Protein 2IHU (pdb70)

Solvent-accessible surface area: 65488 Å² total; per-residue (Å²): 221,56,32,0,0,47,10,0,2,25,1,0,94,63,7,42,0,22,68,1,0,0,6,2,6,54,0,0,29,15,0,1,5,54,49,20,167,45,6,74,10,8,2,2,3,19,3,9,0,0,1,0,0,0,0,0,14,1,20,35,37,37,126,1,8,0,1,0,0,17,1,0,6,2,0,0,11,0,0,1,1,2,0,0,0,5,2,12,14,0,7,2,0,0,0,0,0,3,0,44,14,93,20,34,31,53,29,27,7,34,19,0,0,52,2,42,35,0,0,50,31,0,18,66,53,26,35,42,0,67,54,5,87,4,0,20,11,9,0,8,16,0,2,37,23,0,0,22,13,48,1,0,0,0,0,0,0,0,0,10,49,22,0,34,25,45,126,61,33,79,72,118,98,112,60,49,99,24,124,43,32,92,31,16,6,5,15,27,19,85,36,31,81,145,14,0,69,96,0,5,59,37,0,51,146,10,159,38,0,0,3,3,0,2,4,7,0,23,45,8,45,0,20,100,23,5,92,52,3,0,78,85,0,35,0,0,2,0,6,5,7,7,0,21,9,7,3,40,70,74,33,103,4,42,8,28,6,1,1,3,20,1,33,13,12,0,97,46,80,0,0,79,26,2,0,23,52,0,33,2,0,0,0,3,0,16,23,12,0,13,19,3,48,6,55,4,3,113,45,51,94,165,34,107,12,0,4,0,2,8,21,36,12,54,1,8,61,50,6,92,22,84,12,50,0,13,1,30,0,42,34,3,1,104,48,1,50,111,35,0,70,112,50,58,69,29,143,72,8,89,2,91,62,1,64,64,56,35,56,103,36,36,68,19,125,102,115,58,182,73,16,7,32,2,15,4,0,2,32,2,1,23,50,2,3,107,99,42,13,115,120,30,62,4,0,3,0,0,1,24,15,6,4,7,6,18,0,0,17,8,6,41,7,25,26,40,12,2,0,1,4,0,4,1,0,6,2,36,2,1,0,3,0,0,0,1,0,0,2,45,24,22,94,142,35,27,1,1,0,1,0,8,5,4,4,3,1,11,15,3,9,0,3,2,0,3,28,70,60,82,22,51,1,1,3,0,0,2,14,29,59,3,13,8,22,22,26,0,22,0,25,54,37,48,160,128,42,35,76,64,0,0,70,18,30,55,9,71,1,25,29,2,0,92,4,2,56,3,59,13,43,130,0,55,55,56,143,77,0,43,64,6,0,93,115,1,37,154,41,54,111,7,2,0,0,10,0,24,4,50,28,138,48,114,54,78,33,8,54,26,38,139,219,49,32,0,0,47,15,0,1,16,1,0,101,57,8,50,2,26,67,1,0,0,7,3,6,59,0,0,29,13,1,1,5,56,48,7,154,50,8,71,12,8,2,2,3,18,4,8,0,0,0,0,0,0,0,0,14,1,20,34,35,37,125,1,8,0,0,0,0,18,1,0,4,3,0,0,11,0,1,0,1,1,0,0,0,6,1,16,13,0,6,1,0,0,0,0,0,3,0,41,14,91,20,37,29,53,30,28,9,33,21,0,0,52,2,41,36,1,0,50,31,0,18,65,52,25,36,42,1,70,57,9,92,4,0,20,12,8,0,6,15,0,1,35,24,0,1,24,12,47,1,0,0,0,0,0,0,0,0,11,48,24,0,34,26,42,126,57,34,84,77,118,99,114,62,50,101,25,115,45,30,89,29,14,5,4,15,25,20,82,37,33,80,148,14,0,68,92,0,6,58,38,1,54,152,10,144,22,2,0,4,4,0,2,5,5,0,22,45,6,44,0,22,99,23,5,92,53,3,0,81,86,2,25,0,1,1,0,5,6,8,9,0,21,9,8,4,40,71,73,30,102,2,43,10,28,5,2,1,42,54,1,48,66,19,0,128,39,77,0,10,79,25,2,0,24,49,0,35,2,0,1,0,3,0,16,21,11,1,13,15,4,91,5,64,10,1,118,50,54,92,165,34,97,12,0,3,0,3,6,22,34,12,53,1,9,60,51,7,88,17,80,14,49,0,11,1,27,0,41,34,3,2,102,49,1,46,110,37,0,69,110,52,55,65,31,143,87,9,102,4,92,74,1,68,63,60,38,58,104,29,35,69,21,122,101,109,52,183,78,10,7,17,2,17,4,0,2,32,1,1,22,50,2,3,109,99,43,12,115,120,29,58,3,0,3,0,0,1,25,14,27,3,8,7,19,0,0,19,8,7,41,8,22,27,40,11,2,0,2,6,0,4,1,0,6,2,38,1,1,0,2,0,0,0,0,0,0,4,46,26,22,94,138,34,27,1,1,0,1,0,8,4,5,5,3,1,13,13,3,9,0,2,2,0,2,27,69,61,80,20,50,1,1,3,0,0,0,16,35,56,3,14,16,23,22,40,61,39,0,54,102,40,46,162,126,42,35,74,65,0,0,68,18,31,52,9,68,1,27,31,3,0,93,4,2,56,4,55,12,44,136,0,50,46,58,140,78,0,42,60,7,0,94,114,1,35,155,44,51,107,6,2,0,0,12,0,26,8,45,47,158,219,57,31,0,0,47,11,0,2,27,1,0,94,62,7,34,0,18,70,1,0,0,7,2,8,60,0,0,34,17,0,1,6,55,50,22,169,41,8,72,11,9,2,2,3,20,4,9,0,0,1,0,0,0,0,0,14,1,20,31,38,35,124,1,7,0,0,0,0,18,1,0,5,2,0,1,11,0,1,1,1,0,0,0,0,4,1,19,12,0,6,1,0,0,0,0,0,2,0,42,15,91,22,35,30,54,31,28,7,36,19,0,0,52,2,43,35,0,0,50,32,0,18,66,55,26,35,37,0,67,56,5,91,3,0,21,11,9,0,8,15,0,2,38,22,0,1,25,18,47,1,0,0,0,0,0,0,0,0,9,50,23,0,35,23,42,126,62,33,84,68,117,100,114,63,48,101,25,123,43,31,97,28,17,6,8,17,31,19,83,37,31,82,146,14,0,70,96,0,5,57,35,0,54,149,10,144,19,2,0,1,3,0,2,5,8,0,22,45,7,45,0,19,102,23,5,91,52,2,0,76,83,0,31,0,3,0,0,2,6,20,15,0,17,7,8,2,41,70,75,31,95,0,38,16,21,3,3,1,56,50,5,47,58,15,0,135,44,82,0,9,78,29,2,0,28,51,0,35,2,0,0,0,2,0,14,22,11,1,14,20,6,101,5,63,20,3,116,43,54,96,165,31,104,12,0,4,0,3,9,24,35,12,54,2,8,62,48,6,88,22,77,12,54,0,11,1,34,0,45,35,2,1,104,47,0,46,108,36,0,70,111,51,57,64,27,138,78,14,100,7,96,70,2,68,66,61,36,62,115,20,25,65,23,118,102,101,58,182,86,10,5,49,2,12,4,0,1,34,1,0,24,50,2,4,98,90,40,12,114,122,28,60,4,0,1,0,0,1,21,14,31,4,16,20,21,0,0,18,14,5,45,8,25,26,42,12,1,0,4,5,0,2,1,0,6,2,39,2,1,0,2,0,0,0,1,0,0,3,45,25,21,94,141,34,27,0,1,0,0,0,8,5,5,5,3,1,12,14,3,10,1,1,1,0,2,27,68,60,81,22,50,1,1,2,0,0,1,16,33,57,4,14,14,30,22,40,60,47,0,58,95,36,49,165,124,44,34,73,62,0,0,69,18,30,53,9,69,1,28,31,2,0,94,4,2,55,3,59,15,45,128,0,48,40,50,143,75,0,42,60,6,0,97,119,1,33,156,39,52,109,6,3,0,0,11,0,24,7,63,104,216,56,31,0,0,45,10,0,3,15,1,0,104,54,7,50,3,27,66,2,0,0,8,2,7,60,0,0,34,18,1,1,7,55,48,9,157,50,9,73,11,7,2,1,2,18,4,10,0,0,0,0,0,0,0,0,14,1,24,33,34,35,126,1,8,0,0,0,0,17,0,0,4,2,0,0,12,0,0,0,1,1,0,0,0,6,2,14,14,0,7,2,0,0,0,0,0,3,0,43,15,90,20,36,32,51,30,26,7,35,20,0,0,54,1,40,36,0,0,48,33,0,18,66,53,28,37,42,1,63,54,6,88,4,0,20,12,10,0,8,17,0,1,36,24,0,1,23,18,46,1,0,0,0,0,0,0,0,0,9,50,24,0,33,24,42,130,60,32,88,68,121,99,113,62,47,99,25,115,44,30,92,28,16,6,6,16,28,21,76,34,30,80,150,16,0,69,103,0,5,55,32,0,54,148,10,144,18,2,0,2,3,0,2,2,8,0,23,45,7,45,0,19,99,24,4,90,50,3,0,80,89,1,38,0,1,1,0,2,5,11,8,0,19,8,8,3,39,68,72,35,120,7,41,14,23,5,2,1,47,50,1,50,65,14,0,120,42,83,0,8,78,27,2,0,22,51,0,34,1,0,0,0,2,0,16,22,12,1,13,18,5,92,6,62,10,2,117,49,56,94,169,33,99,14,0,3,0,4,8,23,34,12,54,2,7,62,50,7,88,20,80,14,46,0,11,1,33,0,44,35,1,1,104,50,1,48,110,37,0,70,111,52,55,70,26,140,76,13,98,4,92,72,2,68,61,61,42,60,114,36,30,66,22,122,105,110,62,178,92,13,6,48,2,15,5,0,2,30,1,1,23,50,2,3,106,98,44,12,115,117,29,56,4,1,3,0,0,1,24,13,32,5,9,7,22,0,0,20,11,5,41,8,26,26,39,12,1,0,3,6,0,4,1,0,6,2,38,1,1,0,3,0,0,0,0,0,0,3,46,25,22,94,140,31,27,1,2,0,1,0,8,5,5,4,3,1,13,12,3,10,0,2,2,0,3,27,70,60,78,20,51,1,2,3,0,0,2,18,33,57,4,14,16,23,22,40,61,42,0,56,104,36,49,164,126,42,34,74,65,0,0,69,18,30,53,9,72,0,29,31,3,0,94,3,2,56,3,54,15,44,139,0,50,58,58,142,79,0,41,60,5,0,96,118,2,34,158,42,53,109,6,2,0,0,14,0,24,4,56,102

Structure (mmCIF, N/CA/C/O backbone):
data_2IHU
#
_entry.id   2IHU
#
_cell.length_a   119.691
_cell.length_b   127.863
_cell.length_c   197.150
_cell.angle_alpha   90.00
_cell.angle_beta   90.00
_cell.angle_gamma   90.00
#
_symmetry.space_group_name_H-M   'P 21 21 21'
#
loop_
_entity.id
_entity.type
_entity.pdbx_description
1 polymer 'Carboxyethylarginine synthase'
2 non-polymer 'MAGNESIUM ION'
3 non-polymer 'POTASSIUM ION'
4 non-polymer '(3Z)-4-{[(4-AMINO-2-METHYLPYRIMIDIN-5-YL)METHYL]AMINO}-3-MERCAPTOPENT-3-EN-1-YL TRIHYDROGEN DIPHOSPHATE'
5 non-polymer 'D(-)-TARTARIC ACID'
6 non-polymer GLYCEROL
7 non-polymer '5-(2-{[HYDROXY(PHOSPHONOOXY)PHOSPHORYL]OXY}ETHYL)-2-[(1Z)-1-HYDROXY-3-(PHOSPHONOOXY)PROP-1-EN-1-YL]-3-{[(4Z)-4-IMINO-2- METHYL-4,5-DIHYDROPYRIMIDIN-5-YL]METHYL}-4-METHYL-1,3-THIAZOL-3-IUM'
8 water water
#
loop_
_atom_site.group_PDB
_atom_site.id
_atom_site.type_symbol
_atom_site.label_atom_id
_atom_site.label_alt_id
_atom_site.label_comp_id
_atom_site.label_asym_id
_atom_site.label_entity_id
_atom_site.label_seq_id
_atom_site.pdbx_PDB_ins_code
_atom_site.Cartn_x
_atom_site.Cartn_y
_atom_site.Cartn_z
_atom_site.occupancy
_atom_site.B_iso_or_equiv
_atom_site.auth_seq_id
_atom_site.auth_comp_id
_atom_site.auth_asym_id
_atom_site.auth_atom_id
_atom_site.pdbx_PDB_model_num
ATOM 1 N N . LYS A 1 11 ? -7.421 75.077 42.664 1.00 29.68 11 LYS A N 1
ATOM 2 C CA . LYS A 1 11 ? -7.176 76.278 41.804 1.00 29.24 11 LYS A CA 1
ATOM 3 C C . LYS A 1 11 ? -6.000 76.026 40.852 1.00 28.62 11 LYS A C 1
ATOM 4 O O . LYS A 1 11 ? -5.015 75.393 41.246 1.00 29.02 11 LYS A O 1
ATOM 10 N N . PRO A 1 12 ? -6.108 76.501 39.590 1.00 27.84 12 PRO A N 1
ATOM 11 C CA . PRO A 1 12 ? -5.045 76.344 38.576 1.00 26.60 12 PRO A CA 1
ATOM 12 C C . PRO A 1 12 ? -3.704 76.932 39.017 1.00 25.41 12 PRO A C 1
ATOM 13 O O . PRO A 1 12 ? -3.655 78.044 39.550 1.00 25.58 12 PRO A O 1
ATOM 17 N N . THR A 1 13 ? -2.630 76.187 38.782 1.00 23.84 13 THR A N 1
ATOM 18 C CA . THR A 1 13 ? -1.294 76.586 39.208 1.00 22.14 13 THR A CA 1
ATOM 19 C C . THR A 1 13 ? -0.462 77.105 38.023 1.00 21.29 13 THR A C 1
ATOM 20 O O . THR A 1 13 ? -0.954 77.167 36.894 1.00 20.96 13 THR A O 1
ATOM 24 N N . ALA A 1 14 ? 0.794 77.464 38.278 1.00 19.99 14 ALA A N 1
ATOM 25 C CA . ALA A 1 14 ? 1.709 77.861 37.201 1.00 19.22 14 ALA A CA 1
ATOM 26 C C . ALA A 1 14 ? 1.892 76.753 36.152 1.00 18.59 14 ALA A C 1
ATOM 27 O O . ALA A 1 14 ? 2.115 77.045 34.980 1.00 18.55 14 ALA A O 1
ATOM 29 N N . ALA A 1 15 ? 1.788 75.493 36.577 1.00 18.09 15 ALA A N 1
ATOM 30 C CA . ALA A 1 15 ? 1.832 74.347 35.662 1.00 18.15 15 ALA A CA 1
ATOM 31 C C . ALA A 1 15 ? 0.706 74.425 34.633 1.00 18.44 15 ALA A C 1
ATOM 32 O O . ALA A 1 15 ? 0.928 74.163 33.450 1.00 18.19 15 ALA A O 1
ATOM 34 N N . HIS A 1 16 ? -0.494 74.797 35.089 1.00 18.43 16 HIS A N 1
ATOM 35 C CA . HIS A 1 16 ? -1.617 75.010 34.186 1.00 18.85 16 HIS A CA 1
ATOM 36 C C . HIS A 1 16 ? -1.347 76.196 33.255 1.00 18.14 16 HIS A C 1
ATOM 37 O O . HIS A 1 16 ? -1.596 76.112 32.056 1.00 18.13 16 HIS A O 1
ATOM 44 N N . ALA A 1 17 ? -0.854 77.296 33.821 1.00 17.39 17 ALA A N 1
ATOM 45 C CA . ALA A 1 17 ? -0.592 78.520 33.059 1.00 17.07 17 ALA A CA 1
ATOM 46 C C . ALA A 1 17 ? 0.491 78.325 32.000 1.00 16.86 17 ALA A C 1
ATOM 47 O O . ALA A 1 17 ? 0.459 78.968 30.952 1.00 17.02 17 ALA A O 1
ATOM 49 N N . LEU A 1 18 ? 1.460 77.457 32.296 1.00 16.37 18 LEU A N 1
ATOM 50 C CA . LEU A 1 18 ? 2.558 77.159 31.380 1.00 16.41 18 LEU A CA 1
ATOM 51 C C . LEU A 1 18 ? 2.053 76.353 30.178 1.00 16.17 18 LEU A C 1
ATOM 52 O O . LEU A 1 18 ? 2.311 76.713 29.038 1.00 16.30 18 LEU A O 1
ATOM 57 N N . LEU A 1 19 ? 1.336 75.266 30.443 1.00 16.14 19 LEU A N 1
ATOM 58 C CA . LEU A 1 19 ? 0.810 74.416 29.383 1.00 16.34 19 LEU A CA 1
ATOM 59 C C . LEU A 1 19 ? -0.212 75.178 28.543 1.00 16.54 19 LEU A C 1
ATOM 60 O O . LEU A 1 19 ? -0.247 75.053 27.322 1.00 16.63 19 LEU A O 1
ATOM 65 N N . SER A 1 20 ? -1.017 75.993 29.209 1.00 17.04 20 SER A N 1
ATOM 66 C CA . SER A 1 20 ? -2.008 76.820 28.540 1.00 17.93 20 SER A CA 1
ATOM 67 C C . SER A 1 20 ? -1.347 77.850 27.599 1.00 17.64 20 SER A C 1
ATOM 68 O O . SER A 1 20 ? -1.819 78.057 26.481 1.00 17.53 20 SER A O 1
ATOM 71 N N . ARG A 1 21 ? -0.244 78.464 28.031 1.00 17.41 21 ARG A N 1
ATOM 72 C CA . ARG A 1 21 ? 0.478 79.410 27.161 1.00 17.16 21 ARG A CA 1
ATOM 73 C C . ARG A 1 21 ? 1.196 78.723 25.990 1.00 17.19 21 ARG A C 1
ATOM 74 O O . ARG A 1 21 ? 1.206 79.247 24.873 1.00 17.04 21 ARG A O 1
ATOM 82 N N . LEU A 1 22 ? 1.776 77.549 26.233 1.00 17.35 22 LEU A N 1
ATOM 83 C CA . LEU A 1 22 ? 2.313 76.739 25.133 1.00 17.64 22 LEU A CA 1
ATOM 84 C C . LEU A 1 22 ? 1.238 76.436 24.076 1.00 18.27 22 LEU A C 1
ATOM 85 O O . LEU A 1 22 ? 1.485 76.582 22.867 1.00 17.97 22 LEU A O 1
ATOM 90 N N . ARG A 1 23 ? 0.054 76.033 24.537 1.00 18.74 23 ARG A N 1
ATOM 91 C CA . ARG A 1 23 ? -1.095 75.800 23.662 1.00 19.74 23 ARG A CA 1
ATOM 92 C C . ARG A 1 23 ? -1.478 77.057 22.866 1.00 19.32 23 ARG A C 1
ATOM 93 O O . ARG A 1 23 ? -1.777 76.962 21.677 1.00 19.94 23 ARG A O 1
ATOM 101 N N . ASP A 1 24 ? -1.465 78.224 23.511 1.00 18.75 24 ASP A N 1
ATOM 102 C CA . ASP A 1 24 ? -1.705 79.499 22.816 1.00 18.67 24 ASP A CA 1
ATOM 103 C C . ASP A 1 24 ? -0.753 79.704 21.633 1.00 18.36 24 ASP A C 1
ATOM 104 O O . ASP A 1 24 ? -1.120 80.341 20.638 1.00 18.46 24 ASP A O 1
ATOM 109 N N . HIS A 1 25 ? 0.470 79.179 21.770 1.00 17.75 25 HIS A N 1
ATOM 110 C CA . HIS A 1 25 ? 1.508 79.281 20.738 1.00 17.52 25 HIS A CA 1
ATOM 111 C C . HIS A 1 25 ? 1.506 78.125 19.733 1.00 17.49 25 HIS A C 1
ATOM 112 O O . HIS A 1 25 ? 2.451 77.977 18.947 1.00 17.68 25 HIS A O 1
ATOM 119 N N . GLY A 1 26 ? 0.450 77.313 19.766 1.00 17.51 26 GLY A N 1
ATOM 120 C CA . GLY A 1 26 ? 0.251 76.232 18.796 1.00 17.77 26 GLY A CA 1
ATOM 121 C C . GLY A 1 26 ? 0.804 74.877 19.188 1.00 17.78 26 GLY A C 1
ATOM 122 O O . GLY A 1 26 ? 0.682 73.920 18.434 1.00 17.74 26 GLY A O 1
ATOM 123 N N . VAL A 1 27 ? 1.421 74.794 20.365 1.00 17.70 27 VAL A N 1
ATOM 124 C CA . VAL A 1 27 ? 2.071 73.561 20.817 1.00 17.27 27 VAL A CA 1
ATOM 125 C C . VAL A 1 27 ? 1.029 72.506 21.196 1.00 17.67 27 VAL A C 1
ATOM 126 O O . VAL A 1 27 ? 0.105 72.779 21.960 1.00 17.67 27 VAL A O 1
ATOM 130 N N . GLY A 1 28 ? 1.180 71.301 20.658 1.00 17.61 28 GLY A N 1
ATOM 131 C CA . GLY A 1 28 ? 0.236 70.221 20.924 1.00 17.87 28 GLY A CA 1
ATOM 132 C C . GLY A 1 28 ? 0.870 69.021 21.598 1.00 17.81 28 GLY A C 1
ATOM 133 O O . GLY A 1 28 ? 0.161 68.111 22.028 1.00 17.82 28 GLY A O 1
ATOM 134 N N . LYS A 1 29 ? 2.203 69.025 21.681 1.00 17.66 29 LYS A N 1
ATOM 135 C CA . LYS A 1 29 ? 2.983 67.932 22.263 1.00 17.66 29 LYS A CA 1
ATOM 136 C C . LYS A 1 29 ? 4.108 68.507 23.114 1.00 17.30 29 LYS A C 1
ATOM 137 O O . LYS A 1 29 ? 4.708 69.513 22.746 1.00 17.26 29 LYS A O 1
ATOM 143 N N . VAL A 1 30 ? 4.398 67.856 24.237 1.00 16.57 30 VAL A N 1
ATOM 144 C CA . VAL A 1 30 ? 5.593 68.153 25.022 1.00 16.09 30 VAL A CA 1
ATOM 145 C C . VAL A 1 30 ? 6.371 66.851 25.125 1.00 15.89 30 VAL A C 1
ATOM 146 O O . VAL A 1 30 ? 5.875 65.878 25.705 1.00 16.42 30 VAL A O 1
ATOM 150 N N . PHE A 1 31 ? 7.574 66.824 24.563 1.00 15.10 31 PHE A N 1
ATOM 151 C CA . PHE A 1 31 ? 8.410 65.628 24.608 1.00 14.95 31 PHE A CA 1
ATOM 152 C C . PHE A 1 31 ? 9.271 65.676 25.857 1.00 14.96 31 PHE A C 1
ATOM 153 O O . PHE A 1 31 ? 9.787 66.734 26.190 1.00 14.73 31 PHE A O 1
ATOM 161 N N . GLY A 1 32 ? 9.452 64.552 26.544 1.00 15.12 32 GLY A N 1
ATOM 162 C CA . GLY A 1 32 ? 10.440 64.530 27.631 1.00 15.50 32 GLY A CA 1
ATOM 163 C C . GLY A 1 32 ? 10.451 63.357 28.583 1.00 15.76 32 GLY A C 1
ATOM 164 O O . GLY A 1 32 ? 9.878 62.306 28.300 1.00 15.18 32 GLY A O 1
ATOM 165 N N . VAL A 1 33 ? 11.139 63.553 29.711 1.00 16.01 33 VAL A N 1
ATOM 166 C CA . VAL A 1 33 ? 11.139 62.614 30.838 1.00 15.87 33 VAL A CA 1
ATOM 167 C C . VAL A 1 33 ? 10.813 63.417 32.105 1.00 16.42 33 VAL A C 1
ATOM 168 O O . VAL A 1 33 ? 11.495 64.407 32.405 1.00 16.66 33 VAL A O 1
ATOM 172 N N . VAL A 1 34 ? 9.786 62.992 32.844 1.00 16.53 34 VAL A N 1
ATOM 173 C CA . VAL A 1 34 ? 9.355 63.707 34.059 1.00 16.94 34 VAL A CA 1
ATOM 174 C C . VAL A 1 34 ? 10.006 63.112 35.307 1.00 17.11 34 VAL A C 1
ATOM 175 O O . VAL A 1 34 ? 10.108 61.884 35.443 1.00 17.55 34 VAL A O 1
ATOM 179 N N . GLY A 1 35 ? 10.448 63.984 36.211 1.00 17.20 35 GLY A N 1
ATOM 180 C CA . GLY A 1 35 ? 10.985 63.561 37.512 1.00 17.23 35 GLY A CA 1
ATOM 181 C C . GLY A 1 35 ? 10.053 63.911 38.660 1.00 17.43 35 GLY A C 1
ATOM 182 O O . GLY A 1 35 ? 8.833 63.908 38.503 1.00 17.31 35 GLY A O 1
ATOM 183 N N . ARG A 1 36 ? 10.622 64.238 39.815 1.00 17.54 36 ARG A N 1
ATOM 184 C CA . ARG A 1 36 ? 9.813 64.442 41.022 1.00 17.93 36 ARG A CA 1
ATOM 185 C C . ARG A 1 36 ? 8.894 65.663 40.951 1.00 18.07 36 ARG A C 1
ATOM 186 O O . ARG A 1 36 ? 7.969 65.790 41.766 1.00 17.93 36 ARG A O 1
ATOM 194 N N . GLU A 1 37 ? 9.139 66.539 39.969 1.00 18.08 37 GLU A N 1
ATOM 195 C CA . GLU A 1 37 ? 8.240 67.667 39.666 1.00 18.13 37 GLU A CA 1
ATOM 196 C C . GLU A 1 37 ? 6.856 67.208 39.219 1.00 18.29 37 GLU A C 1
ATOM 197 O O . GLU A 1 37 ? 5.957 68.027 39.062 1.00 18.84 37 GLU A O 1
ATOM 203 N N . ALA A 1 38 ? 6.707 65.905 38.980 1.00 18.82 38 ALA A N 1
ATOM 204 C CA . ALA A 1 38 ? 5.410 65.281 38.729 1.00 18.95 38 ALA A CA 1
ATOM 205 C C . ALA A 1 38 ? 4.420 65.571 39.855 1.00 19.64 38 ALA A C 1
ATOM 206 O O . ALA A 1 38 ? 3.196 65.514 39.647 1.00 19.71 38 ALA A O 1
ATOM 208 N N . ALA A 1 39 ? 4.956 65.871 41.044 1.00 19.67 39 ALA A N 1
ATOM 209 C CA . ALA A 1 39 ? 4.148 66.290 42.184 1.00 20.01 39 ALA A CA 1
ATOM 210 C C . ALA A 1 39 ? 3.486 67.637 41.923 1.00 20.15 39 ALA A C 1
ATOM 211 O O . ALA A 1 39 ? 2.426 67.918 42.489 1.00 20.55 39 ALA A O 1
ATOM 213 N N . SER A 1 40 ? 4.112 68.456 41.070 1.00 20.25 40 SER A N 1
ATOM 214 C CA . SER A 1 40 ? 3.600 69.794 40.708 1.00 20.34 40 SER A CA 1
ATOM 215 C C . SER A 1 40 ? 2.955 69.902 39.317 1.00 20.39 40 SER A C 1
ATOM 216 O O . SER A 1 40 ? 2.229 70.875 39.042 1.00 20.67 40 SER A O 1
ATOM 219 N N . ILE A 1 41 ? 3.244 68.939 38.439 1.00 20.10 41 ILE A N 1
ATOM 220 C CA . ILE A 1 41 ? 2.712 68.941 37.068 1.00 20.08 41 ILE A CA 1
ATOM 221 C C . ILE A 1 41 ? 2.345 67.522 36.613 1.00 20.40 41 ILE A C 1
ATOM 222 O O . ILE A 1 41 ? 3.174 66.612 36.674 1.00 20.83 41 ILE A O 1
ATOM 227 N N . LEU A 1 42 ? 1.088 67.332 36.208 1.00 20.84 42 LEU A N 1
ATOM 228 C CA . LEU A 1 42 ? 0.595 66.020 35.769 1.00 21.47 42 LEU A CA 1
ATOM 229 C C . LEU A 1 42 ? 0.720 65.828 34.265 1.00 21.53 42 LEU A C 1
ATOM 230 O O . LEU A 1 42 ? 1.053 64.729 33.803 1.00 21.70 42 LEU A O 1
ATOM 235 N N . PHE A 1 43 ? 0.433 66.904 33.528 1.00 22.02 43 PHE A N 1
ATOM 236 C CA . PHE A 1 43 ? 0.434 66.969 32.051 1.00 22.11 43 PHE A CA 1
ATOM 237 C C . PHE A 1 43 ? -0.921 66.684 31.404 1.00 22.95 43 PHE A C 1
ATOM 238 O O . PHE A 1 43 ? -1.022 66.545 30.183 1.00 23.10 43 PHE A O 1
ATOM 246 N N . ASP A 1 44 ? -1.956 66.612 32.240 1.00 23.57 44 ASP A N 1
ATOM 247 C CA . ASP A 1 44 ? -3.336 66.532 31.777 1.00 24.47 44 ASP A CA 1
ATOM 248 C C . ASP A 1 44 ? -4.092 67.839 32.051 1.00 24.70 44 ASP A C 1
ATOM 249 O O . ASP A 1 44 ? -5.305 67.915 31.842 1.00 24.83 44 ASP A O 1
ATOM 254 N N . GLU A 1 45 ? -3.378 68.862 32.527 1.00 24.48 45 GLU A N 1
ATOM 255 C CA . GLU A 1 45 ? -4.010 70.115 32.948 1.00 24.32 45 GLU A CA 1
ATOM 256 C C . GLU A 1 45 ? -4.773 70.812 31.827 1.00 24.48 45 GLU A C 1
ATOM 257 O O . GLU A 1 45 ? -5.798 71.446 32.072 1.00 24.15 45 GLU A O 1
ATOM 263 N N . VAL A 1 46 ? -4.249 70.707 30.605 1.00 24.71 46 VAL A N 1
ATOM 264 C CA . VAL A 1 46 ? -4.752 71.480 29.472 1.00 24.63 46 VAL A CA 1
ATOM 265 C C . VAL A 1 46 ? -5.097 70.560 28.295 1.00 24.96 46 VAL A C 1
ATOM 266 O O . VAL A 1 46 ? -4.276 69.751 27.861 1.00 24.91 46 VAL A O 1
ATOM 270 N N . GLU A 1 47 ? -6.325 70.690 27.797 1.00 25.00 47 GLU A N 1
ATOM 271 C CA . GLU A 1 47 ? -6.784 69.903 26.653 1.00 25.36 47 GLU A CA 1
ATOM 272 C C . GLU A 1 47 ? -6.098 70.366 25.373 1.00 25.36 47 GLU A C 1
ATOM 273 O O . GLU A 1 47 ? -6.002 71.568 25.110 1.00 25.74 47 GLU A O 1
ATOM 279 N N . GLY A 1 48 ? -5.622 69.408 24.584 1.00 25.45 48 GLY A N 1
ATOM 280 C CA . GLY A 1 48 ? -4.990 69.715 23.304 1.00 25.55 48 GLY A CA 1
ATOM 281 C C . GLY A 1 48 ? -3.476 69.677 23.360 1.00 25.42 48 GLY A C 1
ATOM 282 O O . GLY A 1 48 ? -2.808 69.931 22.359 1.00 25.81 48 GLY A O 1
ATOM 283 N N . ILE A 1 49 ? -2.929 69.363 24.529 1.00 25.01 49 ILE A N 1
ATOM 284 C CA . ILE A 1 49 ? -1.484 69.249 24.684 1.00 25.03 49 ILE A CA 1
ATOM 285 C C . ILE A 1 49 ? -1.126 67.944 25.421 1.00 24.80 49 ILE A C 1
ATOM 286 O O . ILE A 1 49 ? -1.554 67.726 26.551 1.00 25.07 49 ILE A O 1
ATOM 291 N N . ASP A 1 50 ? -0.391 67.059 24.739 1.00 24.05 50 ASP A N 1
ATOM 292 C CA . ASP A 1 50 ? -0.082 65.719 25.253 1.00 23.60 50 ASP A CA 1
ATOM 293 C C . ASP A 1 50 ? 1.406 65.562 25.553 1.00 22.66 50 ASP A C 1
ATOM 294 O O . ASP A 1 50 ? 2.249 66.097 24.838 1.00 22.22 50 ASP A O 1
ATOM 299 N N . PHE A 1 51 ? 1.718 64.801 26.595 1.00 21.42 51 PHE A N 1
ATOM 300 C CA . PHE A 1 51 ? 3.097 64.482 26.911 1.00 20.28 51 PHE A CA 1
ATOM 301 C C . PHE A 1 51 ? 3.547 63.257 26.122 1.00 20.02 51 PHE A C 1
ATOM 302 O O . PHE A 1 51 ? 2.804 62.270 25.991 1.00 19.71 51 PHE A O 1
ATOM 310 N N . VAL A 1 52 ? 4.764 63.345 25.586 1.00 19.01 52 VAL A N 1
ATOM 311 C CA . VAL A 1 52 ? 5.373 62.260 24.841 1.00 18.32 52 VAL A CA 1
ATOM 312 C C . VAL A 1 52 ? 6.630 61.805 25.587 1.00 17.93 52 VAL A C 1
ATOM 313 O O . VAL A 1 52 ? 7.664 62.475 25.550 1.00 17.52 52 VAL A O 1
ATOM 317 N N . LEU A 1 53 ? 6.518 60.662 26.260 1.00 17.47 53 LEU A N 1
ATOM 318 C CA . LEU A 1 53 ? 7.581 60.124 27.110 1.00 16.93 53 LEU A CA 1
ATOM 319 C C . LEU A 1 53 ? 8.627 59.382 26.302 1.00 16.65 53 LEU A C 1
ATOM 320 O O . LEU A 1 53 ? 8.296 58.473 25.541 1.00 16.87 53 LEU A O 1
ATOM 325 N N . THR A 1 54 ? 9.890 59.743 26.519 1.00 16.45 54 THR A N 1
ATOM 326 C CA . THR A 1 54 ? 11.034 59.130 25.845 1.00 15.87 54 THR A CA 1
ATOM 327 C C . THR A 1 54 ? 11.851 58.339 26.873 1.00 15.95 54 THR A C 1
ATOM 328 O O . THR A 1 54 ? 11.577 58.419 28.068 1.00 16.07 54 THR A O 1
ATOM 332 N N . ARG A 1 55 ? 12.823 57.549 26.426 1.00 15.47 55 ARG A N 1
ATOM 333 C CA . ARG A 1 55 ? 13.678 56.805 27.366 1.00 15.58 55 ARG A CA 1
ATOM 334 C C . ARG A 1 55 ? 14.856 57.646 27.872 1.00 15.40 55 ARG A C 1
ATOM 335 O O . ARG A 1 55 ? 15.499 57.307 28.873 1.00 15.78 55 ARG A O 1
ATOM 343 N N . HIS A 1 56 ? 15.136 58.739 27.162 1.00 15.08 56 HIS A N 1
ATOM 344 C CA . HIS A 1 56 ? 16.243 59.624 27.472 1.00 14.68 56 HIS A CA 1
ATOM 345 C C . HIS A 1 56 ? 15.852 61.027 27.029 1.00 14.52 56 HIS A C 1
ATOM 346 O O . HIS A 1 56 ? 15.105 61.194 26.057 1.00 14.51 56 HIS A O 1
ATOM 353 N N . GLU A 1 57 ? 16.338 62.035 27.751 1.00 13.94 57 GLU A N 1
ATOM 354 C CA . GLU A 1 57 ? 15.989 63.431 27.467 1.00 13.42 57 GLU A CA 1
ATOM 355 C C . GLU A 1 57 ? 16.543 63.946 26.137 1.00 13.39 57 GLU A C 1
ATOM 356 O O . GLU A 1 57 ? 15.911 64.782 25.487 1.00 13.11 57 GLU A O 1
ATOM 362 N N . PHE A 1 58 ? 17.721 63.462 25.737 1.00 13.57 58 PHE A N 1
ATOM 363 C CA . PHE A 1 58 ? 18.289 63.808 24.416 1.00 13.75 58 PHE A CA 1
ATOM 364 C C . PHE A 1 58 ? 17.272 63.590 23.298 1.00 13.77 58 PHE A C 1
ATOM 365 O O . PHE A 1 58 ? 17.060 64.460 22.466 1.00 13.65 58 PHE A O 1
ATOM 373 N N . THR A 1 59 ? 16.644 62.421 23.310 1.00 13.98 59 THR A N 1
ATOM 374 C CA . THR A 1 59 ? 15.624 62.061 22.336 1.00 13.84 59 THR A CA 1
ATOM 375 C C . THR A 1 59 ? 14.464 63.056 22.318 1.00 13.91 59 THR A C 1
ATOM 376 O O . THR A 1 59 ? 13.963 63.415 21.245 1.00 13.16 59 THR A O 1
ATOM 380 N N . ALA A 1 60 ? 14.047 63.501 23.509 1.00 13.70 60 ALA A N 1
ATOM 381 C CA . ALA A 1 60 ? 12.973 64.483 23.626 1.00 13.22 60 ALA A CA 1
ATOM 382 C C . ALA A 1 60 ? 13.343 65.828 22.989 1.00 13.09 60 ALA A C 1
ATOM 383 O O . ALA A 1 60 ? 12.529 66.423 22.269 1.00 12.89 60 ALA A O 1
ATOM 385 N N . GLY A 1 61 ? 14.555 66.312 23.270 1.00 12.76 61 GLY A N 1
ATOM 386 C CA . GLY A 1 61 ? 15.025 67.595 22.725 1.00 12.71 61 GLY A CA 1
ATOM 387 C C . GLY A 1 61 ? 15.170 67.596 21.208 1.00 12.77 61 GLY A C 1
ATOM 388 O O . GLY A 1 61 ? 14.845 68.585 20.539 1.00 12.51 61 GLY A O 1
ATOM 389 N N . VAL A 1 62 ? 15.672 66.488 20.665 1.00 13.18 62 VAL A N 1
ATOM 390 C CA . VAL A 1 62 ? 15.872 66.358 19.217 1.00 13.34 62 VAL A CA 1
ATOM 391 C C . VAL A 1 62 ? 14.538 66.203 18.492 1.00 14.14 62 VAL A C 1
ATOM 392 O O . VAL A 1 62 ? 14.351 66.782 17.414 1.00 15.11 62 VAL A O 1
ATOM 396 N N . ALA A 1 63 ? 13.603 65.451 19.082 1.00 14.10 63 ALA A N 1
ATOM 397 C CA . ALA A 1 63 ? 12.282 65.264 18.460 1.00 14.69 63 ALA A CA 1
ATOM 398 C C . ALA A 1 63 ? 11.551 66.593 18.319 1.00 14.80 63 ALA A C 1
ATOM 399 O O . ALA A 1 63 ? 10.913 66.847 17.287 1.00 14.98 63 ALA A O 1
ATOM 401 N N . ALA A 1 64 ? 11.663 67.440 19.347 1.00 14.66 64 ALA A N 1
ATOM 402 C CA . ALA A 1 64 ? 11.090 68.795 19.307 1.00 14.85 64 ALA A CA 1
ATOM 403 C C . ALA A 1 64 ? 11.779 69.676 18.256 1.00 14.57 64 ALA A C 1
ATOM 404 O O . ALA A 1 64 ? 11.112 70.416 17.539 1.00 15.02 64 ALA A O 1
ATOM 406 N N . ASP A 1 65 ? 13.106 69.588 18.182 1.00 14.43 65 ASP A N 1
ATOM 407 C CA . ASP A 1 65 ? 13.921 70.291 17.178 1.00 14.71 65 ASP A CA 1
ATOM 408 C C . ASP A 1 65 ? 13.447 69.961 15.751 1.00 14.54 65 ASP A C 1
ATOM 409 O O . ASP A 1 65 ? 13.132 70.861 14.962 1.00 14.63 65 ASP A O 1
ATOM 414 N N . VAL A 1 66 ? 13.361 68.673 15.445 1.00 14.70 66 VAL A N 1
ATOM 415 C CA . VAL A 1 66 ? 12.967 68.231 14.104 1.00 14.65 66 VAL A CA 1
ATOM 416 C C . VAL A 1 66 ? 11.514 68.591 13.787 1.00 14.64 66 VAL A C 1
ATOM 417 O O . VAL A 1 66 ? 11.225 69.104 12.701 1.00 14.36 66 VAL A O 1
ATOM 421 N N . LEU A 1 67 ? 10.610 68.353 14.741 1.00 14.64 67 LEU A N 1
ATOM 422 C CA . LEU A 1 67 ? 9.207 68.763 14.585 1.00 14.41 67 LEU A CA 1
ATOM 423 C C . LEU A 1 67 ? 9.103 70.268 14.321 1.00 14.84 67 LEU A C 1
ATOM 424 O O . LEU A 1 67 ? 8.313 70.706 13.475 1.00 14.50 67 LEU A O 1
ATOM 429 N N . ALA A 1 68 ? 9.908 71.052 15.041 1.00 14.76 68 ALA A N 1
ATOM 430 C CA . ALA A 1 68 ? 9.946 72.505 14.869 1.00 15.01 68 ALA A CA 1
ATOM 431 C C . ALA A 1 68 ? 10.468 72.901 13.494 1.00 15.20 68 ALA A C 1
ATOM 432 O O . ALA A 1 68 ? 9.947 73.840 12.882 1.00 15.46 68 ALA A O 1
ATOM 434 N N . ARG A 1 69 ? 11.483 72.185 13.010 1.00 15.61 69 ARG A N 1
ATOM 435 C CA . ARG A 1 69 ? 12.054 72.453 11.680 1.00 16.18 69 ARG A CA 1
ATOM 436 C C . ARG A 1 69 ? 11.017 72.219 10.575 1.00 16.41 69 ARG A C 1
ATOM 437 O O . ARG A 1 69 ? 10.800 73.086 9.725 1.00 16.06 69 ARG A O 1
ATOM 445 N N . ILE A 1 70 ? 10.357 71.060 10.612 1.00 16.50 70 ILE A N 1
ATOM 446 C CA . ILE A 1 70 ? 9.411 70.690 9.555 1.00 16.67 70 ILE A CA 1
ATOM 447 C C . ILE A 1 70 ? 8.124 71.518 9.599 1.00 16.80 70 ILE A C 1
ATOM 448 O O . ILE A 1 70 ? 7.662 71.984 8.562 1.00 16.41 70 ILE A O 1
ATOM 453 N N . THR A 1 71 ? 7.570 71.733 10.792 1.00 16.99 71 THR A N 1
ATOM 454 C CA . THR A 1 71 ? 6.352 72.541 10.929 1.00 17.04 71 THR A CA 1
ATOM 455 C C . THR A 1 71 ? 6.593 74.048 10.786 1.00 17.36 71 THR A C 1
ATOM 456 O O . THR A 1 71 ? 5.683 74.791 10.406 1.00 17.31 71 THR A O 1
ATOM 460 N N . GLY A 1 72 ? 7.806 74.500 11.104 1.00 17.26 72 GLY A N 1
ATOM 461 C CA . GLY A 1 72 ? 8.087 75.933 11.218 1.00 17.94 72 GLY A CA 1
ATOM 462 C C . GLY A 1 72 ? 7.460 76.606 12.440 1.00 18.27 72 GLY A C 1
ATOM 463 O O . GLY A 1 72 ? 7.367 77.839 12.509 1.00 18.55 72 GLY A O 1
ATOM 464 N N . ARG A 1 73 ? 7.028 75.801 13.406 1.00 18.20 73 ARG A N 1
ATOM 465 C CA . ARG A 1 73 ? 6.361 76.308 14.607 1.00 18.22 73 ARG A CA 1
ATOM 466 C C . ARG A 1 73 ? 7.148 75.908 15.856 1.00 17.61 73 ARG A C 1
ATOM 467 O O . ARG A 1 73 ? 7.710 74.819 15.897 1.00 17.39 73 ARG A O 1
ATOM 475 N N . PRO A 1 74 ? 7.170 76.781 16.889 1.00 17.35 74 PRO A N 1
ATOM 476 C CA . PRO A 1 74 ? 7.847 76.435 18.144 1.00 16.55 74 PRO A CA 1
ATOM 477 C C . PRO A 1 74 ? 7.320 75.119 18.718 1.00 16.11 74 PRO A C 1
ATOM 478 O O . PRO A 1 74 ? 6.112 74.848 18.643 1.00 15.77 74 PRO A O 1
ATOM 482 N N . GLN A 1 75 ? 8.225 74.308 19.262 1.00 15.38 75 GLN A N 1
ATOM 483 C CA . GLN A 1 75 ? 7.859 73.052 19.890 1.00 15.18 75 GLN A CA 1
ATOM 484 C C . GLN A 1 75 ? 8.461 73.014 21.295 1.00 15.37 75 GLN A C 1
ATOM 485 O O . GLN A 1 75 ? 9.144 73.956 21.693 1.00 15.74 75 GLN A O 1
ATOM 491 N N . ALA A 1 76 ? 8.201 71.952 22.053 1.00 15.10 76 ALA A N 1
ATOM 492 C CA . ALA A 1 76 ? 8.554 71.941 23.472 1.00 14.71 76 ALA A CA 1
ATOM 493 C C . ALA A 1 76 ? 9.059 70.606 23.978 1.00 14.45 76 ALA A C 1
ATOM 494 O O . ALA A 1 76 ? 8.570 69.541 23.574 1.00 13.50 76 ALA A O 1
ATOM 496 N N . CYS A 1 77 ? 10.050 70.679 24.866 1.00 14.20 77 CYS A N 1
ATOM 497 C CA . CYS A 1 77 ? 10.564 69.502 25.557 1.00 14.09 77 CYS A CA 1
ATOM 498 C C . CYS A 1 77 ? 10.689 69.772 27.052 1.00 14.07 77 CYS A C 1
ATOM 499 O O . CYS A 1 77 ? 10.646 70.932 27.485 1.00 14.16 77 CYS A O 1
ATOM 502 N N . TRP A 1 78 ? 10.858 68.698 27.823 1.00 13.87 78 TRP A N 1
ATOM 503 C CA . TRP A 1 78 ? 10.757 68.735 29.273 1.00 14.17 78 TRP A CA 1
ATOM 504 C C . TRP A 1 78 ? 11.772 67.814 29.955 1.00 13.95 78 TRP A C 1
ATOM 505 O O . TRP A 1 78 ? 11.912 66.655 29.589 1.00 13.89 78 TRP A O 1
ATOM 516 N N . ALA A 1 79 ? 12.464 68.324 30.966 1.00 13.86 79 ALA A N 1
ATOM 517 C CA . ALA A 1 79 ? 13.316 67.462 31.793 1.00 13.89 79 ALA A CA 1
ATOM 518 C C . ALA A 1 79 ? 13.200 67.810 33.274 1.00 14.02 79 ALA A C 1
ATOM 519 O O . ALA A 1 79 ? 12.675 68.866 33.635 1.00 13.69 79 ALA A O 1
ATOM 521 N N . THR A 1 80 ? 13.680 66.908 34.127 1.00 14.20 80 THR A N 1
ATOM 522 C CA . THR A 1 80 ? 13.711 67.157 35.563 1.00 14.37 80 THR A CA 1
ATOM 523 C C . THR A 1 80 ? 14.946 67.983 35.929 1.00 14.49 80 THR A C 1
ATOM 524 O O . THR A 1 80 ? 15.706 68.401 35.057 1.00 14.54 80 THR A O 1
ATOM 528 N N . LEU A 1 81 ? 15.143 68.222 37.222 1.00 14.65 81 LEU A N 1
ATOM 529 C CA . LEU A 1 81 ? 16.268 69.028 37.691 1.00 14.72 81 LEU A CA 1
ATOM 530 C C . LEU A 1 81 ? 17.590 68.282 37.543 1.00 14.30 81 LEU A C 1
ATOM 531 O O . LEU A 1 81 ? 17.599 67.079 37.258 1.00 14.80 81 LEU A O 1
ATOM 536 N N . GLY A 1 82 ? 18.700 68.996 37.720 1.00 13.64 82 GLY A N 1
ATOM 537 C CA . GLY A 1 82 ? 20.017 68.367 37.726 1.00 13.19 82 GLY A CA 1
ATOM 538 C C . GLY A 1 82 ? 20.294 67.571 36.455 1.00 13.18 82 GLY A C 1
ATOM 539 O O . GLY A 1 82 ? 20.314 68.147 35.372 1.00 13.01 82 GLY A O 1
ATOM 540 N N . PRO A 1 83 ? 20.470 66.236 36.578 1.00 13.35 83 PRO A N 1
ATOM 541 C CA . PRO A 1 83 ? 20.833 65.397 35.423 1.00 13.38 83 PRO A CA 1
ATOM 542 C C . PRO A 1 83 ? 19.766 65.304 34.334 1.00 13.20 83 PRO A C 1
ATOM 543 O O . PRO A 1 83 ? 20.092 64.954 33.205 1.00 13.39 83 PRO A O 1
ATOM 547 N N . GLY A 1 84 ? 18.506 65.588 34.659 1.00 12.71 84 GLY A N 1
ATOM 548 C CA . GLY A 1 84 ? 17.487 65.696 33.626 1.00 12.52 84 GLY A CA 1
ATOM 549 C C . GLY A 1 84 ? 17.871 66.815 32.666 1.00 12.70 84 GLY A C 1
ATOM 550 O O . GLY A 1 84 ? 17.948 66.621 31.449 1.00 12.28 84 GLY A O 1
ATOM 551 N N . MET A 1 85 ? 18.144 67.979 33.250 1.00 12.65 85 MET A N 1
ATOM 552 C CA . MET A 1 85 ? 18.488 69.185 32.536 1.00 12.40 85 MET A CA 1
ATOM 553 C C . MET A 1 85 ? 19.798 69.021 31.741 1.00 12.36 85 MET A C 1
ATOM 554 O O . MET A 1 85 ? 19.848 69.436 30.575 1.00 12.50 85 MET A O 1
ATOM 559 N N . THR A 1 86 ? 20.829 68.410 32.335 1.00 11.81 86 THR A N 1
ATOM 560 C CA . THR A 1 86 ? 22.090 68.170 31.598 1.00 11.94 86 THR A CA 1
ATOM 561 C C . THR A 1 86 ? 21.915 67.197 30.434 1.00 11.94 86 THR A C 1
ATOM 562 O O . THR A 1 86 ? 22.496 67.415 29.374 1.00 11.93 86 THR A O 1
ATOM 566 N N . ASN A 1 87 ? 21.106 66.148 30.619 1.00 11.73 87 ASN A N 1
ATOM 567 C CA . ASN A 1 87 ? 20.756 65.246 29.504 1.00 12.11 87 ASN A CA 1
ATOM 568 C C . ASN A 1 87 ? 19.992 65.972 28.393 1.00 12.08 87 ASN A C 1
ATOM 569 O O . ASN A 1 87 ? 20.294 65.794 27.205 1.00 12.43 87 ASN A O 1
ATOM 574 N N . LEU A 1 88 ? 19.015 66.793 28.781 1.00 11.71 88 LEU A N 1
ATOM 575 C CA . LEU A 1 88 ? 18.280 67.614 27.826 1.00 11.81 88 LEU A CA 1
ATOM 576 C C . LEU A 1 88 ? 19.206 68.566 27.070 1.00 12.20 88 LEU A C 1
ATOM 577 O O . LEU A 1 88 ? 18.975 68.850 25.892 1.00 12.53 88 LEU A O 1
ATOM 582 N N . SER A 1 89 ? 20.271 69.018 27.728 1.00 11.64 89 SER A N 1
ATOM 583 C CA . SER A 1 89 ? 21.154 70.027 27.147 1.00 11.64 89 SER A CA 1
ATOM 584 C C . SER A 1 89 ? 21.780 69.620 25.801 1.00 11.52 89 SER A C 1
ATOM 585 O O . SER A 1 89 ? 22.068 70.483 24.987 1.00 11.39 89 SER A O 1
ATOM 588 N N . THR A 1 90 ? 21.973 68.322 25.559 1.00 11.75 90 THR A N 1
ATOM 589 C CA . THR A 1 90 ? 22.477 67.870 24.243 1.00 11.60 90 THR A CA 1
ATOM 590 C C . THR A 1 90 ? 21.434 68.107 23.141 1.00 11.89 90 THR A C 1
ATOM 591 O O . THR A 1 90 ? 21.781 68.417 21.995 1.00 11.89 90 THR A O 1
ATOM 595 N N . GLY A 1 91 ? 20.161 67.971 23.505 1.00 11.78 91 GLY A N 1
ATOM 596 C CA . GLY A 1 91 ? 19.056 68.341 22.637 1.00 11.72 91 GLY A CA 1
ATOM 597 C C . GLY A 1 91 ? 18.993 69.846 22.426 1.00 11.69 91 GLY A C 1
ATOM 598 O O . GLY A 1 91 ? 18.724 70.297 21.321 1.00 11.73 91 GLY A O 1
ATOM 599 N N . ILE A 1 92 ? 19.231 70.618 23.488 1.00 11.47 92 ILE A N 1
ATOM 600 C CA . ILE A 1 92 ? 19.330 72.085 23.394 1.00 11.55 92 ILE A CA 1
ATOM 601 C C . ILE A 1 92 ? 20.509 72.524 22.498 1.00 11.78 92 ILE A C 1
ATOM 602 O O . ILE A 1 92 ? 20.363 73.416 21.666 1.00 12.31 92 ILE A O 1
ATOM 607 N N . ALA A 1 93 ? 21.677 71.916 22.678 1.00 11.58 93 ALA A N 1
ATOM 608 C CA . ALA A 1 93 ? 22.808 72.167 21.771 1.00 12.22 93 ALA A CA 1
ATOM 609 C C . ALA A 1 93 ? 22.444 71.822 20.315 1.00 12.18 93 ALA A C 1
ATOM 610 O O . ALA A 1 93 ? 22.836 72.520 19.383 1.00 11.99 93 ALA A O 1
ATOM 612 N N . THR A 1 94 ? 21.693 70.739 20.127 1.00 12.25 94 THR A N 1
ATOM 613 C CA . THR A 1 94 ? 21.204 70.381 18.796 1.00 12.27 94 THR A CA 1
ATOM 614 C C . THR A 1 94 ? 20.413 71.552 18.190 1.00 12.85 94 THR A C 1
ATOM 615 O O . THR A 1 94 ? 20.701 71.989 17.076 1.00 13.07 94 THR A O 1
ATOM 619 N N . SER A 1 95 ? 19.467 72.087 18.956 1.00 12.82 95 SER A N 1
ATOM 620 C CA . SER A 1 95 ? 18.620 73.188 18.508 1.00 12.91 95 SER A CA 1
ATOM 621 C C . SER A 1 95 ? 19.385 74.484 18.237 1.00 12.79 95 SER A C 1
ATOM 622 O O . SER A 1 95 ? 19.068 75.197 17.279 1.00 12.63 95 SER A O 1
ATOM 625 N N . VAL A 1 96 ? 20.390 74.793 19.057 1.00 12.60 96 VAL A N 1
ATOM 626 C CA . VAL A 1 96 ? 21.112 76.062 18.882 1.00 12.52 96 VAL A CA 1
ATOM 627 C C . VAL A 1 96 ? 22.040 76.024 17.664 1.00 12.88 96 VAL A C 1
ATOM 628 O O . VAL A 1 96 ? 22.139 77.009 16.945 1.00 13.48 96 VAL A O 1
ATOM 632 N N . LEU A 1 97 ? 22.687 74.886 17.423 1.00 13.29 97 LEU A N 1
ATOM 633 C CA . LEU A 1 97 ? 23.570 74.756 16.252 1.00 13.65 97 LEU A CA 1
ATOM 634 C C . LEU A 1 97 ? 22.838 74.462 14.939 1.00 14.07 97 LEU A C 1
ATOM 635 O O . LEU A 1 97 ? 23.266 74.930 13.887 1.00 14.05 97 LEU A O 1
ATOM 640 N N . ASP A 1 98 ? 21.751 73.690 15.018 1.00 14.38 98 ASP A N 1
ATOM 641 C CA . ASP A 1 98 ? 20.949 73.283 13.852 1.00 14.86 98 ASP A CA 1
ATOM 642 C C . ASP A 1 98 ? 19.832 74.284 13.520 1.00 15.36 98 ASP A C 1
ATOM 643 O O . ASP A 1 98 ? 19.202 74.186 12.461 1.00 15.83 98 ASP A O 1
ATOM 648 N N . ARG A 1 99 ? 19.580 75.225 14.433 1.00 15.03 99 ARG A N 1
ATOM 649 C CA . ARG A 1 99 ? 18.608 76.302 14.240 1.00 15.33 99 ARG A CA 1
ATOM 650 C C . ARG A 1 99 ? 17.174 75.773 14.210 1.00 15.74 99 ARG A C 1
ATOM 651 O O . ARG A 1 99 ? 16.627 75.500 13.134 1.00 16.40 99 ARG A O 1
ATOM 659 N N . SER A 1 100 ? 16.579 75.613 15.390 1.00 15.45 100 SER A N 1
ATOM 660 C CA . SER A 1 100 ? 15.147 75.305 15.509 1.00 15.71 100 SER A CA 1
ATOM 661 C C . SER A 1 100 ? 14.570 76.048 16.710 1.00 15.24 100 SER A C 1
ATOM 662 O O . SER A 1 100 ? 15.252 76.186 17.716 1.00 15.78 100 SER A O 1
ATOM 665 N N . PRO A 1 101 ? 13.315 76.527 16.610 1.00 15.25 101 PRO A N 1
ATOM 666 C CA . PRO A 1 101 ? 12.677 77.227 17.733 1.00 15.21 101 PRO A CA 1
ATOM 667 C C . PRO A 1 101 ? 12.071 76.274 18.783 1.00 15.23 101 PRO A C 1
ATOM 668 O O . PRO A 1 101 ? 10.877 75.935 18.738 1.00 15.82 101 PRO A O 1
ATOM 672 N N . VAL A 1 102 ? 12.903 75.840 19.717 1.00 14.90 102 VAL A N 1
ATOM 673 C CA . VAL A 1 102 ? 12.485 74.891 20.738 1.00 14.52 102 VAL A CA 1
ATOM 674 C C . VAL A 1 102 ? 12.348 75.620 22.072 1.00 14.43 102 VAL A C 1
ATOM 675 O O . VAL A 1 102 ? 13.192 76.446 22.419 1.00 14.63 102 VAL A O 1
ATOM 679 N N . ILE A 1 103 ? 11.268 75.330 22.796 1.00 13.90 103 ILE A N 1
ATOM 680 C CA . ILE A 1 103 ? 11.115 75.809 24.167 1.00 13.60 103 ILE A CA 1
ATOM 681 C C . ILE A 1 103 ? 11.476 74.634 25.075 1.00 13.42 103 ILE A C 1
ATOM 682 O O . ILE A 1 103 ? 10.732 73.659 25.154 1.00 12.90 103 ILE A O 1
ATOM 687 N N . ALA A 1 104 ? 12.645 74.722 25.715 1.00 12.74 104 ALA A N 1
ATOM 688 C CA . ALA A 1 104 ? 13.140 73.680 26.601 1.00 12.62 104 ALA A CA 1
ATOM 689 C C . ALA A 1 104 ? 12.817 74.078 28.040 1.00 12.81 104 ALA A C 1
ATOM 690 O O . ALA A 1 104 ? 13.142 75.186 28.479 1.00 12.42 104 ALA A O 1
ATOM 692 N N . LEU A 1 105 ? 12.185 73.163 28.766 1.00 12.73 105 LEU A N 1
ATOM 693 C CA . LEU A 1 105 ? 11.728 73.427 30.123 1.00 13.01 105 LEU A CA 1
ATOM 694 C C . LEU A 1 105 ? 12.331 72.379 31.048 1.00 12.99 105 LEU A C 1
ATOM 695 O O . LEU A 1 105 ? 12.403 71.203 30.689 1.00 12.94 105 LEU A O 1
ATOM 700 N N . ALA A 1 106 ? 12.798 72.807 32.223 1.00 12.73 106 ALA A N 1
ATOM 701 C CA . ALA A 1 106 ? 13.346 71.868 33.201 1.00 12.47 106 ALA A CA 1
ATOM 702 C C . ALA A 1 106 ? 12.984 72.258 34.619 1.00 12.22 106 ALA A C 1
ATOM 703 O O . ALA A 1 106 ? 13.014 73.437 34.981 1.00 12.45 106 ALA A O 1
ATOM 705 N N . ALA A 1 107 ? 12.645 71.260 35.422 1.00 11.86 107 ALA A N 1
ATOM 706 C CA . ALA A 1 107 ? 12.371 71.472 36.838 1.00 12.08 107 ALA A CA 1
ATOM 707 C C . ALA A 1 107 ? 13.644 71.951 37.561 1.00 12.27 107 ALA A C 1
ATOM 708 O O . ALA A 1 107 ? 14.759 71.780 37.054 1.00 11.87 107 ALA A O 1
ATOM 710 N N . GLN A 1 108 ? 13.458 72.560 38.729 1.00 12.32 108 GLN A N 1
ATOM 711 C CA . GLN A 1 108 ? 14.561 72.973 39.601 1.00 12.34 108 GLN A CA 1
ATOM 712 C C . GLN A 1 108 ? 14.163 72.702 41.060 1.00 12.63 108 GLN A C 1
ATOM 713 O O . GLN A 1 108 ? 12.980 72.574 41.370 1.00 12.23 108 GLN A O 1
ATOM 719 N N . SER A 1 109 ? 15.148 72.605 41.949 1.00 12.62 109 SER A N 1
ATOM 720 C CA . SER A 1 109 ? 14.887 72.565 43.393 1.00 12.83 109 SER A CA 1
ATOM 721 C C . SER A 1 109 ? 13.914 73.658 43.833 1.00 13.18 109 SER A C 1
ATOM 722 O O . SER A 1 109 ? 13.824 74.713 43.205 1.00 12.72 109 SER A O 1
ATOM 725 N N . GLU A 1 110 ? 13.209 73.403 44.933 1.00 13.71 110 GLU A N 1
ATOM 726 C CA . GLU A 1 110 ? 12.337 74.398 45.565 1.00 14.55 110 GLU A CA 1
ATOM 727 C C . GLU A 1 110 ? 13.085 75.717 45.699 1.00 14.21 110 GLU A C 1
ATOM 728 O O . GLU A 1 110 ? 14.251 75.726 46.071 1.00 13.96 110 GLU A O 1
ATOM 734 N N . SER A 1 111 ? 12.419 76.823 45.379 1.00 14.15 111 SER A N 1
ATOM 735 C CA . SER A 1 111 ? 13.090 78.130 45.281 1.00 14.16 111 SER A CA 1
ATOM 736 C C . SER A 1 111 ? 13.946 78.499 46.511 1.00 14.37 111 SER A C 1
ATOM 737 O O . SER A 1 111 ? 15.066 79.009 46.370 1.00 14.69 111 SER A O 1
ATOM 740 N N . HIS A 1 112 ? 13.428 78.230 47.709 1.00 13.99 112 HIS A N 1
ATOM 741 C CA . HIS A 1 112 ? 14.116 78.578 48.963 1.00 13.87 112 HIS A CA 1
ATOM 742 C C . HIS A 1 112 ? 15.289 77.639 49.266 1.00 13.61 112 HIS A C 1
ATOM 743 O O . HIS A 1 112 ? 16.041 77.868 50.218 1.00 13.39 112 HIS A O 1
ATOM 750 N N . ASP A 1 113 ? 15.430 76.586 48.464 1.00 13.03 113 ASP A N 1
ATOM 751 C CA . ASP A 1 113 ? 16.437 75.547 48.693 1.00 13.25 113 ASP A CA 1
ATOM 752 C C . ASP A 1 113 ? 17.427 75.420 47.513 1.00 13.33 113 ASP A C 1
ATOM 753 O O . ASP A 1 113 ? 18.094 74.388 47.363 1.00 13.04 113 ASP A O 1
ATOM 758 N N . ILE A 1 114 ? 17.517 76.465 46.682 1.00 13.07 114 ILE A N 1
ATOM 759 C CA . ILE A 1 114 ? 18.435 76.467 45.541 1.00 12.68 114 ILE A CA 1
ATOM 760 C C . ILE A 1 114 ? 19.830 76.853 46.011 1.00 12.72 114 ILE A C 1
ATOM 761 O O . ILE A 1 114 ? 20.126 78.032 46.255 1.00 13.13 114 ILE A O 1
ATOM 766 N N . PHE A 1 115 ? 20.666 75.829 46.167 1.00 12.08 115 PHE A N 1
ATOM 767 C CA . PHE A 1 115 ? 22.072 75.973 46.471 1.00 11.73 115 PHE A CA 1
ATOM 768 C C . PHE A 1 115 ? 22.800 75.053 45.489 1.00 11.78 115 PHE A C 1
ATOM 769 O O . PHE A 1 115 ? 22.984 73.851 45.776 1.00 11.28 115 PHE A O 1
ATOM 777 N N . PRO A 1 116 ? 23.182 75.594 44.309 1.00 11.44 116 PRO A N 1
ATOM 778 C CA . PRO A 1 116 ? 23.807 74.789 43.263 1.00 11.59 116 PRO A CA 1
ATOM 779 C C . PRO A 1 116 ? 25.028 74.029 43.757 1.00 11.65 116 PRO A C 1
ATOM 780 O O . PRO A 1 116 ? 25.897 74.608 44.421 1.00 11.12 116 PRO A O 1
ATOM 784 N N . ASN A 1 117 ? 25.078 72.739 43.437 1.00 11.65 117 ASN A N 1
ATOM 785 C CA . ASN A 1 117 ? 26.194 71.864 43.830 1.00 12.17 117 ASN A CA 1
ATOM 786 C C . ASN A 1 117 ? 26.252 71.546 45.337 1.00 12.72 117 ASN A C 1
ATOM 787 O O . ASN A 1 117 ? 27.242 70.984 45.809 1.00 12.94 117 ASN A O 1
ATOM 792 N N . ASP A 1 118 ? 25.188 71.892 46.070 1.00 13.13 118 ASP A N 1
ATOM 793 C CA . ASP A 1 118 ? 25.037 71.531 47.489 1.00 13.62 118 ASP A CA 1
ATOM 794 C C . ASP A 1 118 ? 23.704 70.862 47.794 1.00 14.00 118 ASP A C 1
ATOM 795 O O . ASP A 1 118 ? 23.667 69.821 48.430 1.00 14.90 118 ASP A O 1
ATOM 800 N N . THR A 1 119 ? 22.606 71.460 47.352 1.00 14.19 119 THR A N 1
ATOM 801 C CA . THR A 1 119 ? 21.305 70.807 47.454 1.00 13.91 119 THR A CA 1
ATOM 802 C C . THR A 1 119 ? 21.268 69.602 46.510 1.00 14.34 119 THR A C 1
ATOM 803 O O . THR A 1 119 ? 21.786 69.669 45.397 1.00 14.41 119 THR A O 1
ATOM 807 N N . HIS A 1 120 ? 20.687 68.503 46.994 1.00 14.51 120 HIS A N 1
ATOM 808 C CA . HIS A 1 120 ? 20.449 67.279 46.237 1.00 14.99 120 HIS A CA 1
ATOM 809 C C . HIS A 1 120 ? 19.865 67.594 44.851 1.00 14.90 120 HIS A C 1
ATOM 810 O O . HIS A 1 120 ? 18.826 68.259 44.736 1.00 14.76 120 HIS A O 1
ATOM 817 N N . GLN A 1 121 ? 20.569 67.140 43.813 1.00 14.99 121 GLN A N 1
ATOM 818 C CA . GLN A 1 121 ? 20.152 67.291 42.420 1.00 14.82 121 GLN A CA 1
ATOM 819 C C . GLN A 1 121 ? 20.108 68.736 41.926 1.00 14.28 121 GLN A C 1
ATOM 820 O O . GLN A 1 121 ? 19.527 68.996 40.870 1.00 14.52 121 GLN A O 1
ATOM 826 N N . CYS A 1 122 ? 20.707 69.664 42.673 1.00 13.21 122 CYS A N 1
ATOM 827 C CA . CYS A 1 122 ? 20.625 71.085 42.329 1.00 12.89 122 CYS A CA 1
ATOM 828 C C . CYS A 1 122 ? 21.854 71.566 41.563 1.00 12.35 122 CYS A C 1
ATOM 829 O O . CYS A 1 122 ? 22.973 71.540 42.075 1.00 11.90 122 CYS A O 1
ATOM 832 N N . LEU A 1 123 ? 21.623 71.992 40.324 1.00 12.04 123 LEU A N 1
ATOM 833 C CA . LEU A 1 123 ? 22.670 72.589 39.505 1.00 12.20 123 LEU A CA 1
ATOM 834 C C . LEU A 1 123 ? 22.229 73.977 39.069 1.00 11.80 123 LEU A C 1
ATOM 835 O O . LEU A 1 123 ? 21.040 74.300 39.069 1.00 11.65 123 LEU A O 1
ATOM 840 N N . ASP A 1 124 ? 23.195 74.798 38.686 1.00 11.80 124 ASP A N 1
ATOM 841 C CA . ASP A 1 124 ? 22.901 76.134 38.220 1.00 11.71 124 ASP A CA 1
ATOM 842 C C . ASP A 1 124 ? 22.478 76.068 36.753 1.00 11.71 124 ASP A C 1
ATOM 843 O O . ASP A 1 124 ? 23.270 76.370 35.858 1.00 12.14 124 ASP A O 1
ATOM 848 N N . SER A 1 125 ? 21.221 75.683 36.525 1.00 11.59 125 SER A N 1
ATOM 849 C CA . SER A 1 125 ? 20.693 75.385 35.193 1.00 11.79 125 SER A CA 1
ATOM 850 C C . SER A 1 125 ? 20.802 76.537 34.219 1.00 11.91 125 SER A C 1
ATOM 851 O O . SER A 1 125 ? 21.223 76.345 33.073 1.00 12.27 125 SER A O 1
ATOM 854 N N . VAL A 1 126 ? 20.384 77.724 34.658 1.00 11.68 126 VAL A N 1
ATOM 855 C CA . VAL A 1 126 ? 20.424 78.909 33.813 1.00 11.81 126 VAL A CA 1
ATOM 856 C C . VAL A 1 126 ? 21.864 79.202 33.364 1.00 11.77 126 VAL A C 1
ATOM 857 O O . VAL A 1 126 ? 22.081 79.494 32.193 1.00 11.89 126 VAL A O 1
ATOM 861 N N . ALA A 1 127 ? 22.833 79.099 34.278 1.00 11.22 127 ALA A N 1
ATOM 862 C CA . ALA A 1 127 ? 24.239 79.371 33.938 1.00 11.38 127 ALA A CA 1
ATOM 863 C C . ALA A 1 127 ? 24.829 78.329 32.981 1.00 11.33 127 ALA A C 1
ATOM 864 O O . ALA A 1 127 ? 25.682 78.646 32.143 1.00 11.40 127 ALA A O 1
ATOM 866 N N . ILE A 1 128 ? 24.373 77.087 33.113 1.00 11.45 128 ILE A N 1
ATOM 867 C CA . ILE A 1 128 ? 24.820 75.987 32.248 1.00 11.00 128 ILE A CA 1
ATOM 868 C C . ILE A 1 128 ? 24.201 76.086 30.839 1.00 11.32 128 ILE A C 1
ATOM 869 O O . ILE A 1 128 ? 24.857 75.789 29.830 1.00 11.19 128 ILE A O 1
ATOM 874 N N . VAL A 1 129 ? 22.946 76.519 30.770 1.00 11.21 129 VAL A N 1
ATOM 875 C CA . VAL A 1 129 ? 22.232 76.556 29.494 1.00 11.48 129 VAL A CA 1
ATOM 876 C C . VAL A 1 129 ? 22.400 77.878 28.720 1.00 11.14 129 VAL A C 1
ATOM 877 O O . VAL A 1 129 ? 22.374 77.876 27.483 1.00 11.31 129 VAL A O 1
ATOM 881 N N . ALA A 1 130 ? 22.590 78.987 29.436 1.00 11.07 130 ALA A N 1
ATOM 882 C CA . ALA A 1 130 ? 22.676 80.318 28.812 1.00 11.59 130 ALA A CA 1
ATOM 883 C C . ALA A 1 130 ? 23.618 80.384 27.597 1.00 12.12 130 ALA A C 1
ATOM 884 O O . ALA A 1 130 ? 23.250 80.981 26.583 1.00 11.91 130 ALA A O 1
ATOM 886 N N . PRO A 1 131 ? 24.828 79.782 27.696 1.00 11.90 131 PRO A N 1
ATOM 887 C CA . PRO A 1 131 ? 25.749 79.827 26.555 1.00 12.31 131 PRO A CA 1
ATOM 888 C C . PRO A 1 131 ? 25.290 79.064 25.312 1.00 12.56 131 PRO A C 1
ATOM 889 O O . PRO A 1 131 ? 25.878 79.263 24.249 1.00 13.37 131 PRO A O 1
ATOM 893 N N . MET A 1 132 ? 24.278 78.202 25.439 1.00 12.28 132 MET A N 1
ATOM 894 C CA . MET A 1 132 ? 23.810 77.365 24.317 1.00 12.61 132 MET A CA 1
ATOM 895 C C . MET A 1 132 ? 22.359 77.637 23.960 1.00 12.46 132 MET A C 1
ATOM 896 O O . MET A 1 132 ? 21.674 76.769 23.408 1.00 13.00 132 MET A O 1
ATOM 901 N N . SER A 1 133 ? 21.876 78.834 24.277 1.00 12.22 133 SER A N 1
ATOM 902 C CA . SER A 1 133 ? 20.486 79.145 24.013 1.00 12.06 133 SER A CA 1
ATOM 903 C C . SER A 1 133 ? 20.289 80.602 23.614 1.00 12.01 133 SER A C 1
ATOM 904 O O . SER A 1 133 ? 21.182 81.434 23.780 1.00 11.66 133 SER A O 1
ATOM 907 N N . LYS A 1 134 ? 19.097 80.897 23.101 1.00 11.76 134 LYS A N 1
ATOM 908 C CA . LYS A 1 134 ? 18.727 82.249 22.713 1.00 11.76 134 LYS A CA 1
ATOM 909 C C . LYS A 1 134 ? 18.285 83.069 23.933 1.00 12.09 134 LYS A C 1
ATOM 910 O O . LYS A 1 134 ? 18.322 84.296 23.904 1.00 12.02 134 LYS A O 1
ATOM 916 N N . TYR A 1 135 ? 17.885 82.371 24.999 1.00 12.06 135 TYR A N 1
ATOM 917 C CA . TYR A 1 135 ? 17.188 82.953 26.141 1.00 12.07 135 TYR A CA 1
ATOM 918 C C . TYR A 1 135 ? 17.207 81.882 27.223 1.00 12.56 135 TYR A C 1
ATOM 919 O O . TYR A 1 135 ? 17.041 80.699 26.921 1.00 12.62 135 TYR A O 1
ATOM 928 N N . ALA A 1 136 ? 17.432 82.285 28.473 1.00 12.75 136 ALA A N 1
ATOM 929 C CA . ALA A 1 136 ? 17.445 81.351 29.596 1.00 12.98 136 ALA A CA 1
ATOM 930 C C . ALA A 1 136 ? 17.085 82.083 30.885 1.00 13.37 136 ALA A C 1
ATOM 931 O O . ALA A 1 136 ? 17.721 83.080 31.228 1.00 13.31 136 ALA A O 1
ATOM 933 N N . VAL A 1 137 ? 16.077 81.577 31.600 1.00 12.96 137 VAL A N 1
ATOM 934 C CA . VAL A 1 137 ? 15.514 82.275 32.755 1.00 13.20 137 VAL A CA 1
ATOM 935 C C . VAL A 1 137 ? 15.024 81.276 33.824 1.00 13.73 137 VAL A C 1
ATOM 936 O O . VAL A 1 137 ? 14.685 80.134 33.510 1.00 13.45 137 VAL A O 1
ATOM 940 N N . GLU A 1 138 ? 15.006 81.709 35.083 1.00 14.03 138 GLU A N 1
ATOM 941 C CA . GLU A 1 138 ? 14.399 80.933 36.162 1.00 14.37 138 GLU A CA 1
ATOM 942 C C . GLU A 1 138 ? 13.132 81.621 36.665 1.00 14.48 138 GLU A C 1
ATOM 943 O O . GLU A 1 138 ? 13.135 82.833 36.935 1.00 14.55 138 GLU A O 1
ATOM 949 N N . LEU A 1 139 ? 12.052 80.843 36.775 1.00 14.62 139 LEU A N 1
ATOM 950 C CA . LEU A 1 139 ? 10.774 81.327 37.306 1.00 14.53 139 LEU A CA 1
ATOM 951 C C . LEU A 1 139 ? 10.931 81.741 38.765 1.00 14.60 139 LEU A C 1
ATOM 952 O O . LEU A 1 139 ? 11.533 81.021 39.557 1.00 14.31 139 LEU A O 1
ATOM 957 N N . GLN A 1 140 ? 10.395 82.908 39.103 1.00 14.74 140 GLN A N 1
ATOM 958 C CA . GLN A 1 140 ? 10.507 83.449 40.452 1.00 15.64 140 GLN A CA 1
ATOM 959 C C . GLN A 1 140 ? 9.157 83.797 41.067 1.00 15.33 140 GLN A C 1
ATOM 960 O O . GLN A 1 140 ? 8.979 83.673 42.272 1.00 15.30 140 GLN A O 1
ATOM 966 N N . ARG A 1 141 ? 8.224 84.239 40.230 1.00 15.04 141 ARG A N 1
ATOM 967 C CA . ARG A 1 141 ? 6.880 84.599 40.668 1.00 15.31 141 ARG A CA 1
ATOM 968 C C . ARG A 1 141 ? 5.919 83.856 39.733 1.00 15.28 141 ARG A C 1
ATOM 969 O O . ARG A 1 141 ? 5.916 84.121 38.537 1.00 15.49 141 ARG A O 1
ATOM 977 N N . PRO A 1 142 ? 5.146 82.881 40.268 1.00 15.51 142 PRO A N 1
ATOM 978 C CA . PRO A 1 142 ? 4.319 81.947 39.477 1.00 15.52 142 PRO A CA 1
ATOM 979 C C . PRO A 1 142 ? 3.520 82.530 38.303 1.00 15.82 142 PRO A C 1
ATOM 980 O O . PRO A 1 142 ? 3.516 81.941 37.214 1.00 16.01 142 PRO A O 1
ATOM 984 N N . HIS A 1 143 ? 2.856 83.666 38.508 1.00 16.10 143 HIS A N 1
ATOM 985 C CA . HIS A 1 143 ? 1.988 84.245 37.470 1.00 16.20 143 HIS A CA 1
ATOM 986 C C . HIS A 1 143 ? 2.757 84.741 36.238 1.00 16.11 143 HIS A C 1
ATOM 987 O O . HIS A 1 143 ? 2.178 84.886 35.162 1.00 16.00 143 HIS A O 1
ATOM 994 N N . GLU A 1 144 ? 4.057 84.992 36.407 1.00 15.63 144 GLU A N 1
ATOM 995 C CA . GLU A 1 144 ? 4.911 85.495 35.326 1.00 15.24 144 GLU A CA 1
ATOM 996 C C . GLU A 1 144 ? 5.311 84.439 34.293 1.00 14.95 144 GLU A C 1
ATOM 997 O O . GLU A 1 144 ? 5.954 84.765 33.297 1.00 15.10 144 GLU A O 1
ATOM 1003 N N . ILE A 1 145 ? 4.948 83.179 34.528 1.00 14.36 145 ILE A N 1
ATOM 1004 C CA . ILE A 1 145 ? 5.274 82.101 33.582 1.00 14.28 145 ILE A CA 1
ATOM 1005 C C . ILE A 1 145 ? 4.692 82.378 32.184 1.00 14.36 145 ILE A C 1
ATOM 1006 O O . ILE A 1 145 ? 5.270 81.982 31.170 1.00 14.51 145 ILE A O 1
ATOM 1011 N N . THR A 1 146 ? 3.558 83.074 32.137 1.00 14.03 146 THR A N 1
ATOM 1012 C CA . THR A 1 146 ? 2.950 83.444 30.866 1.00 14.31 146 THR A CA 1
ATOM 1013 C C . THR A 1 146 ? 3.870 84.358 30.056 1.00 14.07 146 THR A C 1
ATOM 1014 O O . THR A 1 146 ? 4.106 84.087 28.873 1.00 14.12 146 THR A O 1
ATOM 1018 N N . ASP A 1 147 ? 4.395 85.415 30.682 1.00 13.60 147 ASP A N 1
ATOM 1019 C CA . ASP A 1 147 ? 5.316 86.317 29.979 1.00 13.43 147 ASP A CA 1
ATOM 1020 C C . ASP A 1 147 ? 6.699 85.693 29.724 1.00 13.06 147 ASP A C 1
ATOM 1021 O O . ASP A 1 147 ? 7.369 86.064 28.765 1.00 13.18 147 ASP A O 1
ATOM 1026 N N . LEU A 1 148 ? 7.119 84.750 30.569 1.00 12.79 148 LEU A N 1
ATOM 1027 C CA . LEU A 1 148 ? 8.393 84.046 30.351 1.00 12.16 148 LEU A CA 1
ATOM 1028 C C . LEU A 1 148 ? 8.310 83.155 29.115 1.00 12.28 148 LEU A C 1
ATOM 1029 O O . LEU A 1 148 ? 9.256 83.089 28.321 1.00 12.24 148 LEU A O 1
ATOM 1034 N N . VAL A 1 149 ? 7.169 82.487 28.936 1.00 12.40 149 VAL A N 1
ATOM 1035 C CA . VAL A 1 149 ? 6.921 81.714 27.706 1.00 12.61 149 VAL A CA 1
ATOM 1036 C C . VAL A 1 149 ? 6.944 82.618 26.464 1.00 12.91 149 VAL A C 1
ATOM 1037 O O . VAL A 1 149 ? 7.573 82.288 25.457 1.00 12.50 149 VAL A O 1
ATOM 1041 N N . ASP A 1 150 ? 6.278 83.767 26.558 1.00 13.10 150 ASP A N 1
ATOM 1042 C CA . ASP A 1 150 ? 6.240 84.733 25.464 1.00 13.36 150 ASP A CA 1
ATOM 1043 C C . ASP A 1 150 ? 7.629 85.223 25.074 1.00 13.47 150 ASP A C 1
ATOM 1044 O O . ASP A 1 150 ? 7.941 85.310 23.891 1.00 13.45 150 ASP A O 1
ATOM 1049 N N . SER A 1 151 ? 8.449 85.529 26.073 1.00 13.41 151 SER A N 1
ATOM 1050 C CA . SER A 1 151 ? 9.818 85.970 25.852 1.00 13.40 151 SER A CA 1
ATOM 1051 C C . SER A 1 151 ? 10.700 84.850 25.308 1.00 13.56 151 SER A C 1
ATOM 1052 O O . SER A 1 151 ? 11.606 85.104 24.509 1.00 13.63 151 SER A O 1
ATOM 1055 N N . ALA A 1 152 ? 10.437 83.621 25.755 1.00 13.46 152 ALA A N 1
ATOM 1056 C CA . ALA A 1 152 ? 11.109 82.439 25.244 1.00 13.42 152 ALA A CA 1
ATOM 1057 C C . ALA A 1 152 ? 10.836 82.255 23.747 1.00 13.72 152 ALA A C 1
ATOM 1058 O O . ALA A 1 152 ? 11.778 82.096 22.955 1.00 13.51 152 ALA A O 1
ATOM 1060 N N . VAL A 1 153 ? 9.557 82.284 23.369 1.00 13.67 153 VAL A N 1
ATOM 1061 C CA . VAL A 1 153 ? 9.139 82.199 21.960 1.00 13.98 153 VAL A CA 1
ATOM 1062 C C . VAL A 1 153 ? 9.686 83.356 21.114 1.00 14.22 153 VAL A C 1
ATOM 1063 O O . VAL A 1 153 ? 10.197 83.132 20.019 1.00 14.48 153 VAL A O 1
ATOM 1067 N N . ASN A 1 154 ? 9.584 84.580 21.632 1.00 14.61 154 ASN A N 1
ATOM 1068 C CA . ASN A 1 154 ? 10.197 85.766 21.010 1.00 14.74 154 ASN A CA 1
ATOM 1069 C C . ASN A 1 154 ? 11.667 85.566 20.594 1.00 14.64 154 ASN A C 1
ATOM 1070 O O . ASN A 1 154 ? 12.033 85.806 19.436 1.00 14.74 154 ASN A O 1
ATOM 1075 N N . ALA A 1 155 ? 12.496 85.125 21.543 1.00 14.08 155 ALA A N 1
ATOM 1076 C CA . ALA A 1 155 ? 13.926 84.900 21.298 1.00 13.75 155 ALA A CA 1
ATOM 1077 C C . ALA A 1 155 ? 14.186 83.703 20.379 1.00 13.86 155 ALA A C 1
ATOM 1078 O O . ALA A 1 155 ? 15.090 83.744 19.533 1.00 13.84 155 ALA A O 1
ATOM 1080 N N . ALA A 1 156 ? 13.387 82.647 20.540 1.00 13.58 156 ALA A N 1
ATOM 1081 C CA . ALA A 1 156 ? 13.535 81.422 19.764 1.00 13.91 156 ALA A CA 1
ATOM 1082 C C . ALA A 1 156 ? 13.273 81.646 18.274 1.00 14.34 156 ALA A C 1
ATOM 1083 O O . ALA A 1 156 ? 13.909 81.023 17.421 1.00 14.33 156 ALA A O 1
ATOM 1085 N N . MET A 1 157 ? 12.326 82.535 17.980 1.00 14.64 157 MET A N 1
ATOM 1086 C CA . MET A 1 157 ? 11.852 82.784 16.616 1.00 15.13 157 MET A CA 1
ATOM 1087 C C . MET A 1 157 ? 12.508 84.006 15.977 1.00 15.30 157 MET A C 1
ATOM 1088 O O . MET A 1 157 ? 12.001 84.541 14.993 1.00 16.06 157 MET A O 1
ATOM 1093 N N . THR A 1 158 ? 13.623 84.462 16.537 1.00 15.20 158 THR A N 1
ATOM 1094 C CA . THR A 1 158 ? 14.426 85.485 15.885 1.00 15.40 158 THR A CA 1
ATOM 1095 C C . THR A 1 158 ? 15.655 84.794 15.308 1.00 15.40 158 THR A C 1
ATOM 1096 O O . THR A 1 158 ? 16.269 83.973 15.985 1.00 14.99 158 THR A O 1
ATOM 1100 N N . GLU A 1 159 ? 16.005 85.114 14.060 1.00 15.55 159 GLU A N 1
ATOM 1101 C CA . GLU A 1 159 ? 17.186 84.515 13.429 1.00 15.43 159 GLU A CA 1
ATOM 1102 C C . GLU A 1 159 ? 18.461 84.990 14.130 1.00 15.26 159 GLU A C 1
ATOM 1103 O O . GLU A 1 159 ? 18.566 86.167 14.493 1.00 15.12 159 GLU A O 1
ATOM 1109 N N . PRO A 1 160 ? 19.429 84.073 14.329 1.00 15.11 160 PRO A N 1
ATOM 1110 C CA . PRO A 1 160 ? 19.328 82.642 13.995 1.00 14.84 160 PRO A CA 1
ATOM 1111 C C . PRO A 1 160 ? 18.453 81.891 14.999 1.00 14.73 160 PRO A C 1
ATOM 1112 O O . PRO A 1 160 ? 18.668 82.002 16.204 1.00 15.06 160 PRO A O 1
ATOM 1116 N N . VAL A 1 161 ? 17.450 81.164 14.513 1.00 14.78 161 VAL A N 1
ATOM 1117 C CA . VAL A 1 161 ? 16.495 80.526 15.408 1.00 14.35 161 VAL A CA 1
ATOM 1118 C C . VAL A 1 161 ? 17.202 79.518 16.308 1.00 14.17 161 VAL A C 1
ATOM 1119 O O . VAL A 1 161 ? 18.241 78.966 15.943 1.00 13.62 161 VAL A O 1
ATOM 1123 N N . GLY A 1 162 ? 16.641 79.306 17.494 1.00 13.53 162 GLY A N 1
ATOM 1124 C CA . GLY A 1 162 ? 17.265 78.413 18.451 1.00 13.27 162 GLY A CA 1
ATOM 1125 C C . GLY A 1 162 ? 16.419 78.202 19.691 1.00 12.89 162 GLY A C 1
ATOM 1126 O O . GLY A 1 162 ? 15.279 78.670 19.756 1.00 13.14 162 GLY A O 1
ATOM 1127 N N . PRO A 1 163 ? 16.982 77.504 20.688 1.00 12.53 163 PRO A N 1
ATOM 1128 C CA . PRO A 1 163 ? 16.239 77.125 21.871 1.00 12.64 163 PRO A CA 1
ATOM 1129 C C . PRO A 1 163 ? 16.177 78.235 22.933 1.00 12.69 163 PRO A C 1
ATOM 1130 O O . PRO A 1 163 ? 17.115 79.044 23.080 1.00 12.74 163 PRO A O 1
ATOM 1134 N N . SER A 1 164 ? 15.060 78.272 23.651 1.00 12.73 164 SER A N 1
ATOM 1135 C CA . SER A 1 164 ? 14.909 79.144 24.809 1.00 12.56 164 SER A CA 1
ATOM 1136 C C . SER A 1 164 ? 14.578 78.278 26.015 1.00 12.69 164 SER A C 1
ATOM 1137 O O . SER A 1 164 ? 13.780 77.357 25.915 1.00 13.04 164 SER A O 1
ATOM 1140 N N . PHE A 1 165 ? 15.201 78.580 27.149 1.00 12.39 165 PHE A N 1
ATOM 1141 C CA . PHE A 1 165 ? 15.167 77.702 28.306 1.00 12.21 165 PHE A CA 1
ATOM 1142 C C . PHE A 1 165 ? 14.508 78.370 29.519 1.00 12.21 165 PHE A C 1
ATOM 1143 O O . PHE A 1 165 ? 14.828 79.510 29.853 1.00 11.96 165 PHE A O 1
ATOM 1151 N N . ILE A 1 166 ? 13.583 77.653 30.160 1.00 12.04 166 ILE A N 1
ATOM 1152 C CA . ILE A 1 166 ? 12.976 78.109 31.409 1.00 11.88 166 ILE A CA 1
ATOM 1153 C C . ILE A 1 166 ? 13.157 77.049 32.491 1.00 12.15 166 ILE A C 1
ATOM 1154 O O . ILE A 1 166 ? 12.740 75.898 32.324 1.00 12.15 166 ILE A O 1
ATOM 1159 N N . SER A 1 167 ? 13.790 77.458 33.589 1.00 11.99 167 SER A N 1
ATOM 1160 C CA . SER A 1 167 ? 13.999 76.634 34.781 1.00 12.09 167 SER A CA 1
ATOM 1161 C C . SER A 1 167 ? 12.867 76.859 35.792 1.00 12.10 167 SER A C 1
ATOM 1162 O O . SER A 1 167 ? 12.515 77.999 36.091 1.00 11.97 167 SER A O 1
ATOM 1165 N N . LEU A 1 168 ? 12.314 75.767 36.319 1.00 12.51 168 LEU A N 1
ATOM 1166 C CA . LEU A 1 168 ? 11.037 75.794 37.034 1.00 12.42 168 LEU A CA 1
ATOM 1167 C C . LEU A 1 168 ? 11.159 75.195 38.446 1.00 12.57 168 LEU A C 1
ATOM 1168 O O . LEU A 1 168 ? 11.015 73.975 38.614 1.00 11.94 168 LEU A O 1
ATOM 1173 N N . PRO A 1 169 ? 11.455 76.041 39.463 1.00 12.56 169 PRO A N 1
ATOM 1174 C CA . PRO A 1 169 ? 11.492 75.505 40.829 1.00 13.03 169 PRO A CA 1
ATOM 1175 C C . PRO A 1 169 ? 10.163 74.825 41.160 1.00 13.51 169 PRO A C 1
ATOM 1176 O O . PRO A 1 169 ? 9.112 75.400 40.925 1.00 13.74 169 PRO A O 1
ATOM 1180 N N . VAL A 1 170 ? 10.241 73.601 41.667 1.00 14.18 170 VAL A N 1
ATOM 1181 C CA . VAL A 1 170 ? 9.082 72.725 41.884 1.00 15.56 170 VAL A CA 1
ATOM 1182 C C . VAL A 1 170 ? 7.953 73.370 42.720 1.00 15.53 170 VAL A C 1
ATOM 1183 O O . VAL A 1 170 ? 6.773 73.170 42.422 1.00 16.14 170 VAL A O 1
ATOM 1187 N N . ASP A 1 171 ? 8.317 74.146 43.744 1.00 15.57 171 ASP A N 1
ATOM 1188 C CA . ASP A 1 171 ? 7.342 74.824 44.599 1.00 15.68 171 ASP A CA 1
ATOM 1189 C C . ASP A 1 171 ? 6.554 75.875 43.813 1.00 15.69 171 ASP A C 1
ATOM 1190 O O . ASP A 1 171 ? 5.333 75.984 43.961 1.00 15.64 171 ASP A O 1
ATOM 1195 N N . LEU A 1 172 ? 7.254 76.634 42.972 1.00 15.33 172 LEU A N 1
ATOM 1196 C CA . LEU A 1 172 ? 6.627 77.707 42.186 1.00 15.41 172 LEU A CA 1
ATOM 1197 C C . LEU A 1 172 ? 5.755 77.145 41.068 1.00 15.78 172 LEU A C 1
ATOM 1198 O O . LEU A 1 172 ? 4.669 77.657 40.807 1.00 15.38 172 LEU A O 1
ATOM 1203 N N . LEU A 1 173 ? 6.242 76.090 40.420 1.00 16.13 173 LEU A N 1
ATOM 1204 C CA . LEU A 1 173 ? 5.483 75.391 39.390 1.00 16.77 173 LEU A CA 1
ATOM 1205 C C . LEU A 1 173 ? 4.105 74.923 39.895 1.00 17.20 173 LEU A C 1
ATOM 1206 O O . LEU A 1 173 ? 3.113 75.004 39.174 1.00 16.94 173 LEU A O 1
ATOM 1211 N N . GLY A 1 174 ? 4.051 74.429 41.129 1.00 17.66 174 GLY A N 1
ATOM 1212 C CA . GLY A 1 174 ? 2.796 73.963 41.710 1.00 18.44 174 GLY A CA 1
ATOM 1213 C C . GLY A 1 174 ? 2.054 75.009 42.518 1.00 19.27 174 GLY A C 1
ATOM 1214 O O . GLY A 1 174 ? 1.188 74.667 43.315 1.00 19.42 174 GLY A O 1
ATOM 1215 N N . SER A 1 175 ? 2.374 76.283 42.307 1.00 19.71 175 SER A N 1
ATOM 1216 C CA . SER A 1 175 ? 1.743 77.373 43.052 1.00 20.65 175 SER A CA 1
ATOM 1217 C C . SER A 1 175 ? 0.675 78.090 42.230 1.00 21.48 175 SER A C 1
ATOM 1218 O O . SER A 1 175 ? 0.861 78.333 41.039 1.00 21.31 175 SER A O 1
ATOM 1221 N N . SER A 1 176 ? -0.429 78.448 42.885 1.00 22.53 176 SER A N 1
ATOM 1222 C CA . SER A 1 176 ? -1.489 79.245 42.254 1.00 23.83 176 SER A CA 1
ATOM 1223 C C . SER A 1 176 ? -1.377 80.734 42.575 1.00 24.52 176 SER A C 1
ATOM 1224 O O . SER A 1 176 ? -2.246 81.518 42.183 1.00 24.64 176 SER A O 1
ATOM 1227 N N . GLU A 1 177 ? -0.305 81.132 43.262 1.00 25.56 177 GLU A N 1
ATOM 1228 C CA . GLU A 1 177 ? -0.153 82.527 43.697 1.00 26.69 177 GLU A CA 1
ATOM 1229 C C . GLU A 1 177 ? -0.151 83.498 42.516 1.00 27.81 177 GLU A C 1
ATOM 1230 O O . GLU A 1 177 ? 0.704 83.413 41.626 1.00 27.66 177 GLU A O 1
ATOM 1236 N N . GLY A 1 178 ? -1.130 84.404 42.510 1.00 28.97 178 GLY A N 1
ATOM 1237 C CA . GLY A 1 178 ? -1.247 85.436 41.480 1.00 30.35 178 GLY A CA 1
ATOM 1238 C C . GLY A 1 178 ? -1.825 84.982 40.154 1.00 31.43 178 GLY A C 1
ATOM 1239 O O . GLY A 1 178 ? -1.937 85.779 39.227 1.00 31.52 178 GLY A O 1
ATOM 1240 N N . ILE A 1 179 ? -2.194 83.705 40.065 1.00 32.89 179 ILE A N 1
ATOM 1241 C CA . ILE A 1 179 ? -2.746 83.120 38.837 1.00 34.49 179 ILE A CA 1
ATOM 1242 C C . ILE A 1 179 ? -4.269 83.306 38.791 1.00 36.02 179 ILE A C 1
ATOM 1243 O O . ILE A 1 179 ? -4.967 82.952 39.742 1.00 36.17 179 ILE A O 1
ATOM 1248 N N . ASP A 1 180 ? -4.772 83.862 37.689 1.00 37.77 180 ASP A N 1
ATOM 1249 C CA . ASP A 1 180 ? -6.217 84.022 37.487 1.00 39.41 180 ASP A CA 1
ATOM 1250 C C . ASP A 1 180 ? -6.628 83.601 36.076 1.00 40.41 180 ASP A C 1
ATOM 1251 O O . ASP A 1 180 ? -6.475 84.368 35.122 1.00 40.52 180 ASP A O 1
ATOM 1256 N N . THR A 1 181 ? -7.158 82.385 35.953 1.00 41.73 181 THR A N 1
ATOM 1257 C CA . THR A 1 181 ? -7.581 81.854 34.650 1.00 43.08 181 THR A CA 1
ATOM 1258 C C . THR A 1 181 ? -9.004 82.278 34.233 1.00 43.66 181 THR A C 1
ATOM 1259 O O . THR A 1 181 ? -9.575 81.708 33.297 1.00 43.97 181 THR A O 1
ATOM 1263 N N . THR A 1 182 ? -9.575 83.263 34.929 1.00 44.23 182 THR A N 1
ATOM 1264 C CA . THR A 1 182 ? -10.863 83.842 34.523 1.00 44.68 182 THR A CA 1
ATOM 1265 C C . THR A 1 182 ? -10.637 85.046 33.606 1.00 44.78 182 THR A C 1
ATOM 1266 O O . THR A 1 182 ? -11.502 85.397 32.790 1.00 45.02 182 THR A O 1
ATOM 1270 N N . VAL A 1 183 ? -9.473 85.676 33.758 1.00 44.61 183 VAL A N 1
ATOM 1271 C CA . VAL A 1 183 ? -9.001 86.687 32.818 1.00 44.40 183 VAL A CA 1
ATOM 1272 C C . VAL A 1 183 ? -8.266 85.958 31.679 1.00 43.97 183 VAL A C 1
ATOM 1273 O O . VAL A 1 183 ? -7.290 85.234 31.934 1.00 44.21 183 VAL A O 1
ATOM 1277 N N . PRO A 1 184 ? -8.739 86.127 30.422 1.00 43.21 184 PRO A N 1
ATOM 1278 C CA . PRO A 1 184 ? -8.104 85.438 29.290 1.00 42.21 184 PRO A CA 1
ATOM 1279 C C . PRO A 1 184 ? -6.685 85.936 29.050 1.00 40.94 184 PRO A C 1
ATOM 1280 O O . PRO A 1 184 ? -6.361 87.085 29.377 1.00 40.74 184 PRO A O 1
ATOM 1284 N N . ASN A 1 185 ? -5.847 85.063 28.496 1.00 39.50 185 ASN A N 1
ATOM 1285 C CA . ASN A 1 185 ? -4.489 85.432 28.138 1.00 38.04 185 ASN A CA 1
ATOM 1286 C C . ASN A 1 185 ? -4.510 86.474 27.022 1.00 37.07 185 ASN A C 1
ATOM 1287 O O . ASN A 1 185 ? -5.361 86.413 26.130 1.00 36.90 185 ASN A O 1
ATOM 1292 N N . PRO A 1 186 ? -3.579 87.443 27.071 1.00 35.90 186 PRO A N 1
ATOM 1293 C CA . PRO A 1 186 ? -3.369 88.313 25.914 1.00 34.93 186 PRO A CA 1
ATOM 1294 C C . PRO A 1 186 ? -3.054 87.467 24.671 1.00 33.90 186 PRO A C 1
ATOM 1295 O O . PRO A 1 186 ? -2.664 86.304 24.810 1.00 33.79 186 PRO A O 1
ATOM 1299 N N . PRO A 1 187 ? -3.262 88.023 23.460 1.00 32.94 187 PRO A N 1
ATOM 1300 C CA . PRO A 1 187 ? -2.916 87.280 22.247 1.00 32.03 187 PRO A CA 1
ATOM 1301 C C . PRO A 1 187 ? -1.457 86.815 22.232 1.00 31.06 187 PRO A C 1
ATOM 1302 O O . PRO A 1 187 ? -0.564 87.555 22.647 1.00 30.81 187 PRO A O 1
ATOM 1306 N N . ALA A 1 188 ? -1.237 85.588 21.769 1.00 30.28 188 ALA A N 1
ATOM 1307 C CA . ALA A 1 188 ? 0.102 85.006 21.704 1.00 29.60 188 ALA A CA 1
ATOM 1308 C C . ALA A 1 188 ? 0.912 85.641 20.578 1.00 29.22 188 ALA A C 1
ATOM 1309 O O . ALA A 1 188 ? 2.082 85.980 20.765 1.00 29.40 188 ALA A O 1
ATOM 1311 N N . ASN A 1 189 ? 0.277 85.824 19.421 1.00 28.78 189 ASN A N 1
ATOM 1312 C CA . ASN A 1 189 ? 0.929 86.430 18.249 1.00 28.26 189 ASN A CA 1
ATOM 1313 C C . ASN A 1 189 ? 2.275 85.771 17.893 1.00 27.09 189 ASN A C 1
ATOM 1314 O O . ASN A 1 189 ? 3.291 86.451 17.710 1.00 27.31 189 ASN A O 1
ATOM 1319 N N . THR A 1 190 ? 2.265 84.444 17.814 1.00 25.43 190 THR A N 1
ATOM 1320 C CA . THR A 1 190 ? 3.418 83.665 17.383 1.00 24.10 190 THR A CA 1
ATOM 1321 C C . THR A 1 190 ? 3.820 84.058 15.956 1.00 23.47 190 THR A C 1
ATOM 1322 O O . THR A 1 190 ? 2.967 84.069 15.062 1.00 23.63 190 THR A O 1
ATOM 1326 N N . PRO A 1 191 ? 5.110 84.392 15.738 1.00 22.64 191 PRO A N 1
ATOM 1327 C CA . PRO A 1 191 ? 5.535 84.717 14.375 1.00 22.26 191 PRO A CA 1
ATOM 1328 C C . PRO A 1 191 ? 5.275 83.525 13.447 1.00 21.85 191 PRO A C 1
ATOM 1329 O O . PRO A 1 191 ? 5.552 82.389 13.835 1.00 21.57 191 PRO A O 1
ATOM 1333 N N . ALA A 1 192 ? 4.732 83.790 12.254 1.00 21.25 192 ALA A N 1
ATOM 1334 C CA . ALA A 1 192 ? 4.448 82.751 11.257 1.00 20.94 192 ALA A CA 1
ATOM 1335 C C . ALA A 1 192 ? 5.732 82.244 10.595 1.00 20.67 192 ALA A C 1
ATOM 1336 O O . ALA A 1 192 ? 5.797 81.106 10.119 1.00 20.43 192 ALA A O 1
ATOM 1338 N N . LYS A 1 193 ? 6.739 83.109 10.543 1.00 19.92 193 LYS A N 1
ATOM 1339 C CA . LYS A 1 193 ? 8.083 82.713 10.124 1.00 19.32 193 LYS A CA 1
ATOM 1340 C C . LYS A 1 193 ? 9.087 83.546 10.924 1.00 18.82 193 LYS A C 1
ATOM 1341 O O . LYS A 1 193 ? 8.714 84.597 11.460 1.00 18.72 193 LYS A O 1
ATOM 1347 N N . PRO A 1 194 ? 10.351 83.084 11.028 1.00 18.53 194 PRO A N 1
ATOM 1348 C CA . PRO A 1 194 ? 11.290 83.784 11.906 1.00 18.24 194 PRO A CA 1
ATOM 1349 C C . PRO A 1 194 ? 11.434 85.272 11.609 1.00 18.23 194 PRO A C 1
ATOM 1350 O O . PRO A 1 194 ? 11.473 85.682 10.440 1.00 18.19 194 PRO A O 1
ATOM 1354 N N . VAL A 1 195 ? 11.483 86.063 12.678 1.00 17.78 195 VAL A N 1
ATOM 1355 C CA . VAL A 1 195 ? 11.884 87.467 12.622 1.00 17.78 195 VAL A CA 1
ATOM 1356 C C . VAL A 1 195 ? 13.348 87.523 12.196 1.00 17.84 195 VAL A C 1
ATOM 1357 O O . VAL A 1 195 ? 14.155 86.744 12.671 1.00 17.99 195 VAL A O 1
ATOM 1361 N N . GLY A 1 196 ? 13.697 88.436 11.298 1.00 18.31 196 GLY A N 1
ATOM 1362 C CA . GLY A 1 196 ? 15.079 88.489 10.810 1.00 18.67 196 GLY A CA 1
ATOM 1363 C C . GLY A 1 196 ? 15.763 89.830 10.940 1.00 18.91 196 GLY A C 1
ATOM 1364 O O . GLY A 1 196 ? 15.112 90.856 11.108 1.00 19.34 196 GLY A O 1
ATOM 1365 N N . VAL A 1 197 ? 17.087 89.815 10.862 1.00 18.89 197 VAL A N 1
ATOM 1366 C CA . VAL A 1 197 ? 17.885 91.035 10.875 1.00 19.40 197 VAL A CA 1
ATOM 1367 C C . VAL A 1 197 ? 17.866 91.629 9.460 1.00 19.25 197 VAL A C 1
ATOM 1368 O O . VAL A 1 197 ? 17.989 90.889 8.485 1.00 19.32 197 VAL A O 1
ATOM 1372 N N . VAL A 1 198 ? 17.667 92.946 9.356 1.00 19.36 198 VAL A N 1
ATOM 1373 C CA . VAL A 1 198 ? 17.668 93.664 8.073 1.00 19.13 198 VAL A CA 1
ATOM 1374 C C . VAL A 1 198 ? 18.554 94.910 8.182 1.00 19.67 198 VAL A C 1
ATOM 1375 O O . VAL A 1 198 ? 18.366 95.751 9.076 1.00 19.42 198 VAL A O 1
ATOM 1379 N N . ALA A 1 199 ? 19.536 95.010 7.287 1.00 19.59 199 ALA A N 1
ATOM 1380 C CA . ALA A 1 199 ? 20.428 96.168 7.252 1.00 20.04 199 ALA A CA 1
ATOM 1381 C C . ALA A 1 199 ? 19.908 97.220 6.275 1.00 20.20 199 ALA A C 1
ATOM 1382 O O . ALA A 1 199 ? 19.435 96.887 5.185 1.00 19.98 199 ALA A O 1
ATOM 1384 N N . ASP A 1 200 ? 19.977 98.483 6.689 1.00 20.71 200 ASP A N 1
ATOM 1385 C CA . ASP A 1 200 ? 19.673 99.615 5.816 1.00 21.77 200 ASP A CA 1
ATOM 1386 C C . ASP A 1 200 ? 20.547 99.510 4.568 1.00 21.73 200 ASP A C 1
ATOM 1387 O O . ASP A 1 200 ? 21.736 99.186 4.664 1.00 21.87 200 ASP A O 1
ATOM 1392 N N . GLY A 1 201 ? 19.952 99.759 3.403 1.00 22.18 201 GLY A N 1
ATOM 1393 C CA . GLY A 1 201 ? 20.699 99.732 2.138 1.00 22.12 201 GLY A CA 1
ATOM 1394 C C . GLY A 1 201 ? 20.902 98.344 1.541 1.00 22.14 201 GLY A C 1
ATOM 1395 O O . GLY A 1 201 ? 21.679 98.179 0.594 1.00 22.50 201 GLY A O 1
ATOM 1396 N N . TRP A 1 202 ? 20.205 97.346 2.084 1.00 21.81 202 TRP A N 1
ATOM 1397 C CA . TRP A 1 202 ? 20.292 95.977 1.561 1.00 21.33 202 TRP A CA 1
ATOM 1398 C C . TRP A 1 202 ? 19.855 95.890 0.095 1.00 21.38 202 TRP A C 1
ATOM 1399 O O . TRP A 1 202 ? 20.407 95.093 -0.662 1.00 21.52 202 TRP A O 1
ATOM 1410 N N . GLN A 1 203 ? 18.873 96.711 -0.295 1.00 21.45 203 GLN A N 1
ATOM 1411 C CA . GLN A 1 203 ? 18.417 96.778 -1.686 1.00 21.37 203 GLN A CA 1
ATOM 1412 C C . GLN A 1 203 ? 19.560 97.163 -2.625 1.00 21.33 203 GLN A C 1
ATOM 1413 O O . GLN A 1 203 ? 19.697 96.576 -3.707 1.00 21.44 203 GLN A O 1
ATOM 1419 N N . LYS A 1 204 ? 20.366 98.140 -2.203 1.00 20.79 204 LYS A N 1
ATOM 1420 C CA . LYS A 1 204 ? 21.549 98.569 -2.954 1.00 20.78 204 LYS A CA 1
ATOM 1421 C C . LYS A 1 204 ? 22.607 97.461 -3.024 1.00 20.79 204 LYS A C 1
ATOM 1422 O O . LYS A 1 204 ? 23.236 97.265 -4.064 1.00 20.40 204 LYS A O 1
ATOM 1428 N N . ALA A 1 205 ? 22.795 96.742 -1.914 1.00 20.42 205 ALA A N 1
ATOM 1429 C CA . ALA A 1 205 ? 23.638 95.550 -1.900 1.00 20.15 205 ALA A CA 1
ATOM 1430 C C . ALA A 1 205 ? 23.114 94.491 -2.876 1.00 20.15 205 ALA A C 1
ATOM 1431 O O . ALA A 1 205 ? 23.886 93.933 -3.655 1.00 20.17 205 ALA A O 1
ATOM 1433 N N . ALA A 1 206 ? 21.806 94.233 -2.849 1.00 20.15 206 ALA A N 1
ATOM 1434 C CA . ALA A 1 206 ? 21.184 93.308 -3.801 1.00 20.42 206 ALA A CA 1
ATOM 1435 C C . ALA A 1 206 ? 21.353 93.780 -5.257 1.00 20.85 206 ALA A C 1
ATOM 1436 O O . ALA A 1 206 ? 21.502 92.950 -6.160 1.00 20.83 206 ALA A O 1
ATOM 1438 N N . ASP A 1 207 ? 21.337 95.102 -5.471 1.00 21.07 207 ASP A N 1
ATOM 1439 C CA . ASP A 1 207 ? 21.587 95.681 -6.795 1.00 21.49 207 ASP A CA 1
ATOM 1440 C C . ASP A 1 207 ? 23.023 95.422 -7.262 1.00 21.60 207 ASP A C 1
ATOM 1441 O O . ASP A 1 207 ? 23.241 95.062 -8.423 1.00 21.77 207 ASP A O 1
ATOM 1446 N N . GLN A 1 208 ? 23.992 95.590 -6.363 1.00 21.71 208 GLN A N 1
ATOM 1447 C CA . GLN A 1 208 ? 25.384 95.224 -6.651 1.00 22.48 208 GLN A CA 1
ATOM 1448 C C . GLN A 1 208 ? 25.548 93.733 -6.980 1.00 22.29 208 GLN A C 1
ATOM 1449 O O . GLN A 1 208 ? 26.323 93.375 -7.870 1.00 22.71 208 GLN A O 1
ATOM 1455 N N . ALA A 1 209 ? 24.827 92.872 -6.259 1.00 22.16 209 ALA A N 1
ATOM 1456 C CA . ALA A 1 209 ? 24.793 91.442 -6.565 1.00 22.11 209 ALA A CA 1
ATOM 1457 C C . ALA A 1 209 ? 24.245 91.158 -7.966 1.00 21.95 209 ALA A C 1
ATOM 1458 O O . ALA A 1 209 ? 24.755 90.278 -8.661 1.00 22.30 209 ALA A O 1
ATOM 1460 N N . ALA A 1 210 ? 23.204 91.885 -8.367 1.00 22.20 210 ALA A N 1
ATOM 1461 C CA . ALA A 1 210 ? 22.616 91.739 -9.700 1.00 22.51 210 ALA A CA 1
ATOM 1462 C C . ALA A 1 210 ? 23.636 92.082 -10.788 1.00 23.09 210 ALA A C 1
ATOM 1463 O O . ALA A 1 210 ? 23.729 91.381 -11.808 1.00 23.59 210 ALA A O 1
ATOM 1465 N N . ALA A 1 211 ? 24.405 93.147 -10.547 1.00 23.38 211 ALA A N 1
ATOM 1466 C CA . ALA A 1 211 ? 25.457 93.606 -11.448 1.00 23.80 211 ALA A CA 1
ATOM 1467 C C . ALA A 1 211 ? 26.541 92.548 -11.625 1.00 24.02 211 ALA A C 1
ATOM 1468 O O . ALA A 1 211 ? 27.017 92.327 -12.740 1.00 24.19 211 ALA A O 1
ATOM 1470 N N . LEU A 1 212 ? 26.920 91.896 -10.524 1.00 23.98 212 LEU A N 1
ATOM 1471 C CA . LEU A 1 212 ? 27.852 90.763 -10.572 1.00 23.75 212 LEU A CA 1
ATOM 1472 C C . LEU A 1 212 ? 27.288 89.583 -11.362 1.00 24.02 212 LEU A C 1
ATOM 1473 O O . LEU A 1 212 ? 28.030 88.918 -12.088 1.00 24.12 212 LEU A O 1
ATOM 1478 N N . LEU A 1 213 ? 25.988 89.317 -11.213 1.00 23.88 213 LEU A N 1
ATOM 1479 C CA . LEU A 1 213 ? 25.337 88.243 -11.958 1.00 24.23 213 LEU A CA 1
ATOM 1480 C C . LEU A 1 213 ? 25.321 88.528 -13.464 1.00 24.63 213 LEU A C 1
ATOM 1481 O O . LEU A 1 213 ? 25.623 87.642 -14.262 1.00 24.63 213 LEU A O 1
ATOM 1486 N N . ALA A 1 214 ? 24.973 89.761 -13.841 1.00 25.13 214 ALA A N 1
ATOM 1487 C CA . ALA A 1 214 ? 25.055 90.212 -15.238 1.00 25.38 214 ALA A CA 1
ATOM 1488 C C . ALA A 1 214 ? 26.403 89.851 -15.864 1.00 25.45 214 ALA A C 1
ATOM 1489 O O . ALA A 1 214 ? 26.446 89.335 -16.982 1.00 25.54 214 ALA A O 1
ATOM 1491 N N . GLU A 1 215 ? 27.480 90.101 -15.117 1.00 25.40 215 GLU A N 1
ATOM 1492 C CA . GLU A 1 215 ? 28.854 89.899 -15.577 1.00 25.49 215 GLU A CA 1
ATOM 1493 C C . GLU A 1 215 ? 29.371 88.451 -15.490 1.00 25.73 215 GLU A C 1
ATOM 1494 O O . GLU A 1 215 ? 30.310 88.090 -16.208 1.00 25.83 215 GLU A O 1
ATOM 1500 N N . ALA A 1 216 ? 28.786 87.631 -14.613 1.00 25.04 216 ALA A N 1
ATOM 1501 C CA . ALA A 1 216 ? 29.265 86.254 -14.417 1.00 24.78 216 ALA A CA 1
ATOM 1502 C C . ALA A 1 216 ? 28.996 85.353 -15.624 1.00 24.52 216 ALA A C 1
ATOM 1503 O O . ALA A 1 216 ? 27.940 85.441 -16.250 1.00 24.80 216 ALA A O 1
ATOM 1505 N N . LYS A 1 217 ? 29.961 84.493 -15.943 1.00 24.35 217 LYS A N 1
ATOM 1506 C CA . LYS A 1 217 ? 29.782 83.482 -16.982 1.00 24.06 217 LYS A CA 1
ATOM 1507 C C . LYS A 1 217 ? 29.133 82.214 -16.429 1.00 23.90 217 LYS A C 1
ATOM 1508 O O . LYS A 1 217 ? 28.201 81.672 -17.036 1.00 24.18 217 LYS A O 1
ATOM 1514 N N . HIS A 1 218 ? 29.620 81.744 -15.281 1.00 23.10 218 HIS A N 1
ATOM 1515 C CA . HIS A 1 218 ? 29.074 80.545 -14.644 1.00 22.64 218 HIS A CA 1
ATOM 1516 C C . HIS A 1 218 ? 28.714 80.776 -13.161 1.00 21.98 218 HIS A C 1
ATOM 1517 O O . HIS A 1 218 ? 29.496 80.439 -12.277 1.00 22.23 218 HIS A O 1
ATOM 1524 N N . PRO A 1 219 ? 27.537 81.365 -12.887 1.00 21.26 219 PRO A N 1
ATOM 1525 C CA . PRO A 1 219 ? 27.136 81.554 -11.491 1.00 20.79 219 PRO A CA 1
ATOM 1526 C C . PRO A 1 219 ? 26.477 80.304 -10.892 1.00 20.45 219 PRO A C 1
ATOM 1527 O O . PRO A 1 219 ? 25.915 79.472 -11.627 1.00 20.14 219 PRO A O 1
ATOM 1531 N N . VAL A 1 220 ? 26.562 80.164 -9.571 1.00 19.97 220 VAL A N 1
ATOM 1532 C CA . VAL A 1 220 ? 25.781 79.144 -8.857 1.00 19.55 220 VAL A CA 1
ATOM 1533 C C . VAL A 1 220 ? 25.037 79.740 -7.655 1.00 19.62 220 VAL A C 1
ATOM 1534 O O . VAL A 1 220 ? 25.488 80.725 -7.063 1.00 19.74 220 VAL A O 1
ATOM 1538 N N . LEU A 1 221 ? 23.892 79.144 -7.332 1.00 19.12 221 LEU A N 1
ATOM 1539 C CA . LEU A 1 221 ? 23.205 79.376 -6.067 1.00 18.88 221 LEU A CA 1
ATOM 1540 C C . LEU A 1 221 ? 23.568 78.241 -5.103 1.00 18.58 221 LEU A C 1
ATOM 1541 O O . LEU A 1 221 ? 23.335 77.066 -5.406 1.00 18.34 221 LEU A O 1
ATOM 1546 N N . VAL A 1 222 ? 24.181 78.597 -3.972 1.00 18.38 222 VAL A N 1
ATOM 1547 C CA . VAL A 1 222 ? 24.434 77.654 -2.879 1.00 17.91 222 VAL A CA 1
ATOM 1548 C C . VAL A 1 222 ? 23.393 77.930 -1.790 1.00 17.79 222 VAL A C 1
ATOM 1549 O O . VAL A 1 222 ? 23.453 78.962 -1.103 1.00 17.31 222 VAL A O 1
ATOM 1553 N N . VAL A 1 223 ? 22.433 77.019 -1.657 1.00 17.28 223 VAL A N 1
ATOM 1554 C CA . VAL A 1 223 ? 21.251 77.250 -0.816 1.00 16.88 223 VAL A CA 1
ATOM 1555 C C . VAL A 1 223 ? 21.362 76.543 0.542 1.00 16.87 223 VAL A C 1
ATOM 1556 O O . VAL A 1 223 ? 21.659 75.350 0.609 1.00 16.77 223 VAL A O 1
ATOM 1560 N N . GLY A 1 224 ? 21.131 77.297 1.619 1.00 17.03 224 GLY A N 1
ATOM 1561 C CA . GLY A 1 224 ? 21.106 76.744 2.974 1.00 16.79 224 GLY A CA 1
ATOM 1562 C C . GLY A 1 224 ? 19.701 76.678 3.556 1.00 17.06 224 GLY A C 1
ATOM 1563 O O . GLY A 1 224 ? 18.748 77.202 2.961 1.00 16.96 224 GLY A O 1
ATOM 1564 N N . ALA A 1 225 ? 19.575 76.047 4.729 1.00 16.89 225 ALA A N 1
ATOM 1565 C CA . ALA A 1 225 ? 18.272 75.857 5.396 1.00 16.94 225 ALA A CA 1
ATOM 1566 C C . ALA A 1 225 ? 17.496 77.130 5.723 1.00 16.62 225 ALA A C 1
ATOM 1567 O O . ALA A 1 225 ? 16.261 77.117 5.702 1.00 17.31 225 ALA A O 1
ATOM 1569 N N . ALA A 1 226 ? 18.204 78.221 6.019 1.00 16.72 226 ALA A N 1
ATOM 1570 C CA . ALA A 1 226 ? 17.570 79.524 6.273 1.00 16.90 226 ALA A CA 1
ATOM 1571 C C . ALA A 1 226 ? 16.667 80.006 5.126 1.00 17.09 226 ALA A C 1
ATOM 1572 O O . ALA A 1 226 ? 15.656 80.677 5.370 1.00 17.31 226 ALA A O 1
ATOM 1574 N N . ALA A 1 227 ? 17.031 79.671 3.887 1.00 16.94 227 ALA A N 1
ATOM 1575 C CA . ALA A 1 227 ? 16.187 79.976 2.727 1.00 17.01 227 ALA A CA 1
ATOM 1576 C C . ALA A 1 227 ? 14.846 79.244 2.790 1.00 17.00 227 ALA A C 1
ATOM 1577 O O . ALA A 1 227 ? 13.826 79.789 2.376 1.00 17.64 227 ALA A O 1
ATOM 1579 N N . ILE A 1 228 ? 14.856 78.013 3.301 1.00 17.28 228 ILE A N 1
ATOM 1580 C CA . ILE A 1 228 ? 13.628 77.219 3.466 1.00 17.52 228 ILE A CA 1
ATOM 1581 C C . ILE A 1 228 ? 12.715 77.826 4.538 1.00 17.93 228 ILE A C 1
ATOM 1582 O O . ILE A 1 228 ? 11.496 77.961 4.324 1.00 18.41 228 ILE A O 1
ATOM 1587 N N . ARG A 1 229 ? 13.304 78.222 5.671 1.00 17.99 229 ARG A N 1
ATOM 1588 C CA . ARG A 1 229 ? 12.573 78.864 6.782 1.00 17.95 229 ARG A CA 1
ATOM 1589 C C . ARG A 1 229 ? 11.869 80.149 6.384 1.00 18.22 229 ARG A C 1
ATOM 1590 O O . ARG A 1 229 ? 10.776 80.450 6.884 1.00 18.16 229 ARG A O 1
ATOM 1598 N N . SER A 1 230 ? 12.523 80.912 5.508 1.00 18.25 230 SER A N 1
ATOM 1599 C CA . SER A 1 230 ? 11.991 82.158 4.961 1.00 18.20 230 SER A CA 1
ATOM 1600 C C . SER A 1 230 ? 10.778 81.939 4.044 1.00 18.38 230 SER A C 1
ATOM 1601 O O . SER A 1 230 ? 10.063 82.893 3.706 1.00 18.70 230 SER A O 1
ATOM 1604 N N . GLY A 1 231 ? 10.547 80.688 3.655 1.00 18.28 231 GLY A N 1
ATOM 1605 C CA . GLY A 1 231 ? 9.509 80.347 2.688 1.00 18.36 231 GLY A CA 1
ATOM 1606 C C . GLY A 1 231 ? 9.899 80.703 1.261 1.00 18.53 231 GLY A C 1
ATOM 1607 O O . GLY A 1 231 ? 9.035 81.026 0.441 1.00 18.95 231 GLY A O 1
ATOM 1608 N N . ALA A 1 232 ? 11.192 80.613 0.962 1.00 18.03 232 ALA A N 1
ATOM 1609 C CA . ALA A 1 232 ? 11.756 81.083 -0.310 1.00 17.97 232 ALA A CA 1
ATOM 1610 C C . ALA A 1 232 ? 12.042 79.985 -1.351 1.00 18.04 232 ALA A C 1
ATOM 1611 O O . ALA A 1 232 ? 12.570 80.283 -2.410 1.00 18.27 232 ALA A O 1
ATOM 1613 N N . VAL A 1 233 ? 11.689 78.731 -1.070 1.00 18.24 233 VAL A N 1
ATOM 1614 C CA . VAL A 1 233 ? 11.941 77.643 -2.030 1.00 18.68 233 VAL A CA 1
ATOM 1615 C C . VAL A 1 233 ? 11.279 77.862 -3.423 1.00 19.10 233 VAL A C 1
ATOM 1616 O O . VAL A 1 233 ? 11.976 77.811 -4.435 1.00 19.41 233 VAL A O 1
ATOM 1620 N N . PRO A 1 234 ? 9.944 78.081 -3.489 1.00 19.60 234 PRO A N 1
ATOM 1621 C CA . PRO A 1 234 ? 9.348 78.363 -4.812 1.00 19.49 234 PRO A CA 1
ATOM 1622 C C . PRO A 1 234 ? 9.940 79.557 -5.561 1.00 19.59 234 PRO A C 1
ATOM 1623 O O . PRO A 1 234 ? 10.128 79.477 -6.781 1.00 19.75 234 PRO A O 1
ATOM 1627 N N . ALA A 1 235 ? 10.228 80.647 -4.846 1.00 19.57 235 ALA A N 1
ATOM 1628 C CA . ALA A 1 235 ? 10.807 81.850 -5.450 1.00 19.38 235 ALA A CA 1
ATOM 1629 C C . ALA A 1 235 ? 12.231 81.620 -5.970 1.00 19.47 235 ALA A C 1
ATOM 1630 O O . ALA A 1 235 ? 12.604 82.140 -7.027 1.00 19.60 235 ALA A O 1
ATOM 1632 N N . ILE A 1 236 ? 13.019 80.844 -5.227 1.00 19.31 236 ILE A N 1
ATOM 1633 C CA . ILE A 1 236 ? 14.386 80.493 -5.637 1.00 19.12 236 ILE A CA 1
ATOM 1634 C C . ILE A 1 236 ? 14.379 79.582 -6.875 1.00 19.48 236 ILE A C 1
ATOM 1635 O O . ILE A 1 236 ? 15.163 79.790 -7.807 1.00 19.77 236 ILE A O 1
ATOM 1640 N N . ARG A 1 237 ? 13.492 78.589 -6.878 1.00 19.68 237 ARG A N 1
ATOM 1641 C CA . ARG A 1 237 ? 13.340 77.681 -8.013 1.00 20.19 237 ARG A CA 1
ATOM 1642 C C . ARG A 1 237 ? 12.968 78.445 -9.292 1.00 20.43 237 ARG A C 1
ATOM 1643 O O . ARG A 1 237 ? 13.579 78.228 -10.338 1.00 20.55 237 ARG A O 1
ATOM 1651 N N . ALA A 1 238 ? 11.982 79.340 -9.193 1.00 20.55 238 ALA A N 1
ATOM 1652 C CA . ALA A 1 238 ? 11.556 80.164 -10.329 1.00 20.61 238 ALA A CA 1
ATOM 1653 C C . ALA A 1 238 ? 12.689 81.028 -10.871 1.00 20.56 238 ALA A C 1
ATOM 1654 O O . ALA A 1 238 ? 12.818 81.184 -12.095 1.00 20.71 238 ALA A O 1
ATOM 1656 N N . LEU A 1 239 ? 13.501 81.585 -9.968 1.00 20.09 239 LEU A N 1
ATOM 1657 C CA . LEU A 1 239 ? 14.643 82.415 -10.362 1.00 19.77 239 LEU A CA 1
ATOM 1658 C C . LEU A 1 239 ? 15.704 81.598 -11.085 1.00 19.83 239 LEU A C 1
ATOM 1659 O O . LEU A 1 239 ? 16.194 82.012 -12.139 1.00 19.86 239 LEU A O 1
ATOM 1664 N N . ALA A 1 240 ? 16.065 80.456 -10.499 1.00 19.67 240 ALA A N 1
ATOM 1665 C CA . ALA A 1 240 ? 17.074 79.563 -11.067 1.00 19.77 240 ALA A CA 1
ATOM 1666 C C . ALA A 1 240 ? 16.632 79.041 -12.436 1.00 20.13 240 ALA A C 1
ATOM 1667 O O . ALA A 1 240 ? 17.423 79.022 -13.371 1.00 20.08 240 ALA A O 1
ATOM 1669 N N . GLU A 1 241 ? 15.362 78.651 -12.553 1.00 20.46 241 GLU A N 1
ATOM 1670 C CA . GLU A 1 241 ? 14.818 78.154 -13.821 1.00 21.01 241 GLU A CA 1
ATOM 1671 C C . GLU A 1 241 ? 14.824 79.216 -14.927 1.00 21.56 241 GLU A C 1
ATOM 1672 O O . GLU A 1 241 ? 15.231 78.939 -16.060 1.00 22.01 241 GLU A O 1
ATOM 1678 N N . ARG A 1 242 ? 14.411 80.435 -14.592 1.00 21.80 242 ARG A N 1
ATOM 1679 C CA . ARG A 1 242 ? 14.428 81.543 -15.553 1.00 22.05 242 ARG A CA 1
ATOM 1680 C C . ARG A 1 242 ? 15.841 81.894 -16.054 1.00 22.13 242 ARG A C 1
ATOM 1681 O O . ARG A 1 242 ? 16.056 82.094 -17.261 1.00 21.99 242 ARG A O 1
ATOM 1689 N N . LEU A 1 243 ? 16.797 81.966 -15.131 1.00 21.64 243 LEU A N 1
ATOM 1690 C CA . LEU A 1 243 ? 18.153 82.385 -15.472 1.00 21.43 243 LEU A CA 1
ATOM 1691 C C . LEU A 1 243 ? 19.122 81.237 -15.729 1.00 21.32 243 LEU A C 1
ATOM 1692 O O . LEU A 1 243 ? 20.298 81.471 -16.021 1.00 21.24 243 LEU A O 1
ATOM 1697 N N . ASN A 1 244 ? 18.620 80.003 -15.635 1.00 21.27 244 ASN A N 1
ATOM 1698 C CA . ASN A 1 244 ? 19.420 78.793 -15.858 1.00 21.19 244 ASN A CA 1
ATOM 1699 C C . ASN A 1 244 ? 20.623 78.706 -14.904 1.00 21.11 244 ASN A C 1
ATOM 1700 O O . ASN A 1 244 ? 21.741 78.356 -15.313 1.00 21.44 244 ASN A O 1
ATOM 1705 N N . ILE A 1 245 ? 20.388 79.035 -13.630 1.00 20.63 245 ILE A N 1
ATOM 1706 C CA . ILE A 1 245 ? 21.450 79.018 -12.610 1.00 20.13 245 ILE A CA 1
ATOM 1707 C C . ILE A 1 245 ? 21.372 77.726 -11.793 1.00 20.14 245 ILE A C 1
ATOM 1708 O O . ILE A 1 245 ? 20.312 77.422 -11.216 1.00 20.29 245 ILE A O 1
ATOM 1713 N N . PRO A 1 246 ? 22.481 76.958 -11.750 1.00 19.60 246 PRO A N 1
ATOM 1714 C CA . PRO A 1 246 ? 22.526 75.727 -10.969 1.00 19.72 246 PRO A CA 1
ATOM 1715 C C . PRO A 1 246 ? 22.336 75.970 -9.473 1.00 19.82 246 PRO A C 1
ATOM 1716 O O . PRO A 1 246 ? 22.772 76.998 -8.938 1.00 20.15 246 PRO A O 1
ATOM 1720 N N . VAL A 1 247 ? 21.710 74.999 -8.818 1.00 19.35 247 VAL A N 1
ATOM 1721 C CA . VAL A 1 247 ? 21.447 75.042 -7.387 1.00 18.76 247 VAL A CA 1
ATOM 1722 C C . VAL A 1 247 ? 22.221 73.915 -6.714 1.00 18.33 247 VAL A C 1
ATOM 1723 O O . VAL A 1 247 ? 22.054 72.736 -7.042 1.00 18.43 247 VAL A O 1
ATOM 1727 N N . ILE A 1 248 ? 23.091 74.312 -5.796 1.00 17.89 248 ILE A N 1
ATOM 1728 C CA . ILE A 1 248 ? 23.900 73.417 -4.975 1.00 17.49 248 ILE A CA 1
ATOM 1729 C C . ILE A 1 248 ? 23.437 73.656 -3.534 1.00 17.52 248 ILE A C 1
ATOM 1730 O O . ILE A 1 248 ? 23.120 74.790 -3.167 1.00 16.97 248 ILE A O 1
ATOM 1735 N N . THR A 1 249 ? 23.367 72.599 -2.727 1.00 17.46 249 THR A N 1
ATOM 1736 C CA . THR A 1 249 ? 22.808 72.734 -1.374 1.00 17.69 249 THR A CA 1
ATOM 1737 C C . THR A 1 249 ? 23.757 72.280 -0.267 1.00 17.72 249 THR A C 1
ATOM 1738 O O . THR A 1 249 ? 24.705 71.536 -0.517 1.00 17.34 249 THR A O 1
ATOM 1742 N N . THR A 1 250 ? 23.487 72.744 0.956 1.00 18.12 250 THR A N 1
ATOM 1743 C CA . THR A 1 250 ? 24.065 72.169 2.182 1.00 18.07 250 THR A CA 1
ATOM 1744 C C . THR A 1 250 ? 23.390 70.808 2.408 1.00 18.73 250 THR A C 1
ATOM 1745 O O . THR A 1 250 ? 22.499 70.447 1.636 1.00 18.62 250 THR A O 1
ATOM 1749 N N . TYR A 1 251 ? 23.759 70.083 3.472 1.00 19.56 251 TYR A N 1
ATOM 1750 C CA . TYR A 1 251 ? 23.154 68.769 3.783 1.00 20.78 251 TYR A CA 1
ATOM 1751 C C . TYR A 1 251 ? 21.634 68.793 3.868 1.00 21.41 251 TYR A C 1
ATOM 1752 O O . TYR A 1 251 ? 20.957 67.945 3.283 1.00 21.97 251 TYR A O 1
ATOM 1761 N N . ILE A 1 252 ? 21.083 69.749 4.608 1.00 21.86 252 ILE A N 1
ATOM 1762 C CA . ILE A 1 252 ? 19.649 69.688 4.900 1.00 22.61 252 ILE A CA 1
ATOM 1763 C C . ILE A 1 252 ? 18.780 70.536 3.963 1.00 22.36 252 ILE A C 1
ATOM 1764 O O . ILE A 1 252 ? 17.546 70.520 4.057 1.00 22.88 252 ILE A O 1
ATOM 1769 N N . ALA A 1 253 ? 19.419 71.244 3.036 1.00 21.74 253 ALA A N 1
ATOM 1770 C CA . ALA A 1 253 ? 18.669 71.947 1.999 1.00 21.33 253 ALA A CA 1
ATOM 1771 C C . ALA A 1 253 ? 18.488 71.095 0.740 1.00 21.19 253 ALA A C 1
ATOM 1772 O O . ALA A 1 253 ? 17.978 71.580 -0.271 1.00 21.11 253 ALA A O 1
ATOM 1774 N N . LYS A 1 254 ? 18.887 69.823 0.807 1.00 20.67 254 LYS A N 1
ATOM 1775 C CA . LYS A 1 254 ? 18.589 68.879 -0.264 1.00 20.41 254 LYS A CA 1
ATOM 1776 C C . LYS A 1 254 ? 17.077 68.830 -0.478 1.00 20.69 254 LYS A C 1
ATOM 1777 O O . LYS A 1 254 ? 16.300 68.813 0.486 1.00 20.18 254 LYS A O 1
ATOM 1783 N N . GLY A 1 255 ? 16.663 68.839 -1.740 1.00 20.51 255 GLY A N 1
ATOM 1784 C CA . GLY A 1 255 ? 15.253 68.758 -2.068 1.00 20.57 255 GLY A CA 1
ATOM 1785 C C . GLY A 1 255 ? 14.583 70.086 -2.353 1.00 20.81 255 GLY A C 1
ATOM 1786 O O . GLY A 1 255 ? 13.380 70.123 -2.597 1.00 20.83 255 GLY A O 1
ATOM 1787 N N . VAL A 1 256 ? 15.347 71.178 -2.330 1.00 21.09 256 VAL A N 1
ATOM 1788 C CA . VAL A 1 256 ? 14.827 72.483 -2.764 1.00 21.55 256 VAL A CA 1
ATOM 1789 C C . VAL A 1 256 ? 14.412 72.478 -4.256 1.00 21.68 256 VAL A C 1
ATOM 1790 O O . VAL A 1 256 ? 13.579 73.280 -4.686 1.00 21.86 256 VAL A O 1
ATOM 1794 N N . LEU A 1 257 ? 15.018 71.577 -5.026 1.00 21.68 257 LEU A N 1
ATOM 1795 C CA . LEU A 1 257 ? 14.562 71.218 -6.362 1.00 21.60 257 LEU A CA 1
ATOM 1796 C C . LEU A 1 257 ? 14.316 69.711 -6.358 1.00 21.84 257 LEU A C 1
ATOM 1797 O O . LEU A 1 257 ? 15.032 68.980 -5.664 1.00 21.99 257 LEU A O 1
ATOM 1802 N N . PRO A 1 258 ? 13.323 69.234 -7.134 1.00 22.05 258 PRO A N 1
ATOM 1803 C CA . PRO A 1 258 ? 12.987 67.806 -7.150 1.00 22.40 258 PRO A CA 1
ATOM 1804 C C . PRO A 1 258 ? 14.149 66.933 -7.629 1.00 23.08 258 PRO A C 1
ATOM 1805 O O . PRO A 1 258 ? 15.075 67.434 -8.273 1.00 22.85 258 PRO A O 1
ATOM 1809 N N . VAL A 1 259 ? 14.106 65.641 -7.306 1.00 23.55 259 VAL A N 1
ATOM 1810 C CA . VAL A 1 259 ? 15.081 64.690 -7.843 1.00 24.04 259 VAL A CA 1
ATOM 1811 C C . VAL A 1 259 ? 14.935 64.695 -9.370 1.00 24.27 259 VAL A C 1
ATOM 1812 O O . VAL A 1 259 ? 13.814 64.639 -9.893 1.00 24.67 259 VAL A O 1
ATOM 1816 N N . GLY A 1 260 ? 16.048 64.797 -10.086 1.00 23.82 260 GLY A N 1
ATOM 1817 C CA . GLY A 1 260 ? 15.983 64.738 -11.543 1.00 23.82 260 GLY A CA 1
ATOM 1818 C C . GLY A 1 260 ? 15.939 66.086 -12.247 1.00 23.87 260 GLY A C 1
ATOM 1819 O O . GLY A 1 260 ? 16.131 66.143 -13.463 1.00 24.13 260 GLY A O 1
ATOM 1820 N N . HIS A 1 261 ? 15.687 67.166 -11.497 1.00 23.30 261 HIS A N 1
ATOM 1821 C CA . HIS A 1 261 ? 15.700 68.533 -12.046 1.00 22.76 261 HIS A CA 1
ATOM 1822 C C . HIS A 1 261 ? 17.101 68.836 -12.568 1.00 22.75 261 HIS A C 1
ATOM 1823 O O . HIS A 1 261 ? 18.086 68.552 -11.893 1.00 22.32 261 HIS A O 1
ATOM 1830 N N . GLU A 1 262 ? 17.185 69.406 -13.770 1.00 22.70 262 GLU A N 1
ATOM 1831 C CA . GLU A 1 262 ? 18.478 69.642 -14.422 1.00 22.81 262 GLU A CA 1
ATOM 1832 C C . GLU A 1 262 ? 19.388 70.633 -13.690 1.00 21.90 262 GLU A C 1
ATOM 1833 O O . GLU A 1 262 ? 20.611 70.554 -13.807 1.00 21.46 262 GLU A O 1
ATOM 1839 N N . LEU A 1 263 ? 18.789 71.547 -12.927 1.00 21.67 263 LEU A N 1
ATOM 1840 C CA . LEU A 1 263 ? 19.551 72.532 -12.133 1.00 21.52 263 LEU A CA 1
ATOM 1841 C C . LEU A 1 263 ? 19.924 72.032 -10.726 1.00 21.56 263 LEU A C 1
ATOM 1842 O O . LEU A 1 263 ? 20.597 72.731 -9.963 1.00 21.30 263 LEU A O 1
ATOM 1847 N N . ASN A 1 264 ? 19.488 70.815 -10.406 1.00 21.66 264 ASN A N 1
ATOM 1848 C CA . ASN A 1 264 ? 19.828 70.154 -9.149 1.00 21.99 264 ASN A CA 1
ATOM 1849 C C . ASN A 1 264 ? 21.251 69.598 -9.268 1.00 21.80 264 ASN A C 1
ATOM 1850 O O . ASN A 1 264 ? 21.465 68.475 -9.742 1.00 21.54 264 ASN A O 1
ATOM 1855 N N . TYR A 1 265 ? 22.225 70.402 -8.857 1.00 21.76 265 TYR A N 1
ATOM 1856 C CA . TYR A 1 265 ? 23.633 70.027 -8.993 1.00 21.65 265 TYR A CA 1
ATOM 1857 C C . TYR A 1 265 ? 24.152 69.270 -7.765 1.00 21.89 265 TYR A C 1
ATOM 1858 O O . TYR A 1 265 ? 25.340 68.952 -7.689 1.00 22.16 265 TYR A O 1
ATOM 1867 N N . GLY A 1 266 ? 23.254 68.978 -6.821 1.00 21.87 266 GLY A N 1
ATOM 1868 C CA . GLY A 1 266 ? 23.574 68.149 -5.653 1.00 21.69 266 GLY A CA 1
ATOM 1869 C C . GLY A 1 266 ? 24.028 68.891 -4.409 1.00 21.82 266 GLY A C 1
ATOM 1870 O O . GLY A 1 266 ? 24.036 70.126 -4.368 1.00 21.32 266 GLY A O 1
ATOM 1871 N N . ALA A 1 267 ? 24.412 68.119 -3.395 1.00 21.86 267 ALA A N 1
ATOM 1872 C CA . ALA A 1 267 ? 24.877 68.655 -2.123 1.00 22.24 267 ALA A CA 1
ATOM 1873 C C . ALA A 1 267 ? 26.385 68.535 -2.004 1.00 22.50 267 ALA A C 1
ATOM 1874 O O . ALA A 1 267 ? 27.006 67.687 -2.651 1.00 22.56 267 ALA A O 1
ATOM 1876 N N . VAL A 1 268 ? 26.960 69.405 -1.179 1.00 22.94 268 VAL A N 1
ATOM 1877 C CA . VAL A 1 268 ? 28.393 69.419 -0.896 1.00 23.39 268 VAL A CA 1
ATOM 1878 C C . VAL A 1 268 ? 28.668 68.805 0.469 1.00 23.77 268 VAL A C 1
ATOM 1879 O O . VAL A 1 268 ? 27.973 69.098 1.451 1.00 23.75 268 VAL A O 1
ATOM 1883 N N . THR A 1 269 ? 29.680 67.948 0.509 1.00 23.98 269 THR A N 1
ATOM 1884 C CA . THR A 1 269 ? 30.298 67.518 1.751 1.00 24.24 269 THR A CA 1
ATOM 1885 C C . THR A 1 269 ? 31.809 67.523 1.543 1.00 24.36 269 THR A C 1
ATOM 1886 O O . THR A 1 269 ? 32.287 67.161 0.468 1.00 24.27 269 THR A O 1
ATOM 1890 N N . GLY A 1 270 ? 32.559 67.954 2.557 1.00 24.69 270 GLY A N 1
ATOM 1891 C CA . GLY A 1 270 ? 34.029 67.957 2.491 1.00 25.05 270 GLY A CA 1
ATOM 1892 C C . GLY A 1 270 ? 34.642 66.588 2.223 1.00 25.47 270 GLY A C 1
ATOM 1893 O O . GLY A 1 270 ? 35.790 66.481 1.781 1.00 25.08 270 GLY A O 1
ATOM 1894 N N . TYR A 1 271 ? 33.856 65.545 2.488 1.00 25.91 271 TYR A N 1
ATOM 1895 C CA . TYR A 1 271 ? 34.274 64.155 2.327 1.00 26.49 271 TYR A CA 1
ATOM 1896 C C . TYR A 1 271 ? 34.067 63.599 0.909 1.00 26.40 271 TYR A C 1
ATOM 1897 O O . TYR A 1 271 ? 34.450 62.457 0.634 1.00 26.46 271 TYR A O 1
ATOM 1906 N N . MET A 1 272 ? 33.458 64.385 0.020 1.00 26.22 272 MET A N 1
ATOM 1907 C CA . MET A 1 272 ? 33.018 63.860 -1.284 1.00 26.11 272 MET A CA 1
ATOM 1908 C C . MET A 1 272 ? 34.135 63.348 -2.210 1.00 26.27 272 MET A C 1
ATOM 1909 O O . MET A 1 272 ? 33.965 62.325 -2.871 1.00 26.07 272 MET A O 1
ATOM 1914 N N . ASP A 1 273 ? 35.266 64.051 -2.246 1.00 26.36 273 ASP A N 1
ATOM 1915 C CA . ASP A 1 273 ? 36.390 63.632 -3.081 1.00 26.85 273 ASP A CA 1
ATOM 1916 C C . ASP A 1 273 ? 36.903 62.273 -2.629 1.00 27.04 273 ASP A C 1
ATOM 1917 O O . ASP A 1 273 ? 37.101 61.376 -3.448 1.00 26.64 273 ASP A O 1
ATOM 1922 N N . GLY A 1 274 ? 37.089 62.134 -1.315 1.00 27.22 274 GLY A N 1
ATOM 1923 C CA . GLY A 1 274 ? 37.586 60.901 -0.709 1.00 27.30 274 GLY A CA 1
ATOM 1924 C C . GLY A 1 274 ? 36.659 59.716 -0.883 1.00 27.30 274 GLY A C 1
ATOM 1925 O O . GLY A 1 274 ? 37.109 58.618 -1.191 1.00 27.38 274 GLY A O 1
ATOM 1926 N N . ILE A 1 275 ? 35.362 59.940 -0.690 1.00 27.25 275 ILE A N 1
ATOM 1927 C CA . ILE A 1 275 ? 34.362 58.882 -0.854 1.00 27.24 275 ILE A CA 1
ATOM 1928 C C . ILE A 1 275 ? 34.245 58.421 -2.319 1.00 27.43 275 ILE A C 1
ATOM 1929 O O . ILE A 1 275 ? 34.133 57.224 -2.595 1.00 27.33 275 ILE A O 1
ATOM 1934 N N . LEU A 1 276 ? 34.285 59.377 -3.245 1.00 27.59 276 LEU A N 1
ATOM 1935 C CA . LEU A 1 276 ? 34.073 59.086 -4.665 1.00 27.64 276 LEU A CA 1
ATOM 1936 C C . LEU A 1 276 ? 35.367 58.709 -5.378 1.00 27.85 276 LEU A C 1
ATOM 1937 O O . LEU A 1 276 ? 35.326 58.179 -6.489 1.00 27.83 276 LEU A O 1
ATOM 1942 N N . ASN A 1 277 ? 36.504 58.981 -4.732 1.00 28.00 277 ASN A N 1
ATOM 1943 C CA . ASN A 1 277 ? 37.823 58.807 -5.340 1.00 28.13 277 ASN A CA 1
ATOM 1944 C C . ASN A 1 277 ? 37.877 59.552 -6.684 1.00 27.64 277 ASN A C 1
ATOM 1945 O O . ASN A 1 277 ? 38.164 58.974 -7.735 1.00 27.54 277 ASN A O 1
ATOM 1950 N N . PHE A 1 278 ? 37.586 60.850 -6.619 1.00 26.80 278 PHE A N 1
ATOM 1951 C CA . PHE A 1 278 ? 37.286 61.660 -7.793 1.00 26.27 278 PHE A CA 1
ATOM 1952 C C . PHE A 1 278 ? 37.453 63.136 -7.421 1.00 25.77 278 PHE A C 1
ATOM 1953 O O . PHE A 1 278 ? 37.193 63.505 -6.272 1.00 25.60 278 PHE A O 1
ATOM 1961 N N . PRO A 1 279 ? 37.897 63.988 -8.377 1.00 25.26 279 PRO A N 1
ATOM 1962 C CA . PRO A 1 279 ? 37.949 65.433 -8.083 1.00 24.52 279 PRO A CA 1
ATOM 1963 C C . PRO A 1 279 ? 36.560 66.069 -8.119 1.00 24.13 279 PRO A C 1
ATOM 1964 O O . PRO A 1 279 ? 36.258 66.865 -9.016 1.00 23.70 279 PRO A O 1
ATOM 1968 N N . ALA A 1 280 ? 35.729 65.711 -7.139 1.00 23.39 280 ALA A N 1
ATOM 1969 C CA . ALA A 1 280 ? 34.321 66.114 -7.113 1.00 22.69 280 ALA A CA 1
ATOM 1970 C C . ALA A 1 280 ? 34.125 67.610 -6.861 1.00 22.30 280 ALA A C 1
ATOM 1971 O O . ALA A 1 280 ? 33.314 68.253 -7.531 1.00 22.28 280 ALA A O 1
ATOM 1973 N N . LEU A 1 281 ? 34.851 68.157 -5.891 1.00 21.99 281 LEU A N 1
ATOM 1974 C CA . LEU A 1 281 ? 34.754 69.581 -5.574 1.00 22.06 281 LEU A CA 1
ATOM 1975 C C . LEU A 1 281 ? 35.312 70.461 -6.715 1.00 22.03 281 LEU A C 1
ATOM 1976 O O . LEU A 1 281 ? 34.745 71.500 -7.047 1.00 21.80 281 LEU A O 1
ATOM 1981 N N . GLN A 1 282 ? 36.410 70.017 -7.320 1.00 22.01 282 GLN A N 1
ATOM 1982 C CA . GLN A 1 282 ? 36.984 70.686 -8.490 1.00 22.12 282 GLN A CA 1
ATOM 1983 C C . GLN A 1 282 ? 35.986 70.694 -9.663 1.00 21.67 282 GLN A C 1
ATOM 1984 O O . GLN A 1 282 ? 35.741 71.741 -10.256 1.00 21.52 282 GLN A O 1
ATOM 1990 N N . THR A 1 283 ? 35.386 69.540 -9.967 1.00 21.22 283 THR A N 1
ATOM 1991 C CA . THR A 1 283 ? 34.356 69.446 -11.012 1.00 20.90 283 THR A CA 1
ATOM 1992 C C . THR A 1 283 ? 33.192 70.399 -10.745 1.00 20.74 283 THR A C 1
ATOM 1993 O O . THR A 1 283 ? 32.752 71.140 -11.636 1.00 20.65 283 THR A O 1
ATOM 1997 N N . MET A 1 284 ? 32.713 70.386 -9.501 1.00 20.51 284 MET A N 1
ATOM 1998 C CA A MET A 1 284 ? 31.579 71.208 -9.092 0.50 19.91 284 MET A CA 1
ATOM 1999 C CA B MET A 1 284 ? 31.576 71.204 -9.103 0.50 20.11 284 MET A CA 1
ATOM 2000 C C . MET A 1 284 ? 31.863 72.709 -9.181 1.00 19.95 284 MET A C 1
ATOM 2001 O O . MET A 1 284 ? 31.019 73.478 -9.651 1.00 19.75 284 MET A O 1
ATOM 2010 N N . PHE A 1 285 ? 33.052 73.123 -8.734 1.00 19.56 285 PHE A N 1
ATOM 2011 C CA . PHE A 1 285 ? 33.331 74.550 -8.561 1.00 19.77 285 PHE A CA 1
ATOM 2012 C C . PHE A 1 285 ? 34.389 75.220 -9.440 1.00 19.96 285 PHE A C 1
ATOM 2013 O O . PHE A 1 285 ? 34.393 76.450 -9.525 1.00 20.28 285 PHE A O 1
ATOM 2021 N N . ALA A 1 286 ? 35.287 74.452 -10.064 1.00 19.68 286 ALA A N 1
ATOM 2022 C CA . ALA A 1 286 ? 36.426 75.058 -10.777 1.00 19.88 286 ALA A CA 1
ATOM 2023 C C . ALA A 1 286 ? 36.088 76.194 -11.768 1.00 19.63 286 ALA A C 1
ATOM 2024 O O . ALA A 1 286 ? 36.716 77.242 -11.711 1.00 19.83 286 ALA A O 1
ATOM 2026 N N . PRO A 1 287 ? 35.106 75.990 -12.678 1.00 19.90 287 PRO A N 1
ATOM 2027 C CA . PRO A 1 287 ? 34.795 77.055 -13.651 1.00 19.78 287 PRO A CA 1
ATOM 2028 C C . PRO A 1 287 ? 33.819 78.151 -13.172 1.00 19.65 287 PRO A C 1
ATOM 2029 O O . PRO A 1 287 ? 33.549 79.102 -13.906 1.00 19.56 287 PRO A O 1
ATOM 2033 N N . VAL A 1 288 ? 33.318 78.019 -11.948 1.00 19.02 288 VAL A N 1
ATOM 2034 C CA . VAL A 1 288 ? 32.370 78.973 -11.374 1.00 18.59 288 VAL A CA 1
ATOM 2035 C C . VAL A 1 288 ? 33.071 80.302 -11.081 1.00 18.55 288 VAL A C 1
ATOM 2036 O O . VAL A 1 288 ? 34.159 80.316 -10.501 1.00 18.30 288 VAL A O 1
ATOM 2040 N N . ASP A 1 289 ? 32.461 81.412 -11.498 1.00 18.36 289 ASP A N 1
ATOM 2041 C CA . ASP A 1 289 ? 33.054 82.729 -11.225 1.00 18.96 289 ASP A CA 1
ATOM 2042 C C . ASP A 1 289 ? 32.270 83.574 -10.200 1.00 18.69 289 ASP A C 1
ATOM 2043 O O . ASP A 1 289 ? 32.768 84.599 -9.725 1.00 18.67 289 ASP A O 1
ATOM 2048 N N . LEU A 1 290 ? 31.061 83.125 -9.862 1.00 18.57 290 LEU A N 1
ATOM 2049 C CA . LEU A 1 290 ? 30.190 83.803 -8.892 1.00 18.04 290 LEU A CA 1
ATOM 2050 C C . LEU A 1 290 ? 29.420 82.802 -8.024 1.00 17.87 290 LEU A C 1
ATOM 2051 O O . LEU A 1 290 ? 28.696 81.952 -8.546 1.00 18.09 290 LEU A O 1
ATOM 2056 N N . VAL A 1 291 ? 29.574 82.926 -6.703 1.00 17.68 291 VAL A N 1
ATOM 2057 C CA . VAL A 1 291 ? 28.885 82.069 -5.730 1.00 17.22 291 VAL A CA 1
ATOM 2058 C C . VAL A 1 291 ? 27.915 82.923 -4.909 1.00 17.16 291 VAL A C 1
ATOM 2059 O O . VAL A 1 291 ? 28.325 83.849 -4.210 1.00 16.93 291 VAL A O 1
ATOM 2063 N N . LEU A 1 292 ? 26.623 82.636 -5.027 1.00 16.86 292 LEU A N 1
ATOM 2064 C CA . LEU A 1 292 ? 25.625 83.313 -4.202 1.00 16.37 292 LEU A CA 1
ATOM 2065 C C . LEU A 1 292 ? 25.161 82.376 -3.097 1.00 16.18 292 LEU A C 1
ATOM 2066 O O . LEU A 1 292 ? 24.419 81.422 -3.341 1.00 15.94 292 LEU A O 1
ATOM 2071 N N . THR A 1 293 ? 25.622 82.645 -1.882 1.00 16.07 293 THR A N 1
ATOM 2072 C CA . THR A 1 293 ? 25.246 81.811 -0.739 1.00 16.03 293 THR A CA 1
ATOM 2073 C C . THR A 1 293 ? 23.927 82.320 -0.157 1.00 16.11 293 THR A C 1
ATOM 2074 O O . THR A 1 293 ? 23.896 83.271 0.624 1.00 16.62 293 THR A O 1
ATOM 2078 N N . VAL A 1 294 ? 22.844 81.675 -0.572 1.00 15.82 294 VAL A N 1
ATOM 2079 C CA . VAL A 1 294 ? 21.491 82.125 -0.283 1.00 16.08 294 VAL A CA 1
ATOM 2080 C C . VAL A 1 294 ? 21.052 81.514 1.044 1.00 16.07 294 VAL A C 1
ATOM 2081 O O . VAL A 1 294 ? 20.803 80.309 1.134 1.00 16.22 294 VAL A O 1
ATOM 2085 N N . GLY A 1 295 ? 20.975 82.354 2.073 1.00 16.09 295 GLY A N 1
ATOM 2086 C CA . GLY A 1 295 ? 20.650 81.894 3.425 1.00 16.13 295 GLY A CA 1
ATOM 2087 C C . GLY A 1 295 ? 21.838 81.214 4.068 1.00 15.99 295 GLY A C 1
ATOM 2088 O O . GLY A 1 295 ? 21.691 80.161 4.695 1.00 16.73 295 GLY A O 1
ATOM 2089 N N . TYR A 1 296 ? 23.018 81.817 3.915 1.00 15.32 296 TYR A N 1
ATOM 2090 C CA . TYR A 1 296 ? 24.264 81.216 4.394 1.00 14.73 296 TYR A CA 1
ATOM 2091 C C . TYR A 1 296 ? 24.349 81.071 5.915 1.00 14.58 296 TYR A C 1
ATOM 2092 O O . TYR A 1 296 ? 24.066 82.013 6.664 1.00 15.02 296 TYR A O 1
ATOM 2101 N N . ASP A 1 297 ? 24.780 79.894 6.354 1.00 14.32 297 ASP A N 1
ATOM 2102 C CA . ASP A 1 297 ? 25.039 79.642 7.761 1.00 14.33 297 ASP A CA 1
ATOM 2103 C C . ASP A 1 297 ? 26.253 78.723 7.861 1.00 14.30 297 ASP A C 1
ATOM 2104 O O . ASP A 1 297 ? 26.212 77.571 7.423 1.00 14.25 297 ASP A O 1
ATOM 2109 N N . TYR A 1 298 ? 27.326 79.248 8.442 1.00 14.07 298 TYR A N 1
ATOM 2110 C CA . TYR A 1 298 ? 28.567 78.508 8.653 1.00 14.18 298 TYR A CA 1
ATOM 2111 C C . TYR A 1 298 ? 28.346 77.211 9.423 1.00 14.70 298 TYR A C 1
ATOM 2112 O O . TYR A 1 298 ? 29.058 76.222 9.211 1.00 14.13 298 TYR A O 1
ATOM 2121 N N . ALA A 1 299 ? 27.355 77.222 10.317 1.00 15.25 299 ALA A N 1
ATOM 2122 C CA . ALA A 1 299 ? 27.033 76.053 11.135 1.00 15.91 299 ALA A CA 1
ATOM 2123 C C . ALA A 1 299 ? 26.686 74.828 10.303 1.00 16.53 299 ALA A C 1
ATOM 2124 O O . ALA A 1 299 ? 26.979 73.700 10.721 1.00 17.29 299 ALA A O 1
ATOM 2126 N N . GLU A 1 300 ? 26.092 75.040 9.123 1.00 16.98 300 GLU A N 1
ATOM 2127 C CA . GLU A 1 300 ? 25.737 73.937 8.214 1.00 17.31 300 GLU A CA 1
ATOM 2128 C C . GLU A 1 300 ? 26.964 73.224 7.653 1.00 17.49 300 GLU A C 1
ATOM 2129 O O . GLU A 1 300 ? 26.857 72.144 7.069 1.00 17.37 300 GLU A O 1
ATOM 2135 N N . ASP A 1 301 ? 28.125 73.843 7.829 1.00 17.78 301 ASP A N 1
ATOM 2136 C CA . ASP A 1 301 ? 29.413 73.235 7.503 1.00 18.49 301 ASP A CA 1
ATOM 2137 C C . ASP A 1 301 ? 29.757 73.147 6.005 1.00 18.66 301 ASP A C 1
ATOM 2138 O O . ASP A 1 301 ? 30.619 72.366 5.600 1.00 18.85 301 ASP A O 1
ATOM 2143 N N . LEU A 1 302 ? 29.097 73.952 5.183 1.00 18.54 302 LEU A N 1
ATOM 2144 C CA . LEU A 1 302 ? 29.604 74.185 3.844 1.00 18.49 302 LEU A CA 1
ATOM 2145 C C . LEU A 1 302 ? 30.442 75.456 3.968 1.00 18.65 302 LEU A C 1
ATOM 2146 O O . LEU A 1 302 ? 29.901 76.569 4.057 1.00 18.86 302 LEU A O 1
ATOM 2151 N N . ARG A 1 303 ? 31.759 75.267 4.013 1.00 18.16 303 ARG A N 1
ATOM 2152 C CA . ARG A 1 303 ? 32.716 76.335 4.300 1.00 18.47 303 ARG A CA 1
ATOM 2153 C C . ARG A 1 303 ? 33.222 76.949 3.004 1.00 18.60 303 ARG A C 1
ATOM 2154 O O . ARG A 1 303 ? 33.206 76.280 1.968 1.00 18.46 303 ARG A O 1
ATOM 2162 N N . PRO A 1 304 ? 33.660 78.227 3.047 1.00 18.99 304 PRO A N 1
ATOM 2163 C CA . PRO A 1 304 ? 34.268 78.875 1.870 1.00 18.97 304 PRO A CA 1
ATOM 2164 C C . PRO A 1 304 ? 35.366 78.059 1.177 1.00 19.42 304 PRO A C 1
ATOM 2165 O O . PRO A 1 304 ? 35.424 78.031 -0.054 1.00 19.23 304 PRO A O 1
ATOM 2169 N N . SER A 1 305 ? 36.214 77.390 1.954 1.00 19.95 305 SER A N 1
ATOM 2170 C CA . SER A 1 305 ? 37.335 76.639 1.394 1.00 20.25 305 SER A CA 1
ATOM 2171 C C . SER A 1 305 ? 36.854 75.531 0.443 1.00 20.65 305 SER A C 1
ATOM 2172 O O . SER A 1 305 ? 37.609 75.063 -0.414 1.00 21.00 305 SER A O 1
ATOM 2175 N N . MET A 1 306 ? 35.596 75.126 0.594 1.00 20.42 306 MET A N 1
ATOM 2176 C CA . MET A 1 306 ? 35.022 74.073 -0.233 1.00 20.56 306 MET A CA 1
ATOM 2177 C C . MET A 1 306 ? 34.630 74.533 -1.645 1.00 20.52 306 MET A C 1
ATOM 2178 O O . MET A 1 306 ? 34.711 73.745 -2.590 1.00 20.42 306 MET A O 1
ATOM 2183 N N . TRP A 1 307 ? 34.194 75.783 -1.788 1.00 19.85 307 TRP A N 1
ATOM 2184 C CA . TRP A 1 307 ? 33.907 76.314 -3.114 1.00 19.91 307 TRP A CA 1
ATOM 2185 C C . TRP A 1 307 ? 35.113 77.012 -3.743 1.00 20.18 307 TRP A C 1
ATOM 2186 O O . TRP A 1 307 ? 35.065 77.415 -4.900 1.00 19.87 307 TRP A O 1
ATOM 2197 N N . GLN A 1 308 ? 36.182 77.174 -2.973 1.00 20.58 308 GLN A N 1
ATOM 2198 C CA . GLN A 1 308 ? 37.357 77.879 -3.464 1.00 21.12 308 GLN A CA 1
ATOM 2199 C C . GLN A 1 308 ? 38.250 76.929 -4.263 1.00 21.69 308 GLN A C 1
ATOM 2200 O O . GLN A 1 308 ? 39.363 76.604 -3.852 1.00 21.55 308 GLN A O 1
ATOM 2206 N N . LYS A 1 309 ? 37.717 76.482 -5.406 1.00 21.97 309 LYS A N 1
ATOM 2207 C CA . LYS A 1 309 ? 38.416 75.583 -6.325 1.00 22.33 309 LYS A CA 1
ATOM 2208 C C . LYS A 1 309 ? 38.553 76.261 -7.682 1.00 22.33 309 LYS A C 1
ATOM 2209 O O . LYS A 1 309 ? 37.659 76.988 -8.103 1.00 22.40 309 LYS A O 1
ATOM 2215 N N . GLY A 1 310 ? 39.670 76.025 -8.362 1.00 22.65 310 GLY A N 1
ATOM 2216 C CA . GLY A 1 310 ? 39.896 76.577 -9.704 1.00 22.89 310 GLY A CA 1
ATOM 2217 C C . GLY A 1 310 ? 40.075 78.085 -9.734 1.00 23.12 310 GLY A C 1
ATOM 2218 O O . GLY A 1 310 ? 40.889 78.642 -8.994 1.00 23.65 310 GLY A O 1
ATOM 2219 N N . ILE A 1 311 ? 39.302 78.754 -10.584 1.00 23.32 311 ILE A N 1
ATOM 2220 C CA . ILE A 1 311 ? 39.426 80.201 -10.750 1.00 23.23 311 ILE A CA 1
ATOM 2221 C C . ILE A 1 311 ? 38.930 80.962 -9.513 1.00 23.58 311 ILE A C 1
ATOM 2222 O O . ILE A 1 311 ? 38.194 80.416 -8.681 1.00 23.28 311 ILE A O 1
ATOM 2227 N N . GLU A 1 312 ? 39.362 82.215 -9.392 1.00 23.51 312 GLU A N 1
ATOM 2228 C CA . GLU A 1 312 ? 38.907 83.088 -8.318 1.00 23.73 312 GLU A CA 1
ATOM 2229 C C . GLU A 1 312 ? 37.436 83.405 -8.530 1.00 23.40 312 GLU A C 1
ATOM 2230 O O . GLU A 1 312 ? 36.997 83.590 -9.665 1.00 23.34 312 GLU A O 1
ATOM 2236 N N . LYS A 1 313 ? 36.681 83.435 -7.434 1.00 23.06 313 LYS A N 1
ATOM 2237 C CA . LYS A 1 313 ? 35.249 83.720 -7.474 1.00 22.63 313 LYS A CA 1
ATOM 2238 C C . LYS A 1 313 ? 34.908 85.013 -6.733 1.00 22.47 313 LYS A C 1
ATOM 2239 O O . LYS A 1 313 ? 35.604 85.400 -5.790 1.00 22.67 313 LYS A O 1
ATOM 2245 N N . LYS A 1 314 ? 33.839 85.673 -7.170 1.00 21.72 314 LYS A N 1
ATOM 2246 C CA . LYS A 1 314 ? 33.171 86.684 -6.366 1.00 20.97 314 LYS A CA 1
ATOM 2247 C C . LYS A 1 314 ? 32.056 85.982 -5.586 1.00 20.43 314 LYS A C 1
ATOM 2248 O O . LYS A 1 314 ? 31.521 84.948 -6.030 1.00 19.76 314 LYS A O 1
ATOM 2254 N N . THR A 1 315 ? 31.710 86.542 -4.426 1.00 19.40 315 THR A N 1
ATOM 2255 C CA . THR A 1 315 ? 30.715 85.934 -3.544 1.00 18.24 315 THR A CA 1
ATOM 2256 C C . THR A 1 315 ? 29.671 86.949 -3.098 1.00 17.85 315 THR A C 1
ATOM 2257 O O . THR A 1 315 ? 29.987 88.115 -2.844 1.00 17.76 315 THR A O 1
ATOM 2261 N N . VAL A 1 316 ? 28.423 86.493 -3.027 1.00 16.95 316 VAL A N 1
ATOM 2262 C CA . VAL A 1 316 ? 27.345 87.266 -2.441 1.00 16.46 316 VAL A CA 1
ATOM 2263 C C . VAL A 1 316 ? 26.769 86.443 -1.290 1.00 16.30 316 VAL A C 1
ATOM 2264 O O . VAL A 1 316 ? 26.366 85.290 -1.483 1.00 15.98 316 VAL A O 1
ATOM 2268 N N . ARG A 1 317 ? 26.751 87.043 -0.102 1.00 15.60 317 ARG A N 1
ATOM 2269 C CA . ARG A 1 317 ? 26.115 86.447 1.071 1.00 15.00 317 ARG A CA 1
ATOM 2270 C C . ARG A 1 317 ? 24.734 87.066 1.263 1.00 15.03 317 ARG A C 1
ATOM 2271 O O . ARG A 1 317 ? 24.599 88.283 1.288 1.00 15.16 317 ARG A O 1
ATOM 2279 N N . ILE A 1 318 ? 23.713 86.220 1.352 1.00 15.02 318 ILE A N 1
ATOM 2280 C CA . ILE A 1 318 ? 22.375 86.656 1.716 1.00 15.20 318 ILE A CA 1
ATOM 2281 C C . ILE A 1 318 ? 22.003 85.891 2.977 1.00 15.42 318 ILE A C 1
ATOM 2282 O O . ILE A 1 318 ? 22.051 84.657 3.001 1.00 15.47 318 ILE A O 1
ATOM 2287 N N . SER A 1 319 ? 21.681 86.635 4.030 1.00 15.43 319 SER A N 1
ATOM 2288 C CA . SER A 1 319 ? 21.318 86.047 5.314 1.00 15.48 319 SER A CA 1
ATOM 2289 C C . SER A 1 319 ? 20.505 87.031 6.141 1.00 15.32 319 SER A C 1
ATOM 2290 O O . SER A 1 319 ? 20.758 88.240 6.086 1.00 15.00 319 SER A O 1
ATOM 2293 N N . PRO A 1 320 ? 19.530 86.520 6.918 1.00 15.33 320 PRO A N 1
ATOM 2294 C CA . PRO A 1 320 ? 18.795 87.392 7.837 1.00 15.30 320 PRO A CA 1
ATOM 2295 C C . PRO A 1 320 ? 19.555 87.610 9.143 1.00 15.35 320 PRO A C 1
ATOM 2296 O O . PRO A 1 320 ? 18.929 87.716 10.202 1.00 15.74 320 PRO A O 1
ATOM 2300 N N . THR A 1 321 ? 20.888 87.654 9.063 1.00 15.19 321 THR A N 1
ATOM 2301 C CA . THR A 1 321 ? 21.761 87.870 10.212 1.00 15.12 321 THR A CA 1
ATOM 2302 C C . THR A 1 321 ? 22.993 88.628 9.761 1.00 15.33 321 THR A C 1
ATOM 2303 O O . THR A 1 321 ? 23.443 88.488 8.612 1.00 15.51 321 THR A O 1
ATOM 2307 N N . VAL A 1 322 ? 23.562 89.398 10.679 1.00 14.98 322 VAL A N 1
ATOM 2308 C CA . VAL A 1 322 ? 24.846 90.048 10.453 1.00 14.77 322 VAL A CA 1
ATOM 2309 C C . VAL A 1 322 ? 25.908 88.947 10.433 1.00 14.51 322 VAL A C 1
ATOM 2310 O O . VAL A 1 322 ? 25.802 87.973 11.174 1.00 14.43 322 VAL A O 1
ATOM 2314 N N . ASN A 1 323 ? 26.891 89.080 9.546 1.00 14.10 323 ASN A N 1
ATOM 2315 C CA . ASN A 1 323 ? 27.964 88.088 9.391 1.00 13.77 323 ASN A CA 1
ATOM 2316 C C . ASN A 1 323 ? 28.724 87.868 10.696 1.00 13.22 323 ASN A C 1
ATOM 2317 O O . ASN A 1 323 ? 29.421 88.780 11.156 1.00 13.43 323 ASN A O 1
ATOM 2322 N N . PRO A 1 324 ? 28.596 86.662 11.301 1.00 13.01 324 PRO A N 1
ATOM 2323 C CA . PRO A 1 324 ? 29.308 86.400 12.563 1.00 12.80 324 PRO A CA 1
ATOM 2324 C C . PRO A 1 324 ? 30.772 85.985 12.416 1.00 13.01 324 PRO A C 1
ATOM 2325 O O . PRO A 1 324 ? 31.496 85.912 13.425 1.00 12.25 324 PRO A O 1
ATOM 2329 N N . ILE A 1 325 ? 31.191 85.673 11.186 1.00 13.20 325 ILE A N 1
ATOM 2330 C CA . ILE A 1 325 ? 32.510 85.072 10.943 1.00 13.41 325 ILE A CA 1
ATOM 2331 C C . ILE A 1 325 ? 33.351 85.789 9.863 1.00 13.92 325 ILE A C 1
ATOM 2332 O O . ILE A 1 325 ? 33.864 85.132 8.943 1.00 13.48 325 ILE A O 1
ATOM 2337 N N . PRO A 1 326 ? 33.550 87.120 10.000 1.00 14.10 326 PRO A N 1
ATOM 2338 C CA . PRO A 1 326 ? 34.315 87.799 8.958 1.00 14.18 326 PRO A CA 1
ATOM 2339 C C . PRO A 1 326 ? 35.785 87.337 8.887 1.00 14.53 326 PRO A C 1
ATOM 2340 O O . PRO A 1 326 ? 36.441 87.589 7.880 1.00 14.78 326 PRO A O 1
ATOM 2344 N N . ARG A 1 327 ? 36.287 86.646 9.917 1.00 14.55 327 ARG A N 1
ATOM 2345 C CA . ARG A 1 327 ? 37.623 86.009 9.850 1.00 14.73 327 ARG A CA 1
ATOM 2346 C C . ARG A 1 327 ? 37.693 84.950 8.738 1.00 15.45 327 ARG A C 1
ATOM 2347 O O . ARG A 1 327 ? 38.751 84.731 8.134 1.00 16.04 327 ARG A O 1
ATOM 2355 N N . VAL A 1 328 ? 36.560 84.303 8.475 1.00 15.51 328 VAL A N 1
ATOM 2356 C CA . VAL A 1 328 ? 36.500 83.143 7.584 1.00 15.74 328 VAL A CA 1
ATOM 2357 C C . VAL A 1 328 ? 35.836 83.493 6.253 1.00 15.96 328 VAL A C 1
ATOM 2358 O O . VAL A 1 328 ? 36.305 83.078 5.194 1.00 16.15 328 VAL A O 1
ATOM 2362 N N . TYR A 1 329 ? 34.750 84.258 6.315 1.00 16.22 329 TYR A N 1
ATOM 2363 C CA . TYR A 1 329 ? 33.955 84.585 5.131 1.00 16.47 329 TYR A CA 1
ATOM 2364 C C . TYR A 1 329 ? 33.804 86.100 5.029 1.00 17.13 329 TYR A C 1
ATOM 2365 O O . TYR A 1 329 ? 33.108 86.733 5.844 1.00 16.95 329 TYR A O 1
ATOM 2374 N N . ARG A 1 330 ? 34.497 86.664 4.035 1.00 17.47 330 ARG A N 1
ATOM 2375 C CA . ARG A 1 330 ? 34.432 88.075 3.680 1.00 18.05 330 ARG A CA 1
ATOM 2376 C C . ARG A 1 330 ? 33.763 88.201 2.317 1.00 17.98 330 ARG A C 1
ATOM 2377 O O . ARG A 1 330 ? 34.456 88.271 1.305 1.00 18.03 330 ARG A O 1
ATOM 2385 N N . PRO A 1 331 ? 32.419 88.208 2.268 1.00 18.09 331 PRO A N 1
ATOM 2386 C CA . PRO A 1 331 ? 31.816 88.205 0.934 1.00 17.95 331 PRO A CA 1
ATOM 2387 C C . PRO A 1 331 ? 32.035 89.527 0.197 1.00 17.99 331 PRO A C 1
ATOM 2388 O O . PRO A 1 331 ? 32.138 90.579 0.826 1.00 18.07 331 PRO A O 1
ATOM 2392 N N . ASP A 1 332 ? 32.097 89.476 -1.128 1.00 18.26 332 ASP A N 1
ATOM 2393 C CA . ASP A 1 332 ? 32.236 90.702 -1.917 1.00 18.40 332 ASP A CA 1
ATOM 2394 C C . ASP A 1 332 ? 31.017 91.595 -1.725 1.00 18.00 332 ASP A C 1
ATOM 2395 O O . ASP A 1 332 ? 31.143 92.811 -1.614 1.00 18.60 332 ASP A O 1
ATOM 2400 N N . VAL A 1 333 ? 29.841 90.977 -1.680 1.00 17.82 333 VAL A N 1
ATOM 2401 C CA . VAL A 1 333 ? 28.577 91.676 -1.420 1.00 17.12 333 VAL A CA 1
ATOM 2402 C C . VAL A 1 333 ? 27.856 90.974 -0.263 1.00 17.11 333 VAL A C 1
ATOM 2403 O O . VAL A 1 333 ? 27.637 89.755 -0.317 1.00 16.90 333 VAL A O 1
ATOM 2407 N N . ASP A 1 334 ? 27.498 91.739 0.773 1.00 16.61 334 ASP A N 1
ATOM 2408 C CA . ASP A 1 334 ? 26.756 91.208 1.933 1.00 16.41 334 ASP A CA 1
ATOM 2409 C C . ASP A 1 334 ? 25.344 91.800 1.963 1.00 16.35 334 ASP A C 1
ATOM 2410 O O . ASP A 1 334 ? 25.160 93.011 2.150 1.00 15.93 334 ASP A O 1
ATOM 2415 N N . VAL A 1 335 ? 24.352 90.940 1.744 1.00 15.96 335 VAL A N 1
ATOM 2416 C CA . VAL A 1 335 ? 22.954 91.354 1.751 1.00 15.99 335 VAL A CA 1
ATOM 2417 C C . VAL A 1 335 ? 22.302 90.816 3.028 1.00 16.03 335 VAL A C 1
ATOM 2418 O O . VAL A 1 335 ? 21.981 89.630 3.116 1.00 15.93 335 VAL A O 1
ATOM 2422 N N . VAL A 1 336 ? 22.142 91.693 4.016 1.00 16.09 336 VAL A N 1
ATOM 2423 C CA . VAL A 1 336 ? 21.575 91.310 5.306 1.00 15.79 336 VAL A CA 1
ATOM 2424 C C . VAL A 1 336 ? 20.089 91.636 5.267 1.00 16.25 336 VAL A C 1
ATOM 2425 O O . VAL A 1 336 ? 19.681 92.799 5.409 1.00 16.49 336 VAL A O 1
ATOM 2429 N N . THR A 1 337 ? 19.289 90.604 5.027 1.00 16.25 337 THR A N 1
ATOM 2430 C CA . THR A 1 337 ? 17.850 90.761 4.890 1.00 16.92 337 THR A CA 1
ATOM 2431 C C . THR A 1 337 ? 17.146 89.407 4.919 1.00 17.09 337 THR A C 1
ATOM 2432 O O . THR A 1 337 ? 17.797 88.380 5.005 1.00 17.35 337 THR A O 1
ATOM 2436 N N . ASP A 1 338 ? 15.814 89.417 4.859 1.00 17.36 338 ASP A N 1
ATOM 2437 C CA . ASP A 1 338 ? 15.021 88.198 4.737 1.00 17.55 338 ASP A CA 1
ATOM 2438 C C . ASP A 1 338 ? 15.284 87.562 3.369 1.00 17.40 338 ASP A C 1
ATOM 2439 O O . ASP A 1 338 ? 15.277 88.255 2.352 1.00 17.42 338 ASP A O 1
ATOM 2444 N N . VAL A 1 339 ? 15.511 86.251 3.342 1.00 17.02 339 VAL A N 1
ATOM 2445 C CA . VAL A 1 339 ? 15.856 85.568 2.095 1.00 17.24 339 VAL A CA 1
ATOM 2446 C C . VAL A 1 339 ? 14.775 85.771 1.020 1.00 17.51 339 VAL A C 1
ATOM 2447 O O . VAL A 1 339 ? 15.104 86.108 -0.114 1.00 17.53 339 VAL A O 1
ATOM 2451 N N . LEU A 1 340 ? 13.498 85.601 1.375 1.00 17.83 340 LEU A N 1
ATOM 2452 C CA . LEU A 1 340 ? 12.408 85.835 0.411 1.00 17.93 340 LEU A CA 1
ATOM 2453 C C . LEU A 1 340 ? 12.365 87.279 -0.094 1.00 18.37 340 LEU A C 1
ATOM 2454 O O . LEU A 1 340 ? 12.232 87.510 -1.303 1.00 18.72 340 LEU A O 1
ATOM 2459 N N . ALA A 1 341 ? 12.484 88.239 0.822 1.00 18.25 341 ALA A N 1
ATOM 2460 C CA . ALA A 1 341 ? 12.539 89.659 0.464 1.00 18.52 341 ALA A CA 1
ATOM 2461 C C . ALA A 1 341 ? 13.607 89.900 -0.602 1.00 18.61 341 ALA A C 1
ATOM 2462 O O . ALA A 1 341 ? 13.353 90.572 -1.611 1.00 18.37 341 ALA A O 1
ATOM 2464 N N . PHE A 1 342 ? 14.799 89.348 -0.367 1.00 18.64 342 PHE A N 1
ATOM 2465 C CA . PHE A 1 342 ? 15.899 89.428 -1.329 1.00 18.85 342 PHE A CA 1
ATOM 2466 C C . PHE A 1 342 ? 15.530 88.869 -2.720 1.00 19.11 342 PHE A C 1
ATOM 2467 O O . PHE A 1 342 ? 15.738 89.537 -3.730 1.00 19.18 342 PHE A O 1
ATOM 2475 N N . VAL A 1 343 ? 15.011 87.646 -2.767 1.00 19.28 343 VAL A N 1
ATOM 2476 C CA . VAL A 1 343 ? 14.717 86.993 -4.046 1.00 19.87 343 VAL A CA 1
ATOM 2477 C C . VAL A 1 343 ? 13.684 87.806 -4.834 1.00 20.36 343 VAL A C 1
ATOM 2478 O O . VAL A 1 343 ? 13.807 87.974 -6.051 1.00 20.20 343 VAL A O 1
ATOM 2482 N N . GLU A 1 344 ? 12.683 88.330 -4.130 1.00 20.91 344 GLU A N 1
ATOM 2483 C CA . GLU A 1 344 ? 11.653 89.140 -4.767 1.00 21.51 344 GLU A CA 1
ATOM 2484 C C . GLU A 1 344 ? 12.219 90.442 -5.333 1.00 21.75 344 GLU A C 1
ATOM 2485 O O . GLU A 1 344 ? 11.883 90.837 -6.454 1.00 21.56 344 GLU A O 1
ATOM 2491 N N . HIS A 1 345 ? 13.100 91.090 -4.572 1.00 21.72 345 HIS A N 1
ATOM 2492 C CA . HIS A 1 345 ? 13.807 92.257 -5.060 1.00 21.93 345 HIS A CA 1
ATOM 2493 C C . HIS A 1 345 ? 14.728 91.892 -6.223 1.00 22.23 345 HIS A C 1
ATOM 2494 O O . HIS A 1 345 ? 14.851 92.639 -7.192 1.00 22.32 345 HIS A O 1
ATOM 2501 N N . PHE A 1 346 ? 15.381 90.741 -6.103 1.00 22.57 346 PHE A N 1
ATOM 2502 C CA . PHE A 1 346 ? 16.365 90.275 -7.075 1.00 22.79 346 PHE A CA 1
ATOM 2503 C C . PHE A 1 346 ? 15.691 89.899 -8.402 1.00 23.18 346 PHE A C 1
ATOM 2504 O O . PHE A 1 346 ? 16.267 90.098 -9.466 1.00 23.16 346 PHE A O 1
ATOM 2512 N N . GLU A 1 347 ? 14.472 89.364 -8.330 1.00 23.69 347 GLU A N 1
ATOM 2513 C CA . GLU A 1 347 ? 13.668 89.116 -9.524 1.00 24.59 347 GLU A CA 1
ATOM 2514 C C . GLU A 1 347 ? 13.453 90.410 -10.332 1.00 25.23 347 GLU A C 1
ATOM 2515 O O . GLU A 1 347 ? 13.602 90.418 -11.560 1.00 25.47 347 GLU A O 1
ATOM 2521 N N . THR A 1 348 ? 13.136 91.501 -9.634 1.00 25.50 348 THR A N 1
ATOM 2522 C CA . THR A 1 348 ? 12.931 92.807 -10.264 1.00 26.10 348 THR A CA 1
ATOM 2523 C C . THR A 1 348 ? 14.220 93.370 -10.865 1.00 26.20 348 THR A C 1
ATOM 2524 O O . THR A 1 348 ? 14.208 93.896 -11.984 1.00 26.54 348 THR A O 1
ATOM 2528 N N . ALA A 1 349 ? 15.323 93.236 -10.129 1.00 26.03 349 ALA A N 1
ATOM 2529 C CA . ALA A 1 349 ? 16.630 93.742 -10.548 1.00 25.84 349 ALA A CA 1
ATOM 2530 C C . ALA A 1 349 ? 17.207 93.027 -11.776 1.00 25.80 349 ALA A C 1
ATOM 2531 O O . ALA A 1 349 ? 18.013 93.607 -12.513 1.00 26.04 349 ALA A O 1
ATOM 2533 N N . THR A 1 350 ? 16.802 91.773 -11.979 1.00 25.49 350 THR A N 1
ATOM 2534 C CA . THR A 1 350 ? 17.368 90.912 -13.014 1.00 25.37 350 THR A CA 1
ATOM 2535 C C . THR A 1 350 ? 16.324 90.498 -14.053 1.00 25.71 350 THR A C 1
ATOM 2536 O O . THR A 1 350 ? 16.549 89.562 -14.826 1.00 25.72 350 THR A O 1
ATOM 2540 N N . ALA A 1 351 ? 15.183 91.183 -14.067 1.00 25.99 351 ALA A N 1
ATOM 2541 C CA . ALA A 1 351 ? 14.038 90.790 -14.900 1.00 26.57 351 ALA A CA 1
ATOM 2542 C C . ALA A 1 351 ? 14.359 90.689 -16.396 1.00 26.98 351 ALA A C 1
ATOM 2543 O O . ALA A 1 351 ? 13.787 89.859 -17.108 1.00 27.12 351 ALA A O 1
ATOM 2545 N N . SER A 1 352 ? 15.289 91.524 -16.846 1.00 27.57 352 SER A N 1
ATOM 2546 C CA . SER A 1 352 ? 15.611 91.675 -18.265 1.00 28.15 352 SER A CA 1
ATOM 2547 C C . SER A 1 352 ? 16.904 90.954 -18.647 1.00 28.03 352 SER A C 1
ATOM 2548 O O . SER A 1 352 ? 17.357 91.044 -19.798 1.00 27.98 352 SER A O 1
ATOM 2551 N N . PHE A 1 353 ? 17.497 90.250 -17.679 1.00 27.50 353 PHE A N 1
ATOM 2552 C CA . PHE A 1 353 ? 18.711 89.460 -17.912 1.00 27.13 353 PHE A CA 1
ATOM 2553 C C . PHE A 1 353 ? 18.409 88.272 -18.806 1.00 26.85 353 PHE A C 1
ATOM 2554 O O . PHE A 1 353 ? 17.361 87.643 -18.680 1.00 26.94 353 PHE A O 1
ATOM 2562 N N . GLY A 1 354 ? 19.335 87.964 -19.705 1.00 27.02 354 GLY A N 1
ATOM 2563 C CA . GLY A 1 354 ? 19.249 86.738 -20.484 1.00 26.98 354 GLY A CA 1
ATOM 2564 C C . GLY A 1 354 ? 19.735 85.563 -19.649 1.00 26.90 354 GLY A C 1
ATOM 2565 O O . GLY A 1 354 ? 20.596 85.728 -18.780 1.00 27.13 354 GLY A O 1
ATOM 2566 N N . ALA A 1 355 ? 19.182 84.380 -19.909 1.00 26.72 355 ALA A N 1
ATOM 2567 C CA . ALA A 1 355 ? 19.580 83.166 -19.195 1.00 26.68 355 ALA A CA 1
ATOM 2568 C C . ALA A 1 355 ? 21.079 82.908 -19.336 1.00 26.72 355 ALA A C 1
ATOM 2569 O O . ALA A 1 355 ? 21.681 83.234 -20.366 1.00 26.45 355 ALA A O 1
ATOM 2571 N N . LYS A 1 356 ? 21.680 82.346 -18.290 1.00 26.69 356 LYS A N 1
ATOM 2572 C CA . LYS A 1 356 ? 23.117 82.077 -18.287 1.00 26.91 356 LYS A CA 1
ATOM 2573 C C . LYS A 1 356 ? 23.410 80.744 -18.958 1.00 26.98 356 LYS A C 1
ATOM 2574 O O . LYS A 1 356 ? 22.511 79.942 -19.203 1.00 26.93 356 LYS A O 1
ATOM 2580 N N . GLN A 1 357 ? 24.679 80.523 -19.265 1.00 27.25 357 GLN A N 1
ATOM 2581 C CA . GLN A 1 357 ? 25.133 79.242 -19.756 1.00 27.77 357 GLN A CA 1
ATOM 2582 C C . GLN A 1 357 ? 25.763 78.553 -18.559 1.00 27.63 357 GLN A C 1
ATOM 2583 O O . GLN A 1 357 ? 26.823 78.971 -18.087 1.00 28.16 357 GLN A O 1
ATOM 2589 N N . ARG A 1 358 ? 25.092 77.531 -18.041 1.00 27.41 358 ARG A N 1
ATOM 2590 C CA . ARG A 1 358 ? 25.597 76.810 -16.872 1.00 27.09 358 ARG A CA 1
ATOM 2591 C C . ARG A 1 358 ? 26.762 75.894 -17.224 1.00 27.06 358 ARG A C 1
ATOM 2592 O O . ARG A 1 358 ? 26.856 75.401 -18.356 1.00 26.74 358 ARG A O 1
ATOM 2600 N N . HIS A 1 359 ? 27.640 75.681 -16.244 1.00 26.47 359 HIS A N 1
ATOM 2601 C CA . HIS A 1 359 ? 28.815 74.849 -16.426 1.00 26.36 359 HIS A CA 1
ATOM 2602 C C . HIS A 1 359 ? 28.490 73.363 -16.288 1.00 26.10 359 HIS A C 1
ATOM 2603 O O . HIS A 1 359 ? 27.444 72.977 -15.753 1.00 25.72 359 HIS A O 1
ATOM 2610 N N . ASP A 1 360 ? 29.413 72.549 -16.787 1.00 25.80 360 ASP A N 1
ATOM 2611 C CA . ASP A 1 360 ? 29.299 71.107 -16.813 1.00 25.37 360 ASP A CA 1
ATOM 2612 C C . ASP A 1 360 ? 29.712 70.468 -15.485 1.00 25.26 360 ASP A C 1
ATOM 2613 O O . ASP A 1 360 ? 30.813 70.716 -14.986 1.00 25.07 360 ASP A O 1
ATOM 2618 N N . ILE A 1 361 ? 28.842 69.625 -14.930 1.00 24.87 361 ILE A N 1
ATOM 2619 C CA . ILE A 1 361 ? 29.254 68.713 -13.846 1.00 24.51 361 ILE A CA 1
ATOM 2620 C C . ILE A 1 361 ? 28.956 67.233 -14.157 1.00 24.47 361 ILE A C 1
ATOM 2621 O O . ILE A 1 361 ? 28.920 66.393 -13.252 1.00 24.40 361 ILE A O 1
ATOM 2626 N N . GLU A 1 362 ? 28.775 66.910 -15.437 1.00 24.14 362 GLU A N 1
ATOM 2627 C CA . GLU A 1 362 ? 28.416 65.543 -15.835 1.00 24.25 362 GLU A CA 1
ATOM 2628 C C . GLU A 1 362 ? 29.411 64.451 -15.429 1.00 23.86 362 GLU A C 1
ATOM 2629 O O . GLU A 1 362 ? 28.983 63.343 -15.132 1.00 23.95 362 GLU A O 1
ATOM 2635 N N . PRO A 1 363 ? 30.731 64.743 -15.418 1.00 23.67 363 PRO A N 1
ATOM 2636 C CA . PRO A 1 363 ? 31.644 63.699 -14.930 1.00 23.80 363 PRO A CA 1
ATOM 2637 C C . PRO A 1 363 ? 31.390 63.331 -13.465 1.00 23.84 363 PRO A C 1
ATOM 2638 O O . PRO A 1 363 ? 31.545 62.168 -13.087 1.00 23.53 363 PRO A O 1
ATOM 2642 N N . LEU A 1 364 ? 31.005 64.324 -12.659 1.00 23.76 364 LEU A N 1
ATOM 2643 C CA . LEU A 1 364 ? 30.637 64.101 -11.266 1.00 23.70 364 LEU A CA 1
ATOM 2644 C C . LEU A 1 364 ? 29.323 63.326 -11.171 1.00 23.91 364 LEU A C 1
ATOM 2645 O O . LEU A 1 364 ? 29.220 62.369 -10.409 1.00 23.83 364 LEU A O 1
ATOM 2650 N N . ARG A 1 365 ? 28.323 63.748 -11.942 1.00 24.31 365 ARG A N 1
ATOM 2651 C CA . ARG A 1 365 ? 27.034 63.060 -11.977 1.00 24.46 365 ARG A CA 1
ATOM 2652 C C . ARG A 1 365 ? 27.187 61.594 -12.380 1.00 24.81 365 ARG A C 1
ATOM 2653 O O . ARG A 1 365 ? 26.561 60.708 -11.778 1.00 24.21 365 ARG A O 1
ATOM 2661 N N . ALA A 1 366 ? 28.038 61.352 -13.382 1.00 25.02 366 ALA A N 1
ATOM 2662 C CA . ALA A 1 366 ? 28.325 60.003 -13.874 1.00 25.49 366 ALA A CA 1
ATOM 2663 C C . ALA A 1 366 ? 29.004 59.164 -12.794 1.00 25.62 366 ALA A C 1
ATOM 2664 O O . ALA A 1 366 ? 28.667 57.998 -12.609 1.00 25.62 366 ALA A O 1
ATOM 2666 N N . ARG A 1 367 ? 29.946 59.773 -12.076 1.00 25.80 367 ARG A N 1
ATOM 2667 C CA . ARG A 1 367 ? 30.634 59.101 -10.975 1.00 26.22 367 ARG A CA 1
ATOM 2668 C C . ARG A 1 367 ? 29.674 58.718 -9.822 1.00 26.18 367 ARG A C 1
ATOM 2669 O O . ARG A 1 367 ? 29.725 57.596 -9.299 1.00 26.06 367 ARG A O 1
ATOM 2677 N N . ILE A 1 368 ? 28.785 59.639 -9.457 1.00 26.02 368 ILE A N 1
ATOM 2678 C CA . ILE A 1 368 ? 27.766 59.373 -8.443 1.00 25.98 368 ILE A CA 1
ATOM 2679 C C . ILE A 1 368 ? 26.815 58.249 -8.890 1.00 26.29 368 ILE A C 1
ATOM 2680 O O . ILE A 1 368 ? 26.528 57.331 -8.108 1.00 26.07 368 ILE A O 1
ATOM 2685 N N . ALA A 1 369 ? 26.355 58.317 -10.146 1.00 26.20 369 ALA A N 1
ATOM 2686 C CA . ALA A 1 369 ? 25.476 57.293 -10.731 1.00 26.44 369 ALA A CA 1
ATOM 2687 C C . ALA A 1 369 ? 26.134 55.915 -10.738 1.00 26.73 369 ALA A C 1
ATOM 2688 O O . ALA A 1 369 ? 25.475 54.902 -10.485 1.00 26.38 369 ALA A O 1
ATOM 2690 N N . GLU A 1 370 ? 27.436 55.894 -11.019 1.00 27.14 370 GLU A N 1
ATOM 2691 C CA . GLU A 1 370 ? 28.223 54.668 -11.031 1.00 28.03 370 GLU A CA 1
ATOM 2692 C C . GLU A 1 370 ? 28.253 54.008 -9.651 1.00 28.06 370 GLU A C 1
ATOM 2693 O O . GLU A 1 370 ? 28.118 52.786 -9.534 1.00 27.94 370 GLU A O 1
ATOM 2699 N N . PHE A 1 371 ? 28.442 54.825 -8.615 1.00 28.03 371 PHE A N 1
ATOM 2700 C CA . PHE A 1 371 ? 28.437 54.355 -7.232 1.00 27.84 371 PHE A CA 1
ATOM 2701 C C . PHE A 1 371 ? 27.086 53.759 -6.854 1.00 27.84 371 PHE A C 1
ATOM 2702 O O . PHE A 1 371 ? 27.022 52.651 -6.333 1.00 27.63 371 PHE A O 1
ATOM 2710 N N . LEU A 1 372 ? 26.007 54.485 -7.139 1.00 27.87 372 LEU A N 1
ATOM 2711 C CA . LEU A 1 372 ? 24.657 54.011 -6.838 1.00 28.28 372 LEU A CA 1
ATOM 2712 C C . LEU A 1 372 ? 24.307 52.685 -7.525 1.00 28.86 372 LEU A C 1
ATOM 2713 O O . LEU A 1 372 ? 23.545 51.885 -6.983 1.00 28.98 372 LEU A O 1
ATOM 2718 N N . ALA A 1 373 ? 24.887 52.448 -8.699 1.00 29.18 373 ALA A N 1
ATOM 2719 C CA . ALA A 1 373 ? 24.555 51.271 -9.500 1.00 29.69 373 ALA A CA 1
ATOM 2720 C C . ALA A 1 373 ? 25.490 50.081 -9.277 1.00 30.13 373 ALA A C 1
ATOM 2721 O O . ALA A 1 373 ? 25.236 49.004 -9.813 1.00 29.92 373 ALA A O 1
ATOM 2723 N N . ASP A 1 374 ? 26.548 50.282 -8.485 1.00 30.66 374 ASP A N 1
ATOM 2724 C CA . ASP A 1 374 ? 27.523 49.236 -8.139 1.00 31.49 374 ASP A CA 1
ATOM 2725 C C . ASP A 1 374 ? 26.897 47.836 -7.999 1.00 32.19 374 ASP A C 1
ATOM 2726 O O . ASP A 1 374 ? 26.175 47.561 -7.030 1.00 31.96 374 ASP A O 1
ATOM 2731 N N . PRO A 1 375 ? 27.167 46.952 -8.982 1.00 33.07 375 PRO A N 1
ATOM 2732 C CA . PRO A 1 375 ? 26.566 45.619 -9.031 1.00 33.78 375 PRO A CA 1
ATOM 2733 C C . PRO A 1 375 ? 27.384 44.531 -8.331 1.00 34.50 375 PRO A C 1
ATOM 2734 O O . PRO A 1 375 ? 26.934 43.384 -8.259 1.00 34.61 375 PRO A O 1
ATOM 2738 N N . GLU A 1 376 ? 28.564 44.883 -7.825 1.00 35.19 376 GLU A N 1
ATOM 2739 C CA . GLU A 1 376 ? 29.446 43.907 -7.202 1.00 36.28 376 GLU A CA 1
ATOM 2740 C C . GLU A 1 376 ? 28.895 43.357 -5.884 1.00 36.74 376 GLU A C 1
ATOM 2741 O O . GLU A 1 376 ? 28.110 44.019 -5.188 1.00 36.55 376 GLU A O 1
ATOM 2747 N N . THR A 1 377 ? 29.304 42.126 -5.575 1.00 37.31 377 THR A N 1
ATOM 2748 C CA . THR A 1 377 ? 28.997 41.461 -4.313 1.00 37.93 377 THR A CA 1
ATOM 2749 C C . THR A 1 377 ? 30.298 41.320 -3.538 1.00 38.05 377 THR A C 1
ATOM 2750 O O . THR A 1 377 ? 31.248 40.670 -3.996 1.00 38.35 377 THR A O 1
ATOM 2754 N N . TYR A 1 378 ? 30.338 41.949 -2.369 1.00 37.96 378 TYR A N 1
ATOM 2755 C CA . TYR A 1 378 ? 31.543 41.993 -1.558 1.00 37.85 378 TYR A CA 1
ATOM 2756 C C . TYR A 1 378 ? 31.521 40.880 -0.513 1.00 38.26 378 TYR A C 1
ATOM 2757 O O . TYR A 1 378 ? 30.449 40.446 -0.081 1.00 38.47 378 TYR A O 1
ATOM 2766 N N . GLU A 1 379 ? 32.707 40.406 -0.134 1.00 38.54 379 GLU A N 1
ATOM 2767 C CA . GLU A 1 379 ? 32.831 39.282 0.793 1.00 38.76 379 GLU A CA 1
ATOM 2768 C C . GLU A 1 379 ? 32.541 39.731 2.218 1.00 38.78 379 GLU A C 1
ATOM 2769 O O . GLU A 1 379 ? 31.931 38.991 2.996 1.00 39.14 379 GLU A O 1
ATOM 2775 N N . ASP A 1 380 ? 32.974 40.952 2.536 1.00 38.29 380 ASP A N 1
ATOM 2776 C CA . ASP A 1 380 ? 32.825 41.536 3.866 1.00 37.79 380 ASP A CA 1
ATOM 2777 C C . ASP A 1 380 ? 31.736 42.615 3.891 1.00 37.03 380 ASP A C 1
ATOM 2778 O O . ASP A 1 380 ? 32.033 43.811 3.870 1.00 37.59 380 ASP A O 1
ATOM 2783 N N . GLY A 1 381 ? 30.476 42.181 3.906 1.00 35.62 381 GLY A N 1
ATOM 2784 C CA . GLY A 1 381 ? 29.326 43.085 3.946 1.00 33.91 381 GLY A CA 1
ATOM 2785 C C . GLY A 1 381 ? 29.065 43.928 2.702 1.00 32.50 381 GLY A C 1
ATOM 2786 O O . GLY A 1 381 ? 29.868 43.949 1.768 1.00 32.70 381 GLY A O 1
ATOM 2787 N N . MET A 1 382 ? 27.933 44.627 2.703 1.00 30.66 382 MET A N 1
ATOM 2788 C CA . MET A 1 382 ? 27.567 45.552 1.632 1.00 28.94 382 MET A CA 1
ATOM 2789 C C . MET A 1 382 ? 28.428 46.812 1.675 1.00 28.30 382 MET A C 1
ATOM 2790 O O . MET A 1 382 ? 29.226 47.003 2.596 1.00 27.95 382 MET A O 1
ATOM 2795 N N . ARG A 1 383 ? 28.276 47.663 0.665 1.00 27.24 383 ARG A N 1
ATOM 2796 C CA . ARG A 1 383 ? 28.873 48.991 0.698 1.00 26.32 383 ARG A CA 1
ATOM 2797 C C . ARG A 1 383 ? 27.754 50.006 0.861 1.00 25.24 383 ARG A C 1
ATOM 2798 O O . ARG A 1 383 ? 26.659 49.806 0.329 1.00 24.83 383 ARG A O 1
ATOM 2806 N N . VAL A 1 384 ? 28.021 51.085 1.602 1.00 24.17 384 VAL A N 1
ATOM 2807 C CA . VAL A 1 384 ? 26.969 52.036 1.987 1.00 22.94 384 VAL A CA 1
ATOM 2808 C C . VAL A 1 384 ? 26.222 52.648 0.791 1.00 22.36 384 VAL A C 1
ATOM 2809 O O . VAL A 1 384 ? 25.001 52.821 0.845 1.00 22.02 384 VAL A O 1
ATOM 2813 N N . HIS A 1 385 ? 26.940 52.947 -0.294 1.00 22.08 385 HIS A N 1
ATOM 2814 C CA . HIS A 1 385 ? 26.291 53.478 -1.507 1.00 21.70 385 HIS A CA 1
ATOM 2815 C C . HIS A 1 385 ? 25.248 52.520 -2.087 1.00 21.29 385 HIS A C 1
ATOM 2816 O O . HIS A 1 385 ? 24.230 52.964 -2.619 1.00 21.06 385 HIS A O 1
ATOM 2823 N N . GLN A 1 386 ? 25.495 51.214 -1.955 1.00 21.01 386 GLN A N 1
ATOM 2824 C CA . GLN A 1 386 ? 24.520 50.186 -2.356 1.00 20.80 386 GLN A CA 1
ATOM 2825 C C . GLN A 1 386 ? 23.319 50.173 -1.421 1.00 20.55 386 GLN A C 1
ATOM 2826 O O . GLN A 1 386 ? 22.185 49.920 -1.848 1.00 20.40 386 GLN A O 1
ATOM 2832 N N . VAL A 1 387 ? 23.572 50.445 -0.140 1.00 20.37 387 VAL A N 1
ATOM 2833 C CA . VAL A 1 387 ? 22.507 50.505 0.860 1.00 19.91 387 VAL A CA 1
ATOM 2834 C C . VAL A 1 387 ? 21.587 51.692 0.584 1.00 19.88 387 VAL A C 1
ATOM 2835 O O . VAL A 1 387 ? 20.364 51.551 0.580 1.00 19.71 387 VAL A O 1
ATOM 2839 N N . ILE A 1 388 ? 22.174 52.853 0.326 1.00 19.91 388 ILE A N 1
ATOM 2840 C CA . ILE A 1 388 ? 21.377 54.052 0.056 1.00 20.11 388 ILE A CA 1
ATOM 2841 C C . ILE A 1 388 ? 20.615 53.946 -1.271 1.00 20.02 388 ILE A C 1
ATOM 2842 O O . ILE A 1 388 ? 19.456 54.357 -1.361 1.00 19.71 388 ILE A O 1
ATOM 2847 N N . ASP A 1 389 ? 21.256 53.363 -2.282 1.00 20.46 389 ASP A N 1
ATOM 2848 C CA . ASP A 1 389 ? 20.585 53.096 -3.552 1.00 20.74 389 ASP A CA 1
ATOM 2849 C C . ASP A 1 389 ? 19.310 52.275 -3.343 1.00 20.65 389 ASP A C 1
ATOM 2850 O O . ASP A 1 389 ? 18.255 52.608 -3.887 1.00 21.07 389 ASP A O 1
ATOM 2855 N N . SER A 1 390 ? 19.413 51.215 -2.543 1.00 20.80 390 SER A N 1
ATOM 2856 C CA . SER A 1 390 ? 18.268 50.354 -2.226 1.00 20.75 390 SER A CA 1
ATOM 2857 C C . SER A 1 390 ? 17.185 51.120 -1.473 1.00 20.81 390 SER A C 1
ATOM 2858 O O . SER A 1 390 ? 15.992 50.963 -1.764 1.00 20.93 390 SER A O 1
ATOM 2861 N N . MET A 1 391 ? 17.603 51.964 -0.525 1.00 20.68 391 MET A N 1
ATOM 2862 C CA . MET A 1 391 ? 16.672 52.812 0.223 1.00 20.12 391 MET A CA 1
ATOM 2863 C C . MET A 1 391 ? 15.949 53.798 -0.689 1.00 20.14 391 MET A C 1
ATOM 2864 O O . MET A 1 391 ? 14.733 53.991 -0.558 1.00 19.62 391 MET A O 1
ATOM 2869 N N . ASN A 1 392 ? 16.703 54.411 -1.607 1.00 19.97 392 ASN A N 1
ATOM 2870 C CA . ASN A 1 392 ? 16.162 55.344 -2.606 1.00 20.24 392 ASN A CA 1
ATOM 2871 C C . ASN A 1 392 ? 15.059 54.709 -3.446 1.00 20.49 392 ASN A C 1
ATOM 2872 O O . ASN A 1 392 ? 14.011 55.314 -3.670 1.00 20.72 392 ASN A O 1
ATOM 2877 N N . THR A 1 393 ? 15.319 53.491 -3.914 1.00 20.68 393 THR A N 1
ATOM 2878 C CA . THR A 1 393 ? 14.391 52.738 -4.763 1.00 21.08 393 THR A CA 1
ATOM 2879 C C . THR A 1 393 ? 13.060 52.502 -4.063 1.00 21.01 393 THR A C 1
ATOM 2880 O O . THR A 1 393 ? 11.993 52.787 -4.618 1.00 21.06 393 THR A O 1
ATOM 2884 N N . VAL A 1 394 ? 13.124 51.987 -2.839 1.00 21.30 394 VAL A N 1
ATOM 2885 C CA . VAL A 1 394 ? 11.908 51.662 -2.102 1.00 21.63 394 VAL A CA 1
ATOM 2886 C C . VAL A 1 394 ? 11.187 52.930 -1.628 1.00 21.91 394 VAL A C 1
ATOM 2887 O O . VAL A 1 394 ? 9.946 52.971 -1.608 1.00 21.81 394 VAL A O 1
ATOM 2891 N N . MET A 1 395 ? 11.951 53.968 -1.275 1.00 22.21 395 MET A N 1
ATOM 2892 C CA . MET A 1 395 ? 11.348 55.253 -0.896 1.00 22.62 395 MET A CA 1
ATOM 2893 C C . MET A 1 395 ? 10.542 55.831 -2.057 1.00 23.04 395 MET A C 1
ATOM 2894 O O . MET A 1 395 ? 9.415 56.293 -1.866 1.00 22.97 395 MET A O 1
ATOM 2899 N N . GLU A 1 396 ? 11.128 55.809 -3.253 1.00 23.93 396 GLU A N 1
ATOM 2900 C CA . GLU A 1 396 ? 10.443 56.261 -4.468 1.00 24.87 396 GLU A CA 1
ATOM 2901 C C . GLU A 1 396 ? 9.156 55.471 -4.730 1.00 24.92 396 GLU A C 1
ATOM 2902 O O . GLU A 1 396 ? 8.145 56.040 -5.163 1.00 24.76 396 GLU A O 1
ATOM 2908 N N . GLU A 1 397 ? 9.207 54.162 -4.472 1.00 25.12 397 GLU A N 1
ATOM 2909 C CA . GLU A 1 397 ? 8.031 53.293 -4.549 1.00 25.37 397 GLU A CA 1
ATOM 2910 C C . GLU A 1 397 ? 6.994 53.622 -3.480 1.00 25.67 397 GLU A C 1
ATOM 2911 O O . GLU A 1 397 ? 5.804 53.734 -3.790 1.00 25.66 397 GLU A O 1
ATOM 2917 N N . ALA A 1 398 ? 7.445 53.793 -2.233 1.00 25.78 398 ALA A N 1
ATOM 2918 C CA . ALA A 1 398 ? 6.542 54.006 -1.093 1.00 25.70 398 ALA A CA 1
ATOM 2919 C C . ALA A 1 398 ? 5.898 55.393 -1.038 1.00 25.71 398 ALA A C 1
ATOM 2920 O O . ALA A 1 398 ? 4.730 55.520 -0.660 1.00 25.85 398 ALA A O 1
ATOM 2922 N N . ALA A 1 399 ? 6.655 56.424 -1.406 1.00 25.79 399 ALA A N 1
ATOM 2923 C CA . ALA A 1 399 ? 6.219 57.812 -1.233 1.00 25.97 399 ALA A CA 1
ATOM 2924 C C . ALA A 1 399 ? 5.461 58.349 -2.439 1.00 26.47 399 ALA A C 1
ATOM 2925 O O . ALA A 1 399 ? 5.733 57.950 -3.574 1.00 26.54 399 ALA A O 1
ATOM 2927 N N . GLU A 1 400 ? 4.511 59.248 -2.188 1.00 26.66 400 GLU A N 1
ATOM 2928 C CA . GLU A 1 400 ? 3.917 60.062 -3.241 1.00 27.16 400 GLU A CA 1
ATOM 2929 C C . GLU A 1 400 ? 4.989 61.000 -3.788 1.00 27.27 400 GLU A C 1
ATOM 2930 O O . GLU A 1 400 ? 5.964 61.296 -3.080 1.00 27.34 400 GLU A O 1
ATOM 2936 N N . PRO A 1 401 ? 4.829 61.468 -5.048 1.00 27.23 401 PRO A N 1
ATOM 2937 C CA . PRO A 1 401 ? 5.782 62.445 -5.583 1.00 26.91 401 PRO A CA 1
ATOM 2938 C C . PRO A 1 401 ? 5.881 63.662 -4.666 1.00 26.34 401 PRO A C 1
ATOM 2939 O O . PRO A 1 401 ? 4.861 64.173 -4.195 1.00 26.17 401 PRO A O 1
ATOM 2943 N N . GLY A 1 402 ? 7.104 64.102 -4.398 1.00 25.75 402 GLY A N 1
ATOM 2944 C CA . GLY A 1 402 ? 7.328 65.251 -3.524 1.00 25.10 402 GLY A CA 1
ATOM 2945 C C . GLY A 1 402 ? 7.122 64.963 -2.045 1.00 24.53 402 GLY A C 1
ATOM 2946 O O . GLY A 1 402 ? 6.975 65.892 -1.256 1.00 24.90 402 GLY A O 1
ATOM 2947 N N . GLU A 1 403 ? 7.104 63.686 -1.668 1.00 23.51 403 GLU A N 1
ATOM 2948 C CA . GLU A 1 403 ? 6.891 63.284 -0.266 1.00 23.21 403 GLU A CA 1
ATOM 2949 C C . GLU A 1 403 ? 7.931 62.249 0.185 1.00 22.57 403 GLU A C 1
ATOM 2950 O O . GLU A 1 403 ? 8.698 61.748 -0.631 1.00 22.37 403 GLU A O 1
ATOM 2956 N N . GLY A 1 404 ? 7.961 61.951 1.486 1.00 21.88 404 GLY A N 1
ATOM 2957 C CA . GLY A 1 404 ? 8.938 61.026 2.042 1.00 20.59 404 GLY A CA 1
ATOM 2958 C C . GLY A 1 404 ? 10.083 61.737 2.748 1.00 19.97 404 GLY A C 1
ATOM 2959 O O . GLY A 1 404 ? 10.437 62.870 2.399 1.00 19.81 404 GLY A O 1
ATOM 2960 N N . THR A 1 405 ? 10.645 61.068 3.753 1.00 19.08 405 THR A N 1
ATOM 2961 C CA . THR A 1 405 ? 11.818 61.563 4.484 1.00 18.61 405 THR A CA 1
ATOM 2962 C C . THR A 1 405 ? 12.821 60.449 4.704 1.00 17.86 405 THR A C 1
ATOM 2963 O O . THR A 1 405 ? 12.465 59.350 5.129 1.00 18.06 405 THR A O 1
ATOM 2967 N N . ILE A 1 406 ? 14.080 60.743 4.413 1.00 17.53 406 ILE A N 1
ATOM 2968 C CA . ILE A 1 406 ? 15.174 59.864 4.782 1.00 17.10 406 ILE A CA 1
ATOM 2969 C C . ILE A 1 406 ? 15.995 60.590 5.838 1.00 17.09 406 ILE A C 1
ATOM 2970 O O . ILE A 1 406 ? 16.485 61.694 5.615 1.00 16.93 406 ILE A O 1
ATOM 2975 N N . VAL A 1 407 ? 16.125 59.958 6.995 1.00 17.10 407 VAL A N 1
ATOM 2976 C CA . VAL A 1 407 ? 16.841 60.538 8.124 1.00 16.77 407 VAL A CA 1
ATOM 2977 C C . VAL A 1 407 ? 18.177 59.822 8.253 1.00 16.62 407 VAL A C 1
ATOM 2978 O O . VAL A 1 407 ? 18.255 58.626 8.037 1.00 16.89 407 VAL A O 1
ATOM 2982 N N . SER A 1 408 ? 19.229 60.563 8.572 1.00 16.42 408 SER A N 1
ATOM 2983 C CA . SER A 1 408 ? 20.532 59.962 8.791 1.00 16.10 408 SER A CA 1
ATOM 2984 C C . SER A 1 408 ? 21.083 60.365 10.152 1.00 16.46 408 SER A C 1
ATOM 2985 O O . SER A 1 408 ? 21.095 61.549 10.500 1.00 16.50 408 SER A O 1
ATOM 2988 N N . ASP A 1 409 ? 21.533 59.368 10.910 1.00 16.58 409 ASP A N 1
ATOM 2989 C CA . ASP A 1 409 ? 22.319 59.590 12.121 1.00 16.65 409 ASP A CA 1
ATOM 2990 C C . ASP A 1 409 ? 23.710 60.082 11.687 1.00 16.67 409 ASP A C 1
ATOM 2991 O O . ASP A 1 409 ? 23.897 60.494 10.536 1.00 16.60 409 ASP A O 1
ATOM 2996 N N . ILE A 1 410 ? 24.672 60.032 12.601 1.00 16.62 410 ILE A N 1
ATOM 2997 C CA . ILE A 1 410 ? 25.997 60.609 12.396 1.00 16.68 410 ILE A CA 1
ATOM 2998 C C . ILE A 1 410 ? 27.028 59.495 12.270 1.00 17.05 410 ILE A C 1
ATOM 2999 O O . ILE A 1 410 ? 26.964 58.493 12.987 1.00 16.90 410 ILE A O 1
ATOM 3004 N N . GLY A 1 411 ? 27.973 59.685 11.348 1.00 17.21 411 GLY A N 1
ATOM 3005 C CA . GLY A 1 411 ? 29.060 58.746 11.114 1.00 17.30 411 GLY A CA 1
ATOM 3006 C C . GLY A 1 411 ? 29.536 58.884 9.684 1.00 17.83 411 GLY A C 1
ATOM 3007 O O . GLY A 1 411 ? 29.091 59.780 8.957 1.00 17.53 411 GLY A O 1
ATOM 3008 N N . PHE A 1 412 ? 30.432 57.996 9.269 1.00 18.21 412 PHE A N 1
ATOM 3009 C CA . PHE A 1 412 ? 30.965 58.042 7.904 1.00 18.74 412 PHE A CA 1
ATOM 3010 C C . PHE A 1 412 ? 29.852 57.885 6.870 1.00 18.66 412 PHE A C 1
ATOM 3011 O O . PHE A 1 412 ? 29.834 58.590 5.856 1.00 19.02 412 PHE A O 1
ATOM 3019 N N . PHE A 1 413 ? 28.910 56.984 7.148 1.00 18.46 413 PHE A N 1
ATOM 3020 C CA . PHE A 1 413 ? 27.778 56.699 6.257 1.00 18.23 413 PHE A CA 1
ATOM 3021 C C . PHE A 1 413 ? 26.915 57.941 5.996 1.00 18.32 413 PHE A C 1
ATOM 3022 O O . PHE A 1 413 ? 26.235 58.021 4.970 1.00 17.88 413 PHE A O 1
ATOM 3030 N N . ARG A 1 414 ? 26.907 58.887 6.942 1.00 18.26 414 ARG A N 1
ATOM 3031 C CA . ARG A 1 414 ? 26.065 60.087 6.829 1.00 17.99 414 ARG A CA 1
ATOM 3032 C C . ARG A 1 414 ? 26.461 60.882 5.587 1.00 18.07 414 ARG A C 1
ATOM 3033 O O . ARG A 1 414 ? 25.615 61.455 4.915 1.00 17.86 414 ARG A O 1
ATOM 3041 N N . HIS A 1 415 ? 27.753 60.899 5.283 1.00 18.40 415 HIS A N 1
ATOM 3042 C CA . HIS A 1 415 ? 28.252 61.621 4.118 1.00 19.34 415 HIS A CA 1
ATOM 3043 C C . HIS A 1 415 ? 27.919 60.934 2.796 1.00 19.39 415 HIS A C 1
ATOM 3044 O O . HIS A 1 415 ? 27.741 61.602 1.778 1.00 19.30 415 HIS A O 1
ATOM 3051 N N . TYR A 1 416 ? 27.798 59.609 2.835 1.00 19.09 416 TYR A N 1
ATOM 3052 C CA . TYR A 1 416 ? 27.171 58.857 1.752 1.00 19.36 416 TYR A CA 1
ATOM 3053 C C . TYR A 1 416 ? 25.719 59.304 1.581 1.00 19.23 416 TYR A C 1
ATOM 3054 O O . TYR A 1 416 ? 25.260 59.501 0.460 1.00 19.21 416 TYR A O 1
ATOM 3063 N N . GLY A 1 417 ? 25.003 59.465 2.699 1.00 19.19 417 GLY A N 1
ATOM 3064 C CA . GLY A 1 417 ? 23.636 59.994 2.690 1.00 18.83 417 GLY A CA 1
ATOM 3065 C C . GLY A 1 417 ? 23.546 61.344 1.993 1.00 19.25 417 GLY A C 1
ATOM 3066 O O . GLY A 1 417 ? 22.677 61.560 1.140 1.00 19.60 417 GLY A O 1
ATOM 3067 N N . VAL A 1 418 ? 24.444 62.253 2.358 1.00 19.09 418 VAL A N 1
ATOM 3068 C CA . VAL A 1 418 ? 24.512 63.589 1.755 1.00 19.36 418 VAL A CA 1
ATOM 3069 C C . VAL A 1 418 ? 24.658 63.519 0.220 1.00 19.52 418 VAL A C 1
ATOM 3070 O O . VAL A 1 418 ? 23.922 64.183 -0.510 1.00 19.22 418 VAL A O 1
ATOM 3074 N N . LEU A 1 419 ? 25.591 62.693 -0.250 1.00 20.14 419 LEU A N 1
ATOM 3075 C CA . LEU A 1 419 ? 25.838 62.515 -1.684 1.00 20.57 419 LEU A CA 1
ATOM 3076 C C . LEU A 1 419 ? 24.733 61.762 -2.418 1.00 20.84 419 LEU A C 1
ATOM 3077 O O . LEU A 1 419 ? 24.373 62.125 -3.540 1.00 21.22 419 LEU A O 1
ATOM 3082 N N . PHE A 1 420 ? 24.181 60.732 -1.778 1.00 20.89 420 PHE A N 1
ATOM 3083 C CA . PHE A 1 420 ? 23.426 59.709 -2.494 1.00 20.79 420 PHE A CA 1
ATOM 3084 C C . PHE A 1 420 ? 21.941 59.629 -2.178 1.00 20.99 420 PHE A C 1
ATOM 3085 O O . PHE A 1 420 ? 21.179 59.094 -2.995 1.00 20.83 420 PHE A O 1
ATOM 3093 N N . ALA A 1 421 ? 21.530 60.121 -1.003 1.00 20.73 421 ALA A N 1
ATOM 3094 C CA . ALA A 1 421 ? 20.141 59.966 -0.565 1.00 20.97 421 ALA A CA 1
ATOM 3095 C C . ALA A 1 421 ? 19.146 60.817 -1.339 1.00 21.07 421 ALA A C 1
ATOM 3096 O O . ALA A 1 421 ? 19.381 61.988 -1.628 1.00 21.25 421 ALA A O 1
ATOM 3098 N N . ARG A 1 422 ? 18.031 60.183 -1.672 1.00 21.33 422 ARG A N 1
ATOM 3099 C CA . ARG A 1 422 ? 16.904 60.815 -2.329 1.00 21.61 422 ARG A CA 1
ATOM 3100 C C . ARG A 1 422 ? 16.280 61.891 -1.433 1.00 21.71 422 ARG A C 1
ATOM 3101 O O . ARG A 1 422 ? 16.015 61.651 -0.248 1.00 21.92 422 ARG A O 1
ATOM 3109 N N . ALA A 1 423 ? 16.048 63.069 -2.005 1.00 21.28 423 ALA A N 1
ATOM 3110 C CA . ALA A 1 423 ? 15.277 64.118 -1.345 1.00 21.27 423 ALA A CA 1
ATOM 3111 C C . ALA A 1 423 ? 14.414 64.819 -2.384 1.00 21.26 423 ALA A C 1
ATOM 3112 O O . ALA A 1 423 ? 14.920 65.583 -3.211 1.00 21.46 423 ALA A O 1
ATOM 3114 N N . ASP A 1 424 ? 13.113 64.551 -2.350 1.00 21.09 424 ASP A N 1
ATOM 3115 C CA . ASP A 1 424 ? 12.205 65.085 -3.356 1.00 21.24 424 ASP A CA 1
ATOM 3116 C C . ASP A 1 424 ? 11.339 66.235 -2.826 1.00 20.98 424 ASP A C 1
ATOM 3117 O O . ASP A 1 424 ? 10.318 66.579 -3.421 1.00 21.06 424 ASP A O 1
ATOM 3122 N N . GLN A 1 425 ? 11.759 66.820 -1.704 1.00 20.50 425 GLN A N 1
ATOM 3123 C CA . GLN A 1 425 ? 11.077 67.962 -1.085 1.00 19.97 425 GLN A CA 1
ATOM 3124 C C . GLN A 1 425 ? 12.041 68.585 -0.082 1.00 19.97 425 GLN A C 1
ATOM 3125 O O . GLN A 1 425 ? 12.967 67.910 0.367 1.00 19.88 425 GLN A O 1
ATOM 3131 N N . PRO A 1 426 ? 11.852 69.879 0.255 1.00 19.93 426 PRO A N 1
ATOM 3132 C CA . PRO A 1 426 ? 12.674 70.463 1.325 1.00 19.65 426 PRO A CA 1
ATOM 3133 C C . PRO A 1 426 ? 12.561 69.639 2.616 1.00 19.39 426 PRO A C 1
ATOM 3134 O O . PRO A 1 426 ? 11.462 69.190 2.975 1.00 19.23 426 PRO A O 1
ATOM 3138 N N . PHE A 1 427 ? 13.700 69.423 3.275 1.00 19.34 427 PHE A N 1
ATOM 3139 C CA . PHE A 1 427 ? 13.805 68.555 4.454 1.00 19.11 427 PHE A CA 1
ATOM 3140 C C . PHE A 1 427 ? 13.412 67.099 4.144 1.00 19.45 427 PHE A C 1
ATOM 3141 O O . PHE A 1 427 ? 12.983 66.352 5.037 1.00 19.63 427 PHE A O 1
ATOM 3149 N N . GLY A 1 428 ? 13.567 66.700 2.878 1.00 19.18 428 GLY A N 1
ATOM 3150 C CA . GLY A 1 428 ? 13.363 65.315 2.463 1.00 18.46 428 GLY A CA 1
ATOM 3151 C C . GLY A 1 428 ? 14.509 64.416 2.876 1.00 18.50 428 GLY A C 1
ATOM 3152 O O . GLY A 1 428 ? 14.350 63.198 2.955 1.00 18.65 428 GLY A O 1
ATOM 3153 N N . PHE A 1 429 ? 15.680 65.014 3.100 1.00 18.15 429 PHE A N 1
ATOM 3154 C CA . PHE A 1 429 ? 16.801 64.336 3.744 1.00 17.83 429 PHE A CA 1
ATOM 3155 C C . PHE A 1 429 ? 17.142 65.124 5.001 1.00 17.88 429 PHE A C 1
ATOM 3156 O O . PHE A 1 429 ? 17.451 66.320 4.928 1.00 17.26 429 PHE A O 1
ATOM 3164 N N . LEU A 1 430 ? 17.069 64.451 6.146 1.00 17.97 430 LEU A N 1
ATOM 3165 C CA . LEU A 1 430 ? 17.313 65.093 7.441 1.00 18.26 430 LEU A CA 1
ATOM 3166 C C . LEU A 1 430 ? 18.548 64.541 8.115 1.00 17.80 430 LEU A C 1
ATOM 3167 O O . LEU A 1 430 ? 18.697 63.331 8.276 1.00 17.75 430 LEU A O 1
ATOM 3172 N N . THR A 1 431 ? 19.434 65.441 8.512 1.00 17.21 431 THR A N 1
ATOM 3173 C CA . THR A 1 431 ? 20.549 65.072 9.372 1.00 16.84 431 THR A CA 1
ATOM 3174 C C . THR A 1 431 ? 20.899 66.295 10.208 1.00 16.66 431 THR A C 1
ATOM 3175 O O . THR A 1 431 ? 20.309 67.368 10.012 1.00 15.80 431 THR A O 1
ATOM 3179 N N . SER A 1 432 ? 21.840 66.124 11.135 1.00 16.63 432 SER A N 1
ATOM 3180 C CA . SER A 1 432 ? 22.259 67.193 12.036 1.00 16.78 432 SER A CA 1
ATOM 3181 C C . SER A 1 432 ? 23.570 67.799 11.554 1.00 16.98 432 SER A C 1
ATOM 3182 O O . SER A 1 432 ? 24.646 67.230 11.772 1.00 17.09 432 SER A O 1
ATOM 3185 N N . ALA A 1 433 ? 23.470 68.959 10.909 1.00 17.18 433 ALA A N 1
ATOM 3186 C CA . ALA A 1 433 ? 24.624 69.587 10.250 1.00 17.12 433 ALA A CA 1
ATOM 3187 C C . ALA A 1 433 ? 25.474 70.428 11.197 1.00 17.02 433 ALA A C 1
ATOM 3188 O O . ALA A 1 433 ? 26.704 70.478 11.054 1.00 17.69 433 ALA A O 1
ATOM 3190 N N . GLY A 1 434 ? 24.822 71.093 12.154 1.00 16.60 434 GLY A N 1
ATOM 3191 C CA . GLY A 1 434 ? 25.496 72.008 13.070 1.00 15.90 434 GLY A CA 1
ATOM 3192 C C . GLY A 1 434 ? 26.072 71.331 14.301 1.00 15.91 434 GLY A C 1
ATOM 3193 O O . GLY A 1 434 ? 27.256 71.498 14.612 1.00 16.10 434 GLY A O 1
ATOM 3194 N N . CYS A 1 435 ? 25.233 70.577 15.008 1.00 15.13 435 CYS A N 1
ATOM 3195 C CA . CYS A 1 435 ? 25.660 69.914 16.242 1.00 15.33 435 CYS A CA 1
ATOM 3196 C C . CYS A 1 435 ? 26.284 68.532 15.994 1.00 15.02 435 CYS A C 1
ATOM 3197 O O . CYS A 1 435 ? 27.328 68.203 16.566 1.00 14.78 435 CYS A O 1
ATOM 3200 N N . SER A 1 436 ? 25.645 67.739 15.132 1.00 15.05 436 SER A N 1
ATOM 3201 C CA . SER A 1 436 ? 26.117 66.389 14.784 1.00 15.16 436 SER A CA 1
ATOM 3202 C C . SER A 1 436 ? 26.367 65.455 15.982 1.00 14.84 436 SER A C 1
ATOM 3203 O O . SER A 1 436 ? 27.435 64.842 16.107 1.00 14.67 436 SER A O 1
ATOM 3206 N N . SER A 1 437 ? 25.373 65.352 16.863 1.00 14.66 437 SER A N 1
ATOM 3207 C CA . SER A 1 437 ? 25.421 64.362 17.931 1.00 14.77 437 SER A CA 1
ATOM 3208 C C . SER A 1 437 ? 25.062 63.004 17.377 1.00 14.72 437 SER A C 1
ATOM 3209 O O . SER A 1 437 ? 24.001 62.850 16.763 1.00 15.06 437 SER A O 1
ATOM 3212 N N . PHE A 1 438 ? 25.915 62.009 17.596 1.00 14.39 438 PHE A N 1
ATOM 3213 C CA . PHE A 1 438 ? 25.509 60.657 17.250 1.00 14.60 438 PHE A CA 1
ATOM 3214 C C . PHE A 1 438 ? 24.306 60.252 18.126 1.00 14.81 438 PHE A C 1
ATOM 3215 O O . PHE A 1 438 ? 24.096 60.838 19.199 1.00 14.53 438 PHE A O 1
ATOM 3223 N N . GLY A 1 439 ? 23.475 59.330 17.641 1.00 14.35 439 GLY A N 1
ATOM 3224 C CA . GLY A 1 439 ? 22.224 58.994 18.330 1.00 13.84 439 GLY A CA 1
ATOM 3225 C C . GLY A 1 439 ? 21.050 59.847 17.873 1.00 13.68 439 GLY A C 1
ATOM 3226 O O . GLY A 1 439 ? 19.914 59.616 18.267 1.00 13.62 439 GLY A O 1
ATOM 3227 N N . TYR A 1 440 ? 21.345 60.841 17.041 1.00 13.99 440 TYR A N 1
ATOM 3228 C CA . TYR A 1 440 ? 20.367 61.753 16.441 1.00 13.82 440 TYR A CA 1
ATOM 3229 C C . TYR A 1 440 ? 19.228 61.057 15.697 1.00 14.19 440 TYR A C 1
ATOM 3230 O O . TYR A 1 440 ? 18.104 61.566 15.669 1.00 14.46 440 TYR A O 1
ATOM 3239 N N . GLY A 1 441 ? 19.521 59.909 15.083 1.00 14.10 441 GLY A N 1
ATOM 3240 C CA . GLY A 1 441 ? 18.611 59.292 14.110 1.00 14.17 441 GLY A CA 1
ATOM 3241 C C . GLY A 1 441 ? 17.213 58.996 14.615 1.00 14.20 441 GLY A C 1
ATOM 3242 O O . GLY A 1 441 ? 16.230 59.464 14.046 1.00 14.45 441 GLY A O 1
ATOM 3243 N N . ILE A 1 442 ? 17.119 58.214 15.688 1.00 14.57 442 ILE A N 1
ATOM 3244 C CA . ILE A 1 442 ? 15.809 57.856 16.270 1.00 14.12 442 ILE A CA 1
ATOM 3245 C C . ILE A 1 442 ? 14.903 59.053 16.584 1.00 14.10 442 ILE A C 1
ATOM 3246 O O . ILE A 1 442 ? 13.761 59.092 16.104 1.00 14.05 442 ILE A O 1
ATOM 3251 N N . PRO A 1 443 ? 15.378 60.020 17.408 1.00 14.10 443 PRO A N 1
ATOM 3252 C CA . PRO A 1 443 ? 14.510 61.180 17.659 1.00 14.15 443 PRO A CA 1
ATOM 3253 C C . PRO A 1 443 ? 14.140 62.015 16.427 1.00 14.34 443 PRO A C 1
ATOM 3254 O O . PRO A 1 443 ? 13.024 62.549 16.365 1.00 14.37 443 PRO A O 1
ATOM 3258 N N . ALA A 1 444 ? 15.061 62.144 15.473 1.00 14.33 444 ALA A N 1
ATOM 3259 C CA . ALA A 1 444 ? 14.779 62.878 14.237 1.00 14.83 444 ALA A CA 1
ATOM 3260 C C . ALA A 1 444 ? 13.720 62.172 13.385 1.00 15.18 444 ALA A C 1
ATOM 3261 O O . ALA A 1 444 ? 12.834 62.819 12.806 1.00 15.87 444 ALA A O 1
ATOM 3263 N N . ALA A 1 445 ? 13.803 60.845 13.328 1.00 15.39 445 ALA A N 1
ATOM 3264 C CA . ALA A 1 445 ? 12.792 60.026 12.658 1.00 15.64 445 ALA A CA 1
ATOM 3265 C C . ALA A 1 445 ? 11.444 60.123 13.366 1.00 16.00 445 ALA A C 1
ATOM 3266 O O . ALA A 1 445 ? 10.400 60.196 12.707 1.00 16.22 445 ALA A O 1
ATOM 3268 N N . ILE A 1 446 ? 11.462 60.140 14.704 1.00 16.18 446 ILE A N 1
ATOM 3269 C CA . ILE A 1 446 ? 10.236 60.371 15.476 1.00 16.30 446 ILE A CA 1
ATOM 3270 C C . ILE A 1 446 ? 9.615 61.724 15.113 1.00 16.63 446 ILE A C 1
ATOM 3271 O O . ILE A 1 446 ? 8.431 61.795 14.796 1.00 17.31 446 ILE A O 1
ATOM 3276 N N . GLY A 1 447 ? 10.418 62.788 15.145 1.00 16.89 447 GLY A N 1
ATOM 3277 C CA . GLY A 1 447 ? 9.959 64.129 14.781 1.00 17.13 447 GLY A CA 1
ATOM 3278 C C . GLY A 1 447 ? 9.429 64.219 13.360 1.00 17.43 447 GLY A C 1
ATOM 3279 O O . GLY A 1 447 ? 8.369 64.818 13.119 1.00 17.29 447 GLY A O 1
ATOM 3280 N N . ALA A 1 448 ? 10.159 63.603 12.425 1.00 17.40 448 ALA A N 1
ATOM 3281 C CA . ALA A 1 448 ? 9.775 63.565 11.012 1.00 17.46 448 ALA A CA 1
ATOM 3282 C C . ALA A 1 448 ? 8.471 62.822 10.774 1.00 17.78 448 ALA A C 1
ATOM 3283 O O . ALA A 1 448 ? 7.589 63.325 10.073 1.00 17.61 448 ALA A O 1
ATOM 3285 N N . GLN A 1 449 ? 8.349 61.633 11.362 1.00 18.13 449 GLN A N 1
ATOM 3286 C CA . GLN A 1 449 ? 7.148 60.822 11.194 1.00 18.92 449 GLN A CA 1
ATOM 3287 C C . GLN A 1 449 ? 5.922 61.500 11.792 1.00 19.20 449 GLN A C 1
ATOM 3288 O O . GLN A 1 449 ? 4.834 61.398 11.232 1.00 19.45 449 GLN A O 1
ATOM 3294 N N . MET A 1 450 ? 6.104 62.196 12.913 1.00 19.47 450 MET A N 1
ATOM 3295 C CA . MET A 1 450 ? 5.014 62.947 13.526 1.00 19.70 450 MET A CA 1
ATOM 3296 C C . MET A 1 450 ? 4.664 64.196 12.728 1.00 19.86 450 MET A C 1
ATOM 3297 O O . MET A 1 450 ? 3.500 64.593 12.682 1.00 20.31 450 MET A O 1
ATOM 3302 N N . ALA A 1 451 ? 5.665 64.822 12.107 1.00 19.87 451 ALA A N 1
ATOM 3303 C CA . ALA A 1 451 ? 5.424 65.999 11.270 1.00 20.11 451 ALA A CA 1
ATOM 3304 C C . ALA A 1 451 ? 4.748 65.608 9.948 1.00 20.43 451 ALA A C 1
ATOM 3305 O O . ALA A 1 451 ? 4.021 66.406 9.352 1.00 20.29 451 ALA A O 1
ATOM 3307 N N . ARG A 1 452 ? 5.001 64.377 9.507 1.00 20.64 452 ARG A N 1
ATOM 3308 C CA . ARG A 1 452 ? 4.541 63.888 8.204 1.00 21.17 452 ARG A CA 1
ATOM 3309 C C . ARG A 1 452 ? 3.860 62.526 8.367 1.00 21.53 452 ARG A C 1
ATOM 3310 O O . ARG A 1 452 ? 4.358 61.520 7.862 1.00 21.47 452 ARG A O 1
ATOM 3318 N N . PRO A 1 453 ? 2.720 62.489 9.083 1.00 22.37 453 PRO A N 1
ATOM 3319 C CA . PRO A 1 453 ? 2.130 61.205 9.506 1.00 23.14 453 PRO A CA 1
ATOM 3320 C C . PRO A 1 453 ? 1.742 60.241 8.378 1.00 23.84 453 PRO A C 1
ATOM 3321 O O . PRO A 1 453 ? 1.732 59.020 8.589 1.00 24.54 453 PRO A O 1
ATOM 3325 N N . ASP A 1 454 ? 1.441 60.773 7.198 1.00 24.46 454 ASP A N 1
ATOM 3326 C CA . ASP A 1 454 ? 0.995 59.947 6.073 1.00 24.92 454 ASP A CA 1
ATOM 3327 C C . ASP A 1 454 ? 2.098 59.651 5.036 1.00 24.60 454 ASP A C 1
ATOM 3328 O O . ASP A 1 454 ? 1.812 59.112 3.963 1.00 25.12 454 ASP A O 1
ATOM 3333 N N . GLN A 1 455 ? 3.347 59.987 5.367 1.00 23.63 455 GLN A N 1
ATOM 3334 C CA . GLN A 1 455 ? 4.488 59.815 4.461 1.00 22.52 455 GLN A CA 1
ATOM 3335 C C . GLN A 1 455 ? 5.468 58.779 5.007 1.00 22.14 455 GLN A C 1
ATOM 3336 O O . GLN A 1 455 ? 5.567 58.618 6.222 1.00 22.41 455 GLN A O 1
ATOM 3342 N N . PRO A 1 456 ? 6.207 58.075 4.117 1.00 21.52 456 PRO A N 1
ATOM 3343 C CA . PRO A 1 456 ? 7.190 57.100 4.605 1.00 20.98 456 PRO A CA 1
ATOM 3344 C C . PRO A 1 456 ? 8.400 57.802 5.217 1.00 20.18 456 PRO A C 1
ATOM 3345 O O . PRO A 1 456 ? 8.795 58.867 4.748 1.00 20.17 456 PRO A O 1
ATOM 3349 N N . THR A 1 457 ? 8.963 57.199 6.260 1.00 19.57 457 THR A N 1
ATOM 3350 C CA . THR A 1 457 ? 10.111 57.740 6.982 1.00 18.75 457 THR A CA 1
ATOM 3351 C C . THR A 1 457 ? 11.107 56.615 7.156 1.00 18.60 457 THR A C 1
ATOM 3352 O O . THR A 1 457 ? 10.830 55.636 7.857 1.00 18.72 457 THR A O 1
ATOM 3356 N N . PHE A 1 458 ? 12.253 56.753 6.496 1.00 18.35 458 PHE A N 1
ATOM 3357 C CA . PHE A 1 458 ? 13.339 55.791 6.602 1.00 18.37 458 PHE A CA 1
ATOM 3358 C C . PHE A 1 458 ? 14.452 56.436 7.423 1.00 18.06 458 PHE A C 1
ATOM 3359 O O . PHE A 1 458 ? 14.696 57.637 7.323 1.00 17.74 458 PHE A O 1
ATOM 3367 N N . LEU A 1 459 ? 15.127 55.625 8.227 1.00 17.79 459 LEU A N 1
ATOM 3368 C CA . LEU A 1 459 ? 16.290 56.069 8.986 1.00 17.16 459 LEU A CA 1
ATOM 3369 C C . LEU A 1 459 ? 17.462 55.191 8.608 1.00 16.84 459 LEU A C 1
ATOM 3370 O O . LEU A 1 459 ? 17.313 53.981 8.521 1.00 16.41 459 LEU A O 1
ATOM 3375 N N . ILE A 1 460 ? 18.614 55.804 8.362 1.00 16.63 460 ILE A N 1
ATOM 3376 C CA . ILE A 1 460 ? 19.870 55.071 8.327 1.00 16.46 460 ILE A CA 1
ATOM 3377 C C . ILE A 1 460 ? 20.735 55.526 9.497 1.00 16.82 460 ILE A C 1
ATOM 3378 O O . ILE A 1 460 ? 20.851 56.724 9.774 1.00 16.62 460 ILE A O 1
ATOM 3383 N N . ALA A 1 461 ? 21.325 54.563 10.196 1.00 16.97 461 ALA A N 1
ATOM 3384 C CA . ALA A 1 461 ? 22.261 54.869 11.273 1.00 17.31 461 ALA A CA 1
ATOM 3385 C C . ALA A 1 461 ? 23.339 53.811 11.297 1.00 17.40 461 ALA A C 1
ATOM 3386 O O . ALA A 1 461 ? 23.115 52.697 10.813 1.00 17.90 461 ALA A O 1
ATOM 3388 N N . GLY A 1 462 ? 24.502 54.163 11.847 1.00 17.29 462 GLY A N 1
ATOM 3389 C CA . GLY A 1 462 ? 25.608 53.230 12.016 1.00 17.48 462 GLY A CA 1
ATOM 3390 C C . GLY A 1 462 ? 25.524 52.593 13.394 1.00 17.92 462 GLY A C 1
ATOM 3391 O O . GLY A 1 462 ? 24.785 53.078 14.253 1.00 18.47 462 GLY A O 1
ATOM 3392 N N . ASP A 1 463 ? 26.285 51.529 13.623 1.00 17.53 463 ASP A N 1
ATOM 3393 C CA . ASP A 1 463 ? 26.242 50.824 14.916 1.00 17.34 463 ASP A CA 1
ATOM 3394 C C . ASP A 1 463 ? 26.692 51.682 16.100 1.00 17.02 463 ASP A C 1
ATOM 3395 O O . ASP A 1 463 ? 26.158 51.551 17.191 1.00 17.01 463 ASP A O 1
ATOM 3400 N N . GLY A 1 464 ? 27.675 52.551 15.875 1.00 17.00 464 GLY A N 1
ATOM 3401 C CA . GLY A 1 464 ? 28.214 53.418 16.927 1.00 16.64 464 GLY A CA 1
ATOM 3402 C C . GLY A 1 464 ? 27.191 54.422 17.426 1.00 16.53 464 GLY A C 1
ATOM 3403 O O . GLY A 1 464 ? 26.854 54.444 18.613 1.00 16.56 464 GLY A O 1
ATOM 3404 N N . GLY A 1 465 ? 26.691 55.247 16.515 1.00 16.00 465 GLY A N 1
ATOM 3405 C CA . GLY A 1 465 ? 25.691 56.259 16.846 1.00 15.77 465 GLY A CA 1
ATOM 3406 C C . GLY A 1 465 ? 24.352 55.654 17.211 1.00 15.70 465 GLY A C 1
ATOM 3407 O O . GLY A 1 465 ? 23.701 56.094 18.166 1.00 15.83 465 GLY A O 1
ATOM 3408 N N . PHE A 1 466 ? 23.932 54.630 16.473 1.00 15.21 466 PHE A N 1
ATOM 3409 C CA . PHE A 1 466 ? 22.625 54.041 16.738 1.00 15.27 466 PHE A CA 1
ATOM 3410 C C . PHE A 1 466 ? 22.534 53.492 18.163 1.00 15.48 466 PHE A C 1
ATOM 3411 O O . PHE A 1 466 ? 21.554 53.753 18.872 1.00 15.45 466 PHE A O 1
ATOM 3419 N N . HIS A 1 467 ? 23.556 52.748 18.577 1.00 15.24 467 HIS A N 1
ATOM 3420 C CA . HIS A 1 467 ? 23.538 52.116 19.894 1.00 15.28 467 HIS A CA 1
ATOM 3421 C C . HIS A 1 467 ? 23.737 53.118 21.031 1.00 15.60 467 HIS A C 1
ATOM 3422 O O . HIS A 1 467 ? 23.342 52.850 22.163 1.00 15.57 467 HIS A O 1
ATOM 3429 N N . SER A 1 468 ? 24.313 54.286 20.732 1.00 15.76 468 SER A N 1
ATOM 3430 C CA . SER A 1 468 ? 24.447 55.337 21.746 1.00 15.51 468 SER A CA 1
ATOM 3431 C C . SER A 1 468 ? 23.078 55.761 22.284 1.00 15.73 468 SER A C 1
ATOM 3432 O O . SER A 1 468 ? 22.966 56.205 23.429 1.00 16.04 468 SER A O 1
ATOM 3435 N N . ASN A 1 469 ? 22.041 55.604 21.456 1.00 15.41 469 ASN A N 1
ATOM 3436 C CA . ASN A 1 469 ? 20.697 56.087 21.767 1.00 15.10 469 ASN A CA 1
ATOM 3437 C C . ASN A 1 469 ? 19.593 55.110 21.336 1.00 15.11 469 ASN A C 1
ATOM 3438 O O . ASN A 1 469 ? 18.482 55.535 21.002 1.00 15.50 469 ASN A O 1
ATOM 3443 N N . SER A 1 470 ? 19.892 53.810 21.358 1.00 15.20 470 SER A N 1
ATOM 3444 C CA . SER A 1 470 ? 18.984 52.769 20.828 1.00 15.64 470 SER A CA 1
ATOM 3445 C C . SER A 1 470 ? 17.789 52.415 21.717 1.00 15.69 470 SER A C 1
ATOM 3446 O O . SER A 1 470 ? 16.821 51.799 21.248 1.00 16.00 470 SER A O 1
ATOM 3449 N N . SER A 1 471 ? 17.841 52.798 22.989 1.00 15.41 471 SER A N 1
ATOM 3450 C CA . SER A 1 471 ? 16.764 52.466 23.932 1.00 15.17 471 SER A CA 1
ATOM 3451 C C . SER A 1 471 ? 15.440 53.090 23.546 1.00 15.11 471 SER A C 1
ATOM 3452 O O . SER A 1 471 ? 14.369 52.585 23.906 1.00 15.21 471 SER A O 1
ATOM 3455 N N . ASP A 1 472 ? 15.501 54.184 22.797 1.00 14.88 472 ASP A N 1
ATOM 3456 C CA . ASP A 1 472 ? 14.282 54.806 22.327 1.00 15.12 472 ASP A CA 1
ATOM 3457 C C . ASP A 1 472 ? 13.601 54.055 21.156 1.00 15.21 472 ASP A C 1
ATOM 3458 O O . ASP A 1 472 ? 12.629 54.545 20.588 1.00 15.16 472 ASP A O 1
ATOM 3463 N N . LEU A 1 473 ? 14.107 52.869 20.815 1.00 15.32 473 LEU A N 1
ATOM 3464 C CA . LEU A 1 473 ? 13.346 51.932 19.972 1.00 16.07 473 LEU A CA 1
ATOM 3465 C C . LEU A 1 473 ? 11.997 51.623 20.621 1.00 16.39 473 LEU A C 1
ATOM 3466 O O . LEU A 1 473 ? 10.981 51.544 19.939 1.00 16.86 473 LEU A O 1
ATOM 3471 N N . GLU A 1 474 ? 11.993 51.479 21.947 1.00 16.81 474 GLU A N 1
ATOM 3472 C CA . GLU A 1 474 ? 10.768 51.223 22.690 1.00 17.07 474 GLU A CA 1
ATOM 3473 C C . GLU A 1 474 ? 9.735 52.334 22.493 1.00 17.11 474 GLU A C 1
ATOM 3474 O O . GLU A 1 474 ? 8.546 52.051 22.400 1.00 16.96 474 GLU A O 1
ATOM 3480 N N . THR A 1 475 ? 10.191 53.589 22.445 1.00 17.13 475 THR A N 1
ATOM 3481 C CA . THR A 1 475 ? 9.307 54.730 22.183 1.00 17.26 475 THR A CA 1
ATOM 3482 C C . THR A 1 475 ? 8.640 54.631 20.797 1.00 17.56 475 THR A C 1
ATOM 3483 O O . THR A 1 475 ? 7.439 54.861 20.655 1.00 17.65 475 THR A O 1
ATOM 3487 N N . ILE A 1 476 ? 9.426 54.289 19.782 1.00 18.13 476 ILE A N 1
ATOM 3488 C CA . ILE A 1 476 ? 8.904 54.088 18.421 1.00 18.52 476 ILE A CA 1
ATOM 3489 C C . ILE A 1 476 ? 7.801 53.019 18.430 1.00 18.88 476 ILE A C 1
ATOM 3490 O O . ILE A 1 476 ? 6.722 53.228 17.869 1.00 19.15 476 ILE A O 1
ATOM 3495 N N . ALA A 1 477 ? 8.078 51.897 19.098 1.00 19.19 477 ALA A N 1
ATOM 3496 C CA . ALA A 1 477 ? 7.109 50.817 19.291 1.00 19.54 477 ALA A CA 1
ATOM 3497 C C . ALA A 1 477 ? 5.867 51.304 20.031 1.00 20.15 477 ALA A C 1
ATOM 3498 O O . ALA A 1 477 ? 4.753 51.076 19.575 1.00 20.40 477 ALA A O 1
ATOM 3500 N N . ARG A 1 478 ? 6.067 51.992 21.155 1.00 20.60 478 ARG A N 1
ATOM 3501 C CA . ARG A 1 478 ? 4.970 52.535 21.970 1.00 20.68 478 ARG A CA 1
ATOM 3502 C C . ARG A 1 478 ? 4.096 53.547 21.230 1.00 21.04 478 ARG A C 1
ATOM 3503 O O . ARG A 1 478 ? 2.865 53.560 21.393 1.00 20.86 478 ARG A O 1
ATOM 3511 N N . LEU A 1 479 ? 4.727 54.406 20.434 1.00 21.05 479 LEU A N 1
ATOM 3512 C CA . LEU A 1 479 ? 3.989 55.406 19.660 1.00 21.44 479 LEU A CA 1
ATOM 3513 C C . LEU A 1 479 ? 3.446 54.824 18.338 1.00 21.83 479 LEU A C 1
ATOM 3514 O O . LEU A 1 479 ? 2.682 55.489 17.625 1.00 22.10 479 LEU A O 1
ATOM 3519 N N . ASN A 1 480 ? 3.845 53.584 18.042 1.00 22.01 480 ASN A N 1
ATOM 3520 C CA . ASN A 1 480 ? 3.541 52.889 16.778 1.00 22.45 480 ASN A CA 1
ATOM 3521 C C . ASN A 1 480 ? 3.831 53.733 15.530 1.00 22.25 480 ASN A C 1
ATOM 3522 O O . ASN A 1 480 ? 3.001 53.851 14.620 1.00 22.45 480 ASN A O 1
ATOM 3527 N N . LEU A 1 481 ? 5.018 54.334 15.512 1.00 21.73 481 LEU A N 1
ATOM 3528 C CA . LEU A 1 481 ? 5.449 55.151 14.381 1.00 21.17 481 LEU A CA 1
ATOM 3529 C C . LEU A 1 481 ? 6.125 54.237 13.357 1.00 21.15 481 LEU A C 1
ATOM 3530 O O . LEU A 1 481 ? 7.140 53.604 13.673 1.00 20.94 481 LEU A O 1
ATOM 3535 N N . PRO A 1 482 ? 5.552 54.149 12.134 1.00 21.03 482 PRO A N 1
ATOM 3536 C CA . PRO A 1 482 ? 5.953 53.122 11.163 1.00 20.83 482 PRO A CA 1
ATOM 3537 C C . PRO A 1 482 ? 7.264 53.451 10.459 1.00 20.72 482 PRO A C 1
ATOM 3538 O O . PRO A 1 482 ? 7.365 53.327 9.236 1.00 21.17 482 PRO A O 1
ATOM 3542 N N . ILE A 1 483 ? 8.252 53.865 11.250 1.00 20.28 483 ILE A N 1
ATOM 3543 C CA . ILE A 1 483 ? 9.587 54.200 10.775 1.00 19.37 483 ILE A CA 1
ATOM 3544 C C . ILE A 1 483 ? 10.314 52.925 10.382 1.00 19.12 483 ILE A C 1
ATOM 3545 O O . ILE A 1 483 ? 10.306 51.954 11.143 1.00 18.74 483 ILE A O 1
ATOM 3550 N N . VAL A 1 484 ? 10.946 52.938 9.204 1.00 18.94 484 VAL A N 1
ATOM 3551 C CA . VAL A 1 484 ? 11.815 51.838 8.765 1.00 18.86 484 VAL A CA 1
ATOM 3552 C C . VAL A 1 484 ? 13.282 52.214 8.976 1.00 18.92 484 VAL A C 1
ATOM 3553 O O . VAL A 1 484 ? 13.795 53.151 8.352 1.00 18.94 484 VAL A O 1
ATOM 3557 N N . THR A 1 485 ? 13.948 51.475 9.858 1.00 18.86 485 THR A N 1
ATOM 3558 C CA . THR A 1 485 ? 15.327 51.762 10.243 1.00 18.48 485 THR A CA 1
ATOM 3559 C C . THR A 1 485 ? 16.308 50.781 9.614 1.00 18.92 485 THR A C 1
ATOM 3560 O O . THR A 1 485 ? 16.109 49.563 9.680 1.00 19.07 485 THR A O 1
ATOM 3564 N N . VAL A 1 486 ? 17.375 51.321 9.022 1.00 18.56 486 VAL A N 1
ATOM 3565 C CA . VAL A 1 486 ? 18.485 50.522 8.534 1.00 18.24 486 VAL A CA 1
ATOM 3566 C C . VAL A 1 486 ? 19.702 50.821 9.396 1.00 18.72 486 VAL A C 1
ATOM 3567 O O . VAL A 1 486 ? 20.177 51.962 9.429 1.00 18.69 486 VAL A O 1
ATOM 3571 N N . VAL A 1 487 ? 20.206 49.802 10.089 1.00 18.79 487 VAL A N 1
ATOM 3572 C CA . VAL A 1 487 ? 21.446 49.932 10.852 1.00 18.87 487 VAL A CA 1
ATOM 3573 C C . VAL A 1 487 ? 22.589 49.341 10.045 1.00 19.34 487 VAL A C 1
ATOM 3574 O O . VAL A 1 487 ? 22.604 48.140 9.773 1.00 19.48 487 VAL A O 1
ATOM 3578 N N . VAL A 1 488 ? 23.529 50.194 9.644 1.00 19.67 488 VAL A N 1
ATOM 3579 C CA . VAL A 1 488 ? 24.737 49.735 8.959 1.00 20.09 488 VAL A CA 1
ATOM 3580 C C . VAL A 1 488 ? 25.839 49.477 9.979 1.00 20.84 488 VAL A C 1
ATOM 3581 O O . VAL A 1 488 ? 26.321 50.396 10.657 1.00 20.75 488 VAL A O 1
ATOM 3585 N N . ASN A 1 489 ? 26.218 48.205 10.093 1.00 21.63 489 ASN A N 1
ATOM 3586 C CA . ASN A 1 489 ? 27.048 47.728 11.190 1.00 21.85 489 ASN A CA 1
ATOM 3587 C C . ASN A 1 489 ? 28.418 47.283 10.720 1.00 22.14 489 ASN A C 1
ATOM 3588 O O . ASN A 1 489 ? 28.531 46.425 9.841 1.00 22.44 489 ASN A O 1
ATOM 3593 N N . ASN A 1 490 ? 29.459 47.872 11.301 1.00 22.11 490 ASN A N 1
ATOM 3594 C CA . ASN A 1 490 ? 30.824 47.391 11.098 1.00 22.40 490 ASN A CA 1
ATOM 3595 C C . ASN A 1 490 ? 31.621 47.246 12.407 1.00 22.10 490 ASN A C 1
ATOM 3596 O O . ASN A 1 490 ? 32.854 47.189 12.390 1.00 21.62 490 ASN A O 1
ATOM 3601 N N . ASP A 1 491 ? 30.894 47.167 13.528 1.00 22.21 491 ASP A N 1
ATOM 3602 C CA . ASP A 1 491 ? 31.462 46.964 14.874 1.00 22.48 491 ASP A CA 1
ATOM 3603 C C . ASP A 1 491 ? 32.551 47.981 15.230 1.00 22.02 491 ASP A C 1
ATOM 3604 O O . ASP A 1 491 ? 33.523 47.664 15.929 1.00 21.52 491 ASP A O 1
ATOM 3609 N N . THR A 1 492 ? 32.366 49.208 14.750 1.00 21.51 492 THR A N 1
ATOM 3610 C CA . THR A 1 492 ? 33.377 50.253 14.840 1.00 21.41 492 THR A CA 1
ATOM 3611 C C . THR A 1 492 ? 32.722 51.630 14.776 1.00 21.10 492 THR A C 1
ATOM 3612 O O . THR A 1 492 ? 31.670 51.809 14.123 1.00 20.87 492 THR A O 1
ATOM 3616 N N . ASN A 1 493 ? 33.348 52.588 15.462 1.00 20.70 493 ASN A N 1
ATOM 3617 C CA . ASN A 1 493 ? 33.127 54.011 15.212 1.00 20.43 493 ASN A CA 1
ATOM 3618 C C . ASN A 1 493 ? 33.954 54.344 13.972 1.00 20.08 493 ASN A C 1
ATOM 3619 O O . ASN A 1 493 ? 35.083 54.828 14.069 1.00 19.79 493 ASN A O 1
ATOM 3624 N N . GLY A 1 494 ? 33.382 54.042 12.806 1.00 20.37 494 GLY A N 1
ATOM 3625 C CA . GLY A 1 494 ? 34.116 54.005 11.540 1.00 20.32 494 GLY A CA 1
ATOM 3626 C C . GLY A 1 494 ? 34.776 55.307 11.155 1.00 20.36 494 GLY A C 1
ATOM 3627 O O . GLY A 1 494 ? 35.975 55.333 10.860 1.00 20.46 494 GLY A O 1
ATOM 3628 N N . LEU A 1 495 ? 33.996 56.389 11.162 1.00 20.13 495 LEU A N 1
ATOM 3629 C CA . LEU A 1 495 ? 34.531 57.718 10.864 1.00 20.16 495 LEU A CA 1
ATOM 3630 C C . LEU A 1 495 ? 35.745 58.050 11.736 1.00 19.77 495 LEU A C 1
ATOM 3631 O O . LEU A 1 495 ? 36.712 58.636 11.262 1.00 20.00 495 LEU A O 1
ATOM 3636 N N . ILE A 1 496 ? 35.700 57.660 13.004 1.00 19.73 496 ILE A N 1
ATOM 3637 C CA . ILE A 1 496 ? 36.787 57.981 13.931 1.00 19.61 496 ILE A CA 1
ATOM 3638 C C . ILE A 1 496 ? 38.055 57.177 13.596 1.00 20.36 496 ILE A C 1
ATOM 3639 O O . ILE A 1 496 ? 39.186 57.686 13.733 1.00 20.47 496 ILE A O 1
ATOM 3644 N N . GLU A 1 497 ? 37.875 55.929 13.153 1.00 20.66 497 GLU A N 1
ATOM 3645 C CA . GLU A 1 497 ? 39.015 55.143 12.661 1.00 21.19 497 GLU A CA 1
ATOM 3646 C C . GLU A 1 497 ? 39.632 55.804 11.433 1.00 21.06 497 GLU A C 1
ATOM 3647 O O . GLU A 1 497 ? 40.847 55.819 11.285 1.00 20.86 497 GLU A O 1
ATOM 3653 N N . LEU A 1 498 ? 38.794 56.378 10.569 1.00 21.51 498 LEU A N 1
ATOM 3654 C CA . LEU A 1 498 ? 39.303 57.148 9.432 1.00 21.92 498 LEU A CA 1
ATOM 3655 C C . LEU A 1 498 ? 40.196 58.297 9.908 1.00 22.19 498 LEU A C 1
ATOM 3656 O O . LEU A 1 498 ? 41.304 58.462 9.403 1.00 22.26 498 LEU A O 1
ATOM 3661 N N . TYR A 1 499 ? 39.719 59.071 10.890 1.00 22.10 499 TYR A N 1
ATOM 3662 C CA . TYR A 1 499 ? 40.507 60.176 11.451 1.00 22.30 499 TYR A CA 1
ATOM 3663 C C . TYR A 1 499 ? 41.830 59.745 12.075 1.00 22.18 499 TYR A C 1
ATOM 3664 O O . TYR A 1 499 ? 42.831 60.445 11.936 1.00 22.08 499 TYR A O 1
ATOM 3673 N N . GLN A 1 500 ? 41.826 58.595 12.749 1.00 22.39 500 GLN A N 1
ATOM 3674 C CA . GLN A 1 500 ? 43.048 58.013 13.290 1.00 23.02 500 GLN A CA 1
ATOM 3675 C C . GLN A 1 500 ? 44.071 57.824 12.178 1.00 23.83 500 GLN A C 1
ATOM 3676 O O . GLN A 1 500 ? 45.229 58.200 12.330 1.00 23.76 500 GLN A O 1
ATOM 3682 N N . ASN A 1 501 ? 43.624 57.244 11.063 1.00 24.41 501 ASN A N 1
ATOM 3683 C CA . ASN A 1 501 ? 44.481 56.992 9.908 1.00 25.52 501 ASN A CA 1
ATOM 3684 C C . ASN A 1 501 ? 44.954 58.259 9.189 1.00 25.73 501 ASN A C 1
ATOM 3685 O O . ASN A 1 501 ? 46.108 58.338 8.785 1.00 26.20 501 ASN A O 1
ATOM 3690 N N . ILE A 1 502 ? 44.070 59.248 9.059 1.00 26.10 502 ILE A N 1
ATOM 3691 C CA . ILE A 1 502 ? 44.440 60.574 8.540 1.00 26.40 502 ILE A CA 1
ATOM 3692 C C . ILE A 1 502 ? 45.535 61.239 9.391 1.00 26.55 502 ILE A C 1
ATOM 3693 O O . ILE A 1 502 ? 46.513 61.764 8.858 1.00 26.69 502 ILE A O 1
ATOM 3698 N N . GLY A 1 503 ? 45.382 61.190 10.711 1.00 26.74 503 GLY A N 1
ATOM 3699 C CA . GLY A 1 503 ? 46.322 61.844 11.618 1.00 27.19 503 GLY A CA 1
ATOM 3700 C C . GLY A 1 503 ? 47.602 61.094 11.954 1.00 27.53 503 GLY A C 1
ATOM 3701 O O . GLY A 1 503 ? 48.639 61.714 12.188 1.00 27.17 503 GLY A O 1
ATOM 3702 N N . HIS A 1 504 ? 47.531 59.764 11.973 1.00 27.94 504 HIS A N 1
ATOM 3703 C CA . HIS A 1 504 ? 48.608 58.935 12.522 1.00 28.59 504 HIS A CA 1
ATOM 3704 C C . HIS A 1 504 ? 49.113 57.843 11.564 1.00 29.42 504 HIS A C 1
ATOM 3705 O O . HIS A 1 504 ? 50.121 57.186 11.847 1.00 29.43 504 HIS A O 1
ATOM 3712 N N . HIS A 1 505 ? 48.411 57.664 10.442 1.00 30.41 505 HIS A N 1
ATOM 3713 C CA . HIS A 1 505 ? 48.713 56.619 9.441 1.00 31.45 505 HIS A CA 1
ATOM 3714 C C . HIS A 1 505 ? 48.554 55.185 9.955 1.00 31.43 505 HIS A C 1
ATOM 3715 O O . HIS A 1 505 ? 49.132 54.243 9.392 1.00 31.58 505 HIS A O 1
ATOM 3722 N N . ARG A 1 506 ? 47.761 55.037 11.016 1.00 31.15 506 ARG A N 1
ATOM 3723 C CA . ARG A 1 506 ? 47.410 53.737 11.592 1.00 30.77 506 ARG A CA 1
ATOM 3724 C C . ARG A 1 506 ? 46.203 53.868 12.526 1.00 30.15 506 ARG A C 1
ATOM 3725 O O . ARG A 1 506 ? 45.843 54.975 12.936 1.00 30.09 506 ARG A O 1
ATOM 3733 N N . SER A 1 507 ? 45.587 52.732 12.842 1.00 29.40 507 SER A N 1
ATOM 3734 C CA . SER A 1 507 ? 44.448 52.671 13.746 1.00 28.70 507 SER A CA 1
ATOM 3735 C C . SER A 1 507 ? 44.918 52.398 15.171 1.00 28.15 507 SER A C 1
ATOM 3736 O O . SER A 1 507 ? 46.062 51.998 15.399 1.00 28.11 507 SER A O 1
ATOM 3739 N N . HIS A 1 508 ? 44.024 52.632 16.127 1.00 27.27 508 HIS A N 1
ATOM 3740 C CA . HIS A 1 508 ? 44.198 52.176 17.500 1.00 26.18 508 HIS A CA 1
ATOM 3741 C C . HIS A 1 508 ? 42.835 51.671 17.965 1.00 25.61 508 HIS A C 1
ATOM 3742 O O . HIS A 1 508 ? 41.944 52.457 18.310 1.00 24.55 508 HIS A O 1
ATOM 3749 N N . ASP A 1 509 ? 42.685 50.350 17.937 1.00 24.81 509 ASP A N 1
ATOM 3750 C CA . ASP A 1 509 ? 41.401 49.684 18.190 1.00 24.65 509 ASP A CA 1
ATOM 3751 C C . ASP A 1 509 ? 40.693 50.011 19.525 1.00 23.67 509 ASP A C 1
ATOM 3752 O O . ASP A 1 509 ? 39.466 50.139 19.542 1.00 23.44 509 ASP A O 1
ATOM 3757 N N . PRO A 1 510 ? 41.451 50.127 20.643 1.00 23.26 510 PRO A N 1
ATOM 3758 C CA . PRO A 1 510 ? 40.810 50.479 21.927 1.00 23.01 510 PRO A CA 1
ATOM 3759 C C . PRO A 1 510 ? 39.955 51.761 21.916 1.00 22.74 510 PRO A C 1
ATOM 3760 O O . PRO A 1 510 ? 39.056 51.896 22.746 1.00 22.84 510 PRO A O 1
ATOM 3764 N N . ALA A 1 511 ? 40.217 52.672 20.978 1.00 22.22 511 ALA A N 1
ATOM 3765 C CA . ALA A 1 511 ? 39.491 53.949 20.910 1.00 21.78 511 ALA A CA 1
ATOM 3766 C C . ALA A 1 511 ? 38.315 53.953 19.935 1.00 21.45 511 ALA A C 1
ATOM 3767 O O . ALA A 1 511 ? 37.544 54.920 19.922 1.00 21.21 511 ALA A O 1
ATOM 3769 N N . VAL A 1 512 ? 38.177 52.891 19.131 1.00 21.17 512 VAL A N 1
ATOM 3770 C CA . VAL A 1 512 ? 37.149 52.843 18.064 1.00 21.25 512 VAL A CA 1
ATOM 3771 C C . VAL A 1 512 ? 36.348 51.543 17.903 1.00 21.55 512 VAL A C 1
ATOM 3772 O O . VAL A 1 512 ? 35.251 51.563 17.325 1.00 21.64 512 VAL A O 1
ATOM 3776 N N . LYS A 1 513 ? 36.886 50.425 18.393 1.00 21.93 513 LYS A N 1
ATOM 3777 C CA . LYS A 1 513 ? 36.306 49.101 18.111 1.00 22.34 513 LYS A CA 1
ATOM 3778 C C . LYS A 1 513 ? 35.354 48.564 19.180 1.00 22.44 513 LYS A C 1
ATOM 3779 O O . LYS A 1 513 ? 35.662 48.572 20.376 1.00 22.08 513 LYS A O 1
ATOM 3785 N N . PHE A 1 514 ? 34.208 48.070 18.715 1.00 22.32 514 PHE A N 1
ATOM 3786 C CA . PHE A 1 514 ? 33.230 47.408 19.563 1.00 22.28 514 PHE A CA 1
ATOM 3787 C C . PHE A 1 514 ? 33.217 45.902 19.329 1.00 23.12 514 PHE A C 1
ATOM 3788 O O . PHE A 1 514 ? 33.793 45.400 18.348 1.00 23.33 514 PHE A O 1
ATOM 3796 N N . GLY A 1 515 ? 32.550 45.194 20.237 1.00 23.03 515 GLY A N 1
ATOM 3797 C CA . GLY A 1 515 ? 32.201 43.808 20.024 1.00 23.17 515 GLY A CA 1
ATOM 3798 C C . GLY A 1 515 ? 30.871 43.729 19.301 1.00 23.22 515 GLY A C 1
ATOM 3799 O O . GLY A 1 515 ? 30.310 44.747 18.854 1.00 23.32 515 GLY A O 1
ATOM 3800 N N . GLY A 1 516 ? 30.361 42.512 19.183 1.00 22.86 516 GLY A N 1
ATOM 3801 C CA . GLY A 1 516 ? 29.147 42.278 18.437 1.00 22.65 516 GLY A CA 1
ATOM 3802 C C . GLY A 1 516 ? 27.925 42.725 19.200 1.00 22.09 516 GLY A C 1
ATOM 3803 O O . GLY A 1 516 ? 27.804 42.467 20.392 1.00 22.08 516 GLY A O 1
ATOM 3804 N N . VAL A 1 517 ? 27.045 43.436 18.501 1.00 21.77 517 VAL A N 1
ATOM 3805 C CA . VAL A 1 517 ? 25.694 43.714 18.969 1.00 21.29 517 VAL A CA 1
ATOM 3806 C C . VAL A 1 517 ? 24.765 43.176 17.889 1.00 21.28 517 VAL A C 1
ATOM 3807 O O . VAL A 1 517 ? 24.944 43.482 16.699 1.00 21.62 517 VAL A O 1
ATOM 3811 N N . ASP A 1 518 ? 23.786 42.378 18.299 1.00 20.96 518 ASP A N 1
ATOM 3812 C CA . ASP A 1 518 ? 22.768 41.878 17.386 1.00 21.01 518 ASP A CA 1
ATOM 3813 C C . ASP A 1 518 ? 21.598 42.853 17.384 1.00 20.52 518 ASP A C 1
ATOM 3814 O O . ASP A 1 518 ? 20.749 42.832 18.277 1.00 20.68 518 ASP A O 1
ATOM 3819 N N . PHE A 1 519 ? 21.554 43.710 16.371 1.00 20.07 519 PHE A N 1
ATOM 3820 C CA . PHE A 1 519 ? 20.546 44.763 16.309 1.00 19.63 519 PHE A CA 1
ATOM 3821 C C . PHE A 1 519 ? 19.162 44.263 15.930 1.00 19.45 519 PHE A C 1
ATOM 3822 O O . PHE A 1 519 ? 18.167 44.897 16.266 1.00 19.56 519 PHE A O 1
ATOM 3830 N N . VAL A 1 520 ? 19.096 43.125 15.239 1.00 19.56 520 VAL A N 1
ATOM 3831 C CA . VAL A 1 520 ? 17.807 42.471 14.974 1.00 19.10 520 VAL A CA 1
ATOM 3832 C C . VAL A 1 520 ? 17.192 42.053 16.318 1.00 18.87 520 VAL A C 1
ATOM 3833 O O . VAL A 1 520 ? 16.040 42.397 16.624 1.00 18.61 520 VAL A O 1
ATOM 3837 N N . ALA A 1 521 ? 17.980 41.333 17.116 1.00 18.76 521 ALA A N 1
ATOM 3838 C CA . ALA A 1 521 ? 17.574 40.920 18.466 1.00 19.00 521 ALA A CA 1
ATOM 3839 C C . ALA A 1 521 ? 17.273 42.122 19.378 1.00 19.11 521 ALA A C 1
ATOM 3840 O O . ALA A 1 521 ? 16.304 42.097 20.141 1.00 19.35 521 ALA A O 1
ATOM 3842 N N . LEU A 1 522 ? 18.094 43.171 19.286 1.00 19.26 522 LEU A N 1
ATOM 3843 C CA . LEU A 1 522 ? 17.876 44.395 20.066 1.00 19.13 522 LEU A CA 1
ATOM 3844 C C . LEU A 1 522 ? 16.512 45.015 19.768 1.00 19.37 522 LEU A C 1
ATOM 3845 O O . LEU A 1 522 ? 15.755 45.344 20.680 1.00 19.47 522 LEU A O 1
ATOM 3850 N N . ALA A 1 523 ? 16.196 45.165 18.485 1.00 19.40 523 ALA A N 1
ATOM 3851 C CA . ALA A 1 523 ? 14.923 45.737 18.071 1.00 19.36 523 ALA A CA 1
ATOM 3852 C C . ALA A 1 523 ? 13.755 44.883 18.563 1.00 19.69 523 ALA A C 1
ATOM 3853 O O . ALA A 1 523 ? 12.742 45.404 19.040 1.00 19.25 523 ALA A O 1
ATOM 3855 N N . GLU A 1 524 ? 13.900 43.566 18.453 1.00 20.10 524 GLU A N 1
ATOM 3856 C CA . GLU A 1 524 ? 12.845 42.663 18.896 1.00 20.73 524 GLU A CA 1
ATOM 3857 C C . GLU A 1 524 ? 12.621 42.713 20.410 1.00 20.39 524 GLU A C 1
ATOM 3858 O O . GLU A 1 524 ? 11.476 42.704 20.858 1.00 20.03 524 GLU A O 1
ATOM 3864 N N . ALA A 1 525 ? 13.705 42.829 21.179 1.00 19.98 525 ALA A N 1
ATOM 3865 C CA . ALA A 1 525 ? 13.607 43.016 22.630 1.00 19.88 525 ALA A CA 1
ATOM 3866 C C . ALA A 1 525 ? 12.799 44.261 22.997 1.00 19.87 525 ALA A C 1
ATOM 3867 O O . ALA A 1 525 ? 12.187 44.305 24.060 1.00 19.98 525 ALA A O 1
ATOM 3869 N N . ASN A 1 526 ? 12.800 45.254 22.102 1.00 19.73 526 ASN A N 1
ATOM 3870 C CA . ASN A 1 526 ? 12.069 46.510 22.268 1.00 19.70 526 ASN A CA 1
ATOM 3871 C C . ASN A 1 526 ? 10.678 46.486 21.640 1.00 19.93 526 ASN A C 1
ATOM 3872 O O . ASN A 1 526 ? 9.953 47.490 21.688 1.00 19.66 526 ASN A O 1
ATOM 3877 N N . GLY A 1 527 ? 10.308 45.350 21.050 1.00 20.15 527 GLY A N 1
ATOM 3878 C CA . GLY A 1 527 ? 8.976 45.183 20.456 1.00 20.41 527 GLY A CA 1
ATOM 3879 C C . GLY A 1 527 ? 8.876 45.675 19.020 1.00 20.70 527 GLY A C 1
ATOM 3880 O O . GLY A 1 527 ? 7.785 45.976 18.535 1.00 20.61 527 GLY A O 1
ATOM 3881 N N . VAL A 1 528 ? 10.021 45.774 18.345 1.00 20.91 528 VAL A N 1
ATOM 3882 C CA . VAL A 1 528 ? 10.077 46.216 16.947 1.00 21.19 528 VAL A CA 1
ATOM 3883 C C . VAL A 1 528 ? 10.521 45.038 16.091 1.00 21.63 528 VAL A C 1
ATOM 3884 O O . VAL A 1 528 ? 11.598 44.487 16.315 1.00 21.63 528 VAL A O 1
ATOM 3888 N N . ASP A 1 529 ? 9.689 44.641 15.129 1.00 22.33 529 ASP A N 1
ATOM 3889 C CA . ASP A 1 529 ? 10.055 43.556 14.207 1.00 22.90 529 ASP A CA 1
ATOM 3890 C C . ASP A 1 529 ? 11.293 43.931 13.405 1.00 22.80 529 ASP A C 1
ATOM 3891 O O . ASP A 1 529 ? 11.488 45.095 13.047 1.00 22.72 529 ASP A O 1
ATOM 3896 N N . ALA A 1 530 ? 12.141 42.945 13.141 1.00 22.78 530 ALA A N 1
ATOM 3897 C CA . ALA A 1 530 ? 13.420 43.218 12.510 1.00 22.74 530 ALA A CA 1
ATOM 3898 C C . ALA A 1 530 ? 13.927 42.022 11.708 1.00 23.08 530 ALA A C 1
ATOM 3899 O O . ALA A 1 530 ? 13.512 40.876 11.936 1.00 22.84 530 ALA A O 1
ATOM 3901 N N . THR A 1 531 ? 14.817 42.304 10.765 1.00 22.92 531 THR A N 1
ATOM 3902 C CA . THR A 1 531 ? 15.473 41.267 9.985 1.00 23.48 531 THR A CA 1
ATOM 3903 C C . THR A 1 531 ? 16.883 41.710 9.606 1.00 23.74 531 THR A C 1
ATOM 3904 O O . THR A 1 531 ? 17.218 42.891 9.715 1.00 23.75 531 THR A O 1
ATOM 3908 N N . ARG A 1 532 ? 17.703 40.752 9.179 1.00 24.08 532 ARG A N 1
ATOM 3909 C CA . ARG A 1 532 ? 19.057 41.015 8.726 1.00 24.56 532 ARG A CA 1
ATOM 3910 C C . ARG A 1 532 ? 19.122 40.880 7.198 1.00 24.68 532 ARG A C 1
ATOM 3911 O O . ARG A 1 532 ? 18.577 39.925 6.632 1.00 24.67 532 ARG A O 1
ATOM 3919 N N . ALA A 1 533 ? 19.775 41.840 6.541 1.00 24.38 533 ALA A N 1
ATOM 3920 C CA . ALA A 1 533 ? 19.951 41.816 5.086 1.00 24.28 533 ALA A CA 1
ATOM 3921 C C . ALA A 1 533 ? 21.424 42.005 4.707 1.00 24.48 533 ALA A C 1
ATOM 3922 O O . ALA A 1 533 ? 22.085 42.924 5.193 1.00 24.21 533 ALA A O 1
ATOM 3924 N N . THR A 1 534 ? 21.926 41.121 3.840 1.00 24.61 534 THR A N 1
ATOM 3925 C CA . THR A 1 534 ? 23.356 41.055 3.507 1.00 24.67 534 THR A CA 1
ATOM 3926 C C . THR A 1 534 ? 23.704 41.379 2.045 1.00 24.32 534 THR A C 1
ATOM 3927 O O . THR A 1 534 ? 24.869 41.419 1.679 1.00 24.41 534 THR A O 1
ATOM 3931 N N . ASN A 1 535 ? 22.692 41.607 1.219 1.00 24.31 535 ASN A N 1
ATOM 3932 C CA . ASN A 1 535 ? 22.898 42.000 -0.173 1.00 24.21 535 ASN A CA 1
ATOM 3933 C C . ASN A 1 535 ? 21.719 42.832 -0.675 1.00 23.98 535 ASN A C 1
ATOM 3934 O O . ASN A 1 535 ? 20.723 42.993 0.038 1.00 23.73 535 ASN A O 1
ATOM 3939 N N . ARG A 1 536 ? 21.831 43.356 -1.894 1.00 23.74 536 ARG A N 1
ATOM 3940 C CA . ARG A 1 536 ? 20.796 44.216 -2.465 1.00 23.67 536 ARG A CA 1
ATOM 3941 C C . ARG A 1 536 ? 19.439 43.513 -2.502 1.00 23.89 536 ARG A C 1
ATOM 3942 O O . ARG A 1 536 ? 18.417 44.118 -2.181 1.00 23.55 536 ARG A O 1
ATOM 3950 N N . GLU A 1 537 ? 19.439 42.235 -2.896 1.00 24.20 537 GLU A N 1
ATOM 3951 C CA . GLU A 1 537 ? 18.201 41.463 -3.013 1.00 24.35 537 GLU A CA 1
ATOM 3952 C C . GLU A 1 537 ? 17.502 41.373 -1.651 1.00 24.07 537 GLU A C 1
ATOM 3953 O O . GLU A 1 537 ? 16.301 41.664 -1.534 1.00 23.79 537 GLU A O 1
ATOM 3959 N N . GLU A 1 538 ? 18.266 40.995 -0.626 1.00 23.84 538 GLU A N 1
ATOM 3960 C CA . GLU A 1 538 ? 17.746 40.891 0.742 1.00 24.19 538 GLU A CA 1
ATOM 3961 C C . GLU A 1 538 ? 17.315 42.250 1.300 1.00 23.91 538 GLU A C 1
ATOM 3962 O O . GLU A 1 538 ? 16.287 42.348 1.984 1.00 24.15 538 GLU A O 1
ATOM 3968 N N . LEU A 1 539 ? 18.082 43.294 0.987 1.00 23.57 539 LEU A N 1
ATOM 3969 C CA . LEU A 1 539 ? 17.777 44.646 1.470 1.00 22.83 539 LEU A CA 1
ATOM 3970 C C . LEU A 1 539 ? 16.496 45.223 0.862 1.00 22.75 539 LEU A C 1
ATOM 3971 O O . LEU A 1 539 ? 15.646 45.742 1.593 1.00 22.67 539 LEU A O 1
ATOM 3976 N N . LEU A 1 540 ? 16.350 45.132 -0.460 1.00 22.39 540 LEU A N 1
ATOM 3977 C CA . LEU A 1 540 ? 15.129 45.600 -1.122 1.00 22.32 540 LEU A CA 1
ATOM 3978 C C . LEU A 1 540 ? 13.884 44.887 -0.589 1.00 22.21 540 LEU A C 1
ATOM 3979 O O . LEU A 1 540 ? 12.850 45.516 -0.361 1.00 22.09 540 LEU A O 1
ATOM 3984 N N . ALA A 1 541 ? 13.991 43.573 -0.399 1.00 22.41 541 ALA A N 1
ATOM 3985 C CA . ALA A 1 541 ? 12.895 42.776 0.147 1.00 22.42 541 ALA A CA 1
ATOM 3986 C C . ALA A 1 541 ? 12.537 43.245 1.568 1.00 22.40 541 ALA A C 1
ATOM 3987 O O . ALA A 1 541 ? 11.354 43.427 1.887 1.00 22.43 541 ALA A O 1
ATOM 3989 N N . ALA A 1 542 ? 13.558 43.453 2.401 1.00 22.10 542 ALA A N 1
ATOM 3990 C CA . ALA A 1 542 ? 13.363 43.944 3.782 1.00 22.36 542 ALA A CA 1
ATOM 3991 C C . ALA A 1 542 ? 12.728 45.339 3.817 1.00 22.19 542 ALA A C 1
ATOM 3992 O O . ALA A 1 542 ? 11.809 45.599 4.602 1.00 22.30 542 ALA A O 1
ATOM 3994 N N . LEU A 1 543 ? 13.201 46.226 2.944 1.00 22.27 543 LEU A N 1
ATOM 3995 C CA . LEU A 1 543 ? 12.691 47.595 2.894 1.00 22.16 543 LEU A CA 1
ATOM 3996 C C . LEU A 1 543 ? 11.242 47.661 2.439 1.00 22.65 543 LEU A C 1
ATOM 3997 O O . LEU A 1 543 ? 10.449 48.425 2.994 1.00 22.24 543 LEU A O 1
ATOM 4002 N N . ARG A 1 544 ? 10.900 46.856 1.430 1.00 23.16 544 ARG A N 1
ATOM 4003 C CA . ARG A 1 544 ? 9.535 46.804 0.907 1.00 23.53 544 ARG A CA 1
ATOM 4004 C C . ARG A 1 544 ? 8.581 46.210 1.942 1.00 23.67 544 ARG A C 1
ATOM 4005 O O . ARG A 1 544 ? 7.449 46.669 2.082 1.00 23.74 544 ARG A O 1
ATOM 4013 N N . LYS A 1 545 ? 9.049 45.197 2.668 1.00 24.13 545 LYS A N 1
ATOM 4014 C CA . LYS A 1 545 ? 8.298 44.642 3.800 1.00 24.82 545 LYS A CA 1
ATOM 4015 C C . LYS A 1 545 ? 8.056 45.705 4.883 1.00 25.03 545 LYS A C 1
ATOM 4016 O O . LYS A 1 545 ? 6.933 45.871 5.365 1.00 25.07 545 LYS A O 1
ATOM 4022 N N . GLY A 1 546 ? 9.113 46.421 5.256 1.00 25.06 546 GLY A N 1
ATOM 4023 C CA . GLY A 1 546 ? 9.008 47.463 6.267 1.00 25.40 546 GLY A CA 1
ATOM 4024 C C . GLY A 1 546 ? 8.067 48.574 5.854 1.00 25.56 546 GLY A C 1
ATOM 4025 O O . GLY A 1 546 ? 7.243 49.016 6.649 1.00 25.63 546 GLY A O 1
ATOM 4026 N N . ALA A 1 547 ? 8.182 49.012 4.602 1.00 25.89 547 ALA A N 1
ATOM 4027 C CA . ALA A 1 547 ? 7.408 50.146 4.105 1.00 26.27 547 ALA A CA 1
ATOM 4028 C C . ALA A 1 547 ? 5.907 49.872 4.066 1.00 26.85 547 ALA A C 1
ATOM 4029 O O . ALA A 1 547 ? 5.110 50.805 4.161 1.00 27.00 547 ALA A O 1
ATOM 4031 N N . GLU A 1 548 ? 5.535 48.597 3.937 1.00 27.19 548 GLU A N 1
ATOM 4032 C CA . GLU A 1 548 ? 4.129 48.190 3.871 1.00 27.91 548 GLU A CA 1
ATOM 4033 C C . GLU A 1 548 ? 3.587 47.655 5.209 1.00 28.30 548 GLU A C 1
ATOM 4034 O O . GLU A 1 548 ? 2.401 47.307 5.313 1.00 28.57 548 GLU A O 1
ATOM 4040 N N . LEU A 1 549 ? 4.447 47.617 6.230 1.00 28.29 549 LEU A N 1
ATOM 4041 C CA . LEU A 1 549 ? 4.150 46.907 7.477 1.00 28.24 549 LEU A CA 1
ATOM 4042 C C . LEU A 1 549 ? 3.100 47.561 8.379 1.00 28.34 549 LEU A C 1
ATOM 4043 O O . LEU A 1 549 ? 2.384 46.860 9.105 1.00 28.66 549 LEU A O 1
ATOM 4048 N N . GLY A 1 550 ? 3.011 48.889 8.348 1.00 28.18 550 GLY A N 1
ATOM 4049 C CA . GLY A 1 550 ? 2.094 49.612 9.250 1.00 28.20 550 GLY A CA 1
ATOM 4050 C C . GLY A 1 550 ? 2.521 49.561 10.716 1.00 27.63 550 GLY A C 1
ATOM 4051 O O . GLY A 1 550 ? 1.726 49.810 11.619 1.00 27.75 550 GLY A O 1
ATOM 4052 N N . ARG A 1 551 ? 3.788 49.224 10.929 1.00 27.11 551 ARG A N 1
ATOM 4053 C CA . ARG A 1 551 ? 4.423 49.132 12.239 1.00 26.68 551 ARG A CA 1
ATOM 4054 C C . ARG A 1 551 ? 5.876 49.471 11.964 1.00 25.62 551 ARG A C 1
ATOM 4055 O O . ARG A 1 551 ? 6.330 49.290 10.837 1.00 25.14 551 ARG A O 1
ATOM 4063 N N . PRO A 1 552 ? 6.622 49.927 12.987 1.00 24.53 552 PRO A N 1
ATOM 4064 C CA . PRO A 1 552 ? 8.059 50.111 12.787 1.00 23.89 552 PRO A CA 1
ATOM 4065 C C . PRO A 1 552 ? 8.752 48.815 12.367 1.00 23.11 552 PRO A C 1
ATOM 4066 O O . PRO A 1 552 ? 8.248 47.721 12.639 1.00 22.57 552 PRO A O 1
ATOM 4070 N N . PHE A 1 553 ? 9.909 48.948 11.722 1.00 22.45 553 PHE A N 1
ATOM 4071 C CA . PHE A 1 553 ? 10.679 47.803 11.260 1.00 21.57 553 PHE A CA 1
ATOM 4072 C C . PHE A 1 553 ? 12.153 48.182 11.280 1.00 21.04 553 PHE A C 1
ATOM 4073 O O . PHE A 1 553 ? 12.515 49.313 10.952 1.00 21.09 553 PHE A O 1
ATOM 4081 N N . LEU A 1 554 ? 13.004 47.251 11.692 1.00 20.38 554 LEU A N 1
ATOM 4082 C CA . LEU A 1 554 ? 14.445 47.489 11.687 1.00 19.84 554 LEU A CA 1
ATOM 4083 C C . LEU A 1 554 ? 15.166 46.471 10.809 1.00 19.86 554 LEU A C 1
ATOM 4084 O O . LEU A 1 554 ? 14.823 45.290 10.802 1.00 19.69 554 LEU A O 1
ATOM 4089 N N . ILE A 1 555 ? 16.167 46.946 10.073 1.00 19.76 555 ILE A N 1
ATOM 4090 C CA . ILE A 1 555 ? 16.975 46.105 9.197 1.00 19.83 555 ILE A CA 1
ATOM 4091 C C . ILE A 1 555 ? 18.446 46.317 9.513 1.00 19.92 555 ILE A C 1
ATOM 4092 O O . ILE A 1 555 ? 18.942 47.436 9.408 1.00 20.33 555 ILE A O 1
ATOM 4097 N N . GLU A 1 556 ? 19.141 45.252 9.902 1.00 20.26 556 GLU A N 1
ATOM 4098 C CA . GLU A 1 556 ? 20.581 45.316 10.112 1.00 20.75 556 GLU A CA 1
ATOM 4099 C C . GLU A 1 556 ? 21.336 44.888 8.852 1.00 21.26 556 GLU A C 1
ATOM 4100 O O . GLU A 1 556 ? 21.052 43.836 8.273 1.00 21.10 556 GLU A O 1
ATOM 4106 N N . VAL A 1 557 ? 22.308 45.703 8.448 1.00 21.66 557 VAL A N 1
ATOM 4107 C CA . VAL A 1 557 ? 23.138 45.414 7.287 1.00 22.12 557 VAL A CA 1
ATOM 4108 C C . VAL A 1 557 ? 24.615 45.473 7.668 1.00 22.66 557 VAL A C 1
ATOM 4109 O O . VAL A 1 557 ? 25.093 46.512 8.119 1.00 22.35 557 VAL A O 1
ATOM 4113 N N . PRO A 1 558 ? 25.343 44.354 7.500 1.00 23.50 558 PRO A N 1
ATOM 4114 C CA . PRO A 1 558 ? 26.800 44.385 7.653 1.00 24.12 558 PRO A CA 1
ATOM 4115 C C . PRO A 1 558 ? 27.441 45.201 6.531 1.00 24.77 558 PRO A C 1
ATOM 4116 O O . PRO A 1 558 ? 27.074 45.046 5.364 1.00 24.86 558 PRO A O 1
ATOM 4120 N N . VAL A 1 559 ? 28.366 46.086 6.886 1.00 25.50 559 VAL A N 1
ATOM 4121 C CA . VAL A 1 559 ? 29.059 46.915 5.901 1.00 26.03 559 VAL A CA 1
ATOM 4122 C C . VAL A 1 559 ? 30.544 46.939 6.206 1.00 27.09 559 VAL A C 1
ATOM 4123 O O . VAL A 1 559 ? 30.964 46.529 7.281 1.00 26.99 559 VAL A O 1
ATOM 4127 N N . ASN A 1 560 ? 31.334 47.394 5.238 1.00 28.76 560 ASN A N 1
ATOM 4128 C CA . ASN A 1 560 ? 32.731 47.758 5.470 1.00 30.46 560 ASN A CA 1
ATOM 4129 C C . ASN A 1 560 ? 33.092 48.959 4.604 1.00 31.31 560 ASN A C 1
ATOM 4130 O O . ASN A 1 560 ? 32.392 49.261 3.634 1.00 31.00 560 ASN A O 1
ATOM 4135 N N . TYR A 1 561 ? 34.172 49.647 4.960 1.00 32.76 561 TYR A N 1
ATOM 4136 C CA . TYR A 1 561 ? 34.549 50.870 4.260 1.00 34.25 561 TYR A CA 1
ATOM 4137 C C . TYR A 1 561 ? 35.798 50.759 3.382 1.00 35.63 561 TYR A C 1
ATOM 4138 O O . TYR A 1 561 ? 35.744 51.123 2.204 1.00 35.89 561 TYR A O 1
ATOM 4147 N N . ASP A 1 562 ? 36.903 50.258 3.937 1.00 37.63 562 ASP A N 1
ATOM 4148 C CA . ASP A 1 562 ? 38.214 50.319 3.252 1.00 39.44 562 ASP A CA 1
ATOM 4149 C C . ASP A 1 562 ? 38.446 51.719 2.661 1.00 40.56 562 ASP A C 1
ATOM 4150 O O . ASP A 1 562 ? 38.223 51.960 1.464 1.00 40.77 562 ASP A O 1
ATOM 4155 N N . PHE A 1 563 ? 38.862 52.650 3.514 1.00 41.81 563 PHE A N 1
ATOM 4156 C CA . PHE A 1 563 ? 39.033 54.038 3.087 1.00 43.02 563 PHE A CA 1
ATOM 4157 C C . PHE A 1 563 ? 40.449 54.331 2.582 1.00 43.74 563 PHE A C 1
ATOM 4158 O O . PHE A 1 563 ? 41.395 53.601 2.897 1.00 44.30 563 PHE A O 1
ATOM 4166 N N . GLN A 1 564 ? 40.570 55.386 1.774 1.00 44.21 564 GLN A N 1
ATOM 4167 C CA . GLN A 1 564 ? 41.867 55.898 1.328 1.00 44.46 564 GLN A CA 1
ATOM 4168 C C . GLN A 1 564 ? 42.175 57.236 2.025 1.00 44.57 564 GLN A C 1
ATOM 4169 O O . GLN A 1 564 ? 41.786 58.299 1.522 1.00 44.79 564 GLN A O 1
ATOM 4175 N N . PRO A 1 565 ? 42.881 57.190 3.181 1.00 44.53 565 PRO A N 1
ATOM 4176 C CA . PRO A 1 565 ? 43.173 58.384 4.004 1.00 44.25 565 PRO A CA 1
ATOM 4177 C C . PRO A 1 565 ? 43.828 59.542 3.240 1.00 43.93 565 PRO A C 1
ATOM 4178 O O . PRO A 1 565 ? 43.675 60.707 3.634 1.00 44.06 565 PRO A O 1
ATOM 4182 N N . GLY A 1 566 ? 44.542 59.224 2.159 1.00 43.32 566 GLY A N 1
ATOM 4183 C CA . GLY A 1 566 ? 45.176 60.237 1.317 1.00 42.32 566 GLY A CA 1
ATOM 4184 C C . GLY A 1 566 ? 44.191 61.089 0.533 1.00 41.56 566 GLY A C 1
ATOM 4185 O O . GLY A 1 566 ? 44.536 62.186 0.081 1.00 41.63 566 GLY A O 1
ATOM 4186 N N . GLY A 1 567 ? 42.965 60.593 0.380 1.00 40.69 567 GLY A N 1
ATOM 4187 C CA . GLY A 1 567 ? 41.950 61.265 -0.429 1.00 39.82 567 GLY A CA 1
ATOM 4188 C C . GLY A 1 567 ? 41.114 62.318 0.278 1.00 39.23 567 GLY A C 1
ATOM 4189 O O . GLY A 1 567 ? 40.201 62.881 -0.321 1.00 39.03 567 GLY A O 1
ATOM 4190 N N . PHE A 1 568 ? 41.435 62.607 1.539 1.00 38.69 568 PHE A N 1
ATOM 4191 C CA . PHE A 1 568 ? 40.598 63.480 2.370 1.00 38.16 568 PHE A CA 1
ATOM 4192 C C . PHE A 1 568 ? 41.226 64.836 2.730 1.00 38.24 568 PHE A C 1
ATOM 4193 O O . PHE A 1 568 ? 40.869 65.451 3.742 1.00 37.92 568 PHE A O 1
ATOM 4201 N N . GLY A 1 569 ? 42.123 65.312 1.866 1.00 38.30 569 GLY A N 1
ATOM 4202 C CA . GLY A 1 569 ? 42.779 66.609 2.033 1.00 38.29 569 GLY A CA 1
ATOM 4203 C C . GLY A 1 569 ? 41.841 67.805 2.097 1.00 38.62 569 GLY A C 1
ATOM 4204 O O . GLY A 1 569 ? 42.187 68.829 2.688 1.00 38.57 569 GLY A O 1
ATOM 4205 N N . ALA A 1 570 ? 40.654 67.681 1.499 1.00 38.74 570 ALA A N 1
ATOM 4206 C CA . ALA A 1 570 ? 39.647 68.753 1.517 1.00 39.08 570 ALA A CA 1
ATOM 4207 C C . ALA A 1 570 ? 39.135 69.090 2.927 1.00 39.32 570 ALA A C 1
ATOM 4208 O O . ALA A 1 570 ? 38.506 70.133 3.137 1.00 39.35 570 ALA A O 1
ATOM 4210 N N . LEU A 1 571 ? 39.415 68.210 3.887 1.00 39.69 571 LEU A N 1
ATOM 4211 C CA . LEU A 1 571 ? 38.992 68.402 5.275 1.00 40.23 571 LEU A CA 1
ATOM 4212 C C . LEU A 1 571 ? 39.896 69.367 6.064 1.00 40.79 571 LEU A C 1
ATOM 4213 O O . LEU A 1 571 ? 39.515 69.831 7.142 1.00 40.98 571 LEU A O 1
ATOM 4218 N N . SER A 1 572 ? 41.077 69.671 5.518 1.00 41.40 572 SER A N 1
ATOM 4219 C CA . SER A 1 572 ? 42.013 70.638 6.111 1.00 41.98 572 SER A CA 1
ATOM 4220 C C . SER A 1 572 ? 41.408 72.035 6.247 1.00 42.21 572 SER A C 1
ATOM 4221 O O . SER A 1 572 ? 41.771 72.790 7.153 1.00 42.55 572 SER A O 1
ATOM 4224 N N . LYS B 1 11 ? 57.687 64.116 16.365 1.00 29.01 11 LYS B N 1
ATOM 4225 C CA . LYS B 1 11 ? 57.943 64.778 17.689 1.00 28.73 11 LYS B CA 1
ATOM 4226 C C . LYS B 1 11 ? 56.702 64.704 18.594 1.00 28.13 11 LYS B C 1
ATOM 4227 O O . LYS B 1 11 ? 55.581 64.854 18.105 1.00 28.68 11 LYS B O 1
ATOM 4233 N N . PRO B 1 12 ? 56.894 64.446 19.908 1.00 27.39 12 PRO B N 1
ATOM 4234 C CA . PRO B 1 12 ? 55.781 64.408 20.878 1.00 26.38 12 PRO B CA 1
ATOM 4235 C C . PRO B 1 12 ? 54.935 65.689 20.921 1.00 25.35 12 PRO B C 1
ATOM 4236 O O . PRO B 1 12 ? 55.475 66.795 20.983 1.00 25.40 12 PRO B O 1
ATOM 4240 N N . THR B 1 13 ? 53.617 65.524 20.891 1.00 23.74 13 THR B N 1
ATOM 4241 C CA . THR B 1 13 ? 52.696 66.656 20.883 1.00 22.36 13 THR B CA 1
ATOM 4242 C C . THR B 1 13 ? 52.052 66.896 22.262 1.00 21.62 13 THR B C 1
ATOM 4243 O O . THR B 1 13 ? 52.355 66.186 23.226 1.00 21.34 13 THR B O 1
ATOM 4247 N N . ALA B 1 14 ? 51.178 67.903 22.354 1.00 20.58 14 ALA B N 1
ATOM 4248 C CA . ALA B 1 14 ? 50.386 68.128 23.575 1.00 19.73 14 ALA B CA 1
ATOM 4249 C C . ALA B 1 14 ? 49.588 66.885 23.981 1.00 19.20 14 ALA B C 1
ATOM 4250 O O . ALA B 1 14 ? 49.342 66.665 25.169 1.00 18.81 14 ALA B O 1
ATOM 4252 N N . ALA B 1 15 ? 49.210 66.059 23.002 1.00 18.63 15 ALA B N 1
ATOM 4253 C CA . ALA B 1 15 ? 48.500 64.806 23.291 1.00 18.48 15 ALA B CA 1
ATOM 4254 C C . ALA B 1 15 ? 49.368 63.867 24.130 1.00 18.50 15 ALA B C 1
ATOM 4255 O O . ALA B 1 15 ? 48.909 63.306 25.132 1.00 18.07 15 ALA B O 1
ATOM 4257 N N . HIS B 1 16 ? 50.624 63.713 23.724 1.00 18.63 16 HIS B N 1
ATOM 4258 C CA . HIS B 1 16 ? 51.593 62.958 24.508 1.00 19.08 16 HIS B CA 1
ATOM 4259 C C . HIS B 1 16 ? 51.821 63.592 25.886 1.00 18.62 16 HIS B C 1
ATOM 4260 O O . HIS B 1 16 ? 51.855 62.890 26.895 1.00 18.33 16 HIS B O 1
ATOM 4267 N N . ALA B 1 17 ? 51.985 64.915 25.927 1.00 17.99 17 ALA B N 1
ATOM 4268 C CA . ALA B 1 17 ? 52.252 65.600 27.195 1.00 17.62 17 ALA B CA 1
ATOM 4269 C C . ALA B 1 17 ? 51.062 65.498 28.176 1.00 17.06 17 ALA B C 1
ATOM 4270 O O . ALA B 1 17 ? 51.256 65.377 29.385 1.00 16.66 17 ALA B O 1
ATOM 4272 N N . LEU B 1 18 ? 49.838 65.541 27.640 1.00 16.82 18 LEU B N 1
ATOM 4273 C CA . LEU B 1 18 ? 48.611 65.359 28.430 1.00 16.57 18 LEU B CA 1
ATOM 4274 C C . LEU B 1 18 ? 48.524 63.960 29.068 1.00 16.56 18 LEU B C 1
ATOM 4275 O O . LEU B 1 18 ? 48.363 63.828 30.291 1.00 16.40 18 LEU B O 1
ATOM 4280 N N . LEU B 1 19 ? 48.631 62.922 28.238 1.00 16.19 19 LEU B N 1
ATOM 4281 C CA . LEU B 1 19 ? 48.602 61.539 28.726 1.00 16.26 19 LEU B CA 1
ATOM 4282 C C . LEU B 1 19 ? 49.730 61.265 29.724 1.00 16.26 19 LEU B C 1
ATOM 4283 O O . LEU B 1 19 ? 49.538 60.572 30.727 1.00 16.18 19 LEU B O 1
ATOM 4288 N N . SER B 1 20 ? 50.900 61.837 29.460 1.00 16.62 20 SER B N 1
ATOM 4289 C CA . SER B 1 20 ? 52.040 61.619 30.324 1.00 16.82 20 SER B CA 1
ATOM 4290 C C . SER B 1 20 ? 51.847 62.266 31.698 1.00 16.72 20 SER B C 1
ATOM 4291 O O . SER B 1 20 ? 52.265 61.717 32.715 1.00 16.88 20 SER B O 1
ATOM 4294 N N . ARG B 1 21 ? 51.205 63.430 31.732 1.00 16.63 21 ARG B N 1
ATOM 4295 C CA . ARG B 1 21 ? 50.968 64.100 33.000 1.00 16.48 21 ARG B CA 1
ATOM 4296 C C . ARG B 1 21 ? 49.873 63.404 33.794 1.00 16.42 21 ARG B C 1
ATOM 4297 O O . ARG B 1 21 ? 49.964 63.308 35.017 1.00 16.40 21 ARG B O 1
ATOM 4305 N N . LEU B 1 22 ? 48.850 62.908 33.098 1.00 16.73 22 LEU B N 1
ATOM 4306 C CA . LEU B 1 22 ? 47.828 62.073 33.731 1.00 17.19 22 LEU B CA 1
ATOM 4307 C C . LEU B 1 22 ? 48.471 60.836 34.367 1.00 17.60 22 LEU B C 1
ATOM 4308 O O . LEU B 1 22 ? 48.170 60.506 35.516 1.00 17.47 22 LEU B O 1
ATOM 4313 N N . ARG B 1 23 ? 49.372 60.178 33.631 1.00 18.08 23 ARG B N 1
ATOM 4314 C CA . ARG B 1 23 ? 50.130 59.034 34.165 1.00 18.17 23 ARG B CA 1
ATOM 4315 C C . ARG B 1 23 ? 50.937 59.407 35.408 1.00 18.08 23 ARG B C 1
ATOM 4316 O O . ARG B 1 23 ? 50.963 58.649 36.374 1.00 18.30 23 ARG B O 1
ATOM 4324 N N . ASP B 1 24 ? 51.578 60.577 35.391 1.00 18.32 24 ASP B N 1
ATOM 4325 C CA . ASP B 1 24 ? 52.298 61.106 36.569 1.00 18.03 24 ASP B CA 1
ATOM 4326 C C . ASP B 1 24 ? 51.419 61.219 37.816 1.00 17.89 24 ASP B C 1
ATOM 4327 O O . ASP B 1 24 ? 51.894 61.021 38.946 1.00 17.61 24 ASP B O 1
ATOM 4332 N N . HIS B 1 25 ? 50.146 61.557 37.608 1.00 17.33 25 HIS B N 1
ATOM 4333 C CA . HIS B 1 25 ? 49.180 61.636 38.701 1.00 17.20 25 HIS B CA 1
ATOM 4334 C C . HIS B 1 25 ? 48.515 60.285 39.016 1.00 17.58 25 HIS B C 1
ATOM 4335 O O . HIS B 1 25 ? 47.529 60.229 39.761 1.00 17.70 25 HIS B O 1
ATOM 4342 N N . GLY B 1 26 ? 49.063 59.203 38.454 1.00 17.52 26 GLY B N 1
ATOM 4343 C CA . GLY B 1 26 ? 48.632 57.839 38.778 1.00 17.61 26 GLY B CA 1
ATOM 4344 C C . GLY B 1 26 ? 47.509 57.271 37.927 1.00 17.37 26 GLY B C 1
ATOM 4345 O O . GLY B 1 26 ? 47.028 56.175 38.192 1.00 17.61 26 GLY B O 1
ATOM 4346 N N . VAL B 1 27 ? 47.080 58.022 36.919 1.00 17.20 27 VAL B N 1
ATOM 4347 C CA . VAL B 1 27 ? 45.982 57.605 36.045 1.00 17.31 27 VAL B CA 1
ATOM 4348 C C . VAL B 1 27 ? 46.458 56.507 35.088 1.00 17.39 27 VAL B C 1
ATOM 4349 O O . VAL B 1 27 ? 47.487 56.651 34.423 1.00 17.28 27 VAL B O 1
ATOM 4353 N N . GLY B 1 28 ? 45.712 55.406 35.050 1.00 17.51 28 GLY B N 1
ATOM 4354 C CA . GLY B 1 28 ? 46.030 54.280 34.180 1.00 17.47 28 GLY B CA 1
ATOM 4355 C C . GLY B 1 28 ? 44.962 54.006 33.143 1.00 17.68 28 GLY B C 1
ATOM 4356 O O . GLY B 1 28 ? 45.188 53.209 32.220 1.00 18.23 28 GLY B O 1
ATOM 4357 N N . LYS B 1 29 ? 43.799 54.648 33.296 1.00 17.22 29 LYS B N 1
ATOM 4358 C CA . LYS B 1 29 ? 42.660 54.467 32.376 1.00 16.90 29 LYS B CA 1
ATOM 4359 C C . LYS B 1 29 ? 42.054 55.811 31.994 1.00 16.46 29 LYS B C 1
ATOM 4360 O O . LYS B 1 29 ? 41.953 56.705 32.835 1.00 16.49 29 LYS B O 1
ATOM 4366 N N . VAL B 1 30 ? 41.645 55.942 30.733 1.00 15.43 30 VAL B N 1
ATOM 4367 C CA . VAL B 1 30 ? 40.825 57.073 30.291 1.00 15.03 30 VAL B CA 1
ATOM 4368 C C . VAL B 1 30 ? 39.531 56.516 29.680 1.00 15.03 30 VAL B C 1
ATOM 4369 O O . VAL B 1 30 ? 39.556 55.829 28.654 1.00 14.35 30 VAL B O 1
ATOM 4373 N N . PHE B 1 31 ? 38.410 56.805 30.331 1.00 14.52 31 PHE B N 1
ATOM 4374 C CA . PHE B 1 31 ? 37.104 56.378 29.853 1.00 14.43 31 PHE B CA 1
ATOM 4375 C C . PHE B 1 31 ? 36.537 57.433 28.905 1.00 14.37 31 PHE B C 1
ATOM 4376 O O . PHE B 1 31 ? 36.576 58.625 29.205 1.00 14.26 31 PHE B O 1
ATOM 4384 N N . GLY B 1 32 ? 35.990 57.017 27.771 1.00 14.45 32 GLY B N 1
ATOM 4385 C CA . GLY B 1 32 ? 35.306 57.986 26.927 1.00 15.05 32 GLY B CA 1
ATOM 4386 C C . GLY B 1 32 ? 34.809 57.511 25.582 1.00 15.45 32 GLY B C 1
ATOM 4387 O O . GLY B 1 32 ? 34.721 56.311 25.321 1.00 15.73 32 GLY B O 1
ATOM 4388 N N . VAL B 1 33 ? 34.447 58.485 24.751 1.00 15.44 33 VAL B N 1
ATOM 4389 C CA . VAL B 1 33 ? 34.151 58.277 23.351 1.00 15.33 33 VAL B CA 1
ATOM 4390 C C . VAL B 1 33 ? 34.978 59.307 22.573 1.00 15.84 33 VAL B C 1
ATOM 4391 O O . VAL B 1 33 ? 34.910 60.510 22.855 1.00 15.41 33 VAL B O 1
ATOM 4395 N N . VAL B 1 34 ? 35.769 58.829 21.613 1.00 15.97 34 VAL B N 1
ATOM 4396 C CA . VAL B 1 34 ? 36.631 59.715 20.809 1.00 16.59 34 VAL B CA 1
ATOM 4397 C C . VAL B 1 34 ? 35.933 60.147 19.524 1.00 16.66 34 VAL B C 1
ATOM 4398 O O . VAL B 1 34 ? 35.239 59.349 18.882 1.00 16.75 34 VAL B O 1
ATOM 4402 N N . GLY B 1 35 ? 36.113 61.418 19.174 1.00 16.75 35 GLY B N 1
ATOM 4403 C CA . GLY B 1 35 ? 35.615 61.966 17.916 1.00 16.76 35 GLY B CA 1
ATOM 4404 C C . GLY B 1 35 ? 36.766 62.312 16.979 1.00 17.05 35 GLY B C 1
ATOM 4405 O O . GLY B 1 35 ? 37.850 61.723 17.064 1.00 16.72 35 GLY B O 1
ATOM 4406 N N . ARG B 1 36 ? 36.534 63.285 16.104 1.00 16.88 36 ARG B N 1
ATOM 4407 C CA . ARG B 1 36 ? 37.486 63.641 15.060 1.00 17.34 36 ARG B CA 1
ATOM 4408 C C . ARG B 1 36 ? 38.857 64.073 15.589 1.00 17.53 36 ARG B C 1
ATOM 4409 O O . ARG B 1 36 ? 39.830 64.117 14.829 1.00 17.92 36 ARG B O 1
ATOM 4417 N N . GLU B 1 37 ? 38.931 64.391 16.884 1.00 17.57 37 GLU B N 1
ATOM 4418 C CA . GLU B 1 37 ? 40.209 64.681 17.545 1.00 17.63 37 GLU B CA 1
ATOM 4419 C C . GLU B 1 37 ? 41.162 63.479 17.558 1.00 17.61 37 GLU B C 1
ATOM 4420 O O . GLU B 1 37 ? 42.322 63.618 17.936 1.00 17.76 37 GLU B O 1
ATOM 4426 N N . ALA B 1 38 ? 40.662 62.308 17.156 1.00 17.95 38 ALA B N 1
ATOM 4427 C CA . ALA B 1 38 ? 41.495 61.114 16.957 1.00 18.29 38 ALA B CA 1
ATOM 4428 C C . ALA B 1 38 ? 42.633 61.362 15.957 1.00 18.85 38 ALA B C 1
ATOM 4429 O O . ALA B 1 38 ? 43.666 60.690 16.010 1.00 18.91 38 ALA B O 1
ATOM 4431 N N . ALA B 1 39 ? 42.444 62.335 15.060 1.00 19.05 39 ALA B N 1
ATOM 4432 C CA . ALA B 1 39 ? 43.519 62.801 14.186 1.00 19.06 39 ALA B CA 1
ATOM 4433 C C . ALA B 1 39 ? 44.673 63.415 14.969 1.00 19.21 39 ALA B C 1
ATOM 4434 O O . ALA B 1 39 ? 45.797 63.472 14.464 1.00 19.15 39 ALA B O 1
ATOM 4436 N N . SER B 1 40 ? 44.388 63.894 16.183 1.00 19.35 40 SER B N 1
ATOM 4437 C CA . SER B 1 40 ? 45.399 64.538 17.040 1.00 19.33 40 SER B CA 1
ATOM 4438 C C . SER B 1 40 ? 45.905 63.678 18.202 1.00 19.42 40 SER B C 1
ATOM 4439 O O . SER B 1 40 ? 47.009 63.907 18.705 1.00 19.77 40 SER B O 1
ATOM 4442 N N . ILE B 1 41 ? 45.093 62.715 18.644 1.00 19.02 41 ILE B N 1
ATOM 4443 C CA . ILE B 1 41 ? 45.417 61.881 19.805 1.00 19.22 41 ILE B CA 1
ATOM 4444 C C . ILE B 1 41 ? 44.970 60.440 19.553 1.00 19.56 41 ILE B C 1
ATOM 4445 O O . ILE B 1 41 ? 43.790 60.176 19.298 1.00 19.11 41 ILE B O 1
ATOM 4450 N N . LEU B 1 42 ? 45.929 59.518 19.608 1.00 20.04 42 LEU B N 1
ATOM 4451 C CA . LEU B 1 42 ? 45.662 58.121 19.272 1.00 20.59 42 LEU B CA 1
ATOM 4452 C C . LEU B 1 42 ? 45.260 57.328 20.504 1.00 20.71 42 LEU B C 1
ATOM 4453 O O . LEU B 1 42 ? 44.364 56.484 20.438 1.00 20.99 42 LEU B O 1
ATOM 4458 N N . PHE B 1 43 ? 45.919 57.646 21.620 1.00 21.36 43 PHE B N 1
ATOM 4459 C CA . PHE B 1 43 ? 45.763 57.012 22.954 1.00 21.77 43 PHE B CA 1
ATOM 4460 C C . PHE B 1 43 ? 46.698 55.837 23.196 1.00 22.27 43 PHE B C 1
ATOM 4461 O O . PHE B 1 43 ? 46.527 55.094 24.162 1.00 22.40 43 PHE B O 1
ATOM 4469 N N . ASP B 1 44 ? 47.700 55.699 22.330 1.00 22.87 44 ASP B N 1
ATOM 4470 C CA . ASP B 1 44 ? 48.796 54.751 22.550 1.00 23.62 44 ASP B CA 1
ATOM 4471 C C . ASP B 1 44 ? 50.110 55.483 22.802 1.00 23.78 44 ASP B C 1
ATOM 4472 O O . ASP B 1 44 ? 51.168 54.853 22.865 1.00 23.62 44 ASP B O 1
ATOM 4477 N N . GLU B 1 45 ? 50.039 56.812 22.933 1.00 23.65 45 GLU B N 1
ATOM 4478 C CA . GLU B 1 45 ? 51.238 57.649 23.076 1.00 23.79 45 GLU B CA 1
ATOM 4479 C C . GLU B 1 45 ? 52.076 57.318 24.303 1.00 23.67 45 GLU B C 1
ATOM 4480 O O . GLU B 1 45 ? 53.302 57.436 24.273 1.00 23.71 45 GLU B O 1
ATOM 4486 N N . VAL B 1 46 ? 51.407 56.915 25.379 1.00 23.70 46 VAL B N 1
ATOM 4487 C CA . VAL B 1 46 ? 52.046 56.746 26.680 1.00 23.84 46 VAL B CA 1
ATOM 4488 C C . VAL B 1 46 ? 51.754 55.353 27.239 1.00 24.22 46 VAL B C 1
ATOM 4489 O O . VAL B 1 46 ? 50.597 54.947 27.375 1.00 23.86 46 VAL B O 1
ATOM 4493 N N . GLU B 1 47 ? 52.823 54.618 27.536 1.00 24.92 47 GLU B N 1
ATOM 4494 C CA . GLU B 1 47 ? 52.714 53.306 28.161 1.00 25.35 47 GLU B CA 1
ATOM 4495 C C . GLU B 1 47 ? 52.168 53.454 29.578 1.00 25.15 47 GLU B C 1
ATOM 4496 O O . GLU B 1 47 ? 52.614 54.315 30.335 1.00 25.30 47 GLU B O 1
ATOM 4502 N N . GLY B 1 48 ? 51.205 52.609 29.924 1.00 25.04 48 GLY B N 1
ATOM 4503 C CA . GLY B 1 48 ? 50.622 52.611 31.263 1.00 24.99 48 GLY B CA 1
ATOM 4504 C C . GLY B 1 48 ? 49.233 53.217 31.358 1.00 24.78 48 GLY B C 1
ATOM 4505 O O . GLY B 1 48 ? 48.569 53.085 32.380 1.00 24.69 48 GLY B O 1
ATOM 4506 N N . ILE B 1 49 ? 48.790 53.878 30.295 1.00 24.60 49 ILE B N 1
ATOM 4507 C CA . ILE B 1 49 ? 47.473 54.501 30.286 1.00 24.68 49 ILE B CA 1
ATOM 4508 C C . ILE B 1 49 ? 46.657 53.975 29.092 1.00 24.68 49 ILE B C 1
ATOM 4509 O O . ILE B 1 49 ? 47.105 54.055 27.945 1.00 24.79 49 ILE B O 1
ATOM 4514 N N . ASP B 1 50 ? 45.490 53.384 29.387 1.00 24.29 50 ASP B N 1
ATOM 4515 C CA . ASP B 1 50 ? 44.662 52.704 28.388 1.00 23.82 50 ASP B CA 1
ATOM 4516 C C . ASP B 1 50 ? 43.331 53.415 28.199 1.00 23.01 50 ASP B C 1
ATOM 4517 O O . ASP B 1 50 ? 42.706 53.843 29.168 1.00 22.60 50 ASP B O 1
ATOM 4522 N N . PHE B 1 51 ? 42.879 53.495 26.953 1.00 21.65 51 PHE B N 1
ATOM 4523 C CA . PHE B 1 51 ? 41.556 54.013 26.677 1.00 20.36 51 PHE B CA 1
ATOM 4524 C C . PHE B 1 51 ? 40.491 52.952 26.912 1.00 19.58 51 PHE B C 1
ATOM 4525 O O . PHE B 1 51 ? 40.660 51.788 26.518 1.00 19.38 51 PHE B O 1
ATOM 4533 N N . VAL B 1 52 ? 39.407 53.364 27.570 1.00 18.34 52 VAL B N 1
ATOM 4534 C CA . VAL B 1 52 ? 38.248 52.510 27.806 1.00 17.68 52 VAL B CA 1
ATOM 4535 C C . VAL B 1 52 ? 37.029 53.091 27.072 1.00 17.65 52 VAL B C 1
ATOM 4536 O O . VAL B 1 52 ? 36.412 54.063 27.532 1.00 17.05 52 VAL B O 1
ATOM 4540 N N . LEU B 1 53 ? 36.697 52.499 25.923 1.00 17.01 53 LEU B N 1
ATOM 4541 C CA . LEU B 1 53 ? 35.622 53.005 25.070 1.00 16.96 53 LEU B CA 1
ATOM 4542 C C . LEU B 1 53 ? 34.229 52.595 25.565 1.00 16.73 53 LEU B C 1
ATOM 4543 O O . LEU B 1 53 ? 33.942 51.405 25.744 1.00 16.87 53 LEU B O 1
ATOM 4548 N N . THR B 1 54 ? 33.370 53.591 25.761 1.00 16.14 54 THR B N 1
ATOM 4549 C CA . THR B 1 54 ? 31.984 53.366 26.176 1.00 15.70 54 THR B CA 1
ATOM 4550 C C . THR B 1 54 ? 31.046 53.645 24.995 1.00 15.67 54 THR B C 1
ATOM 4551 O O . THR B 1 54 ? 31.491 54.156 23.961 1.00 15.74 54 THR B O 1
ATOM 4555 N N . ARG B 1 55 ? 29.770 53.295 25.142 1.00 15.21 55 ARG B N 1
ATOM 4556 C CA . ARG B 1 55 ? 28.754 53.549 24.109 1.00 15.47 55 ARG B CA 1
ATOM 4557 C C . ARG B 1 55 ? 28.159 54.955 24.186 1.00 15.26 55 ARG B C 1
ATOM 4558 O O . ARG B 1 55 ? 27.567 55.445 23.216 1.00 15.29 55 ARG B O 1
ATOM 4566 N N . HIS B 1 56 ? 28.294 55.571 25.360 1.00 14.85 56 HIS B N 1
ATOM 4567 C CA . HIS B 1 56 ? 27.810 56.920 25.633 1.00 14.75 56 HIS B CA 1
ATOM 4568 C C . HIS B 1 56 ? 28.757 57.579 26.639 1.00 14.22 56 HIS B C 1
ATOM 4569 O O . HIS B 1 56 ? 29.323 56.905 27.496 1.00 14.64 56 HIS B O 1
ATOM 4576 N N . GLU B 1 57 ? 28.921 58.894 26.533 1.00 13.94 57 GLU B N 1
ATOM 4577 C CA . GLU B 1 57 ? 29.873 59.643 27.362 1.00 13.36 57 GLU B CA 1
ATOM 4578 C C . GLU B 1 57 ? 29.489 59.696 28.852 1.00 13.26 57 GLU B C 1
ATOM 4579 O O . GLU B 1 57 ? 30.362 59.780 29.716 1.00 12.45 57 GLU B O 1
ATOM 4585 N N . PHE B 1 58 ? 28.188 59.660 29.140 1.00 13.35 58 PHE B N 1
ATOM 4586 C CA . PHE B 1 58 ? 27.696 59.624 30.525 1.00 13.58 58 PHE B CA 1
ATOM 4587 C C . PHE B 1 58 ? 28.311 58.450 31.274 1.00 13.77 58 PHE B C 1
ATOM 4588 O O . PHE B 1 58 ? 28.808 58.600 32.402 1.00 14.77 58 PHE B O 1
ATOM 4596 N N . THR B 1 59 ? 28.290 57.283 30.635 1.00 13.58 59 THR B N 1
ATOM 4597 C CA . THR B 1 59 ? 28.899 56.072 31.190 1.00 13.34 59 THR B CA 1
ATOM 4598 C C . THR B 1 59 ? 30.380 56.272 31.512 1.00 13.37 59 THR B C 1
ATOM 4599 O O . THR B 1 59 ? 30.862 55.851 32.567 1.00 13.21 59 THR B O 1
ATOM 4603 N N . ALA B 1 60 ? 31.096 56.918 30.598 1.00 13.15 60 ALA B N 1
ATOM 4604 C CA . ALA B 1 60 ? 32.505 57.243 30.798 1.00 12.92 60 ALA B CA 1
ATOM 4605 C C . ALA B 1 60 ? 32.758 58.147 32.018 1.00 12.70 60 ALA B C 1
ATOM 4606 O O . ALA B 1 60 ? 33.679 57.895 32.802 1.00 12.53 60 ALA B O 1
ATOM 4608 N N . GLY B 1 61 ? 31.969 59.212 32.146 1.00 12.27 61 GLY B N 1
ATOM 4609 C CA . GLY B 1 61 ? 32.117 60.153 33.255 1.00 12.44 61 GLY B CA 1
ATOM 4610 C C . GLY B 1 61 ? 31.800 59.516 34.601 1.00 12.56 61 GLY B C 1
ATOM 4611 O O . GLY B 1 61 ? 32.527 59.714 35.577 1.00 12.63 61 GLY B O 1
ATOM 4612 N N . VAL B 1 62 ? 30.719 58.741 34.651 1.00 12.76 62 VAL B N 1
ATOM 4613 C CA . VAL B 1 62 ? 30.327 58.052 35.893 1.00 13.00 62 VAL B CA 1
ATOM 4614 C C . VAL B 1 62 ? 31.286 56.940 36.310 1.00 13.69 62 VAL B C 1
ATOM 4615 O O . VAL B 1 62 ? 31.556 56.779 37.501 1.00 13.83 62 VAL B O 1
ATOM 4619 N N . ALA B 1 63 ? 31.813 56.185 35.336 1.00 13.95 63 ALA B N 1
ATOM 4620 C CA . ALA B 1 63 ? 32.805 55.151 35.622 1.00 14.04 63 ALA B CA 1
ATOM 4621 C C . ALA B 1 63 ? 34.065 55.755 36.243 1.00 14.30 63 ALA B C 1
ATOM 4622 O O . ALA B 1 63 ? 34.616 55.211 37.215 1.00 14.56 63 ALA B O 1
ATOM 4624 N N . ALA B 1 64 ? 34.511 56.886 35.695 1.00 14.28 64 ALA B N 1
ATOM 4625 C CA . ALA B 1 64 ? 35.645 57.623 36.259 1.00 14.46 64 ALA B CA 1
ATOM 4626 C C . ALA B 1 64 ? 35.357 58.131 37.680 1.00 14.54 64 ALA B C 1
ATOM 4627 O O . ALA B 1 64 ? 36.210 58.034 38.545 1.00 14.85 64 ALA B O 1
ATOM 4629 N N . ASP B 1 65 ? 34.154 58.662 37.903 1.00 14.58 65 ASP B N 1
ATOM 4630 C CA . ASP B 1 65 ? 33.684 59.111 39.229 1.00 14.93 65 ASP B CA 1
ATOM 4631 C C . ASP B 1 65 ? 33.781 57.998 40.287 1.00 15.08 65 ASP B C 1
ATOM 4632 O O . ASP B 1 65 ? 34.383 58.182 41.351 1.00 15.21 65 ASP B O 1
ATOM 4637 N N . VAL B 1 66 ? 33.217 56.841 39.970 1.00 15.19 66 VAL B N 1
ATOM 4638 C CA . VAL B 1 66 ? 33.160 55.717 40.908 1.00 14.85 66 VAL B CA 1
ATOM 4639 C C . VAL B 1 66 ? 34.559 55.134 41.141 1.00 14.87 66 VAL B C 1
ATOM 4640 O O . VAL B 1 66 ? 34.919 54.770 42.267 1.00 15.03 66 VAL B O 1
ATOM 4644 N N . LEU B 1 67 ? 35.358 55.055 40.082 1.00 14.77 67 LEU B N 1
ATOM 4645 C CA . LEU B 1 67 ? 36.736 54.574 40.217 1.00 14.81 67 LEU B CA 1
ATOM 4646 C C . LEU B 1 67 ? 37.550 55.517 41.117 1.00 14.93 67 LEU B C 1
ATOM 4647 O O . LEU B 1 67 ? 38.338 55.057 41.952 1.00 14.99 67 LEU B O 1
ATOM 4652 N N . ALA B 1 68 ? 37.341 56.823 40.953 1.00 14.61 68 ALA B N 1
ATOM 4653 C CA . ALA B 1 68 ? 37.965 57.837 41.812 1.00 15.13 68 ALA B CA 1
ATOM 4654 C C . ALA B 1 68 ? 37.495 57.730 43.269 1.00 14.98 68 ALA B C 1
ATOM 4655 O O . ALA B 1 68 ? 38.287 57.866 44.200 1.00 14.72 68 ALA B O 1
ATOM 4657 N N . ARG B 1 69 ? 36.204 57.489 43.456 1.00 15.27 69 ARG B N 1
ATOM 4658 C CA . ARG B 1 69 ? 35.636 57.322 44.792 1.00 15.71 69 ARG B CA 1
ATOM 4659 C C . ARG B 1 69 ? 36.265 56.143 45.542 1.00 16.00 69 ARG B C 1
ATOM 4660 O O . ARG B 1 69 ? 36.623 56.270 46.705 1.00 15.89 69 ARG B O 1
ATOM 4668 N N . ILE B 1 70 ? 36.387 54.998 44.872 1.00 16.32 70 ILE B N 1
ATOM 4669 C CA . ILE B 1 70 ? 36.876 53.789 45.538 1.00 16.51 70 ILE B CA 1
ATOM 4670 C C . ILE B 1 70 ? 38.396 53.822 45.715 1.00 16.97 70 ILE B C 1
ATOM 4671 O O . ILE B 1 70 ? 38.894 53.470 46.782 1.00 17.22 70 ILE B O 1
ATOM 4676 N N . THR B 1 71 ? 39.126 54.283 44.697 1.00 16.91 71 THR B N 1
ATOM 4677 C CA . THR B 1 71 ? 40.582 54.378 44.791 1.00 17.15 71 THR B CA 1
ATOM 4678 C C . THR B 1 71 ? 41.073 55.551 45.649 1.00 17.17 71 THR B C 1
ATOM 4679 O O . THR B 1 71 ? 42.155 55.482 46.217 1.00 17.65 71 THR B O 1
ATOM 4683 N N . GLY B 1 72 ? 40.287 56.626 45.728 1.00 17.19 72 GLY B N 1
ATOM 4684 C CA . GLY B 1 72 ? 40.719 57.855 46.396 1.00 17.16 72 GLY B CA 1
ATOM 4685 C C . GLY B 1 72 ? 41.733 58.639 45.571 1.00 17.55 72 GLY B C 1
ATOM 4686 O O . GLY B 1 72 ? 42.428 59.500 46.099 1.00 18.00 72 GLY B O 1
ATOM 4687 N N . ARG B 1 73 ? 41.806 58.340 44.272 1.00 17.61 73 ARG B N 1
ATOM 4688 C CA A ARG B 1 73 ? 42.796 58.926 43.372 0.50 17.58 73 ARG B CA 1
ATOM 4689 C CA B ARG B 1 73 ? 42.793 58.952 43.389 0.50 17.61 73 ARG B CA 1
ATOM 4690 C C . ARG B 1 73 ? 42.100 59.601 42.201 1.00 17.39 73 ARG B C 1
ATOM 4691 O O . ARG B 1 73 ? 41.033 59.147 41.780 1.00 17.52 73 ARG B O 1
ATOM 4706 N N . PRO B 1 74 ? 42.701 60.679 41.654 1.00 17.09 74 PRO B N 1
ATOM 4707 C CA . PRO B 1 74 ? 42.084 61.285 40.471 1.00 16.72 74 PRO B CA 1
ATOM 4708 C C . PRO B 1 74 ? 41.959 60.283 39.318 1.00 16.34 74 PRO B C 1
ATOM 4709 O O . PRO B 1 74 ? 42.843 59.445 39.127 1.00 15.99 74 PRO B O 1
ATOM 4713 N N . GLN B 1 75 ? 40.855 60.372 38.583 1.00 15.63 75 GLN B N 1
ATOM 4714 C CA . GLN B 1 75 ? 40.608 59.527 37.413 1.00 15.48 75 GLN B CA 1
ATOM 4715 C C . GLN B 1 75 ? 40.229 60.431 36.236 1.00 15.30 75 GLN B C 1
ATOM 4716 O O . GLN B 1 75 ? 40.030 61.629 36.433 1.00 15.12 75 GLN B O 1
ATOM 4722 N N . ALA B 1 76 ? 40.143 59.876 35.024 1.00 15.10 76 ALA B N 1
ATOM 4723 C CA . ALA B 1 76 ? 39.956 60.697 33.817 1.00 14.59 76 ALA B CA 1
ATOM 4724 C C . ALA B 1 76 ? 38.908 60.173 32.841 1.00 14.62 76 ALA B C 1
ATOM 4725 O O . ALA B 1 76 ? 38.776 58.961 32.639 1.00 14.20 76 ALA B O 1
ATOM 4727 N N . CYS B 1 77 ? 38.176 61.100 32.225 1.00 14.42 77 CYS B N 1
ATOM 4728 C CA . CYS B 1 77 ? 37.196 60.772 31.188 1.00 14.10 77 CYS B CA 1
ATOM 4729 C C . CYS B 1 77 ? 37.342 61.707 29.980 1.00 14.04 77 CYS B C 1
ATOM 4730 O O . CYS B 1 77 ? 37.949 62.780 30.085 1.00 13.65 77 CYS B O 1
ATOM 4733 N N . TRP B 1 78 ? 36.781 61.302 28.840 1.00 13.90 78 TRP B N 1
ATOM 4734 C CA . TRP B 1 78 ? 37.069 61.953 27.560 1.00 13.80 78 TRP B CA 1
ATOM 4735 C C . TRP B 1 78 ? 35.845 62.045 26.655 1.00 14.06 78 TRP B C 1
ATOM 4736 O O . TRP B 1 78 ? 35.093 61.078 26.515 1.00 13.59 78 TRP B O 1
ATOM 4747 N N . ALA B 1 79 ? 35.645 63.211 26.036 1.00 13.74 79 ALA B N 1
ATOM 4748 C CA . ALA B 1 79 ? 34.614 63.346 25.015 1.00 13.71 79 ALA B CA 1
ATOM 4749 C C . ALA B 1 79 ? 35.088 64.228 23.871 1.00 13.71 79 ALA B C 1
ATOM 4750 O O . ALA B 1 79 ? 36.089 64.932 23.988 1.00 13.68 79 ALA B O 1
ATOM 4752 N N . THR B 1 80 ? 34.372 64.169 22.755 1.00 14.04 80 THR B N 1
ATOM 4753 C CA . THR B 1 80 ? 34.633 65.062 21.633 1.00 13.97 80 THR B CA 1
ATOM 4754 C C . THR B 1 80 ? 34.013 66.455 21.852 1.00 13.83 80 THR B C 1
ATOM 4755 O O . THR B 1 80 ? 33.434 66.742 22.904 1.00 13.58 80 THR B O 1
ATOM 4759 N N . LEU B 1 81 ? 34.152 67.321 20.856 1.00 13.67 81 LEU B N 1
ATOM 4760 C CA . LEU B 1 81 ? 33.642 68.675 20.946 1.00 13.89 81 LEU B CA 1
ATOM 4761 C C . LEU B 1 81 ? 32.116 68.689 20.924 1.00 13.58 81 LEU B C 1
ATOM 4762 O O . LEU B 1 81 ? 31.487 67.682 20.587 1.00 13.59 81 LEU B O 1
ATOM 4767 N N . GLY B 1 82 ? 31.527 69.810 21.317 1.00 13.02 82 GLY B N 1
ATOM 4768 C CA . GLY B 1 82 ? 30.086 70.005 21.152 1.00 13.19 82 GLY B CA 1
ATOM 4769 C C . GLY B 1 82 ? 29.277 68.988 21.945 1.00 13.17 82 GLY B C 1
ATOM 4770 O O . GLY B 1 82 ? 29.398 68.933 23.162 1.00 13.33 82 GLY B O 1
ATOM 4771 N N . PRO B 1 83 ? 28.472 68.158 21.251 1.00 13.26 83 PRO B N 1
ATOM 4772 C CA . PRO B 1 83 ? 27.567 67.199 21.907 1.00 13.16 83 PRO B CA 1
ATOM 4773 C C . PRO B 1 83 ? 28.294 66.094 22.678 1.00 12.87 83 PRO B C 1
ATOM 4774 O O . PRO B 1 83 ? 27.696 65.454 23.552 1.00 13.02 83 PRO B O 1
ATOM 4778 N N . GLY B 1 84 ? 29.559 65.845 22.346 1.00 12.70 84 GLY B N 1
ATOM 4779 C CA . GLY B 1 84 ? 30.376 64.953 23.165 1.00 12.35 84 GLY B CA 1
ATOM 4780 C C . GLY B 1 84 ? 30.479 65.536 24.569 1.00 12.31 84 GLY B C 1
ATOM 4781 O O . GLY B 1 84 ? 30.140 64.885 25.560 1.00 11.80 84 GLY B O 1
ATOM 4782 N N . MET B 1 85 ? 30.949 66.778 24.632 1.00 12.24 85 MET B N 1
ATOM 4783 C CA . MET B 1 85 ? 31.111 67.517 25.888 1.00 12.54 85 MET B CA 1
ATOM 4784 C C . MET B 1 85 ? 29.779 67.626 26.656 1.00 12.34 85 MET B C 1
ATOM 4785 O O . MET B 1 85 ? 29.742 67.396 27.866 1.00 12.32 85 MET B O 1
ATOM 4790 N N . THR B 1 86 ? 28.679 67.936 25.964 1.00 12.68 86 THR B N 1
ATOM 4791 C CA . THR B 1 86 ? 27.383 68.048 26.649 1.00 12.23 86 THR B CA 1
ATOM 4792 C C . THR B 1 86 ? 26.891 66.696 27.191 1.00 12.38 86 THR B C 1
ATOM 4793 O O . THR B 1 86 ? 26.342 66.623 28.295 1.00 12.08 86 THR B O 1
ATOM 4797 N N . ASN B 1 87 ? 27.119 65.623 26.441 1.00 11.97 87 ASN B N 1
ATOM 4798 C CA . ASN B 1 87 ? 26.849 64.270 26.949 1.00 12.01 87 ASN B CA 1
ATOM 4799 C C . ASN B 1 87 ? 27.680 63.928 28.185 1.00 11.86 87 ASN B C 1
ATOM 4800 O O . ASN B 1 87 ? 27.177 63.337 29.142 1.00 12.05 87 ASN B O 1
ATOM 4805 N N . LEU B 1 88 ? 28.950 64.312 28.151 1.00 11.69 88 LEU B N 1
ATOM 4806 C CA . LEU B 1 88 ? 29.863 64.086 29.267 1.00 12.00 88 LEU B CA 1
ATOM 4807 C C . LEU B 1 88 ? 29.474 64.892 30.508 1.00 12.00 88 LEU B C 1
ATOM 4808 O O . LEU B 1 88 ? 29.770 64.477 31.629 1.00 11.91 88 LEU B O 1
ATOM 4813 N N . SER B 1 89 ? 28.820 66.038 30.301 1.00 11.70 89 SER B N 1
ATOM 4814 C CA . SER B 1 89 ? 28.475 66.945 31.398 1.00 11.64 89 SER B CA 1
ATOM 4815 C C . SER B 1 89 ? 27.516 66.357 32.454 1.00 11.89 89 SER B C 1
ATOM 4816 O O . SER B 1 89 ? 27.532 66.789 33.603 1.00 12.08 89 SER B O 1
ATOM 4819 N N . THR B 1 90 ? 26.689 65.383 32.076 1.00 11.76 90 THR B N 1
ATOM 4820 C CA . THR B 1 90 ? 25.901 64.650 33.079 1.00 11.70 90 THR B CA 1
ATOM 4821 C C . THR B 1 90 ? 26.786 63.790 33.999 1.00 11.79 90 THR B C 1
ATOM 4822 O O . THR B 1 90 ? 26.480 63.625 35.191 1.00 11.90 90 THR B O 1
ATOM 4826 N N . GLY B 1 91 ? 27.884 63.271 33.452 1.00 11.71 91 GLY B N 1
ATOM 4827 C CA . GLY B 1 91 ? 28.915 62.592 34.252 1.00 11.48 91 GLY B CA 1
ATOM 4828 C C . GLY B 1 91 ? 29.698 63.574 35.106 1.00 12.02 91 GLY B C 1
ATOM 4829 O O . GLY B 1 91 ? 30.025 63.285 36.260 1.00 12.61 91 GLY B O 1
ATOM 4830 N N . ILE B 1 92 ? 30.017 64.740 34.542 1.00 11.69 92 ILE B N 1
ATOM 4831 C CA . ILE B 1 92 ? 30.630 65.841 35.302 1.00 10.99 92 ILE B CA 1
ATOM 4832 C C . ILE B 1 92 ? 29.719 66.299 36.468 1.00 10.85 92 ILE B C 1
ATOM 4833 O O . ILE B 1 92 ? 30.183 66.475 37.589 1.00 10.20 92 ILE B O 1
ATOM 4838 N N . ALA B 1 93 ? 28.430 66.477 36.187 1.00 10.90 93 ALA B N 1
ATOM 4839 C CA . ALA B 1 93 ? 27.432 66.793 37.213 1.00 11.32 93 ALA B CA 1
ATOM 4840 C C . ALA B 1 93 ? 27.373 65.738 38.329 1.00 11.92 93 ALA B C 1
ATOM 4841 O O . ALA B 1 93 ? 27.225 66.087 39.505 1.00 12.24 93 ALA B O 1
ATOM 4843 N N . THR B 1 94 ? 27.486 64.460 37.957 1.00 12.08 94 THR B N 1
ATOM 4844 C CA . THR B 1 94 ? 27.584 63.353 38.917 1.00 12.69 94 THR B CA 1
ATOM 4845 C C . THR B 1 94 ? 28.783 63.557 39.850 1.00 13.18 94 THR B C 1
ATOM 4846 O O . THR B 1 94 ? 28.638 63.484 41.074 1.00 13.68 94 THR B O 1
ATOM 4850 N N . SER B 1 95 ? 29.941 63.867 39.271 1.00 12.85 95 SER B N 1
ATOM 4851 C CA . SER B 1 95 ? 31.160 64.102 40.039 1.00 13.24 95 SER B CA 1
ATOM 4852 C C . SER B 1 95 ? 31.105 65.343 40.953 1.00 13.09 95 SER B C 1
ATOM 4853 O O . SER B 1 95 ? 31.645 65.308 42.058 1.00 13.33 95 SER B O 1
ATOM 4856 N N . VAL B 1 96 ? 30.457 66.425 40.510 1.00 12.49 96 VAL B N 1
ATOM 4857 C CA . VAL B 1 96 ? 30.417 67.662 41.314 1.00 12.50 96 VAL B CA 1
ATOM 4858 C C . VAL B 1 96 ? 29.480 67.523 42.527 1.00 12.53 96 VAL B C 1
ATOM 4859 O O . VAL B 1 96 ? 29.808 67.963 43.625 1.00 12.80 96 VAL B O 1
ATOM 4863 N N . LEU B 1 97 ? 28.347 66.864 42.320 1.00 12.29 97 LEU B N 1
ATOM 4864 C CA . LEU B 1 97 ? 27.350 66.665 43.367 1.00 12.52 97 LEU B CA 1
ATOM 4865 C C . LEU B 1 97 ? 27.639 65.472 44.268 1.00 13.15 97 LEU B C 1
ATOM 4866 O O . LEU B 1 97 ? 27.436 65.564 45.481 1.00 13.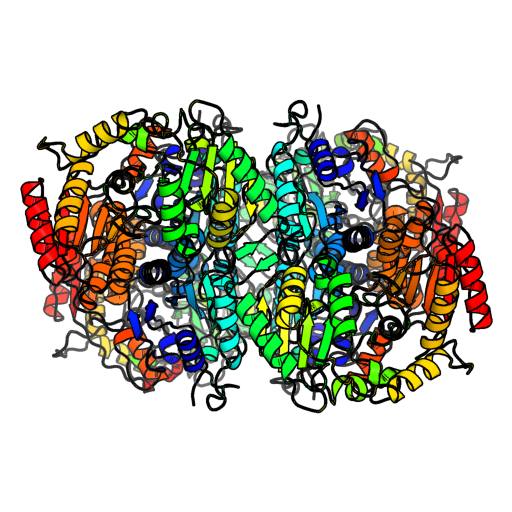05 97 LEU B O 1
ATOM 4871 N N . ASP B 1 98 ? 28.106 64.357 43.692 1.00 13.70 98 ASP B N 1
ATOM 4872 C CA . ASP B 1 98 ? 28.444 63.162 44.496 1.00 14.34 98 ASP B CA 1
ATOM 4873 C C . ASP B 1 98 ? 29.845 63.232 45.101 1.00 14.39 98 ASP B C 1
ATOM 4874 O O . ASP B 1 98 ? 30.183 62.436 45.972 1.00 14.89 98 ASP B O 1
ATOM 4879 N N . ARG B 1 99 ? 30.645 64.185 44.636 1.00 14.58 99 ARG B N 1
ATOM 4880 C CA . ARG B 1 99 ? 32.010 64.453 45.137 1.00 14.79 99 ARG B CA 1
ATOM 4881 C C . ARG B 1 99 ? 33.034 63.379 44.792 1.00 15.57 99 ARG B C 1
ATOM 4882 O O . ARG B 1 99 ? 33.201 62.401 45.532 1.00 15.89 99 ARG B O 1
ATOM 4890 N N . SER B 1 100 ? 33.741 63.586 43.681 1.00 15.57 100 SER B N 1
ATOM 4891 C CA . SER B 1 100 ? 34.851 62.724 43.287 1.00 15.56 100 SER B CA 1
ATOM 4892 C C . SER B 1 100 ? 35.813 63.529 42.431 1.00 15.26 100 SER B C 1
ATOM 4893 O O . SER B 1 100 ? 35.376 64.368 41.641 1.00 15.81 100 SER B O 1
ATOM 4896 N N . PRO B 1 101 ? 37.120 63.279 42.581 1.00 15.02 101 PRO B N 1
ATOM 4897 C CA . PRO B 1 101 ? 38.148 63.984 41.816 1.00 15.02 101 PRO B CA 1
ATOM 4898 C C . PRO B 1 101 ? 38.318 63.424 40.400 1.00 15.02 101 PRO B C 1
ATOM 4899 O O . PRO B 1 101 ? 39.103 62.507 40.181 1.00 15.92 101 PRO B O 1
ATOM 4903 N N . VAL B 1 102 ? 37.570 63.976 39.452 1.00 14.52 102 VAL B N 1
ATOM 4904 C CA . VAL B 1 102 ? 37.586 63.523 38.073 1.00 14.25 102 VAL B CA 1
ATOM 4905 C C . VAL B 1 102 ? 38.215 64.620 37.218 1.00 14.17 102 VAL B C 1
ATOM 4906 O O . VAL B 1 102 ? 37.886 65.800 37.364 1.00 13.91 102 VAL B O 1
ATOM 4910 N N . ILE B 1 103 ? 39.131 64.229 36.342 1.00 13.74 103 ILE B N 1
ATOM 4911 C CA . ILE B 1 103 ? 39.645 65.131 35.321 1.00 13.24 103 ILE B CA 1
ATOM 4912 C C . ILE B 1 103 ? 38.859 64.849 34.038 1.00 13.11 103 ILE B C 1
ATOM 4913 O O . ILE B 1 103 ? 39.012 63.794 33.424 1.00 13.07 103 ILE B O 1
ATOM 4918 N N . ALA B 1 104 ? 37.998 65.791 33.662 1.00 12.94 104 ALA B N 1
ATOM 4919 C CA . ALA B 1 104 ? 37.149 65.662 32.474 1.00 12.75 104 ALA B CA 1
ATOM 4920 C C . ALA B 1 104 ? 37.781 66.449 31.327 1.00 12.87 104 ALA B C 1
ATOM 4921 O O . ALA B 1 104 ? 38.121 67.626 31.477 1.00 12.27 104 ALA B O 1
ATOM 4923 N N . LEU B 1 105 ? 37.954 65.772 30.196 1.00 12.83 105 LEU B N 1
ATOM 4924 C CA . LEU B 1 105 ? 38.662 66.322 29.050 1.00 13.17 105 LEU B CA 1
ATOM 4925 C C . LEU B 1 105 ? 37.753 66.267 27.839 1.00 12.82 105 LEU B C 1
ATOM 4926 O O . LEU B 1 105 ? 37.160 65.241 27.565 1.00 12.22 105 LEU B O 1
ATOM 4931 N N . ALA B 1 106 ? 37.631 67.383 27.126 1.00 12.98 106 ALA B N 1
ATOM 4932 C CA . ALA B 1 106 ? 36.866 67.390 25.887 1.00 12.87 106 ALA B CA 1
ATOM 4933 C C . ALA B 1 106 ? 37.602 68.135 24.793 1.00 13.06 106 ALA B C 1
ATOM 4934 O O . ALA B 1 106 ? 38.265 69.145 25.045 1.00 13.18 106 ALA B O 1
ATOM 4936 N N . ALA B 1 107 ? 37.478 67.627 23.571 1.00 12.76 107 ALA B N 1
ATOM 4937 C CA . ALA B 1 107 ? 38.043 68.291 22.416 1.00 13.18 107 ALA B CA 1
ATOM 4938 C C . ALA B 1 107 ? 37.267 69.578 22.134 1.00 13.49 107 ALA B C 1
ATOM 4939 O O . ALA B 1 107 ? 36.140 69.766 22.636 1.00 13.39 107 ALA B O 1
ATOM 4941 N N . GLN B 1 108 ? 37.884 70.466 21.353 1.00 13.15 108 GLN B N 1
ATOM 4942 C CA . GLN B 1 108 ? 37.235 71.690 20.909 1.00 13.34 108 GLN B CA 1
ATOM 4943 C C . GLN B 1 108 ? 37.639 71.993 19.459 1.00 13.63 108 GLN B C 1
ATOM 4944 O O . GLN B 1 108 ? 38.659 71.485 18.965 1.00 13.87 108 GLN B O 1
ATOM 4950 N N . SER B 1 109 ? 36.821 72.794 18.777 1.00 13.86 109 SER B N 1
ATOM 4951 C CA . SER B 1 109 ? 37.171 73.356 17.473 1.00 14.07 109 SER B CA 1
ATOM 4952 C C . SER B 1 109 ? 38.586 73.902 17.472 1.00 14.11 109 SER B C 1
ATOM 4953 O O . SER B 1 109 ? 39.099 74.308 18.522 1.00 13.99 109 SER B O 1
ATOM 4956 N N . GLU B 1 110 ? 39.216 73.892 16.295 1.00 14.59 110 GLU B N 1
ATOM 4957 C CA . GLU B 1 110 ? 40.543 74.493 16.095 1.00 14.74 110 GLU B CA 1
ATOM 4958 C C . GLU B 1 110 ? 40.537 75.909 16.646 1.00 14.66 110 GLU B C 1
ATOM 4959 O O . GLU B 1 110 ? 39.557 76.633 16.463 1.00 14.87 110 GLU B O 1
ATOM 4965 N N . SER B 1 111 ? 41.622 76.289 17.316 1.00 14.19 111 SER B N 1
ATOM 4966 C CA . SER B 1 111 ? 41.665 77.511 18.122 1.00 14.64 111 SER B CA 1
ATOM 4967 C C . SER B 1 111 ? 41.267 78.782 17.372 1.00 14.79 111 SER B C 1
ATOM 4968 O O . SER B 1 111 ? 40.516 79.605 17.901 1.00 15.44 111 SER B O 1
ATOM 4971 N N . HIS B 1 112 ? 41.769 78.936 16.145 1.00 14.62 112 HIS B N 1
ATOM 4972 C CA . HIS B 1 112 ? 41.476 80.090 15.291 1.00 14.56 112 HIS B CA 1
ATOM 4973 C C . HIS B 1 112 ? 40.052 80.060 14.722 1.00 14.41 112 HIS B C 1
ATOM 4974 O O . HIS B 1 112 ? 39.628 81.008 14.056 1.00 14.79 112 HIS B O 1
ATOM 4981 N N . ASP B 1 113 ? 39.327 78.970 14.970 1.00 13.92 113 ASP B N 1
ATOM 4982 C CA . ASP B 1 113 ? 38.002 78.743 14.372 1.00 13.78 113 ASP B CA 1
ATOM 4983 C C . ASP B 1 113 ? 36.924 78.570 15.460 1.00 13.54 113 ASP B C 1
ATOM 4984 O O . ASP B 1 113 ? 35.817 78.051 15.204 1.00 13.73 113 ASP B O 1
ATOM 4989 N N . ILE B 1 114 ? 37.248 79.009 16.672 1.00 13.43 114 ILE B N 1
ATOM 4990 C CA . ILE B 1 114 ? 36.312 78.936 17.802 1.00 12.83 114 ILE B CA 1
ATOM 4991 C C . ILE B 1 114 ? 35.300 80.077 17.735 1.00 12.83 114 ILE B C 1
ATOM 4992 O O . ILE B 1 114 ? 35.593 81.225 18.088 1.00 13.27 114 ILE B O 1
ATOM 4997 N N . PHE B 1 115 ? 34.115 79.738 17.241 1.00 12.66 115 PHE B N 1
ATOM 4998 C CA . PHE B 1 115 ? 32.992 80.647 17.168 1.00 12.32 115 PHE B CA 1
ATOM 4999 C C . PHE B 1 115 ? 31.787 79.891 17.714 1.00 12.33 115 PHE B C 1
ATOM 5000 O O . PHE B 1 115 ? 31.044 79.275 16.948 1.00 12.33 115 PHE B O 1
ATOM 5008 N N . PRO B 1 116 ? 31.597 79.917 19.050 1.00 12.44 116 PRO B N 1
ATOM 5009 C CA . PRO B 1 116 ? 30.535 79.122 19.685 1.00 12.51 116 PRO B CA 1
ATOM 5010 C C . PRO B 1 116 ? 29.176 79.395 19.049 1.00 12.56 116 PRO B C 1
ATOM 5011 O O . PRO B 1 116 ? 28.837 80.551 18.804 1.00 12.88 116 PRO B O 1
ATOM 5015 N N . ASN B 1 117 ? 28.439 78.328 18.748 1.00 12.78 117 ASN B N 1
ATOM 5016 C CA . ASN B 1 117 ? 27.107 78.410 18.118 1.00 13.26 117 ASN B CA 1
ATOM 5017 C C . ASN B 1 117 ? 27.107 78.880 16.651 1.00 13.60 117 ASN B C 1
ATOM 5018 O O . ASN B 1 117 ? 26.037 79.193 16.092 1.00 14.01 117 ASN B O 1
ATOM 5023 N N . ASP B 1 118 ? 28.293 78.925 16.038 1.00 13.62 118 ASP B N 1
ATOM 5024 C CA . ASP B 1 118 ? 28.446 79.283 14.611 1.00 14.05 118 ASP B CA 1
ATOM 5025 C C . ASP B 1 118 ? 29.335 78.291 13.873 1.00 14.47 118 ASP B C 1
ATOM 5026 O O . ASP B 1 118 ? 28.972 77.795 12.807 1.00 15.04 118 ASP B O 1
ATOM 5031 N N . THR B 1 119 ? 30.506 78.000 14.425 1.00 14.45 119 THR B N 1
ATOM 5032 C CA . THR B 1 119 ? 31.305 76.924 13.871 1.00 14.48 119 THR B CA 1
ATOM 5033 C C . THR B 1 119 ? 30.610 75.580 14.110 1.00 15.05 119 THR B C 1
ATOM 5034 O O . THR B 1 119 ? 30.024 75.349 15.176 1.00 14.87 119 THR B O 1
ATOM 5038 N N . HIS B 1 120 ? 30.666 74.705 13.101 1.00 14.99 120 HIS B N 1
ATOM 5039 C CA . HIS B 1 120 ? 30.202 73.329 13.220 1.00 15.23 120 HIS B CA 1
ATOM 5040 C C . HIS B 1 120 ? 30.714 72.652 14.514 1.00 15.19 120 HIS B C 1
ATOM 5041 O O . HIS B 1 120 ? 31.928 72.606 14.788 1.00 15.16 120 HIS B O 1
ATOM 5048 N N . GLN B 1 121 ? 29.763 72.156 15.310 1.00 15.31 121 GLN B N 1
ATOM 5049 C CA . GLN B 1 121 ? 30.028 71.434 16.570 1.00 15.22 121 GLN B CA 1
ATOM 5050 C C . GLN B 1 121 ? 30.725 72.271 17.646 1.00 14.71 121 GLN B C 1
ATOM 5051 O O . GLN B 1 121 ? 31.267 71.728 18.610 1.00 14.80 121 GLN B O 1
ATOM 5057 N N . CYS B 1 122 ? 30.698 73.591 17.495 1.00 14.20 122 CYS B N 1
ATOM 5058 C CA . CYS B 1 122 ? 31.380 74.465 18.441 1.00 13.79 122 CYS B CA 1
ATOM 5059 C C . CYS B 1 122 ? 30.437 75.059 19.488 1.00 13.24 122 CYS B C 1
ATOM 5060 O O . CYS B 1 122 ? 29.571 75.879 19.173 1.00 13.46 122 CYS B O 1
ATOM 5063 N N . LEU B 1 123 ? 30.634 74.646 20.733 1.00 12.69 123 LEU B N 1
ATOM 5064 C CA . LEU B 1 123 ? 29.916 75.203 21.875 1.00 12.27 123 LEU B CA 1
ATOM 5065 C C . LEU B 1 123 ? 30.906 75.895 22.805 1.00 12.33 123 LEU B C 1
ATOM 5066 O O . LEU B 1 123 ? 32.101 75.585 22.777 1.00 12.12 123 LEU B O 1
ATOM 5071 N N . ASP B 1 124 ? 30.426 76.831 23.621 1.00 12.10 124 ASP B N 1
ATOM 5072 C CA . ASP B 1 124 ? 31.295 77.462 24.620 1.00 12.33 124 ASP B CA 1
ATOM 5073 C C . ASP B 1 124 ? 31.455 76.521 25.814 1.00 12.35 124 ASP B C 1
ATOM 5074 O O . ASP B 1 124 ? 30.774 76.673 26.832 1.00 12.17 124 ASP B O 1
ATOM 5079 N N . SER B 1 125 ? 32.358 75.547 25.665 1.00 11.94 125 SER B N 1
ATOM 5080 C CA . SER B 1 125 ? 32.543 74.478 26.641 1.00 12.09 125 SER B CA 1
ATOM 5081 C C . SER B 1 125 ? 32.878 74.953 28.057 1.00 11.93 125 SER B C 1
ATOM 5082 O O . SER B 1 125 ? 32.284 74.487 29.020 1.00 12.31 125 SER B O 1
ATOM 5085 N N . VAL B 1 126 ? 33.825 75.872 28.182 1.00 11.85 126 VAL B N 1
ATOM 5086 C CA . VAL B 1 126 ? 34.209 76.404 29.498 1.00 11.98 126 VAL B CA 1
ATOM 5087 C C . VAL B 1 126 ? 33.016 77.093 30.196 1.00 11.87 126 VAL B C 1
ATOM 5088 O O . VAL B 1 126 ? 32.778 76.862 31.375 1.00 12.02 126 VAL B O 1
ATOM 5092 N N . ALA B 1 127 ? 32.248 77.901 29.466 1.00 11.78 127 ALA B N 1
ATOM 5093 C CA . ALA B 1 127 ? 31.085 78.582 30.066 1.00 11.96 127 ALA B CA 1
ATOM 5094 C C . ALA B 1 127 ? 29.991 77.601 30.530 1.00 12.13 127 ALA B C 1
ATOM 5095 O O . ALA B 1 127 ? 29.352 77.804 31.571 1.00 12.66 127 ALA B O 1
ATOM 5097 N N . ILE B 1 128 ? 29.786 76.545 29.747 1.00 11.45 128 ILE B N 1
ATOM 5098 C CA . ILE B 1 128 ? 28.790 75.518 30.023 1.00 11.54 128 ILE B CA 1
ATOM 5099 C C . ILE B 1 128 ? 29.172 74.666 31.242 1.00 11.76 128 ILE B C 1
ATOM 5100 O O . ILE B 1 128 ? 28.319 74.336 32.057 1.00 12.35 128 ILE B O 1
ATOM 5105 N N . VAL B 1 129 ? 30.459 74.349 31.374 1.00 11.95 129 VAL B N 1
ATOM 5106 C CA . VAL B 1 129 ? 30.949 73.432 32.409 1.00 11.85 129 VAL B CA 1
ATOM 5107 C C . VAL B 1 129 ? 31.427 74.135 33.697 1.00 11.79 129 VAL B C 1
ATOM 5108 O O . VAL B 1 129 ? 31.394 73.541 34.770 1.00 11.33 129 VAL B O 1
ATOM 5112 N N . ALA B 1 130 ? 31.869 75.392 33.591 1.00 11.59 130 ALA B N 1
ATOM 5113 C CA . ALA B 1 130 ? 32.310 76.172 34.764 1.00 11.76 130 ALA B CA 1
ATOM 5114 C C . ALA B 1 130 ? 31.357 76.111 35.981 1.00 11.88 130 ALA B C 1
ATOM 5115 O O . ALA B 1 130 ? 31.825 75.917 37.104 1.00 11.57 130 ALA B O 1
ATOM 5117 N N . PRO B 1 131 ? 30.025 76.265 35.769 1.00 12.00 131 PRO B N 1
ATOM 5118 C CA . PRO B 1 131 ? 29.110 76.219 36.930 1.00 12.05 131 PRO B CA 1
ATOM 5119 C C . PRO B 1 131 ? 28.971 74.859 37.620 1.00 12.32 131 PRO B C 1
ATOM 5120 O O . PRO B 1 131 ? 28.418 74.798 38.720 1.00 12.76 131 PRO B O 1
ATOM 5124 N N . MET B 1 132 ? 29.433 73.783 36.986 1.00 12.07 132 MET B N 1
ATOM 5125 C CA . MET B 1 132 ? 29.318 72.441 37.561 1.00 12.20 132 MET B CA 1
ATOM 5126 C C . MET B 1 132 ? 30.682 71.784 37.786 1.00 12.14 132 MET B C 1
ATOM 5127 O O . MET B 1 132 ? 30.810 70.568 37.689 1.00 12.04 132 MET B O 1
ATOM 5132 N N . SER B 1 133 ? 31.700 72.583 38.086 1.00 11.86 133 SER B N 1
ATOM 5133 C CA . SER B 1 133 ? 33.056 72.047 38.213 1.00 11.96 133 SER B CA 1
ATOM 5134 C C . SER B 1 133 ? 33.914 72.856 39.167 1.00 11.71 133 SER B C 1
ATOM 5135 O O . SER B 1 133 ? 33.571 73.976 39.539 1.00 11.30 133 SER B O 1
ATOM 5138 N N . LYS B 1 134 ? 35.034 72.268 39.562 1.00 11.51 134 LYS B N 1
ATOM 5139 C CA . LYS B 1 134 ? 35.970 72.920 40.474 1.00 11.72 134 LYS B CA 1
ATOM 5140 C C . LYS B 1 134 ? 36.874 73.900 39.745 1.00 12.37 134 LYS B C 1
ATOM 5141 O O . LYS B 1 134 ? 37.446 74.815 40.357 1.00 12.16 134 LYS B O 1
ATOM 5147 N N . TYR B 1 135 ? 36.994 73.689 38.438 1.00 12.46 135 TYR B N 1
ATOM 5148 C CA . TYR B 1 135 ? 38.035 74.306 37.618 1.00 12.69 135 TYR B CA 1
ATOM 5149 C C . TYR B 1 135 ? 37.681 73.984 36.177 1.00 12.72 135 TYR B C 1
ATOM 5150 O O . TYR B 1 135 ? 37.325 72.848 35.862 1.00 12.88 135 TYR B O 1
ATOM 5159 N N . ALA B 1 136 ? 37.764 74.985 35.305 1.00 12.67 136 ALA B N 1
ATOM 5160 C CA . ALA B 1 136 ? 37.445 74.813 33.897 1.00 12.54 136 ALA B CA 1
ATOM 5161 C C . ALA B 1 136 ? 38.275 75.783 33.078 1.00 12.89 136 ALA B C 1
ATOM 5162 O O . ALA B 1 136 ? 38.326 76.979 33.374 1.00 12.68 136 ALA B O 1
ATOM 5164 N N . VAL B 1 137 ? 38.924 75.259 32.044 1.00 12.70 137 VAL B N 1
ATOM 5165 C CA . VAL B 1 137 ? 39.898 76.029 31.285 1.00 13.29 137 VAL B CA 1
ATOM 5166 C C . VAL B 1 137 ? 40.005 75.486 29.856 1.00 13.41 137 VAL B C 1
ATOM 5167 O O . VAL B 1 137 ? 39.741 74.307 29.613 1.00 13.48 137 VAL B O 1
ATOM 5171 N N . GLU B 1 138 ? 40.389 76.355 28.922 1.00 13.81 138 GLU B N 1
ATOM 5172 C CA . GLU B 1 138 ? 40.678 75.959 27.552 1.00 14.17 138 GLU B CA 1
ATOM 5173 C C . GLU B 1 138 ? 42.172 76.130 27.256 1.00 14.44 138 GLU B C 1
ATOM 5174 O O . GLU B 1 138 ? 42.744 77.192 27.498 1.00 14.53 138 GLU B O 1
ATOM 5180 N N . LEU B 1 139 ? 42.794 75.071 26.738 1.00 14.66 139 LEU B N 1
ATOM 5181 C CA . LEU B 1 139 ? 44.194 75.100 26.307 1.00 14.82 139 LEU B CA 1
ATOM 5182 C C . LEU B 1 139 ? 44.448 76.182 25.244 1.00 15.03 139 LEU B C 1
ATOM 5183 O O . LEU B 1 139 ? 43.709 76.288 24.264 1.00 15.23 139 LEU B O 1
ATOM 5188 N N . GLN B 1 140 ? 45.493 76.976 25.446 1.00 15.78 140 GLN B N 1
ATOM 5189 C CA . GLN B 1 140 ? 45.850 78.042 24.494 1.00 16.64 140 GLN B CA 1
ATOM 5190 C C . GLN B 1 140 ? 47.261 77.909 23.923 1.00 16.53 140 GLN B C 1
ATOM 5191 O O . GLN B 1 140 ? 47.473 78.222 22.750 1.00 16.90 140 GLN B O 1
ATOM 5197 N N . ARG B 1 141 ? 48.213 77.476 24.753 1.00 15.92 141 ARG B N 1
ATOM 5198 C CA . ARG B 1 141 ? 49.607 77.284 24.345 1.00 16.23 141 ARG B CA 1
ATOM 5199 C C . ARG B 1 141 ? 49.965 75.836 24.680 1.00 16.23 141 ARG B C 1
ATOM 5200 O O . ARG B 1 141 ? 49.946 75.460 25.849 1.00 16.21 141 ARG B O 1
ATOM 5208 N N . PRO B 1 142 ? 50.243 75.003 23.649 1.00 16.22 142 PRO B N 1
ATOM 5209 C CA . PRO B 1 142 ? 50.403 73.544 23.818 1.00 16.26 142 PRO B CA 1
ATOM 5210 C C . PRO B 1 142 ? 51.228 73.050 25.019 1.00 16.35 142 PRO B C 1
ATOM 5211 O O . PRO B 1 142 ? 50.806 72.101 25.688 1.00 16.41 142 PRO B O 1
ATOM 5215 N N . HIS B 1 143 ? 52.364 73.685 25.305 1.00 16.22 143 HIS B N 1
ATOM 5216 C CA . HIS B 1 143 ? 53.275 73.190 26.346 1.00 16.48 143 HIS B CA 1
ATOM 5217 C C . HIS B 1 143 ? 52.713 73.373 27.758 1.00 16.66 143 HIS B C 1
ATOM 5218 O O . HIS B 1 143 ? 53.176 72.742 28.708 1.00 16.58 143 HIS B O 1
ATOM 5225 N N . GLU B 1 144 ? 51.717 74.251 27.879 1.00 16.37 144 GLU B N 1
ATOM 5226 C CA . GLU B 1 144 ? 51.071 74.532 29.160 1.00 16.04 144 GLU B CA 1
ATOM 5227 C C . GLU B 1 144 ? 50.110 73.449 29.630 1.00 15.69 144 GLU B C 1
ATOM 5228 O O . GLU B 1 144 ? 49.632 73.515 30.756 1.00 16.13 144 GLU B O 1
ATOM 5234 N N . ILE B 1 145 ? 49.826 72.453 28.793 1.00 15.44 145 ILE B N 1
ATOM 5235 C CA . ILE B 1 1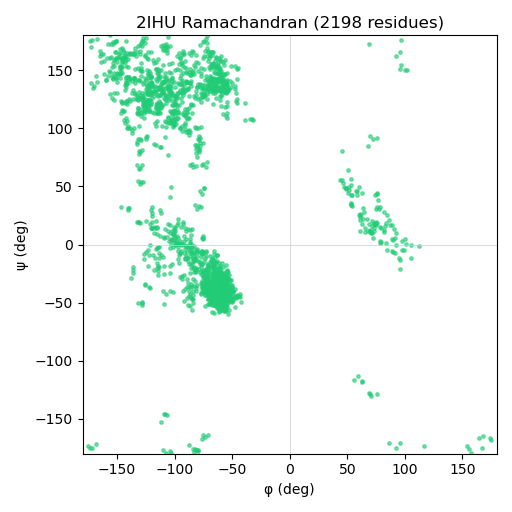45 ? 48.896 71.381 29.187 1.00 15.06 145 ILE B CA 1
ATOM 5236 C C . ILE B 1 145 ? 49.306 70.684 30.499 1.00 15.16 145 ILE B C 1
ATOM 5237 O O . ILE B 1 145 ? 48.448 70.278 31.307 1.00 14.90 145 ILE B O 1
ATOM 5242 N N . THR B 1 146 ? 50.613 70.567 30.712 1.00 14.38 146 THR B N 1
ATOM 5243 C CA . THR B 1 146 ? 51.152 70.001 31.941 1.00 14.36 146 THR B CA 1
ATOM 5244 C C . THR B 1 146 ? 50.723 70.800 33.189 1.00 14.05 146 THR B C 1
ATOM 5245 O O . THR B 1 146 ? 50.288 70.210 34.176 1.00 13.74 146 THR B O 1
ATOM 5249 N N . ASP B 1 147 ? 50.848 72.126 33.157 1.00 14.03 147 ASP B N 1
ATOM 5250 C CA . ASP B 1 147 ? 50.378 72.932 34.304 1.00 13.90 147 ASP B CA 1
ATOM 5251 C C . ASP B 1 147 ? 48.843 72.988 34.407 1.00 13.37 147 ASP B C 1
ATOM 5252 O O . ASP B 1 147 ? 48.297 73.151 35.496 1.00 13.39 147 ASP B O 1
ATOM 5257 N N . LEU B 1 148 ? 48.149 72.822 33.284 1.00 12.87 148 LEU B N 1
ATOM 5258 C CA . LEU B 1 148 ? 46.685 72.812 33.316 1.00 12.45 148 LEU B CA 1
ATOM 5259 C C . LEU B 1 148 ? 46.164 71.538 33.996 1.00 12.63 148 LEU B C 1
ATOM 5260 O O . LEU B 1 148 ? 45.246 71.609 34.824 1.00 12.16 148 LEU B O 1
ATOM 5265 N N . VAL B 1 149 ? 46.783 70.397 33.679 1.00 12.33 149 VAL B N 1
ATOM 5266 C CA . VAL B 1 149 ? 46.518 69.142 34.390 1.00 12.95 149 VAL B CA 1
ATOM 5267 C C . VAL B 1 149 ? 46.789 69.260 35.889 1.00 12.90 149 VAL B C 1
ATOM 5268 O O . VAL B 1 149 ? 45.980 68.798 36.703 1.00 13.10 149 VAL B O 1
ATOM 5272 N N . ASP B 1 150 ? 47.915 69.867 36.250 1.00 13.09 150 ASP B N 1
ATOM 5273 C CA . ASP B 1 150 ? 48.261 70.053 37.661 1.00 13.40 150 ASP B CA 1
ATOM 5274 C C . ASP B 1 150 ? 47.242 70.913 38.413 1.00 13.35 150 ASP B C 1
ATOM 5275 O O . ASP B 1 150 ? 46.836 70.574 39.514 1.00 13.67 150 ASP B O 1
ATOM 5280 N N . SER B 1 151 ? 46.840 72.025 37.814 1.00 13.55 151 SER B N 1
ATOM 5281 C CA . SER B 1 151 ? 45.868 72.915 38.431 1.00 13.66 151 SER B CA 1
ATOM 5282 C C . SER B 1 151 ? 44.498 72.249 38.519 1.00 13.26 151 SER B C 1
ATOM 5283 O O . SER B 1 151 ? 43.764 72.471 39.484 1.00 13.41 151 SER B O 1
ATOM 5286 N N . ALA B 1 152 ? 44.173 71.439 37.511 1.00 12.85 152 ALA B N 1
ATOM 5287 C CA . ALA B 1 152 ? 42.930 70.675 37.474 1.00 12.99 152 ALA B CA 1
ATOM 5288 C C . ALA B 1 152 ? 42.889 69.680 38.631 1.00 13.50 152 ALA B C 1
ATOM 5289 O O . ALA B 1 152 ? 41.866 69.554 39.316 1.00 13.16 152 ALA B O 1
ATOM 5291 N N . VAL B 1 153 ? 44.019 68.996 38.842 1.00 13.50 153 VAL B N 1
ATOM 5292 C CA . VAL B 1 153 ? 44.164 68.006 39.910 1.00 14.03 153 VAL B CA 1
ATOM 5293 C C . VAL B 1 153 ? 44.117 68.694 41.271 1.00 14.45 153 VAL B C 1
ATOM 5294 O O . VAL B 1 153 ? 43.437 68.221 42.181 1.00 15.26 153 VAL B O 1
ATOM 5298 N N . ASN B 1 154 ? 44.822 69.815 41.394 1.00 14.51 154 ASN B N 1
ATOM 5299 C CA . ASN B 1 154 ? 44.806 70.607 42.621 1.00 15.00 154 ASN B CA 1
ATOM 5300 C C . ASN B 1 154 ? 43.384 70.975 43.051 1.00 14.61 154 ASN B C 1
ATOM 5301 O O . ASN B 1 154 ? 43.035 70.848 44.221 1.00 14.99 154 ASN B O 1
ATOM 5306 N N . ALA B 1 155 ? 42.566 71.413 42.098 1.00 14.21 155 ALA B N 1
ATOM 5307 C CA . ALA B 1 155 ? 41.213 71.874 42.391 1.00 13.82 155 ALA B CA 1
ATOM 5308 C C . ALA B 1 155 ? 40.255 70.706 42.653 1.00 13.87 155 ALA B C 1
ATOM 5309 O O . ALA B 1 155 ? 39.392 70.787 43.535 1.00 13.75 155 ALA B O 1
ATOM 5311 N N . ALA B 1 156 ? 40.403 69.642 41.862 1.00 13.51 156 ALA B N 1
ATOM 5312 C CA . ALA B 1 156 ? 39.641 68.402 42.025 1.00 13.81 156 ALA B CA 1
ATOM 5313 C C . ALA B 1 156 ? 39.818 67.799 43.411 1.00 14.09 156 ALA B C 1
ATOM 5314 O O . ALA B 1 156 ? 38.859 67.308 43.993 1.00 14.20 156 ALA B O 1
ATOM 5316 N N . MET B 1 157 ? 41.045 67.857 43.933 1.00 13.99 157 MET B N 1
ATOM 5317 C CA . MET B 1 157 ? 41.395 67.206 45.198 1.00 14.59 157 MET B CA 1
ATOM 5318 C C . MET B 1 157 ? 41.363 68.143 46.410 1.00 14.82 157 MET B C 1
ATOM 5319 O O . MET B 1 157 ? 42.024 67.883 47.418 1.00 15.09 157 MET B O 1
ATOM 5324 N N . THR B 1 158 ? 40.618 69.243 46.298 1.00 14.49 158 THR B N 1
ATOM 5325 C CA . THR B 1 158 ? 40.345 70.105 47.442 1.00 14.44 158 THR B CA 1
ATOM 5326 C C . THR B 1 158 ? 38.866 69.951 47.791 1.00 14.17 158 THR B C 1
ATOM 5327 O O . THR B 1 158 ? 38.013 70.021 46.903 1.00 14.06 158 THR B O 1
ATOM 5331 N N . GLU B 1 159 ? 38.560 69.748 49.071 1.00 14.04 159 GLU B N 1
ATOM 5332 C CA . GLU B 1 159 ? 37.170 69.571 49.491 1.00 14.13 159 GLU B CA 1
ATOM 5333 C C . GLU B 1 159 ? 36.350 70.840 49.239 1.00 14.20 159 GLU B C 1
ATOM 5334 O O . GLU B 1 159 ? 36.847 71.939 49.456 1.00 14.43 159 GLU B O 1
ATOM 5340 N N . PRO B 1 160 ? 35.095 70.691 48.761 1.00 14.37 160 PRO B N 1
ATOM 5341 C CA . PRO B 1 160 ? 34.492 69.404 48.400 1.00 14.27 160 PRO B CA 1
ATOM 5342 C C . PRO B 1 160 ? 35.038 68.939 47.060 1.00 14.20 160 PRO B C 1
ATOM 5343 O O . PRO B 1 160 ? 35.074 69.718 46.102 1.00 14.30 160 PRO B O 1
ATOM 5347 N N . VAL B 1 161 ? 35.507 67.695 47.009 1.00 13.77 161 VAL B N 1
ATOM 5348 C CA . VAL B 1 161 ? 36.138 67.188 45.801 1.00 13.45 161 VAL B CA 1
ATOM 5349 C C . VAL B 1 161 ? 35.134 67.159 44.665 1.00 13.30 161 VAL B C 1
ATOM 5350 O O . VAL B 1 161 ? 33.920 67.054 44.889 1.00 13.02 161 VAL B O 1
ATOM 5354 N N . GLY B 1 162 ? 35.644 67.290 43.450 1.00 12.63 162 GLY B N 1
ATOM 5355 C CA . GLY B 1 162 ? 34.788 67.353 42.295 1.00 12.59 162 GLY B CA 1
ATOM 5356 C C . GLY B 1 162 ? 35.611 67.345 41.029 1.00 12.31 162 GLY B C 1
ATOM 5357 O O . GLY B 1 162 ? 36.828 67.193 41.089 1.00 12.48 162 GLY B O 1
ATOM 5358 N N . PRO B 1 163 ? 34.943 67.510 39.876 1.00 12.13 163 PRO B N 1
ATOM 5359 C CA . PRO B 1 163 ? 35.595 67.404 38.576 1.00 12.22 163 PRO B CA 1
ATOM 5360 C C . PRO B 1 163 ? 36.249 68.718 38.144 1.00 12.48 163 PRO B C 1
ATOM 5361 O O . PRO B 1 163 ? 35.764 69.809 38.485 1.00 12.81 163 PRO B O 1
ATOM 5365 N N . SER B 1 164 ? 37.361 68.600 37.421 1.00 12.27 164 SER B N 1
ATOM 5366 C CA . SER B 1 164 ? 37.994 69.734 36.770 1.00 12.59 164 SER B CA 1
ATOM 5367 C C . SER B 1 164 ? 38.013 69.476 35.268 1.00 12.60 164 SER B C 1
ATOM 5368 O O . SER B 1 164 ? 38.325 68.362 34.832 1.00 13.26 164 SER B O 1
ATOM 5371 N N . PHE B 1 165 ? 37.726 70.510 34.485 1.00 12.41 165 PHE B N 1
ATOM 5372 C CA . PHE B 1 165 ? 37.507 70.366 33.039 1.00 12.24 165 PHE B CA 1
ATOM 5373 C C . PHE B 1 165 ? 38.599 71.089 32.241 1.00 12.25 165 PHE B C 1
ATOM 5374 O O . PHE B 1 165 ? 38.972 72.217 32.573 1.00 11.55 165 PHE B O 1
ATOM 5382 N N . ILE B 1 166 ? 39.135 70.415 31.220 1.00 12.20 166 ILE B N 1
ATOM 5383 C CA . ILE B 1 166 ? 40.040 71.053 30.251 1.00 12.17 166 ILE B CA 1
ATOM 5384 C C . ILE B 1 166 ? 39.506 70.888 28.828 1.00 12.49 166 ILE B C 1
ATOM 5385 O O . ILE B 1 166 ? 39.265 69.764 28.370 1.00 12.36 166 ILE B O 1
ATOM 5390 N N . SER B 1 167 ? 39.304 72.020 28.155 1.00 12.29 167 SER B N 1
ATOM 5391 C CA . SER B 1 167 ? 38.878 72.054 26.763 1.00 12.91 167 SER B CA 1
ATOM 5392 C C . SER B 1 167 ? 40.110 72.111 25.860 1.00 12.87 167 SER B C 1
ATOM 5393 O O . SER B 1 167 ? 41.006 72.919 26.094 1.00 12.99 167 SER B O 1
ATOM 5396 N N . LEU B 1 168 ? 40.138 71.259 24.833 1.00 12.84 168 LEU B N 1
ATOM 5397 C CA . LEU B 1 168 ? 41.358 70.984 24.057 1.00 13.29 168 LEU B CA 1
ATOM 5398 C C . LEU B 1 168 ? 41.163 71.223 22.563 1.00 13.26 168 LEU B C 1
ATOM 5399 O O . LEU B 1 168 ? 40.708 70.319 21.850 1.00 13.99 168 LEU B O 1
ATOM 5404 N N . PRO B 1 169 ? 41.483 72.443 22.071 1.00 13.53 169 PRO B N 1
ATOM 5405 C CA . PRO B 1 169 ? 41.318 72.669 20.635 1.00 13.64 169 PRO B CA 1
ATOM 5406 C C . PRO B 1 169 ? 42.199 71.684 19.856 1.00 14.02 169 PRO B C 1
ATOM 5407 O O . PRO B 1 169 ? 43.370 71.486 20.206 1.00 13.77 169 PRO B O 1
ATOM 5411 N N . VAL B 1 170 ? 41.595 71.040 18.860 1.00 14.43 170 VAL B N 1
ATOM 5412 C CA . VAL B 1 170 ? 42.186 69.921 18.114 1.00 15.38 170 VAL B CA 1
ATOM 5413 C C . VAL B 1 170 ? 43.561 70.250 17.514 1.00 15.49 170 VAL B C 1
ATOM 5414 O O . VAL B 1 170 ? 44.466 69.410 17.531 1.00 15.75 170 VAL B O 1
ATOM 5418 N N . ASP B 1 171 ? 43.714 71.467 16.994 1.00 15.66 171 ASP B N 1
ATOM 5419 C CA . ASP B 1 171 ? 44.991 71.917 16.428 1.00 15.73 171 ASP B CA 1
ATOM 5420 C C . ASP B 1 171 ? 46.101 71.988 17.489 1.00 15.95 171 ASP B C 1
ATOM 5421 O O . ASP B 1 171 ? 47.227 71.581 17.234 1.00 15.77 171 ASP B O 1
ATOM 5426 N N . LEU B 1 172 ? 45.777 72.479 18.684 1.00 15.81 172 LEU B N 1
ATOM 5427 C CA . LEU B 1 172 ? 46.769 72.603 19.753 1.00 15.60 172 LEU B CA 1
ATOM 5428 C C . LEU B 1 172 ? 47.075 71.264 20.396 1.00 16.19 172 LEU B C 1
ATOM 5429 O O . LEU B 1 172 ? 48.210 71.014 20.802 1.00 16.10 172 LEU B O 1
ATOM 5434 N N . LEU B 1 173 ? 46.059 70.412 20.497 1.00 16.38 173 LEU B N 1
ATOM 5435 C CA . LEU B 1 173 ? 46.244 69.040 20.962 1.00 17.14 173 LEU B CA 1
ATOM 5436 C C . LEU B 1 173 ? 47.262 68.279 20.098 1.00 17.77 173 LEU B C 1
ATOM 5437 O O . LEU B 1 173 ? 48.051 67.494 20.612 1.00 17.91 173 LEU B O 1
ATOM 5442 N N . GLY B 1 174 ? 47.229 68.513 18.787 1.00 18.29 174 GLY B N 1
ATOM 5443 C CA . GLY B 1 174 ? 48.163 67.862 17.878 1.00 19.42 174 GLY B CA 1
ATOM 5444 C C . GLY B 1 174 ? 49.447 68.631 17.623 1.00 20.08 174 GLY B C 1
ATOM 5445 O O . GLY B 1 174 ? 50.179 68.316 16.685 1.00 20.25 174 GLY B O 1
ATOM 5446 N N . SER B 1 175 ? 49.728 69.639 18.445 1.00 20.71 175 SER B N 1
ATOM 5447 C CA . SER B 1 175 ? 50.896 70.487 18.233 1.00 21.42 175 SER B CA 1
ATOM 5448 C C . SER B 1 175 ? 52.049 70.140 19.159 1.00 22.19 175 SER B C 1
ATOM 5449 O O . SER B 1 175 ? 51.840 69.806 20.327 1.00 22.04 175 SER B O 1
ATOM 5452 N N . SER B 1 176 ? 53.267 70.241 18.629 1.00 22.96 176 SER B N 1
ATOM 5453 C CA . SER B 1 176 ? 54.479 70.044 19.421 1.00 24.20 176 SER B CA 1
ATOM 5454 C C . SER B 1 176 ? 55.172 71.357 19.785 1.00 25.07 176 SER B C 1
ATOM 5455 O O . SER B 1 176 ? 56.242 71.343 20.400 1.00 25.25 176 SER B O 1
ATOM 5458 N N . GLU B 1 177 ? 54.550 72.485 19.434 1.00 26.09 177 GLU B N 1
ATOM 5459 C CA . GLU B 1 177 ? 55.120 73.803 19.718 1.00 27.29 177 GLU B CA 1
ATOM 5460 C C . GLU B 1 177 ? 55.419 73.995 21.205 1.00 28.27 177 GLU B C 1
ATOM 5461 O O . GLU B 1 177 ? 54.519 73.933 22.049 1.00 28.36 177 GLU B O 1
ATOM 5467 N N . GLY B 1 178 ? 56.700 74.195 21.513 1.00 29.29 178 GLY B N 1
ATOM 5468 C CA . GLY B 1 178 ? 57.161 74.449 22.876 1.00 30.75 178 GLY B CA 1
ATOM 5469 C C . GLY B 1 178 ? 57.254 73.219 23.759 1.00 31.99 178 GLY B C 1
ATOM 5470 O O . GLY B 1 178 ? 57.576 73.326 24.948 1.00 32.05 178 GLY B O 1
ATOM 5471 N N . ILE B 1 179 ? 56.971 72.049 23.189 1.00 33.17 179 ILE B N 1
ATOM 5472 C CA . ILE B 1 179 ? 57.037 70.798 23.936 1.00 34.53 179 ILE B CA 1
ATOM 5473 C C . ILE B 1 179 ? 58.408 70.159 23.759 1.00 36.16 179 ILE B C 1
ATOM 5474 O O . ILE B 1 179 ? 58.861 69.903 22.635 1.00 36.18 179 ILE B O 1
ATOM 5479 N N . ASP B 1 180 ? 59.062 69.936 24.895 1.00 38.03 180 ASP B N 1
ATOM 5480 C CA . ASP B 1 180 ? 60.395 69.356 24.955 1.00 39.71 180 ASP B CA 1
ATOM 5481 C C . ASP B 1 180 ? 60.350 68.231 25.980 1.00 40.62 180 ASP B C 1
ATOM 5482 O O . ASP B 1 180 ? 60.362 68.469 27.189 1.00 40.85 180 ASP B O 1
ATOM 5487 N N . THR B 1 181 ? 60.283 67.001 25.487 1.00 41.95 181 THR B N 1
ATOM 5488 C CA . THR B 1 181 ? 60.122 65.834 26.354 1.00 43.16 181 THR B CA 1
ATOM 5489 C C . THR B 1 181 ? 61.455 65.277 26.891 1.00 43.72 181 THR B C 1
ATOM 5490 O O . THR B 1 181 ? 61.469 64.277 27.614 1.00 43.92 181 THR B O 1
ATOM 5494 N N . THR B 1 182 ? 62.565 65.930 26.546 1.00 44.35 182 THR B N 1
ATOM 5495 C CA . THR B 1 182 ? 63.879 65.551 27.087 1.00 44.94 182 THR B CA 1
ATOM 5496 C C . THR B 1 182 ? 64.101 66.180 28.467 1.00 44.99 182 THR B C 1
ATOM 5497 O O . THR B 1 182 ? 64.907 65.691 29.267 1.00 45.29 182 THR B O 1
ATOM 5501 N N . VAL B 1 183 ? 63.387 67.276 28.723 1.00 44.88 183 VAL B N 1
ATOM 5502 C CA . VAL B 1 183 ? 63.337 67.907 30.042 1.00 44.63 183 VAL B CA 1
ATOM 5503 C C . VAL B 1 183 ? 62.257 67.177 30.856 1.00 44.06 183 VAL B C 1
ATOM 5504 O O . VAL B 1 183 ? 61.071 67.267 30.513 1.00 44.37 183 VAL B O 1
ATOM 5508 N N . PRO B 1 184 ? 62.655 66.452 31.927 1.00 43.29 184 PRO B N 1
ATOM 5509 C CA . PRO B 1 184 ? 61.669 65.660 32.680 1.00 42.44 184 PRO B CA 1
ATOM 5510 C C . PRO B 1 184 ? 60.626 66.550 33.361 1.00 41.31 184 PRO B C 1
ATOM 5511 O O . PRO B 1 184 ? 60.938 67.688 33.745 1.00 41.48 184 PRO B O 1
ATOM 5515 N N . ASN B 1 185 ? 59.399 66.040 33.479 1.00 39.61 185 ASN B N 1
ATOM 5516 C CA . ASN B 1 185 ? 58.328 66.730 34.201 1.00 37.84 185 ASN B CA 1
ATOM 5517 C C . ASN B 1 185 ? 58.723 66.972 35.657 1.00 36.49 185 ASN B C 1
ATOM 5518 O O . ASN B 1 185 ? 59.393 66.129 36.260 1.00 36.48 185 ASN B O 1
ATOM 5523 N N . PRO B 1 186 ? 58.329 68.129 36.225 1.00 35.18 186 PRO B N 1
ATOM 5524 C CA . PRO B 1 186 ? 58.485 68.311 37.673 1.00 34.12 186 PRO B CA 1
ATOM 5525 C C . PRO B 1 186 ? 57.621 67.305 38.458 1.00 32.96 186 PRO B C 1
ATOM 5526 O O . PRO B 1 186 ? 56.699 66.715 37.882 1.00 32.70 186 PRO B O 1
ATOM 5530 N N . PRO B 1 187 ? 57.932 67.077 39.750 1.00 31.81 187 PRO B N 1
ATOM 5531 C CA . PRO B 1 187 ? 57.114 66.132 40.513 1.00 30.90 187 PRO B CA 1
ATOM 5532 C C . PRO B 1 187 ? 55.628 66.499 40.472 1.00 29.86 187 PRO B C 1
ATOM 5533 O O . PRO B 1 187 ? 55.281 67.677 40.497 1.00 29.43 187 PRO B O 1
ATOM 5537 N N . ALA B 1 188 ? 54.772 65.486 40.379 1.00 28.82 188 ALA B N 1
ATOM 5538 C CA . ALA B 1 188 ? 53.321 65.682 40.356 1.00 27.94 188 ALA B CA 1
ATOM 5539 C C . ALA B 1 188 ? 52.789 66.105 41.721 1.00 27.50 188 ALA B C 1
ATOM 5540 O O . ALA B 1 188 ? 51.896 66.959 41.808 1.00 27.15 188 ALA B O 1
ATOM 5542 N N . ASN B 1 189 ? 53.343 65.507 42.780 1.00 26.83 189 ASN B N 1
ATOM 5543 C CA . ASN B 1 189 ? 52.917 65.768 44.162 1.00 26.34 189 ASN B CA 1
ATOM 5544 C C . ASN B 1 189 ? 51.401 65.647 44.360 1.00 25.47 189 ASN B C 1
ATOM 5545 O O . ASN B 1 189 ? 50.792 66.508 44.999 1.00 25.44 189 ASN B O 1
ATOM 5550 N N . THR B 1 190 ? 50.800 64.595 43.795 1.00 24.14 190 THR B N 1
ATOM 5551 C CA . THR B 1 190 ? 49.358 64.349 43.919 1.00 23.21 190 THR B CA 1
ATOM 5552 C C . THR B 1 190 ? 48.984 64.212 45.396 1.00 22.94 190 THR B C 1
ATOM 5553 O O . THR B 1 190 ? 49.640 63.469 46.126 1.00 22.84 190 THR B O 1
ATOM 5557 N N . PRO B 1 191 ? 47.955 64.956 45.853 1.00 22.25 191 PRO B N 1
ATOM 5558 C CA . PRO B 1 191 ? 47.558 64.820 47.251 1.00 22.00 191 PRO B CA 1
ATOM 5559 C C . PRO B 1 191 ? 47.192 63.376 47.604 1.00 21.90 191 PRO B C 1
ATOM 5560 O O . PRO B 1 191 ? 46.487 62.709 46.842 1.00 21.68 191 PRO B O 1
ATOM 5564 N N . ALA B 1 192 ? 47.696 62.902 48.742 1.00 21.81 192 ALA B N 1
ATOM 5565 C CA . ALA B 1 192 ? 47.416 61.540 49.228 1.00 21.62 192 ALA B CA 1
ATOM 5566 C C . ALA B 1 192 ? 45.929 61.354 49.556 1.00 21.19 192 ALA B C 1
ATOM 5567 O O . ALA B 1 192 ? 45.358 60.277 49.340 1.00 21.68 192 ALA B O 1
ATOM 5569 N N . LYS B 1 193 ? 45.314 62.411 50.087 1.00 20.10 193 LYS B N 1
ATOM 5570 C CA . LYS B 1 193 ? 43.872 62.468 50.333 1.00 18.74 193 LYS B CA 1
ATOM 5571 C C . LYS B 1 193 ? 43.423 63.923 50.096 1.00 18.15 193 LYS B C 1
ATOM 5572 O O . LYS B 1 193 ? 44.262 64.796 49.926 1.00 17.44 193 LYS B O 1
ATOM 5578 N N . PRO B 1 194 ? 42.103 64.182 50.052 1.00 17.64 194 PRO B N 1
ATOM 5579 C CA . PRO B 1 194 ? 41.666 65.542 49.758 1.00 17.22 194 PRO B CA 1
ATOM 5580 C C . PRO B 1 194 ? 42.212 66.621 50.705 1.00 17.34 194 PRO B C 1
ATOM 5581 O O . PRO B 1 194 ? 42.251 66.438 51.936 1.00 16.82 194 PRO B O 1
ATOM 5585 N N . VAL B 1 195 ? 42.655 67.724 50.106 1.00 17.04 195 VAL B N 1
ATOM 5586 C CA . VAL B 1 195 ? 43.047 68.922 50.844 1.00 17.09 195 VAL B CA 1
ATOM 5587 C C . VAL B 1 195 ? 41.778 69.472 51.473 1.00 17.19 195 VAL B C 1
ATOM 5588 O O . VAL B 1 195 ? 40.735 69.525 50.824 1.00 17.11 195 VAL B O 1
ATOM 5592 N N . GLY B 1 196 ? 41.861 69.848 52.742 1.00 17.64 196 GLY B N 1
ATOM 5593 C CA . GLY B 1 196 ? 40.688 70.324 53.474 1.00 18.36 196 GLY B CA 1
ATOM 5594 C C . GLY B 1 196 ? 40.752 71.779 53.882 1.00 18.40 196 GLY B C 1
ATOM 5595 O O . GLY B 1 196 ? 41.817 72.365 53.947 1.00 18.73 196 GLY B O 1
ATOM 5596 N N . VAL B 1 197 ? 39.590 72.351 54.158 1.00 18.45 197 VAL B N 1
ATOM 5597 C CA . VAL B 1 197 ? 39.497 73.679 54.734 1.00 18.82 197 VAL B CA 1
ATOM 5598 C C . VAL B 1 197 ? 39.590 73.507 56.258 1.00 18.48 197 VAL B C 1
ATOM 5599 O O . VAL B 1 197 ? 39.026 72.569 56.815 1.00 17.79 197 VAL B O 1
ATOM 5603 N N . VAL B 1 198 ? 40.328 74.393 56.919 1.00 18.55 198 VAL B N 1
ATOM 5604 C CA . VAL B 1 198 ? 40.524 74.310 58.363 1.00 18.57 198 VAL B CA 1
ATOM 5605 C C . VAL B 1 198 ? 40.384 75.695 58.993 1.00 18.95 198 VAL B C 1
ATOM 5606 O O . VAL B 1 198 ? 41.076 76.630 58.598 1.00 18.91 198 VAL B O 1
ATOM 5610 N N . ALA B 1 199 ? 39.496 75.815 59.979 1.00 19.21 199 ALA B N 1
ATOM 5611 C CA . ALA B 1 199 ? 39.279 77.081 60.678 1.00 19.44 199 ALA B CA 1
ATOM 5612 C C . ALA B 1 199 ? 40.191 77.213 61.892 1.00 19.98 199 ALA B C 1
ATOM 5613 O O . ALA B 1 199 ? 40.420 76.243 62.613 1.00 20.13 199 ALA B O 1
ATOM 5615 N N . ASP B 1 200 ? 40.708 78.420 62.113 1.00 20.42 200 ASP B N 1
ATOM 5616 C CA . ASP B 1 200 ? 41.438 78.725 63.345 1.00 21.07 200 ASP B CA 1
ATOM 5617 C C . ASP B 1 200 ? 40.528 78.419 64.527 1.00 20.78 200 ASP B C 1
ATOM 5618 O O . ASP B 1 200 ? 39.338 78.730 64.493 1.00 20.89 200 ASP B O 1
ATOM 5623 N N . GLY B 1 201 ? 41.087 77.788 65.552 1.00 21.02 201 GLY B N 1
ATOM 5624 C CA . GLY B 1 201 ? 40.344 77.476 66.773 1.00 20.91 201 GLY B CA 1
ATOM 5625 C C . GLY B 1 201 ? 39.446 76.250 66.670 1.00 20.78 201 GLY B C 1
ATOM 5626 O O . GLY B 1 201 ? 38.575 76.040 67.527 1.00 20.84 201 GLY B O 1
ATOM 5627 N N . TRP B 1 202 ? 39.646 75.437 65.633 1.00 20.17 202 TRP B N 1
ATOM 5628 C CA . TRP B 1 202 ? 38.864 74.207 65.490 1.00 19.80 202 TRP B CA 1
ATOM 5629 C C . TRP B 1 202 ? 39.070 73.262 66.676 1.00 19.92 202 TRP B C 1
ATOM 5630 O O . TRP B 1 202 ? 38.144 72.551 67.062 1.00 20.01 202 TRP B O 1
ATOM 5641 N N . GLN B 1 203 ? 40.274 73.257 67.253 1.00 19.92 203 GLN B N 1
ATOM 5642 C CA . GLN B 1 203 ? 40.547 72.414 68.430 1.00 20.33 203 GLN B CA 1
ATOM 5643 C C . GLN B 1 203 ? 39.659 72.822 69.626 1.00 20.20 203 GLN B C 1
ATOM 5644 O O . GLN B 1 203 ? 39.120 71.963 70.325 1.00 20.20 203 GLN B O 1
ATOM 5650 N N . LYS B 1 204 ? 39.486 74.129 69.834 1.00 19.90 204 LYS B N 1
ATOM 5651 C CA . LYS B 1 204 ? 38.576 74.642 70.870 1.00 19.48 204 LYS B CA 1
ATOM 5652 C C . LYS B 1 204 ? 37.112 74.265 70.594 1.00 19.32 204 LYS B C 1
ATOM 5653 O O . LYS B 1 204 ? 36.380 73.908 71.519 1.00 18.67 204 LYS B O 1
ATOM 5659 N N . ALA B 1 205 ? 36.691 74.339 69.328 1.00 18.68 205 ALA B N 1
ATOM 5660 C CA . ALA B 1 205 ? 35.370 73.836 68.931 1.00 18.59 205 ALA B CA 1
ATOM 5661 C C . ALA B 1 205 ? 35.232 72.326 69.194 1.00 18.47 205 ALA B C 1
ATOM 5662 O O . ALA B 1 205 ? 34.206 71.879 69.697 1.00 18.31 205 ALA B O 1
ATOM 5664 N N . ALA B 1 206 ? 36.265 71.555 68.867 1.00 18.30 206 ALA B N 1
ATOM 5665 C CA . ALA B 1 206 ? 36.287 70.119 69.160 1.00 18.83 206 ALA B CA 1
ATOM 5666 C C . ALA B 1 206 ? 36.208 69.829 70.666 1.00 19.04 206 ALA B C 1
ATOM 5667 O O . ALA B 1 206 ? 35.540 68.885 71.082 1.00 18.64 206 ALA B O 1
ATOM 5669 N N . ASP B 1 207 ? 36.886 70.653 71.464 1.00 19.45 207 ASP B N 1
ATOM 5670 C CA . ASP B 1 207 ? 36.785 70.607 72.925 1.00 19.99 207 ASP B CA 1
ATOM 5671 C C . ASP B 1 207 ? 35.358 70.899 73.415 1.00 20.08 207 ASP B C 1
ATOM 5672 O O . ASP B 1 207 ? 34.876 70.239 74.335 1.00 19.89 207 ASP B O 1
ATOM 5677 N N . GLN B 1 208 ? 34.689 71.875 72.795 1.00 20.10 208 GLN B N 1
ATOM 5678 C CA . GLN B 1 208 ? 33.278 72.159 73.081 1.00 20.80 208 GLN B CA 1
ATOM 5679 C C . GLN B 1 208 ? 32.399 70.945 72.769 1.00 20.53 208 GLN B C 1
ATOM 5680 O O . GLN B 1 208 ? 31.502 70.613 73.543 1.00 20.13 208 GLN B O 1
ATOM 5686 N N . ALA B 1 209 ? 32.682 70.280 71.644 1.00 20.39 209 ALA B N 1
ATOM 5687 C CA . ALA B 1 209 ? 31.995 69.044 71.262 1.00 20.28 209 ALA B CA 1
ATOM 5688 C C . ALA B 1 209 ? 32.191 67.940 72.312 1.00 20.30 209 ALA B C 1
ATOM 5689 O O . ALA B 1 209 ? 31.243 67.239 72.667 1.00 20.08 209 ALA B O 1
ATOM 5691 N N . ALA B 1 210 ? 33.423 67.803 72.800 1.00 20.39 210 ALA B N 1
ATOM 5692 C CA . ALA B 1 210 ? 33.748 66.857 73.871 1.00 21.01 210 ALA B CA 1
ATOM 5693 C C . ALA B 1 210 ? 32.974 67.146 75.166 1.00 21.22 210 ALA B C 1
ATOM 5694 O O . ALA B 1 210 ? 32.504 66.213 75.833 1.00 21.44 210 ALA B O 1
ATOM 5696 N N . ALA B 1 211 ? 32.835 68.426 75.511 1.00 21.26 211 ALA B N 1
ATOM 5697 C CA . ALA B 1 211 ? 32.040 68.836 76.671 1.00 21.52 211 ALA B CA 1
ATOM 5698 C C . ALA B 1 211 ? 30.554 68.482 76.508 1.00 21.90 211 ALA B C 1
ATOM 5699 O O . ALA B 1 211 ? 29.914 68.011 77.459 1.00 22.10 211 ALA B O 1
ATOM 5701 N N . LEU B 1 212 ? 30.009 68.700 75.310 1.00 21.81 212 LEU B N 1
ATOM 5702 C CA . LEU B 1 212 ? 28.643 68.268 75.003 1.00 22.06 212 LEU B CA 1
ATOM 5703 C C . LEU B 1 212 ? 28.503 66.746 75.152 1.00 21.95 212 LEU B C 1
ATOM 5704 O O . LEU B 1 212 ? 27.566 66.267 75.773 1.00 21.51 212 LEU B O 1
ATOM 5709 N N . LEU B 1 213 ? 29.459 65.998 74.610 1.00 22.41 213 LEU B N 1
ATOM 5710 C CA . LEU B 1 213 ? 29.449 64.539 74.720 1.00 22.58 213 LEU B CA 1
ATOM 5711 C C . LEU B 1 213 ? 29.481 64.077 76.186 1.00 22.79 213 LEU B C 1
ATOM 5712 O O . LEU B 1 213 ? 28.750 63.160 76.572 1.00 22.35 213 LEU B O 1
ATOM 5717 N N . ALA B 1 214 ? 30.315 64.734 76.986 1.00 22.97 214 ALA B N 1
ATOM 5718 C CA . ALA B 1 214 ? 30.417 64.452 78.417 1.00 23.57 214 ALA B CA 1
ATOM 5719 C C . ALA B 1 214 ? 29.043 64.457 79.102 1.00 23.87 214 ALA B C 1
ATOM 5720 O O . ALA B 1 214 ? 28.727 63.536 79.854 1.00 24.04 214 ALA B O 1
ATOM 5722 N N . GLU B 1 215 ? 28.231 65.470 78.805 1.00 24.15 215 GLU B N 1
ATOM 5723 C CA . GLU B 1 215 ? 26.901 65.653 79.400 1.00 24.84 215 GLU B CA 1
ATOM 5724 C C . GLU B 1 215 ? 25.818 64.773 78.794 1.00 24.50 215 GLU B C 1
ATOM 5725 O O . GLU B 1 215 ? 24.770 64.585 79.407 1.00 24.70 215 GLU B O 1
ATOM 5731 N N . ALA B 1 216 ? 26.045 64.290 77.575 1.00 23.74 216 ALA B N 1
ATOM 5732 C CA . ALA B 1 216 ? 25.015 63.610 76.788 1.00 23.47 216 ALA B CA 1
ATOM 5733 C C . ALA B 1 216 ? 24.654 62.236 77.338 1.00 22.90 216 ALA B C 1
ATOM 5734 O O . ALA B 1 216 ? 25.526 61.487 77.782 1.00 22.67 216 ALA B O 1
ATOM 5736 N N . LYS B 1 217 ? 23.366 61.914 77.292 1.00 22.56 217 LYS B N 1
ATOM 5737 C CA . LYS B 1 217 ? 22.886 60.567 77.615 1.00 22.55 217 LYS B CA 1
ATOM 5738 C C . LYS B 1 217 ? 22.984 59.617 76.414 1.00 22.24 217 LYS B C 1
ATOM 5739 O O . LYS B 1 217 ? 23.513 58.510 76.535 1.00 22.17 217 LYS B O 1
ATOM 5745 N N . HIS B 1 218 ? 22.461 60.053 75.268 1.00 21.84 218 HIS B N 1
ATOM 5746 C CA . HIS B 1 218 ? 22.395 59.215 74.071 1.00 21.43 218 HIS B CA 1
ATOM 5747 C C . HIS B 1 218 ? 22.929 59.953 72.834 1.00 20.77 218 HIS B C 1
ATOM 5748 O O . HIS B 1 218 ? 22.149 60.471 72.042 1.00 20.48 218 HIS B O 1
ATOM 5755 N N . PRO B 1 219 ? 24.262 59.998 72.665 1.00 20.25 219 PRO B N 1
ATOM 5756 C CA . PRO B 1 219 ? 24.842 60.591 71.452 1.00 19.89 219 PRO B CA 1
ATOM 5757 C C . PRO B 1 219 ? 24.806 59.620 70.260 1.00 19.60 219 PRO B C 1
ATOM 5758 O O . PRO B 1 219 ? 24.747 58.396 70.459 1.00 19.41 219 PRO B O 1
ATOM 5762 N N . VAL B 1 220 ? 24.836 60.166 69.043 1.00 18.77 220 VAL B N 1
ATOM 5763 C CA . VAL B 1 220 ? 25.053 59.367 67.835 1.00 18.47 220 VAL B CA 1
ATOM 5764 C C . VAL B 1 220 ? 26.077 60.011 66.903 1.00 18.37 220 VAL B C 1
ATOM 5765 O O . VAL B 1 220 ? 26.232 61.237 66.859 1.00 18.00 220 VAL B O 1
ATOM 5769 N N . LEU B 1 221 ? 26.764 59.166 66.152 1.00 17.88 221 LEU B N 1
ATOM 5770 C CA . LEU B 1 221 ? 27.589 59.617 65.053 1.00 17.81 221 LEU B CA 1
ATOM 5771 C C . LEU B 1 221 ? 26.797 59.401 63.775 1.00 17.74 221 LEU B C 1
ATOM 5772 O O . LEU B 1 221 ? 26.378 58.278 63.485 1.00 17.73 221 LEU B O 1
ATOM 5777 N N . VAL B 1 222 ? 26.567 60.490 63.043 1.00 17.40 222 VAL B N 1
ATOM 5778 C CA . VAL B 1 222 ? 26.000 60.435 61.687 1.00 17.05 222 VAL B CA 1
ATOM 5779 C C . VAL B 1 222 ? 27.138 60.652 60.677 1.00 16.92 222 VAL B C 1
ATOM 5780 O O . VAL B 1 222 ? 27.672 61.763 60.546 1.00 16.93 222 VAL B O 1
ATOM 5784 N N . VAL B 1 223 ? 27.530 59.581 59.996 1.00 15.90 223 VAL B N 1
ATOM 5785 C CA . VAL B 1 223 ? 28.751 59.586 59.203 1.00 15.81 223 VAL B CA 1
ATOM 5786 C C . VAL B 1 223 ? 28.467 59.724 57.702 1.00 16.07 223 VAL B C 1
ATOM 5787 O O . VAL B 1 223 ? 27.657 58.977 57.151 1.00 15.91 223 VAL B O 1
ATOM 5791 N N . GLY B 1 224 ? 29.132 60.686 57.064 1.00 16.02 224 GLY B N 1
ATOM 5792 C CA . GLY B 1 224 ? 29.040 60.893 55.618 1.00 16.04 224 GLY B CA 1
ATOM 5793 C C . GLY B 1 224 ? 30.312 60.453 54.917 1.00 16.16 224 GLY B C 1
ATOM 5794 O O . GLY B 1 224 ? 31.312 60.161 55.576 1.00 16.22 224 GLY B O 1
ATOM 5795 N N . ALA B 1 225 ? 30.276 60.417 53.580 1.00 15.74 225 ALA B N 1
ATOM 5796 C CA . ALA B 1 225 ? 31.403 59.935 52.764 1.00 15.72 225 ALA B CA 1
ATOM 5797 C C . ALA B 1 225 ? 32.708 60.695 52.945 1.00 15.32 225 ALA B C 1
ATOM 5798 O O . ALA B 1 225 ? 33.767 60.122 52.757 1.00 15.66 225 ALA B O 1
ATOM 5800 N N . ALA B 1 226 ? 32.636 61.984 53.278 1.00 15.29 226 ALA B N 1
ATOM 5801 C CA . ALA B 1 226 ? 33.842 62.792 53.515 1.00 15.40 226 ALA B CA 1
ATOM 5802 C C . ALA B 1 226 ? 34.757 62.195 54.583 1.00 15.21 226 ALA B C 1
ATOM 5803 O O . ALA B 1 226 ? 35.981 62.302 54.489 1.00 15.62 226 ALA B O 1
ATOM 5805 N N . ALA B 1 227 ? 34.157 61.554 55.581 1.00 15.60 227 ALA B N 1
ATOM 5806 C CA . ALA B 1 227 ? 34.905 60.842 56.628 1.00 15.66 227 ALA B CA 1
ATOM 5807 C C . ALA B 1 227 ? 35.718 59.680 56.054 1.00 15.51 227 ALA B C 1
ATOM 5808 O O . ALA B 1 227 ? 36.828 59.422 56.506 1.00 15.74 227 ALA B O 1
ATOM 5810 N N . ILE B 1 228 ? 35.166 59.002 55.052 1.00 15.85 228 ILE B N 1
ATOM 5811 C CA . ILE B 1 228 ? 35.857 57.915 54.357 1.00 16.40 228 ILE B CA 1
ATOM 5812 C C . ILE B 1 228 ? 37.037 58.455 53.544 1.00 16.74 228 ILE B C 1
ATOM 5813 O O . ILE B 1 228 ? 38.152 57.938 53.652 1.00 16.95 228 ILE B O 1
ATOM 5818 N N . ARG B 1 229 ? 36.793 59.509 52.759 1.00 16.66 229 ARG B N 1
ATOM 5819 C CA . ARG B 1 229 ? 37.855 60.176 51.983 1.00 16.64 229 ARG B CA 1
ATOM 5820 C C . ARG B 1 229 ? 39.025 60.604 52.858 1.00 16.33 229 ARG B C 1
ATOM 5821 O O . ARG B 1 229 ? 40.187 60.499 52.460 1.00 16.35 229 ARG B O 1
ATOM 5829 N N . SER B 1 230 ? 38.705 61.073 54.057 1.00 16.46 230 SER B N 1
ATOM 5830 C CA . SER B 1 230 ? 39.702 61.499 55.032 1.00 16.46 230 SER B CA 1
ATOM 5831 C C . SER B 1 230 ? 40.561 60.336 55.583 1.00 16.58 230 SER B C 1
ATOM 5832 O O . SER B 1 230 ? 41.587 60.561 56.238 1.00 16.49 230 SER B O 1
ATOM 5835 N N . GLY B 1 231 ? 40.146 59.102 55.309 1.00 16.48 231 GLY B N 1
ATOM 5836 C CA . GLY B 1 231 ? 40.803 57.924 55.873 1.00 16.42 231 GLY B CA 1
ATOM 5837 C C . GLY B 1 231 ? 40.456 57.721 57.345 1.00 16.23 231 GLY B C 1
ATOM 5838 O O . GLY B 1 231 ? 41.260 57.186 58.110 1.00 15.92 231 GLY B O 1
ATOM 5839 N N . ALA B 1 232 ? 39.249 58.131 57.737 1.00 16.23 232 ALA B N 1
ATOM 5840 C CA . ALA B 1 232 ? 38.863 58.155 59.150 1.00 16.22 232 ALA B CA 1
ATOM 5841 C C . ALA B 1 232 ? 38.017 56.968 59.645 1.00 16.70 232 ALA B C 1
ATOM 5842 O O . ALA B 1 232 ? 37.668 56.904 60.824 1.00 16.35 232 ALA B O 1
ATOM 5844 N N . VAL B 1 233 ? 37.712 56.020 58.761 1.00 17.16 233 VAL B N 1
ATOM 5845 C CA . VAL B 1 233 ? 36.853 54.873 59.121 1.00 17.69 233 VAL B CA 1
ATOM 5846 C C . VAL B 1 233 ? 37.367 54.054 60.329 1.00 18.22 233 VAL B C 1
ATOM 5847 O O . VAL B 1 233 ? 36.622 53.890 61.301 1.00 18.63 233 VAL B O 1
ATOM 5851 N N . PRO B 1 234 ? 38.626 53.546 60.282 1.00 18.24 234 PRO B N 1
ATOM 5852 C CA . PRO B 1 234 ? 39.142 52.832 61.463 1.00 18.10 234 PRO B CA 1
ATOM 5853 C C . PRO B 1 234 ? 39.100 53.659 62.753 1.00 17.98 234 PRO B C 1
ATOM 5854 O O . PRO B 1 234 ? 38.678 53.139 63.792 1.00 17.55 234 PRO B O 1
ATOM 5858 N N . ALA B 1 235 ? 39.521 54.927 62.679 1.00 17.54 235 ALA B N 1
ATOM 5859 C CA . ALA B 1 235 ? 39.512 55.837 63.831 1.00 17.33 235 ALA B CA 1
ATOM 5860 C C . ALA B 1 235 ? 38.108 56.085 64.394 1.00 17.16 235 ALA B C 1
ATOM 5861 O O . ALA B 1 235 ? 37.915 56.127 65.620 1.00 16.68 235 ALA B O 1
ATOM 5863 N N . ILE B 1 236 ? 37.135 56.243 63.498 1.00 17.08 236 ILE B N 1
ATOM 5864 C CA . ILE B 1 236 ? 35.733 56.421 63.895 1.00 17.29 236 ILE B CA 1
ATOM 5865 C C . ILE B 1 236 ? 35.179 55.151 64.545 1.00 17.51 236 ILE B C 1
ATOM 5866 O O . ILE B 1 236 ? 34.472 55.220 65.546 1.00 17.41 236 ILE B O 1
ATOM 5871 N N . ARG B 1 237 ? 35.504 53.997 63.970 1.00 17.77 237 ARG B N 1
ATOM 5872 C CA . ARG B 1 237 ? 35.097 52.719 64.542 1.00 18.26 237 ARG B CA 1
ATOM 5873 C C . ARG B 1 237 ? 35.655 52.519 65.962 1.00 18.16 237 ARG B C 1
ATOM 5874 O O . ARG B 1 237 ? 34.914 52.142 66.864 1.00 17.82 237 ARG B O 1
ATOM 5882 N N . ALA B 1 238 ? 36.953 52.774 66.150 1.00 18.08 238 ALA B N 1
ATOM 5883 C CA . ALA B 1 238 ? 37.593 52.649 67.476 1.00 18.19 238 ALA B CA 1
ATOM 5884 C C . ALA B 1 238 ? 36.991 53.598 68.524 1.00 18.06 238 ALA B C 1
ATOM 5885 O O . ALA B 1 238 ? 36.858 53.234 69.699 1.00 17.68 238 ALA B O 1
ATOM 5887 N N . LEU B 1 239 ? 36.629 54.809 68.094 1.00 18.01 239 LEU B N 1
ATOM 5888 C CA . LEU B 1 239 ? 35.966 55.785 68.971 1.00 17.86 239 LEU B CA 1
ATOM 5889 C C . LEU B 1 239 ? 34.574 55.311 69.390 1.00 17.89 239 LEU B C 1
ATOM 5890 O O . LEU B 1 239 ? 34.238 55.319 70.576 1.00 17.41 239 LEU B O 1
ATOM 5895 N N . ALA B 1 240 ? 33.771 54.913 68.405 1.00 17.79 240 ALA B N 1
ATOM 5896 C CA . ALA B 1 240 ? 32.406 54.450 68.648 1.00 18.19 240 ALA B CA 1
ATOM 5897 C C . ALA B 1 240 ? 32.393 53.232 69.570 1.00 18.31 240 ALA B C 1
ATOM 5898 O O . ALA B 1 240 ? 31.573 53.153 70.476 1.00 18.15 240 ALA B O 1
ATOM 5900 N N . GLU B 1 241 ? 33.306 52.295 69.337 1.00 18.64 241 GLU B N 1
ATOM 5901 C CA . GLU B 1 241 ? 33.380 51.062 70.135 1.00 19.58 241 GLU B CA 1
ATOM 5902 C C . GLU B 1 241 ? 33.763 51.331 71.591 1.00 20.01 241 GLU B C 1
ATOM 5903 O O . GLU B 1 241 ? 33.157 50.771 72.512 1.00 20.14 241 GLU B O 1
ATOM 5909 N N . ARG B 1 242 ? 34.756 52.199 71.791 1.00 20.34 242 ARG B N 1
ATOM 5910 C CA . ARG B 1 242 ? 35.207 52.567 73.138 1.00 20.66 242 ARG B CA 1
ATOM 5911 C C . ARG B 1 242 ? 34.115 53.280 73.951 1.00 20.69 242 ARG B C 1
ATOM 5912 O O . ARG B 1 242 ? 33.888 52.955 75.116 1.00 20.56 242 ARG B O 1
ATOM 5920 N N . LEU B 1 243 ? 33.432 54.237 73.326 1.00 20.30 243 LEU B N 1
ATOM 5921 C CA . LEU B 1 243 ? 32.433 55.035 74.031 1.00 19.97 243 LEU B CA 1
ATOM 5922 C C . LEU B 1 243 ? 30.995 54.527 73.910 1.00 19.26 243 LEU B C 1
ATOM 5923 O O . LEU B 1 243 ? 30.080 55.121 74.478 1.00 18.51 243 LEU B O 1
ATOM 5928 N N . ASN B 1 244 ? 30.811 53.419 73.192 1.00 19.11 244 ASN B N 1
ATOM 5929 C CA . ASN B 1 244 ? 29.477 52.836 72.947 1.00 19.36 244 ASN B CA 1
ATOM 5930 C C . ASN B 1 244 ? 28.511 53.821 72.245 1.00 19.18 244 ASN B C 1
ATOM 5931 O O . ASN B 1 244 ? 27.345 53.975 72.638 1.00 18.62 244 ASN B O 1
ATOM 5936 N N . ILE B 1 245 ? 29.012 54.488 71.204 1.00 18.75 245 ILE B N 1
ATOM 5937 C CA . ILE B 1 245 ? 28.195 55.432 70.433 1.00 18.60 245 ILE B CA 1
ATOM 5938 C C . ILE B 1 245 ? 27.706 54.806 69.122 1.00 18.44 245 ILE B C 1
ATOM 5939 O O . ILE B 1 245 ? 28.522 54.406 68.280 1.00 18.25 245 ILE B O 1
ATOM 5944 N N . PRO B 1 246 ? 26.373 54.731 68.943 1.00 18.07 246 PRO B N 1
ATOM 5945 C CA . PRO B 1 246 ? 25.810 54.226 67.694 1.00 18.26 246 PRO B CA 1
ATOM 5946 C C . PRO B 1 246 ? 26.302 55.007 66.473 1.00 17.96 246 PRO B C 1
ATOM 5947 O O . PRO B 1 246 ? 26.558 56.209 66.563 1.00 17.68 246 PRO B O 1
ATOM 5951 N N . VAL B 1 247 ? 26.436 54.300 65.354 1.00 17.56 247 VAL B N 1
ATOM 5952 C CA . VAL B 1 247 ? 26.833 54.890 64.081 1.00 17.32 247 VAL B CA 1
ATOM 5953 C C . VAL B 1 247 ? 25.703 54.744 63.068 1.00 17.35 247 VAL B C 1
ATOM 5954 O O . VAL B 1 247 ? 25.279 53.626 62.736 1.00 17.23 247 VAL B O 1
ATOM 5958 N N . ILE B 1 248 ? 25.216 55.893 62.607 1.00 16.57 248 ILE B N 1
ATOM 5959 C CA . ILE B 1 248 ? 24.199 55.995 61.572 1.00 16.50 248 ILE B CA 1
ATOM 5960 C C . ILE B 1 248 ? 24.858 56.655 60.361 1.00 16.75 248 ILE B C 1
ATOM 5961 O O . ILE B 1 248 ? 25.709 57.534 60.525 1.00 16.26 248 ILE B O 1
ATOM 5966 N N . THR B 1 249 ? 24.479 56.233 59.155 1.00 16.72 249 THR B N 1
ATOM 5967 C CA . THR B 1 249 ? 25.148 56.702 57.949 1.00 17.22 249 THR B CA 1
ATOM 5968 C C . THR B 1 249 ? 24.199 57.305 56.915 1.00 17.41 249 THR B C 1
ATOM 5969 O O . THR B 1 249 ? 22.983 57.092 56.972 1.00 17.34 249 THR B O 1
ATOM 5973 N N . THR B 1 250 ? 24.779 58.057 55.977 1.00 17.35 250 THR B N 1
ATOM 5974 C CA . THR B 1 250 ? 24.118 58.438 54.719 1.00 17.63 250 THR B CA 1
ATOM 5975 C C . THR B 1 250 ? 24.027 57.204 53.793 1.00 18.27 250 THR B C 1
ATOM 5976 O O . THR B 1 250 ? 24.545 56.148 54.147 1.00 17.80 250 THR B O 1
ATOM 5980 N N . TYR B 1 251 ? 23.393 57.341 52.619 1.00 19.52 251 TYR B N 1
ATOM 5981 C CA . TYR B 1 251 ? 23.255 56.235 51.628 1.00 20.99 251 TYR B CA 1
ATOM 5982 C C . TYR B 1 251 ? 24.603 55.678 51.244 1.00 21.68 251 TYR B C 1
ATOM 5983 O O . TYR B 1 251 ? 24.760 54.487 50.987 1.00 22.67 251 TYR B O 1
ATOM 5992 N N . ILE B 1 252 ? 25.569 56.579 51.187 1.00 21.85 252 ILE B N 1
ATOM 5993 C CA . ILE B 1 252 ? 26.846 56.348 50.549 1.00 22.35 252 ILE B CA 1
ATOM 5994 C C . ILE B 1 252 ? 27.936 55.907 51.545 1.00 21.95 252 ILE B C 1
ATOM 5995 O O . ILE B 1 252 ? 28.962 55.366 51.139 1.00 22.35 252 ILE B O 1
ATOM 6000 N N . ALA B 1 253 ? 27.685 56.099 52.843 1.00 21.19 253 ALA B N 1
ATOM 6001 C CA . ALA B 1 253 ? 28.624 55.689 53.896 1.00 20.71 253 ALA B CA 1
ATOM 6002 C C . ALA B 1 253 ? 28.252 54.359 54.570 1.00 20.53 253 ALA B C 1
ATOM 6003 O O . ALA B 1 253 ? 28.819 53.998 55.602 1.00 20.00 253 ALA B O 1
ATOM 6005 N N . LYS B 1 254 ? 27.301 53.626 53.990 1.00 20.25 254 LYS B N 1
ATOM 6006 C CA . LYS B 1 254 ? 27.020 52.274 54.458 1.00 20.25 254 LYS B CA 1
ATOM 6007 C C . LYS B 1 254 ? 28.295 51.434 54.415 1.00 20.22 254 LYS B C 1
ATOM 6008 O O . LYS B 1 254 ? 29.050 51.478 53.445 1.00 19.91 254 LYS B O 1
ATOM 6014 N N . GLY B 1 255 ? 28.540 50.688 55.485 1.00 20.30 255 GLY B N 1
ATOM 6015 C CA . GLY B 1 255 ? 29.679 49.793 55.536 1.00 20.28 255 GLY B CA 1
ATOM 6016 C C . GLY B 1 255 ? 30.861 50.344 56.304 1.00 20.39 255 GLY B C 1
ATOM 6017 O O . GLY B 1 255 ? 31.913 49.713 56.344 1.00 19.98 255 GLY B O 1
ATOM 6018 N N . VAL B 1 256 ? 30.695 51.513 56.922 1.00 20.43 256 VAL B N 1
ATOM 6019 C CA . VAL B 1 256 ? 31.729 52.046 57.817 1.00 20.81 256 VAL B CA 1
ATOM 6020 C C . VAL B 1 256 ? 31.905 51.161 59.065 1.00 21.02 256 VAL B C 1
ATOM 6021 O O . VAL B 1 256 ? 32.972 51.147 59.689 1.00 21.01 256 VAL B O 1
ATOM 6025 N N . LEU B 1 257 ? 30.844 50.426 59.406 1.00 21.43 257 LEU B N 1
ATOM 6026 C CA . LEU B 1 257 ? 30.895 49.315 60.359 1.00 21.48 257 LEU B CA 1
ATOM 6027 C C . LEU B 1 257 ? 30.422 48.056 59.628 1.00 21.84 257 LEU B C 1
ATOM 6028 O O . LEU B 1 257 ? 29.528 48.145 58.785 1.00 22.23 257 LEU B O 1
ATOM 6033 N N . PRO B 1 258 ? 31.010 46.880 59.942 1.00 22.28 258 PRO B N 1
ATOM 6034 C CA . PRO B 1 258 ? 30.592 45.625 59.282 1.00 22.42 258 PRO B CA 1
ATOM 6035 C C . PRO B 1 258 ? 29.124 45.278 59.517 1.00 22.66 258 PRO B C 1
ATOM 6036 O O . PRO B 1 258 ? 28.507 45.765 60.479 1.00 22.45 258 PRO B O 1
ATOM 6040 N N . VAL B 1 259 ? 28.567 44.448 58.639 1.00 23.07 259 VAL B N 1
ATOM 6041 C CA . VAL B 1 259 ? 27.228 43.898 58.856 1.00 23.32 259 VAL B CA 1
ATOM 6042 C C . VAL B 1 259 ? 27.235 43.122 60.175 1.00 23.27 259 VAL B C 1
ATOM 6043 O O . VAL B 1 259 ? 28.144 42.336 60.439 1.00 23.46 259 VAL B O 1
ATOM 6047 N N . GLY B 1 260 ? 26.236 43.358 61.008 1.00 23.07 260 GLY B N 1
ATOM 6048 C CA . GLY B 1 260 ? 26.133 42.632 62.265 1.00 23.14 260 GLY B CA 1
ATOM 6049 C C . GLY B 1 260 ? 26.714 43.356 63.469 1.00 22.95 260 GLY B C 1
ATOM 6050 O O . GLY B 1 260 ? 26.347 43.039 64.607 1.00 22.94 260 GLY B O 1
ATOM 6051 N N . HIS B 1 261 ? 27.612 44.319 63.226 1.00 22.34 261 HIS B N 1
ATOM 6052 C CA . HIS B 1 261 ? 28.175 45.137 64.303 1.00 21.62 261 HIS B CA 1
ATOM 6053 C C . HIS B 1 261 ? 27.039 45.746 65.103 1.00 21.28 261 HIS B C 1
ATOM 6054 O O . HIS B 1 261 ? 26.082 46.278 64.539 1.00 20.94 261 HIS B O 1
ATOM 6061 N N . GLU B 1 262 ? 27.164 45.650 66.422 1.00 20.92 262 GLU B N 1
ATOM 6062 C CA A GLU B 1 262 ? 26.134 46.114 67.351 0.50 20.66 262 GLU B CA 1
ATOM 6063 C CA B GLU B 1 262 ? 26.137 46.108 67.341 0.50 20.81 262 GLU B CA 1
ATOM 6064 C C . GLU B 1 262 ? 25.880 47.625 67.273 1.00 20.54 262 GLU B C 1
ATOM 6065 O O . GLU B 1 262 ? 24.798 48.094 67.622 1.00 20.24 262 GLU B O 1
ATOM 6076 N N . LEU B 1 263 ? 26.871 48.388 66.815 1.00 20.19 263 LEU B N 1
ATOM 6077 C CA . LEU B 1 263 ? 26.727 49.853 66.719 1.00 20.26 263 LEU B CA 1
ATOM 6078 C C . LEU B 1 263 ? 26.319 50.325 65.324 1.00 20.54 263 LEU B C 1
ATOM 6079 O O . LEU B 1 263 ? 26.173 51.522 65.073 1.00 19.44 263 LEU B O 1
ATOM 6084 N N . ASN B 1 264 ? 26.146 49.361 64.428 1.00 20.78 264 ASN B N 1
ATOM 6085 C CA . ASN B 1 264 ? 25.698 49.621 63.079 1.00 21.84 264 ASN B CA 1
ATOM 6086 C C . ASN B 1 264 ? 24.188 49.833 63.084 1.00 21.85 264 ASN B C 1
ATOM 6087 O O . ASN B 1 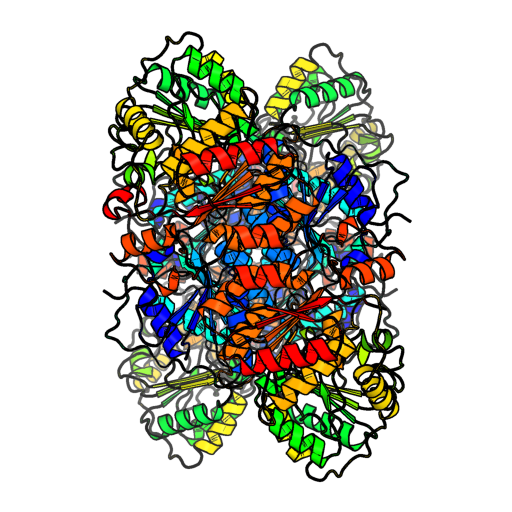264 ? 23.420 48.879 62.967 1.00 22.08 264 ASN B O 1
ATOM 6092 N N . TYR B 1 265 ? 23.774 51.088 63.251 1.00 21.77 265 TYR B N 1
ATOM 6093 C CA . TYR B 1 265 ? 22.351 51.435 63.362 1.00 22.01 265 TYR B CA 1
ATOM 6094 C C . TYR B 1 265 ? 21.659 51.668 62.018 1.00 22.18 265 TYR B C 1
ATOM 6095 O O . TYR B 1 265 ? 20.459 51.914 61.975 1.00 23.08 265 TYR B O 1
ATOM 6104 N N . GLY B 1 266 ? 22.412 51.575 60.927 1.00 22.36 266 GLY B N 1
ATOM 6105 C CA . GLY B 1 266 ? 21.841 51.660 59.588 1.00 22.08 266 GLY B CA 1
ATOM 6106 C C . GLY B 1 266 ? 21.901 53.031 58.940 1.00 22.29 266 GLY B C 1
ATOM 6107 O O . GLY B 1 266 ? 22.343 54.022 59.553 1.00 21.54 266 GLY B O 1
ATOM 6108 N N . ALA B 1 267 ? 21.457 53.071 57.685 1.00 22.10 267 ALA B N 1
ATOM 6109 C CA . ALA B 1 267 ? 21.370 54.299 56.912 1.00 22.31 267 ALA B CA 1
ATOM 6110 C C . ALA B 1 267 ? 19.979 54.923 57.034 1.00 22.78 267 ALA B C 1
ATOM 6111 O O . ALA B 1 267 ? 18.995 54.237 57.338 1.00 22.31 267 ALA B O 1
ATOM 6113 N N . VAL B 1 268 ? 19.926 56.232 56.798 1.00 23.30 268 VAL B N 1
ATOM 6114 C CA . VAL B 1 268 ? 18.691 57.006 56.767 1.00 23.96 268 VAL B CA 1
ATOM 6115 C C . VAL B 1 268 ? 18.312 57.292 55.308 1.00 24.42 268 VAL B C 1
ATOM 6116 O O . VAL B 1 268 ? 19.173 57.594 54.473 1.00 24.41 268 VAL B O 1
ATOM 6120 N N . THR B 1 269 ? 17.024 57.166 55.012 1.00 24.65 269 THR B N 1
ATOM 6121 C CA . THR B 1 269 ? 16.430 57.725 53.811 1.00 25.11 269 THR B CA 1
ATOM 6122 C C . THR B 1 269 ? 15.133 58.371 54.262 1.00 25.31 269 THR B C 1
ATOM 6123 O O . THR B 1 269 ? 14.478 57.861 55.166 1.00 25.19 269 THR B O 1
ATOM 6127 N N . GLY B 1 270 ? 14.778 59.507 53.665 1.00 25.49 270 GLY B N 1
ATOM 6128 C CA . GLY B 1 270 ? 13.528 60.191 54.006 1.00 26.04 270 GLY B CA 1
ATOM 6129 C C . GLY B 1 270 ? 12.276 59.361 53.752 1.00 26.34 270 GLY B C 1
ATOM 6130 O O . GLY B 1 270 ? 11.208 59.655 54.294 1.00 26.69 270 GLY B O 1
ATOM 6131 N N . TYR B 1 271 ? 12.414 58.323 52.930 1.00 26.79 271 TYR B N 1
ATOM 6132 C CA . TYR B 1 271 ? 11.309 57.444 52.550 1.00 27.34 271 TYR B CA 1
ATOM 6133 C C . TYR B 1 271 ? 11.085 56.308 53.542 1.00 27.03 271 TYR B C 1
ATOM 6134 O O . TYR B 1 271 ? 10.131 55.546 53.390 1.00 27.32 271 TYR B O 1
ATOM 6143 N N . MET B 1 272 ? 11.966 56.174 54.535 1.00 26.44 272 MET B N 1
ATOM 6144 C CA . MET B 1 272 ? 12.005 54.964 55.368 1.00 26.04 272 MET B CA 1
ATOM 6145 C C . MET B 1 272 ? 10.744 54.679 56.191 1.00 25.92 272 MET B C 1
ATOM 6146 O O . MET B 1 272 ? 10.334 53.528 56.300 1.00 25.45 272 MET B O 1
ATOM 6151 N N . ASP B 1 273 ? 10.135 55.724 56.755 1.00 26.28 273 ASP B N 1
ATOM 6152 C CA . ASP B 1 273 ? 8.892 55.576 57.526 1.00 26.61 273 ASP B CA 1
ATOM 6153 C C . ASP B 1 273 ? 7.791 55.001 56.644 1.00 26.82 273 ASP B C 1
ATOM 6154 O O . ASP B 1 273 ? 7.104 54.062 57.040 1.00 26.32 273 ASP B O 1
ATOM 6159 N N . GLY B 1 274 ? 7.652 55.576 55.447 1.00 27.18 274 GLY B N 1
ATOM 6160 C CA . GLY B 1 274 ? 6.629 55.179 54.483 1.00 27.40 274 GLY B CA 1
ATOM 6161 C C . GLY B 1 274 ? 6.831 53.777 53.951 1.00 27.52 274 GLY B C 1
ATOM 6162 O O . GLY B 1 274 ? 5.902 52.982 53.940 1.00 27.59 274 GLY B O 1
ATOM 6163 N N . ILE B 1 275 ? 8.049 53.469 53.512 1.00 27.59 275 ILE B N 1
ATOM 6164 C CA . ILE B 1 275 ? 8.369 52.120 53.035 1.00 27.43 275 ILE B CA 1
ATOM 6165 C C . ILE B 1 275 ? 8.068 51.047 54.093 1.00 27.59 275 ILE B C 1
ATOM 6166 O O . ILE B 1 275 ? 7.467 50.021 53.779 1.00 27.71 275 ILE B O 1
ATOM 6171 N N . LEU B 1 276 ? 8.468 51.295 55.337 1.00 27.45 276 LEU B N 1
ATOM 6172 C CA . LEU B 1 276 ? 8.335 50.299 56.404 1.00 27.42 276 LEU B CA 1
ATOM 6173 C C . LEU B 1 276 ? 6.976 50.305 57.122 1.00 27.46 276 LEU B C 1
ATOM 6174 O O . LEU B 1 276 ? 6.687 49.392 57.897 1.00 27.26 276 LEU B O 1
ATOM 6179 N N . ASN B 1 277 ? 6.151 51.323 56.858 1.00 27.40 277 ASN B N 1
ATOM 6180 C CA . ASN B 1 277 ? 4.961 51.624 57.678 1.00 27.83 277 ASN B CA 1
ATOM 6181 C C . ASN B 1 277 ? 5.279 51.521 59.175 1.00 27.31 277 ASN B C 1
ATOM 6182 O O . ASN B 1 277 ? 4.630 50.783 59.922 1.00 27.14 277 ASN B O 1
ATOM 6187 N N . PHE B 1 278 ? 6.290 52.278 59.592 1.00 26.46 278 PHE B N 1
ATOM 6188 C CA . PHE B 1 278 ? 6.890 52.150 60.911 1.00 25.69 278 PHE B CA 1
ATOM 6189 C C . PHE B 1 278 ? 7.420 53.534 61.311 1.00 25.25 278 PHE B C 1
ATOM 6190 O O . PHE B 1 278 ? 7.849 54.297 60.442 1.00 25.16 278 PHE B O 1
ATOM 6198 N N . PRO B 1 279 ? 7.378 53.871 62.617 1.00 24.60 279 PRO B N 1
ATOM 6199 C CA . PRO B 1 279 ? 8.062 55.087 63.084 1.00 24.10 279 PRO B CA 1
ATOM 6200 C C . PRO B 1 279 ? 9.595 54.942 63.103 1.00 23.67 279 PRO B C 1
ATOM 6201 O O . PRO B 1 279 ? 10.205 54.952 64.178 1.00 23.36 279 PRO B O 1
ATOM 6205 N N . ALA B 1 280 ? 10.215 54.814 61.928 1.00 23.01 280 ALA B N 1
ATOM 6206 C CA . ALA B 1 280 ? 11.640 54.499 61.858 1.00 22.41 280 ALA B CA 1
ATOM 6207 C C . ALA B 1 280 ? 12.527 55.657 62.335 1.00 22.04 280 ALA B C 1
ATOM 6208 O O . ALA B 1 280 ? 13.408 55.462 63.175 1.00 21.47 280 ALA B O 1
ATOM 6210 N N . LEU B 1 281 ? 12.280 56.856 61.808 1.00 21.84 281 LEU B N 1
ATOM 6211 C CA . LEU B 1 281 ? 13.066 58.041 62.172 1.00 21.85 281 LEU B CA 1
ATOM 6212 C C . LEU B 1 281 ? 12.932 58.392 63.660 1.00 21.73 281 LEU B C 1
ATOM 6213 O O . LEU B 1 281 ? 13.921 58.746 64.310 1.00 21.49 281 LEU B O 1
ATOM 6218 N N . GLN B 1 282 ? 11.716 58.279 64.198 1.00 21.66 282 GLN B N 1
ATOM 6219 C CA . GLN B 1 282 ? 11.496 58.445 65.641 1.00 21.65 282 GLN B CA 1
ATOM 6220 C C . GLN B 1 282 ? 12.294 57.433 66.452 1.00 21.40 282 GLN B C 1
ATOM 6221 O O . GLN B 1 282 ? 12.963 57.801 67.414 1.00 21.37 282 GLN B O 1
ATOM 6227 N N . THR B 1 283 ? 12.234 56.163 66.057 1.00 20.99 283 THR B N 1
ATOM 6228 C CA . THR B 1 283 ? 12.960 55.108 66.769 1.00 20.88 283 THR B CA 1
ATOM 6229 C C . THR B 1 283 ? 14.466 55.382 66.748 1.00 20.64 283 THR B C 1
ATOM 6230 O O . THR B 1 283 ? 15.139 55.233 67.767 1.00 20.68 283 THR B O 1
ATOM 6234 N N . MET B 1 284 ? 14.966 55.817 65.592 1.00 20.41 284 MET B N 1
ATOM 6235 C CA A MET B 1 284 ? 16.380 56.137 65.412 0.50 20.25 284 MET B CA 1
ATOM 6236 C CA B MET B 1 284 ? 16.389 56.128 65.432 0.50 20.33 284 MET B CA 1
ATOM 6237 C C . MET B 1 284 ? 16.831 57.350 66.226 1.00 20.01 284 MET B C 1
ATOM 6238 O O . MET B 1 284 ? 17.884 57.317 66.865 1.00 19.97 284 MET B O 1
ATOM 6247 N N . PHE B 1 285 ? 16.027 58.413 66.198 1.00 19.62 285 PHE B N 1
ATOM 6248 C CA . PHE B 1 285 ? 16.458 59.705 66.738 1.00 19.51 285 PHE B CA 1
ATOM 6249 C C . PHE B 1 285 ? 15.757 60.281 67.975 1.00 19.64 285 PHE B C 1
ATOM 6250 O O . PHE B 1 285 ? 16.327 61.159 68.634 1.00 19.57 285 PHE B O 1
ATOM 6258 N N . ALA B 1 286 ? 14.545 59.821 68.297 1.00 19.41 286 ALA B N 1
ATOM 6259 C CA . ALA B 1 286 ? 13.762 60.464 69.376 1.00 19.13 286 ALA B CA 1
ATOM 6260 C C . ALA B 1 286 ? 14.475 60.627 70.736 1.00 18.92 286 ALA B C 1
ATOM 6261 O O . ALA B 1 286 ? 14.426 61.713 71.313 1.00 18.92 286 ALA B O 1
ATOM 6263 N N . PRO B 1 287 ? 15.145 59.569 71.245 1.00 18.66 287 PRO B N 1
ATOM 6264 C CA . PRO B 1 287 ? 15.829 59.734 72.536 1.00 18.82 287 PRO B CA 1
ATOM 6265 C C . PRO B 1 287 ? 17.254 60.318 72.467 1.00 18.53 287 PRO B C 1
ATOM 6266 O O . PRO B 1 287 ? 17.897 60.475 73.502 1.00 18.42 287 PRO B O 1
ATOM 6270 N N . VAL B 1 288 ? 17.737 60.628 71.265 1.00 18.41 288 VAL B N 1
ATOM 6271 C CA . VAL B 1 288 ? 19.088 61.160 71.069 1.00 17.88 288 VAL B CA 1
ATOM 6272 C C . VAL B 1 288 ? 19.139 62.618 71.535 1.00 17.96 288 VAL B C 1
ATOM 6273 O O . VAL B 1 288 ? 18.249 63.407 71.210 1.00 17.66 288 VAL B O 1
ATOM 6277 N N . ASP B 1 289 ? 20.171 62.970 72.304 1.00 17.83 289 ASP B N 1
ATOM 6278 C CA . ASP B 1 289 ? 20.346 64.357 72.746 1.00 18.24 289 ASP B CA 1
ATOM 6279 C C . ASP B 1 289 ? 21.554 65.075 72.132 1.00 17.99 289 ASP B C 1
ATOM 6280 O O . ASP B 1 289 ? 21.704 66.285 72.297 1.00 17.65 289 ASP B O 1
ATOM 6285 N N . LEU B 1 290 ? 22.403 64.329 71.423 1.00 17.86 290 LEU B N 1
ATOM 6286 C CA . LEU B 1 290 ? 23.569 64.912 70.747 1.00 17.29 290 LEU B CA 1
ATOM 6287 C C . LEU B 1 290 ? 23.819 64.217 69.410 1.00 16.82 290 LEU B C 1
ATOM 6288 O O . LEU B 1 290 ? 24.022 63.007 69.366 1.00 16.41 290 LEU B O 1
ATOM 6293 N N . VAL B 1 291 ? 23.811 65.000 68.330 1.00 16.45 291 VAL B N 1
ATOM 6294 C CA . VAL B 1 291 ? 24.041 64.485 66.980 1.00 16.03 291 VAL B CA 1
ATOM 6295 C C . VAL B 1 291 ? 25.360 65.046 66.439 1.00 15.69 291 VAL B C 1
ATOM 6296 O O . VAL B 1 291 ? 25.500 66.252 66.240 1.00 15.10 291 VAL B O 1
ATOM 6300 N N . LEU B 1 292 ? 26.332 64.165 66.235 1.00 15.37 292 LEU B N 1
ATOM 6301 C CA . LEU B 1 292 ? 27.590 64.559 65.631 1.00 15.15 292 LEU B CA 1
ATOM 6302 C C . LEU B 1 292 ? 27.602 64.133 64.173 1.00 14.80 292 LEU B C 1
ATOM 6303 O O . LEU B 1 292 ? 27.723 62.959 63.851 1.00 14.31 292 LEU B O 1
ATOM 6308 N N . THR B 1 293 ? 27.455 65.115 63.302 1.00 14.97 293 THR B N 1
ATOM 6309 C CA . THR B 1 293 ? 27.418 64.888 61.873 1.00 14.87 293 THR B CA 1
ATOM 6310 C C . THR B 1 293 ? 28.864 64.913 61.379 1.00 14.84 293 THR B C 1
ATOM 6311 O O . THR B 1 293 ? 29.435 65.980 61.101 1.00 14.30 293 THR B O 1
ATOM 6315 N N . VAL B 1 294 ? 29.442 63.719 61.303 1.00 14.21 294 VAL B N 1
ATOM 6316 C CA . VAL B 1 294 ? 30.860 63.525 61.019 1.00 14.83 294 VAL B CA 1
ATOM 6317 C C . VAL B 1 294 ? 31.098 63.470 59.506 1.00 14.62 294 VAL B C 1
ATOM 6318 O O . VAL B 1 294 ? 30.741 62.494 58.846 1.00 14.52 294 VAL B O 1
ATOM 6322 N N . GLY B 1 295 ? 31.713 64.524 58.979 1.00 14.82 295 GLY B N 1
ATOM 6323 C CA . GLY B 1 295 ? 31.916 64.685 57.537 1.00 14.72 295 GLY B CA 1
ATOM 6324 C C . GLY B 1 295 ? 30.621 65.048 56.834 1.00 14.75 295 GLY B C 1
ATOM 6325 O O . GLY B 1 295 ? 30.326 64.521 55.760 1.00 14.85 295 GLY B O 1
ATOM 6326 N N . TYR B 1 296 ? 29.848 65.948 57.441 1.00 13.90 296 TYR B N 1
ATOM 6327 C CA . TYR B 1 296 ? 28.540 66.319 56.915 1.00 13.94 296 TYR B CA 1
ATOM 6328 C C . TYR B 1 296 ? 28.583 66.973 55.525 1.00 13.91 296 TYR B C 1
ATOM 6329 O O . TYR B 1 296 ? 29.399 67.856 55.266 1.00 13.45 296 TYR B O 1
ATOM 6338 N N . ASP B 1 297 ? 27.668 66.535 54.662 1.00 13.86 297 ASP B N 1
ATOM 6339 C CA . ASP B 1 297 ? 27.464 67.125 53.344 1.00 13.95 297 ASP B CA 1
ATOM 6340 C C . ASP B 1 297 ? 25.970 67.038 53.007 1.00 13.96 297 ASP B C 1
ATOM 6341 O O . ASP B 1 297 ? 25.413 65.960 52.883 1.00 13.75 297 ASP B O 1
ATOM 6346 N N . TYR B 1 298 ? 25.334 68.198 52.879 1.00 14.12 298 TYR B N 1
ATOM 6347 C CA . TYR B 1 298 ? 23.924 68.315 52.504 1.00 14.01 298 TYR B CA 1
ATOM 6348 C C . TYR B 1 298 ? 23.592 67.592 51.198 1.00 14.76 298 TYR B C 1
ATOM 6349 O O . TYR B 1 298 ? 22.450 67.165 51.006 1.00 14.39 298 TYR B O 1
ATOM 6358 N N . ALA B 1 299 ? 24.584 67.474 50.306 1.00 15.15 299 ALA B N 1
ATOM 6359 C CA . ALA B 1 299 ? 24.381 66.832 48.996 1.00 16.03 299 ALA B CA 1
ATOM 6360 C C . ALA B 1 299 ? 24.096 65.332 49.096 1.00 16.49 299 ALA B C 1
ATOM 6361 O O . ALA B 1 299 ? 23.476 64.769 48.196 1.00 16.95 299 ALA B O 1
ATOM 6363 N N . GLU B 1 300 ? 24.547 64.698 50.179 1.00 16.62 300 GLU B N 1
ATOM 6364 C CA . GLU B 1 300 ? 24.230 63.285 50.450 1.00 17.38 300 GLU B CA 1
ATOM 6365 C C . GLU B 1 300 ? 22.750 63.077 50.798 1.00 17.84 300 GLU B C 1
ATOM 6366 O O . GLU B 1 300 ? 22.253 61.950 50.790 1.00 18.64 300 GLU B O 1
ATOM 6372 N N . ASP B 1 301 ? 22.067 64.175 51.105 1.00 18.16 301 ASP B N 1
ATOM 6373 C CA . ASP B 1 301 ? 20.613 64.221 51.304 1.00 19.08 301 ASP B CA 1
ATOM 6374 C C . ASP B 1 301 ? 20.067 63.653 52.631 1.00 19.11 301 ASP B C 1
ATOM 6375 O O . ASP B 1 301 ? 18.872 63.366 52.749 1.00 19.56 301 ASP B O 1
ATOM 6380 N N . LEU B 1 302 ? 20.933 63.512 53.627 1.00 18.80 302 LEU B N 1
ATOM 6381 C CA . LEU B 1 302 ? 20.471 63.334 54.995 1.00 18.46 302 LEU B CA 1
ATOM 6382 C C . LEU B 1 302 ? 20.376 64.752 55.568 1.00 18.45 302 LEU B C 1
ATOM 6383 O O . LEU B 1 302 ? 21.388 65.402 55.868 1.00 18.37 302 LEU B O 1
ATOM 6388 N N . ARG B 1 303 ? 19.147 65.231 55.681 1.00 18.43 303 ARG B N 1
ATOM 6389 C CA . ARG B 1 303 ? 18.866 66.621 56.004 1.00 18.40 303 ARG B CA 1
ATOM 6390 C C . ARG B 1 303 ? 18.528 66.766 57.490 1.00 18.40 303 ARG B C 1
ATOM 6391 O O . ARG B 1 303 ? 17.975 65.835 58.087 1.00 18.23 303 ARG B O 1
ATOM 6399 N N . PRO B 1 304 ? 18.844 67.931 58.090 1.00 18.15 304 PRO B N 1
ATOM 6400 C CA . PRO B 1 304 ? 18.557 68.156 59.511 1.00 18.45 304 PRO B CA 1
ATOM 6401 C C . PRO B 1 304 ? 17.148 67.766 59.967 1.00 18.85 304 PRO B C 1
ATOM 6402 O O . PRO B 1 304 ? 16.993 67.216 61.061 1.00 18.68 304 PRO B O 1
ATOM 6406 N N . SER B 1 305 ? 16.137 68.013 59.137 1.00 19.31 305 SER B N 1
ATOM 6407 C CA . SER B 1 305 ? 14.757 67.701 59.510 1.00 19.87 305 SER B CA 1
ATOM 6408 C C . SER B 1 305 ? 14.550 66.209 59.809 1.00 19.96 305 SER B C 1
ATOM 6409 O O . SER B 1 305 ? 13.616 65.835 60.519 1.00 19.70 305 SER B O 1
ATOM 6412 N N . MET B 1 306 ? 15.431 65.370 59.267 1.00 20.07 306 MET B N 1
ATOM 6413 C CA . MET B 1 306 ? 15.338 63.924 59.452 1.00 20.35 306 MET B CA 1
ATOM 6414 C C . MET B 1 306 ? 15.756 63.457 60.845 1.00 20.03 306 MET B C 1
ATOM 6415 O O . MET B 1 306 ? 15.235 62.455 61.326 1.00 20.21 306 MET B O 1
ATOM 6420 N N . TRP B 1 307 ? 16.687 64.164 61.484 1.00 19.62 307 TRP B N 1
ATOM 6421 C CA . TRP B 1 307 ? 17.087 63.817 62.857 1.00 19.31 307 TRP B CA 1
ATOM 6422 C C . TRP B 1 307 ? 16.339 64.619 63.930 1.00 19.53 307 TRP B C 1
ATOM 6423 O O . TRP B 1 307 ? 16.451 64.344 65.120 1.00 18.84 307 TRP B O 1
ATOM 6434 N N . GLN B 1 308 ? 15.566 65.608 63.496 1.00 19.84 308 GLN B N 1
ATOM 6435 C CA . GLN B 1 308 ? 14.869 66.479 64.426 1.00 20.43 308 GLN B CA 1
ATOM 6436 C C . GLN B 1 308 ? 13.537 65.840 64.858 1.00 20.66 308 GLN B C 1
ATOM 6437 O O . GLN B 1 308 ? 12.447 66.288 64.495 1.00 20.19 308 GLN B O 1
ATOM 6443 N N . LYS B 1 309 ? 13.675 64.765 65.634 1.00 21.14 309 LYS B N 1
ATOM 6444 C CA . LYS B 1 309 ? 12.566 63.942 66.116 1.00 21.91 309 LYS B CA 1
ATOM 6445 C C . LYS B 1 309 ? 12.656 63.831 67.635 1.00 22.04 309 LYS B C 1
ATOM 6446 O O . LYS B 1 309 ? 13.751 63.689 68.180 1.00 22.03 309 LYS B O 1
ATOM 6452 N N . GLY B 1 310 ? 11.518 63.897 68.321 1.00 22.22 310 GLY B N 1
ATOM 6453 C CA . GLY B 1 310 ? 11.493 63.691 69.775 1.00 22.20 310 GLY B CA 1
ATOM 6454 C C . GLY B 1 310 ? 12.142 64.818 70.562 1.00 22.46 310 GLY B C 1
ATOM 6455 O O . GLY B 1 310 ? 11.821 65.990 70.356 1.00 22.43 310 GLY B O 1
ATOM 6456 N N . ILE B 1 311 ? 13.062 64.477 71.462 1.00 22.58 311 ILE B N 1
ATOM 6457 C CA . ILE B 1 311 ? 13.643 65.487 72.356 1.00 22.80 311 ILE B CA 1
ATOM 6458 C C . ILE B 1 311 ? 14.521 66.495 71.599 1.00 22.85 311 ILE B C 1
ATOM 6459 O O . ILE B 1 311 ? 15.023 66.203 70.509 1.00 22.37 311 ILE B O 1
ATOM 6464 N N . GLU B 1 312 ? 14.672 67.688 72.176 1.00 23.13 312 GLU B N 1
ATOM 6465 C CA . GLU B 1 312 ? 15.566 68.706 71.629 1.00 23.29 312 GLU B CA 1
ATOM 6466 C C . GLU B 1 312 ? 17.014 68.201 71.670 1.00 23.01 312 GLU B C 1
ATOM 6467 O O . GLU B 1 312 ? 17.426 67.540 72.624 1.00 23.06 312 GLU B O 1
ATOM 6473 N N . LYS B 1 313 ? 17.768 68.493 70.619 1.00 22.50 313 LYS B N 1
ATOM 6474 C CA . LYS B 1 313 ? 19.122 67.971 70.479 1.00 22.02 313 LYS B CA 1
ATOM 6475 C C . LYS B 1 313 ? 20.126 69.071 70.193 1.00 21.60 313 LYS B C 1
ATOM 6476 O O . LYS B 1 313 ? 19.801 70.087 69.571 1.00 21.55 313 LYS B O 1
ATOM 6482 N N . LYS B 1 314 ? 21.348 68.845 70.654 1.00 20.61 314 LYS B N 1
ATOM 6483 C CA . LYS B 1 314 ? 22.485 69.650 70.249 1.00 20.09 314 LYS B CA 1
ATOM 6484 C C . LYS B 1 314 ? 23.143 68.965 69.056 1.00 18.91 314 LYS B C 1
ATOM 6485 O O . LYS B 1 314 ? 23.133 67.740 68.955 1.00 18.42 314 LYS B O 1
ATOM 6491 N N . THR B 1 315 ? 23.708 69.762 68.157 1.00 17.69 315 THR B N 1
ATOM 6492 C CA . THR B 1 315 ? 24.391 69.229 66.984 1.00 16.63 315 THR B CA 1
ATOM 6493 C C . THR B 1 315 ? 25.828 69.704 66.924 1.00 16.11 315 THR B C 1
ATOM 6494 O O . THR B 1 315 ? 26.141 70.846 67.272 1.00 15.90 315 THR B O 1
ATOM 6498 N N . VAL B 1 316 ? 26.695 68.812 66.464 1.00 15.64 316 VAL B N 1
ATOM 6499 C CA . VAL B 1 316 ? 28.070 69.145 66.152 1.00 15.04 316 VAL B CA 1
ATOM 6500 C C . VAL B 1 316 ? 28.348 68.834 64.682 1.00 14.92 316 VAL B C 1
ATOM 6501 O O . VAL B 1 316 ? 28.241 67.686 64.263 1.00 14.90 316 VAL B O 1
ATOM 6505 N N . ARG B 1 317 ? 28.730 69.849 63.911 1.00 14.59 317 ARG B N 1
ATOM 6506 C CA . ARG B 1 317 ? 29.141 69.640 62.523 1.00 14.00 317 ARG B CA 1
ATOM 6507 C C . ARG B 1 317 ? 30.660 69.505 62.437 1.00 14.03 317 ARG B C 1
ATOM 6508 O O . ARG B 1 317 ? 31.393 70.311 63.010 1.00 13.49 317 ARG B O 1
ATOM 6516 N N . ILE B 1 318 ? 31.115 68.469 61.737 1.00 13.87 318 ILE B N 1
ATOM 6517 C CA . ILE B 1 318 ? 32.534 68.289 61.419 1.00 14.12 318 ILE B CA 1
ATOM 6518 C C . ILE B 1 318 ? 32.691 68.129 59.905 1.00 14.21 318 ILE B C 1
ATOM 6519 O O . ILE B 1 318 ? 32.211 67.153 59.323 1.00 14.11 318 ILE B O 1
ATOM 6524 N N . SER B 1 319 ? 33.362 69.090 59.276 1.00 14.20 319 SER B N 1
ATOM 6525 C CA . SER B 1 319 ? 33.543 69.075 57.832 1.00 14.46 319 SER B CA 1
ATOM 6526 C C . SER B 1 319 ? 34.822 69.809 57.441 1.00 14.38 319 SER B C 1
ATOM 6527 O O . SER B 1 319 ? 35.162 70.817 58.064 1.00 14.23 319 SER B O 1
ATOM 6530 N N . PRO B 1 320 ? 35.524 69.319 56.397 1.00 14.43 320 PRO B N 1
ATOM 6531 C CA . PRO B 1 320 ? 36.664 70.052 55.842 1.00 14.36 320 PRO B CA 1
ATOM 6532 C C . PRO B 1 320 ? 36.232 71.177 54.888 1.00 14.35 320 PRO B C 1
ATOM 6533 O O . PRO B 1 320 ? 36.940 71.480 53.925 1.00 14.77 320 PRO B O 1
ATOM 6537 N N . THR B 1 321 ? 35.060 71.753 55.142 1.00 14.06 321 THR B N 1
ATOM 6538 C CA . THR B 1 321 ? 34.529 72.886 54.385 1.00 13.86 321 THR B CA 1
ATOM 6539 C C . THR B 1 321 ? 33.817 73.821 55.355 1.00 14.02 321 THR B C 1
ATOM 6540 O O . THR B 1 321 ? 33.314 73.383 56.396 1.00 13.67 321 THR B O 1
ATOM 6544 N N . VAL B 1 322 ? 33.758 75.102 55.006 1.00 13.78 322 VAL B N 1
ATOM 6545 C CA . VAL B 1 322 ? 32.887 76.047 55.697 1.00 13.69 322 VAL B CA 1
ATOM 6546 C C . VAL B 1 322 ? 31.420 75.706 55.355 1.00 13.60 322 VAL B C 1
ATOM 6547 O O . VAL B 1 322 ? 31.120 75.294 54.233 1.00 12.64 322 VAL B O 1
ATOM 6551 N N . ASN B 1 323 ? 30.529 75.847 56.338 1.00 12.84 323 ASN B N 1
ATOM 6552 C CA . ASN B 1 323 ? 29.099 75.582 56.172 1.00 12.38 323 ASN B CA 1
ATOM 6553 C C . ASN B 1 323 ? 28.484 76.369 55.002 1.00 12.25 323 ASN B C 1
ATOM 6554 O O . ASN B 1 323 ? 28.353 77.589 55.080 1.00 11.66 323 ASN B O 1
ATOM 6559 N N . PRO B 1 324 ? 28.130 75.669 53.901 1.00 11.92 324 PRO B N 1
ATOM 6560 C CA . PRO B 1 324 ? 27.540 76.337 52.749 1.00 12.05 324 PRO B CA 1
ATOM 6561 C C . PRO B 1 324 ? 26.044 76.624 52.878 1.00 11.98 324 PRO B C 1
ATOM 6562 O O . PRO B 1 324 ? 25.497 77.340 52.041 1.00 11.44 324 PRO B O 1
ATOM 6566 N N . ILE B 1 325 ? 25.396 76.067 53.906 1.00 12.17 325 ILE B N 1
ATOM 6567 C CA . ILE B 1 325 ? 23.933 76.137 54.040 1.00 12.23 325 ILE B CA 1
ATOM 6568 C C . ILE B 1 325 ? 23.393 76.603 55.409 1.00 12.45 325 ILE B C 1
ATOM 6569 O O . ILE B 1 325 ? 22.516 75.947 55.966 1.00 12.29 325 ILE B O 1
ATOM 6574 N N . PRO B 1 326 ? 23.867 77.760 55.931 1.00 12.65 326 PRO B N 1
ATOM 6575 C CA . PRO B 1 326 ? 23.345 78.219 57.232 1.00 12.66 326 PRO B CA 1
ATOM 6576 C C . PRO B 1 326 ? 21.823 78.502 57.261 1.00 13.12 326 PRO B C 1
ATOM 6577 O O . PRO B 1 326 ? 21.247 78.596 58.342 1.00 12.73 326 PRO B O 1
ATOM 6581 N N . ARG B 1 327 ? 21.189 78.627 56.095 1.00 13.00 327 ARG B N 1
ATOM 6582 C CA . ARG B 1 327 ? 19.729 78.729 56.022 1.00 13.56 327 ARG B CA 1
ATOM 6583 C C . ARG B 1 327 ? 19.070 77.454 56.554 1.00 13.91 327 ARG B C 1
ATOM 6584 O O . ARG B 1 327 ? 17.999 77.509 57.141 1.00 14.18 327 ARG B O 1
ATOM 6592 N N . VAL B 1 328 ? 19.732 76.322 56.327 1.00 14.08 328 VAL B N 1
ATOM 6593 C CA . VAL B 1 328 ? 19.187 74.999 56.614 1.00 14.68 328 VAL B CA 1
ATOM 6594 C C . VAL B 1 328 ? 19.783 74.370 57.882 1.00 14.78 328 VAL B C 1
ATOM 6595 O O . VAL B 1 328 ? 19.072 73.751 58.671 1.00 15.32 328 VAL B O 1
ATOM 6599 N N . TYR B 1 329 ? 21.080 74.547 58.087 1.00 14.86 329 TYR B N 1
ATOM 6600 C CA . TYR B 1 329 ? 21.770 73.861 59.167 1.00 14.93 329 TYR B CA 1
ATOM 6601 C C . TYR B 1 329 ? 22.608 74.865 59.928 1.00 15.46 329 TYR B C 1
ATOM 6602 O O . TYR B 1 329 ? 23.569 75.420 59.389 1.00 14.91 329 TYR B O 1
ATOM 6611 N N . ARG B 1 330 ? 22.220 75.103 61.177 1.00 16.19 330 ARG B N 1
ATOM 6612 C CA . ARG B 1 330 ? 23.015 75.915 62.091 1.00 17.15 330 ARG B CA 1
ATOM 6613 C C . ARG B 1 330 ? 23.451 75.068 63.273 1.00 17.25 330 ARG B C 1
ATOM 6614 O O . ARG B 1 330 ? 22.771 75.036 64.297 1.00 17.41 330 ARG B O 1
ATOM 6622 N N . PRO B 1 331 ? 24.589 74.358 63.131 1.00 17.36 331 PRO B N 1
ATOM 6623 C CA . PRO B 1 331 ? 25.045 73.478 64.207 1.00 17.10 331 PRO B CA 1
ATOM 6624 C C . PRO B 1 331 ? 25.366 74.277 65.472 1.00 17.21 331 PRO B C 1
ATOM 6625 O O . PRO B 1 331 ? 25.809 75.428 65.384 1.00 16.98 331 PRO B O 1
ATOM 6629 N N . ASP B 1 332 ? 25.137 73.674 66.635 1.00 16.85 332 ASP B N 1
ATOM 6630 C CA . ASP B 1 332 ? 25.490 74.318 67.899 1.00 16.86 332 ASP B CA 1
ATOM 6631 C C . ASP B 1 332 ? 27.002 74.502 67.976 1.00 16.50 332 ASP B C 1
ATOM 6632 O O . ASP B 1 332 ? 27.489 75.513 68.491 1.00 16.31 332 ASP B O 1
ATOM 6637 N N . VAL B 1 333 ? 27.732 73.527 67.444 1.00 15.84 333 VAL B N 1
ATOM 6638 C CA . VAL B 1 333 ? 29.185 73.584 67.376 1.00 15.80 333 VAL B CA 1
ATOM 6639 C C . VAL B 1 333 ? 29.610 73.174 65.958 1.00 15.87 333 VAL B C 1
ATOM 6640 O O . VAL B 1 333 ? 29.238 72.106 65.474 1.00 15.35 333 VAL B O 1
ATOM 6644 N N . ASP B 1 334 ? 30.388 74.027 65.305 1.00 15.68 334 ASP B N 1
ATOM 6645 C CA . ASP B 1 334 ? 30.847 73.779 63.947 1.00 15.43 334 ASP B CA 1
ATOM 6646 C C . ASP B 1 334 ? 32.356 73.634 63.972 1.00 15.31 334 ASP B C 1
ATOM 6647 O O . ASP B 1 334 ? 33.081 74.590 64.285 1.00 15.31 334 ASP B O 1
ATOM 6652 N N . VAL B 1 335 ? 32.820 72.426 63.672 1.00 14.93 335 VAL B N 1
ATOM 6653 C CA . VAL B 1 335 ? 34.247 72.107 63.646 1.00 14.89 335 VAL B CA 1
ATOM 6654 C C . VAL B 1 335 ? 34.700 71.984 62.190 1.00 15.25 335 VAL B C 1
ATOM 6655 O O . VAL B 1 335 ? 34.379 71.004 61.504 1.00 14.81 335 VAL B O 1
ATOM 6659 N N . VAL B 1 336 ? 35.423 72.996 61.718 1.00 15.38 336 VAL B N 1
ATOM 6660 C CA . VAL B 1 336 ? 35.849 73.038 60.326 1.00 15.15 336 VAL B CA 1
ATOM 6661 C C . VAL B 1 336 ? 37.299 72.586 60.275 1.00 15.51 336 VAL B C 1
ATOM 6662 O O . VAL B 1 336 ? 38.212 73.331 60.637 1.00 15.20 336 VAL B O 1
ATOM 6666 N N . THR B 1 337 ? 37.484 71.340 59.844 1.00 15.59 337 THR B N 1
ATOM 6667 C CA . THR B 1 337 ? 38.785 70.696 59.835 1.00 15.67 337 THR B CA 1
ATOM 6668 C C . THR B 1 337 ? 38.696 69.343 59.117 1.00 15.86 337 THR B C 1
ATOM 6669 O O . THR B 1 337 ? 37.599 68.860 58.810 1.00 15.88 337 THR B O 1
ATOM 6673 N N . ASP B 1 338 ? 39.855 68.741 58.862 1.00 15.83 338 ASP B N 1
ATOM 6674 C CA . ASP B 1 338 ? 39.953 67.385 58.352 1.00 16.16 338 ASP B CA 1
ATOM 6675 C C . ASP B 1 338 ? 39.325 66.413 59.345 1.00 16.01 338 ASP B C 1
ATOM 6676 O O . ASP B 1 338 ? 39.590 66.491 60.540 1.00 15.94 338 ASP B O 1
ATOM 6681 N N . VAL B 1 339 ? 38.487 65.513 58.849 1.00 16.16 339 VAL B N 1
ATOM 6682 C CA . VAL B 1 339 ? 37.764 64.581 59.720 1.00 16.34 339 VAL B CA 1
ATOM 6683 C C . VAL B 1 339 ? 38.705 63.737 60.605 1.00 16.49 339 VAL B C 1
ATOM 6684 O O . VAL B 1 339 ? 38.480 63.634 61.807 1.00 16.48 339 VAL B O 1
ATOM 6688 N N . LEU B 1 340 ? 39.761 63.160 60.028 1.00 16.56 340 LEU B N 1
ATOM 6689 C CA . LEU B 1 340 ? 40.682 62.328 60.813 1.00 16.55 340 LEU B CA 1
ATOM 6690 C C . LEU B 1 340 ? 41.374 63.139 61.912 1.00 16.92 340 LEU B C 1
ATOM 6691 O O . LEU B 1 340 ? 41.461 62.690 63.065 1.00 16.52 340 LEU B O 1
ATOM 6696 N N . ALA B 1 341 ? 41.868 64.324 61.541 1.00 17.04 341 ALA B N 1
ATOM 6697 C CA . ALA B 1 341 ? 42.415 65.290 62.491 1.00 17.15 341 ALA B CA 1
ATOM 6698 C C . ALA B 1 341 ? 41.456 65.539 63.653 1.00 17.27 341 ALA B C 1
ATOM 6699 O O . ALA B 1 341 ? 41.874 65.530 64.819 1.00 16.81 341 ALA B O 1
ATOM 6701 N N . PHE B 1 342 ? 40.178 65.768 63.337 1.00 17.18 342 PHE B N 1
ATOM 6702 C CA . PHE B 1 342 ? 39.160 65.925 64.379 1.00 17.55 342 PHE B CA 1
ATOM 6703 C C . PHE B 1 342 ? 39.089 64.700 65.289 1.00 17.89 342 PHE B C 1
ATOM 6704 O O . PHE B 1 342 ? 39.111 64.844 66.505 1.00 17.54 342 PHE B O 1
ATOM 6712 N N . VAL B 1 343 ? 38.999 63.510 64.691 1.00 18.06 343 VAL B N 1
ATOM 6713 C CA . VAL B 1 343 ? 38.802 62.273 65.456 1.00 18.38 343 VAL B CA 1
ATOM 6714 C C . VAL B 1 343 ? 39.990 62.016 66.391 1.00 18.57 343 VAL B C 1
ATOM 6715 O O . VAL B 1 343 ? 39.805 61.647 67.551 1.00 18.36 343 VAL B O 1
ATOM 6719 N N . GLU B 1 344 ? 41.202 62.249 65.890 1.00 18.99 344 GLU B N 1
ATOM 6720 C CA . GLU B 1 344 ? 42.416 62.085 66.691 1.00 19.84 344 GLU B CA 1
ATOM 6721 C C . GLU B 1 344 ? 42.478 63.086 67.852 1.00 19.84 344 GLU B C 1
ATOM 6722 O O . GLU B 1 344 ? 42.821 62.713 68.973 1.00 19.57 344 GLU B O 1
ATOM 6728 N N . HIS B 1 345 ? 42.114 64.340 67.591 1.00 19.64 345 HIS B N 1
ATOM 6729 C CA . HIS B 1 345 ? 42.023 65.332 68.655 1.00 20.17 345 HIS B CA 1
ATOM 6730 C C . HIS B 1 345 ? 40.945 64.953 69.670 1.00 20.32 345 HIS B C 1
ATOM 6731 O O . HIS B 1 345 ? 41.127 65.134 70.877 1.00 20.06 345 HIS B O 1
ATOM 6738 N N . PHE B 1 346 ? 39.831 64.434 69.157 1.00 20.34 346 PHE B N 1
ATOM 6739 C CA . PHE B 1 346 ? 38.670 64.073 69.959 1.00 20.96 346 PHE B CA 1
ATOM 6740 C C . PHE B 1 346 ? 38.963 62.881 70.870 1.00 21.46 346 PHE B C 1
ATOM 6741 O O . PHE B 1 346 ? 38.466 62.825 71.989 1.00 21.18 346 PHE B O 1
ATOM 6749 N N . GLU B 1 347 ? 39.763 61.939 70.377 1.00 22.12 347 GLU B N 1
ATOM 6750 C CA . GLU B 1 347 ? 40.218 60.797 71.170 1.00 23.09 347 GLU B CA 1
ATOM 6751 C C . GLU B 1 347 ? 41.033 61.241 72.380 1.00 23.58 347 GLU B C 1
ATOM 6752 O O . GLU B 1 347 ? 40.826 60.739 73.484 1.00 23.23 347 GLU B O 1
ATOM 6758 N N . THR B 1 348 ? 41.952 62.180 72.165 1.00 23.80 348 THR B N 1
ATOM 6759 C CA . THR B 1 348 ? 42.736 62.762 73.258 1.00 24.40 348 THR B CA 1
ATOM 6760 C C . THR B 1 348 ? 41.843 63.475 74.272 1.00 24.64 348 THR B C 1
ATOM 6761 O O . THR B 1 348 ? 41.998 63.279 75.477 1.00 25.01 348 THR B O 1
ATOM 6765 N N . ALA B 1 349 ? 40.910 64.289 73.779 1.00 24.60 349 ALA B N 1
ATOM 6766 C CA . ALA B 1 349 ? 39.985 65.026 74.638 1.00 24.71 349 ALA B CA 1
ATOM 6767 C C . ALA B 1 349 ? 39.072 64.112 75.462 1.00 24.61 349 ALA B C 1
ATOM 6768 O O . ALA B 1 349 ? 38.754 64.421 76.616 1.00 24.73 349 ALA B O 1
ATOM 6770 N N . THR B 1 350 ? 38.663 62.988 74.874 1.00 24.21 350 THR B N 1
ATOM 6771 C CA . THR B 1 350 ? 37.705 62.087 75.515 1.00 23.98 350 THR B CA 1
ATOM 6772 C C . THR B 1 350 ? 38.352 60.805 76.063 1.00 24.12 350 THR B C 1
ATOM 6773 O O . THR B 1 350 ? 37.646 59.870 76.437 1.00 23.36 350 THR B O 1
ATOM 6777 N N . ALA B 1 351 ? 39.683 60.769 76.111 1.00 24.25 351 ALA B N 1
ATOM 6778 C CA . ALA B 1 351 ? 40.421 59.583 76.555 1.00 24.93 351 ALA B CA 1
ATOM 6779 C C . ALA B 1 351 ? 39.965 59.072 77.922 1.00 25.31 351 ALA B C 1
ATOM 6780 O O . ALA B 1 351 ? 39.904 57.865 78.145 1.00 25.30 351 ALA B O 1
ATOM 6782 N N . SER B 1 352 ? 39.635 59.998 78.821 1.00 25.47 352 SER B N 1
ATOM 6783 C CA . SER B 1 352 ? 39.254 59.653 80.192 1.00 25.61 352 SER B CA 1
ATOM 6784 C C . SER B 1 352 ? 37.776 59.261 80.335 1.00 25.30 352 SER B C 1
ATOM 6785 O O . SER B 1 352 ? 37.381 58.725 81.370 1.00 24.88 352 SER B O 1
ATOM 6788 N N . PHE B 1 353 ? 36.983 59.533 79.292 1.00 24.86 353 PHE B N 1
ATOM 6789 C CA . PHE B 1 353 ? 35.549 59.211 79.233 1.00 24.71 353 PHE B CA 1
ATOM 6790 C C . PHE B 1 353 ? 35.306 57.700 79.230 1.00 24.46 353 PHE B C 1
ATOM 6791 O O . PHE B 1 353 ? 36.117 56.935 78.705 1.00 23.82 353 PHE B O 1
ATOM 6799 N N . GLY B 1 354 ? 34.177 57.287 79.804 1.00 24.30 354 GLY B N 1
ATOM 6800 C CA . GLY B 1 354 ? 33.734 55.893 79.768 1.00 24.53 354 GLY B CA 1
ATOM 6801 C C . GLY B 1 354 ? 32.579 55.714 78.794 1.00 24.61 354 GLY B C 1
ATOM 6802 O O . GLY B 1 354 ? 32.113 56.680 78.192 1.00 24.57 354 GLY B O 1
ATOM 6803 N N . ALA B 1 355 ? 32.106 54.480 78.657 1.00 24.56 355 ALA B N 1
ATOM 6804 C CA . ALA B 1 355 ? 31.037 54.142 77.714 1.00 24.35 355 ALA B CA 1
ATOM 6805 C C . ALA B 1 355 ? 29.649 54.645 78.117 1.00 24.50 355 ALA B C 1
ATOM 6806 O O . ALA B 1 355 ? 29.215 54.489 79.267 1.00 23.55 355 ALA B O 1
ATOM 6808 N N . LYS B 1 356 ? 28.949 55.222 77.141 1.00 24.50 356 LYS B N 1
ATOM 6809 C CA . LYS B 1 356 ? 27.552 55.612 77.309 1.00 24.82 356 LYS B CA 1
ATOM 6810 C C . LYS B 1 356 ? 26.662 54.373 77.302 1.00 25.07 356 LYS B C 1
ATOM 6811 O O . LYS B 1 356 ? 27.092 53.282 76.921 1.00 24.83 356 LYS B O 1
ATOM 6817 N N . GLN B 1 357 ? 25.422 54.551 77.725 1.00 25.54 357 GLN B N 1
ATOM 6818 C CA . GLN B 1 357 ? 24.390 53.575 77.450 1.00 26.16 357 GLN B CA 1
ATOM 6819 C C . GLN B 1 357 ? 23.714 54.031 76.157 1.00 26.30 357 GLN B C 1
ATOM 6820 O O . GLN B 1 357 ? 23.336 55.193 76.031 1.00 26.62 357 GLN B O 1
ATOM 6826 N N . ARG B 1 358 ? 23.600 53.132 75.185 1.00 26.11 358 ARG B N 1
ATOM 6827 C CA . ARG B 1 358 ? 23.002 53.491 73.903 1.00 26.43 358 ARG B CA 1
ATOM 6828 C C . ARG B 1 358 ? 21.491 53.249 73.920 1.00 26.36 358 ARG B C 1
ATOM 6829 O O . ARG B 1 358 ? 20.999 52.396 74.664 1.00 26.16 358 ARG B O 1
ATOM 6837 N N . HIS B 1 359 ? 20.760 54.023 73.125 1.00 26.26 359 HIS B N 1
ATOM 6838 C CA . HIS B 1 359 ? 19.310 53.868 73.033 1.00 26.19 359 HIS B CA 1
ATOM 6839 C C . HIS B 1 359 ? 18.914 52.638 72.200 1.00 26.06 359 HIS B C 1
ATOM 6840 O O . HIS B 1 359 ? 19.702 52.126 71.394 1.00 25.61 359 HIS B O 1
ATOM 6847 N N . ASP B 1 360 ? 17.677 52.198 72.409 1.00 25.86 360 ASP B N 1
ATOM 6848 C CA . ASP B 1 360 ? 17.173 50.919 71.929 1.00 25.71 360 ASP B CA 1
ATOM 6849 C C . ASP B 1 360 ? 16.431 51.088 70.610 1.00 25.17 360 ASP B C 1
ATOM 6850 O O . ASP B 1 360 ? 15.442 51.814 70.544 1.00 24.96 360 ASP B O 1
ATOM 6855 N N . ILE B 1 361 ? 16.922 50.410 69.572 1.00 24.85 361 ILE B N 1
ATOM 6856 C CA . ILE B 1 361 ? 16.290 50.419 68.249 1.00 24.43 361 ILE B CA 1
ATOM 6857 C C . ILE B 1 361 ? 15.856 49.018 67.781 1.00 24.59 361 ILE B C 1
ATOM 6858 O O . ILE B 1 361 ? 15.550 48.825 66.604 1.00 24.15 361 ILE B O 1
ATOM 6863 N N . GLU B 1 362 ? 15.830 48.052 68.700 1.00 24.50 362 GLU B N 1
ATOM 6864 C CA . GLU B 1 362 ? 15.367 46.687 68.387 1.00 24.99 362 GLU B CA 1
ATOM 6865 C C . GLU B 1 362 ? 13.997 46.592 67.689 1.00 24.70 362 GLU B C 1
ATOM 6866 O O . GLU B 1 362 ? 13.848 45.772 66.787 1.00 24.73 362 GLU B O 1
ATOM 6872 N N . PRO B 1 363 ? 12.996 47.412 68.100 1.00 24.65 363 PRO B N 1
ATOM 6873 C CA . PRO B 1 363 ? 11.728 47.393 67.342 1.00 24.50 363 PRO B CA 1
ATOM 6874 C C . PRO B 1 363 ? 11.897 47.698 65.841 1.00 24.51 363 PRO B C 1
ATOM 6875 O O . PRO B 1 363 ? 11.215 47.092 65.008 1.00 24.24 363 PRO B O 1
ATOM 6879 N N . LEU B 1 364 ? 12.795 48.628 65.511 1.00 24.30 364 LEU B N 1
ATOM 6880 C CA . LEU B 1 364 ? 13.121 48.947 64.125 1.00 24.21 364 LEU B CA 1
ATOM 6881 C C . LEU B 1 364 ? 13.879 47.805 63.439 1.00 24.29 364 LEU B C 1
ATOM 6882 O O . LEU B 1 364 ? 13.560 47.450 62.303 1.00 24.04 364 LEU B O 1
ATOM 6887 N N . ARG B 1 365 ? 14.883 47.251 64.118 1.00 24.43 365 ARG B N 1
ATOM 6888 C CA . ARG B 1 365 ? 15.627 46.100 63.606 1.00 24.79 365 ARG B CA 1
ATOM 6889 C C . ARG B 1 365 ? 14.708 44.902 63.342 1.00 24.93 365 ARG B C 1
ATOM 6890 O O . ARG B 1 365 ? 14.888 44.190 62.355 1.00 24.62 365 ARG B O 1
ATOM 6898 N N . ALA B 1 366 ? 13.732 44.692 64.226 1.00 25.13 366 ALA B N 1
ATOM 6899 C CA . ALA B 1 366 ? 12.743 43.620 64.071 1.00 25.66 366 ALA B CA 1
ATOM 6900 C C . ALA B 1 366 ? 11.907 43.829 62.818 1.00 25.81 366 ALA B C 1
ATOM 6901 O O . ALA B 1 366 ? 11.685 42.888 62.059 1.00 26.32 366 ALA B O 1
ATOM 6903 N N . ARG B 1 367 ? 11.463 45.066 62.600 1.00 26.14 367 ARG B N 1
ATOM 6904 C CA . ARG B 1 367 ? 10.678 45.428 61.413 1.00 26.18 367 ARG B CA 1
ATOM 6905 C C . ARG B 1 367 ? 11.452 45.256 60.104 1.00 26.51 367 ARG B C 1
ATOM 6906 O O . ARG B 1 367 ? 10.901 44.778 59.114 1.00 26.73 367 ARG B O 1
ATOM 6914 N N . ILE B 1 368 ? 12.716 45.675 60.101 1.00 26.44 368 ILE B N 1
ATOM 6915 C CA . ILE B 1 368 ? 13.594 45.505 58.947 1.00 26.30 368 ILE B CA 1
ATOM 6916 C C . ILE B 1 368 ? 13.812 44.014 58.647 1.00 26.56 368 ILE B C 1
ATOM 6917 O O . ILE B 1 368 ? 13.712 43.599 57.491 1.00 26.43 368 ILE B O 1
ATOM 6922 N N . ALA B 1 369 ? 14.079 43.222 59.690 1.00 26.68 369 ALA B N 1
ATOM 6923 C CA . ALA B 1 369 ? 14.303 41.780 59.555 1.00 26.98 369 ALA B CA 1
ATOM 6924 C C . ALA B 1 369 ? 13.064 41.050 59.017 1.00 27.44 369 ALA B C 1
ATOM 6925 O O . ALA B 1 369 ? 13.186 40.076 58.263 1.00 27.12 369 ALA B O 1
ATOM 6927 N N . GLU B 1 370 ? 11.886 41.540 59.405 1.00 27.82 370 GLU B N 1
ATOM 6928 C CA . GLU B 1 370 ? 10.602 40.991 58.965 1.00 28.47 370 GLU B CA 1
ATOM 6929 C C . GLU B 1 370 ? 10.356 41.204 57.465 1.00 28.40 370 GLU B C 1
ATOM 6930 O O . GLU B 1 370 ? 9.817 40.325 56.789 1.00 28.32 370 GLU B O 1
ATOM 6936 N N . PHE B 1 371 ? 10.731 42.381 56.964 1.00 28.30 371 PHE B N 1
ATOM 6937 C CA . PHE B 1 371 ? 10.689 42.688 55.533 1.00 28.29 371 PHE B CA 1
ATOM 6938 C C . PHE B 1 371 ? 11.589 41.750 54.752 1.00 28.31 371 PHE B C 1
ATOM 6939 O O . PHE B 1 371 ? 11.144 41.086 53.820 1.00 28.36 371 PHE B O 1
ATOM 6947 N N . LEU B 1 372 ? 12.857 41.688 55.149 1.00 28.28 372 LEU B N 1
ATOM 6948 C CA . LEU B 1 372 ? 13.837 40.841 54.482 1.00 28.75 372 LEU B CA 1
ATOM 6949 C C . LEU B 1 372 ? 13.428 39.361 54.415 1.00 29.19 372 LEU B C 1
ATOM 6950 O O . LEU B 1 372 ? 13.708 38.681 53.427 1.00 29.47 372 LEU B O 1
ATOM 6955 N N . ALA B 1 373 ? 12.751 38.878 55.456 1.00 29.45 373 ALA B N 1
ATOM 6956 C CA . ALA B 1 373 ? 12.335 37.479 55.527 1.00 29.93 373 ALA B CA 1
ATOM 6957 C C . ALA B 1 373 ? 11.007 37.176 54.828 1.00 30.29 373 ALA B C 1
ATOM 6958 O O . ALA B 1 373 ? 10.680 36.004 54.652 1.00 30.53 373 ALA B O 1
ATOM 6960 N N . ASP B 1 374 ? 10.255 38.219 54.447 1.00 30.85 374 ASP B N 1
ATOM 6961 C CA . ASP B 1 374 ? 8.913 38.100 53.833 1.00 31.76 374 ASP B CA 1
ATOM 6962 C C . ASP B 1 374 ? 8.779 36.842 52.964 1.00 32.58 374 ASP B C 1
ATOM 6963 O O . ASP B 1 374 ? 9.374 36.767 51.881 1.00 32.58 374 ASP B O 1
ATOM 6968 N N . PRO B 1 375 ? 8.012 35.844 53.453 1.00 33.47 375 PRO B N 1
ATOM 6969 C CA . PRO B 1 375 ? 7.923 34.543 52.790 1.00 34.02 375 PRO B CA 1
ATOM 6970 C C . PRO B 1 375 ? 6.826 34.429 51.726 1.00 34.58 375 PRO B C 1
ATOM 6971 O O . PRO B 1 375 ? 6.765 33.405 51.038 1.00 34.36 375 PRO B O 1
ATOM 6975 N N . GLU B 1 376 ? 5.978 35.451 51.594 1.00 35.34 376 GLU B N 1
ATOM 6976 C CA . GLU B 1 376 ? 4.855 35.403 50.651 1.00 36.55 376 GLU B CA 1
ATOM 6977 C C . GLU B 1 376 ? 5.312 35.288 49.190 1.00 37.18 376 GLU B C 1
ATOM 6978 O O . GLU B 1 376 ? 6.334 35.864 48.793 1.00 37.06 376 GLU B O 1
ATOM 6984 N N . THR B 1 377 ? 4.560 34.514 48.409 1.00 37.75 377 THR B N 1
ATOM 6985 C CA . THR B 1 377 ? 4.772 34.413 46.970 1.00 38.21 377 THR B CA 1
ATOM 6986 C C . THR B 1 377 ? 3.659 35.193 46.303 1.00 38.34 377 THR B C 1
ATOM 6987 O O . THR B 1 377 ? 2.496 34.785 46.331 1.00 38.90 377 THR B O 1
ATOM 6991 N N . TYR B 1 378 ? 4.021 36.328 45.717 1.00 38.25 378 TYR B N 1
ATOM 6992 C CA . TYR B 1 378 ? 3.043 37.246 45.151 1.00 37.90 378 TYR B CA 1
ATOM 6993 C C . TYR B 1 378 ? 2.700 36.856 43.720 1.00 38.27 378 TYR B C 1
ATOM 6994 O O . TYR B 1 378 ? 3.557 36.357 42.978 1.00 38.32 378 TYR B O 1
ATOM 7003 N N . GLU B 1 379 ? 1.442 37.076 43.345 1.00 38.57 379 GLU B N 1
ATOM 7004 C CA . GLU B 1 379 ? 0.947 36.682 42.024 1.00 38.80 379 GLU B CA 1
ATOM 7005 C C . GLU B 1 379 ? 1.424 37.649 40.947 1.00 38.76 379 GLU B C 1
ATOM 7006 O O . GLU B 1 379 ? 1.645 37.246 39.798 1.00 39.12 379 GLU B O 1
ATOM 7012 N N . ASP B 1 380 ? 1.597 38.912 41.340 1.00 38.30 380 ASP B N 1
ATOM 7013 C CA . ASP B 1 380 ? 1.928 40.002 40.423 1.00 37.96 380 ASP B CA 1
ATOM 7014 C C . ASP B 1 380 ? 3.399 40.437 40.477 1.00 36.90 380 ASP B C 1
ATOM 7015 O O . ASP B 1 380 ? 3.707 41.629 40.411 1.00 37.13 380 ASP B O 1
ATOM 7020 N N . GLY B 1 381 ? 4.297 39.462 40.580 1.00 35.58 381 GLY B N 1
ATOM 7021 C CA . GLY B 1 381 ? 5.731 39.722 40.627 1.00 33.75 381 GLY B CA 1
ATOM 7022 C C . GLY B 1 381 ? 6.280 39.774 42.040 1.00 32.34 381 GLY B C 1
ATOM 7023 O O . GLY B 1 381 ? 5.523 39.872 43.008 1.00 32.54 381 GLY B O 1
ATOM 7024 N N . MET B 1 382 ? 7.603 39.716 42.158 1.00 30.54 382 MET B N 1
ATOM 7025 C CA . MET B 1 382 ? 8.272 39.825 43.454 1.00 28.77 382 MET B CA 1
ATOM 7026 C C . MET B 1 382 ? 8.156 41.221 44.070 1.00 27.88 382 MET B C 1
ATOM 7027 O O . MET B 1 382 ? 7.783 42.180 43.400 1.00 27.68 382 MET B O 1
ATOM 7032 N N . ARG B 1 383 ? 8.478 41.323 45.354 1.00 26.95 383 ARG B N 1
ATOM 7033 C CA . ARG B 1 383 ? 8.594 42.615 46.017 1.00 25.93 383 ARG B CA 1
ATOM 7034 C C . ARG B 1 383 ? 10.068 42.944 46.180 1.00 24.99 383 ARG B C 1
ATOM 7035 O O . ARG B 1 383 ? 10.893 42.041 46.345 1.00 24.78 383 ARG B O 1
ATOM 7043 N N . VAL B 1 384 ? 10.411 44.231 46.118 1.00 23.65 384 VAL B N 1
ATOM 7044 C CA . VAL B 1 384 ? 11.822 44.624 46.055 1.00 22.41 384 VAL B CA 1
ATOM 7045 C C . VAL B 1 384 ? 12.610 44.171 47.293 1.00 21.71 384 VAL B C 1
ATOM 7046 O O . VAL B 1 384 ? 13.765 43.750 47.183 1.00 21.04 384 VAL B O 1
ATOM 7050 N N . HIS B 1 385 ? 11.987 44.231 48.465 1.00 21.23 385 HIS B N 1
ATOM 7051 C CA . HIS B 1 385 ? 12.677 43.762 49.672 1.00 21.07 385 HIS B CA 1
ATOM 7052 C C . HIS B 1 385 ? 13.113 42.297 49.562 1.00 20.53 385 HIS B C 1
ATOM 7053 O O . HIS B 1 385 ? 14.194 41.938 50.026 1.00 20.45 385 HIS B O 1
ATOM 7060 N N . GLN B 1 386 ? 12.288 41.475 48.913 1.00 20.36 386 GLN B N 1
ATOM 7061 C CA . GLN B 1 386 ? 12.613 40.067 48.633 1.00 20.29 386 GLN B CA 1
ATOM 7062 C C . GLN B 1 386 ? 13.770 39.914 47.654 1.00 20.30 386 GLN B C 1
ATOM 7063 O O . GLN B 1 386 ? 14.601 39.006 47.794 1.00 20.27 386 GLN B O 1
ATOM 7069 N N . VAL B 1 387 ? 13.822 40.808 46.665 1.00 20.16 387 VAL B N 1
ATOM 7070 C CA . VAL B 1 387 ? 14.915 40.822 45.689 1.00 19.93 387 VAL B CA 1
ATOM 7071 C C . VAL B 1 387 ? 16.238 41.131 46.373 1.00 19.95 387 VAL B C 1
ATOM 7072 O O . VAL B 1 387 ? 17.239 40.437 46.153 1.00 19.66 387 VAL B O 1
ATOM 7076 N N . ILE B 1 388 ? 16.236 42.176 47.205 1.00 19.92 388 ILE B N 1
ATOM 7077 C CA . ILE B 1 388 ? 17.444 42.597 47.912 1.00 19.97 388 ILE B CA 1
ATOM 7078 C C . ILE B 1 388 ? 17.900 41.543 48.931 1.00 20.08 388 ILE B C 1
ATOM 7079 O O . ILE B 1 388 ? 19.095 41.261 49.041 1.00 19.71 388 ILE B O 1
ATOM 7084 N N . ASP B 1 389 ? 16.948 40.940 49.643 1.00 20.33 389 ASP B N 1
ATOM 7085 C CA . ASP B 1 389 ? 17.280 39.849 50.554 1.00 20.77 389 ASP B CA 1
ATOM 7086 C C . ASP B 1 389 ? 18.025 38.730 49.826 1.00 20.66 389 ASP B C 1
ATOM 7087 O O . ASP B 1 389 ? 19.031 38.215 50.327 1.00 20.83 389 ASP B O 1
ATOM 7092 N N . SER B 1 390 ? 17.535 38.375 48.635 1.00 20.66 390 SER B N 1
ATOM 7093 C CA . SER B 1 390 ? 18.154 37.340 47.804 1.00 20.65 390 SER B CA 1
ATOM 7094 C C . SER B 1 390 ? 19.551 37.758 47.357 1.00 20.46 390 SER B C 1
ATOM 7095 O O . SER B 1 390 ? 20.493 36.964 47.418 1.00 20.50 390 SER B O 1
ATOM 7098 N N . MET B 1 391 ? 19.680 39.010 46.915 1.00 20.16 391 MET B N 1
ATOM 7099 C CA . MET B 1 391 ? 20.986 39.582 46.566 1.00 19.87 391 MET B CA 1
ATOM 7100 C C . MET B 1 391 ? 21.970 39.553 47.745 1.00 19.64 391 MET B C 1
ATOM 7101 O O . MET B 1 391 ? 23.135 39.217 47.562 1.00 19.72 391 MET B O 1
ATOM 7106 N N . ASN B 1 392 ? 21.495 39.888 48.944 1.00 19.73 392 ASN B N 1
ATOM 7107 C CA . ASN B 1 392 ? 22.327 39.841 50.159 1.00 20.28 392 ASN B CA 1
ATOM 7108 C C . ASN B 1 392 ? 22.887 38.441 50.406 1.00 20.22 392 ASN B C 1
ATOM 7109 O O . ASN B 1 392 ? 24.089 38.274 50.619 1.00 20.18 392 ASN B O 1
ATOM 7114 N N . THR B 1 393 ? 21.998 37.452 50.353 1.00 20.21 393 THR B N 1
ATOM 7115 C CA . THR B 1 393 ? 22.335 36.047 50.583 1.00 20.44 393 THR B CA 1
ATOM 7116 C C . THR B 1 393 ? 23.469 35.567 49.678 1.00 20.70 393 THR B C 1
ATOM 7117 O O . THR B 1 393 ? 24.482 35.058 50.154 1.00 20.84 393 THR B O 1
ATOM 7121 N N . VAL B 1 394 ? 23.315 35.760 48.374 1.00 21.06 394 VAL B N 1
ATOM 7122 C CA . VAL B 1 394 ? 24.328 35.298 47.430 1.00 21.15 394 VAL B CA 1
ATOM 7123 C C . VAL B 1 394 ? 25.600 36.152 47.478 1.00 21.46 394 VAL B C 1
ATOM 7124 O O . VAL B 1 394 ? 26.695 35.629 47.294 1.00 21.73 394 VAL B O 1
ATOM 7128 N N . MET B 1 395 ? 25.465 37.453 47.747 1.00 21.71 395 MET B N 1
ATOM 7129 C CA . MET B 1 395 ? 26.642 38.319 47.927 1.00 21.80 395 MET B CA 1
ATOM 7130 C C . MET B 1 395 ? 27.502 37.851 49.103 1.00 22.27 395 MET B C 1
ATOM 7131 O O . MET B 1 395 ? 28.724 37.709 48.969 1.00 22.22 395 MET B O 1
ATOM 7136 N N . GLU B 1 396 ? 26.860 37.597 50.242 1.00 22.66 396 GLU B N 1
ATOM 7137 C CA . GLU B 1 396 ? 27.546 37.011 51.399 1.00 23.53 396 GLU B CA 1
ATOM 7138 C C . GLU B 1 396 ? 28.205 35.667 51.067 1.00 23.84 396 GLU B C 1
ATOM 7139 O O . GLU B 1 396 ? 29.329 35.408 51.502 1.00 24.18 396 GLU B O 1
ATOM 7145 N N . GLU B 1 397 ? 27.518 34.824 50.292 1.00 24.12 397 GLU B N 1
ATOM 7146 C CA . GLU B 1 397 ? 28.108 33.567 49.800 1.00 24.52 397 GLU B CA 1
ATOM 7147 C C . GLU B 1 397 ? 29.332 33.786 48.909 1.00 24.52 397 GLU B C 1
ATOM 7148 O O . GLU B 1 397 ? 30.384 33.188 49.141 1.00 24.49 397 GLU B O 1
ATOM 7154 N N . ALA B 1 398 ? 29.192 34.659 47.914 1.00 24.65 398 ALA B N 1
ATOM 7155 C CA . ALA B 1 398 ? 30.216 34.872 46.888 1.00 25.06 398 ALA B CA 1
ATOM 7156 C C . ALA B 1 398 ? 31.442 35.661 47.350 1.00 25.49 398 ALA B C 1
ATOM 7157 O O . ALA B 1 398 ? 32.570 35.364 46.935 1.00 25.58 398 ALA B O 1
ATOM 7159 N N . ALA B 1 399 ? 31.219 36.675 48.189 1.00 25.69 399 ALA B N 1
ATOM 7160 C CA . ALA B 1 399 ? 32.287 37.589 48.611 1.00 25.72 399 ALA B CA 1
ATOM 7161 C C . ALA B 1 399 ? 33.046 37.060 49.818 1.00 26.16 399 ALA B C 1
ATOM 7162 O O . ALA B 1 399 ? 32.453 36.415 50.683 1.00 25.95 399 ALA B O 1
ATOM 7164 N N . GLU B 1 400 ? 34.348 37.341 49.881 1.00 26.42 400 GLU B N 1
ATOM 7165 C CA . GLU B 1 400 ? 35.111 37.158 51.117 1.00 27.09 400 GLU B CA 1
ATOM 7166 C C . GLU B 1 400 ? 34.568 38.137 52.160 1.00 27.10 400 GLU B C 1
ATOM 7167 O O . GLU B 1 400 ? 33.957 39.148 51.790 1.00 27.22 400 GLU B O 1
ATOM 7173 N N . PRO B 1 401 ? 34.783 37.851 53.465 1.00 27.10 401 PRO B N 1
ATOM 7174 C CA . PRO B 1 401 ? 34.341 38.809 54.484 1.00 26.61 401 PRO B CA 1
ATOM 7175 C C . PRO B 1 401 ? 34.949 40.186 54.244 1.00 25.85 401 PRO B C 1
ATOM 7176 O O . PRO B 1 401 ? 36.120 40.294 53.860 1.00 25.30 401 PRO B O 1
ATOM 7180 N N . GLY B 1 402 ? 34.138 41.221 54.441 1.00 25.05 402 GLY B N 1
ATOM 7181 C CA . GLY B 1 402 ? 34.580 42.596 54.241 1.00 24.31 402 GLY B CA 1
ATOM 7182 C C . GLY B 1 402 ? 34.748 42.991 52.786 1.00 23.61 402 GLY B C 1
ATOM 7183 O O . GLY B 1 402 ? 35.354 44.021 52.498 1.00 24.02 402 GLY B O 1
ATOM 7184 N N . GLU B 1 403 ? 34.217 42.182 51.871 1.00 22.95 403 GLU B N 1
ATOM 7185 C CA . GLU B 1 403 ? 34.338 42.440 50.432 1.00 22.44 403 GLU B CA 1
ATOM 7186 C C . GLU B 1 403 ? 32.995 42.428 49.695 1.00 21.80 403 GLU B C 1
ATOM 7187 O O . GLU B 1 403 ? 31.947 42.137 50.286 1.00 21.62 403 GLU B O 1
ATOM 7193 N N . GLY B 1 404 ? 33.037 42.751 48.403 1.00 21.01 404 GLY B N 1
ATOM 7194 C CA . GLY B 1 404 ? 31.838 42.798 47.570 1.00 19.95 404 GLY B CA 1
ATOM 7195 C C . GLY B 1 404 ? 31.265 44.199 47.444 1.00 19.35 404 GLY B C 1
ATOM 7196 O O . GLY B 1 404 ? 31.478 45.060 48.315 1.00 19.75 404 GLY B O 1
ATOM 7197 N N . THR B 1 405 ? 30.543 44.428 46.351 1.00 18.51 405 THR B N 1
ATOM 7198 C CA . THR B 1 405 ? 29.846 45.695 46.114 1.00 17.38 405 THR B CA 1
ATOM 7199 C C . THR B 1 405 ? 28.457 45.426 45.566 1.00 17.10 405 THR B C 1
ATOM 7200 O O . THR B 1 405 ? 28.289 44.665 44.611 1.00 16.83 405 THR B O 1
ATOM 7204 N N . ILE B 1 406 ? 27.465 46.064 46.167 1.00 16.70 406 ILE B N 1
ATOM 7205 C CA . ILE B 1 406 ? 26.141 46.130 45.586 1.00 16.50 406 ILE B CA 1
ATOM 7206 C C . ILE B 1 406 ? 25.936 47.559 45.083 1.00 16.54 406 ILE B C 1
ATOM 7207 O O . ILE B 1 406 ? 26.124 48.531 45.818 1.00 16.47 406 ILE B O 1
ATOM 7212 N N . VAL B 1 407 ? 25.567 47.670 43.814 1.00 16.48 407 VAL B N 1
ATOM 7213 C CA . VAL B 1 407 ? 25.349 48.955 43.180 1.00 16.25 407 VAL B CA 1
ATOM 7214 C C . VAL B 1 407 ? 23.864 49.129 42.951 1.00 16.15 407 VAL B C 1
ATOM 7215 O O . VAL B 1 407 ? 23.172 48.180 42.604 1.00 16.43 407 VAL B O 1
ATOM 7219 N N . SER B 1 408 ? 23.363 50.335 43.173 1.00 16.31 408 SER B N 1
ATOM 7220 C CA . SER B 1 408 ? 21.976 50.634 42.866 1.00 16.21 408 SER B CA 1
ATOM 7221 C C . SER B 1 408 ? 21.857 51.830 41.911 1.00 16.82 408 SER B C 1
ATOM 7222 O O . SER B 1 408 ? 22.477 52.864 42.122 1.00 16.76 408 SER B O 1
ATOM 7225 N N . ASP B 1 409 ? 21.051 51.668 40.860 1.00 17.31 409 ASP B N 1
ATOM 7226 C CA . ASP B 1 409 ? 20.623 52.776 40.004 1.00 17.14 409 ASP B CA 1
ATOM 7227 C C . ASP B 1 409 ? 19.548 53.559 40.788 1.00 17.35 409 ASP B C 1
ATOM 7228 O O . ASP B 1 409 ? 19.388 53.364 41.995 1.00 17.10 409 ASP B O 1
ATOM 7233 N N . ILE B 1 410 ? 18.790 54.407 40.095 1.00 17.27 410 ILE B N 1
ATOM 7234 C CA . ILE B 1 410 ? 17.905 55.387 40.726 1.00 17.05 410 ILE B CA 1
ATOM 7235 C C . ILE B 1 410 ? 16.453 55.009 40.470 1.00 17.21 410 ILE B C 1
ATOM 7236 O O . ILE B 1 410 ? 16.093 54.593 39.367 1.00 17.21 410 ILE B O 1
ATOM 7241 N N . GLY B 1 411 ? 15.623 55.147 41.500 1.00 17.52 411 GLY B N 1
ATOM 7242 C CA . GLY B 1 411 ? 14.209 54.772 41.416 1.00 17.77 411 GLY B CA 1
ATOM 7243 C C . GLY B 1 411 ? 13.662 54.501 42.801 1.00 18.14 411 GLY B C 1
ATOM 7244 O O . GLY B 1 411 ? 14.379 54.643 43.790 1.00 18.16 411 GLY B O 1
ATOM 7245 N N . PHE B 1 412 ? 12.387 54.129 42.880 1.00 18.51 412 PHE B N 1
ATOM 7246 C CA . PHE B 1 412 ? 11.777 53.773 44.159 1.00 18.89 412 PHE B CA 1
ATOM 7247 C C . PHE B 1 412 ? 12.540 52.628 44.836 1.00 18.82 412 PHE B C 1
ATOM 7248 O O . PHE B 1 412 ? 12.819 52.687 46.039 1.00 19.09 412 PHE B O 1
ATOM 7256 N N . PHE B 1 413 ? 12.898 51.612 44.045 1.00 18.76 413 PHE B N 1
ATOM 7257 C CA . PHE B 1 413 ? 13.702 50.466 44.489 1.00 18.44 413 PHE B CA 1
ATOM 7258 C C . PHE B 1 413 ? 15.016 50.845 45.192 1.00 18.27 413 PHE B C 1
ATOM 7259 O O . PHE B 1 413 ? 15.507 50.091 46.025 1.00 17.71 413 PHE B O 1
ATOM 7267 N N . ARG B 1 414 ? 15.607 51.982 44.816 1.00 18.37 414 ARG B N 1
ATOM 7268 C CA . ARG B 1 414 ? 16.891 52.436 45.381 1.00 18.46 414 ARG B CA 1
ATOM 7269 C C . ARG B 1 414 ? 16.817 52.650 46.899 1.00 18.67 414 ARG B C 1
ATOM 7270 O O . ARG B 1 414 ? 17.777 52.394 47.616 1.00 18.62 414 ARG B O 1
ATOM 7278 N N . HIS B 1 415 ? 15.679 53.132 47.372 1.00 19.09 415 HIS B N 1
ATOM 7279 C CA . HIS B 1 415 ? 15.502 53.364 48.796 1.00 20.19 415 HIS B CA 1
ATOM 7280 C C . HIS B 1 415 ? 15.323 52.080 49.586 1.00 20.02 415 HIS B C 1
ATOM 7281 O O . HIS B 1 415 ? 15.664 52.036 50.766 1.00 20.21 415 HIS B O 1
ATOM 7288 N N . TYR B 1 416 ? 14.856 51.022 48.915 1.00 19.79 416 TYR B N 1
ATOM 7289 C CA . TYR B 1 416 ? 14.904 49.669 49.472 1.00 19.75 416 TYR B CA 1
ATOM 7290 C C . TYR B 1 416 ? 16.356 49.215 49.588 1.00 19.71 416 TYR B C 1
ATOM 7291 O O . TYR B 1 416 ? 16.738 48.604 50.584 1.00 19.19 416 TYR B O 1
ATOM 7300 N N . GLY B 1 417 ? 17.162 49.520 48.568 1.00 19.26 417 GLY B N 1
ATOM 7301 C CA . GLY B 1 417 ? 18.600 49.259 48.626 1.00 19.41 417 GLY B CA 1
ATOM 7302 C C . GLY B 1 417 ? 19.268 49.954 49.807 1.00 19.42 417 GLY B C 1
ATOM 7303 O O . GLY B 1 417 ? 20.060 49.342 50.528 1.00 19.50 417 GLY B O 1
ATOM 7304 N N . VAL B 1 418 ? 18.937 51.228 50.017 1.00 19.35 418 VAL B N 1
ATOM 7305 C CA . VAL B 1 418 ? 19.486 52.003 51.147 1.00 19.43 418 VAL B CA 1
ATOM 7306 C C . VAL B 1 418 ? 19.186 51.340 52.494 1.00 19.88 418 VAL B C 1
ATOM 7307 O O . VAL B 1 418 ? 20.068 51.207 53.341 1.00 20.12 418 VAL B O 1
ATOM 7311 N N . LEU B 1 419 ? 17.939 50.917 52.676 1.00 20.32 419 LEU B N 1
ATOM 7312 C CA . LEU B 1 419 ? 17.505 50.278 53.912 1.00 20.91 419 LEU B CA 1
ATOM 7313 C C . LEU B 1 419 ? 17.972 48.828 54.078 1.00 21.17 419 LEU B C 1
ATOM 7314 O O . LEU B 1 419 ? 18.237 48.396 55.199 1.00 21.76 419 LEU B O 1
ATOM 7319 N N . PHE B 1 420 ? 18.060 48.081 52.977 1.00 20.97 420 PHE B N 1
ATOM 7320 C CA . PHE B 1 420 ? 18.129 46.614 53.045 1.00 20.84 420 PHE B CA 1
ATOM 7321 C C . PHE B 1 420 ? 19.396 45.984 52.485 1.00 20.91 420 PHE B C 1
ATOM 7322 O O . PHE B 1 420 ? 19.725 44.848 52.836 1.00 20.58 420 PHE B O 1
ATOM 7330 N N . ALA B 1 421 ? 20.100 46.697 51.605 1.00 20.51 421 ALA B N 1
ATOM 7331 C CA . ALA B 1 421 ? 21.282 46.125 50.961 1.00 20.49 421 ALA B CA 1
ATOM 7332 C C . ALA B 1 421 ? 22.472 45.985 51.897 1.00 20.52 421 ALA B C 1
ATOM 7333 O O . ALA B 1 421 ? 22.773 46.880 52.694 1.00 20.49 421 ALA B O 1
ATOM 7335 N N . ARG B 1 422 ? 23.136 44.841 51.774 1.00 20.73 422 ARG B N 1
ATOM 7336 C CA . ARG B 1 422 ? 24.329 44.508 52.536 1.00 20.99 422 ARG B CA 1
ATOM 7337 C C . ARG B 1 422 ? 25.518 45.372 52.100 1.00 21.17 422 ARG B C 1
ATOM 7338 O O . ARG B 1 422 ? 25.741 45.580 50.902 1.00 20.92 422 ARG B O 1
ATOM 7346 N N . ALA B 1 423 ? 26.272 45.862 53.085 1.00 20.68 423 ALA B N 1
ATOM 7347 C CA . ALA B 1 423 ? 27.520 46.563 52.843 1.00 20.69 423 ALA B CA 1
ATOM 7348 C C . ALA B 1 423 ? 28.492 46.195 53.957 1.00 20.80 423 ALA B C 1
ATOM 7349 O O . ALA B 1 423 ? 28.327 46.635 55.098 1.00 21.05 423 ALA B O 1
ATOM 7351 N N . ASP B 1 424 ? 29.489 45.380 53.626 1.00 20.59 424 ASP B N 1
ATOM 7352 C CA . ASP B 1 424 ? 30.442 44.883 54.619 1.00 20.86 424 ASP B CA 1
ATOM 7353 C C . ASP B 1 424 ? 31.774 45.633 54.587 1.00 20.87 424 ASP B C 1
ATOM 7354 O O . ASP B 1 424 ? 32.729 45.242 55.262 1.00 21.21 424 ASP B O 1
ATOM 7359 N N . GLN B 1 425 ? 31.827 46.723 53.819 1.00 20.51 425 GLN B N 1
ATOM 7360 C CA . GLN B 1 425 ? 33.013 47.580 53.750 1.00 19.86 425 GLN B CA 1
ATOM 7361 C C . GLN B 1 425 ? 32.610 48.991 53.310 1.00 19.67 425 GLN B C 1
ATOM 7362 O O . GLN B 1 425 ? 31.520 49.172 52.749 1.00 19.53 425 GLN B O 1
ATOM 7368 N N . PRO B 1 426 ? 33.472 49.999 53.572 1.00 19.51 426 PRO B N 1
ATOM 7369 C CA . PRO B 1 426 ? 33.185 51.324 53.005 1.00 19.40 426 PRO B CA 1
ATOM 7370 C C . PRO B 1 426 ? 33.008 51.239 51.484 1.00 19.29 426 PRO B C 1
ATOM 7371 O O . PRO B 1 426 ? 33.776 50.551 50.810 1.00 19.49 426 PRO B O 1
ATOM 7375 N N . PHE B 1 427 ? 31.977 51.913 50.978 1.00 18.95 427 PHE B N 1
ATOM 7376 C CA . PHE B 1 427 ? 31.544 51.852 49.568 1.00 18.80 427 PHE B CA 1
ATOM 7377 C C . PHE B 1 427 ? 31.106 50.446 49.121 1.00 18.72 427 PHE B C 1
ATOM 7378 O O . PHE B 1 427 ? 31.153 50.119 47.932 1.00 19.16 427 PHE B O 1
ATOM 7386 N N . GLY B 1 428 ? 30.674 49.630 50.083 1.00 18.21 428 GLY B N 1
ATOM 7387 C CA . GLY B 1 428 ? 30.149 48.294 49.816 1.00 17.59 428 GLY B CA 1
ATOM 7388 C C . GLY B 1 428 ? 28.756 48.364 49.224 1.00 17.78 428 GLY B C 1
ATOM 7389 O O . GLY B 1 428 ? 28.311 47.413 48.585 1.00 17.25 428 GLY B O 1
ATOM 7390 N N . PHE B 1 429 ? 28.066 49.487 49.458 1.00 17.25 429 PHE B N 1
ATOM 7391 C CA . PHE B 1 429 ? 26.844 49.834 48.726 1.00 17.54 429 PHE B CA 1
ATOM 7392 C C . PHE B 1 429 ? 27.059 51.168 47.993 1.00 17.42 429 PHE B C 1
ATOM 7393 O O . PHE B 1 429 ? 27.447 52.161 48.606 1.00 17.29 429 PHE B O 1
ATOM 7401 N N . LEU B 1 430 ? 26.819 51.169 46.685 1.00 17.23 430 LEU B N 1
ATOM 7402 C CA . LEU B 1 430 ? 27.072 52.346 45.850 1.00 17.32 430 LEU B CA 1
ATOM 7403 C C . LEU B 1 430 ? 25.807 52.819 45.181 1.00 16.65 430 LEU B C 1
ATOM 7404 O O . LEU B 1 430 ? 25.112 52.038 44.544 1.00 16.50 430 LEU B O 1
ATOM 7409 N N . THR B 1 431 ? 25.527 54.108 45.315 1.00 16.18 431 THR B N 1
ATOM 7410 C CA . THR B 1 431 ? 24.485 54.763 44.537 1.00 15.72 431 THR B CA 1
ATOM 7411 C C . THR B 1 431 ? 24.815 56.259 44.394 1.00 15.93 431 THR B C 1
ATOM 7412 O O . THR B 1 431 ? 25.786 56.744 44.987 1.00 16.05 431 THR B O 1
ATOM 7416 N N . SER B 1 432 ? 24.024 56.984 43.609 1.00 15.54 432 SER B N 1
ATOM 7417 C CA . SER B 1 432 ? 24.262 58.412 43.407 1.00 15.74 432 SER B CA 1
ATOM 7418 C C . SER B 1 432 ? 23.338 59.216 44.321 1.00 15.92 432 SER B C 1
ATOM 7419 O O . SER B 1 432 ? 22.126 59.294 44.083 1.00 15.87 432 SER B O 1
ATOM 7422 N N . ALA B 1 433 ? 23.918 59.801 45.370 1.00 16.03 433 ALA B N 1
ATOM 7423 C CA . ALA B 1 433 ? 23.142 60.543 46.374 1.00 16.72 433 ALA B CA 1
ATOM 7424 C C . ALA B 1 433 ? 22.919 62.018 46.034 1.00 16.63 433 ALA B C 1
ATOM 7425 O O . ALA B 1 433 ? 21.863 62.576 46.338 1.00 17.56 433 ALA B O 1
ATOM 7427 N N . GLY B 1 434 ? 23.910 62.660 45.426 1.00 16.41 434 GLY B N 1
ATOM 7428 C CA . GLY B 1 434 ? 23.813 64.094 45.160 1.00 15.65 434 GLY B CA 1
ATOM 7429 C C . GLY B 1 434 ? 23.183 64.389 43.823 1.00 15.63 434 GLY B C 1
ATOM 7430 O O . GLY B 1 434 ? 22.309 65.250 43.715 1.00 15.94 434 GLY B O 1
ATOM 7431 N N . CYS B 1 435 ? 23.626 63.668 42.799 1.00 15.13 435 CYS B N 1
ATOM 7432 C CA . CYS B 1 435 ? 23.165 63.916 41.451 1.00 15.16 435 CYS B CA 1
ATOM 7433 C C . CYS B 1 435 ? 21.957 63.061 41.088 1.00 15.03 435 CYS B C 1
ATOM 7434 O O . CYS B 1 435 ? 20.966 63.580 40.573 1.00 15.09 435 CYS B O 1
ATOM 7437 N N . SER B 1 436 ? 22.045 61.760 41.352 1.00 15.07 436 SER B N 1
ATOM 7438 C CA . SER B 1 436 ? 20.926 60.827 41.149 1.00 15.22 436 SER B CA 1
ATOM 7439 C C . SER B 1 436 ? 20.377 60.776 39.714 1.00 14.99 436 SER B C 1
ATOM 7440 O O . SER B 1 436 ? 19.157 60.803 39.485 1.00 14.44 436 SER B O 1
ATOM 7443 N N . SER B 1 437 ? 21.295 60.698 38.754 1.00 14.93 437 SER B N 1
ATOM 7444 C CA . SER B 1 437 ? 20.934 60.448 37.367 1.00 14.56 437 SER B CA 1
ATOM 7445 C C . SER B 1 437 ? 20.546 58.993 37.217 1.00 14.69 437 SER B C 1
ATOM 7446 O O . SER B 1 437 ? 21.301 58.110 37.626 1.00 14.82 437 SER B O 1
ATOM 7449 N N . PHE B 1 438 ? 19.391 58.736 36.613 1.00 15.05 438 PHE B N 1
ATOM 7450 C CA . PHE B 1 438 ? 19.066 57.367 36.237 1.00 15.30 438 PHE B CA 1
ATOM 7451 C C . PHE B 1 438 ? 20.022 56.911 35.121 1.00 15.24 438 PHE B C 1
ATOM 7452 O O . PHE B 1 438 ? 20.618 57.752 34.428 1.00 15.38 438 PHE B O 1
ATOM 7460 N N . GLY B 1 439 ? 20.251 55.605 35.016 1.00 14.63 439 GLY B N 1
ATOM 7461 C CA . GLY B 1 439 ? 21.283 55.088 34.126 1.00 13.85 439 GLY B CA 1
ATOM 7462 C C . GLY B 1 439 ? 22.629 54.934 34.807 1.00 13.68 439 GLY B C 1
ATOM 7463 O O . GLY B 1 439 ? 23.562 54.381 34.220 1.00 12.96 439 GLY B O 1
ATOM 7464 N N . TYR B 1 440 ? 22.711 55.427 36.048 1.00 13.73 440 TYR B N 1
ATOM 7465 C CA . TYR B 1 440 ? 23.920 55.399 36.886 1.00 13.52 440 TYR B CA 1
ATOM 7466 C C . TYR B 1 440 ? 24.470 53.993 37.137 1.00 13.55 440 TYR B C 1
ATOM 7467 O O . TYR B 1 440 ? 25.680 53.806 37.271 1.00 13.61 440 TYR B O 1
ATOM 7476 N N . GLY B 1 441 ? 23.585 53.004 37.206 1.00 13.58 441 GLY B N 1
ATOM 7477 C CA . GLY B 1 441 ? 23.985 51.655 37.603 1.00 13.84 441 GLY B CA 1
ATOM 7478 C C . GLY B 1 441 ? 25.109 51.020 36.801 1.00 14.18 441 GLY B C 1
ATOM 7479 O O . GLY B 1 441 ? 26.112 50.591 37.368 1.00 14.29 441 GLY B O 1
ATOM 7480 N N . ILE B 1 442 ? 24.938 50.930 35.483 1.00 13.91 442 ILE B N 1
ATOM 7481 C CA . ILE B 1 442 ? 25.942 50.277 34.639 1.00 13.98 442 ILE B CA 1
ATOM 7482 C C . ILE B 1 442 ? 27.349 50.887 34.789 1.00 13.54 442 ILE B C 1
ATOM 7483 O O . ILE B 1 442 ? 28.290 50.155 35.106 1.00 13.42 442 ILE B O 1
ATOM 7488 N N . PRO B 1 443 ? 27.503 52.218 34.565 1.00 13.45 443 PRO B N 1
ATOM 7489 C CA . PRO B 1 443 ? 28.837 52.787 34.767 1.00 13.44 443 PRO B CA 1
ATOM 7490 C C . PRO B 1 443 ? 29.394 52.621 36.176 1.00 13.43 443 PRO B C 1
ATOM 7491 O O . PRO B 1 443 ? 30.601 52.443 36.325 1.00 13.39 443 PRO B O 1
ATOM 7495 N N . ALA B 1 444 ? 28.536 52.679 37.195 1.00 13.67 444 ALA B N 1
ATOM 7496 C CA . ALA B 1 444 ? 28.996 52.504 38.571 1.00 14.24 444 ALA B CA 1
ATOM 7497 C C . ALA B 1 444 ? 29.475 51.072 38.810 1.00 14.52 444 ALA B C 1
ATOM 7498 O O . ALA B 1 444 ? 30.506 50.859 39.444 1.00 14.91 444 ALA B O 1
ATOM 7500 N N . ALA B 1 445 ? 28.741 50.095 38.280 1.00 14.71 445 ALA B N 1
ATOM 7501 C CA . ALA B 1 445 ? 29.180 48.691 38.335 1.00 14.87 445 ALA B CA 1
ATOM 7502 C C . ALA B 1 445 ? 30.504 48.499 37.591 1.00 15.37 445 ALA B C 1
ATOM 7503 O O . ALA B 1 445 ? 31.410 47.802 38.088 1.00 15.19 445 ALA B O 1
ATOM 7505 N N . ILE B 1 446 ? 30.632 49.132 36.416 1.00 15.53 446 ILE B N 1
ATOM 7506 C CA . ILE B 1 446 ? 31.906 49.106 35.675 1.00 16.00 446 ILE B CA 1
ATOM 7507 C C . ILE B 1 446 ? 33.040 49.651 36.537 1.00 16.15 446 ILE B C 1
ATOM 7508 O O . ILE B 1 446 ? 34.060 48.985 36.706 1.00 15.90 446 ILE B O 1
ATOM 7513 N N . GLY B 1 447 ? 32.861 50.856 37.088 1.00 16.32 447 GLY B N 1
ATOM 7514 C CA . GLY B 1 447 ? 33.886 51.457 37.942 1.00 16.75 447 GLY B CA 1
ATOM 7515 C C . GLY B 1 447 ? 34.220 50.605 39.162 1.00 17.05 447 GLY B C 1
ATOM 7516 O O . GLY B 1 447 ? 35.394 50.410 39.493 1.00 17.16 447 GLY B O 1
ATOM 7517 N N . ALA B 1 448 ? 33.181 50.106 39.829 1.00 17.05 448 ALA B N 1
ATOM 7518 C CA . ALA B 1 448 ? 33.338 49.256 41.017 1.00 17.62 448 ALA B CA 1
ATOM 7519 C C . ALA B 1 448 ? 34.066 47.944 40.712 1.00 17.90 448 ALA B C 1
ATOM 7520 O O . ALA B 1 448 ? 34.971 47.569 41.447 1.00 18.10 448 ALA B O 1
ATOM 7522 N N . GLN B 1 449 ? 33.697 47.274 39.621 1.00 18.29 449 GLN B N 1
ATOM 7523 C CA . GLN B 1 449 ? 34.342 46.013 39.254 1.00 18.95 449 GLN B CA 1
ATOM 7524 C C . GLN B 1 449 ? 35.815 46.199 38.893 1.00 19.31 449 GLN B C 1
ATOM 7525 O O . GLN B 1 449 ? 36.646 45.390 39.292 1.00 19.63 449 GLN B O 1
ATOM 7531 N N . MET B 1 450 ? 36.130 47.268 38.158 1.00 19.31 450 MET B N 1
ATOM 7532 C CA . MET B 1 450 ? 37.520 47.631 37.831 1.00 19.45 450 MET B CA 1
ATOM 7533 C C . MET B 1 450 ? 38.362 48.019 39.057 1.00 19.33 450 MET B C 1
ATOM 7534 O O . MET B 1 450 ? 39.556 47.711 39.120 1.00 19.36 450 MET B O 1
ATOM 7539 N N . ALA B 1 451 ? 37.745 48.714 40.012 1.00 19.32 451 ALA B N 1
ATOM 7540 C CA . ALA B 1 451 ? 38.404 49.055 41.275 1.00 19.55 451 ALA B CA 1
ATOM 7541 C C . ALA B 1 451 ? 38.649 47.821 42.144 1.00 19.99 451 ALA B C 1
ATOM 7542 O O . ALA B 1 451 ? 39.617 47.785 42.904 1.00 19.95 451 ALA B O 1
ATOM 7544 N N . ARG B 1 452 ? 37.748 46.837 42.050 1.00 20.36 452 ARG B N 1
ATOM 7545 C CA . ARG B 1 452 ? 37.795 45.631 42.888 1.00 21.07 452 ARG B CA 1
ATOM 7546 C C . ARG B 1 452 ? 37.723 44.382 42.011 1.00 21.64 452 ARG B C 1
ATOM 7547 O O . ARG B 1 452 ? 36.723 43.662 42.040 1.00 21.46 452 ARG B O 1
ATOM 7555 N N . PRO B 1 453 ? 38.785 44.122 41.222 1.00 22.52 453 PRO B N 1
ATOM 7556 C CA . PRO B 1 453 ? 38.748 43.092 40.168 1.00 23.03 453 PRO B CA 1
ATOM 7557 C C . PRO B 1 453 ? 38.385 41.681 40.654 1.00 23.63 453 PRO B C 1
ATOM 7558 O O . PRO B 1 453 ? 37.765 40.919 39.904 1.00 23.90 453 PRO B O 1
ATOM 7562 N N . ASP B 1 454 ? 38.738 41.365 41.903 1.00 24.01 454 ASP B N 1
ATOM 7563 C CA . ASP B 1 454 ? 38.571 40.027 42.464 1.00 24.65 454 ASP B CA 1
ATOM 7564 C C . ASP B 1 454 ? 37.359 39.892 43.382 1.00 24.19 454 ASP B C 1
ATOM 7565 O O . ASP B 1 454 ? 37.202 38.872 44.056 1.00 24.25 454 ASP B O 1
ATOM 7570 N N . GLN B 1 455 ? 36.512 40.920 43.421 1.00 23.22 455 GLN B N 1
ATOM 7571 C CA . GLN B 1 455 ? 35.341 40.904 44.289 1.00 22.06 455 GLN B CA 1
ATOM 7572 C C . GLN B 1 455 ? 34.070 40.833 43.461 1.00 21.75 455 GLN B C 1
ATOM 7573 O O . GLN B 1 455 ? 34.049 41.322 42.330 1.00 21.95 455 GLN B O 1
ATOM 7579 N N . PRO B 1 456 ? 33.005 40.217 44.015 1.00 21.17 456 PRO B N 1
ATOM 7580 C CA . PRO B 1 456 ? 31.715 40.173 43.327 1.00 20.76 456 PRO B CA 1
ATOM 7581 C C . PRO B 1 456 ? 31.071 41.560 43.257 1.00 20.36 456 PRO B C 1
ATOM 7582 O O . PRO B 1 456 ? 31.110 42.309 44.237 1.00 20.59 456 PRO B O 1
ATOM 7586 N N . THR B 1 457 ? 30.482 41.883 42.110 1.00 19.54 457 THR B N 1
ATOM 7587 C CA . THR B 1 457 ? 29.786 43.149 41.916 1.00 18.84 457 THR B CA 1
ATOM 7588 C C . THR B 1 457 ? 28.371 42.865 41.422 1.00 18.48 457 THR B C 1
ATOM 7589 O O . THR B 1 457 ? 28.184 42.354 40.314 1.00 18.64 457 THR B O 1
ATOM 7593 N N . PHE B 1 458 ? 27.383 43.183 42.253 1.00 17.99 458 PHE B N 1
ATOM 7594 C CA . PHE B 1 458 ? 25.980 43.056 41.875 1.00 18.02 458 PHE B CA 1
ATOM 7595 C C . PHE B 1 458 ? 25.425 44.449 41.591 1.00 17.92 458 PHE B C 1
ATOM 7596 O O . PHE B 1 458 ? 25.757 45.412 42.290 1.00 18.46 458 PHE B O 1
ATOM 7604 N N . LEU B 1 459 ? 24.571 44.550 40.580 1.00 17.49 459 LEU B N 1
ATOM 7605 C CA . LEU B 1 459 ? 23.849 45.786 40.294 1.00 17.10 459 LEU B CA 1
ATOM 7606 C C . LEU B 1 459 ? 22.353 45.526 40.369 1.00 16.74 459 LEU B C 1
ATOM 7607 O O . LEU B 1 459 ? 21.876 44.511 39.865 1.00 16.84 459 LEU B O 1
ATOM 7612 N N . ILE B 1 460 ? 21.621 46.428 41.016 1.00 16.34 460 ILE B N 1
ATOM 7613 C CA . ILE B 1 460 ? 20.166 46.459 40.914 1.00 16.13 460 ILE B CA 1
ATOM 7614 C C . ILE B 1 460 ? 19.747 47.747 40.203 1.00 16.37 460 ILE B C 1
ATOM 7615 O O . ILE B 1 460 ? 20.274 48.821 40.502 1.00 16.41 460 ILE B O 1
ATOM 7620 N N . ALA B 1 461 ? 18.835 47.623 39.238 1.00 16.21 461 ALA B N 1
ATOM 7621 C CA . ALA B 1 461 ? 18.333 48.761 38.478 1.00 16.72 461 ALA B CA 1
ATOM 7622 C C . ALA B 1 461 ? 16.865 48.560 38.116 1.00 16.97 461 ALA B C 1
ATOM 7623 O O . ALA B 1 461 ? 16.422 47.433 37.909 1.00 17.25 461 ALA B O 1
ATOM 7625 N N . GLY B 1 462 ? 16.112 49.651 38.051 1.00 16.95 462 GLY B N 1
ATOM 7626 C CA . GLY B 1 462 ? 14.732 49.599 37.583 1.00 16.89 462 GLY B CA 1
ATOM 7627 C C . GLY B 1 462 ? 14.703 49.665 36.066 1.00 17.22 462 GLY B C 1
ATOM 7628 O O . GLY B 1 462 ? 15.707 50.008 35.436 1.00 17.21 462 GLY B O 1
ATOM 7629 N N . ASP B 1 463 ? 13.557 49.344 35.470 1.00 17.07 463 ASP B N 1
ATOM 7630 C CA . ASP B 1 463 ? 13.437 49.338 34.006 1.00 17.25 463 ASP B CA 1
ATOM 7631 C C . ASP B 1 463 ? 13.587 50.730 33.370 1.00 17.05 463 ASP B C 1
ATOM 7632 O O . ASP B 1 463 ? 14.216 50.862 32.321 1.00 17.66 463 ASP B O 1
ATOM 7637 N N . GLY B 1 464 ? 13.017 51.754 34.007 1.00 16.62 464 GLY B N 1
ATOM 7638 C CA . GLY B 1 464 ? 13.115 53.129 33.523 1.00 16.33 464 GLY B CA 1
ATOM 7639 C C . GLY B 1 464 ? 14.555 53.612 33.478 1.00 16.63 464 GLY B C 1
ATOM 7640 O O . GLY B 1 464 ? 15.052 54.020 32.424 1.00 16.56 464 GLY B O 1
ATOM 7641 N N . GLY B 1 465 ? 15.227 53.553 34.628 1.00 16.34 465 GLY B N 1
ATOM 7642 C CA . GLY B 1 465 ? 16.615 53.977 34.741 1.00 15.97 465 GLY B CA 1
ATOM 7643 C C . GLY B 1 465 ? 17.571 53.093 33.969 1.00 15.93 465 GLY B C 1
ATOM 7644 O O . GLY B 1 465 ? 18.457 53.591 33.267 1.00 16.19 465 GLY B O 1
ATOM 7645 N N . PHE B 1 466 ? 17.408 51.779 34.098 1.00 15.69 466 PHE B N 1
ATOM 7646 C CA . PHE B 1 466 ? 18.277 50.857 33.375 1.00 15.71 466 PHE B CA 1
ATOM 7647 C C . PHE B 1 466 ? 18.230 51.085 31.867 1.00 15.56 466 PHE B C 1
ATOM 7648 O O . PHE B 1 466 ? 19.273 51.180 31.226 1.00 15.67 466 PHE B O 1
ATOM 7656 N N . HIS B 1 467 ? 17.031 51.175 31.304 1.00 15.47 467 HIS B N 1
ATOM 7657 C CA . HIS B 1 467 ? 16.922 51.287 29.852 1.00 15.69 467 HIS B CA 1
ATOM 7658 C C . HIS B 1 467 ? 17.385 52.645 29.317 1.00 15.84 467 HIS B C 1
ATOM 7659 O O . HIS B 1 467 ? 17.791 52.742 28.171 1.00 16.47 467 HIS B O 1
ATOM 7666 N N . SER B 1 468 ? 17.376 53.681 30.154 1.00 15.68 468 SER B N 1
ATOM 7667 C CA . SER B 1 468 ? 17.948 54.983 29.777 1.00 15.40 468 SER B CA 1
ATOM 7668 C C . SER B 1 468 ? 19.412 54.874 29.353 1.00 15.17 468 SER B C 1
ATOM 7669 O O . SER B 1 468 ? 19.907 55.693 28.582 1.00 14.95 468 SER B O 1
ATOM 7672 N N . ASN B 1 469 ? 20.107 53.866 29.869 1.00 15.07 469 ASN B N 1
ATOM 7673 C CA . ASN B 1 469 ? 21.540 53.732 29.643 1.00 14.81 469 ASN B CA 1
ATOM 7674 C C . ASN B 1 469 ? 21.958 52.273 29.415 1.00 14.73 469 ASN B C 1
ATOM 7675 O O . ASN B 1 469 ? 23.072 51.888 29.728 1.00 14.74 469 ASN B O 1
ATOM 7680 N N . SER B 1 470 ? 21.064 51.466 28.854 1.00 15.07 470 SER B N 1
ATOM 7681 C CA . SER B 1 470 ? 21.313 50.018 28.735 1.00 15.29 470 SER B CA 1
ATOM 7682 C C . SER B 1 470 ? 22.320 49.619 27.651 1.00 15.52 470 SER B C 1
ATOM 7683 O O . SER B 1 470 ? 22.822 48.495 27.650 1.00 15.99 470 SER B O 1
ATOM 7686 N N . SER B 1 471 ? 22.647 50.538 26.750 1.00 15.22 471 SER B N 1
ATOM 7687 C CA . SER B 1 471 ? 23.490 50.206 25.604 1.00 15.31 471 SER B CA 1
ATOM 7688 C C . SER B 1 471 ? 24.892 49.780 25.999 1.00 15.25 471 SER B C 1
ATOM 7689 O O . SER B 1 471 ? 25.539 49.017 25.280 1.00 15.48 471 SER B O 1
ATOM 7692 N N . ASP B 1 472 ? 25.352 50.279 27.145 1.00 15.32 472 ASP B N 1
ATOM 7693 C CA . ASP B 1 472 ? 26.675 49.948 27.672 1.00 15.44 472 ASP B CA 1
ATOM 7694 C C . ASP B 1 472 ? 26.769 48.553 28.295 1.00 15.56 472 ASP B C 1
ATOM 7695 O O . ASP B 1 472 ? 27.817 48.171 28.829 1.00 15.65 472 ASP B O 1
ATOM 7700 N N . LEU B 1 473 ? 25.687 47.783 28.199 1.00 16.13 473 LEU B N 1
ATOM 7701 C CA . LEU B 1 473 ? 25.798 46.323 28.338 1.00 16.54 473 LEU B CA 1
ATOM 7702 C C . LEU B 1 473 ? 26.898 45.747 27.437 1.00 16.76 473 LEU B C 1
ATOM 7703 O O . LEU B 1 473 ? 27.583 44.806 27.829 1.00 16.77 473 LEU B O 1
ATOM 7708 N N . GLU B 1 474 ? 27.067 46.313 26.238 1.00 16.95 474 GLU B N 1
ATOM 7709 C CA . GLU B 1 474 ? 28.099 45.843 25.303 1.00 17.13 474 GLU B CA 1
ATOM 7710 C C . GLU B 1 474 ? 29.502 46.123 25.835 1.00 17.16 474 GLU B C 1
ATOM 7711 O O . GLU B 1 474 ? 30.415 45.319 25.634 1.00 17.30 474 GLU B O 1
ATOM 7717 N N . THR B 1 475 ? 29.669 47.251 26.528 1.00 16.92 475 THR B N 1
ATOM 7718 C CA . THR B 1 475 ? 30.945 47.578 27.185 1.00 16.85 475 THR B CA 1
ATOM 7719 C C . THR B 1 475 ? 31.298 46.567 28.276 1.00 17.18 475 THR B C 1
ATOM 7720 O O . THR B 1 475 ? 32.451 46.176 28.407 1.00 17.07 475 THR B O 1
ATOM 7724 N N . ILE B 1 476 ? 30.301 46.174 29.064 1.00 17.37 476 ILE B N 1
ATOM 7725 C CA . ILE B 1 476 ? 30.457 45.146 30.095 1.00 18.07 476 ILE B CA 1
ATOM 7726 C C . ILE B 1 476 ? 30.901 43.820 29.456 1.00 18.46 476 ILE B C 1
ATOM 7727 O O . ILE B 1 476 ? 31.841 43.185 29.933 1.00 18.22 476 ILE B O 1
ATOM 7732 N N . ALA B 1 477 ? 30.237 43.434 28.363 1.00 18.78 477 ALA B N 1
ATOM 7733 C CA . ALA B 1 477 ? 30.602 42.240 27.600 1.00 19.17 477 ALA B CA 1
ATOM 7734 C C . ALA B 1 477 ? 32.015 42.339 27.033 1.00 19.53 477 ALA B C 1
ATOM 7735 O O . ALA B 1 477 ? 32.822 41.418 27.212 1.00 19.48 477 ALA B O 1
ATOM 7737 N N . ARG B 1 478 ? 32.313 43.463 26.376 1.00 19.56 478 ARG B N 1
ATOM 7738 C CA . ARG B 1 478 ? 33.619 43.705 25.738 1.00 20.05 478 ARG B CA 1
ATOM 7739 C C . ARG B 1 478 ? 34.796 43.677 26.717 1.00 20.35 478 ARG B C 1
ATOM 7740 O O . ARG B 1 478 ? 35.841 43.095 26.422 1.00 20.34 478 ARG B O 1
ATOM 7748 N N . LEU B 1 479 ? 34.628 44.311 27.877 1.00 20.71 479 LEU B N 1
ATOM 7749 C CA . LEU B 1 479 ? 35.659 44.301 28.922 1.00 20.96 479 LEU B CA 1
ATOM 7750 C C . LEU B 1 479 ? 35.632 43.021 29.783 1.00 21.19 479 LEU B C 1
ATOM 7751 O O . LEU B 1 479 ? 36.498 42.820 30.649 1.00 21.30 479 LEU B O 1
ATOM 7756 N N . ASN B 1 480 ? 34.635 42.172 29.534 1.00 21.40 480 ASN B N 1
ATOM 7757 C CA . ASN B 1 480 ? 34.366 40.957 30.314 1.00 22.04 480 ASN B CA 1
ATOM 7758 C C . ASN B 1 480 ? 34.428 41.187 31.824 1.00 21.83 480 ASN B C 1
ATOM 7759 O O . ASN B 1 480 ? 35.192 40.539 32.549 1.00 21.59 480 ASN B O 1
ATOM 7764 N N . LEU B 1 481 ? 33.625 42.150 32.274 1.00 21.33 481 LEU B N 1
ATOM 7765 C CA . LEU B 1 481 ? 33.488 42.456 33.690 1.00 20.65 481 LEU B CA 1
ATOM 7766 C C . LEU B 1 481 ? 32.367 41.595 34.249 1.00 20.47 481 LEU B C 1
ATOM 7767 O O . LEU B 1 481 ? 31.216 41.724 33.817 1.00 20.58 481 LEU B O 1
ATOM 7772 N N . PRO B 1 482 ? 32.701 40.692 35.196 1.00 20.53 482 PRO B N 1
ATOM 7773 C CA . PRO B 1 482 ? 31.740 39.665 35.636 1.00 20.28 482 PRO B CA 1
ATOM 7774 C C . PRO B 1 482 ? 30.644 40.179 36.584 1.00 20.06 482 PRO B C 1
ATOM 7775 O O . PRO B 1 482 ? 30.284 39.519 37.568 1.00 19.99 482 PRO B O 1
ATOM 7779 N N . ILE B 1 483 ? 30.101 41.343 36.241 1.00 19.48 483 ILE B N 1
ATOM 7780 C CA . ILE B 1 483 ? 29.028 41.983 36.976 1.00 18.81 483 ILE B CA 1
ATOM 7781 C C . ILE B 1 483 ? 27.727 41.204 36.819 1.00 18.94 483 ILE B C 1
ATOM 7782 O O . ILE B 1 483 ? 27.337 40.848 35.696 1.00 18.77 483 ILE B O 1
ATOM 7787 N N . VAL B 1 484 ? 27.049 40.960 37.941 1.00 18.56 484 VAL B N 1
ATOM 7788 C CA . VAL B 1 484 ? 25.717 40.374 37.918 1.00 18.27 484 VAL B CA 1
ATOM 7789 C C . VAL B 1 484 ? 24.690 41.490 38.092 1.00 18.52 484 VAL B C 1
ATOM 7790 O O . VAL B 1 484 ? 24.721 42.212 39.084 1.00 18.56 484 VAL B O 1
ATOM 7794 N N . THR B 1 485 ? 23.788 41.626 37.118 1.00 18.56 485 THR B N 1
ATOM 7795 C CA . THR B 1 485 ? 22.790 42.691 37.099 1.00 18.49 485 THR B CA 1
ATOM 7796 C C . THR B 1 485 ? 21.395 42.146 37.337 1.00 18.80 485 THR B C 1
ATOM 7797 O O . THR B 1 485 ? 20.980 41.178 36.689 1.00 19.28 485 THR B O 1
ATOM 7801 N N . VAL B 1 486 ? 20.666 42.764 38.265 1.00 18.63 486 VAL B N 1
ATOM 7802 C CA . VAL B 1 486 ? 19.250 42.466 38.446 1.00 18.49 486 VAL B CA 1
ATOM 7803 C C . VAL B 1 486 ? 18.445 43.669 37.986 1.00 18.73 486 VAL B C 1
ATOM 7804 O O . VAL B 1 486 ? 18.609 44.767 38.525 1.00 18.81 486 VAL B O 1
ATOM 7808 N N . VAL B 1 487 ? 17.586 43.462 36.990 1.00 18.50 487 VAL B N 1
ATOM 7809 C CA . VAL B 1 487 ? 16.672 44.500 36.536 1.00 18.89 487 VAL B CA 1
ATOM 7810 C C . VAL B 1 487 ? 15.285 44.233 37.104 1.00 19.37 487 VAL B C 1
ATOM 7811 O O . VAL B 1 487 ? 14.650 43.224 36.767 1.00 19.49 487 VAL B O 1
ATOM 7815 N N . VAL B 1 488 ? 14.821 45.125 37.979 1.00 19.51 488 VAL B N 1
ATOM 7816 C CA . VAL B 1 488 ? 13.474 45.016 38.540 1.00 20.01 488 VAL B CA 1
ATOM 7817 C C . VAL B 1 488 ? 12.504 45.807 37.673 1.00 20.92 488 VAL B C 1
ATOM 7818 O O . VAL B 1 488 ? 12.575 47.035 37.593 1.00 21.23 488 VAL B O 1
ATOM 7822 N N . ASN B 1 489 ? 11.623 45.078 36.996 1.00 21.48 489 ASN B N 1
ATOM 7823 C CA . ASN B 1 489 ? 10.789 45.639 35.940 1.00 22.33 489 ASN B CA 1
ATOM 7824 C C . ASN B 1 489 ? 9.322 45.753 36.340 1.00 22.58 489 ASN B C 1
ATOM 7825 O O . ASN B 1 489 ? 8.703 44.773 36.774 1.00 22.73 489 ASN B O 1
ATOM 7830 N N . ASN B 1 490 ? 8.778 46.963 36.208 1.00 22.53 490 ASN B N 1
ATOM 7831 C CA . ASN B 1 490 ? 7.337 47.166 36.285 1.00 22.88 490 ASN B CA 1
ATOM 7832 C C . ASN B 1 490 ? 6.754 48.023 35.142 1.00 22.63 490 ASN B C 1
ATOM 7833 O O . ASN B 1 490 ? 5.652 48.545 35.263 1.00 22.41 490 ASN B O 1
ATOM 7838 N N . ASP B 1 491 ? 7.500 48.142 34.034 1.00 22.77 491 ASP B N 1
ATOM 7839 C CA . ASP B 1 491 ? 7.095 48.924 32.845 1.00 22.99 491 ASP B CA 1
ATOM 7840 C C . ASP B 1 491 ? 6.726 50.380 33.170 1.00 22.78 491 ASP B C 1
ATOM 7841 O O . ASP B 1 491 ? 5.841 50.957 32.532 1.00 22.40 491 ASP B O 1
ATOM 7846 N N . THR B 1 492 ? 7.396 50.968 34.159 1.00 22.39 492 THR B N 1
ATOM 7847 C CA . THR B 1 492 ? 7.017 52.279 34.664 1.00 21.98 492 THR B CA 1
ATOM 7848 C C . THR B 1 492 ? 8.235 52.988 35.237 1.00 21.63 492 THR B C 1
ATOM 7849 O O . THR B 1 492 ? 9.156 52.341 35.752 1.00 21.39 492 THR B O 1
ATOM 7853 N N . ASN B 1 493 ? 8.241 54.314 35.115 1.00 21.22 493 ASN B N 1
ATOM 7854 C CA . ASN B 1 493 ? 9.049 55.172 35.970 1.00 21.02 493 ASN B CA 1
ATOM 7855 C C . ASN B 1 493 ? 8.294 55.252 37.309 1.00 20.80 493 ASN B C 1
ATOM 7856 O O . ASN B 1 493 ? 7.492 56.167 37.529 1.00 20.62 493 ASN B O 1
ATOM 7861 N N . GLY B 1 494 ? 8.531 54.259 38.171 1.00 20.79 494 GLY B N 1
ATOM 7862 C CA . GLY B 1 494 ? 7.686 53.993 39.342 1.00 20.99 494 GLY B CA 1
ATOM 7863 C C . GLY B 1 494 ? 7.678 55.086 40.394 1.00 21.07 494 GLY B C 1
ATOM 7864 O O . GLY B 1 494 ? 6.616 55.506 40.849 1.00 21.41 494 GLY B O 1
ATOM 7865 N N . LEU B 1 495 ? 8.864 55.544 40.792 1.00 20.80 495 LEU B N 1
ATOM 7866 C CA . LEU B 1 495 ? 8.982 56.634 41.762 1.00 20.69 495 LEU B CA 1
ATOM 7867 C C . LEU B 1 495 ? 8.180 57.856 41.304 1.00 20.76 495 LEU B C 1
ATOM 7868 O O . LEU B 1 495 ? 7.526 58.534 42.108 1.00 20.89 495 LEU B O 1
ATOM 7873 N N . ILE B 1 496 ? 8.213 58.111 39.999 1.00 20.44 496 ILE B N 1
ATOM 7874 C CA . ILE B 1 496 ? 7.545 59.274 39.424 1.00 20.47 496 ILE B CA 1
ATOM 7875 C C . ILE B 1 496 ? 6.017 59.148 39.483 1.00 20.68 496 ILE B C 1
ATOM 7876 O O . ILE B 1 496 ? 5.322 60.138 39.706 1.00 20.23 496 ILE B O 1
ATOM 7881 N N . GLU B 1 497 ? 5.505 57.928 39.314 1.00 21.44 497 GLU B N 1
ATOM 7882 C CA . GLU B 1 497 ? 4.078 57.675 39.523 1.00 22.14 497 GLU B CA 1
ATOM 7883 C C . GLU B 1 497 ? 3.682 57.895 40.994 1.00 22.48 497 GLU B C 1
ATOM 7884 O O . GLU B 1 497 ? 2.584 58.395 41.281 1.00 22.32 497 GLU B O 1
ATOM 7890 N N . LEU B 1 498 ? 4.577 57.525 41.916 1.00 22.76 498 LEU B N 1
ATOM 7891 C CA . LEU B 1 498 ? 4.379 57.819 43.336 1.00 22.95 498 LEU B CA 1
ATOM 7892 C C . LEU B 1 498 ? 4.255 59.323 43.560 1.00 23.06 498 LEU B C 1
ATOM 7893 O O . LEU B 1 498 ? 3.324 59.777 44.222 1.00 23.20 498 LEU B O 1
ATOM 7898 N N . TYR B 1 499 ? 5.183 60.092 42.989 1.00 23.25 499 TYR B N 1
ATOM 7899 C CA . TYR B 1 499 ? 5.131 61.548 43.080 1.00 23.21 499 TYR B CA 1
ATOM 7900 C C . TYR B 1 499 ? 3.863 62.153 42.482 1.00 23.16 499 TYR B C 1
ATOM 7901 O O . TYR B 1 499 ? 3.327 63.112 43.038 1.00 22.82 499 TYR B O 1
ATOM 7910 N N . GLN B 1 500 ? 3.379 61.591 41.371 1.00 23.50 500 GLN B N 1
ATOM 7911 C CA . GLN B 1 500 ? 2.106 62.031 40.777 1.00 24.08 500 GLN B CA 1
ATOM 7912 C C . GLN B 1 500 ? 0.959 61.897 41.783 1.00 24.90 500 GLN B C 1
ATOM 7913 O O . GLN B 1 500 ? 0.156 62.821 41.947 1.00 25.26 500 GLN B O 1
ATOM 7919 N N . ASN B 1 501 ? 0.894 60.745 42.451 1.00 25.57 501 ASN B N 1
ATOM 7920 C CA . ASN B 1 501 ? -0.138 60.471 43.458 1.00 26.38 501 ASN B CA 1
ATOM 7921 C C . ASN B 1 501 ? 0.012 61.303 44.730 1.00 26.53 501 ASN B C 1
ATOM 7922 O O . ASN B 1 501 ? -0.984 61.724 45.308 1.00 26.89 501 ASN B O 1
ATOM 7927 N N . ILE B 1 502 ? 1.252 61.546 45.159 1.00 26.62 502 ILE B N 1
ATOM 7928 C CA . ILE B 1 502 ? 1.503 62.424 46.309 1.00 26.90 502 ILE B CA 1
ATOM 7929 C C . ILE B 1 502 ? 0.948 63.830 46.050 1.00 27.13 502 ILE B C 1
ATOM 7930 O O . ILE B 1 502 ? 0.251 64.392 46.900 1.00 26.86 502 ILE B O 1
ATOM 7935 N N . GLY B 1 503 ? 1.237 64.378 44.865 1.00 27.07 503 GLY B N 1
ATOM 7936 C CA . GLY B 1 503 ? 0.868 65.756 44.538 1.00 27.18 503 GLY B CA 1
ATOM 7937 C C . GLY B 1 503 ? -0.521 65.982 43.968 1.00 27.36 503 GLY B C 1
ATOM 7938 O O . GLY B 1 503 ? -1.068 67.078 44.080 1.00 27.12 503 GLY B O 1
ATOM 7939 N N . HIS B 1 504 ? -1.100 64.956 43.353 1.00 27.99 504 HIS B N 1
ATOM 7940 C CA . HIS B 1 504 ? -2.378 65.117 42.657 1.00 28.83 504 HIS B CA 1
ATOM 7941 C C . HIS B 1 504 ? -3.465 64.124 43.086 1.00 29.70 504 HIS B C 1
ATOM 7942 O O . HIS B 1 504 ? -4.632 64.311 42.744 1.00 30.03 504 HIS B O 1
ATOM 7949 N N . HIS B 1 505 ? -3.074 63.085 43.830 1.00 30.72 505 HIS B N 1
ATOM 7950 C CA . HIS B 1 505 ? -3.970 61.976 44.226 1.00 31.77 505 HIS B CA 1
ATOM 7951 C C . HIS B 1 505 ? -4.492 61.145 43.047 1.00 31.85 505 HIS B C 1
ATOM 7952 O O . HIS B 1 505 ? -5.575 60.548 43.116 1.00 31.95 505 HIS B O 1
ATOM 7959 N N . ARG B 1 506 ? -3.702 61.105 41.976 1.00 31.56 506 ARG B N 1
ATOM 7960 C CA . ARG B 1 506 ? -3.964 60.248 40.816 1.00 31.31 506 ARG B CA 1
ATOM 7961 C C . ARG B 1 506 ? -2.718 60.149 39.941 1.00 30.80 506 ARG B C 1
ATOM 7962 O O . ARG B 1 506 ? -1.796 60.957 40.074 1.00 30.85 506 ARG B O 1
ATOM 7970 N N . SER B 1 507 ? -2.697 59.132 39.081 1.00 30.20 507 SER B N 1
ATOM 7971 C CA . SER B 1 507 ? -1.640 58.937 38.098 1.00 29.54 507 SER B CA 1
ATOM 7972 C C . SER B 1 507 ? -2.001 59.616 36.780 1.00 28.63 507 SER B C 1
ATOM 7973 O O . SER B 1 507 ? -3.154 59.976 36.543 1.00 28.54 507 SER B O 1
ATOM 7976 N N . HIS B 1 508 ? -0.996 59.792 35.931 1.00 27.84 508 HIS B N 1
ATOM 7977 C CA . HIS B 1 508 ? -1.203 60.163 34.540 1.00 27.16 508 HIS B CA 1
ATOM 7978 C C . HIS B 1 508 ? -0.190 59.390 33.707 1.00 26.69 508 HIS B C 1
ATOM 7979 O O . HIS B 1 508 ? 0.997 59.757 33.633 1.00 26.60 508 HIS B O 1
ATOM 7986 N N . ASP B 1 509 ? -0.685 58.312 33.097 1.00 25.89 509 ASP B N 1
ATOM 7987 C CA . ASP B 1 509 ? 0.126 57.305 32.406 1.00 25.37 509 ASP B CA 1
ATOM 7988 C C . ASP B 1 509 ? 1.039 57.819 31.277 1.00 24.59 509 ASP B C 1
ATOM 7989 O O . ASP B 1 509 ? 2.177 57.361 31.175 1.00 24.33 509 ASP B O 1
ATOM 7994 N N . PRO B 1 510 ? 0.552 58.747 30.419 1.00 23.94 510 PRO B N 1
ATOM 7995 C CA . PRO B 1 510 ? 1.450 59.237 29.356 1.00 23.64 510 PRO B CA 1
ATOM 7996 C C . PRO B 1 510 ? 2.806 59.765 29.856 1.00 23.29 510 PRO B C 1
ATOM 7997 O O . PRO B 1 510 ? 3.776 59.772 29.093 1.00 22.98 510 PRO B O 1
ATOM 8001 N N . ALA B 1 511 ? 2.862 60.181 31.125 1.00 23.03 511 ALA B N 1
ATOM 8002 C CA . ALA B 1 511 ? 4.070 60.765 31.726 1.00 22.31 511 ALA B CA 1
ATOM 8003 C C . ALA B 1 511 ? 4.999 59.752 32.405 1.00 22.18 511 ALA B C 1
ATOM 8004 O O . ALA B 1 511 ? 6.145 60.087 32.729 1.00 21.98 511 ALA B O 1
ATOM 8006 N N . VAL B 1 512 ? 4.515 58.522 32.610 1.00 21.73 512 VAL B N 1
ATOM 8007 C CA . VAL B 1 512 ? 5.259 57.504 33.385 1.00 21.71 512 VAL B CA 1
ATOM 8008 C C . VAL B 1 512 ? 5.291 56.072 32.799 1.00 21.93 512 VAL B C 1
ATOM 8009 O O . VAL B 1 512 ? 6.214 55.308 33.090 1.00 21.34 512 VAL B O 1
ATOM 8013 N N . LYS B 1 513 ? 4.296 55.715 31.984 1.00 22.37 513 LYS B N 1
ATOM 8014 C CA . LYS B 1 513 ? 4.123 54.312 31.555 1.00 22.97 513 LYS B CA 1
ATOM 8015 C C . LYS B 1 513 ? 4.860 53.927 30.280 1.00 23.13 513 LYS B C 1
ATOM 8016 O O . LYS B 1 513 ? 4.792 54.642 29.268 1.00 23.20 513 LYS B O 1
ATOM 8022 N N . PHE B 1 514 ? 5.549 52.788 30.339 1.00 22.99 514 PHE B N 1
ATOM 8023 C CA . PHE B 1 514 ? 6.220 52.209 29.170 1.00 23.01 514 PHE B CA 1
ATOM 8024 C C . PHE B 1 514 ? 5.492 50.965 28.621 1.00 23.21 514 PHE B C 1
ATOM 8025 O O . PHE B 1 514 ? 4.628 50.373 29.294 1.00 22.79 514 PHE B O 1
ATOM 8033 N N . GLY B 1 515 ? 5.851 50.587 27.394 1.00 23.16 515 GLY B N 1
ATOM 8034 C CA . GLY B 1 515 ? 5.518 49.272 26.852 1.00 23.36 515 GLY B CA 1
ATOM 8035 C C . GLY B 1 515 ? 6.564 48.284 27.342 1.00 23.51 515 GLY B C 1
ATOM 8036 O O . GLY B 1 515 ? 7.478 48.655 28.092 1.00 23.48 515 GLY B O 1
ATOM 8037 N N . GLY B 1 516 ? 6.442 47.029 26.917 1.00 23.38 516 GLY B N 1
ATOM 8038 C CA . GLY B 1 516 ? 7.338 45.972 27.371 1.00 22.85 516 GLY B CA 1
ATOM 8039 C C . GLY B 1 516 ? 8.708 46.002 26.713 1.00 22.64 516 GLY B C 1
ATOM 8040 O O . GLY B 1 516 ? 8.829 46.195 25.505 1.00 23.25 516 GLY B O 1
ATOM 8041 N N . VAL B 1 517 ? 9.743 45.842 27.523 1.00 21.83 517 VAL B N 1
ATOM 8042 C CA . VAL B 1 517 ? 11.088 45.589 27.022 1.00 21.38 517 VAL B CA 1
ATOM 8043 C C . VAL B 1 517 ? 11.482 44.250 27.615 1.00 21.27 517 VAL B C 1
ATOM 8044 O O . VAL B 1 517 ? 11.295 44.019 28.809 1.00 21.37 517 VAL B O 1
ATOM 8048 N N . ASP B 1 518 ? 11.985 43.365 26.767 1.00 20.88 518 ASP B N 1
ATOM 8049 C CA . ASP B 1 518 ? 12.492 42.080 27.209 1.00 20.86 518 ASP B CA 1
ATOM 8050 C C . ASP B 1 518 ? 13.968 42.254 27.520 1.00 20.63 518 ASP B C 1
ATOM 8051 O O . ASP B 1 518 ? 14.812 42.218 26.623 1.00 20.43 518 ASP B O 1
ATOM 8056 N N . PHE B 1 519 ? 14.274 42.459 28.798 1.00 20.44 519 PHE B N 1
ATOM 8057 C CA . PHE B 1 519 ? 15.645 42.746 29.216 1.00 20.01 519 PHE B CA 1
ATOM 8058 C C . PHE B 1 519 ? 16.566 41.536 29.117 1.00 19.78 519 PHE B C 1
ATOM 8059 O O . PHE B 1 519 ? 17.787 41.685 29.027 1.00 20.15 519 PHE B O 1
ATOM 8067 N N . VAL B 1 520 ? 15.983 40.338 29.123 1.00 19.74 520 VAL B N 1
ATOM 8068 C CA . VAL B 1 520 ? 16.744 39.109 28.888 1.00 19.27 520 VAL B CA 1
ATOM 8069 C C . VAL B 1 520 ? 17.235 39.100 27.438 1.00 19.03 520 VAL B C 1
ATOM 8070 O O . VAL B 1 520 ? 18.425 38.938 27.184 1.00 18.74 520 VAL B O 1
ATOM 8074 N N . ALA B 1 521 ? 16.310 39.308 26.501 1.00 18.87 521 ALA B N 1
ATOM 8075 C CA . ALA B 1 521 ? 16.639 39.390 25.073 1.00 18.89 521 ALA B CA 1
ATOM 8076 C C . ALA B 1 521 ? 17.572 40.579 24.793 1.00 18.85 521 ALA B C 1
ATOM 8077 O O . ALA B 1 521 ? 18.524 40.465 24.023 1.00 18.33 521 ALA B O 1
ATOM 8079 N N . LEU B 1 522 ? 17.309 41.707 25.450 1.00 18.86 522 LEU B N 1
ATOM 8080 C CA . LEU B 1 522 ? 18.172 42.886 25.333 1.00 19.02 522 LEU B CA 1
ATOM 8081 C C . LEU B 1 522 ? 19.612 42.569 25.723 1.00 19.11 522 LEU B C 1
ATOM 8082 O O . LEU B 1 522 ? 20.538 42.868 24.966 1.00 19.59 522 LEU B O 1
ATOM 8087 N N . ALA B 1 523 ? 19.798 41.958 26.895 1.00 19.31 523 ALA B N 1
ATOM 8088 C CA . ALA B 1 523 ? 21.135 41.611 27.376 1.00 19.35 523 ALA B CA 1
ATOM 8089 C C . ALA B 1 523 ? 21.842 40.656 26.414 1.00 19.71 523 ALA B C 1
ATOM 8090 O O . ALA B 1 523 ? 23.033 40.819 26.106 1.00 19.33 523 ALA B O 1
ATOM 8092 N N . GLU B 1 524 ? 21.106 39.656 25.936 1.00 20.11 524 GLU B N 1
ATOM 8093 C CA . GLU B 1 524 ? 21.678 38.681 25.009 1.00 20.67 524 GLU B CA 1
ATOM 8094 C C . GLU B 1 524 ? 22.073 39.304 23.660 1.00 20.18 524 GLU B C 1
ATOM 8095 O O . GLU B 1 524 ? 23.100 38.941 23.101 1.00 19.93 524 GLU B O 1
ATOM 8101 N N . ALA B 1 525 ? 21.296 40.278 23.185 1.00 19.62 525 ALA B N 1
ATOM 8102 C CA . ALA B 1 525 ? 21.650 41.032 21.978 1.00 19.63 525 ALA B CA 1
ATOM 8103 C C . ALA B 1 525 ? 23.004 41.735 22.106 1.00 19.75 525 ALA B C 1
ATOM 8104 O O . ALA B 1 525 ? 23.689 41.951 21.101 1.00 19.73 525 ALA B O 1
ATOM 8106 N N . ASN B 1 526 ? 23.366 42.083 23.346 1.00 19.29 526 ASN B N 1
ATOM 8107 C CA . ASN B 1 526 ? 24.630 42.727 23.697 1.00 19.35 526 ASN B CA 1
ATOM 8108 C C . ASN B 1 526 ? 25.747 41.733 24.032 1.00 19.67 526 ASN B C 1
ATOM 8109 O O . ASN B 1 526 ? 26.883 42.132 24.310 1.00 19.44 526 ASN B O 1
ATOM 8114 N N . GLY B 1 527 ? 25.426 40.437 23.984 1.00 19.82 527 GLY B N 1
ATOM 8115 C CA . GLY B 1 527 ? 26.403 39.385 24.267 1.00 20.01 527 GLY B CA 1
ATOM 8116 C C . GLY B 1 527 ? 26.564 39.068 25.750 1.00 20.25 527 GLY B C 1
ATOM 8117 O O . GLY B 1 527 ? 27.619 38.589 26.182 1.00 20.38 527 GLY B O 1
ATOM 8118 N N . VAL B 1 528 ? 25.520 39.343 26.522 1.00 20.14 528 VAL B N 1
ATOM 8119 C CA . VAL B 1 528 ? 25.518 39.107 27.955 1.00 20.62 528 VAL B CA 1
ATOM 8120 C C . VAL B 1 528 ? 24.445 38.061 28.231 1.00 21.04 528 VAL B C 1
ATOM 8121 O O . VAL B 1 528 ? 23.278 38.277 27.913 1.00 21.15 528 VAL B O 1
ATOM 8125 N N . ASP B 1 529 ? 24.847 36.922 28.795 1.00 21.81 529 ASP B N 1
ATOM 8126 C CA . ASP B 1 529 ? 23.903 35.866 29.164 1.00 22.40 529 ASP B CA 1
ATOM 8127 C C . ASP B 1 529 ? 22.907 36.388 30.191 1.00 22.39 529 ASP B C 1
ATOM 8128 O O . ASP B 1 529 ? 23.259 37.190 31.055 1.00 22.10 529 ASP B O 1
ATOM 8133 N N . ALA B 1 530 ? 21.661 35.938 30.085 1.00 22.37 530 ALA B N 1
ATOM 8134 C CA . ALA B 1 530 ? 20.584 36.455 30.918 1.00 22.66 530 ALA B CA 1
ATOM 8135 C C . ALA B 1 530 ? 19.502 35.410 31.161 1.00 23.03 530 ALA B C 1
ATOM 8136 O O . ALA B 1 530 ? 19.457 34.382 30.480 1.00 23.25 530 ALA B O 1
ATOM 8138 N N . THR B 1 531 ? 18.636 35.683 32.132 1.00 23.28 531 THR B N 1
ATOM 8139 C CA . THR B 1 531 ? 17.511 34.805 32.470 1.00 23.69 531 THR B CA 1
ATOM 8140 C C . THR B 1 531 ? 16.449 35.609 33.212 1.00 24.12 531 THR B C 1
ATOM 8141 O O . THR B 1 531 ? 16.740 36.693 33.722 1.00 24.41 531 THR B O 1
ATOM 8145 N N . ARG B 1 532 ? 15.219 35.100 33.238 1.00 24.06 532 ARG B N 1
ATOM 8146 C CA . ARG B 1 532 ? 14.130 35.723 33.986 1.00 24.46 532 ARG B CA 1
ATOM 8147 C C . ARG B 1 532 ? 13.866 34.933 35.279 1.00 24.64 532 ARG B C 1
ATOM 8148 O O . ARG B 1 532 ? 13.866 33.690 35.280 1.00 24.48 532 ARG B O 1
ATOM 8156 N N . ALA B 1 533 ? 13.671 35.659 36.377 1.00 24.50 533 ALA B N 1
ATOM 8157 C CA . ALA B 1 533 ? 13.418 35.050 37.686 1.00 24.58 533 ALA B CA 1
ATOM 8158 C C . ALA B 1 533 ? 12.198 35.711 38.313 1.00 24.45 533 ALA B C 1
ATOM 8159 O O . ALA B 1 533 ? 12.106 36.937 38.341 1.00 24.51 533 ALA B O 1
ATOM 8161 N N . THR B 1 534 ? 11.258 34.901 38.798 1.00 24.24 534 THR B N 1
ATOM 8162 C CA . THR B 1 534 ? 9.952 35.416 39.227 1.00 24.33 534 THR B CA 1
ATOM 8163 C C . THR B 1 534 ? 9.615 35.124 40.692 1.00 24.32 534 THR B C 1
ATOM 8164 O O . THR B 1 534 ? 8.549 35.501 41.173 1.00 24.19 534 THR B O 1
ATOM 8168 N N . ASN B 1 535 ? 10.522 34.445 41.391 1.00 24.30 535 ASN B N 1
ATOM 8169 C CA . ASN B 1 535 ? 10.379 34.197 42.827 1.00 24.27 535 ASN B CA 1
ATOM 8170 C C . ASN B 1 535 ? 11.745 34.014 43.475 1.00 23.88 535 ASN B C 1
ATOM 8171 O O . ASN B 1 535 ? 12.756 33.929 42.772 1.00 23.25 535 ASN B O 1
ATOM 8176 N N . ARG B 1 536 ? 11.764 33.933 44.808 1.00 23.78 536 ARG B N 1
ATOM 8177 C CA . ARG B 1 536 ? 13.011 33.770 45.560 1.00 23.91 536 ARG B CA 1
ATOM 8178 C C . ARG B 1 536 ? 13.833 32.581 45.093 1.00 23.95 536 ARG B C 1
ATOM 8179 O O . ARG B 1 536 ? 15.055 32.666 45.034 1.00 23.79 536 ARG B O 1
ATOM 8187 N N . GLU B 1 537 ? 13.166 31.470 44.771 1.00 24.29 537 GLU B N 1
ATOM 8188 C CA . GLU B 1 537 ? 13.876 30.251 44.365 1.00 24.36 537 GLU B CA 1
ATOM 8189 C C . GLU B 1 537 ? 14.575 30.431 43.025 1.00 23.88 537 GLU B C 1
ATOM 8190 O O . GLU B 1 537 ? 15.758 30.133 42.899 1.00 23.89 537 GLU B O 1
ATOM 8196 N N . GLU B 1 538 ? 13.837 30.920 42.030 1.00 24.12 538 GLU B N 1
ATOM 8197 C CA . GLU B 1 538 ? 14.406 31.223 40.715 1.00 24.24 538 GLU B CA 1
ATOM 8198 C C . GLU B 1 538 ? 15.483 32.308 40.826 1.00 23.93 538 GLU B C 1
ATOM 8199 O O . GLU B 1 538 ? 16.541 32.199 40.205 1.00 24.36 538 GLU B O 1
ATOM 8205 N N . LEU B 1 539 ? 15.225 33.328 41.645 1.00 23.71 539 LEU B N 1
ATOM 8206 C CA . LEU B 1 539 ? 16.183 34.423 41.840 1.00 23.25 539 LEU B CA 1
ATOM 8207 C C . LEU B 1 539 ? 17.511 33.992 42.475 1.00 23.15 539 LEU B C 1
ATOM 8208 O O . LEU B 1 539 ? 18.581 34.346 41.961 1.00 23.35 539 LEU B O 1
ATOM 8213 N N . LEU B 1 540 ? 17.456 33.233 43.578 1.00 23.00 540 LEU B N 1
ATOM 8214 C CA . LEU B 1 540 ? 18.682 32.716 44.218 1.00 22.55 540 LEU B CA 1
ATOM 8215 C C . LEU B 1 540 ? 19.490 31.859 43.256 1.00 22.30 540 LEU B C 1
ATOM 8216 O O . LEU B 1 540 ? 20.718 31.972 43.178 1.00 22.37 540 LEU B O 1
ATOM 8221 N N . ALA B 1 541 ? 18.789 31.003 42.520 1.00 22.49 541 ALA B N 1
ATOM 8222 C CA . ALA B 1 541 ? 19.407 30.139 41.514 1.00 22.32 541 ALA B CA 1
ATOM 8223 C C . ALA B 1 541 ? 20.143 30.973 40.461 1.00 22.25 541 ALA B C 1
ATOM 8224 O O . ALA B 1 541 ? 21.313 30.712 40.155 1.00 22.43 541 ALA B O 1
ATOM 8226 N N . ALA B 1 542 ? 19.453 31.983 39.936 1.00 22.07 542 ALA B N 1
ATOM 8227 C CA . ALA B 1 542 ? 20.010 32.892 38.928 1.00 22.22 542 ALA B CA 1
ATOM 8228 C C . ALA B 1 542 ? 21.214 33.687 39.447 1.00 22.17 542 ALA B C 1
ATOM 8229 O O . ALA B 1 542 ? 22.220 33.821 38.751 1.00 22.37 542 ALA B O 1
ATOM 8231 N N . LEU B 1 543 ? 21.118 34.193 40.677 1.00 22.27 543 LEU B N 1
ATOM 8232 C CA . LEU B 1 543 ? 22.225 34.931 41.304 1.00 22.03 543 LEU B CA 1
ATOM 8233 C C . LEU B 1 543 ? 23.460 34.057 41.497 1.00 22.67 543 LEU B C 1
ATOM 8234 O O . LEU B 1 543 ? 24.572 34.469 41.169 1.00 22.43 543 LEU B O 1
ATOM 8239 N N . ARG B 1 544 ? 23.252 32.843 42.010 1.00 23.20 544 ARG B N 1
ATOM 8240 C CA . ARG B 1 544 ? 24.344 31.905 42.266 1.00 23.63 544 ARG B CA 1
ATOM 8241 C C . ARG B 1 544 ? 25.040 31.498 40.967 1.00 23.71 544 ARG B C 1
ATOM 8242 O O . ARG B 1 544 ? 26.265 31.411 40.915 1.00 23.54 544 ARG B O 1
ATOM 8250 N N . LYS B 1 545 ? 24.248 31.274 39.922 1.00 24.35 545 LYS B N 1
ATOM 8251 C CA . LYS B 1 545 ? 24.777 31.014 38.581 1.00 24.90 545 LYS B CA 1
ATOM 8252 C C . LYS B 1 545 ? 25.633 32.183 38.091 1.00 24.97 545 LYS B C 1
ATOM 8253 O O . LYS B 1 545 ? 26.806 31.998 37.730 1.00 25.28 545 LYS B O 1
ATOM 8259 N N . GLY B 1 546 ? 25.042 33.378 38.093 1.00 24.99 546 GLY B N 1
ATOM 8260 C CA . GLY B 1 546 ? 25.738 34.598 37.702 1.00 24.78 546 GLY B CA 1
ATOM 8261 C C . GLY B 1 546 ? 27.044 34.793 38.433 1.00 24.96 546 GLY B C 1
ATOM 8262 O O . GLY B 1 546 ? 28.067 35.082 37.814 1.00 24.97 546 GLY B O 1
ATOM 8263 N N . ALA B 1 547 ? 27.008 34.616 39.753 1.00 25.36 547 ALA B N 1
ATOM 8264 C CA . ALA B 1 547 ? 28.170 34.841 40.615 1.00 25.79 547 ALA B CA 1
ATOM 8265 C C . ALA B 1 547 ? 29.361 33.923 40.321 1.00 26.33 547 ALA B C 1
ATOM 8266 O O . ALA B 1 547 ? 30.504 34.305 40.570 1.00 26.52 547 ALA B O 1
ATOM 8268 N N . GLU B 1 548 ? 29.093 32.720 39.809 1.00 27.00 548 GLU B N 1
ATOM 8269 C CA . GLU B 1 548 ? 30.156 31.760 39.479 1.00 27.61 548 GLU B CA 1
ATOM 8270 C C . GLU B 1 548 ? 30.489 31.698 37.981 1.00 27.94 548 GLU B C 1
ATOM 8271 O O . GLU B 1 548 ? 31.411 30.980 37.581 1.00 28.20 548 GLU B O 1
ATOM 8277 N N . LEU B 1 549 ? 29.758 32.465 37.167 1.00 28.19 549 LEU B N 1
ATOM 8278 C CA . LEU B 1 549 ? 29.853 32.369 35.695 1.00 28.11 549 LEU B CA 1
ATOM 8279 C C . LEU B 1 549 ? 31.198 32.772 35.093 1.00 28.15 549 LEU B C 1
ATOM 8280 O O . LEU B 1 549 ? 31.582 32.264 34.036 1.00 28.39 549 LEU B O 1
ATOM 8285 N N . GLY B 1 550 ? 31.905 33.685 35.754 1.00 28.04 550 GLY B N 1
ATOM 8286 C CA . GLY B 1 550 ? 33.160 34.230 35.220 1.00 27.95 550 GLY B CA 1
ATOM 8287 C C . GLY B 1 550 ? 32.954 35.188 34.053 1.00 27.80 550 GLY B C 1
ATOM 8288 O O . GLY B 1 550 ? 33.912 35.555 33.363 1.00 28.11 550 GLY B O 1
ATOM 8289 N N . ARG B 1 551 ? 31.696 35.580 33.845 1.00 27.30 551 ARG B N 1
ATOM 8290 C CA . ARG B 1 551 ? 31.258 36.459 32.766 1.00 26.84 551 ARG B CA 1
ATOM 8291 C C . ARG B 1 551 ? 30.120 37.305 33.320 1.00 25.87 551 ARG B C 1
ATOM 8292 O O . ARG B 1 551 ? 29.506 36.924 34.323 1.00 26.13 551 ARG B O 1
ATOM 8300 N N . PRO B 1 552 ? 29.811 38.443 32.667 1.00 25.05 552 PRO B N 1
ATOM 8301 C CA . PRO B 1 552 ? 28.603 39.176 33.062 1.00 24.21 552 PRO B CA 1
ATOM 8302 C C . PRO B 1 552 ? 27.303 38.373 32.903 1.00 23.44 552 PRO B C 1
ATOM 8303 O O . PRO B 1 552 ? 27.201 37.481 32.051 1.00 23.28 552 PRO B O 1
ATOM 8307 N N . PHE B 1 553 ? 26.320 38.702 33.730 1.00 22.25 553 PHE B N 1
ATOM 8308 C CA . PHE B 1 553 ? 25.048 38.002 33.730 1.00 21.85 553 PHE B CA 1
ATOM 8309 C C . PHE B 1 553 ? 23.930 38.972 34.086 1.00 21.22 553 PHE B C 1
ATOM 8310 O O . PHE B 1 553 ? 24.121 39.860 34.918 1.00 21.34 553 PHE B O 1
ATOM 8318 N N . LEU B 1 554 ? 22.769 38.809 33.459 1.00 20.40 554 LEU B N 1
ATOM 8319 C CA . LEU B 1 554 ? 21.624 39.670 33.750 1.00 20.04 554 LEU B CA 1
ATOM 8320 C C . LEU B 1 554 ? 20.368 38.871 34.093 1.00 20.00 554 LEU B C 1
ATOM 8321 O O . LEU B 1 554 ? 20.054 37.877 33.444 1.00 19.61 554 LEU B O 1
ATOM 8326 N N . ILE B 1 555 ? 19.647 39.344 35.106 1.00 19.95 555 ILE B N 1
ATOM 8327 C CA . ILE B 1 555 ? 18.441 38.699 35.604 1.00 19.83 555 ILE B CA 1
ATOM 8328 C C . ILE B 1 555 ? 17.319 39.727 35.584 1.00 20.25 555 ILE B C 1
ATOM 8329 O O . ILE B 1 555 ? 17.400 40.761 36.249 1.00 19.79 555 ILE B O 1
ATOM 8334 N N . GLU B 1 556 ? 16.278 39.461 34.805 1.00 20.53 556 GLU B N 1
ATOM 8335 C CA . GLU B 1 556 ? 15.101 40.302 34.848 1.00 21.00 556 GLU B CA 1
ATOM 8336 C C . GLU B 1 556 ? 14.088 39.724 35.829 1.00 21.54 556 GLU B C 1
ATOM 8337 O O . GLU B 1 556 ? 13.755 38.528 35.775 1.00 21.45 556 GLU B O 1
ATOM 8343 N N . VAL B 1 557 ? 13.586 40.592 36.704 1.00 21.72 557 VAL B N 1
ATOM 8344 C CA . VAL B 1 557 ? 12.628 40.210 37.728 1.00 22.37 557 VAL B CA 1
ATOM 8345 C C . VAL B 1 557 ? 11.404 41.123 37.636 1.00 23.09 557 VAL B C 1
ATOM 8346 O O . VAL B 1 557 ? 11.527 42.334 37.810 1.00 23.52 557 VAL B O 1
ATOM 8350 N N . PRO B 1 558 ? 10.219 40.547 37.354 1.00 23.73 558 PRO B N 1
ATOM 8351 C CA . PRO B 1 558 ? 8.988 41.343 37.402 1.00 24.06 558 PRO B CA 1
ATOM 8352 C C . PRO B 1 558 ? 8.715 41.758 38.841 1.00 24.70 558 PRO B C 1
ATOM 8353 O O . PRO B 1 558 ? 8.773 40.919 39.735 1.00 24.40 558 PRO B O 1
ATOM 8357 N N . VAL B 1 559 ? 8.453 43.042 39.074 1.00 25.27 559 VAL B N 1
ATOM 8358 C CA . VAL B 1 559 ? 8.141 43.504 40.428 1.00 25.98 559 VAL B CA 1
ATOM 8359 C C . VAL B 1 559 ? 6.888 44.352 40.456 1.00 27.00 559 VAL B C 1
ATOM 8360 O O . VAL B 1 559 ? 6.408 44.820 39.418 1.00 26.65 559 VAL B O 1
ATOM 8364 N N . ASN B 1 560 ? 6.358 44.529 41.660 1.00 28.52 560 ASN B N 1
ATOM 8365 C CA . ASN B 1 560 ? 5.269 45.454 41.893 1.00 30.18 560 ASN B CA 1
ATOM 8366 C C . ASN B 1 560 ? 5.491 46.175 43.209 1.00 30.91 560 ASN B C 1
ATOM 8367 O O . ASN B 1 560 ? 6.143 45.639 44.108 1.00 30.92 560 ASN B O 1
ATOM 8372 N N . TYR B 1 561 ? 4.955 47.386 43.321 1.00 32.06 561 TYR B N 1
ATOM 8373 C CA . TYR B 1 561 ? 5.065 48.165 44.557 1.00 33.38 561 TYR B CA 1
ATOM 8374 C C . TYR B 1 561 ? 3.705 48.289 45.233 1.00 34.19 561 TYR B C 1
ATOM 8375 O O . TYR B 1 561 ? 2.722 48.641 44.578 1.00 34.71 561 TYR B O 1
ATOM 8384 N N . ASP B 1 562 ? 3.661 47.998 46.537 1.00 35.12 562 ASP B N 1
ATOM 8385 C CA . ASP B 1 562 ? 2.414 48.006 47.317 1.00 35.69 562 ASP B CA 1
ATOM 8386 C C . ASP B 1 562 ? 2.546 48.817 48.608 1.00 36.18 562 ASP B C 1
ATOM 8387 O O . ASP B 1 562 ? 3.031 49.952 48.603 1.00 36.60 562 ASP B O 1
ATOM 8392 N N . LYS C 1 11 ? 58.639 97.069 12.597 1.00 29.68 11 LYS C N 1
ATOM 8393 C CA . LYS C 1 11 ? 57.486 96.377 11.938 1.00 29.22 11 LYS C CA 1
ATOM 8394 C C . LYS C 1 11 ? 56.169 96.667 12.672 1.00 28.67 11 LYS C C 1
ATOM 8395 O O . LYS C 1 11 ? 56.110 96.546 13.900 1.00 29.01 11 LYS C O 1
ATOM 8401 N N . PRO C 1 12 ? 55.114 97.061 11.925 1.00 27.86 12 PRO C N 1
ATOM 8402 C CA . PRO C 1 12 ? 53.816 97.384 12.528 1.00 26.84 12 PRO C CA 1
ATOM 8403 C C . PRO C 1 12 ? 53.212 96.229 13.337 1.00 25.83 12 PRO C C 1
ATOM 8404 O O . PRO C 1 12 ? 53.305 95.057 12.940 1.00 25.67 12 PRO C O 1
ATOM 8408 N N . THR C 1 13 ? 52.601 96.579 14.465 1.00 24.14 13 THR C N 1
ATOM 8409 C CA . THR C 1 13 ? 52.077 95.595 15.405 1.00 22.62 13 THR C CA 1
ATOM 8410 C C . THR C 1 13 ? 50.549 95.585 15.421 1.00 21.82 13 THR C C 1
ATOM 8411 O O . THR C 1 13 ? 49.891 96.315 14.664 1.00 21.38 13 THR C O 1
ATOM 8415 N N . ALA C 1 14 ? 49.991 94.752 16.300 1.00 20.85 14 ALA C N 1
ATOM 8416 C CA . ALA C 1 14 ? 48.550 94.701 16.500 1.00 19.91 14 ALA C CA 1
ATOM 8417 C C . ALA C 1 14 ? 48.026 96.064 16.943 1.00 19.23 14 ALA C C 1
ATOM 8418 O O . ALA C 1 14 ? 46.909 96.426 16.596 1.00 19.05 14 ALA C O 1
ATOM 8420 N N . ALA C 1 15 ? 48.842 96.812 17.691 1.00 18.82 15 ALA C N 1
ATOM 8421 C CA . ALA C 1 15 ? 48.522 98.204 18.052 1.00 19.28 15 ALA C CA 1
ATOM 8422 C C . ALA C 1 15 ? 48.232 99.078 16.822 1.00 19.11 15 ALA C C 1
ATOM 8423 O O . ALA C 1 15 ? 47.226 99.799 16.791 1.00 18.85 15 ALA C O 1
ATOM 8425 N N . HIS C 1 16 ? 49.097 98.988 15.806 1.00 19.02 16 HIS C N 1
ATOM 8426 C CA . HIS C 1 16 ? 48.909 99.709 14.538 1.00 19.27 16 HIS C CA 1
ATOM 8427 C C . HIS C 1 16 ? 47.669 99.214 13.802 1.00 18.72 16 HIS C C 1
ATOM 8428 O O . HIS C 1 16 ? 46.894 100.012 13.268 1.00 18.94 16 HIS C O 1
ATOM 8435 N N . ALA C 1 17 ? 47.486 97.895 13.776 1.00 18.16 17 ALA C N 1
ATOM 8436 C CA . ALA C 1 17 ? 46.378 97.275 13.061 1.00 17.93 17 ALA C CA 1
ATOM 8437 C C . ALA C 1 17 ? 45.033 97.619 13.696 1.00 17.61 17 ALA C C 1
ATOM 8438 O O . ALA C 1 17 ? 44.029 97.755 12.996 1.00 18.27 17 ALA C O 1
ATOM 8440 N N . LEU C 1 18 ? 45.024 97.748 15.020 1.00 17.39 18 LEU C N 1
ATOM 8441 C CA . LEU C 1 18 ? 43.835 98.139 15.767 1.00 17.36 18 LEU C CA 1
ATOM 8442 C C . LEU C 1 18 ? 43.419 99.573 15.435 1.00 17.03 18 LEU C C 1
ATOM 8443 O O . LEU C 1 18 ? 42.261 99.839 15.076 1.00 17.01 18 LEU C O 1
ATOM 8448 N N . LEU C 1 19 ? 44.371 100.488 15.544 1.00 16.91 19 LEU C N 1
ATOM 8449 C CA . LEU C 1 19 ? 44.122 101.896 15.248 1.00 16.80 19 LEU C CA 1
ATOM 8450 C C . LEU C 1 19 ? 43.725 102.107 13.784 1.00 17.12 19 LEU C C 1
ATOM 8451 O O . LEU C 1 19 ? 42.802 102.874 13.496 1.00 17.30 19 LEU C O 1
ATOM 8456 N N . SER C 1 20 ? 44.401 101.393 12.875 1.00 17.36 20 SER C N 1
ATOM 8457 C CA A SER C 1 20 ? 44.100 101.451 11.446 0.50 17.34 20 SER C CA 1
ATOM 8458 C CA B SER C 1 20 ? 44.094 101.463 11.449 0.50 17.36 20 SER C CA 1
ATOM 8459 C C . SER C 1 20 ? 42.650 101.052 11.170 1.00 17.35 20 SER C C 1
ATOM 8460 O O . SER C 1 20 ? 41.949 101.727 10.414 1.00 17.29 20 SER C O 1
ATOM 8465 N N . ARG C 1 21 ? 42.209 99.951 11.789 1.00 17.25 21 ARG C N 1
ATOM 8466 C CA . ARG C 1 21 ? 40.845 99.455 11.587 1.00 16.97 21 ARG C CA 1
ATOM 8467 C C . ARG C 1 21 ? 39.800 100.391 12.181 1.00 17.18 21 ARG C C 1
ATOM 8468 O O . ARG C 1 21 ? 38.724 100.566 11.607 1.00 17.59 21 ARG C O 1
ATOM 8476 N N . LEU C 1 22 ? 40.113 101.007 13.317 1.00 17.56 22 LEU C N 1
ATOM 8477 C CA . LEU C 1 22 ? 39.224 102.024 13.882 1.00 18.10 22 LEU C CA 1
ATOM 8478 C C . LEU C 1 22 ? 39.095 103.191 12.904 1.00 18.60 22 LEU C C 1
ATOM 8479 O O . LEU C 1 22 ? 37.986 103.648 12.622 1.00 18.52 22 LEU C O 1
ATOM 8484 N N . ARG C 1 23 ? 40.231 103.637 12.364 1.00 19.27 23 ARG C N 1
ATOM 8485 C CA . ARG C 1 23 ? 40.247 104.677 11.328 1.00 19.71 23 ARG C CA 1
ATOM 8486 C C . ARG C 1 23 ? 39.401 104.293 10.104 1.00 19.34 23 ARG C C 1
ATOM 8487 O O . ARG C 1 23 ? 38.667 105.136 9.582 1.00 20.02 23 ARG C O 1
ATOM 8495 N N . ASP C 1 24 ? 39.468 103.028 9.677 1.00 18.70 24 ASP C N 1
ATOM 8496 C CA . ASP C 1 24 ? 38.640 102.528 8.566 1.00 18.43 24 ASP C CA 1
ATOM 8497 C C . ASP C 1 24 ? 37.140 102.710 8.827 1.00 18.49 24 ASP C C 1
ATOM 8498 O O . ASP C 1 24 ? 36.353 102.974 7.897 1.00 18.07 24 ASP C O 1
ATOM 8503 N N . HIS C 1 25 ? 36.753 102.576 10.097 1.00 17.88 25 HIS C N 1
ATOM 8504 C CA . HIS C 1 25 ? 35.369 102.737 10.520 1.00 17.64 25 HIS C CA 1
ATOM 8505 C C . HIS C 1 25 ? 34.972 104.182 10.817 1.00 18.15 25 HIS C C 1
ATOM 8506 O O . HIS C 1 25 ? 33.880 104.440 11.336 1.00 18.21 25 HIS C O 1
ATOM 8513 N N . GLY C 1 26 ? 35.860 105.119 10.490 1.00 18.67 26 GLY C N 1
ATOM 8514 C CA . GLY C 1 26 ? 35.569 106.553 10.621 1.00 18.95 26 GLY C CA 1
ATOM 8515 C C . GLY C 1 26 ? 35.971 107.175 11.945 1.00 18.93 26 GLY C C 1
ATOM 8516 O O . GLY C 1 26 ? 35.676 108.355 12.200 1.00 19.55 26 GLY C O 1
ATOM 8517 N N . VAL C 1 27 ? 36.646 106.394 12.788 1.00 18.89 27 VAL C N 1
ATOM 8518 C CA . VAL C 1 27 ? 37.049 106.853 14.127 1.00 18.42 27 VAL C CA 1
ATOM 8519 C C . VAL C 1 27 ? 38.270 107.774 14.050 1.00 18.52 27 VAL C C 1
ATOM 8520 O O . VAL C 1 27 ? 39.265 107.442 13.407 1.00 18.38 27 VAL C O 1
ATOM 8524 N N . GLY C 1 28 ? 38.173 108.934 14.704 1.00 18.46 28 GLY C N 1
ATOM 8525 C CA . GLY C 1 28 ? 39.247 109.925 14.703 1.00 18.41 28 GLY C CA 1
ATOM 8526 C C . GLY C 1 28 ? 39.755 110.294 16.084 1.00 18.48 28 GLY C C 1
ATOM 8527 O O . GLY C 1 28 ? 40.763 110.996 16.216 1.00 18.71 28 GLY C O 1
ATOM 8528 N N . LYS C 1 29 ? 39.051 109.829 17.115 1.00 18.12 29 LYS C N 1
ATOM 8529 C CA . LYS C 1 29 ? 39.421 110.095 18.497 1.00 17.85 29 LYS C CA 1
ATOM 8530 C C . LYS C 1 29 ? 39.336 108.801 19.302 1.00 17.34 29 LYS C C 1
ATOM 8531 O O . LYS C 1 29 ? 38.407 108.015 19.103 1.00 17.35 29 LYS C O 1
ATOM 8537 N N . VAL C 1 30 ? 40.309 108.581 20.186 1.00 16.61 30 VAL C N 1
ATOM 8538 C CA . VAL C 1 30 ? 40.206 107.549 21.228 1.00 16.30 30 VAL C CA 1
ATOM 8539 C C . VAL C 1 30 ? 40.299 108.219 22.612 1.00 16.53 30 VAL C C 1
ATOM 8540 O O . VAL C 1 30 ? 41.335 108.773 22.973 1.00 16.88 30 VAL C O 1
ATOM 8544 N N . PHE C 1 31 ? 39.208 108.169 23.374 1.00 16.15 31 PHE C N 1
ATOM 8545 C CA . PHE C 1 31 ? 39.169 108.749 24.712 1.00 15.95 31 PHE C CA 1
ATOM 8546 C C . PHE C 1 31 ? 39.645 107.715 25.720 1.00 15.70 31 PHE C C 1
ATOM 8547 O O . PHE C 1 31 ? 39.207 106.568 25.694 1.00 15.79 31 PHE C O 1
ATOM 8555 N N . GLY C 1 32 ? 40.520 108.104 26.632 1.00 15.61 32 GLY C N 1
ATOM 8556 C CA . GLY C 1 32 ? 40.890 107.167 27.672 1.00 15.48 32 GLY C CA 1
ATOM 8557 C C . GLY C 1 32 ? 41.973 107.584 28.627 1.00 15.80 32 GLY C C 1
ATOM 8558 O O . GLY C 1 32 ? 42.359 108.750 28.692 1.00 15.67 32 GLY C O 1
ATOM 8559 N N . VAL C 1 33 ? 42.437 106.597 29.383 1.00 16.07 33 VAL C N 1
ATOM 8560 C CA . VAL C 1 33 ? 43.585 106.716 30.265 1.00 16.24 33 VAL C CA 1
ATOM 8561 C C . VAL C 1 33 ? 44.465 105.516 29.935 1.00 16.86 33 VAL C C 1
ATOM 8562 O O . VAL C 1 33 ? 43.982 104.381 29.898 1.00 17.17 33 VAL C O 1
ATOM 8566 N N . VAL C 1 34 ? 45.746 105.773 29.671 1.00 17.42 34 VAL C N 1
ATOM 8567 C CA . VAL C 1 34 ? 46.689 104.728 29.276 1.00 17.29 34 VAL C CA 1
ATOM 8568 C C . VAL C 1 34 ? 47.517 104.300 30.487 1.00 17.60 34 VAL C C 1
ATOM 8569 O O . VAL C 1 34 ? 47.982 105.148 31.251 1.00 18.13 34 VAL C O 1
ATOM 8573 N N . GLY C 1 35 ? 47.680 102.987 30.660 1.00 17.50 35 GLY C N 1
ATOM 8574 C CA . GLY C 1 35 ? 48.570 102.428 31.675 1.00 17.57 35 GLY C CA 1
ATOM 8575 C C . GLY C 1 35 ? 49.836 101.852 31.057 1.00 17.86 35 GLY C C 1
ATOM 8576 O O . GLY C 1 35 ? 50.312 102.341 30.034 1.00 17.58 35 GLY C O 1
ATOM 8577 N N . ARG C 1 36 ? 50.360 100.792 31.663 1.00 17.98 36 ARG C N 1
ATOM 8578 C CA . ARG C 1 36 ? 51.627 100.182 31.235 1.00 18.36 36 ARG C CA 1
ATOM 8579 C C . ARG C 1 36 ? 51.627 99.554 29.824 1.00 18.57 36 ARG C C 1
ATOM 8580 O O . ARG C 1 36 ? 52.689 99.213 29.286 1.00 19.23 36 ARG C O 1
ATOM 8588 N N . GLU C 1 37 ? 50.447 99.419 29.222 1.00 18.43 37 GLU C N 1
ATOM 8589 C CA . GLU C 1 37 ? 50.328 99.034 27.816 1.00 18.25 37 GLU C CA 1
ATOM 8590 C C . GLU C 1 37 ? 50.894 100.112 26.860 1.00 18.75 37 GLU C C 1
ATOM 8591 O O . GLU C 1 37 ? 50.989 99.893 25.652 1.00 18.05 37 GLU C O 1
ATOM 8597 N N . ALA C 1 38 ? 51.248 101.273 27.420 1.00 19.34 38 ALA C N 1
ATOM 8598 C CA . ALA C 1 38 ? 51.967 102.329 26.699 1.00 19.95 38 ALA C CA 1
ATOM 8599 C C . ALA C 1 38 ? 53.264 101.800 26.082 1.00 20.18 38 ALA C C 1
ATOM 8600 O O . ALA C 1 38 ? 53.720 102.315 25.064 1.00 20.61 38 ALA C O 1
ATOM 8602 N N . ALA C 1 39 ? 53.842 100.771 26.696 1.00 20.48 39 ALA C N 1
ATOM 8603 C CA . ALA C 1 39 ? 54.991 100.060 26.119 1.00 20.98 39 ALA C CA 1
ATOM 8604 C C . ALA C 1 39 ? 54.632 99.298 24.825 1.00 21.12 39 ALA C C 1
ATOM 8605 O O . ALA C 1 39 ? 55.524 98.933 24.056 1.00 21.65 39 ALA C O 1
ATOM 8607 N N . SER C 1 40 ? 53.338 99.081 24.576 1.00 21.05 40 SER C N 1
ATOM 8608 C CA . SER C 1 40 ? 52.885 98.359 23.375 1.00 21.05 40 SER C CA 1
ATOM 8609 C C . SER C 1 40 ? 52.079 99.213 22.413 1.00 20.98 40 SER C C 1
ATOM 8610 O O . SER C 1 40 ? 51.875 98.819 21.268 1.00 21.80 40 SER C O 1
ATOM 8613 N N . ILE C 1 41 ? 51.593 100.362 22.875 1.00 20.69 41 ILE C N 1
ATOM 8614 C CA . ILE C 1 41 ? 50.810 101.249 22.025 1.00 20.35 41 ILE C CA 1
ATOM 8615 C C . ILE C 1 41 ? 51.120 102.691 22.419 1.00 20.82 41 ILE C C 1
ATOM 8616 O O . ILE C 1 41 ? 50.974 103.059 23.585 1.00 20.80 41 ILE C O 1
ATOM 8621 N N . LEU C 1 42 ? 51.590 103.485 21.453 1.00 21.43 42 LEU C N 1
ATOM 8622 C CA . LEU C 1 42 ? 51.907 104.901 21.690 1.00 21.99 42 LEU C CA 1
ATOM 8623 C C . LEU C 1 42 ? 50.727 105.821 21.464 1.00 22.03 42 LEU C C 1
ATOM 8624 O O . LEU C 1 42 ? 50.577 106.814 22.175 1.00 22.38 42 LEU C O 1
ATOM 8629 N N . PHE C 1 43 ? 49.924 105.483 20.452 1.00 22.57 43 PHE C N 1
ATOM 8630 C CA . PHE C 1 43 ? 48.777 106.272 19.963 1.00 22.93 43 PHE C CA 1
ATOM 8631 C C . PHE C 1 43 ? 49.128 107.331 18.906 1.00 23.54 43 PHE C C 1
ATOM 8632 O O . PHE C 1 43 ? 48.336 108.223 18.636 1.00 23.68 43 PHE C O 1
ATOM 8640 N N . ASP C 1 44 ? 50.311 107.193 18.305 1.00 24.27 44 ASP C N 1
ATOM 8641 C CA . ASP C 1 44 ? 50.711 107.973 17.129 1.00 25.20 44 ASP C CA 1
ATOM 8642 C C . ASP C 1 44 ? 50.980 107.085 15.901 1.00 25.34 44 ASP C C 1
ATOM 8643 O O . ASP C 1 44 ? 51.503 107.553 14.887 1.00 25.73 44 ASP C O 1
ATOM 8648 N N . GLU C 1 45 ? 50.624 105.807 15.994 1.00 25.26 45 GLU C N 1
ATOM 8649 C CA . GLU C 1 45 ? 50.900 104.848 14.922 1.00 24.98 45 GLU C CA 1
ATOM 8650 C C . GLU C 1 45 ? 50.159 105.209 13.631 1.00 25.05 45 GLU C C 1
ATOM 8651 O O . GLU C 1 45 ? 50.676 105.007 12.529 1.00 25.08 45 GLU C O 1
ATOM 8657 N N . VAL C 1 46 ? 48.956 105.760 13.777 1.00 24.89 46 VAL C N 1
ATOM 8658 C CA . VAL C 1 46 ? 48.073 106.016 12.641 1.00 24.81 46 VAL C CA 1
ATOM 8659 C C . VAL C 1 46 ? 47.681 107.488 12.564 1.00 25.13 46 VAL C C 1
ATOM 8660 O O . VAL C 1 46 ? 47.163 108.064 13.528 1.00 24.98 46 VAL C O 1
ATOM 8664 N N . GLU C 1 47 ? 47.952 108.090 11.409 1.00 25.28 47 GLU C N 1
ATOM 8665 C CA . GLU C 1 47 ? 47.565 109.463 11.130 1.00 25.46 47 GLU C CA 1
ATOM 8666 C C . GLU C 1 47 ? 46.047 109.585 11.065 1.00 2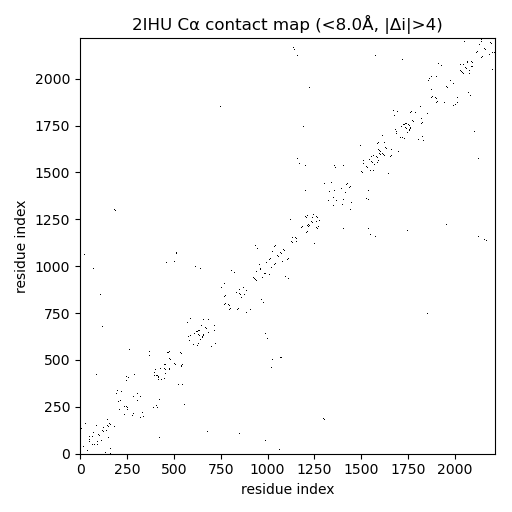5.32 47 GLU C C 1
ATOM 8667 O O . GLU C 1 47 ? 45.378 108.764 10.433 1.00 25.60 47 GLU C O 1
ATOM 8673 N N . GLY C 1 48 ? 45.503 110.607 11.718 1.00 25.26 48 GLY C N 1
ATOM 8674 C CA . GLY C 1 48 ? 44.066 110.868 11.637 1.00 25.15 48 GLY C CA 1
ATOM 8675 C C . GLY C 1 48 ? 43.271 110.355 12.825 1.00 25.18 48 GLY C C 1
ATOM 8676 O O . GLY C 1 48 ? 42.069 110.595 12.923 1.00 25.23 48 GLY C O 1
ATOM 8677 N N . ILE C 1 49 ? 43.941 109.655 13.731 1.00 25.07 49 ILE C N 1
ATOM 8678 C CA . ILE C 1 49 ? 43.299 109.209 14.967 1.00 25.09 49 ILE C CA 1
ATOM 8679 C C . ILE C 1 49 ? 44.114 109.695 16.176 1.00 24.57 49 ILE C C 1
ATOM 8680 O O . ILE C 1 49 ? 45.298 109.383 16.294 1.00 24.78 49 ILE C O 1
ATOM 8685 N N . ASP C 1 50 ? 43.485 110.515 17.028 1.00 24.03 50 ASP C N 1
ATOM 8686 C CA . ASP C 1 50 ? 44.168 111.152 18.176 1.00 23.54 50 ASP C CA 1
ATOM 8687 C C . ASP C 1 50 ? 43.641 110.654 19.521 1.00 22.39 50 ASP C C 1
ATOM 8688 O O . ASP C 1 50 ? 42.433 110.483 19.692 1.00 21.87 50 ASP C O 1
ATOM 8693 N N . PHE C 1 51 ? 44.542 110.500 20.485 1.00 21.32 51 PHE C N 1
ATOM 8694 C CA . PHE C 1 51 ? 44.168 110.165 21.855 1.00 20.49 51 PHE C CA 1
ATOM 8695 C C . PHE C 1 51 ? 43.717 111.389 22.668 1.00 20.21 51 PHE C C 1
ATOM 8696 O O . PHE C 1 51 ? 44.381 112.430 22.668 1.00 20.35 51 PHE C O 1
ATOM 8704 N N . VAL C 1 52 ? 42.578 111.252 23.349 1.00 19.34 52 VAL C N 1
ATOM 8705 C CA . VAL C 1 52 ? 42.036 112.293 24.221 1.00 18.17 52 VAL C CA 1
ATOM 8706 C C . VAL C 1 52 ? 42.147 111.804 25.662 1.00 18.02 52 VAL C C 1
ATOM 8707 O O . VAL C 1 52 ? 41.349 110.972 26.106 1.00 17.63 52 VAL C O 1
ATOM 8711 N N . LEU C 1 53 ? 43.151 112.309 26.378 1.00 17.46 53 LEU C N 1
ATOM 8712 C CA . LEU C 1 53 ? 43.415 111.902 27.763 1.00 17.18 53 LEU C CA 1
ATOM 8713 C C . LEU C 1 53 ? 42.437 112.542 28.749 1.00 17.14 53 LEU C C 1
ATOM 8714 O O . LEU C 1 53 ? 42.333 113.766 28.825 1.00 17.40 53 LEU C O 1
ATOM 8719 N N . THR C 1 54 ? 41.732 111.703 29.505 1.00 16.74 54 THR C N 1
ATOM 8720 C CA . THR C 1 54 ? 40.817 112.157 30.559 1.00 16.37 54 THR C CA 1
ATOM 8721 C C . THR C 1 54 ? 41.478 111.937 31.924 1.00 16.01 54 THR C C 1
ATOM 8722 O O . THR C 1 54 ? 42.541 111.314 31.995 1.00 16.36 54 THR C O 1
ATOM 8726 N N . ARG C 1 55 ? 40.872 112.459 32.996 1.00 15.85 55 ARG C N 1
ATOM 8727 C CA . ARG C 1 55 ? 41.363 112.210 34.367 1.00 15.59 55 ARG C CA 1
ATOM 8728 C C . ARG C 1 55 ? 40.783 110.933 34.999 1.00 15.52 55 ARG C C 1
ATOM 8729 O O . ARG C 1 55 ? 41.310 110.429 35.985 1.00 15.03 55 ARG C O 1
ATOM 8737 N N . HIS C 1 56 ? 39.695 110.423 34.428 1.00 15.23 56 HIS C N 1
ATOM 8738 C CA . HIS C 1 56 ? 39.067 109.182 34.895 1.00 15.13 56 HIS C CA 1
ATOM 8739 C C . HIS C 1 56 ? 38.460 108.472 33.681 1.00 14.71 56 HIS C C 1
ATOM 8740 O O . HIS C 1 56 ? 37.996 109.129 32.750 1.00 14.80 56 HIS C O 1
ATOM 8747 N N . GLU C 1 57 ? 38.463 107.141 33.697 1.00 14.42 57 GLU C N 1
ATOM 8748 C CA . GLU C 1 57 ? 37.985 106.349 32.562 1.00 13.91 57 GLU C CA 1
ATOM 8749 C C . GLU C 1 57 ? 36.479 106.483 32.328 1.00 13.81 57 GLU C C 1
ATOM 8750 O O . GLU C 1 57 ? 36.009 106.325 31.199 1.00 13.65 57 GLU C O 1
ATOM 8756 N N . PHE C 1 58 ? 35.722 106.772 33.387 1.00 13.62 58 PHE C N 1
ATOM 8757 C CA . PHE C 1 58 ? 34.286 107.003 33.241 1.00 13.75 58 PHE C CA 1
ATOM 8758 C C . PHE C 1 58 ? 34.031 108.135 32.236 1.00 13.92 58 PHE C C 1
ATOM 8759 O O . PHE C 1 58 ? 33.206 108.010 31.326 1.00 14.36 58 PHE C O 1
ATOM 8767 N N . THR C 1 59 ? 34.760 109.232 32.408 1.00 14.32 59 THR C N 1
ATOM 8768 C CA . THR C 1 59 ? 34.694 110.383 31.508 1.00 14.09 59 THR C CA 1
ATOM 8769 C C . THR C 1 59 ? 35.000 109.985 30.068 1.00 13.95 59 THR C C 1
ATOM 8770 O O . THR C 1 59 ? 34.328 110.429 29.146 1.00 14.69 59 THR C O 1
ATOM 8774 N N . ALA C 1 60 ? 35.994 109.127 29.880 1.00 14.09 60 ALA C N 1
ATOM 8775 C CA . ALA C 1 60 ? 36.347 108.647 28.552 1.00 14.02 60 ALA C CA 1
ATOM 8776 C C . ALA C 1 60 ? 35.219 107.854 27.900 1.00 14.31 60 ALA C C 1
ATOM 8777 O O . ALA C 1 60 ? 34.880 108.102 26.736 1.00 14.74 60 ALA C O 1
ATOM 8779 N N . GLY C 1 61 ? 34.627 106.912 28.648 1.00 14.01 61 GLY C N 1
ATOM 8780 C CA . GLY C 1 61 ? 33.520 106.103 28.137 1.00 13.46 61 GLY C CA 1
ATOM 8781 C C . GLY C 1 61 ? 32.280 106.906 27.778 1.00 13.49 61 GLY C C 1
ATOM 8782 O O . GLY C 1 61 ? 31.689 106.688 26.728 1.00 13.59 61 GLY C O 1
ATOM 8783 N N . VAL C 1 62 ? 31.892 107.837 28.652 1.00 13.49 62 VAL C N 1
ATOM 8784 C CA . VAL C 1 62 ? 30.714 108.685 28.425 1.00 13.48 62 VAL C CA 1
ATOM 8785 C C . VAL C 1 62 ? 30.919 109.657 27.254 1.00 13.82 62 VAL C C 1
ATOM 8786 O O . VAL C 1 62 ? 30.017 109.842 26.441 1.00 14.22 62 VAL C O 1
ATOM 8790 N N . ALA C 1 63 ? 32.106 110.256 27.153 1.00 14.25 63 ALA C N 1
ATOM 8791 C CA . ALA C 1 63 ? 32.419 111.130 26.016 1.00 14.65 63 ALA C CA 1
ATOM 8792 C C . ALA C 1 63 ? 32.289 110.383 24.689 1.00 14.97 63 ALA C C 1
ATOM 8793 O O . ALA C 1 63 ? 31.716 110.913 23.729 1.00 15.48 63 ALA C O 1
ATOM 8795 N N . ALA C 1 64 ? 32.788 109.143 24.641 1.00 14.99 64 ALA C N 1
ATOM 8796 C CA . ALA C 1 64 ? 32.640 108.302 23.449 1.00 15.13 64 ALA C CA 1
ATOM 8797 C C . ALA C 1 64 ? 31.169 107.974 23.177 1.00 15.16 64 ALA C C 1
ATOM 8798 O O . ALA C 1 64 ? 30.715 108.040 22.034 1.00 15.85 64 ALA C O 1
ATOM 8800 N N . ASP C 1 65 ? 30.425 107.652 24.234 1.00 15.07 65 ASP C N 1
ATOM 8801 C CA . ASP C 1 65 ? 28.976 107.415 24.145 1.00 14.92 65 ASP C CA 1
ATOM 8802 C C . ASP C 1 65 ? 28.222 108.609 23.517 1.00 14.86 65 ASP C C 1
ATOM 8803 O O . ASP C 1 65 ? 27.393 108.439 22.621 1.00 14.44 65 ASP C O 1
ATOM 8808 N N . VAL C 1 66 ? 28.520 109.812 23.992 1.00 14.86 66 VAL C N 1
ATOM 8809 C CA . VAL C 1 66 ? 27.811 111.003 23.547 1.00 15.12 66 VAL C CA 1
ATOM 8810 C C . VAL C 1 66 ? 28.235 111.425 22.140 1.00 15.28 66 VAL C C 1
ATOM 8811 O O . VAL C 1 66 ? 27.386 111.793 21.324 1.00 15.71 66 VAL C O 1
ATOM 8815 N N . LEU C 1 67 ? 29.528 111.335 21.840 1.00 15.34 67 LEU C N 1
ATOM 8816 C CA . LEU C 1 67 ? 29.994 111.584 20.474 1.00 15.43 67 LEU C CA 1
ATOM 8817 C C . LEU C 1 67 ? 29.297 110.644 19.479 1.00 15.91 67 LEU C C 1
ATOM 8818 O O . LEU C 1 67 ? 28.841 111.087 18.414 1.00 15.92 67 LEU C O 1
ATOM 8823 N N . ALA C 1 68 ? 29.185 109.361 19.847 1.00 15.76 68 ALA C N 1
ATOM 8824 C CA . ALA C 1 68 ? 28.538 108.350 19.007 1.00 15.42 68 ALA C CA 1
ATOM 8825 C C . ALA C 1 68 ? 27.064 108.631 18.769 1.00 15.46 68 ALA C C 1
ATOM 8826 O O . ALA C 1 68 ? 26.545 108.377 17.673 1.00 15.34 68 ALA C O 1
ATOM 8828 N N . ARG C 1 69 ? 26.384 109.108 19.809 1.00 15.72 69 ARG C N 1
ATOM 8829 C CA . ARG C 1 69 ? 24.970 109.499 19.711 1.00 16.46 69 ARG C CA 1
ATOM 8830 C C . ARG C 1 69 ? 24.751 110.653 18.721 1.00 16.43 69 ARG C C 1
ATOM 8831 O O . ARG C 1 69 ? 23.858 110.591 17.868 1.00 16.79 69 ARG C O 1
ATOM 8839 N N . ILE C 1 70 ? 25.548 111.707 18.853 1.00 16.76 70 ILE C N 1
ATOM 8840 C CA . ILE C 1 70 ? 25.353 112.912 18.029 1.00 16.94 70 ILE C CA 1
ATOM 8841 C C . ILE C 1 70 ? 25.802 112.687 16.580 1.00 17.05 70 ILE C C 1
ATOM 8842 O O . ILE C 1 70 ? 25.097 113.063 15.644 1.00 17.26 70 ILE C O 1
ATOM 8847 N N . THR C 1 71 ? 26.948 112.039 16.399 1.00 17.30 71 THR C N 1
ATOM 8848 C CA . THR C 1 71 ? 27.445 111.718 15.053 1.00 17.70 71 THR C CA 1
ATOM 8849 C C . THR C 1 71 ? 26.678 110.581 14.369 1.00 18.20 71 THR C C 1
ATOM 8850 O O . THR C 1 71 ? 26.539 110.578 13.145 1.00 18.79 71 THR C O 1
ATOM 8854 N N . GLY C 1 72 ? 26.199 109.613 15.153 1.00 18.15 72 GLY C N 1
ATOM 8855 C CA . GLY C 1 72 ? 25.588 108.404 14.599 1.00 18.13 72 GLY C CA 1
ATOM 8856 C C . GLY C 1 72 ? 26.620 107.396 14.099 1.00 18.33 72 GLY C C 1
ATOM 8857 O O . GLY C 1 72 ? 26.280 106.473 13.361 1.00 18.81 72 GLY C O 1
ATOM 8858 N N . ARG C 1 73 ? 27.877 107.575 14.504 1.00 18.20 73 ARG C N 1
ATOM 8859 C CA . ARG C 1 73 ? 28.998 106.754 14.047 1.00 18.55 73 ARG C CA 1
ATOM 8860 C C . ARG C 1 73 ? 29.681 106.104 15.249 1.00 18.10 73 ARG C C 1
ATOM 8861 O O . ARG C 1 73 ? 29.700 106.694 16.331 1.00 18.22 73 ARG C O 1
ATOM 8869 N N . PRO C 1 74 ? 30.269 104.903 15.064 1.00 17.88 74 PRO C N 1
ATOM 8870 C CA . PRO C 1 74 ? 30.973 104.253 16.182 1.00 17.28 74 PRO C CA 1
ATOM 8871 C C . PRO C 1 74 ? 32.111 105.118 16.709 1.00 17.05 74 PRO C C 1
ATOM 8872 O O . PRO C 1 74 ? 32.799 105.776 15.932 1.00 16.74 74 PRO C O 1
ATOM 8876 N N . GLN C 1 75 ? 32.284 105.127 18.029 1.00 16.54 75 GLN C N 1
ATOM 8877 C CA . GLN C 1 75 ? 33.351 105.878 18.661 1.00 15.99 75 GLN C CA 1
ATOM 8878 C C . GLN C 1 75 ? 34.095 104.953 19.597 1.00 15.89 75 GLN C C 1
ATOM 8879 O O . GLN C 1 75 ? 33.683 103.820 19.796 1.00 16.10 75 GLN C O 1
ATOM 8885 N N . ALA C 1 76 ? 35.196 105.421 20.168 1.00 15.65 76 ALA C N 1
ATOM 8886 C CA . ALA C 1 76 ? 36.105 104.516 20.864 1.00 15.30 76 ALA C CA 1
ATOM 8887 C C . ALA C 1 76 ? 36.676 105.076 22.153 1.00 15.30 76 ALA C C 1
ATOM 8888 O O . ALA C 1 76 ? 36.974 106.277 22.262 1.00 15.29 76 ALA C O 1
ATOM 8890 N N . CYS C 1 77 ? 36.838 104.188 23.130 1.00 15.12 77 CYS C N 1
ATOM 8891 C CA . CYS C 1 77 ? 37.453 104.544 24.405 1.00 15.09 77 CYS C CA 1
ATOM 8892 C C . CYS C 1 77 ? 38.454 103.478 24.846 1.00 15.11 77 CYS C C 1
ATOM 8893 O O . CYS C 1 77 ? 38.458 102.350 24.334 1.00 15.14 77 CYS C O 1
ATOM 8896 N N . TRP C 1 78 ? 39.302 103.845 25.796 1.00 14.96 78 TRP C N 1
ATOM 8897 C CA . TRP C 1 78 ? 40.468 103.050 26.137 1.00 14.49 78 TRP C CA 1
ATOM 8898 C C . TRP C 1 78 ? 40.736 103.073 27.638 1.00 14.45 78 TRP C C 1
ATOM 8899 O O . TRP C 1 78 ? 40.640 104.117 28.271 1.00 14.97 78 TRP C O 1
ATOM 8910 N N . ALA C 1 79 ? 41.061 101.912 28.199 1.00 14.12 79 ALA C N 1
ATOM 8911 C CA . ALA C 1 79 ? 41.507 101.815 29.577 1.00 14.09 79 ALA C CA 1
ATOM 8912 C C . ALA C 1 79 ? 42.592 100.748 29.726 1.00 14.32 79 ALA C C 1
ATOM 8913 O O . ALA C 1 79 ? 42.748 99.876 28.867 1.00 14.15 79 ALA C O 1
ATOM 8915 N N . THR C 1 80 ? 43.329 100.828 30.827 1.00 14.12 80 THR C N 1
ATOM 8916 C CA . THR C 1 80 ? 44.347 99.841 31.147 1.00 14.48 80 THR C CA 1
ATOM 8917 C C . THR C 1 80 ? 43.712 98.580 31.756 1.00 14.55 80 THR C C 1
ATOM 8918 O O . THR C 1 80 ? 42.485 98.481 31.877 1.00 14.53 80 THR C O 1
ATOM 8922 N N . LEU C 1 81 ? 44.543 97.622 32.149 1.00 14.87 81 LEU C N 1
ATOM 8923 C CA . LEU C 1 81 ? 44.033 96.386 32.733 1.00 14.90 81 LEU C CA 1
ATOM 8924 C C . LEU C 1 81 ? 43.455 96.590 34.136 1.00 14.69 81 LEU C C 1
ATOM 8925 O O . LEU C 1 81 ? 43.656 97.640 34.751 1.00 14.70 81 LEU C O 1
ATOM 8930 N N . GLY C 1 82 ? 42.725 95.591 34.627 1.00 14.23 82 GLY C N 1
ATOM 8931 C CA . GLY C 1 82 ? 42.247 95.599 36.008 1.00 14.20 82 GLY C CA 1
ATOM 8932 C C . GLY C 1 82 ? 41.307 96.758 36.291 1.00 13.87 82 GLY C C 1
ATOM 8933 O O . GLY C 1 82 ? 40.247 96.859 35.681 1.00 14.40 82 GLY C O 1
ATOM 8934 N N . PRO C 1 83 ? 41.709 97.655 37.202 1.00 13.86 83 PRO C N 1
ATOM 8935 C CA . PRO C 1 83 ? 40.914 98.804 37.637 1.00 13.54 83 PRO C CA 1
ATOM 8936 C C . PRO C 1 83 ? 40.661 99.849 36.540 1.00 13.47 83 PRO C C 1
ATOM 8937 O O . PRO C 1 83 ? 39.697 100.623 36.645 1.00 13.07 83 PRO C O 1
ATOM 8941 N N . GLY C 1 84 ? 41.498 99.878 35.497 1.00 13.09 84 GLY C N 1
ATOM 8942 C CA . GLY C 1 84 ? 41.215 100.735 34.347 1.00 12.55 84 GLY C CA 1
ATOM 8943 C C . GLY C 1 84 ? 39.925 100.268 33.709 1.00 12.93 84 GLY C C 1
ATOM 8944 O O . GLY C 1 84 ? 39.021 101.061 33.436 1.00 12.82 84 GLY C O 1
ATOM 8945 N N . MET C 1 85 ? 39.846 98.958 33.475 1.00 13.00 85 MET C N 1
ATOM 8946 C CA . MET C 1 85 ? 38.692 98.325 32.842 1.00 12.91 85 MET C CA 1
ATOM 8947 C C . MET C 1 85 ? 37.419 98.462 33.712 1.00 12.56 85 MET C C 1
ATOM 8948 O O . MET C 1 85 ? 36.352 98.775 33.193 1.00 13.02 85 MET C O 1
ATOM 8953 N N . THR C 1 86 ? 37.542 98.265 35.023 1.00 12.55 86 THR C N 1
ATOM 8954 C CA . THR C 1 86 ? 36.388 98.402 35.931 1.00 12.49 86 THR C CA 1
ATOM 8955 C C . THR C 1 86 ? 35.891 99.849 36.002 1.00 12.97 86 THR C C 1
ATOM 8956 O O . THR C 1 86 ? 34.675 100.082 36.053 1.00 12.64 86 THR C O 1
ATOM 8960 N N . ASN C 1 87 ? 36.820 100.809 35.982 1.00 12.65 87 ASN C N 1
ATOM 8961 C CA . ASN C 1 87 ? 36.452 102.232 35.884 1.00 13.00 87 ASN C CA 1
ATOM 8962 C C . ASN C 1 87 ? 35.746 102.550 34.569 1.00 13.07 87 ASN C C 1
ATOM 8963 O O . ASN C 1 87 ? 34.714 103.232 34.563 1.00 13.36 87 ASN C O 1
ATOM 8968 N N . LEU C 1 88 ? 36.283 102.040 33.458 1.00 13.04 88 LEU C N 1
ATOM 8969 C CA . LEU C 1 88 ? 35.652 102.211 32.147 1.00 12.81 88 LEU C CA 1
ATOM 8970 C C . LEU C 1 88 ? 34.254 101.599 32.098 1.00 13.03 88 LEU C C 1
ATOM 8971 O O . LEU C 1 88 ? 33.378 102.095 31.370 1.00 13.47 88 LEU C O 1
ATOM 8976 N N . SER C 1 89 ? 34.046 100.533 32.878 1.00 12.65 89 SER C N 1
ATOM 8977 C CA . SER C 1 89 ? 32.794 99.783 32.845 1.00 12.22 89 SER C CA 1
ATOM 8978 C C . SER C 1 89 ? 31.548 100.610 33.183 1.00 12.00 89 SER C C 1
ATOM 8979 O O . SER C 1 89 ? 30.467 100.306 32.691 1.00 11.93 89 SER C O 1
ATOM 8982 N N . THR C 1 90 ? 31.689 101.668 33.983 1.00 12.08 90 THR C N 1
ATOM 8983 C CA . THR C 1 90 ? 30.553 102.574 34.194 1.00 12.09 90 THR C CA 1
ATOM 8984 C C . THR C 1 90 ? 30.182 103.358 32.926 1.00 12.22 90 THR C C 1
ATOM 8985 O O . THR C 1 90 ? 29.003 103.628 32.688 1.00 12.42 90 THR C O 1
ATOM 8989 N N . GLY C 1 91 ? 31.183 103.727 32.124 1.00 12.23 91 GLY C N 1
ATOM 8990 C CA . GLY C 1 91 ? 30.934 104.290 30.792 1.00 12.12 91 GLY C CA 1
ATOM 8991 C C . GLY C 1 91 ? 30.361 103.274 29.814 1.00 12.23 91 GLY C C 1
ATOM 8992 O O . GLY C 1 91 ? 29.464 103.595 29.018 1.00 12.62 91 GLY C O 1
ATOM 8993 N N . ILE C 1 92 ? 30.868 102.042 29.870 1.00 12.47 92 ILE C N 1
ATOM 8994 C CA . ILE C 1 92 ? 30.289 100.923 29.095 1.00 12.04 92 ILE C CA 1
ATOM 8995 C C . ILE C 1 92 ? 28.818 100.727 29.472 1.00 12.34 92 ILE C C 1
ATOM 8996 O O . ILE C 1 92 ? 27.946 100.598 28.598 1.00 12.08 92 ILE C O 1
ATOM 9001 N N . ALA C 1 93 ? 28.545 100.735 30.778 1.00 12.39 93 ALA C N 1
ATOM 9002 C CA . ALA C 1 93 ? 27.176 100.612 31.290 1.00 12.60 93 ALA C CA 1
ATOM 9003 C C . ALA C 1 93 ? 26.290 101.749 30.800 1.00 12.51 93 ALA C C 1
ATOM 9004 O O . ALA C 1 93 ? 25.111 101.548 30.505 1.00 12.68 93 ALA C O 1
ATOM 9006 N N . THR C 1 94 ? 26.866 102.943 30.711 1.00 13.08 94 THR C N 1
ATOM 9007 C CA . THR C 1 94 ? 26.171 104.102 30.148 1.00 13.04 94 THR C CA 1
ATOM 9008 C C . THR C 1 94 ? 25.777 103.829 28.693 1.00 13.22 94 THR C C 1
ATOM 9009 O O . THR C 1 94 ? 24.626 104.052 28.290 1.00 13.25 94 THR C O 1
ATOM 9013 N N . SER C 1 95 ? 26.720 103.292 27.925 1.00 13.26 95 SER C N 1
ATOM 9014 C CA . SER C 1 95 ? 26.477 102.984 26.520 1.00 13.02 95 SER C CA 1
ATOM 9015 C C . SER C 1 95 ? 25.429 101.881 26.308 1.00 12.83 95 SER C C 1
ATOM 9016 O O . SER C 1 95 ? 24.628 101.967 25.378 1.00 12.55 95 SER C O 1
ATOM 9019 N N . VAL C 1 96 ? 25.412 100.856 27.167 1.00 12.67 96 VAL C N 1
ATOM 9020 C CA . VAL C 1 96 ? 24.493 99.723 26.946 1.00 12.22 96 VAL C CA 1
ATOM 9021 C C . VAL C 1 96 ? 23.042 100.084 27.267 1.00 12.62 96 VAL C C 1
ATOM 9022 O O . VAL C 1 96 ? 22.103 99.670 26.554 1.00 12.64 96 VAL C O 1
ATOM 9026 N N . LEU C 1 97 ? 22.874 100.858 28.336 1.00 12.60 97 LEU C N 1
ATOM 9027 C CA . LEU C 1 97 ? 21.557 101.305 28.782 1.00 13.14 97 LEU C CA 1
ATOM 9028 C C . LEU C 1 97 ? 21.026 102.514 28.002 1.00 13.59 97 LEU C C 1
ATOM 9029 O O . LEU C 1 97 ? 19.830 102.568 27.672 1.00 13.79 97 LEU C O 1
ATOM 9034 N N . ASP C 1 98 ? 21.915 103.464 27.701 1.00 13.96 98 ASP C N 1
ATOM 9035 C CA . ASP C 1 98 ? 21.551 104.701 26.979 1.00 14.90 98 ASP C CA 1
ATOM 9036 C C . ASP C 1 98 ? 21.507 104.531 25.453 1.00 15.01 98 ASP C C 1
ATOM 9037 O O . ASP C 1 98 ? 20.972 105.385 24.744 1.00 15.32 98 ASP C O 1
ATOM 9042 N N . ARG C 1 99 ? 22.074 103.422 24.973 1.00 15.29 99 ARG C N 1
ATOM 9043 C CA . ARG C 1 99 ? 22.091 103.022 23.559 1.00 15.17 99 ARG C CA 1
ATOM 9044 C C . ARG C 1 99 ? 23.025 103.886 22.721 1.00 15.51 99 ARG C C 1
ATOM 9045 O O . ARG C 1 99 ? 22.620 104.923 22.174 1.00 15.93 99 ARG C O 1
ATOM 9053 N N . SER C 1 100 ? 24.277 103.464 22.615 1.00 15.39 100 SER C N 1
ATOM 9054 C CA . SER C 1 100 ? 25.208 104.110 21.687 1.00 15.67 100 SER C CA 1
ATOM 9055 C C . SER C 1 100 ? 26.265 103.127 21.183 1.00 15.14 100 SER C C 1
ATOM 9056 O O . SER C 1 100 ? 26.743 102.299 21.946 1.00 15.07 100 SER C O 1
ATOM 9059 N N . PRO C 1 101 ? 26.663 103.245 19.903 1.00 15.22 101 PRO C N 1
ATOM 9060 C CA . PRO C 1 101 ? 27.660 102.313 19.373 1.00 15.18 101 PRO C CA 1
ATOM 9061 C C . PRO C 1 101 ? 29.079 102.685 19.801 1.00 15.15 101 PRO C C 1
ATOM 9062 O O . PRO C 1 101 ? 29.732 103.488 19.139 1.00 15.82 101 PRO C O 1
ATOM 9066 N N . VAL C 1 102 ? 29.552 102.100 20.897 1.00 14.78 102 VAL C N 1
ATOM 9067 C CA . VAL C 1 102 ? 30.875 102.417 21.426 1.00 14.63 102 VAL C CA 1
ATOM 9068 C C . VAL C 1 102 ? 31.789 101.195 21.337 1.00 14.81 102 VAL C C 1
ATOM 9069 O O . VAL C 1 102 ? 31.376 100.075 21.648 1.00 14.80 102 VAL C O 1
ATOM 9073 N N . ILE C 1 103 ? 33.026 101.408 20.897 1.00 14.42 103 ILE C N 1
ATOM 9074 C CA . ILE C 1 103 ? 34.032 100.361 20.929 1.00 14.11 103 ILE C CA 1
ATOM 9075 C C . ILE C 1 103 ? 34.925 100.615 22.134 1.00 13.99 103 ILE C C 1
ATOM 9076 O O . ILE C 1 103 ? 35.704 101.570 22.149 1.00 14.19 103 ILE C O 1
ATOM 9081 N N . ALA C 1 104 ? 34.782 99.766 23.150 1.00 13.71 104 ALA C N 1
ATOM 9082 C CA . ALA C 1 104 ? 35.550 99.872 24.387 1.00 13.44 104 ALA C CA 1
ATOM 9083 C C . ALA C 1 104 ? 36.711 98.897 24.356 1.00 13.48 104 ALA C C 1
ATOM 9084 O O . ALA C 1 104 ? 36.529 97.704 24.106 1.00 13.21 104 ALA C O 1
ATOM 9086 N N . LEU C 1 105 ? 37.900 99.421 24.618 1.00 13.27 105 LEU C N 1
ATOM 9087 C CA . LEU C 1 105 ? 39.134 98.676 24.503 1.00 13.25 105 LEU C CA 1
ATOM 9088 C C . LEU C 1 105 ? 39.864 98.748 25.835 1.00 13.00 105 LEU C C 1
ATOM 9089 O O . LEU C 1 105 ? 39.963 99.817 26.427 1.00 13.17 105 LEU C O 1
ATOM 9094 N N . ALA C 1 106 ? 40.355 97.619 26.330 1.00 13.06 106 ALA C N 1
ATOM 9095 C CA . ALA C 1 106 ? 41.140 97.637 27.564 1.00 12.71 106 ALA C CA 1
ATOM 9096 C C . ALA C 1 106 ? 42.310 96.671 27.503 1.00 12.88 106 ALA C C 1
ATOM 9097 O O . ALA C 1 106 ? 42.189 95.591 26.918 1.00 13.21 106 ALA C O 1
ATOM 9099 N N . ALA C 1 107 ? 43.438 97.053 28.107 1.00 12.54 107 ALA C N 1
ATOM 9100 C CA . ALA C 1 107 ? 44.607 96.185 28.146 1.00 13.10 107 ALA C CA 1
ATOM 9101 C C . ALA C 1 107 ? 44.360 95.011 29.080 1.00 13.63 107 ALA C C 1
ATOM 9102 O O . ALA C 1 107 ? 43.414 95.020 29.880 1.00 13.25 107 ALA C O 1
ATOM 9104 N N . GLN C 1 108 ? 45.221 93.999 28.973 1.00 13.76 108 GLN C N 1
ATOM 9105 C CA . GLN C 1 108 ? 45.148 92.828 29.839 1.00 13.64 108 GLN C CA 1
ATOM 9106 C C . GLN C 1 108 ? 46.575 92.350 30.110 1.00 13.76 108 GLN C C 1
ATOM 9107 O O . GLN C 1 108 ? 47.490 92.683 29.359 1.00 14.22 108 GLN C O 1
ATOM 9113 N N . SER C 1 109 ? 46.764 91.608 31.196 1.00 13.77 109 SER C N 1
ATOM 9114 C CA . SER C 1 109 ? 48.003 90.885 31.465 1.00 14.25 109 SER C CA 1
ATOM 9115 C C . SER C 1 109 ? 48.498 90.121 30.234 1.00 14.30 109 SER C C 1
ATOM 9116 O O . SER C 1 109 ? 47.705 89.679 29.405 1.00 14.49 109 SER C O 1
ATOM 9119 N N . GLU C 1 110 ? 49.810 89.949 30.146 1.00 14.66 110 GLU C N 1
ATOM 9120 C CA . GLU C 1 110 ? 50.440 89.153 29.101 1.00 15.27 110 GLU C CA 1
ATOM 9121 C C . GLU C 1 110 ? 49.715 87.824 28.986 1.00 15.02 110 GLU C C 1
ATOM 9122 O O . GLU C 1 110 ? 49.444 87.181 30.000 1.00 15.26 110 GLU C O 1
ATOM 9128 N N . SER C 1 111 ? 49.404 87.419 27.758 1.00 14.84 111 SER C N 1
ATOM 9129 C CA . SER C 1 111 ? 48.554 86.249 27.516 1.00 15.20 111 SER C CA 1
ATOM 9130 C C . SER C 1 111 ? 48.903 84.996 28.347 1.00 15.38 111 SER C C 1
ATOM 9131 O O . SER C 1 111 ? 48.007 84.344 28.890 1.00 15.78 111 SER C O 1
ATOM 9134 N N . HIS C 1 112 ? 50.198 84.685 28.464 1.00 15.42 112 HIS C N 1
ATOM 9135 C CA . HIS C 1 112 ? 50.677 83.486 29.161 1.00 14.93 112 HIS C CA 1
ATOM 9136 C C . HIS C 1 112 ? 50.611 83.641 30.686 1.00 15.00 112 HIS C C 1
ATOM 9137 O O . HIS C 1 112 ? 50.884 82.691 31.432 1.00 14.81 112 HIS C O 1
ATOM 9144 N N . ASP C 1 113 ? 50.250 84.843 31.140 1.00 14.62 113 ASP C N 1
ATOM 9145 C CA . ASP C 1 113 ? 50.253 85.186 32.564 1.00 13.73 113 ASP C CA 1
ATOM 9146 C C . ASP C 1 113 ? 48.846 85.585 33.032 1.00 13.44 113 ASP C C 1
ATOM 9147 O O . ASP C 1 113 ? 48.694 86.174 34.090 1.00 13.30 113 ASP C O 1
ATOM 9152 N N . ILE C 1 114 ? 47.823 85.291 32.233 1.00 13.21 114 ILE C N 1
ATOM 9153 C CA . ILE C 1 114 ? 46.445 85.606 32.627 1.00 13.46 114 ILE C CA 1
ATOM 9154 C C . ILE C 1 114 ? 45.974 84.585 33.649 1.00 13.03 114 ILE C C 1
ATOM 9155 O O . ILE C 1 114 ? 45.633 83.448 33.307 1.00 13.67 114 ILE C O 1
ATOM 9160 N N . PHE C 1 115 ? 46.009 85.004 34.910 1.00 12.73 115 PHE C N 1
ATOM 9161 C CA . PHE C 1 115 ? 45.442 84.269 36.027 1.00 12.38 115 PHE C CA 1
ATOM 9162 C C . PHE C 1 115 ? 44.540 85.243 36.800 1.00 12.24 115 PHE C C 1
ATOM 9163 O O . PHE C 1 115 ? 45.006 85.946 37.701 1.00 11.80 115 PHE C O 1
ATOM 9171 N N . PRO C 1 116 ? 43.241 85.313 36.428 1.00 12.18 116 PRO C N 1
ATOM 9172 C CA . PRO C 1 116 ? 42.372 86.317 37.056 1.00 12.17 116 PRO C CA 1
ATOM 9173 C C . PRO C 1 116 ? 42.355 86.187 38.580 1.00 12.39 116 PRO C C 1
ATOM 9174 O O . PRO C 1 116 ? 42.286 85.068 39.113 1.00 12.26 116 PRO C O 1
ATOM 9178 N N . ASN C 1 117 ? 42.468 87.336 39.254 1.00 12.57 117 ASN C N 1
ATOM 9179 C CA . ASN C 1 117 ? 42.499 87.449 40.726 1.00 13.04 117 ASN C CA 1
ATOM 9180 C C . ASN C 1 117 ? 43.753 86.874 41.389 1.00 13.43 117 ASN C C 1
ATOM 9181 O O . ASN C 1 117 ? 43.795 86.725 42.608 1.00 14.37 117 ASN C O 1
ATOM 9186 N N . ASP C 1 118 ? 44.770 86.557 40.591 1.00 14.09 118 ASP C N 1
ATOM 9187 C CA . ASP C 1 118 ? 46.068 86.069 41.109 1.00 14.29 118 ASP C CA 1
ATOM 9188 C C . ASP C 1 118 ? 47.238 86.868 40.543 1.00 14.72 118 ASP C C 1
ATOM 9189 O O . ASP C 1 118 ? 48.073 87.331 41.301 1.00 15.03 118 ASP C O 1
ATOM 9194 N N . THR C 1 119 ? 47.302 87.011 39.217 1.00 14.80 119 THR C N 1
ATOM 9195 C CA . THR C 1 119 ? 48.286 87.897 38.587 1.00 14.63 119 THR C CA 1
ATOM 9196 C C . THR C 1 119 ? 47.952 89.363 38.926 1.00 15.26 119 THR C C 1
ATOM 9197 O O . THR C 1 119 ? 46.786 89.787 38.849 1.00 14.81 119 THR C O 1
ATOM 9201 N N . HIS C 1 120 ? 48.984 90.112 39.319 1.00 15.38 120 HIS C N 1
ATOM 9202 C CA . HIS C 1 120 ? 48.920 91.564 39.534 1.00 15.93 120 HIS C CA 1
ATOM 9203 C C . HIS C 1 120 ? 48.056 92.287 38.486 1.00 15.63 120 HIS C C 1
ATOM 9204 O O . HIS C 1 120 ? 48.296 92.178 37.287 1.00 15.98 120 HIS C O 1
ATOM 9211 N N . GLN C 1 121 ? 47.025 92.992 38.951 1.00 14.92 121 GLN C N 1
ATOM 9212 C CA . GLN C 1 121 ? 46.110 93.743 38.082 1.00 14.97 121 GLN C CA 1
ATOM 9213 C C . GLN C 1 121 ? 45.273 92.883 37.129 1.00 14.30 121 GLN C C 1
ATOM 9214 O O . GLN C 1 121 ? 44.626 93.411 36.232 1.00 14.70 121 GLN C O 1
ATOM 9220 N N . CYS C 1 122 ? 45.270 91.568 37.317 1.00 13.77 122 CYS C N 1
ATOM 9221 C CA . CYS C 1 122 ? 44.583 90.699 36.363 1.00 13.28 122 CYS C CA 1
ATOM 9222 C C . CYS C 1 122 ? 43.179 90.354 36.822 1.00 12.89 122 CYS C C 1
ATOM 9223 O O . CYS C 1 122 ? 42.996 89.658 37.816 1.00 13.29 122 CYS C O 1
ATOM 9226 N N . LEU C 1 123 ? 42.200 90.859 36.083 1.00 12.74 123 LEU C N 1
ATOM 9227 C CA . LEU C 1 123 ? 40.801 90.523 36.279 1.00 12.75 123 LEU C CA 1
ATOM 9228 C C . LEU C 1 123 ? 40.252 89.837 35.032 1.00 13.03 123 LEU C C 1
ATOM 9229 O O . LEU C 1 123 ? 40.777 90.031 33.926 1.00 13.29 123 LEU C O 1
ATOM 9234 N N . ASP C 1 124 ? 39.190 89.043 35.202 1.00 12.93 124 ASP C N 1
ATOM 9235 C CA . ASP C 1 124 ? 38.543 88.382 34.063 1.00 12.39 124 ASP C CA 1
ATOM 9236 C C . ASP C 1 124 ? 37.641 89.376 33.323 1.00 12.54 124 ASP C C 1
ATOM 9237 O O . ASP C 1 124 ? 36.414 89.369 33.482 1.00 11.76 124 ASP C O 1
ATOM 9242 N N . SER C 1 125 ? 38.261 90.215 32.488 1.00 12.31 125 SER C N 1
ATOM 9243 C CA . SER C 1 125 ? 37.581 91.359 31.874 1.00 12.09 125 SER C CA 1
ATOM 9244 C C . SER C 1 125 ? 36.376 90.982 31.018 1.00 12.15 125 SER C C 1
ATOM 9245 O O . SER C 1 125 ? 35.341 91.634 31.100 1.00 12.49 125 SER C O 1
ATOM 9248 N N . VAL C 1 126 ? 36.512 89.941 30.193 1.00 12.08 126 VAL C N 1
ATOM 9249 C CA . VAL C 1 126 ? 35.403 89.457 29.355 1.00 11.75 126 VAL C CA 1
ATOM 9250 C C . VAL C 1 126 ? 34.187 89.027 30.188 1.00 11.43 126 VAL C C 1
ATOM 9251 O O . VAL C 1 126 ? 33.060 89.400 29.871 1.00 10.93 126 VAL C O 1
ATOM 9255 N N . ALA C 1 127 ? 34.417 88.257 31.248 1.00 11.36 127 ALA C N 1
ATOM 9256 C CA . ALA C 1 127 ? 33.329 87.805 32.114 1.00 11.46 127 ALA C CA 1
ATOM 9257 C C . ALA C 1 127 ? 32.634 88.983 32.792 1.00 11.44 127 ALA C C 1
ATOM 9258 O O . ALA C 1 127 ? 31.412 89.003 32.917 1.00 11.70 127 ALA C O 1
ATOM 9260 N N . ILE C 1 128 ? 33.419 89.962 33.225 1.00 11.25 128 ILE C N 1
ATOM 9261 C CA . ILE C 1 128 ? 32.894 91.156 33.899 1.00 11.26 128 ILE C CA 1
ATOM 9262 C C . ILE C 1 128 ? 32.089 92.047 32.941 1.00 11.51 128 ILE C C 1
ATOM 9263 O O . ILE C 1 128 ? 31.057 92.599 33.331 1.00 11.75 128 ILE C O 1
ATOM 9268 N N . VAL C 1 129 ? 32.547 92.172 31.690 1.00 11.48 129 VAL C N 1
ATOM 9269 C CA . VAL C 1 129 ? 31.950 93.126 30.733 1.00 11.61 129 VAL C CA 1
ATOM 9270 C C . VAL C 1 129 ? 30.858 92.498 29.849 1.00 11.62 129 VAL C C 1
ATOM 9271 O O . VAL C 1 129 ? 29.909 93.179 29.441 1.00 12.03 129 VAL C O 1
ATOM 9275 N N . ALA C 1 130 ? 30.973 91.197 29.581 1.00 11.57 130 ALA C N 1
ATOM 9276 C CA . ALA C 1 130 ? 29.984 90.477 28.764 1.00 11.56 130 ALA C CA 1
ATOM 9277 C C . ALA C 1 130 ? 28.510 90.773 29.144 1.00 11.83 130 ALA C C 1
ATOM 9278 O O . ALA C 1 130 ? 27.689 90.987 28.257 1.00 11.60 130 ALA C O 1
ATOM 9280 N N . PRO C 1 131 ? 28.171 90.785 30.456 1.00 12.12 131 PRO C N 1
ATOM 9281 C CA . PRO C 1 131 ? 26.763 91.038 30.836 1.00 12.68 131 PRO C CA 1
ATOM 9282 C C . PRO C 1 131 ? 26.226 92.433 30.501 1.00 13.18 131 PRO C C 1
ATOM 9283 O O . PRO C 1 131 ? 25.001 92.638 30.494 1.00 13.37 131 PRO C O 1
ATOM 9287 N N . MET C 1 132 ? 27.121 93.381 30.239 1.00 13.17 132 MET C N 1
ATOM 9288 C CA . MET C 1 132 ? 26.725 94.765 29.995 1.00 13.36 132 MET C CA 1
ATOM 9289 C C . MET C 1 132 ? 27.173 95.251 28.615 1.00 13.50 132 MET C C 1
ATOM 9290 O O . MET C 1 132 ? 27.431 96.444 28.425 1.00 14.01 132 MET C O 1
ATOM 9295 N N . SER C 1 133 ? 27.269 94.343 27.645 1.00 13.22 133 SER C N 1
ATOM 9296 C CA . SER C 1 133 ? 27.741 94.733 26.319 1.00 13.14 133 SER C CA 1
ATOM 9297 C C . SER C 1 133 ? 27.092 93.922 25.211 1.00 13.01 133 SER C C 1
ATOM 9298 O O . SER C 1 133 ? 26.434 92.906 25.466 1.00 13.11 133 SER C O 1
ATOM 9301 N N . LYS C 1 134 ? 27.278 94.374 23.978 1.00 12.92 134 LYS C N 1
ATOM 9302 C CA . LYS C 1 134 ? 26.734 93.676 22.806 1.00 12.72 134 LYS C CA 1
ATOM 9303 C C . LYS C 1 134 ? 27.631 92.530 22.358 1.00 12.87 134 LYS C C 1
ATOM 9304 O O . LYS C 1 134 ? 27.187 91.622 21.645 1.00 12.62 134 LYS C O 1
ATOM 9310 N N . TYR C 1 135 ? 28.887 92.586 22.792 1.00 12.37 135 TYR C N 1
ATOM 9311 C CA . TYR C 1 135 ? 29.957 91.760 22.263 1.00 12.66 135 TYR C CA 1
ATOM 9312 C C . TYR C 1 135 ? 31.149 92.012 23.169 1.00 12.53 135 TYR C C 1
ATOM 9313 O O . TYR C 1 135 ? 31.387 93.144 23.597 1.00 12.09 135 TYR C O 1
ATOM 9322 N N . ALA C 1 136 ? 31.876 90.949 23.484 1.00 12.58 136 ALA C N 1
ATOM 9323 C CA . ALA C 1 136 ? 33.021 91.022 24.376 1.00 12.85 136 ALA C CA 1
ATOM 9324 C C . ALA C 1 136 ? 33.936 89.845 24.066 1.00 13.17 136 ALA C C 1
ATOM 9325 O O . ALA C 1 136 ? 33.491 88.703 23.989 1.00 13.14 136 ALA C O 1
ATOM 9327 N N . VAL C 1 137 ? 35.215 90.144 23.871 1.00 13.38 137 VAL C N 1
ATOM 9328 C CA . VAL C 1 137 ? 36.177 89.164 23.388 1.00 13.61 137 VAL C CA 1
ATOM 9329 C C . VAL C 1 137 ? 37.579 89.546 23.876 1.00 13.71 137 VAL C C 1
ATOM 9330 O O . VAL C 1 137 ? 37.844 90.708 24.190 1.00 13.79 137 VAL C O 1
ATOM 9334 N N . GLU C 1 138 ? 38.456 88.557 23.960 1.00 13.88 138 GLU C N 1
ATOM 9335 C CA . GLU C 1 138 ? 39.857 88.784 24.250 1.00 14.61 138 GLU C CA 1
ATOM 9336 C C . GLU C 1 138 ? 40.691 88.380 23.029 1.00 14.67 138 GLU C C 1
ATOM 9337 O O . GLU C 1 138 ? 40.542 87.279 22.497 1.00 14.59 138 GLU C O 1
ATOM 9343 N N . LEU C 1 139 ? 41.562 89.284 22.589 1.00 15.07 139 LEU C N 1
ATOM 9344 C CA . LEU C 1 139 ? 42.530 88.988 21.520 1.00 14.84 139 LEU C CA 1
ATOM 9345 C C . LEU C 1 139 ? 43.432 87.800 21.868 1.00 14.84 139 LEU C C 1
ATOM 9346 O O . LEU C 1 139 ? 43.993 87.732 22.963 1.00 14.59 139 LEU C O 1
ATOM 9351 N N . GLN C 1 140 ? 43.565 86.871 20.922 1.00 15.49 140 GLN C N 1
ATOM 9352 C CA . GLN C 1 140 ? 44.395 85.671 21.114 1.00 16.36 140 GLN C CA 1
ATOM 9353 C C . GLN C 1 140 ? 45.511 85.522 20.069 1.00 16.13 140 GLN C C 1
ATOM 9354 O O . GLN C 1 140 ? 46.604 85.036 20.382 1.00 16.48 140 GLN C O 1
ATOM 9360 N N . ARG C 1 141 ? 45.220 85.906 18.830 1.00 15.85 141 ARG C N 1
ATOM 9361 C CA . ARG C 1 141 ? 46.226 85.883 17.752 1.00 16.08 141 ARG C CA 1
ATOM 9362 C C . ARG C 1 141 ? 46.259 87.287 17.144 1.00 15.99 141 ARG C C 1
ATOM 9363 O O . ARG C 1 141 ? 45.249 87.752 16.638 1.00 16.69 141 ARG C O 1
ATOM 9371 N N . PRO C 1 142 ? 47.409 87.987 17.242 1.00 16.29 142 PRO C N 1
ATOM 9372 C CA . PRO C 1 142 ? 47.530 89.421 16.894 1.00 16.26 142 PRO C CA 1
ATOM 9373 C C . PRO C 1 142 ? 46.813 89.874 15.614 1.00 16.65 142 PRO C C 1
ATOM 9374 O O . PRO C 1 142 ? 46.061 90.860 15.640 1.00 16.52 142 PRO C O 1
ATOM 9378 N N . HIS C 1 143 ? 47.019 89.153 14.513 1.00 16.60 143 HIS C N 1
ATOM 9379 C CA . HIS C 1 143 ? 46.505 89.574 13.214 1.00 16.63 143 HIS C CA 1
ATOM 9380 C C . HIS C 1 143 ? 44.968 89.612 13.160 1.00 16.60 143 HIS C C 1
ATOM 9381 O O . HIS C 1 143 ? 44.386 90.284 12.302 1.00 16.13 143 HIS C O 1
ATOM 9388 N N . GLU C 1 144 ? 44.324 88.903 14.095 1.00 16.11 144 GLU C N 1
ATOM 9389 C CA . GLU C 1 144 ? 42.871 88.814 14.142 1.00 15.72 144 GLU C CA 1
ATOM 9390 C C . GLU C 1 144 ? 42.200 90.076 14.711 1.00 15.43 144 GLU C C 1
ATOM 9391 O O . GLU C 1 144 ? 40.979 90.193 14.658 1.00 15.99 144 GLU C O 1
ATOM 9397 N N . ILE C 1 145 ? 42.984 91.020 15.227 1.00 14.97 145 ILE C N 1
ATOM 9398 C CA . ILE C 1 145 ? 42.427 92.282 15.744 1.00 14.82 145 ILE C CA 1
ATOM 9399 C C . ILE C 1 145 ? 41.490 92.966 14.733 1.00 15.19 145 ILE C C 1
ATOM 9400 O O . ILE C 1 145 ? 40.438 93.495 15.115 1.00 14.99 145 ILE C O 1
ATOM 9405 N N . THR C 1 146 ? 41.853 92.901 13.446 1.00 14.79 146 THR C N 1
ATOM 9406 C CA . THR C 1 146 ? 41.048 93.483 12.377 1.00 14.67 146 THR C CA 1
ATOM 9407 C C . THR C 1 146 ? 39.631 92.893 12.332 1.00 14.39 146 THR C C 1
ATOM 9408 O O . THR C 1 146 ? 38.653 93.647 12.268 1.00 13.90 146 THR C O 1
ATOM 9412 N N . ASP C 1 147 ? 39.516 91.563 12.388 1.00 14.04 147 ASP C N 1
ATOM 9413 C CA . ASP C 1 147 ? 38.186 90.929 12.341 1.00 13.98 147 ASP C CA 1
ATOM 9414 C C . ASP C 1 147 ? 37.422 91.115 13.656 1.00 13.54 147 ASP C C 1
ATOM 9415 O O . ASP C 1 147 ? 36.181 91.162 13.665 1.00 13.92 147 ASP C O 1
ATOM 9420 N N . LEU C 1 148 ? 38.168 91.246 14.750 1.00 12.99 148 LEU C N 1
ATOM 9421 C CA . LEU C 1 148 ? 37.581 91.504 16.067 1.00 12.89 148 LEU C CA 1
ATOM 9422 C C . LEU C 1 148 ? 36.978 92.901 16.115 1.00 13.31 148 LEU C C 1
ATOM 9423 O O . LEU C 1 148 ? 35.845 93.083 16.597 1.00 13.25 148 LEU C O 1
ATOM 9428 N N . VAL C 1 149 ? 37.702 93.884 15.576 1.00 13.26 149 VAL C N 1
ATOM 9429 C CA . VAL C 1 149 ? 37.146 95.235 15.454 1.00 13.16 149 VAL C CA 1
ATOM 9430 C C . VAL C 1 149 ? 35.869 95.215 14.603 1.00 13.58 149 VAL C C 1
ATOM 9431 O O . VAL C 1 149 ? 34.841 95.772 15.013 1.00 13.67 149 VAL C O 1
ATOM 9435 N N . ASP C 1 150 ? 35.912 94.550 13.446 1.00 13.54 150 ASP C N 1
ATOM 9436 C CA . ASP C 1 150 ? 34.723 94.471 12.573 1.00 13.91 150 ASP C CA 1
ATOM 9437 C C . ASP C 1 150 ? 33.503 93.827 13.248 1.00 13.68 150 ASP C C 1
ATOM 9438 O O . ASP C 1 150 ? 32.367 94.284 13.069 1.00 14.11 150 ASP C O 1
ATOM 9443 N N . SER C 1 151 ? 33.733 92.744 13.986 1.00 13.67 151 SER C N 1
ATOM 9444 C CA . SER C 1 151 ? 32.659 92.072 14.722 1.00 13.40 151 SER C CA 1
ATOM 9445 C C . SER C 1 151 ? 32.146 92.939 15.885 1.00 13.34 151 SER C C 1
ATOM 9446 O O . SER C 1 151 ? 30.953 92.912 16.203 1.00 13.38 151 SER C O 1
ATOM 9449 N N . ALA C 1 152 ? 33.047 93.693 16.509 1.00 12.80 152 ALA C N 1
ATOM 9450 C CA . ALA C 1 152 ? 32.662 94.677 17.531 1.00 13.08 152 ALA C CA 1
ATOM 9451 C C . ALA C 1 152 ? 31.733 95.753 16.957 1.00 13.35 152 ALA C C 1
ATOM 9452 O O . ALA C 1 152 ? 30.700 96.072 17.553 1.00 13.20 152 ALA C O 1
ATOM 9454 N N . VAL C 1 153 ? 32.083 96.290 15.787 1.00 13.64 153 VAL C N 1
ATOM 9455 C CA . VAL C 1 153 ? 31.258 97.306 15.126 1.00 14.04 153 VAL C CA 1
ATOM 9456 C C . VAL C 1 153 ? 29.916 96.718 14.710 1.00 14.42 153 VAL C C 1
ATOM 9457 O O . VAL C 1 153 ? 28.865 97.333 14.926 1.00 15.09 153 VAL C O 1
ATOM 9461 N N . ASN C 1 154 ? 29.947 95.519 14.128 1.00 14.76 154 ASN C N 1
ATOM 9462 C CA . ASN C 1 154 ? 28.719 94.834 13.724 1.00 15.03 154 ASN C CA 1
ATOM 9463 C C . ASN C 1 154 ? 27.709 94.759 14.872 1.00 14.79 154 ASN C C 1
ATOM 9464 O O . ASN C 1 154 ? 26.534 95.083 14.696 1.00 14.86 154 ASN C O 1
ATOM 9469 N N . ALA C 1 155 ? 28.183 94.338 16.040 1.00 14.58 155 ALA C N 1
ATOM 9470 C CA . ALA C 1 155 ? 27.327 94.141 17.215 1.00 14.73 155 ALA C CA 1
ATOM 9471 C C . ALA C 1 155 ? 26.895 95.458 17.845 1.00 14.56 155 ALA C C 1
ATOM 9472 O O . ALA C 1 155 ? 25.769 95.576 18.324 1.00 15.13 155 ALA C O 1
ATOM 9474 N N . ALA C 1 156 ? 27.789 96.443 17.827 1.00 14.61 156 ALA C N 1
ATOM 9475 C CA . ALA C 1 156 ? 27.509 97.780 18.345 1.00 14.91 156 ALA C CA 1
ATOM 9476 C C . ALA C 1 156 ? 26.434 98.501 17.539 1.00 15.16 156 ALA C C 1
ATOM 9477 O O . ALA C 1 156 ? 25.665 99.271 18.095 1.00 15.47 156 ALA C O 1
ATOM 9479 N N . MET C 1 157 ? 26.372 98.234 16.235 1.00 15.25 157 MET C N 1
ATOM 9480 C CA . MET C 1 157 ? 25.493 98.974 15.325 1.00 15.57 157 MET C CA 1
ATOM 9481 C C . MET C 1 157 ? 24.204 98.228 14.990 1.00 15.55 157 MET C C 1
ATOM 9482 O O . MET C 1 157 ? 23.528 98.560 14.022 1.00 15.86 157 MET C O 1
ATOM 9487 N N . THR C 1 158 ? 23.885 97.201 15.772 1.00 15.36 158 THR C N 1
ATOM 9488 C CA . THR C 1 158 ? 22.608 96.509 15.635 1.00 15.26 158 THR C CA 1
ATOM 9489 C C . THR C 1 158 ? 21.748 96.949 16.812 1.00 15.00 158 THR C C 1
ATOM 9490 O O . THR C 1 158 ? 22.219 96.958 17.944 1.00 14.64 158 THR C O 1
ATOM 9494 N N . GLU C 1 159 ? 20.496 97.316 16.548 1.00 15.01 159 GLU C N 1
ATOM 9495 C CA . GLU C 1 159 ? 19.574 97.716 17.620 1.00 14.72 159 GLU C CA 1
ATOM 9496 C C . GLU C 1 159 ? 19.315 96.571 18.619 1.00 14.38 159 GLU C C 1
ATOM 9497 O O . GLU C 1 159 ? 19.208 95.420 18.211 1.00 14.18 159 GLU C O 1
ATOM 9503 N N . PRO C 1 160 ? 19.235 96.884 19.929 1.00 14.50 160 PRO C N 1
ATOM 9504 C CA . PRO C 1 160 ? 19.508 98.201 20.537 1.00 14.64 160 PRO C CA 1
ATOM 9505 C C . PRO C 1 160 ? 21.002 98.452 20.504 1.00 14.29 160 PRO C C 1
ATOM 9506 O O . PRO C 1 160 ? 21.766 97.602 20.962 1.00 14.25 160 PRO C O 1
ATOM 9510 N N . VAL C 1 161 ? 21.414 99.578 19.926 1.00 13.90 161 VAL C N 1
ATOM 9511 C CA . VAL C 1 161 ? 22.834 99.863 19.782 1.00 13.75 161 VAL C CA 1
ATOM 9512 C C . VAL C 1 161 ? 23.484 99.934 21.156 1.00 13.72 161 VAL C C 1
ATOM 9513 O O . VAL C 1 161 ? 22.838 100.284 22.143 1.00 13.54 161 VAL C O 1
ATOM 9517 N N . GLY C 1 162 ? 24.756 99.566 21.226 1.00 13.48 162 GLY C N 1
ATOM 9518 C CA . GLY C 1 162 ? 25.430 99.484 22.510 1.00 13.17 162 GLY C CA 1
ATOM 9519 C C . GLY C 1 162 ? 26.911 99.248 22.330 1.00 12.98 162 GLY C C 1
ATOM 9520 O O . GLY C 1 162 ? 27.392 99.255 21.205 1.00 13.52 162 GLY C O 1
ATOM 9521 N N . PRO C 1 163 ? 27.642 99.045 23.438 1.00 12.75 163 PRO C N 1
ATOM 9522 C CA . PRO C 1 163 ? 29.093 98.904 23.375 1.00 12.67 163 PRO C CA 1
ATOM 9523 C C . PRO C 1 163 ? 29.568 97.483 23.070 1.00 13.10 163 PRO C C 1
ATOM 9524 O O . PRO C 1 163 ? 28.913 96.498 23.448 1.00 13.20 163 PRO C O 1
ATOM 9528 N N . SER C 1 164 ? 30.703 97.395 22.378 1.00 13.16 164 SER C N 1
ATOM 9529 C CA . SER C 1 164 ? 31.411 96.126 22.184 1.00 13.04 164 SER C CA 1
ATOM 9530 C C . SER C 1 164 ? 32.799 96.263 22.773 1.00 12.96 164 SER C C 1
ATOM 9531 O O . SER C 1 164 ? 33.426 97.307 22.632 1.00 13.91 164 SER C O 1
ATOM 9534 N N . PHE C 1 165 ? 33.272 95.209 23.429 1.00 12.70 165 PHE C N 1
ATOM 9535 C CA . PHE C 1 165 ? 34.491 95.267 24.223 1.00 12.21 165 PHE C CA 1
ATOM 9536 C C . PHE C 1 165 ? 35.556 94.297 23.712 1.00 12.44 165 PHE C C 1
ATOM 9537 O O . PHE C 1 165 ? 35.259 93.151 23.394 1.00 12.35 165 PHE C O 1
ATOM 9545 N N . ILE C 1 166 ? 36.800 94.767 23.638 1.00 12.70 166 ILE C N 1
ATOM 9546 C CA . ILE C 1 166 ? 37.936 93.920 23.254 1.00 12.54 166 ILE C CA 1
ATOM 9547 C C . ILE C 1 166 ? 39.016 94.053 24.311 1.00 12.46 166 ILE C C 1
ATOM 9548 O O . ILE C 1 166 ? 39.499 95.145 24.567 1.00 12.36 166 ILE C O 1
ATOM 9553 N N . SER C 1 167 ? 39.366 92.930 24.927 1.00 12.65 167 SER C N 1
ATOM 9554 C CA . SER C 1 167 ? 40.433 92.857 25.923 1.00 12.82 167 SER C CA 1
ATOM 9555 C C . SER C 1 167 ? 41.744 92.513 25.211 1.00 13.10 167 SER C C 1
ATOM 9556 O O . SER C 1 167 ? 41.773 91.628 24.348 1.00 13.49 167 SER C O 1
ATOM 9559 N N . LEU C 1 168 ? 42.831 93.187 25.584 1.00 13.31 168 LEU C N 1
ATOM 9560 C CA . LEU C 1 168 ? 44.042 93.194 24.751 1.00 13.53 168 LEU C CA 1
ATOM 9561 C C . LEU C 1 168 ? 45.303 92.856 25.534 1.00 13.40 168 LEU C C 1
ATOM 9562 O O . LEU C 1 168 ? 45.944 93.753 26.069 1.00 13.50 168 LEU C O 1
ATOM 9567 N N . PRO C 1 169 ? 45.668 91.560 25.603 1.00 13.91 169 PRO C N 1
ATOM 9568 C CA . PRO C 1 169 ? 46.874 91.213 26.344 1.00 13.99 169 PRO C CA 1
ATOM 9569 C C . PRO C 1 169 ? 48.055 91.991 25.783 1.00 14.76 169 PRO C C 1
ATOM 9570 O O . PRO C 1 169 ? 48.221 92.062 24.561 1.00 14.66 169 PRO C O 1
ATOM 9574 N N . VAL C 1 170 ? 48.837 92.594 26.675 1.00 15.66 170 VAL C N 1
ATOM 9575 C CA . VAL C 1 170 ? 49.850 93.576 26.272 1.00 16.50 170 VAL C CA 1
ATOM 9576 C C . VAL C 1 170 ? 50.958 92.989 25.394 1.00 16.48 170 VAL C C 1
ATOM 9577 O O . VAL C 1 170 ? 51.514 93.703 24.563 1.00 16.77 170 VAL C O 1
ATOM 9581 N N . ASP C 1 171 ? 51.261 91.698 25.562 1.00 16.97 171 ASP C N 1
ATOM 9582 C CA . ASP C 1 171 ? 52.235 91.020 24.696 1.00 16.74 171 ASP C CA 1
ATOM 9583 C C . ASP C 1 171 ? 51.696 90.898 23.273 1.00 16.84 171 ASP C C 1
ATOM 9584 O O . ASP C 1 171 ? 52.426 91.120 22.312 1.00 17.36 171 ASP C O 1
ATOM 9589 N N . LEU C 1 172 ? 50.408 90.583 23.136 1.00 16.38 172 LEU C N 1
ATOM 9590 C CA . LEU C 1 172 ? 49.793 90.401 21.822 1.00 16.47 172 LEU C CA 1
ATOM 9591 C C . LEU C 1 172 ? 49.577 91.747 21.130 1.00 16.80 172 LEU C C 1
ATOM 9592 O O . LEU C 1 172 ? 49.681 91.852 19.909 1.00 17.02 172 LEU C O 1
ATOM 9597 N N . LEU C 1 173 ? 49.285 92.772 21.927 1.00 17.23 173 LEU C N 1
ATOM 9598 C CA . LEU C 1 173 ? 49.108 94.133 21.434 1.00 17.81 173 LEU C CA 1
ATOM 9599 C C . LEU C 1 173 ? 50.387 94.679 20.771 1.00 18.19 173 LEU C C 1
ATOM 9600 O O . LEU C 1 173 ? 50.316 95.358 19.745 1.00 18.42 173 LEU C O 1
ATOM 9605 N N . GLY C 1 174 ? 51.541 94.375 21.361 1.00 18.64 174 GLY C N 1
ATOM 9606 C CA . GLY C 1 174 ? 52.835 94.796 20.827 1.00 19.78 174 GLY C CA 1
ATOM 9607 C C . GLY C 1 174 ? 53.503 93.786 19.901 1.00 20.80 174 GLY C C 1
ATOM 9608 O O . GLY C 1 174 ? 54.707 93.866 19.639 1.00 20.92 174 GLY C O 1
ATOM 9609 N N . SER C 1 175 ? 52.729 92.833 19.394 1.00 21.40 175 SER C N 1
ATOM 9610 C CA . SER C 1 175 ? 53.278 91.809 18.518 1.00 21.91 175 SER C CA 1
ATOM 9611 C C . SER C 1 175 ? 53.001 92.110 17.054 1.00 22.56 175 SER C C 1
ATOM 9612 O O . SER C 1 175 ? 51.906 92.566 16.695 1.00 22.50 175 SER C O 1
ATOM 9615 N N . SER C 1 176 ? 54.000 91.846 16.211 1.00 23.56 176 SER C N 1
ATOM 9616 C CA . SER C 1 176 ? 53.842 91.925 14.757 1.00 24.70 176 SER C CA 1
ATOM 9617 C C . SER C 1 176 ? 53.587 90.554 14.103 1.00 25.21 176 SER C C 1
ATOM 9618 O O . SER C 1 176 ? 53.453 90.470 12.874 1.00 25.38 176 SER C O 1
ATOM 9621 N N . GLU C 1 177 ? 53.505 89.498 14.915 1.00 25.98 177 GLU C N 1
ATOM 9622 C CA . GLU C 1 177 ? 53.289 88.131 14.410 1.00 26.85 177 GLU C CA 1
ATOM 9623 C C . GLU C 1 177 ? 52.052 88.013 13.523 1.00 27.66 177 GLU C C 1
ATOM 9624 O O . GLU C 1 177 ? 50.945 88.358 13.937 1.00 27.69 177 GLU C O 1
ATOM 9630 N N . GLY C 1 178 ? 52.261 87.545 12.292 1.00 28.56 178 GLY C N 1
ATOM 9631 C CA . GLY C 1 178 ? 51.188 87.365 11.316 1.00 30.01 178 GLY C CA 1
ATOM 9632 C C . GLY C 1 178 ? 50.606 88.634 10.724 1.00 31.10 178 GLY C C 1
ATOM 9633 O O . GLY C 1 178 ? 49.634 88.575 9.970 1.00 31.25 178 GLY C O 1
ATOM 9634 N N . ILE C 1 179 ? 51.191 89.783 11.057 1.00 32.49 179 ILE C N 1
ATOM 9635 C CA . ILE C 1 179 ? 50.698 91.074 10.570 1.00 34.05 179 ILE C CA 1
ATOM 9636 C C . ILE C 1 179 ? 51.488 91.576 9.350 1.00 35.70 179 ILE C C 1
ATOM 9637 O O . ILE C 1 179 ? 52.721 91.681 9.381 1.00 35.49 179 ILE C O 1
ATOM 9642 N N . ASP C 1 180 ? 50.748 91.873 8.284 1.00 37.51 180 ASP C N 1
ATOM 9643 C CA . ASP C 1 180 ? 51.313 92.325 7.019 1.00 39.32 180 ASP C CA 1
ATOM 9644 C C . ASP C 1 180 ? 50.471 93.480 6.499 1.00 40.38 180 ASP C C 1
ATOM 9645 O O . ASP C 1 180 ? 49.419 93.258 5.892 1.00 40.59 180 ASP C O 1
ATOM 9650 N N . THR C 1 181 ? 50.937 94.706 6.743 1.00 41.70 181 THR C N 1
ATOM 9651 C CA . THR C 1 181 ? 50.202 95.918 6.356 1.00 42.96 181 THR C CA 1
ATOM 9652 C C . THR C 1 181 ? 50.423 96.319 4.885 1.00 43.65 181 THR C C 1
ATOM 9653 O O . THR C 1 181 ? 49.843 97.302 4.406 1.00 43.83 181 THR C O 1
ATOM 9657 N N . THR C 1 182 ? 51.250 95.552 4.174 1.00 44.26 182 THR C N 1
ATOM 9658 C CA . THR C 1 182 ? 51.410 95.722 2.727 1.00 44.70 182 THR C CA 1
ATOM 9659 C C . THR C 1 182 ? 50.154 95.249 1.982 1.00 44.82 182 THR C C 1
ATOM 9660 O O . THR C 1 182 ? 49.853 95.741 0.887 1.00 45.16 182 THR C O 1
ATOM 9664 N N . VAL C 1 183 ? 49.439 94.290 2.577 1.00 44.58 183 VAL C N 1
ATOM 9665 C CA . VAL C 1 183 ? 48.164 93.806 2.042 1.00 44.39 183 VAL C CA 1
ATOM 9666 C C . VAL C 1 183 ? 47.025 94.628 2.659 1.00 43.90 183 VAL C C 1
ATOM 9667 O O . VAL C 1 183 ? 46.757 94.500 3.863 1.00 44.17 183 VAL C O 1
ATOM 9671 N N . PRO C 1 184 ? 46.342 95.461 1.839 1.00 43.13 184 PRO C N 1
ATOM 9672 C CA . PRO C 1 184 ? 45.354 96.405 2.370 1.00 42.13 184 PRO C CA 1
ATOM 9673 C C . PRO C 1 184 ? 44.181 95.713 3.063 1.00 40.95 184 PRO C C 1
ATOM 9674 O O . PRO C 1 184 ? 43.853 94.563 2.745 1.00 40.68 184 PRO C O 1
ATOM 9678 N N . ASN C 1 185 ? 43.581 96.418 4.019 1.00 39.46 185 ASN C N 1
ATOM 9679 C CA . ASN C 1 185 ? 42.417 95.929 4.742 1.00 38.02 185 ASN C CA 1
ATOM 9680 C C . ASN C 1 185 ? 41.235 95.716 3.794 1.00 37.05 185 ASN C C 1
ATOM 9681 O O . ASN C 1 185 ? 41.049 96.497 2.855 1.00 36.93 185 ASN C O 1
ATOM 9686 N N . PRO C 1 186 ? 40.435 94.658 4.027 1.00 35.79 186 PRO C N 1
ATOM 9687 C CA . PRO C 1 186 ? 39.165 94.550 3.312 1.00 34.79 186 PRO C CA 1
ATOM 9688 C C . PRO C 1 186 ? 38.284 95.767 3.626 1.00 33.85 186 PRO C C 1
ATOM 9689 O O . PRO C 1 186 ? 38.548 96.462 4.608 1.00 33.86 186 PRO C O 1
ATOM 9693 N N . PRO C 1 187 ? 37.255 96.039 2.796 1.00 32.89 187 PRO C N 1
ATOM 9694 C CA . PRO C 1 187 ? 36.379 97.197 3.045 1.00 32.14 187 PRO C CA 1
ATOM 9695 C C . PRO C 1 187 ? 35.710 97.133 4.424 1.00 31.41 187 PRO C C 1
ATOM 9696 O O . PRO C 1 187 ? 35.317 96.052 4.870 1.00 31.48 187 PRO C O 1
ATOM 9700 N N . ALA C 1 188 ? 35.590 98.278 5.091 1.00 30.58 188 ALA C N 1
ATOM 9701 C CA . ALA C 1 188 ? 35.028 98.323 6.439 1.00 29.84 188 ALA C CA 1
ATOM 9702 C C . ALA C 1 188 ? 33.504 98.133 6.467 1.00 29.53 188 ALA C C 1
ATOM 9703 O O . ALA C 1 188 ? 32.982 97.439 7.347 1.00 29.88 188 ALA C O 1
ATOM 9705 N N . ASN C 1 189 ? 32.799 98.743 5.513 1.00 28.88 189 ASN C N 1
ATOM 9706 C CA . ASN C 1 189 ? 31.331 98.620 5.410 1.00 28.14 189 ASN C CA 1
ATOM 9707 C C . ASN C 1 189 ? 30.564 98.962 6.698 1.00 27.20 189 ASN C C 1
ATOM 9708 O O . ASN C 1 189 ? 29.615 98.260 7.066 1.00 27.87 189 ASN C O 1
ATOM 9713 N N . THR C 1 190 ? 30.982 100.035 7.364 1.00 25.52 190 THR C N 1
ATOM 9714 C CA . THR C 1 190 ? 30.320 100.558 8.552 1.00 23.87 190 THR C CA 1
ATOM 9715 C C . THR C 1 190 ? 28.891 100.955 8.195 1.00 23.45 190 THR C C 1
ATOM 9716 O O . THR C 1 190 ? 28.691 101.740 7.268 1.00 23.37 190 THR C O 1
ATOM 9720 N N . PRO C 1 191 ? 27.893 100.395 8.911 1.00 22.88 191 PRO C N 1
ATOM 9721 C CA . PRO C 1 191 ? 26.502 100.799 8.681 1.00 22.36 191 PRO C CA 1
ATOM 9722 C C . PRO C 1 191 ? 26.321 102.307 8.868 1.00 22.04 191 PRO C C 1
ATOM 9723 O O . PRO C 1 191 ? 26.858 102.878 9.831 1.00 21.92 191 PRO C O 1
ATOM 9727 N N . ALA C 1 192 ? 25.587 102.932 7.944 1.00 21.66 192 ALA C N 1
ATOM 9728 C CA . ALA C 1 192 ? 25.280 104.372 7.997 1.00 21.12 192 ALA C CA 1
ATOM 9729 C C . ALA C 1 192 ? 24.175 104.690 9.003 1.00 20.87 192 ALA C C 1
ATOM 9730 O O . ALA C 1 192 ? 24.082 105.810 9.504 1.00 20.95 192 ALA C O 1
ATOM 9732 N N . LYS C 1 193 ? 23.325 103.704 9.277 1.00 20.24 193 LYS C N 1
ATOM 9733 C CA . LYS C 1 193 ? 22.373 103.784 10.380 1.00 19.45 193 LYS C CA 1
ATOM 9734 C C . LYS C 1 193 ? 22.235 102.387 11.000 1.00 19.25 193 LYS C C 1
ATOM 9735 O O . LYS C 1 193 ? 22.616 101.394 10.366 1.00 19.43 193 LYS C O 1
ATOM 9741 N N . PRO C 1 194 ? 21.739 102.296 12.252 1.00 18.74 194 PRO C N 1
ATOM 9742 C CA . PRO C 1 194 ? 21.727 100.972 12.879 1.00 18.41 194 PRO C CA 1
ATOM 9743 C C . PRO C 1 194 ? 20.958 99.903 12.104 1.00 18.05 194 PRO C C 1
ATOM 9744 O O . PRO C 1 194 ? 19.894 100.185 11.515 1.00 17.88 194 PRO C O 1
ATOM 9748 N N . VAL C 1 195 ? 21.521 98.694 12.102 1.00 17.36 195 VAL C N 1
ATOM 9749 C CA . VAL C 1 195 ? 20.840 97.480 11.654 1.00 17.22 195 VAL C CA 1
ATOM 9750 C C . VAL C 1 195 ? 19.736 97.162 12.675 1.00 17.57 195 VAL C C 1
ATOM 9751 O O . VAL C 1 195 ? 19.901 97.428 13.858 1.00 17.08 195 VAL C O 1
ATOM 9755 N N . GLY C 1 196 ? 18.603 96.628 12.223 1.00 17.89 196 GLY C N 1
ATOM 9756 C CA . GLY C 1 196 ? 17.524 96.257 13.144 1.00 18.22 196 GLY C CA 1
ATOM 9757 C C . GLY C 1 196 ? 16.829 94.983 12.716 1.00 18.66 196 GLY C C 1
ATOM 9758 O O . GLY C 1 196 ? 17.128 94.444 11.643 1.00 18.77 196 GLY C O 1
ATOM 9759 N N . VAL C 1 197 ? 15.901 94.492 13.533 1.00 18.40 197 VAL C N 1
ATOM 9760 C CA . VAL C 1 197 ? 15.102 93.340 13.111 1.00 19.17 197 VAL C CA 1
ATOM 9761 C C . VAL C 1 197 ? 13.790 93.783 12.492 1.00 18.99 197 VAL C C 1
ATOM 9762 O O . VAL C 1 197 ? 13.310 94.902 12.741 1.00 18.80 197 VAL C O 1
ATOM 9766 N N . VAL C 1 198 ? 13.231 92.892 11.675 1.00 18.78 198 VAL C N 1
ATOM 9767 C CA . VAL C 1 198 ? 11.996 93.146 10.961 1.00 18.96 198 VAL C CA 1
ATOM 9768 C C . VAL C 1 198 ? 11.160 91.866 11.004 1.00 19.27 198 VAL C C 1
ATOM 9769 O O . VAL C 1 198 ? 11.631 90.785 10.631 1.00 19.18 198 VAL C O 1
ATOM 9773 N N . ALA C 1 199 ? 9.927 91.992 11.481 1.00 19.23 199 ALA C N 1
ATOM 9774 C CA . ALA C 1 199 ? 9.040 90.855 11.590 1.00 19.77 199 ALA C CA 1
ATOM 9775 C C . ALA C 1 199 ? 8.246 90.690 10.304 1.00 20.33 199 ALA C C 1
ATOM 9776 O O . ALA C 1 199 ? 7.815 91.668 9.699 1.00 20.32 199 ALA C O 1
ATOM 9778 N N . ASP C 1 200 ? 8.064 89.443 9.884 1.00 21.11 200 ASP C N 1
ATOM 9779 C CA . ASP C 1 200 ? 7.164 89.132 8.785 1.00 21.77 200 ASP C CA 1
ATOM 9780 C C . ASP C 1 200 ? 5.784 89.683 9.118 1.00 21.97 200 ASP C C 1
ATOM 9781 O O . ASP C 1 200 ? 5.318 89.567 10.250 1.00 22.18 200 ASP C O 1
ATOM 9786 N N . GLY C 1 201 ? 5.141 90.307 8.138 1.00 22.17 201 GLY C N 1
ATOM 9787 C CA . GLY C 1 201 ? 3.793 90.828 8.343 1.00 21.82 201 GLY C CA 1
ATOM 9788 C C . GLY C 1 201 ? 3.702 92.176 9.036 1.00 21.48 201 GLY C C 1
ATOM 9789 O O . GLY C 1 201 ? 2.608 92.585 9.442 1.00 21.84 201 GLY C O 1
ATOM 9790 N N . TRP C 1 202 ? 4.829 92.879 9.159 1.00 20.72 202 TRP C N 1
ATOM 9791 C CA . TRP C 1 202 ? 4.845 94.183 9.828 1.00 20.51 202 TRP C CA 1
ATOM 9792 C C . TRP C 1 202 ? 3.996 95.234 9.104 1.00 20.77 202 TRP C C 1
ATOM 9793 O O . TRP C 1 202 ? 3.465 96.145 9.738 1.00 20.61 202 TRP C O 1
ATOM 9804 N N . GLN C 1 203 ? 3.890 95.112 7.779 1.00 20.71 203 GLN C N 1
ATOM 9805 C CA . GLN C 1 203 ? 3.054 96.020 6.991 1.00 20.69 203 GLN C CA 1
ATOM 9806 C C . GLN C 1 203 ? 1.585 95.853 7.369 1.00 20.47 203 GLN C C 1
ATOM 9807 O O . GLN C 1 203 ? 0.858 96.839 7.505 1.00 20.55 203 GLN C O 1
ATOM 9813 N N . LYS C 1 204 ? 1.161 94.605 7.547 1.00 20.36 204 LYS C N 1
ATOM 9814 C CA . LYS C 1 204 ? -0.191 94.300 8.007 1.00 20.39 204 LYS C CA 1
ATOM 9815 C C . LYS C 1 204 ? -0.439 94.866 9.407 1.00 20.58 204 LYS C C 1
ATOM 9816 O O . LYS C 1 204 ? -1.538 95.351 9.700 1.00 20.58 204 LYS C O 1
ATOM 9822 N N . ALA C 1 205 ? 0.583 94.797 10.264 1.00 20.20 205 ALA C N 1
ATOM 9823 C CA . ALA C 1 205 ? 0.543 95.391 11.600 1.00 19.91 205 ALA C CA 1
ATOM 9824 C C . ALA C 1 205 ? 0.401 96.917 11.534 1.00 19.96 205 ALA C C 1
ATOM 9825 O O . ALA C 1 205 ? -0.392 97.499 12.274 1.00 19.68 205 ALA C O 1
ATOM 9827 N N . ALA C 1 206 ? 1.167 97.556 10.647 1.00 19.90 206 ALA C N 1
ATOM 9828 C CA . ALA C 1 206 ? 1.057 98.999 10.420 1.00 20.23 206 ALA C CA 1
ATOM 9829 C C . ALA C 1 206 ? -0.325 99.386 9.882 1.00 20.82 206 ALA C C 1
ATOM 9830 O O . ALA C 1 206 ? -0.860 100.434 10.242 1.00 20.94 206 ALA C O 1
ATOM 9832 N N . ASP C 1 207 ? -0.901 98.533 9.031 1.00 21.31 207 ASP C N 1
ATOM 9833 C CA . ASP C 1 207 ? -2.268 98.726 8.546 1.00 21.92 207 ASP C CA 1
ATOM 9834 C C . ASP C 1 207 ? -3.294 98.689 9.686 1.00 22.18 207 ASP C C 1
ATOM 9835 O O . ASP C 1 207 ? -4.205 99.518 9.718 1.00 22.26 207 ASP C O 1
ATOM 9840 N N . GLN C 1 208 ? -3.151 97.733 10.608 1.00 22.22 208 GLN C N 1
ATOM 9841 C CA . GLN C 1 208 ? -4.009 97.683 11.804 1.00 22.54 208 GLN C CA 1
ATOM 9842 C C . GLN C 1 208 ? -3.848 98.937 12.670 1.00 22.24 208 GLN C C 1
ATOM 9843 O O . GLN C 1 208 ? -4.831 99.454 13.208 1.00 22.43 208 GLN C O 1
ATOM 9849 N N . ALA C 1 209 ? -2.612 99.421 12.799 1.00 22.04 209 ALA C N 1
ATOM 9850 C CA . ALA C 1 209 ? -2.326 100.686 13.473 1.00 22.12 209 ALA C CA 1
ATOM 9851 C C . ALA C 1 209 ? -3.023 101.867 12.788 1.00 22.36 209 ALA C C 1
ATOM 9852 O O . ALA C 1 209 ? -3.568 102.745 13.465 1.00 22.51 209 ALA C O 1
ATOM 9854 N N . ALA C 1 210 ? -2.986 101.891 11.454 1.00 22.38 210 ALA C N 1
ATOM 9855 C CA . ALA C 1 210 ? -3.710 102.897 10.673 1.00 22.40 210 ALA C CA 1
ATOM 9856 C C . ALA C 1 210 ? -5.213 102.861 10.972 1.00 22.47 210 ALA C C 1
ATOM 9857 O O . ALA C 1 210 ? -5.828 103.900 11.178 1.00 22.79 210 ALA C O 1
ATOM 9859 N N . ALA C 1 211 ? -5.785 101.663 11.021 1.00 22.56 211 ALA C N 1
ATOM 9860 C CA . ALA C 1 211 ? -7.203 101.499 11.329 1.00 23.01 211 ALA C CA 1
ATOM 9861 C C . ALA C 1 211 ? -7.563 102.079 12.702 1.00 23.24 211 ALA C C 1
ATOM 9862 O O . ALA C 1 211 ? -8.578 102.768 12.836 1.00 23.27 211 ALA C O 1
ATOM 9864 N N . LEU C 1 212 ? -6.719 101.823 13.707 1.00 23.38 212 LEU C N 1
ATOM 9865 C CA . LEU C 1 212 ? -6.884 102.411 15.041 1.00 23.39 212 LEU C CA 1
ATOM 9866 C C . LEU C 1 212 ? -6.826 103.934 15.015 1.00 23.58 212 LEU C C 1
ATOM 9867 O O . LEU C 1 212 ? -7.634 104.597 15.665 1.00 23.32 212 LEU C O 1
ATOM 9872 N N . LEU C 1 213 ? -5.869 104.479 14.264 1.00 23.87 213 LEU C N 1
ATOM 9873 C CA . LEU C 1 213 ? -5.750 105.926 14.072 1.00 24.19 213 LEU C CA 1
ATOM 9874 C C . LEU C 1 213 ? -7.012 106.541 13.450 1.00 24.75 213 LEU C C 1
ATOM 9875 O O . LEU C 1 213 ? -7.468 107.599 13.885 1.00 24.85 213 LEU C O 1
ATOM 9880 N N . ALA C 1 214 ? -7.564 105.878 12.436 1.00 24.98 214 ALA C N 1
ATOM 9881 C CA . ALA C 1 214 ? -8.797 106.339 11.804 1.00 25.52 214 ALA C CA 1
ATOM 9882 C C . ALA C 1 214 ? -9.926 106.486 12.834 1.00 25.76 214 ALA C C 1
ATOM 9883 O O . ALA C 1 214 ? -10.651 107.482 12.823 1.00 25.90 214 ALA C O 1
ATOM 9885 N N . GLU C 1 215 ? -10.046 105.510 13.737 1.00 26.11 215 GLU C N 1
ATOM 9886 C CA . GLU C 1 215 ? -11.077 105.530 14.785 1.00 26.02 215 GLU C CA 1
ATOM 9887 C C . GLU C 1 215 ? -10.781 106.460 15.975 1.00 26.17 215 GLU C C 1
ATOM 9888 O O . GLU C 1 215 ? -11.695 106.817 16.720 1.00 26.71 215 GLU C O 1
ATOM 9894 N N . ALA C 1 216 ? -9.527 106.882 16.133 1.00 25.81 216 ALA C N 1
ATOM 9895 C CA . ALA C 1 216 ? -9.109 107.676 17.300 1.00 25.39 216 ALA C CA 1
ATOM 9896 C C . ALA C 1 216 ? -9.504 109.149 17.222 1.00 25.29 216 ALA C C 1
ATOM 9897 O O . ALA C 1 216 ? -9.376 109.784 16.173 1.00 25.36 216 ALA C O 1
ATOM 9899 N N . LYS C 1 217 ? -9.960 109.690 18.349 1.00 24.93 217 LYS C N 1
ATOM 9900 C CA . LYS C 1 217 ? -10.278 111.115 18.456 1.00 24.70 217 LYS C CA 1
ATOM 9901 C C . LYS C 1 217 ? -9.029 111.928 18.786 1.00 24.22 217 LYS C C 1
ATOM 9902 O O . LYS C 1 217 ? -8.769 112.966 18.166 1.00 24.23 217 LYS C O 1
ATOM 9908 N N . HIS C 1 218 ? -8.268 111.454 19.773 1.00 23.59 218 HIS C N 1
ATOM 9909 C CA . HIS C 1 218 ? -7.103 112.170 20.268 1.00 22.95 218 HIS C CA 1
ATOM 9910 C C . HIS C 1 218 ? -5.872 111.260 20.348 1.00 22.56 218 HIS C C 1
ATOM 9911 O O . HIS C 1 218 ? -5.509 110.801 21.430 1.00 22.50 218 HIS C O 1
ATOM 9918 N N . PRO C 1 219 ? -5.230 110.988 19.198 1.00 21.83 219 PRO C N 1
ATOM 9919 C CA . PRO C 1 219 ? -4.021 110.179 19.255 1.00 21.51 219 PRO C CA 1
ATOM 9920 C C . PRO C 1 219 ? -2.798 111.013 19.633 1.00 21.04 219 PRO C C 1
ATOM 9921 O O . PRO C 1 219 ? -2.801 112.238 19.479 1.00 21.29 219 PRO C O 1
ATOM 9925 N N . VAL C 1 220 ? -1.768 110.361 20.161 1.00 20.78 220 VAL C N 1
ATOM 9926 C CA . VAL C 1 220 ? -0.475 111.023 20.345 1.00 19.85 220 VAL C CA 1
ATOM 9927 C C . VAL C 1 220 ? 0.669 110.162 19.826 1.00 19.92 220 VAL C C 1
ATOM 9928 O O . VAL C 1 220 ? 0.575 108.931 19.815 1.00 19.79 220 VAL C O 1
ATOM 9932 N N . LEU C 1 221 ? 1.747 110.821 19.408 1.00 19.38 221 LEU C N 1
ATOM 9933 C CA . LEU C 1 221 ? 2.990 110.144 19.085 1.00 19.65 221 LEU C CA 1
ATOM 9934 C C . LEU C 1 221 ? 3.946 110.335 20.241 1.00 19.03 221 LEU C C 1
ATOM 9935 O O . LEU C 1 221 ? 4.296 111.469 20.593 1.00 18.83 221 LEU C O 1
ATOM 9940 N N . VAL C 1 222 ? 4.370 109.226 20.832 1.00 18.81 222 VAL C N 1
ATOM 9941 C CA . VAL C 1 222 ? 5.416 109.281 21.850 1.00 18.46 222 VAL C CA 1
ATOM 9942 C C . VAL C 1 222 ? 6.730 108.830 21.208 1.00 18.18 222 VAL C C 1
ATOM 9943 O O . VAL C 1 222 ? 6.885 107.667 20.843 1.00 18.30 222 VAL C O 1
ATOM 9947 N N . VAL C 1 223 ? 7.661 109.767 21.064 1.00 17.66 223 VAL C N 1
ATOM 9948 C CA . VAL C 1 223 ? 8.852 109.547 20.249 1.00 17.31 223 VAL C CA 1
ATOM 9949 C C . VAL C 1 223 ? 10.093 109.285 21.093 1.00 16.98 223 VAL C C 1
ATOM 9950 O O . VAL C 1 223 ? 10.428 110.080 21.974 1.00 16.81 223 VAL C O 1
ATOM 9954 N N . GLY C 1 224 ? 10.768 108.166 20.813 1.00 16.81 224 GLY C N 1
ATOM 9955 C CA . GLY C 1 224 ? 12.064 107.867 21.425 1.00 16.44 224 GLY C CA 1
ATOM 9956 C C . GLY C 1 224 ? 13.234 108.021 20.462 1.00 16.68 224 GLY C C 1
ATOM 9957 O O . GLY C 1 224 ? 13.046 108.160 19.248 1.00 16.93 224 GLY C O 1
ATOM 9958 N N . ALA C 1 225 ? 14.447 107.971 21.005 1.00 16.39 225 ALA C N 1
ATOM 9959 C CA . ALA C 1 225 ? 15.675 108.237 20.254 1.00 16.38 225 ALA C CA 1
ATOM 9960 C C . ALA C 1 225 ? 15.973 107.257 19.115 1.00 16.23 225 ALA C C 1
ATOM 9961 O O . ALA C 1 225 ? 16.672 107.613 18.180 1.00 16.62 225 ALA C O 1
ATOM 9963 N N . ALA C 1 226 ? 15.463 106.030 19.188 1.00 16.56 226 ALA C N 1
ATOM 9964 C CA . ALA C 1 226 ? 15.618 105.070 18.078 1.00 16.77 226 ALA C CA 1
ATOM 9965 C C . ALA C 1 226 ? 15.013 105.605 16.776 1.00 16.88 226 ALA C C 1
ATOM 9966 O O . ALA C 1 226 ? 15.457 105.246 15.675 1.00 17.03 226 ALA C O 1
ATOM 9968 N N . ALA C 1 227 ? 13.997 106.456 16.908 1.00 17.03 227 ALA C N 1
ATOM 9969 C CA . ALA C 1 227 ? 13.383 107.121 15.759 1.00 16.98 227 ALA C CA 1
ATOM 9970 C C . ALA C 1 227 ? 14.365 108.096 15.096 1.00 17.15 227 ALA C C 1
ATOM 9971 O O . ALA C 1 227 ? 14.365 108.247 13.872 1.00 17.31 227 ALA C O 1
ATOM 9973 N N . ILE C 1 228 ? 15.198 108.743 15.911 1.00 17.12 228 ILE C N 1
ATOM 9974 C CA . ILE C 1 228 ? 16.228 109.654 15.423 1.00 17.06 228 ILE C CA 1
ATOM 9975 C C . ILE C 1 228 ? 17.324 108.868 14.715 1.00 17.42 228 ILE C C 1
ATOM 9976 O O . ILE C 1 228 ? 17.753 109.243 13.619 1.00 17.72 228 ILE C O 1
ATOM 9981 N N . ARG C 1 229 ? 17.779 107.781 15.332 1.00 17.03 229 ARG C N 1
ATOM 9982 C CA . ARG C 1 229 ? 18.833 106.958 14.736 1.00 16.98 229 ARG C CA 1
ATOM 9983 C C . ARG C 1 229 ? 18.409 106.407 13.381 1.00 17.03 229 ARG C C 1
ATOM 9984 O O . ARG C 1 229 ? 19.239 106.232 12.493 1.00 17.21 229 ARG C O 1
ATOM 9992 N N . SER C 1 230 ? 17.113 106.140 13.231 1.00 17.10 230 SER C N 1
ATOM 9993 C CA . SER C 1 230 ? 16.555 105.611 11.985 1.00 17.27 230 SER C CA 1
ATOM 9994 C C . SER C 1 230 ? 16.497 106.675 10.879 1.00 17.54 230 SER C C 1
ATOM 9995 O O . SER C 1 230 ? 16.257 106.344 9.717 1.00 17.87 230 SER C O 1
ATOM 9998 N N . GLY C 1 231 ? 16.716 107.938 11.246 1.00 17.66 231 GLY C N 1
ATOM 9999 C CA . GLY C 1 231 ? 16.625 109.058 10.311 1.00 17.43 231 GLY C CA 1
ATOM 10000 C C . GLY C 1 231 ? 15.191 109.460 10.018 1.00 17.81 231 GLY C C 1
ATOM 10001 O O . GLY C 1 231 ? 14.900 109.981 8.941 1.00 17.80 231 GLY C O 1
ATOM 10002 N N . ALA C 1 232 ? 14.303 109.263 10.994 1.00 17.54 232 ALA C N 1
ATOM 10003 C CA . ALA C 1 232 ? 12.859 109.450 10.789 1.00 17.76 232 ALA C CA 1
ATOM 10004 C C . ALA C 1 232 ? 12.272 110.773 11.292 1.00 17.64 232 ALA C C 1
ATOM 10005 O O . ALA C 1 232 ? 11.063 110.952 11.255 1.00 18.26 232 ALA C O 1
ATOM 10007 N N . VAL C 1 233 ? 13.108 111.700 11.747 1.00 18.39 233 VAL C N 1
ATOM 10008 C CA . VAL C 1 233 ? 12.614 112.957 12.336 1.00 18.70 233 VAL C CA 1
ATOM 10009 C C . VAL C 1 233 ? 11.811 113.832 11.340 1.00 18.93 233 VAL C C 1
ATOM 10010 O O . VAL C 1 233 ? 10.670 114.198 11.637 1.00 18.75 233 VAL C O 1
ATOM 10014 N N . PRO C 1 234 ? 12.394 114.169 10.162 1.00 19.24 234 PRO C N 1
ATOM 10015 C CA . PRO C 1 234 ? 11.587 114.864 9.150 1.00 18.96 234 PRO C CA 1
ATOM 10016 C C . PRO C 1 234 ? 10.287 114.149 8.765 1.00 19.09 234 PRO C C 1
ATOM 10017 O O . PRO C 1 234 ? 9.258 114.814 8.614 1.00 19.07 234 PRO C O 1
ATOM 10021 N N . ALA C 1 235 ? 10.314 112.823 8.632 1.00 18.75 235 ALA C N 1
ATOM 10022 C CA . ALA C 1 235 ? 9.099 112.074 8.258 1.00 19.19 235 ALA C CA 1
ATOM 10023 C C . ALA C 1 235 ? 7.997 112.108 9.332 1.00 19.20 235 ALA C C 1
ATOM 10024 O O . ALA C 1 235 ? 6.787 112.168 9.013 1.00 19.33 235 ALA C O 1
ATOM 10026 N N . ILE C 1 236 ? 8.418 112.044 10.594 1.00 19.08 236 ILE C N 1
ATOM 10027 C CA . ILE C 1 236 ? 7.500 112.037 11.740 1.00 18.93 236 ILE C CA 1
ATOM 10028 C C . ILE C 1 236 ? 6.825 113.409 11.881 1.00 19.23 236 ILE C C 1
ATOM 10029 O O . ILE C 1 236 ? 5.603 113.501 12.089 1.00 19.33 236 ILE C O 1
ATOM 10034 N N . ARG C 1 237 ? 7.630 114.459 11.748 1.00 19.44 237 ARG C N 1
ATOM 10035 C CA . ARG C 1 237 ? 7.142 115.832 11.762 1.00 20.03 237 ARG C CA 1
ATOM 10036 C C . ARG C 1 237 ? 6.105 116.073 10.665 1.00 20.37 237 ARG C C 1
ATOM 10037 O O . ARG C 1 237 ? 5.056 116.665 10.923 1.00 20.92 237 ARG C O 1
ATOM 10045 N N . ALA C 1 238 ? 6.379 115.596 9.451 1.00 20.75 238 ALA C N 1
ATOM 10046 C CA . ALA C 1 238 ? 5.447 115.786 8.335 1.00 20.70 238 ALA C CA 1
ATOM 10047 C C . ALA C 1 238 ? 4.124 115.062 8.569 1.00 20.77 238 ALA C C 1
ATOM 10048 O O . ALA C 1 238 ? 3.055 115.608 8.270 1.00 21.00 238 ALA C O 1
ATOM 10050 N N . LEU C 1 239 ? 4.194 113.845 9.117 1.00 20.67 239 LEU C N 1
ATOM 10051 C CA . LEU C 1 239 ? 2.999 113.068 9.471 1.00 20.32 239 LEU C CA 1
ATOM 10052 C C . LEU C 1 239 ? 2.173 113.781 10.547 1.00 20.46 239 LEU C C 1
ATOM 10053 O O . LEU C 1 239 ? 0.947 113.921 10.413 1.00 20.26 239 LEU C O 1
ATOM 10058 N N . ALA C 1 240 ? 2.853 114.221 11.609 1.00 20.46 240 ALA C N 1
ATOM 10059 C CA . ALA C 1 240 ? 2.205 114.882 12.737 1.00 20.72 240 ALA C CA 1
ATOM 10060 C C . ALA C 1 240 ? 1.523 116.179 12.301 1.00 21.01 240 ALA C C 1
ATOM 10061 O O . ALA C 1 240 ? 0.374 116.427 12.658 1.00 21.06 240 ALA C O 1
ATOM 10063 N N . GLU C 1 241 ? 2.227 116.989 11.514 1.00 21.48 241 GLU C N 1
ATOM 10064 C CA . GLU C 1 241 ? 1.671 118.242 11.001 1.00 21.51 241 GLU C CA 1
ATOM 10065 C C . GLU C 1 241 ? 0.442 118.028 10.107 1.00 22.10 241 GLU C C 1
ATOM 10066 O O . GLU C 1 241 ? -0.563 118.741 10.242 1.00 22.12 241 GLU C O 1
ATOM 10072 N N . ARG C 1 242 ? 0.511 117.040 9.216 1.00 22.22 242 ARG C N 1
ATOM 10073 C CA . ARG C 1 242 ? -0.589 116.766 8.299 1.00 22.49 242 ARG C CA 1
ATOM 10074 C C . ARG C 1 242 ? -1.854 116.347 9.045 1.00 22.59 242 ARG C C 1
ATOM 10075 O O . ARG C 1 242 ? -2.951 116.817 8.732 1.00 23.01 242 ARG C O 1
ATOM 10083 N N . LEU C 1 243 ? -1.703 115.474 10.037 1.00 22.08 243 LEU C N 1
ATOM 10084 C CA . LEU C 1 243 ? -2.854 114.933 10.737 1.00 21.63 243 LEU C CA 1
ATOM 10085 C C . LEU C 1 243 ? -3.110 115.605 12.084 1.00 21.31 243 LEU C C 1
ATOM 10086 O O . LEU C 1 243 ? -4.035 115.226 12.797 1.00 21.39 243 LEU C O 1
ATOM 10091 N N . ASN C 1 244 ? -2.305 116.616 12.408 1.00 20.99 244 ASN C N 1
ATOM 10092 C CA . ASN C 1 244 ? -2.466 117.406 13.636 1.00 21.24 244 ASN C CA 1
ATOM 10093 C C . ASN C 1 244 ? -2.341 116.543 14.909 1.00 21.01 244 ASN C C 1
ATOM 10094 O O . ASN C 1 244 ? -3.187 116.608 15.814 1.00 20.91 244 ASN C O 1
ATOM 10099 N N . ILE C 1 245 ? -1.276 115.739 14.964 1.00 20.59 245 ILE C N 1
ATOM 10100 C CA . ILE C 1 245 ? -1.059 114.808 16.076 1.00 20.27 245 ILE C CA 1
ATOM 10101 C C . ILE C 1 245 ? 0.038 115.366 16.978 1.00 19.97 245 ILE C C 1
ATOM 10102 O O . ILE C 1 245 ? 1.137 115.665 16.499 1.00 19.91 245 ILE C O 1
ATOM 10107 N N . PRO C 1 246 ? -0.268 115.539 18.282 1.00 19.66 246 PRO C N 1
ATOM 10108 C CA . PRO C 1 246 ? 0.732 115.989 19.253 1.00 19.55 246 PRO C CA 1
ATOM 10109 C C . PRO C 1 246 ? 1.925 115.041 19.341 1.00 19.26 246 PRO C C 1
ATOM 10110 O O . PRO C 1 246 ? 1.758 113.824 19.201 1.00 19.30 246 PRO C O 1
ATOM 10114 N N . VAL C 1 247 ? 3.108 115.607 19.564 1.00 18.87 247 VAL C N 1
ATOM 10115 C CA . VAL C 1 247 ? 4.325 114.826 19.744 1.00 18.65 247 VAL C CA 1
ATOM 10116 C C . VAL C 1 247 ? 4.873 115.033 21.156 1.00 18.46 247 VAL C C 1
ATOM 10117 O O . VAL C 1 247 ? 5.229 116.152 21.551 1.00 18.27 247 VAL C O 1
ATOM 10121 N N . ILE C 1 248 ? 4.899 113.939 21.910 1.00 17.78 248 ILE C N 1
ATOM 10122 C CA . ILE C 1 248 ? 5.517 113.881 23.227 1.00 17.86 248 ILE C CA 1
ATOM 10123 C C . ILE C 1 248 ? 6.800 113.060 23.076 1.00 17.79 248 ILE C C 1
ATOM 10124 O O . ILE C 1 248 ? 6.840 112.103 22.300 1.00 17.46 248 ILE C O 1
ATOM 10129 N N . THR C 1 249 ? 7.852 113.445 23.789 1.00 17.72 249 THR C N 1
ATOM 10130 C CA . THR C 1 249 ? 9.117 112.729 23.679 1.00 17.61 249 THR C CA 1
ATOM 10131 C C . THR C 1 249 ? 9.590 112.149 25.008 1.00 17.92 249 THR C C 1
ATOM 10132 O O . THR C 1 249 ? 9.084 112.497 26.081 1.00 17.44 249 THR C O 1
ATOM 10136 N N . THR C 1 250 ? 10.565 111.250 24.903 1.00 18.05 250 THR C N 1
ATOM 10137 C CA . THR C 1 250 ? 11.343 110.792 26.039 1.00 18.39 250 THR C CA 1
ATOM 10138 C C . THR C 1 250 ? 12.341 111.893 26.436 1.00 19.05 250 THR C C 1
ATOM 10139 O O . THR C 1 250 ? 12.454 112.918 25.747 1.00 18.75 250 THR C O 1
ATOM 10143 N N . TYR C 1 251 ? 13.059 111.671 27.538 1.00 19.78 251 TYR C N 1
ATOM 10144 C CA . TYR C 1 251 ? 14.124 112.576 28.003 1.00 20.97 251 TYR C CA 1
ATOM 10145 C C . TYR C 1 251 ? 15.122 112.913 26.910 1.00 21.31 251 TYR C C 1
ATOM 10146 O O . TYR C 1 251 ? 15.726 113.988 26.925 1.00 22.11 251 TYR C O 1
ATOM 10155 N N . ILE C 1 252 ? 15.307 111.974 25.989 1.00 21.41 252 ILE C N 1
ATOM 10156 C CA . ILE C 1 252 ? 16.460 111.936 25.075 1.00 22.01 252 ILE C CA 1
ATOM 10157 C C . ILE C 1 252 ? 16.101 112.432 23.676 1.00 21.64 252 ILE C C 1
ATOM 10158 O O . ILE C 1 252 ? 16.982 112.762 22.883 1.00 21.96 252 ILE C O 1
ATOM 10163 N N . ALA C 1 253 ? 14.804 112.480 23.387 1.00 21.12 253 ALA C N 1
ATOM 10164 C CA . ALA C 1 253 ? 14.299 112.843 22.060 1.00 20.96 253 ALA C CA 1
ATOM 10165 C C . ALA C 1 253 ? 13.724 114.271 21.990 1.00 20.93 253 ALA C C 1
ATOM 10166 O O . ALA C 1 253 ? 12.988 114.596 21.058 1.00 21.12 253 ALA C O 1
ATOM 10168 N N . LYS C 1 254 ? 14.048 115.107 22.981 1.00 20.73 254 LYS C N 1
ATOM 10169 C CA . LYS C 1 254 ? 13.683 116.529 22.962 1.00 20.70 254 LYS C CA 1
ATOM 10170 C C . LYS C 1 254 ? 14.385 117.219 21.799 1.00 20.81 254 LYS C C 1
ATOM 10171 O O . LYS C 1 254 ? 15.610 117.126 21.663 1.00 20.29 254 LYS C O 1
ATOM 10177 N N . GLY C 1 255 ? 13.609 117.892 20.951 1.00 20.89 255 GLY C N 1
ATOM 10178 C CA . GLY C 1 255 ? 14.180 118.588 19.802 1.00 21.08 255 GLY C CA 1
ATOM 10179 C C . GLY C 1 255 ? 13.821 117.996 18.447 1.00 21.41 255 GLY C C 1
ATOM 10180 O O . GLY C 1 255 ? 14.225 118.523 17.418 1.00 21.17 255 GLY C O 1
ATOM 10181 N N . VAL C 1 256 ? 13.060 116.905 18.438 1.00 21.46 256 VAL C N 1
ATOM 10182 C CA . VAL C 1 256 ? 12.533 116.360 17.184 1.00 21.80 256 VAL C CA 1
ATOM 10183 C C . VAL C 1 256 ? 11.538 117.334 16.517 1.00 21.96 256 VAL C C 1
ATOM 10184 O O . VAL C 1 256 ? 11.282 117.244 15.319 1.00 22.11 256 VAL C O 1
ATOM 10188 N N . LEU C 1 257 ? 10.988 118.253 17.313 1.00 22.22 257 LEU C N 1
ATOM 10189 C CA . LEU C 1 257 ? 10.257 119.416 16.809 1.00 22.24 257 LEU C CA 1
ATOM 10190 C C . LEU C 1 257 ? 10.921 120.681 17.353 1.00 22.79 257 LEU C C 1
ATOM 10191 O O . LEU C 1 257 ? 11.461 120.665 18.459 1.00 23.06 257 LEU C O 1
ATOM 10196 N N . PRO C 1 258 ? 10.906 121.780 16.571 1.00 23.27 258 PRO C N 1
ATOM 10197 C CA . PRO C 1 258 ? 11.493 123.039 17.044 1.00 23.38 258 PRO C CA 1
ATOM 10198 C C . PRO C 1 258 ? 10.780 123.588 18.279 1.00 23.59 258 PRO C C 1
ATOM 10199 O O . PRO C 1 258 ? 9.606 123.280 18.504 1.00 23.77 258 PRO C O 1
ATOM 10203 N N . VAL C 1 259 ? 11.502 124.378 19.073 1.00 23.95 259 VAL C N 1
ATOM 10204 C CA . VAL C 1 259 ? 10.916 125.166 20.159 1.00 24.49 259 VAL C CA 1
ATOM 10205 C C . VAL C 1 259 ? 9.793 126.039 19.574 1.00 24.87 259 VAL C C 1
ATOM 10206 O O . VAL C 1 259 ? 9.975 126.682 18.535 1.00 25.35 259 VAL C O 1
ATOM 10210 N N . GLY C 1 260 ? 8.627 126.020 20.207 1.00 24.94 260 GLY C N 1
ATOM 10211 C CA . GLY C 1 260 ? 7.516 126.862 19.771 1.00 24.87 260 GLY C CA 1
ATOM 10212 C C . GLY C 1 260 ? 6.516 126.207 18.831 1.00 24.92 260 GLY C C 1
ATOM 10213 O O . GLY C 1 260 ? 5.441 126.765 18.577 1.00 25.39 260 GLY C O 1
ATOM 10214 N N . HIS C 1 261 ? 6.863 125.030 18.312 1.00 24.28 261 HIS C N 1
ATOM 10215 C CA . HIS C 1 261 ? 5.990 124.295 17.413 1.00 23.70 261 HIS C CA 1
ATOM 10216 C C . HIS C 1 261 ? 4.708 123.904 18.151 1.00 23.70 261 HIS C C 1
ATOM 10217 O O . HIS C 1 261 ? 4.757 123.450 19.303 1.00 24.09 261 HIS C O 1
ATOM 10224 N N . GLU C 1 262 ? 3.567 124.096 17.492 1.00 23.20 262 GLU C N 1
ATOM 10225 C CA . GLU C 1 262 ? 2.252 123.852 18.102 1.00 23.21 262 GLU C CA 1
ATOM 10226 C C . GLU C 1 262 ? 2.042 122.415 18.613 1.00 22.98 262 GLU C C 1
ATOM 10227 O O . GLU C 1 262 ? 1.286 122.184 19.565 1.00 22.84 262 GLU C O 1
ATOM 10233 N N . LEU C 1 263 ? 2.714 121.463 17.971 1.00 22.74 263 LEU C N 1
ATOM 10234 C CA . LEU C 1 263 ? 2.583 120.041 18.292 1.00 22.58 263 LEU C CA 1
ATOM 10235 C C . LEU C 1 263 ? 3.694 119.525 19.204 1.00 22.39 263 LEU C C 1
ATOM 10236 O O . LEU C 1 263 ? 3.722 118.342 19.544 1.00 22.36 263 LEU C O 1
ATOM 10241 N N . ASN C 1 264 ? 4.606 120.414 19.579 1.00 22.41 264 ASN C N 1
ATOM 10242 C CA . ASN C 1 264 ? 5.697 120.091 20.483 1.00 22.93 264 ASN C CA 1
ATOM 10243 C C . ASN C 1 264 ? 5.230 120.103 21.939 1.00 23.09 264 ASN C C 1
ATOM 10244 O O . ASN C 1 264 ? 5.378 121.105 22.643 1.00 23.45 264 ASN C O 1
ATOM 10249 N N . TYR C 1 265 ? 4.651 118.991 22.386 1.00 23.08 265 TYR C N 1
ATOM 10250 C CA . TYR C 1 265 ? 4.070 118.919 23.736 1.00 22.88 265 TYR C CA 1
ATOM 10251 C C . TYR C 1 265 ? 5.138 118.684 24.817 1.00 22.86 265 TYR C C 1
ATOM 10252 O O . TYR C 1 265 ? 4.842 118.726 26.011 1.00 23.49 265 TYR C O 1
ATOM 10261 N N . GLY C 1 266 ? 6.377 118.455 24.392 1.00 22.72 266 GLY C N 1
ATOM 10262 C CA . GLY C 1 266 ? 7.513 118.337 25.310 1.00 22.60 266 GLY C CA 1
ATOM 10263 C C . GLY C 1 266 ? 7.745 116.946 25.876 1.00 22.55 266 GLY C C 1
ATOM 10264 O O . GLY C 1 266 ? 7.136 115.970 25.436 1.00 22.32 266 GLY C O 1
ATOM 10265 N N . ALA C 1 267 ? 8.643 116.874 26.855 1.00 22.75 267 ALA C N 1
ATOM 10266 C CA . ALA C 1 267 ? 8.939 115.647 27.603 1.00 22.92 267 ALA C CA 1
ATOM 10267 C C . ALA C 1 267 ? 8.186 115.627 28.935 1.00 23.31 267 ALA C C 1
ATOM 10268 O O . ALA C 1 267 ? 7.707 116.665 29.407 1.00 23.53 267 ALA C O 1
ATOM 10270 N N . VAL C 1 268 ? 8.073 114.445 29.537 1.00 23.51 268 VAL C N 1
ATOM 10271 C CA . VAL C 1 268 ? 7.360 114.285 30.806 1.00 23.59 268 VAL C CA 1
ATOM 10272 C C . VAL C 1 268 ? 8.208 113.523 31.830 1.00 24.21 268 VAL C C 1
ATOM 10273 O O . VAL C 1 268 ? 9.073 112.727 31.450 1.00 24.11 268 VAL C O 1
ATOM 10277 N N . THR C 1 269 ? 7.980 113.797 33.118 1.00 24.57 269 THR C N 1
ATOM 10278 C CA . THR C 1 269 ? 8.563 113.007 34.221 1.00 25.33 269 THR C CA 1
ATOM 10279 C C . THR C 1 269 ? 7.504 112.769 35.299 1.00 25.57 269 THR C C 1
ATOM 10280 O O . THR C 1 269 ? 6.475 113.455 35.334 1.00 25.57 269 THR C O 1
ATOM 10284 N N . GLY C 1 270 ? 7.768 111.810 36.186 1.00 26.03 270 GLY C N 1
ATOM 10285 C CA . GLY C 1 270 ? 6.843 111.470 37.264 1.00 26.15 270 GLY C CA 1
ATOM 10286 C C . GLY C 1 270 ? 6.655 112.573 38.290 1.00 26.73 270 GLY C C 1
ATOM 10287 O O . GLY C 1 270 ? 5.673 112.567 39.042 1.00 27.14 270 GLY C O 1
ATOM 10288 N N . TYR C 1 271 ? 7.584 113.526 38.331 1.00 26.83 271 TYR C N 1
ATOM 10289 C CA . TYR C 1 271 ? 7.497 114.621 39.298 1.00 27.43 271 TYR C CA 1
ATOM 10290 C C . TYR C 1 271 ? 6.905 115.896 38.709 1.00 27.12 271 TYR C C 1
ATOM 10291 O O . TYR C 1 271 ? 6.895 116.933 39.365 1.00 27.13 271 TYR C O 1
ATOM 10300 N N . MET C 1 272 ? 6.411 115.817 37.478 1.00 27.05 272 MET C N 1
ATOM 10301 C CA . MET C 1 272 ? 5.886 116.990 36.783 1.00 26.75 272 MET C CA 1
ATOM 10302 C C . MET C 1 272 ? 4.734 117.659 37.552 1.00 26.76 272 MET C C 1
ATOM 10303 O O . MET C 1 272 ? 4.712 118.886 37.712 1.00 26.53 272 MET C O 1
ATOM 10308 N N . ASP C 1 273 ? 3.795 116.848 38.036 1.00 27.07 273 ASP C N 1
ATOM 10309 C CA . ASP C 1 273 ? 2.655 117.346 38.815 1.00 27.29 273 ASP C CA 1
ATOM 10310 C C . ASP C 1 273 ? 3.092 118.055 40.093 1.00 27.48 273 ASP C C 1
ATOM 10311 O O . ASP C 1 273 ? 2.560 119.114 40.432 1.00 27.45 273 ASP C O 1
ATOM 10316 N N . GLY C 1 274 ? 4.071 117.475 40.786 1.00 27.72 274 GLY C N 1
ATOM 10317 C CA . GLY C 1 274 ? 4.577 118.025 42.046 1.00 27.77 274 GLY C CA 1
ATOM 10318 C C . GLY C 1 274 ? 5.439 119.262 41.875 1.00 27.88 274 GLY C C 1
ATOM 10319 O O . GLY C 1 274 ? 5.421 120.167 42.716 1.00 28.12 274 GLY C O 1
ATOM 10320 N N . ILE C 1 275 ? 6.206 119.298 40.791 1.00 27.66 275 ILE C N 1
ATOM 10321 C CA . ILE C 1 275 ? 7.047 120.444 40.481 1.00 27.45 275 ILE C CA 1
ATOM 10322 C C . ILE C 1 275 ? 6.204 121.682 40.133 1.00 27.58 275 ILE C C 1
ATOM 10323 O O . ILE C 1 275 ? 6.500 122.788 40.595 1.00 27.56 275 ILE C O 1
ATOM 10328 N N . LEU C 1 276 ? 5.150 121.488 39.342 1.00 27.69 276 LEU C N 1
ATOM 10329 C CA . LEU C 1 276 ? 4.305 122.597 38.880 1.00 27.93 276 LEU C CA 1
ATOM 10330 C C . LEU C 1 276 ? 3.116 122.915 39.806 1.00 28.03 276 LEU C C 1
ATOM 10331 O O . LEU C 1 276 ? 2.446 123.936 39.627 1.00 28.12 276 LEU C O 1
ATOM 10336 N N . ASN C 1 277 ? 2.862 122.042 40.780 1.00 28.29 277 ASN C N 1
ATOM 10337 C CA . ASN C 1 277 ? 1.648 122.092 41.611 1.00 28.69 277 ASN C CA 1
ATOM 10338 C C . ASN C 1 277 ? 0.377 122.166 40.761 1.00 28.02 277 ASN C C 1
ATOM 10339 O O . ASN C 1 277 ? -0.534 122.966 41.017 1.00 27.66 277 ASN C O 1
ATOM 10344 N N . PHE C 1 278 ? 0.342 121.299 39.754 1.00 27.29 278 PHE C N 1
ATOM 10345 C CA . PHE C 1 278 ? -0.645 121.345 38.686 1.00 26.40 278 PHE C CA 1
ATOM 10346 C C . PHE C 1 278 ? -0.859 119.921 38.194 1.00 25.85 278 PHE C C 1
ATOM 10347 O O . PHE C 1 278 ? 0.097 119.148 38.136 1.00 25.81 278 PHE C O 1
ATOM 10355 N N . PRO C 1 279 ? -2.109 119.562 37.835 1.00 25.15 279 PRO C N 1
ATOM 10356 C CA . PRO C 1 279 ? -2.341 118.221 37.310 1.00 24.71 279 PRO C CA 1
ATOM 10357 C C . PRO C 1 279 ? -1.865 118.108 35.850 1.00 24.33 279 PRO C C 1
ATOM 10358 O O . PRO C 1 279 ? -2.669 117.958 34.931 1.00 23.94 279 PRO C O 1
ATOM 10362 N N . ALA C 1 280 ? -0.547 118.167 35.669 1.00 24.14 280 ALA C N 1
ATOM 10363 C CA . ALA C 1 280 ? 0.081 118.232 34.350 1.00 23.41 280 ALA C CA 1
ATOM 10364 C C . ALA C 1 280 ? -0.051 116.948 33.536 1.00 23.22 280 ALA C C 1
ATOM 10365 O O . ALA C 1 280 ? -0.383 117.001 32.350 1.00 23.13 280 ALA C O 1
ATOM 10367 N N . LEU C 1 281 ? 0.211 115.803 34.169 1.00 22.91 281 LEU C N 1
ATOM 10368 C CA . LEU C 1 281 ? 0.193 114.511 33.473 1.00 22.76 281 LEU C CA 1
ATOM 10369 C C . LEU C 1 281 ? -1.221 114.088 33.058 1.00 22.67 281 LEU C C 1
ATOM 10370 O O . LEU C 1 281 ? -1.423 113.554 31.959 1.00 22.20 281 LEU C O 1
ATOM 10375 N N . GLN C 1 282 ? -2.196 114.320 33.936 1.00 22.54 282 GLN C N 1
ATOM 10376 C CA . GLN C 1 282 ? -3.597 114.095 33.574 1.00 22.27 282 GLN C CA 1
ATOM 10377 C C . GLN C 1 282 ? -4.050 115.036 32.445 1.00 22.04 282 GLN C C 1
ATOM 10378 O O . GLN C 1 282 ? -4.742 114.603 31.531 1.00 21.94 282 GLN C O 1
ATOM 10384 N N . THR C 1 283 ? -3.630 116.303 32.487 1.00 21.97 283 THR C N 1
ATOM 10385 C CA . THR C 1 283 ? -3.910 117.260 31.393 1.00 21.81 283 THR C CA 1
ATOM 10386 C C . THR C 1 283 ? -3.342 116.783 30.042 1.00 22.03 283 THR C C 1
ATOM 10387 O O . THR C 1 283 ? -4.007 116.874 29.007 1.00 22.04 283 THR C O 1
ATOM 10391 N N . MET C 1 284 ? -2.112 116.275 30.070 1.00 22.20 284 MET C N 1
ATOM 10392 C CA . MET C 1 284 ? -1.460 115.708 28.885 1.00 22.40 284 MET C CA 1
ATOM 10393 C C . MET C 1 284 ? -2.152 114.454 28.346 1.00 21.61 284 MET C C 1
ATOM 10394 O O . MET C 1 284 ? -2.395 114.359 27.139 1.00 21.76 284 MET C O 1
ATOM 10399 N N . PHE C 1 285 ? -2.468 113.505 29.232 1.00 20.61 285 PHE C N 1
ATOM 10400 C CA . PHE C 1 285 ? -2.842 112.152 28.808 1.00 20.21 285 PHE C CA 1
ATOM 10401 C C . PHE C 1 285 ? -4.314 111.746 28.977 1.00 20.14 285 PHE C C 1
ATOM 10402 O O . PHE C 1 285 ? -4.785 110.861 28.267 1.00 19.70 285 PHE C O 1
ATOM 10410 N N . ALA C 1 286 ? -5.037 112.355 29.916 1.00 19.90 286 ALA C N 1
ATOM 10411 C CA . ALA C 1 286 ? -6.405 111.876 30.217 1.00 19.96 286 ALA C CA 1
ATOM 10412 C C . ALA C 1 286 ? -7.343 111.669 29.007 1.00 19.68 286 ALA C C 1
ATOM 10413 O O . ALA C 1 286 ? -7.991 110.625 28.928 1.00 19.69 286 ALA C O 1
ATOM 10415 N N . PRO C 1 287 ? -7.430 112.650 28.071 1.00 19.83 287 PRO C N 1
ATOM 10416 C CA . PRO C 1 287 ? -8.372 112.471 26.955 1.00 19.73 287 PRO C CA 1
ATOM 10417 C C . PRO C 1 287 ? -7.822 111.658 25.781 1.00 19.81 287 PRO C C 1
ATOM 10418 O O . PRO C 1 287 ? -8.574 111.326 24.852 1.00 19.95 287 PRO C O 1
ATOM 10422 N N . VAL C 1 288 ? -6.529 111.336 25.825 1.00 19.75 288 VAL C N 1
ATOM 10423 C CA . VAL C 1 288 ? -5.867 110.593 24.743 1.00 19.14 288 VAL C CA 1
ATOM 10424 C C . VAL C 1 288 ? -6.479 109.194 24.611 1.00 19.00 288 VAL C C 1
ATOM 10425 O O . VAL C 1 288 ? -6.680 108.513 25.620 1.00 19.10 288 VAL C O 1
ATOM 10429 N N . ASP C 1 289 ? -6.796 108.770 23.385 1.00 18.78 289 ASP C N 1
ATOM 10430 C CA . ASP C 1 289 ? -7.340 107.411 23.178 1.00 18.84 289 ASP C CA 1
ATOM 10431 C C . ASP C 1 289 ? -6.440 106.439 22.388 1.00 18.56 289 ASP C C 1
ATOM 10432 O O . ASP C 1 289 ? -6.754 105.254 22.279 1.00 18.73 289 ASP C O 1
ATOM 10437 N N . LEU C 1 290 ? -5.337 106.940 21.845 1.00 18.02 290 LEU C N 1
ATOM 10438 C CA . LEU C 1 290 ? -4.392 106.111 21.086 1.00 18.03 290 LEU C CA 1
ATOM 10439 C C . LEU C 1 290 ? -2.978 106.625 21.285 1.00 17.58 290 LEU C C 1
ATOM 10440 O O . LEU C 1 290 ? -2.704 107.789 21.027 1.00 17.77 290 LEU C O 1
ATOM 10445 N N . VAL C 1 291 ? -2.090 105.746 21.751 1.00 17.48 291 VAL C N 1
ATOM 10446 C CA . VAL C 1 291 ? -0.691 106.094 21.984 1.00 16.69 291 VAL C CA 1
ATOM 10447 C C . VAL C 1 291 ? 0.169 105.285 21.018 1.00 16.71 291 VAL C C 1
ATOM 10448 O O . VAL C 1 291 ? 0.170 104.051 21.056 1.00 16.10 291 VAL C O 1
ATOM 10452 N N . LEU C 1 292 ? 0.874 105.994 20.140 1.00 16.46 292 LEU C N 1
ATOM 10453 C CA . LEU C 1 292 ? 1.816 105.378 19.223 1.00 16.43 292 LEU C CA 1
ATOM 10454 C C . LEU C 1 292 ? 3.211 105.637 19.746 1.00 16.24 292 LEU C C 1
ATOM 10455 O O . LEU C 1 292 ? 3.716 106.753 19.657 1.00 16.42 292 LEU C O 1
ATOM 10460 N N . THR C 1 293 ? 3.821 104.611 20.325 1.00 16.04 293 THR C N 1
ATOM 10461 C CA . THR C 1 293 ? 5.172 104.754 20.851 1.00 15.79 293 THR C CA 1
ATOM 10462 C C . THR C 1 293 ? 6.146 104.453 19.717 1.00 15.91 293 THR C C 1
ATOM 10463 O O . THR C 1 293 ? 6.438 103.283 19.411 1.00 15.80 293 THR C O 1
ATOM 10467 N N . VAL C 1 294 ? 6.629 105.529 19.102 1.00 15.56 294 VAL C N 1
ATOM 10468 C CA . VAL C 1 294 ? 7.441 105.468 17.890 1.00 15.99 294 VAL C CA 1
ATOM 10469 C C . VAL C 1 294 ? 8.924 105.377 18.253 1.00 15.74 294 VAL C C 1
ATOM 10470 O O . VAL C 1 294 ? 9.514 106.335 18.734 1.00 15.87 294 VAL C O 1
ATOM 10474 N N . GLY C 1 295 ? 9.522 104.218 18.008 1.00 16.01 295 GLY C N 1
ATOM 10475 C CA . GLY C 1 295 ? 10.883 103.955 18.468 1.00 15.68 295 GLY C CA 1
ATOM 10476 C C . GLY C 1 295 ? 10.929 103.648 19.960 1.00 15.63 295 GLY C C 1
ATOM 10477 O O . GLY C 1 295 ? 11.864 104.054 20.640 1.00 16.13 295 GLY C O 1
ATOM 10478 N N . TYR C 1 296 ? 9.941 102.907 20.472 1.00 15.23 296 TYR C N 1
ATOM 10479 C CA . TYR C 1 296 ? 9.834 102.691 21.926 1.00 15.01 296 TYR C CA 1
ATOM 10480 C C . TYR C 1 296 ? 11.015 101.931 22.530 1.00 14.82 296 TYR C C 1
ATOM 10481 O O . TYR C 1 296 ? 11.457 100.913 21.988 1.00 15.12 296 TYR C O 1
ATOM 10490 N N . ASP C 1 297 ? 11.496 102.427 23.668 1.00 14.81 297 ASP C N 1
ATOM 10491 C CA . ASP C 1 297 ? 12.536 101.764 24.453 1.00 14.58 297 ASP C CA 1
ATOM 10492 C C . ASP C 1 297 ? 12.271 102.007 25.942 1.00 14.73 297 ASP C C 1
ATOM 10493 O O . ASP C 1 297 ? 12.336 103.149 26.403 1.00 14.58 297 ASP C O 1
ATOM 10498 N N . TYR C 1 298 ? 11.973 100.931 26.680 1.00 14.81 298 TYR C N 1
ATOM 10499 C CA . TYR C 1 298 ? 11.748 100.972 28.138 1.00 14.80 298 TYR C CA 1
ATOM 10500 C C . TYR C 1 298 ? 12.887 101.670 28.874 1.00 15.15 298 TYR C C 1
ATOM 10501 O O . TYR C 1 298 ? 12.661 102.341 29.887 1.00 15.04 298 TYR C O 1
ATOM 10510 N N . ALA C 1 299 ? 14.103 101.505 28.351 1.00 15.27 299 ALA C N 1
ATOM 10511 C CA . ALA C 1 299 ? 15.321 102.043 28.961 1.00 15.86 299 ALA C CA 1
ATOM 10512 C C . ALA C 1 299 ? 15.406 103.565 28.962 1.00 16.31 299 ALA C C 1
ATOM 10513 O O . ALA C 1 299 ? 16.201 104.133 29.708 1.00 16.82 299 ALA C O 1
ATOM 10515 N N . GLU C 1 300 ? 14.614 104.226 28.116 1.00 17.00 300 GLU C N 1
ATOM 10516 C CA . GLU C 1 300 ? 14.509 105.701 28.150 1.00 17.41 300 GLU C CA 1
ATOM 10517 C C . GLU C 1 300 ? 13.657 106.211 29.314 1.00 18.12 300 GLU C C 1
ATOM 10518 O O . GLU C 1 300 ? 13.576 107.423 29.567 1.00 18.36 300 GLU C O 1
ATOM 10524 N N . ASP C 1 301 ? 13.020 105.266 30.003 1.00 18.54 301 ASP C N 1
ATOM 10525 C CA . ASP C 1 301 ? 12.256 105.496 31.230 1.00 19.40 301 ASP C CA 1
ATOM 10526 C C . ASP C 1 301 ? 10.925 106.238 31.079 1.00 19.68 301 ASP C C 1
ATOM 10527 O O . ASP C 1 301 ? 10.415 106.797 32.053 1.00 20.21 301 ASP C O 1
ATOM 10532 N N . LEU C 1 302 ? 10.363 106.251 29.872 1.00 19.26 302 LEU C N 1
ATOM 10533 C CA . LEU C 1 302 ? 8.962 106.623 29.723 1.00 18.78 302 LEU C CA 1
ATOM 10534 C C . LEU C 1 302 ? 8.228 105.300 29.707 1.00 18.64 302 LEU C C 1
ATOM 10535 O O . LEU C 1 302 ? 8.214 104.595 28.698 1.00 18.65 302 LEU C O 1
ATOM 10540 N N . ARG C 1 303 ? 7.654 104.972 30.861 1.00 18.53 303 ARG C N 1
ATOM 10541 C CA A ARG C 1 303 ? 7.042 103.672 31.081 0.50 18.44 303 ARG C CA 1
ATOM 10542 C CA B ARG C 1 303 ? 7.041 103.673 31.112 0.50 18.23 303 ARG C CA 1
ATOM 10543 C C . ARG C 1 303 ? 5.559 103.730 30.736 1.00 18.14 303 ARG C C 1
ATOM 10544 O O . ARG C 1 303 ? 4.969 104.811 30.740 1.00 18.22 303 ARG C O 1
ATOM 10559 N N . PRO C 1 304 ? 4.949 102.567 30.401 1.00 18.18 304 PRO C N 1
ATOM 10560 C CA . PRO C 1 304 ? 3.508 102.604 30.125 1.00 18.47 304 PRO C CA 1
ATOM 10561 C C . PRO C 1 304 ? 2.661 103.301 31.206 1.00 19.31 304 PRO C C 1
ATOM 10562 O O . PRO C 1 304 ? 1.697 103.989 30.873 1.00 19.23 304 PRO C O 1
ATOM 10566 N N . SER C 1 305 ? 3.030 103.134 32.476 1.00 19.85 305 SER C N 1
ATOM 10567 C CA . SER C 1 305 ? 2.328 103.770 33.593 1.00 20.21 305 SER C CA 1
ATOM 10568 C C . SER C 1 305 ? 2.196 105.292 33.418 1.00 20.36 305 SER C C 1
ATOM 10569 O O . SER C 1 305 ? 1.228 105.897 33.879 1.00 20.73 305 SER C O 1
ATOM 10572 N N . MET C 1 306 ? 3.154 105.898 32.727 1.00 20.40 306 MET C N 1
ATOM 10573 C CA . MET C 1 306 ? 3.136 107.335 32.469 1.00 20.75 306 MET C CA 1
ATOM 10574 C C . MET C 1 306 ? 1.932 107.797 31.620 1.00 20.63 306 MET C C 1
ATOM 10575 O O . MET C 1 306 ? 1.311 108.823 31.919 1.00 20.48 306 MET C O 1
ATOM 10580 N N . TRP C 1 307 ? 1.601 107.049 30.569 1.00 20.16 307 TRP C N 1
ATOM 10581 C CA . TRP C 1 307 ? 0.508 107.461 29.692 1.00 20.07 307 TRP C CA 1
ATOM 10582 C C . TRP C 1 307 ? -0.839 106.888 30.116 1.00 20.41 307 TRP C C 1
ATOM 10583 O O . TRP C 1 307 ? -1.874 107.317 29.613 1.00 20.87 307 TRP C O 1
ATOM 10594 N N . GLN C 1 308 ? -0.824 105.934 31.044 1.00 20.53 308 GLN C N 1
ATOM 10595 C CA . GLN C 1 308 ? -2.047 105.276 31.486 1.00 21.23 308 GLN C CA 1
ATOM 10596 C C . GLN C 1 308 ? -2.778 106.137 32.519 1.00 21.72 308 GLN C C 1
ATOM 10597 O O . GLN C 1 308 ? -2.858 105.782 33.700 1.00 21.87 308 GLN C O 1
ATOM 10603 N N . LYS C 1 309 ? -3.284 107.279 32.045 1.00 22.21 309 LYS C N 1
ATOM 10604 C CA . LYS C 1 309 ? -4.033 108.257 32.836 1.00 22.48 309 LYS C CA 1
ATOM 10605 C C . LYS C 1 309 ? -5.379 108.507 32.161 1.00 22.48 309 LYS C C 1
ATOM 10606 O O . LYS C 1 309 ? -5.450 108.574 30.941 1.00 22.32 309 LYS C O 1
ATOM 10612 N N . GLY C 1 310 ? -6.438 108.666 32.952 1.00 22.75 310 GLY C N 1
ATOM 10613 C CA . GLY C 1 310 ? -7.758 108.998 32.411 1.00 22.56 310 GLY C CA 1
ATOM 10614 C C . GLY C 1 310 ? -8.430 107.809 31.764 1.00 22.47 310 GLY C C 1
ATOM 10615 O O . GLY C 1 310 ? -8.528 106.752 32.378 1.00 22.36 310 GLY C O 1
ATOM 10616 N N . ILE C 1 311 ? -8.897 107.982 30.527 1.00 22.68 311 ILE C N 1
ATOM 10617 C CA . ILE C 1 311 ? -9.602 106.918 29.797 1.00 22.76 311 ILE C CA 1
ATOM 10618 C C . ILE C 1 311 ? -8.640 105.816 29.359 1.00 22.84 311 ILE C C 1
ATOM 10619 O O . ILE C 1 311 ? -7.425 106.017 29.350 1.00 22.51 311 ILE C O 1
ATOM 10624 N N . GLU C 1 312 ? -9.192 104.653 29.027 1.00 22.83 312 GLU C N 1
ATOM 10625 C CA . GLU C 1 312 ? -8.418 103.549 28.467 1.00 23.01 312 GLU C CA 1
ATOM 10626 C C . GLU C 1 312 ? -7.859 103.926 27.097 1.00 22.92 312 GLU C C 1
ATOM 10627 O O . GLU C 1 312 ? -8.526 104.598 26.305 1.00 22.95 312 GLU C O 1
ATOM 10633 N N . LYS C 1 313 ? -6.629 103.496 26.829 1.00 22.47 313 LYS C N 1
ATOM 10634 C CA . LYS C 1 313 ? -5.964 103.808 25.568 1.00 22.20 313 LYS C CA 1
ATOM 10635 C C . LYS C 1 313 ? -5.577 102.557 24.773 1.00 21.82 313 LYS C C 1
ATOM 10636 O O . LYS C 1 313 ? -5.204 101.531 25.345 1.00 21.72 313 LYS C O 1
ATOM 10642 N N . LYS C 1 314 ? -5.670 102.656 23.451 1.00 21.08 314 LYS C N 1
ATOM 10643 C CA . LYS C 1 314 ? -5.042 101.686 22.570 1.00 20.61 314 LYS C CA 1
ATOM 10644 C C . LYS C 1 314 ? -3.588 102.100 22.376 1.00 19.54 314 LYS C C 1
ATOM 10645 O O . LYS C 1 314 ? -3.260 103.281 22.426 1.00 19.15 314 LYS C O 1
ATOM 10651 N N . THR C 1 315 ? -2.713 101.123 22.168 1.00 18.43 315 THR C N 1
ATOM 10652 C CA . THR C 1 315 ? -1.297 101.412 21.992 1.00 17.46 315 THR C CA 1
ATOM 10653 C C . THR C 1 315 ? -0.766 100.739 20.743 1.00 17.12 315 THR C C 1
ATOM 10654 O O . THR C 1 315 ? -1.201 99.640 20.390 1.00 17.18 315 THR C O 1
ATOM 10658 N N . VAL C 1 316 ? 0.169 101.416 20.080 1.00 16.51 316 VAL C N 1
ATOM 10659 C CA . VAL C 1 316 ? 0.932 100.838 18.980 1.00 16.04 316 VAL C CA 1
ATOM 10660 C C . VAL C 1 316 ? 2.422 100.976 19.311 1.00 15.77 316 VAL C C 1
ATOM 10661 O O . VAL C 1 316 ? 2.919 102.082 19.530 1.00 15.54 316 VAL C O 1
ATOM 10665 N N . ARG C 1 317 ? 3.125 99.849 19.346 1.00 15.04 317 ARG C N 1
ATOM 10666 C CA . ARG C 1 317 ? 4.572 99.861 19.515 1.00 14.65 317 ARG C CA 1
ATOM 10667 C C . ARG C 1 317 ? 5.221 99.756 18.148 1.00 14.38 317 ARG C C 1
ATOM 10668 O O . ARG C 1 317 ? 4.857 98.891 17.355 1.00 14.53 317 ARG C O 1
ATOM 10676 N N . ILE C 1 318 ? 6.177 100.639 17.878 1.00 14.61 318 ILE C N 1
ATOM 10677 C CA . ILE C 1 318 ? 7.043 100.519 16.702 1.00 14.53 318 ILE C CA 1
ATOM 10678 C C . ILE C 1 318 ? 8.492 100.551 17.179 1.00 14.76 318 ILE C C 1
ATOM 10679 O O . ILE C 1 318 ? 8.888 101.487 17.881 1.00 14.75 318 ILE C O 1
ATOM 10684 N N . SER C 1 319 ? 9.261 99.517 16.816 1.00 14.61 319 SER C N 1
ATOM 10685 C CA . SER C 1 319 ? 10.656 99.376 17.237 1.00 14.69 319 SER C CA 1
ATOM 10686 C C . SER C 1 319 ? 11.436 98.419 16.322 1.00 14.68 319 SER C C 1
ATOM 10687 O O . SER C 1 319 ? 10.899 97.386 15.905 1.00 14.80 319 SER C O 1
ATOM 10690 N N . PRO C 1 320 ? 12.716 98.730 16.032 1.00 14.76 320 PRO C N 1
ATOM 10691 C CA . PRO C 1 320 ? 13.523 97.760 15.276 1.00 14.93 320 PRO C CA 1
ATOM 10692 C C . PRO C 1 320 ? 14.005 96.603 16.155 1.00 14.91 320 PRO C C 1
ATOM 10693 O O . PRO C 1 320 ? 15.108 96.088 15.934 1.00 14.80 320 PRO C O 1
ATOM 10697 N N . THR C 1 321 ? 13.197 96.227 17.153 1.00 14.65 321 THR C N 1
ATOM 10698 C CA . THR C 1 321 ? 13.528 95.135 18.088 1.00 14.92 321 THR C CA 1
ATOM 10699 C C . THR C 1 321 ? 12.253 94.400 18.484 1.00 14.84 321 THR C C 1
ATOM 10700 O O . THR C 1 321 ? 11.175 94.999 18.496 1.00 14.86 321 THR C O 1
ATOM 10704 N N . VAL C 1 322 ? 12.383 93.120 18.824 1.00 14.56 322 VAL C N 1
ATOM 10705 C CA . VAL C 1 322 ? 11.285 92.352 19.426 1.00 14.52 322 VAL C CA 1
ATOM 10706 C C . VAL C 1 322 ? 11.081 92.846 20.875 1.00 14.51 322 VAL C C 1
ATOM 10707 O O . VAL C 1 322 ? 12.046 93.183 21.555 1.00 14.09 322 VAL C O 1
ATOM 10711 N N . ASN C 1 323 ? 9.825 92.912 21.319 1.00 14.14 323 ASN C N 1
ATOM 10712 C CA . ASN C 1 323 ? 9.477 93.396 22.658 1.00 13.86 323 ASN C CA 1
ATOM 10713 C C . ASN C 1 323 ? 10.200 92.624 23.771 1.00 13.54 323 ASN C C 1
ATOM 10714 O O . ASN C 1 323 ? 9.910 91.446 23.992 1.00 13.55 323 ASN C O 1
ATOM 10719 N N . PRO C 1 324 ? 11.147 93.283 24.476 1.00 13.22 324 PRO C N 1
ATOM 10720 C CA . PRO C 1 324 ? 11.855 92.616 25.569 1.00 12.99 324 PRO C CA 1
ATOM 10721 C C . PRO C 1 324 ? 11.036 92.528 26.875 1.00 12.98 324 PRO C C 1
ATOM 10722 O O . PRO C 1 324 ? 11.398 91.750 27.763 1.00 12.85 324 PRO C O 1
ATOM 10726 N N . ILE C 1 325 ? 9.953 93.308 26.985 1.00 12.82 325 ILE C N 1
ATOM 10727 C CA . ILE C 1 325 ? 9.231 93.467 28.264 1.00 12.68 325 ILE C CA 1
ATOM 10728 C C . ILE C 1 325 ? 7.712 93.205 28.203 1.00 13.10 325 ILE C C 1
ATOM 10729 O O . ILE C 1 325 ? 6.910 94.038 28.640 1.00 14.00 325 ILE C O 1
ATOM 10734 N N . PRO C 1 326 ? 7.302 92.032 27.692 1.00 13.30 326 PRO C N 1
ATOM 10735 C CA . PRO C 1 326 ? 5.864 91.760 27.654 1.00 13.32 326 PRO C CA 1
ATOM 10736 C C . PRO C 1 326 ? 5.192 91.739 29.044 1.00 13.80 326 PRO C C 1
ATOM 10737 O O . PRO C 1 326 ? 3.973 91.878 29.128 1.00 13.91 326 PRO C O 1
ATOM 10741 N N . ARG C 1 327 ? 5.967 91.575 30.120 1.00 14.32 327 ARG C N 1
ATOM 10742 C CA . ARG C 1 327 ? 5.410 91.658 31.478 1.00 14.05 327 ARG C CA 1
ATOM 10743 C C . ARG C 1 327 ? 4.817 93.046 31.742 1.00 14.77 327 ARG C C 1
ATOM 10744 O O . ARG C 1 327 ? 3.848 93.188 32.500 1.00 15.36 327 ARG C O 1
ATOM 10752 N N . VAL C 1 328 ? 5.402 94.051 31.091 1.00 14.70 328 VAL C N 1
ATOM 10753 C CA . VAL C 1 328 ? 5.155 95.466 31.360 1.00 14.77 328 VAL C CA 1
ATOM 10754 C C . VAL C 1 328 ? 4.389 96.159 30.234 1.00 15.24 328 VAL C C 1
ATOM 10755 O O . VAL C 1 328 ? 3.539 97.016 30.488 1.00 15.82 328 VAL C O 1
ATOM 10759 N N . TYR C 1 329 ? 4.725 95.832 28.990 1.00 15.19 329 TYR C N 1
ATOM 10760 C CA . TYR C 1 329 ? 4.114 96.497 27.848 1.00 15.52 329 TYR C CA 1
ATOM 10761 C C . TYR C 1 329 ? 3.590 95.460 26.874 1.00 16.10 329 TYR C C 1
ATOM 10762 O O . TYR C 1 329 ? 4.359 94.732 26.245 1.00 15.58 329 TYR C O 1
ATOM 10771 N N . ARG C 1 330 ? 2.264 95.391 26.788 1.00 16.79 330 ARG C N 1
ATOM 10772 C CA . ARG C 1 330 ? 1.594 94.545 25.815 1.00 17.71 330 ARG C CA 1
ATOM 10773 C C . ARG C 1 330 ? 0.793 95.407 24.849 1.00 17.89 330 ARG C C 1
ATOM 10774 O O . ARG C 1 330 ? -0.411 95.632 25.052 1.00 18.31 330 ARG C O 1
ATOM 10782 N N . PRO C 1 331 ? 1.461 95.904 23.790 1.00 17.82 331 PRO C N 1
ATOM 10783 C CA . PRO C 1 331 ? 0.796 96.833 22.874 1.00 17.76 331 PRO C CA 1
ATOM 10784 C C . PRO C 1 331 ? -0.369 96.156 22.165 1.00 17.93 331 PRO C C 1
ATOM 10785 O O . PRO C 1 331 ? -0.371 94.935 22.005 1.00 18.48 331 PRO C O 1
ATOM 10789 N N . ASP C 1 332 ? -1.375 96.926 21.776 1.00 17.90 332 ASP C N 1
ATOM 10790 C CA . ASP C 1 332 ? -2.487 96.355 21.022 1.00 17.84 332 ASP C CA 1
ATOM 10791 C C . ASP C 1 332 ? -1.986 95.929 19.645 1.00 17.53 332 ASP C C 1
ATOM 10792 O O . ASP C 1 332 ? -2.385 94.892 19.118 1.00 17.77 332 ASP C O 1
ATOM 10797 N N . VAL C 1 333 ? -1.098 96.742 19.085 1.00 17.34 333 VAL C N 1
ATOM 10798 C CA . VAL C 1 333 ? -0.436 96.447 17.816 1.00 17.27 333 VAL C CA 1
ATOM 10799 C C . VAL C 1 333 ? 1.061 96.602 18.040 1.00 16.90 333 VAL C C 1
ATOM 10800 O O . VAL C 1 333 ? 1.517 97.623 18.550 1.00 16.66 333 VAL C O 1
ATOM 10804 N N . ASP C 1 334 ? 1.818 95.571 17.675 1.00 16.95 334 ASP C N 1
ATOM 10805 C CA . ASP C 1 334 ? 3.280 95.599 17.782 1.00 16.85 334 ASP C CA 1
ATOM 10806 C C . ASP C 1 334 ? 3.851 95.533 16.362 1.00 16.84 334 ASP C C 1
ATOM 10807 O O . ASP C 1 334 ? 3.675 94.537 15.653 1.00 17.32 334 ASP C O 1
ATOM 10812 N N . VAL C 1 335 ? 4.490 96.617 15.938 1.00 16.57 335 VAL C N 1
ATOM 10813 C CA . VAL C 1 335 ? 5.097 96.698 14.609 1.00 16.21 335 VAL C CA 1
ATOM 10814 C C . VAL C 1 335 ? 6.610 96.639 14.771 1.00 16.03 335 VAL C C 1
ATOM 10815 O O . VAL C 1 335 ? 7.226 97.613 15.194 1.00 15.90 335 VAL C O 1
ATOM 10819 N N . VAL C 1 336 ? 7.196 95.491 14.428 1.00 16.03 336 VAL C N 1
ATOM 10820 C CA . VAL C 1 336 ? 8.641 95.284 14.552 1.00 16.03 336 VAL C CA 1
ATOM 10821 C C . VAL C 1 336 ? 9.318 95.501 13.198 1.00 16.10 336 VAL C C 1
ATOM 10822 O O . VAL C 1 336 ? 9.252 94.660 12.307 1.00 15.85 336 VAL C O 1
ATOM 10826 N N . THR C 1 337 ? 9.957 96.655 13.058 1.00 16.49 337 THR C N 1
ATOM 10827 C CA . THR C 1 337 ? 10.528 97.074 11.789 1.00 16.91 337 THR C CA 1
ATOM 10828 C C . THR C 1 337 ? 11.352 98.334 11.996 1.00 17.19 337 THR C C 1
ATOM 10829 O O . THR C 1 337 ? 11.365 98.895 13.088 1.00 17.38 337 THR C O 1
ATOM 10833 N N . ASP C 1 338 ? 12.009 98.787 10.931 1.00 17.45 338 ASP C N 1
ATOM 10834 C CA . ASP C 1 338 ? 12.734 100.049 10.929 1.00 17.80 338 ASP C CA 1
ATOM 10835 C C . ASP C 1 338 ? 11.745 101.206 11.091 1.00 17.67 338 ASP C C 1
ATOM 10836 O O . ASP C 1 338 ? 10.692 101.219 10.448 1.00 17.87 338 ASP C O 1
ATOM 10841 N N . VAL C 1 339 ? 12.074 102.172 11.947 1.00 17.89 339 VAL C N 1
ATOM 10842 C CA . VAL C 1 339 ? 11.156 103.285 12.224 1.00 17.71 339 VAL C CA 1
ATOM 10843 C C . VAL C 1 339 ? 10.825 104.091 10.955 1.00 18.04 339 VAL C C 1
ATOM 10844 O O . VAL C 1 339 ? 9.653 104.375 10.693 1.00 18.33 339 VAL C O 1
ATOM 10848 N N . LEU C 1 340 ? 11.840 104.437 10.164 1.00 18.02 340 LEU C N 1
ATOM 10849 C CA . LEU C 1 340 ? 11.603 105.175 8.911 1.00 18.14 340 LEU C CA 1
ATOM 10850 C C . LEU C 1 340 ? 10.725 104.382 7.943 1.00 18.35 340 LEU C C 1
ATOM 10851 O O . LEU C 1 340 ? 9.773 104.927 7.363 1.00 18.73 340 LEU C O 1
ATOM 10856 N N . ALA C 1 341 ? 11.035 103.100 7.777 1.00 18.26 341 ALA C N 1
ATOM 10857 C CA . ALA C 1 341 ? 10.223 102.227 6.936 1.00 18.56 341 ALA C CA 1
ATOM 10858 C C . ALA C 1 341 ? 8.771 102.218 7.415 1.00 18.83 341 ALA C C 1
ATOM 10859 O O . ALA C 1 341 ? 7.836 102.267 6.597 1.00 18.77 341 ALA C O 1
ATOM 10861 N N . PHE C 1 342 ? 8.574 102.174 8.736 1.00 19.02 342 PHE C N 1
ATOM 10862 C CA . PHE C 1 342 ? 7.220 102.230 9.276 1.00 18.97 342 PHE C CA 1
ATOM 10863 C C . PHE C 1 342 ? 6.520 103.536 8.894 1.00 19.19 342 PHE C C 1
ATOM 10864 O O . PHE C 1 342 ? 5.403 103.506 8.378 1.00 19.34 342 PHE C O 1
ATOM 10872 N N . VAL C 1 343 ? 7.169 104.668 9.153 1.00 19.55 343 VAL C N 1
ATOM 10873 C CA . VAL C 1 343 ? 6.531 105.969 8.932 1.00 20.30 343 VAL C CA 1
ATOM 10874 C C . VAL C 1 343 ? 6.164 106.171 7.454 1.00 20.86 343 VAL C C 1
ATOM 10875 O O . VAL C 1 343 ? 5.078 106.680 7.142 1.00 20.85 343 VAL C O 1
ATOM 10879 N N . GLU C 1 344 ? 7.062 105.752 6.560 1.00 21.19 344 GLU C N 1
ATOM 10880 C CA . GLU C 1 344 ? 6.829 105.854 5.118 1.00 21.66 344 GLU C CA 1
ATOM 10881 C C . GLU C 1 344 ? 5.635 105.014 4.704 1.00 21.86 344 GLU C C 1
ATOM 10882 O O . GLU C 1 344 ? 4.792 105.474 3.933 1.00 22.29 344 GLU C O 1
ATOM 10888 N N . HIS C 1 345 ? 5.540 103.800 5.244 1.00 21.94 345 HIS C N 1
ATOM 10889 C CA . HIS C 1 345 ? 4.377 102.939 5.002 1.00 21.95 345 HIS C CA 1
ATOM 10890 C C . HIS C 1 345 ? 3.113 103.544 5.599 1.00 22.32 345 HIS C C 1
ATOM 10891 O O . HIS C 1 345 ? 2.044 103.516 4.981 1.00 22.30 345 HIS C O 1
ATOM 10898 N N . PHE C 1 346 ? 3.244 104.081 6.810 1.00 22.54 346 PHE C N 1
ATOM 10899 C CA . PHE C 1 346 ? 2.119 104.652 7.546 1.00 22.80 346 PHE C CA 1
ATOM 10900 C C . PHE C 1 346 ? 1.544 105.868 6.795 1.00 23.42 346 PHE C C 1
ATOM 10901 O O . PHE C 1 346 ? 0.328 106.076 6.777 1.00 23.50 346 PHE C O 1
ATOM 10909 N N . GLU C 1 347 ? 2.433 106.653 6.185 1.00 23.96 347 GLU C N 1
ATOM 10910 C CA . GLU C 1 347 ? 2.053 107.783 5.331 1.00 24.98 347 GLU C CA 1
ATOM 10911 C C . GLU C 1 347 ? 1.133 107.365 4.184 1.00 25.42 347 GLU C C 1
ATOM 10912 O O . GLU C 1 347 ? 0.128 108.030 3.921 1.00 25.97 347 GLU C O 1
ATOM 10918 N N . THR C 1 348 ? 1.483 106.271 3.507 1.00 25.69 348 THR C N 1
ATOM 10919 C CA . THR C 1 348 ? 0.642 105.705 2.457 1.00 26.12 348 THR C CA 1
ATOM 10920 C C . THR C 1 348 ? -0.719 105.272 3.021 1.00 26.39 348 THR C C 1
ATOM 10921 O O . THR C 1 348 ? -1.762 105.680 2.507 1.00 26.67 348 THR C O 1
ATOM 10925 N N . ALA C 1 349 ? -0.698 104.480 4.095 1.00 26.20 349 ALA C N 1
ATOM 10926 C CA . ALA C 1 349 ? -1.921 103.938 4.694 1.00 26.25 349 ALA C CA 1
ATOM 10927 C C . ALA C 1 349 ? -2.872 105.001 5.237 1.00 26.13 349 ALA C C 1
ATOM 10928 O O . ALA C 1 349 ? -4.068 104.745 5.379 1.00 26.61 349 ALA C O 1
ATOM 10930 N N . THR C 1 350 ? -2.345 106.181 5.550 1.00 26.02 350 THR C N 1
ATOM 10931 C CA . THR C 1 350 ? -3.148 107.240 6.178 1.00 25.84 350 THR C CA 1
ATOM 10932 C C . THR C 1 350 ? -3.311 108.471 5.286 1.00 26.06 350 THR C C 1
ATOM 10933 O O . THR C 1 350 ? -3.738 109.531 5.754 1.00 26.13 350 THR C O 1
ATOM 10937 N N . ALA C 1 351 ? -2.979 108.317 4.007 1.00 26.37 351 ALA C N 1
ATOM 10938 C CA . ALA C 1 351 ? -2.876 109.439 3.064 1.00 26.73 351 ALA C CA 1
ATOM 10939 C C . ALA C 1 351 ? -4.158 110.254 2.915 1.00 27.18 351 ALA C C 1
ATOM 10940 O O . ALA C 1 351 ? -4.104 111.464 2.676 1.00 27.35 351 ALA C O 1
ATOM 10942 N N . SER C 1 352 ? -5.300 109.586 3.060 1.00 27.82 352 SER C N 1
ATOM 10943 C CA . SER C 1 352 ? -6.597 110.202 2.825 1.00 28.38 352 SER C CA 1
ATOM 10944 C C . SER C 1 352 ? -7.329 110.569 4.115 1.00 28.31 352 SER C C 1
ATOM 10945 O O . SER C 1 352 ? -8.449 111.091 4.067 1.00 28.49 352 SER C O 1
ATOM 10948 N N . PHE C 1 353 ? -6.701 110.299 5.259 1.00 27.75 353 PHE C N 1
ATOM 10949 C CA . PHE C 1 353 ? -7.291 110.605 6.566 1.00 27.38 353 PHE C CA 1
ATOM 10950 C C . PHE C 1 353 ? -7.415 112.119 6.765 1.00 27.28 353 PHE C C 1
ATOM 10951 O O . PHE C 1 353 ? -6.524 112.881 6.370 1.00 27.07 353 PHE C O 1
ATOM 10959 N N . GLY C 1 354 ? -8.512 112.551 7.387 1.00 27.24 354 GLY C N 1
ATOM 10960 C CA . GLY C 1 354 ? -8.660 113.953 7.776 1.00 27.18 354 GLY C CA 1
ATOM 10961 C C . GLY C 1 354 ? -7.847 114.241 9.027 1.00 27.25 354 GLY C C 1
ATOM 10962 O O . GLY C 1 354 ? -7.694 113.368 9.882 1.00 27.33 354 GLY C O 1
ATOM 10963 N N . ALA C 1 355 ? -7.322 115.461 9.138 1.00 27.31 355 ALA C N 1
ATOM 10964 C CA . ALA C 1 355 ? -6.598 115.889 10.339 1.00 27.21 355 ALA C CA 1
ATOM 10965 C C . ALA C 1 355 ? -7.453 115.754 11.602 1.00 27.27 355 ALA C C 1
ATOM 10966 O O . ALA C 1 355 ? -8.685 115.761 11.540 1.00 27.36 355 ALA C O 1
ATOM 10968 N N . LYS C 1 356 ? -6.789 115.602 12.744 1.00 27.25 356 LYS C 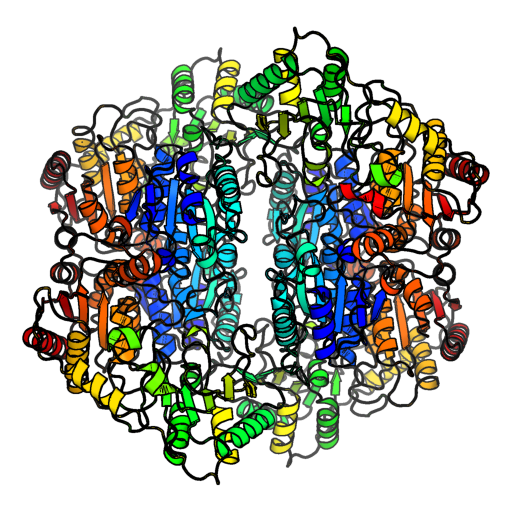N 1
ATOM 10969 C CA . LYS C 1 356 ? -7.482 115.365 14.009 1.00 27.30 356 LYS C CA 1
ATOM 10970 C C . LYS C 1 356 ? -7.693 116.662 14.777 1.00 27.26 356 LYS C C 1
ATOM 10971 O O . LYS C 1 356 ? -7.036 117.662 14.511 1.00 27.46 356 LYS C O 1
ATOM 10977 N N . GLN C 1 357 ? -8.629 116.641 15.719 1.00 27.79 357 GLN C N 1
ATOM 10978 C CA . GLN C 1 357 ? -8.723 117.707 16.708 1.00 28.13 357 GLN C CA 1
ATOM 10979 C C . GLN C 1 357 ? -7.780 117.350 17.854 1.00 28.05 357 GLN C C 1
ATOM 10980 O O . GLN C 1 357 ? -7.681 116.188 18.245 1.00 28.56 357 GLN C O 1
ATOM 10986 N N . ARG C 1 358 ? -7.068 118.349 18.359 1.00 28.08 358 ARG C N 1
ATOM 10987 C CA . ARG C 1 358 ? -6.189 118.181 19.502 1.00 28.16 358 ARG C CA 1
ATOM 10988 C C . ARG C 1 358 ? -6.934 118.568 20.763 1.00 28.30 358 ARG C C 1
ATOM 10989 O O . ARG C 1 358 ? -7.719 119.525 20.755 1.00 28.43 358 ARG C O 1
ATOM 10997 N N . HIS C 1 359 ? -6.672 117.844 21.851 1.00 28.37 359 HIS C N 1
ATOM 10998 C CA . HIS C 1 359 ? -7.230 118.202 23.156 1.00 28.35 359 HIS C CA 1
ATOM 10999 C C . HIS C 1 359 ? -6.482 119.385 23.779 1.00 28.03 359 HIS C C 1
ATOM 11000 O O . HIS C 1 359 ? -5.278 119.546 23.611 1.00 28.30 359 HIS C O 1
ATOM 11007 N N . ASP C 1 360 ? -7.231 120.218 24.482 1.00 27.81 360 ASP C N 1
ATOM 11008 C CA . ASP C 1 360 ? -6.724 121.449 25.059 1.00 27.48 360 ASP C CA 1
ATOM 11009 C C . ASP C 1 360 ? -5.711 121.161 26.171 1.00 27.25 360 ASP C C 1
ATOM 11010 O O . ASP C 1 360 ? -6.035 120.472 27.145 1.00 27.20 360 ASP C O 1
ATOM 11015 N N . ILE C 1 361 ? -4.485 121.665 26.006 1.00 26.95 361 ILE C N 1
ATOM 11016 C CA . ILE C 1 361 ? -3.473 121.637 27.074 1.00 26.37 361 ILE C CA 1
ATOM 11017 C C . ILE C 1 361 ? -3.028 123.059 27.432 1.00 26.23 361 ILE C C 1
ATOM 11018 O O . ILE C 1 361 ? -2.021 123.260 28.121 1.00 25.84 361 ILE C O 1
ATOM 11023 N N . GLU C 1 362 ? -3.804 124.042 26.979 1.00 25.91 362 GLU C N 1
ATOM 11024 C CA . GLU C 1 362 ? -3.484 125.442 27.223 1.00 26.22 362 GLU C CA 1
ATOM 11025 C C . GLU C 1 362 ? -3.327 125.821 28.696 1.00 25.78 362 GLU C C 1
ATOM 11026 O O . GLU C 1 362 ? -2.390 126.552 29.028 1.00 25.80 362 GLU C O 1
ATOM 11032 N N . PRO C 1 363 ? -4.216 125.316 29.588 1.00 25.56 363 PRO C N 1
ATOM 11033 C CA . PRO C 1 363 ? -4.009 125.660 31.001 1.00 25.35 363 PRO C CA 1
ATOM 11034 C C . PRO C 1 363 ? -2.652 125.180 31.530 1.00 25.04 363 PRO C C 1
ATOM 11035 O O . PRO C 1 363 ? -2.045 125.867 32.363 1.00 24.76 363 PRO C O 1
ATOM 11039 N N . LEU C 1 364 ? -2.179 124.032 31.035 1.00 24.80 364 LEU C N 1
ATOM 11040 C CA . LEU C 1 364 ? -0.841 123.527 31.374 1.00 24.77 364 LEU C CA 1
ATOM 11041 C C . LEU C 1 364 ? 0.269 124.420 30.802 1.00 25.09 364 LEU C C 1
ATOM 11042 O O . LEU C 1 364 ? 1.207 124.785 31.516 1.00 25.20 364 LEU C O 1
ATOM 11047 N N . ARG C 1 365 ? 0.156 124.767 29.523 1.00 25.25 365 ARG C N 1
ATOM 11048 C CA . ARG C 1 365 ? 1.104 125.678 28.881 1.00 25.87 365 ARG C CA 1
ATOM 11049 C C . ARG C 1 365 ? 1.199 127.010 29.619 1.00 26.05 365 ARG C C 1
ATOM 11050 O O . ARG C 1 365 ? 2.300 127.553 29.794 1.00 25.96 365 ARG C O 1
ATOM 11058 N N . ALA C 1 366 ? 0.051 127.522 30.062 1.00 26.11 366 ALA C N 1
ATOM 11059 C CA . ALA C 1 366 ? 0.001 128.783 30.796 1.00 26.66 366 ALA C CA 1
ATOM 11060 C C . ALA C 1 366 ? 0.714 128.676 32.143 1.00 26.86 366 ALA C C 1
ATOM 11061 O O . ALA C 1 366 ? 1.444 129.591 32.540 1.00 26.90 366 ALA C O 1
ATOM 11063 N N . ARG C 1 367 ? 0.513 127.553 32.830 1.00 26.97 367 ARG C N 1
ATOM 11064 C CA . ARG C 1 367 ? 1.166 127.306 34.116 1.00 27.04 367 ARG C CA 1
ATOM 11065 C C . ARG C 1 367 ? 2.690 127.232 33.983 1.00 27.16 367 ARG C C 1
ATOM 11066 O O . ARG C 1 367 ? 3.407 127.876 34.748 1.00 27.30 367 ARG C O 1
ATOM 11074 N N . ILE C 1 368 ? 3.172 126.459 33.007 1.00 27.17 368 ILE C N 1
ATOM 11075 C CA . ILE C 1 368 ? 4.612 126.311 32.746 1.00 27.11 368 ILE C CA 1
ATOM 11076 C C . ILE C 1 368 ? 5.287 127.658 32.454 1.00 27.20 368 ILE C C 1
ATOM 11077 O O . ILE C 1 368 ? 6.357 127.959 32.997 1.00 27.26 368 ILE C O 1
ATOM 11082 N N . ALA C 1 369 ? 4.646 128.468 31.616 1.00 27.43 369 ALA C N 1
ATOM 11083 C CA . ALA C 1 369 ? 5.167 129.784 31.243 1.00 27.74 369 ALA C CA 1
ATOM 11084 C C . ALA C 1 369 ? 5.241 130.724 32.444 1.00 28.00 369 ALA C C 1
ATOM 11085 O O . ALA C 1 369 ? 6.208 131.470 32.595 1.00 27.88 369 ALA C O 1
ATOM 11087 N N . GLU C 1 370 ? 4.205 130.683 33.282 1.00 28.47 370 GLU C N 1
ATOM 11088 C CA . GLU C 1 370 ? 4.155 131.460 34.519 1.00 29.11 370 GLU C CA 1
ATOM 11089 C C . GLU C 1 370 ? 5.245 130.989 35.484 1.00 28.92 370 GLU C C 1
ATOM 11090 O O . GLU C 1 370 ? 5.952 131.808 36.090 1.00 28.76 370 GLU C O 1
ATOM 11096 N N . PHE C 1 371 ? 5.371 129.670 35.600 1.00 28.59 371 PHE C N 1
ATOM 11097 C CA . PHE C 1 371 ? 6.342 129.029 36.478 1.00 28.65 371 PHE C CA 1
ATOM 11098 C C . PHE C 1 371 ? 7.771 129.445 36.129 1.00 28.58 371 PHE C C 1
ATOM 11099 O O . PHE C 1 371 ? 8.520 129.878 36.995 1.00 28.57 371 PHE C O 1
ATOM 11107 N N . LEU C 1 372 ? 8.125 129.339 34.851 1.00 28.72 372 LEU C N 1
ATOM 11108 C CA . LEU C 1 372 ? 9.456 129.688 34.367 1.00 28.91 372 LEU C CA 1
ATOM 11109 C C . LEU C 1 372 ? 9.790 131.186 34.488 1.00 29.40 372 LEU C C 1
ATOM 11110 O O . LEU C 1 372 ? 10.958 131.559 34.600 1.00 29.09 372 LEU C O 1
ATOM 11115 N N . ALA C 1 373 ? 8.762 132.032 34.465 1.00 29.91 373 ALA C N 1
ATOM 11116 C CA . ALA C 1 373 ? 8.941 133.484 34.532 1.00 30.55 373 ALA C CA 1
ATOM 11117 C C . ALA C 1 373 ? 8.968 134.007 35.968 1.00 31.03 373 ALA C C 1
ATOM 11118 O O . ALA C 1 373 ? 9.170 135.206 36.182 1.00 31.18 373 ALA C O 1
ATOM 11120 N N . ASP C 1 374 ? 8.763 133.101 36.932 1.00 31.53 374 ASP C N 1
ATOM 11121 C CA . ASP C 1 374 ? 8.791 133.393 38.378 1.00 32.19 374 ASP C CA 1
ATOM 11122 C C . ASP C 1 374 ? 9.776 134.512 38.732 1.00 32.86 374 ASP C C 1
ATOM 11123 O O . ASP C 1 374 ? 10.993 134.313 38.690 1.00 32.61 374 ASP C O 1
ATOM 11128 N N . PRO C 1 375 ? 9.238 135.700 39.076 1.00 33.73 375 PRO C N 1
ATOM 11129 C CA . PRO C 1 375 ? 10.067 136.888 39.254 1.00 34.33 375 PRO C CA 1
ATOM 11130 C C . PRO C 1 375 ? 10.607 137.071 40.674 1.00 35.08 375 PRO C C 1
ATOM 11131 O O . PRO C 1 375 ? 11.488 137.909 40.891 1.00 35.10 375 PRO C O 1
ATOM 11135 N N . GLU C 1 376 ? 10.094 136.290 41.621 1.00 35.91 376 GLU C N 1
ATOM 11136 C CA . GLU C 1 376 ? 10.502 136.398 43.017 1.00 36.99 376 GLU C CA 1
ATOM 11137 C C . GLU C 1 376 ? 12.010 136.257 43.166 1.00 37.49 376 GLU C C 1
ATOM 11138 O O . GLU C 1 376 ? 12.631 135.436 42.490 1.00 37.71 376 GLU C O 1
ATOM 11144 N N . THR C 1 377 ? 12.589 137.087 44.029 1.00 38.04 377 THR C N 1
ATOM 11145 C CA . THR C 1 377 ? 13.986 136.965 44.416 1.00 38.50 377 THR C CA 1
ATOM 11146 C C . THR C 1 377 ? 14.023 136.302 45.786 1.00 38.55 377 THR C C 1
ATOM 11147 O O . THR C 1 377 ? 13.715 136.937 46.799 1.00 38.88 377 THR C O 1
ATOM 11151 N N . TYR C 1 378 ? 14.382 135.018 45.801 1.00 38.38 378 TYR C N 1
ATOM 11152 C CA . TYR C 1 378 ? 14.414 134.214 47.024 1.00 38.17 378 TYR C CA 1
ATOM 11153 C C . TYR C 1 378 ? 15.653 134.518 47.882 1.00 38.48 378 TYR C C 1
ATOM 11154 O O . TYR C 1 378 ? 16.702 134.917 47.364 1.00 38.62 378 TYR C O 1
ATOM 11163 N N . GLU C 1 379 ? 15.516 134.333 49.193 1.00 38.88 379 GLU C N 1
ATOM 11164 C CA . GLU C 1 379 ? 16.545 134.736 50.154 1.00 39.15 379 GLU C CA 1
ATOM 11165 C C . GLU C 1 379 ? 17.612 133.661 50.326 1.00 39.17 379 GLU C C 1
ATOM 11166 O O . GLU C 1 379 ? 18.795 133.974 50.497 1.00 39.48 379 GLU C O 1
ATOM 11172 N N . ASP C 1 380 ? 17.174 132.403 50.276 1.00 38.90 380 ASP C N 1
ATOM 11173 C CA . ASP C 1 380 ? 18.026 131.236 50.512 1.00 38.65 380 ASP C CA 1
ATOM 11174 C C . ASP C 1 380 ? 18.416 130.520 49.210 1.00 37.74 380 ASP C C 1
ATOM 11175 O O . ASP C 1 380 ? 18.288 129.295 49.102 1.00 38.22 380 ASP C O 1
ATOM 11180 N N . GLY C 1 381 ? 18.890 131.293 48.233 1.00 36.41 381 GLY C N 1
ATOM 11181 C CA . GLY C 1 381 ? 19.299 130.760 46.932 1.00 34.54 381 GLY C CA 1
ATOM 11182 C C . GLY C 1 381 ? 18.198 130.778 45.888 1.00 33.04 381 GLY C C 1
ATOM 11183 O O . GLY C 1 381 ? 17.013 130.887 46.222 1.00 33.32 381 GLY C O 1
ATOM 11184 N N . MET C 1 382 ? 18.588 130.655 44.621 1.00 31.25 382 MET C N 1
ATOM 11185 C CA . MET C 1 382 ? 17.632 130.564 43.513 1.00 29.48 382 MET C CA 1
ATOM 11186 C C . MET C 1 382 ? 16.827 129.261 43.539 1.00 28.77 382 MET C C 1
ATOM 11187 O O . MET C 1 382 ? 17.165 128.322 44.262 1.00 28.71 382 MET C O 1
ATOM 11192 N N . ARG C 1 383 ? 15.746 129.227 42.769 1.00 27.48 383 ARG C N 1
ATOM 11193 C CA . ARG C 1 383 ? 14.999 128.001 42.552 1.00 26.74 383 ARG C CA 1
ATOM 11194 C C . ARG C 1 383 ? 15.331 127.500 41.154 1.00 25.67 383 ARG C C 1
ATOM 11195 O O . ARG C 1 383 ? 15.602 128.294 40.259 1.00 25.63 383 ARG C O 1
ATOM 11203 N N . VAL C 1 384 ? 15.321 126.185 40.968 1.00 24.65 384 VAL C N 1
ATOM 11204 C CA . VAL C 1 384 ? 15.863 125.591 39.741 1.00 23.41 384 VAL C CA 1
ATOM 11205 C C . VAL C 1 384 ? 15.130 126.028 38.470 1.00 22.72 384 VAL C C 1
ATOM 11206 O O . VAL C 1 384 ? 15.758 126.181 37.423 1.00 22.59 384 VAL C O 1
ATOM 11210 N N . HIS C 1 385 ? 13.814 126.225 38.553 1.00 22.29 385 HIS C N 1
ATOM 11211 C CA . HIS C 1 385 ? 13.067 126.717 37.393 1.00 21.95 385 HIS C CA 1
ATOM 11212 C C . HIS C 1 385 ? 13.601 128.059 36.881 1.00 21.71 385 HIS C C 1
ATOM 11213 O O . HIS C 1 385 ? 13.657 128.280 35.673 1.00 21.68 385 HIS C O 1
ATOM 11220 N N . GLN C 1 386 ? 14.023 128.930 37.800 1.00 21.69 386 GLN C N 1
ATOM 11221 C CA . GLN C 1 386 ? 14.626 130.216 37.430 1.00 21.84 386 GLN C CA 1
ATOM 11222 C C . GLN C 1 386 ? 15.972 130.027 36.743 1.00 21.72 386 GLN C C 1
ATOM 11223 O O . GLN C 1 386 ? 16.314 130.778 35.824 1.00 22.09 386 GLN C O 1
ATOM 11229 N N . VAL C 1 387 ? 16.731 129.028 37.199 1.00 21.63 387 VAL C N 1
ATOM 11230 C CA . VAL C 1 387 ? 18.051 128.713 36.634 1.00 21.10 387 VAL C CA 1
ATOM 11231 C C . VAL C 1 387 ? 17.918 128.211 35.195 1.00 21.08 387 VAL C C 1
ATOM 11232 O O . VAL C 1 387 ? 18.618 128.693 34.296 1.00 21.22 387 VAL C O 1
ATOM 11236 N N . ILE C 1 388 ? 17.007 127.263 34.975 1.00 21.05 388 ILE C N 1
ATOM 11237 C CA . ILE C 1 388 ? 16.751 126.732 33.629 1.00 20.91 388 ILE C CA 1
ATOM 11238 C C . ILE C 1 388 ? 16.205 127.820 32.698 1.00 21.03 388 ILE C C 1
ATOM 11239 O O . ILE C 1 388 ? 16.609 127.924 31.535 1.00 20.64 388 ILE C O 1
ATOM 11244 N N . ASP C 1 389 ? 15.287 128.632 33.213 1.00 21.34 389 ASP C N 1
ATOM 11245 C CA . ASP C 1 389 ? 14.738 129.725 32.426 1.00 21.49 389 ASP C CA 1
ATOM 11246 C C . ASP C 1 389 ? 15.847 130.664 31.946 1.00 21.48 389 ASP C C 1
ATOM 11247 O O . ASP C 1 389 ? 15.852 131.070 30.783 1.00 21.80 389 ASP C O 1
ATOM 11252 N N . SER C 1 390 ? 16.789 130.987 32.834 1.00 21.36 390 SER C N 1
ATOM 11253 C CA . SER C 1 390 ? 17.924 131.847 32.480 1.00 21.27 390 SER C CA 1
ATOM 11254 C C . SER C 1 390 ? 18.811 131.203 31.418 1.00 21.27 390 SER C C 1
ATOM 11255 O O . SER C 1 390 ? 19.253 131.872 30.480 1.00 21.16 390 SER C O 1
ATOM 11258 N N . MET C 1 391 ? 19.077 129.904 31.573 1.00 20.89 391 MET C N 1
ATOM 11259 C CA . MET C 1 391 ? 19.887 129.164 30.606 1.00 20.48 391 MET C CA 1
ATOM 11260 C C . MET C 1 391 ? 19.231 129.163 29.228 1.00 20.32 391 MET C C 1
ATOM 11261 O O . MET C 1 391 ? 19.907 129.355 28.225 1.00 20.21 391 MET C O 1
ATOM 11266 N N . ASN C 1 392 ? 17.911 128.968 29.196 1.00 20.31 392 ASN C N 1
ATOM 11267 C CA . ASN C 1 392 ? 17.126 128.995 27.963 1.00 20.69 392 ASN C CA 1
ATOM 11268 C C . ASN C 1 392 ? 17.256 130.331 27.237 1.00 21.14 392 ASN C C 1
ATOM 11269 O O . ASN C 1 392 ? 17.414 130.368 26.014 1.00 21.16 392 ASN C O 1
ATOM 11274 N N . THR C 1 393 ? 17.194 131.420 28.006 1.00 21.61 393 THR C N 1
ATOM 11275 C CA . THR C 1 393 ? 17.329 132.779 27.466 1.00 21.88 393 THR C CA 1
ATOM 11276 C C . THR C 1 393 ? 18.672 132.994 26.777 1.00 21.99 393 THR C C 1
ATOM 11277 O O . THR C 1 393 ? 18.709 133.363 25.605 1.00 22.26 393 THR C O 1
ATOM 11281 N N . VAL C 1 394 ? 19.767 132.755 27.497 1.00 22.20 394 VAL C N 1
ATOM 11282 C CA . VAL C 1 394 ? 21.103 132.977 26.944 1.00 22.27 394 VAL C CA 1
ATOM 11283 C C . VAL C 1 394 ? 21.472 131.965 25.840 1.00 22.81 394 VAL C C 1
ATOM 11284 O O . VAL C 1 394 ? 22.184 132.316 24.900 1.00 22.90 394 VAL C O 1
ATOM 11288 N N . MET C 1 395 ? 20.969 130.729 25.933 1.00 23.07 395 MET C N 1
ATOM 11289 C CA . MET C 1 395 ? 21.145 129.752 24.842 1.00 23.31 395 MET C CA 1
ATOM 11290 C C . MET C 1 395 ? 20.468 130.220 23.550 1.00 23.77 395 MET C C 1
ATOM 11291 O O . MET C 1 395 ? 21.053 130.118 22.471 1.00 23.98 395 MET C O 1
ATOM 11296 N N . GLU C 1 396 ? 19.243 130.731 23.665 1.00 24.19 396 GLU C N 1
ATOM 11297 C CA A GLU C 1 396 ? 18.516 131.260 22.509 0.50 24.67 396 GLU C CA 1
ATOM 11298 C CA B GLU C 1 396 ? 18.520 131.255 22.511 0.50 24.60 396 GLU C CA 1
ATOM 11299 C C . GLU C 1 396 ? 19.297 132.414 21.878 1.00 24.87 396 GLU C C 1
ATOM 11300 O O . GLU C 1 396 ? 19.388 132.509 20.650 1.00 25.00 396 GLU C O 1
ATOM 11311 N N . GLU C 1 397 ? 19.860 133.278 22.727 1.00 25.29 397 GLU C N 1
ATOM 11312 C CA . GLU C 1 397 ? 20.690 134.405 22.293 1.00 25.66 397 GLU C CA 1
ATOM 11313 C C . GLU C 1 397 ? 21.976 133.926 21.611 1.00 25.93 397 GLU C C 1
ATOM 11314 O O . GLU C 1 397 ? 22.291 134.368 20.498 1.00 26.06 397 GLU C O 1
ATOM 11320 N N . ALA C 1 398 ? 22.696 133.009 22.256 1.00 26.20 398 ALA C N 1
ATOM 11321 C CA . ALA C 1 398 ? 24.003 132.557 21.762 1.00 26.36 398 ALA C CA 1
ATOM 11322 C C . ALA C 1 398 ? 23.960 131.630 20.534 1.00 26.52 398 ALA C C 1
ATOM 11323 O O . ALA C 1 398 ? 24.832 131.705 19.659 1.00 26.74 398 ALA C O 1
ATOM 11325 N N . ALA C 1 399 ? 22.958 130.761 20.461 1.00 26.79 399 ALA C N 1
ATOM 11326 C CA . ALA C 1 399 ? 22.914 129.749 19.398 1.00 26.79 399 ALA C CA 1
ATOM 11327 C C . ALA C 1 399 ? 22.202 130.249 18.144 1.00 27.13 399 ALA C C 1
ATOM 11328 O O . ALA C 1 399 ? 21.262 131.056 18.229 1.00 27.15 399 ALA C O 1
ATOM 11330 N N . GLU C 1 400 ? 22.650 129.777 16.984 1.00 27.11 400 GLU C N 1
ATOM 11331 C CA . GLU C 1 400 ? 21.932 129.994 15.729 1.00 27.51 400 GLU C CA 1
ATOM 11332 C C . GLU C 1 400 ? 20.620 129.211 15.785 1.00 27.35 400 GLU C C 1
ATOM 11333 O O . GLU C 1 400 ? 20.528 128.229 16.521 1.00 27.44 400 GLU C O 1
ATOM 11339 N N . PRO C 1 401 ? 19.592 129.638 15.021 1.00 27.42 401 PRO C N 1
ATOM 11340 C CA . PRO C 1 401 ? 18.349 128.855 15.051 1.00 27.10 401 PRO C CA 1
ATOM 11341 C C . PRO C 1 401 ? 18.637 127.376 14.783 1.00 26.56 401 PRO C C 1
ATOM 11342 O O . PRO C 1 401 ? 19.499 127.055 13.961 1.00 26.35 401 PRO C O 1
ATOM 11346 N N . GLY C 1 402 ? 17.949 126.491 15.503 1.00 26.03 402 GLY C N 1
ATOM 11347 C CA . GLY C 1 402 ? 18.139 125.043 15.341 1.00 25.26 402 GLY C CA 1
ATOM 11348 C C . GLY C 1 402 ? 19.479 124.500 15.828 1.00 24.49 402 GLY C C 1
ATOM 11349 O O . GLY C 1 402 ? 19.835 123.358 15.529 1.00 24.63 402 GLY C O 1
ATOM 11350 N N . GLU C 1 403 ? 20.229 125.307 16.575 1.00 23.65 403 GLU C N 1
ATOM 11351 C CA . GLU C 1 403 ? 21.537 124.870 17.075 1.00 23.18 403 GLU C CA 1
ATOM 11352 C C . GLU C 1 403 ? 21.642 125.006 18.592 1.00 22.57 403 GLU C C 1
ATOM 11353 O O . GLU C 1 403 ? 20.697 125.465 19.240 1.00 22.62 403 GLU C O 1
ATOM 11359 N N . GLY C 1 404 ? 22.779 124.587 19.151 1.00 21.57 404 GLY C N 1
ATOM 11360 C CA . GLY C 1 404 ? 23.004 124.630 20.601 1.00 20.49 404 GLY C CA 1
ATOM 11361 C C . GLY C 1 404 ? 22.691 123.321 21.326 1.00 19.93 404 GLY C C 1
ATOM 11362 O O . GLY C 1 404 ? 21.828 122.549 20.893 1.00 19.68 404 GLY C O 1
ATOM 11363 N N . THR C 1 405 ? 23.393 123.079 22.433 1.00 19.31 405 THR C N 1
ATOM 11364 C CA . THR C 1 405 ? 23.154 121.903 23.269 1.00 18.84 405 THR C CA 1
ATOM 11365 C C . THR C 1 405 ? 23.106 122.280 24.745 1.00 18.33 405 THR C C 1
ATOM 11366 O O . THR C 1 405 ? 24.004 122.953 25.247 1.00 17.93 405 THR C O 1
ATOM 11370 N N . ILE C 1 406 ? 22.052 121.838 25.430 1.00 18.06 406 ILE C N 1
ATOM 11371 C CA . ILE C 1 406 ? 22.014 121.887 26.896 1.00 17.73 406 ILE C CA 1
ATOM 11372 C C . ILE C 1 406 ? 22.169 120.468 27.469 1.00 17.50 406 ILE C C 1
ATOM 11373 O O . ILE C 1 406 ? 21.410 119.564 27.122 1.00 17.54 406 ILE C O 1
ATOM 11378 N N . VAL C 1 407 ? 23.166 120.295 28.332 1.00 17.51 407 VAL C N 1
ATOM 11379 C CA . VAL C 1 407 ? 23.462 119.015 28.982 1.00 17.42 407 VAL C CA 1
ATOM 11380 C C . VAL C 1 407 ? 23.014 119.044 30.452 1.00 17.55 407 VAL C C 1
ATOM 11381 O O . VAL C 1 407 ? 23.221 120.036 31.146 1.00 17.76 407 VAL C O 1
ATOM 11385 N N . SER C 1 408 ? 22.392 117.962 30.919 1.00 17.18 408 SER C N 1
ATOM 11386 C CA . SER C 1 408 ? 22.078 117.826 32.339 1.00 16.87 408 SER C CA 1
ATOM 11387 C C . SER C 1 408 ? 22.701 116.575 32.944 1.00 16.97 408 SER C C 1
ATOM 11388 O O . SER C 1 408 ? 22.600 115.473 32.388 1.00 17.19 408 SER C O 1
ATOM 11391 N N . ASP C 1 409 ? 23.348 116.770 34.087 1.00 16.51 409 ASP C N 1
ATOM 11392 C CA . ASP C 1 409 ? 23.787 115.684 34.938 1.00 16.56 409 ASP C CA 1
ATOM 11393 C C . ASP C 1 409 ? 22.545 115.153 35.672 1.00 16.66 409 ASP C C 1
ATOM 11394 O O . ASP C 1 409 ? 21.400 115.483 35.312 1.00 16.42 409 ASP C O 1
ATOM 11399 N N . ILE C 1 410 ? 22.765 114.335 36.694 1.00 16.68 410 ILE C N 1
ATOM 11400 C CA . ILE C 1 410 ? 21.688 113.581 37.328 1.00 17.00 410 ILE C CA 1
ATOM 11401 C C . ILE C 1 410 ? 21.403 114.115 38.738 1.00 16.86 410 ILE C C 1
ATOM 11402 O O . ILE C 1 410 ? 22.329 114.443 39.488 1.00 16.65 410 ILE C O 1
ATOM 11407 N N . GLY C 1 411 ? 20.121 114.188 39.082 1.00 16.77 411 GLY C N 1
ATOM 11408 C CA . GLY C 1 411 ? 19.673 114.699 40.374 1.00 17.15 411 GLY C CA 1
ATOM 11409 C C . GLY C 1 411 ? 18.248 115.211 40.284 1.00 17.57 411 GLY C C 1
ATOM 11410 O O . GLY C 1 411 ? 17.607 115.097 39.229 1.00 17.34 411 GLY C O 1
ATOM 11411 N N . PHE C 1 412 ? 17.744 115.776 41.382 1.00 17.90 412 PHE C N 1
ATOM 11412 C CA . PHE C 1 412 ? 16.390 116.353 41.398 1.00 18.79 412 PHE C CA 1
ATOM 11413 C C . PHE C 1 412 ? 16.235 117.453 40.343 1.00 18.53 412 PHE C C 1
ATOM 11414 O O . PHE C 1 412 ? 15.205 117.542 39.671 1.00 18.96 412 PHE C O 1
ATOM 11422 N N . PHE C 1 413 ? 17.285 118.255 40.183 1.00 18.39 413 PHE C N 1
ATOM 11423 C CA . PHE C 1 413 ? 17.323 119.370 39.242 1.00 18.34 413 PHE C CA 1
ATOM 11424 C C . PHE C 1 413 ? 17.139 118.911 37.790 1.00 18.34 413 PHE C C 1
ATOM 11425 O O . PHE C 1 413 ? 16.712 119.698 36.934 1.00 17.90 413 PHE C O 1
ATOM 11433 N N . ARG C 1 414 ? 17.463 117.645 37.520 1.00 18.14 414 ARG C N 1
ATOM 11434 C CA . ARG C 1 414 ? 17.448 117.101 36.163 1.00 18.32 414 ARG C CA 1
ATOM 11435 C C . ARG C 1 414 ? 16.022 117.064 35.614 1.00 18.60 414 ARG C C 1
ATOM 11436 O O . ARG C 1 414 ? 15.807 117.213 34.411 1.00 18.54 414 ARG C O 1
ATOM 11444 N N . HIS C 1 415 ? 15.056 116.876 36.508 1.00 19.09 415 HIS C N 1
ATOM 11445 C CA . HIS C 1 415 ? 13.641 116.928 36.152 1.00 19.76 415 HIS C CA 1
ATOM 11446 C C . HIS C 1 415 ? 13.279 118.261 35.508 1.00 19.40 415 HIS C C 1
ATOM 11447 O O . HIS C 1 415 ? 12.480 118.301 34.573 1.00 18.94 415 HIS C O 1
ATOM 11454 N N . TYR C 1 416 ? 13.895 119.335 36.003 1.00 19.31 416 TYR C N 1
ATOM 11455 C CA . TYR C 1 416 ? 13.675 120.693 35.488 1.00 19.46 416 TYR C CA 1
ATOM 11456 C C . TYR C 1 416 ? 14.254 120.854 34.085 1.00 19.39 416 TYR C C 1
ATOM 11457 O O . TYR C 1 416 ? 13.618 121.461 33.212 1.00 19.32 416 TYR C O 1
ATOM 11466 N N . GLY C 1 417 ? 15.452 120.305 33.877 1.00 19.02 417 GLY C N 1
ATOM 11467 C CA . GLY C 1 417 ? 16.042 120.204 32.544 1.00 19.08 417 GLY C CA 1
ATOM 11468 C C . GLY C 1 417 ? 15.150 119.450 31.566 1.00 19.11 417 GLY C C 1
ATOM 11469 O O . GLY C 1 417 ? 14.877 119.933 30.467 1.00 19.38 417 GLY C O 1
ATOM 11470 N N . VAL C 1 418 ? 14.677 118.270 31.964 1.00 19.13 418 VAL C N 1
ATOM 11471 C CA . VAL C 1 418 ? 13.818 117.464 31.100 1.00 19.09 418 VAL C CA 1
ATOM 11472 C C . VAL C 1 418 ? 12.529 118.201 30.711 1.00 19.65 418 VAL C C 1
ATOM 11473 O O . VAL C 1 418 ? 12.143 118.231 29.531 1.00 19.79 418 VAL C O 1
ATOM 11477 N N . LEU C 1 419 ? 11.876 118.800 31.703 1.00 20.20 419 LEU C N 1
ATOM 11478 C CA . LEU C 1 419 ? 10.576 119.440 31.490 1.00 20.67 419 LEU C CA 1
ATOM 11479 C C . LEU C 1 419 ? 10.662 120.794 30.783 1.00 20.68 419 LEU C C 1
ATOM 11480 O O . LEU C 1 419 ? 9.782 121.129 29.992 1.00 20.72 419 LEU C O 1
ATOM 11485 N N . PHE C 1 420 ? 11.723 121.553 31.051 1.00 20.71 420 PHE C N 1
ATOM 11486 C CA . PHE C 1 420 ? 11.742 122.974 30.700 1.00 20.98 420 PHE C CA 1
ATOM 11487 C C . PHE C 1 420 ? 12.893 123.431 29.804 1.00 21.17 420 PHE C C 1
ATOM 11488 O O . PHE C 1 420 ? 12.808 124.500 29.189 1.00 21.18 420 PHE C O 1
ATOM 11496 N N . ALA C 1 421 ? 13.963 122.641 29.729 1.00 20.98 421 ALA C N 1
ATOM 11497 C CA . ALA C 1 421 ? 15.143 123.061 28.986 1.00 21.15 421 ALA C CA 1
ATOM 11498 C C . ALA C 1 421 ? 14.892 123.122 27.488 1.00 21.37 421 ALA C C 1
ATOM 11499 O O . ALA C 1 421 ? 14.176 122.289 26.932 1.00 21.42 421 ALA C O 1
ATOM 11501 N N . ARG C 1 422 ? 15.490 124.130 26.859 1.00 21.60 422 ARG C N 1
ATOM 11502 C CA . ARG C 1 422 ? 15.398 124.363 25.421 1.00 21.92 422 ARG C CA 1
ATOM 11503 C C . ARG C 1 422 ? 16.097 123.255 24.609 1.00 21.71 422 ARG C C 1
ATOM 11504 O O . ARG C 1 422 ? 17.231 122.883 24.905 1.00 21.82 422 ARG C O 1
ATOM 11512 N N . ALA C 1 423 ? 15.408 122.743 23.588 1.00 21.48 423 ALA C N 1
ATOM 11513 C CA . ALA C 1 423 ? 15.995 121.827 22.608 1.00 21.19 423 ALA C CA 1
ATOM 11514 C C . ALA C 1 423 ? 15.424 122.154 21.235 1.00 21.23 423 ALA C C 1
ATOM 11515 O O . ALA C 1 423 ? 14.249 121.892 20.970 1.00 21.56 423 ALA C O 1
ATOM 11517 N N . ASP C 1 424 ? 16.251 122.733 20.366 1.00 21.26 424 ASP C N 1
ATOM 11518 C CA . ASP C 1 424 ? 15.782 123.221 19.059 1.00 21.30 424 ASP C CA 1
ATOM 11519 C C . ASP C 1 424 ? 16.273 122.345 17.901 1.00 21.30 424 ASP C C 1
ATOM 11520 O O . ASP C 1 424 ? 16.183 122.730 16.728 1.00 21.42 424 ASP C O 1
ATOM 11525 N N . GLN C 1 425 ? 16.785 121.163 18.251 1.00 20.64 425 GLN C N 1
ATOM 11526 C CA . GLN C 1 425 ? 17.258 120.169 17.292 1.00 20.21 425 GLN C CA 1
ATOM 11527 C C . GLN C 1 425 ? 17.329 118.804 17.980 1.00 20.01 425 GLN C C 1
ATOM 11528 O O . GLN C 1 425 ? 17.421 118.742 19.210 1.00 20.33 425 GLN C O 1
ATOM 11534 N N . PRO C 1 426 ? 17.292 117.706 17.200 1.00 19.80 426 PRO C N 1
ATOM 11535 C CA . PRO C 1 426 ? 17.581 116.399 17.813 1.00 19.62 426 PRO C CA 1
ATOM 11536 C C . PRO C 1 426 ? 18.892 116.429 18.614 1.00 19.23 426 PRO C C 1
ATOM 11537 O O . PRO C 1 426 ? 19.886 117.003 18.153 1.00 19.19 426 PRO C O 1
ATOM 11541 N N . PHE C 1 427 ? 18.866 115.839 19.812 1.00 19.00 427 PHE C N 1
ATOM 11542 C CA . PHE C 1 427 ? 19.990 115.858 20.769 1.00 18.80 427 PHE C CA 1
ATOM 11543 C C . PHE C 1 427 ? 20.391 117.275 21.214 1.00 18.77 427 PHE C C 1
ATOM 11544 O O . PHE C 1 427 ? 21.527 117.514 21.637 1.00 18.39 427 PHE C O 1
ATOM 11552 N N . GLY C 1 428 ? 19.424 118.198 21.144 1.00 18.73 428 GLY C N 1
ATOM 11553 C CA . GLY C 1 428 ? 19.595 119.571 21.632 1.00 18.84 428 GLY C CA 1
ATOM 11554 C C . GLY C 1 428 ? 19.646 119.644 23.147 1.00 18.59 428 GLY C C 1
ATOM 11555 O O . GLY C 1 428 ? 20.244 120.555 23.709 1.00 19.00 428 GLY C O 1
ATOM 11556 N N . PHE C 1 429 ? 18.988 118.695 23.808 1.00 18.63 429 PHE C N 1
ATOM 11557 C CA . PHE C 1 429 ? 19.105 118.521 25.257 1.00 18.08 429 PHE C CA 1
ATOM 11558 C C . PHE C 1 429 ? 19.611 117.108 25.526 1.00 17.97 429 PHE C C 1
ATOM 11559 O O . PHE C 1 429 ? 19.046 116.145 25.001 1.00 18.15 429 PHE C O 1
ATOM 11567 N N . LEU C 1 430 ? 20.673 116.995 26.326 1.00 17.48 430 LEU C N 1
ATOM 11568 C CA . LEU C 1 430 ? 21.267 115.697 26.662 1.00 17.30 430 LEU C CA 1
ATOM 11569 C C . LEU C 1 430 ? 21.180 115.371 28.145 1.00 16.85 430 LEU C C 1
ATOM 11570 O O . LEU C 1 430 ? 21.441 116.222 29.006 1.00 16.57 430 LEU C O 1
ATOM 11575 N N . THR C 1 431 ? 20.822 114.125 28.435 1.00 16.23 431 THR C N 1
ATOM 11576 C CA . THR C 1 431 ? 21.000 113.560 29.772 1.00 15.87 431 THR C CA 1
ATOM 11577 C C . THR C 1 431 ? 21.081 112.032 29.673 1.00 15.68 431 THR C C 1
ATOM 11578 O O . THR C 1 431 ? 21.001 111.479 28.576 1.00 15.64 431 THR C O 1
ATOM 11582 N N . SER C 1 432 ? 21.245 111.357 30.805 1.00 15.49 432 SER C N 1
ATOM 11583 C CA . SER C 1 432 ? 21.308 109.891 30.812 1.00 15.45 432 SER C CA 1
ATOM 11584 C C . SER C 1 432 ? 19.998 109.309 31.355 1.00 15.56 432 SER C C 1
ATOM 11585 O O . SER C 1 432 ? 19.737 109.368 32.553 1.00 15.11 432 SER C O 1
ATOM 11588 N N . ALA C 1 433 ? 19.166 108.775 30.460 1.00 16.06 433 ALA C N 1
ATOM 11589 C CA . ALA C 1 433 ? 17.857 108.230 30.855 1.00 16.49 433 ALA C CA 1
ATOM 11590 C C . ALA C 1 433 ? 17.920 106.774 31.319 1.00 16.56 433 ALA C C 1
ATOM 11591 O O . ALA C 1 433 ? 17.169 106.373 32.222 1.00 17.05 433 ALA C O 1
ATOM 11593 N N . GLY C 1 434 ? 18.812 105.990 30.708 1.00 16.19 434 GLY C N 1
ATOM 11594 C CA . GLY C 1 434 ? 18.931 104.563 31.002 1.00 15.55 434 GLY C CA 1
ATOM 11595 C C . GLY C 1 434 ? 19.811 104.260 32.200 1.00 15.31 434 GLY C C 1
ATOM 11596 O O . GLY C 1 434 ? 19.378 103.608 33.150 1.00 14.86 434 GLY C O 1
ATOM 11597 N N . CYS C 1 435 ? 21.053 104.729 32.154 1.00 14.82 435 CYS C N 1
ATOM 11598 C CA . CYS C 1 435 ? 22.019 104.431 33.202 1.00 15.00 435 CYS C CA 1
ATOM 11599 C C . CYS C 1 435 ? 21.922 105.427 34.365 1.00 15.20 435 CYS C C 1
ATOM 11600 O O . CYS C 1 435 ? 21.961 105.032 35.528 1.00 14.82 435 CYS C O 1
ATOM 11603 N N . SER C 1 436 ? 21.780 106.713 34.035 1.00 15.42 436 SER C N 1
ATOM 11604 C CA . SER C 1 436 ? 21.709 107.812 35.018 1.00 15.71 436 SER C CA 1
ATOM 11605 C C . SER C 1 436 ? 22.810 107.785 36.074 1.00 15.19 436 SER C C 1
ATOM 11606 O O . SER C 1 436 ? 22.527 107.883 37.273 1.00 14.71 436 SER C O 1
ATOM 11609 N N . SER C 1 437 ? 24.059 107.631 35.642 1.00 14.77 437 SER C N 1
ATOM 11610 C CA . SER C 1 437 ? 25.174 107.799 36.568 1.00 14.87 437 SER C CA 1
ATOM 11611 C C . SER C 1 437 ? 25.378 109.278 36.865 1.00 15.23 437 SER C C 1
ATOM 11612 O O . SER C 1 437 ? 25.468 110.082 35.930 1.00 15.42 437 SER C O 1
ATOM 11615 N N . PHE C 1 438 ? 25.457 109.652 38.142 1.00 15.29 438 PHE C N 1
ATOM 11616 C CA . PHE C 1 438 ? 25.889 111.014 38.461 1.00 15.35 438 PHE C CA 1
ATOM 11617 C C . PHE C 1 438 ? 27.330 111.217 37.959 1.00 15.32 438 PHE C C 1
ATOM 11618 O O . PHE C 1 438 ? 28.045 110.234 37.713 1.00 14.89 438 PHE C O 1
ATOM 11626 N N . GLY C 1 439 ? 27.722 112.474 37.736 1.00 14.57 439 GLY C N 1
ATOM 11627 C CA . GLY C 1 439 ? 29.000 112.774 37.102 1.00 13.98 439 GLY C CA 1
ATOM 11628 C C . GLY C 1 439 ? 28.987 112.750 35.581 1.00 13.96 439 GLY C C 1
ATOM 11629 O O . GLY C 1 439 ? 29.984 113.081 34.947 1.00 14.37 439 GLY C O 1
ATOM 11630 N N . TYR C 1 440 ? 27.854 112.362 35.000 1.00 14.00 440 TYR C N 1
ATOM 11631 C CA . TYR C 1 440 ? 27.647 112.274 33.545 1.00 14.00 440 TYR C CA 1
ATOM 11632 C C . TYR C 1 440 ? 27.812 113.601 32.803 1.00 14.26 440 TYR C C 1
ATOM 11633 O O . TYR C 1 440 ? 28.150 113.615 31.623 1.00 14.70 440 TYR C O 1
ATOM 11642 N N . GLY C 1 441 ? 27.548 114.709 33.488 1.00 14.11 441 GLY C N 1
ATOM 11643 C CA . GLY C 1 441 ? 27.519 116.027 32.856 1.00 14.41 441 GLY C CA 1
ATOM 11644 C C . GLY C 1 441 ? 28.773 116.452 32.121 1.00 14.67 441 GLY C C 1
ATOM 11645 O O . GLY C 1 441 ? 28.704 116.777 30.941 1.00 15.39 441 GLY C O 1
ATOM 11646 N N . ILE C 1 442 ? 29.916 116.472 32.811 1.00 14.50 442 ILE C N 1
ATOM 11647 C CA . ILE C 1 442 ? 31.188 116.863 32.181 1.00 14.63 442 ILE C CA 1
ATOM 11648 C C . ILE C 1 442 ? 31.518 116.074 30.897 1.00 14.81 442 ILE C C 1
ATOM 11649 O O . ILE C 1 442 ? 31.671 116.681 29.835 1.00 15.09 442 ILE C O 1
ATOM 11654 N N . PRO C 1 443 ? 31.637 114.720 30.975 1.00 15.04 443 PRO C N 1
ATOM 11655 C CA . PRO C 1 443 ? 31.955 113.993 29.740 1.00 14.57 443 PRO C CA 1
ATOM 11656 C C . PRO C 1 443 ? 30.930 114.138 28.613 1.00 14.72 443 PRO C C 1
ATOM 11657 O O . PRO C 1 443 ? 31.316 114.121 27.441 1.00 14.68 443 PRO C O 1
ATOM 11661 N N . ALA C 1 444 ? 29.646 114.261 28.953 1.00 14.64 444 ALA C N 1
ATOM 11662 C CA . ALA C 1 444 ? 28.607 114.516 27.959 1.00 15.09 444 ALA C CA 1
ATOM 11663 C C . ALA C 1 444 ? 28.789 115.888 27.271 1.00 15.53 444 ALA C C 1
ATOM 11664 O O . ALA C 1 444 ? 28.585 116.019 26.057 1.00 15.57 444 ALA C O 1
ATOM 11666 N N . ALA C 1 445 ? 29.174 116.896 28.050 1.00 15.84 445 ALA C N 1
ATOM 11667 C CA . ALA C 1 445 ? 29.436 118.241 27.509 1.00 16.10 445 ALA C CA 1
ATOM 11668 C C . ALA C 1 445 ? 30.704 118.248 26.643 1.00 16.37 445 ALA C C 1
ATOM 11669 O O . ALA C 1 445 ? 30.753 118.914 25.605 1.00 16.32 445 ALA C O 1
ATOM 11671 N N . ILE C 1 446 ? 31.720 117.490 27.061 1.00 16.69 446 ILE C N 1
ATOM 11672 C CA . ILE C 1 446 ? 32.908 117.278 26.231 1.00 16.76 446 ILE C CA 1
ATOM 11673 C C . ILE C 1 446 ? 32.519 116.683 24.871 1.00 17.34 446 ILE C C 1
ATOM 11674 O O . ILE C 1 446 ? 32.901 117.217 23.818 1.00 17.16 446 ILE C O 1
ATOM 11679 N N . GLY C 1 447 ? 31.747 115.595 24.900 1.00 17.42 447 GLY C N 1
ATOM 11680 C CA . GLY C 1 447 ? 31.263 114.943 23.684 1.00 17.76 447 GLY C CA 1
ATOM 11681 C C . GLY C 1 447 ? 30.414 115.855 22.812 1.00 18.29 447 GLY C C 1
ATOM 11682 O O . GLY C 1 447 ? 30.579 115.891 21.586 1.00 18.13 447 GLY C O 1
ATOM 11683 N N . ALA C 1 448 ? 29.499 116.588 23.445 1.00 18.40 448 ALA C N 1
ATOM 11684 C CA . ALA C 1 448 ? 28.625 117.523 22.746 1.00 18.65 448 ALA C CA 1
ATOM 11685 C C . ALA C 1 448 ? 29.421 118.625 22.034 1.00 19.02 448 ALA C C 1
ATOM 11686 O O . ALA C 1 448 ? 29.183 118.898 20.844 1.00 18.83 448 ALA C O 1
ATOM 11688 N N . GLN C 1 449 ? 30.375 119.225 22.751 1.00 19.14 449 GLN C N 1
ATOM 11689 C CA . GLN C 1 449 ? 31.187 120.317 22.209 1.00 19.60 449 GLN C CA 1
ATOM 11690 C C . GLN C 1 449 ? 32.130 119.845 21.100 1.00 20.08 449 GLN C C 1
ATOM 11691 O O . GLN C 1 449 ? 32.371 120.572 20.126 1.00 19.81 449 GLN C O 1
ATOM 11697 N N . MET C 1 450 ? 32.668 118.633 21.248 1.00 20.05 450 MET C N 1
ATOM 11698 C CA . MET C 1 450 ? 33.506 118.050 20.195 1.00 20.05 450 MET C CA 1
ATOM 11699 C C . MET C 1 450 ? 32.692 117.705 18.956 1.00 20.20 450 MET C C 1
ATOM 11700 O O . MET C 1 450 ? 33.196 117.831 17.837 1.00 20.38 450 MET C O 1
ATOM 11705 N N . ALA C 1 451 ? 31.441 117.278 19.156 1.00 19.84 451 ALA C N 1
ATOM 11706 C CA . ALA C 1 451 ? 30.534 116.963 18.050 1.00 20.25 451 ALA C CA 1
ATOM 11707 C C . ALA C 1 451 ? 30.047 118.214 17.316 1.00 20.56 451 ALA C C 1
ATOM 11708 O O . ALA C 1 451 ? 29.780 118.175 16.113 1.00 20.67 451 ALA C O 1
ATOM 11710 N N . ARG C 1 452 ? 29.904 119.309 18.062 1.00 21.21 452 ARG C N 1
ATOM 11711 C CA . ARG C 1 452 ? 29.323 120.549 17.555 1.00 21.61 452 ARG C CA 1
ATOM 11712 C C . ARG C 1 452 ? 30.255 121.718 17.895 1.00 22.21 452 ARG C C 1
ATOM 11713 O O . ARG C 1 452 ? 29.893 122.593 18.680 1.00 22.33 452 ARG C O 1
ATOM 11721 N N . PRO C 1 453 ? 31.464 121.740 17.297 1.00 23.13 453 PRO C N 1
ATOM 11722 C CA . PRO C 1 453 ? 32.506 122.678 17.745 1.00 23.68 453 PRO C CA 1
ATOM 11723 C C . PRO C 1 453 ? 32.144 124.167 17.602 1.00 24.25 453 PRO C C 1
ATOM 11724 O O . PRO C 1 453 ? 32.696 125.005 18.318 1.00 24.82 453 PRO C O 1
ATOM 11728 N N . ASP C 1 454 ? 31.211 124.493 16.716 1.00 24.58 454 ASP C N 1
ATOM 11729 C CA . ASP C 1 454 ? 30.828 125.898 16.521 1.00 25.19 454 ASP C CA 1
ATOM 11730 C C . ASP C 1 454 ? 29.500 126.281 17.191 1.00 24.77 454 ASP C C 1
ATOM 11731 O O . ASP C 1 454 ? 28.960 127.358 16.924 1.00 25.19 454 ASP C O 1
ATOM 11736 N N . GLN C 1 455 ? 28.982 125.406 18.056 1.00 23.68 455 GLN C N 1
ATOM 11737 C CA . GLN C 1 455 ? 27.721 125.653 18.745 1.00 22.83 455 GLN C CA 1
ATOM 11738 C C . GLN C 1 455 ? 27.941 125.824 20.250 1.00 22.52 455 GLN C C 1
ATOM 11739 O O . GLN C 1 455 ? 28.881 125.244 20.798 1.00 22.77 455 GLN C O 1
ATOM 11745 N N . PRO C 1 456 ? 27.090 126.637 20.920 1.00 21.84 456 PRO C N 1
ATOM 11746 C CA . PRO C 1 456 ? 27.206 126.787 22.373 1.00 21.57 456 PRO C CA 1
ATOM 11747 C C . PRO C 1 456 ? 26.808 125.482 23.073 1.00 20.99 456 PRO C C 1
ATOM 11748 O O . PRO C 1 456 ? 25.897 124.777 22.614 1.00 21.00 456 PRO C O 1
ATOM 11752 N N . THR C 1 457 ? 27.500 125.176 24.162 1.00 20.32 457 THR C N 1
ATOM 11753 C CA . THR C 1 457 ? 27.234 123.978 24.947 1.00 19.80 457 THR C CA 1
ATOM 11754 C C . THR C 1 457 ? 27.145 124.388 26.411 1.00 19.40 457 THR C C 1
ATOM 11755 O O . THR C 1 457 ? 28.123 124.859 26.988 1.00 19.13 457 THR C O 1
ATOM 11759 N N . PHE C 1 458 ? 25.955 124.233 26.990 1.00 18.92 458 PHE C N 1
ATOM 11760 C CA . PHE C 1 458 ? 25.722 124.564 28.400 1.00 19.07 458 PHE C CA 1
ATOM 11761 C C . PHE C 1 458 ? 25.535 123.277 29.193 1.00 18.62 458 PHE C C 1
ATOM 11762 O O . PHE C 1 458 ? 24.882 122.350 28.722 1.00 18.92 458 PHE C O 1
ATOM 11770 N N . LEU C 1 459 ? 26.097 123.234 30.396 1.00 18.37 459 LEU C N 1
ATOM 11771 C CA . LEU C 1 459 ? 25.891 122.113 31.305 1.00 17.92 459 LEU C CA 1
ATOM 11772 C C . LEU C 1 459 ? 25.266 122.578 32.615 1.00 17.68 459 LEU C C 1
ATOM 11773 O O . LEU C 1 459 ? 25.744 123.532 33.233 1.00 17.38 459 LEU C O 1
ATOM 11778 N N . ILE C 1 460 ? 24.212 121.890 33.049 1.00 17.13 460 ILE C N 1
ATOM 11779 C CA . ILE C 1 460 ? 23.758 122.017 34.436 1.00 16.96 460 ILE C CA 1
ATOM 11780 C C . ILE C 1 460 ? 24.021 120.726 35.228 1.00 17.24 460 ILE C C 1
ATOM 11781 O O . ILE C 1 460 ? 23.757 119.618 34.742 1.00 17.27 460 ILE C O 1
ATOM 11786 N N . ALA C 1 461 ? 24.553 120.877 36.436 1.00 16.97 461 ALA C N 1
ATOM 11787 C CA . ALA C 1 461 ? 24.859 119.747 37.308 1.00 17.35 461 ALA C CA 1
ATOM 11788 C C . ALA C 1 461 ? 24.657 120.168 38.754 1.00 17.59 461 ALA C C 1
ATOM 11789 O O . ALA C 1 461 ? 24.845 121.347 39.084 1.00 17.84 461 ALA C O 1
ATOM 11791 N N . GLY C 1 462 ? 24.266 119.215 39.603 1.00 17.34 462 GLY C N 1
ATOM 11792 C CA . GLY C 1 462 ? 24.124 119.450 41.038 1.00 17.13 462 GLY C CA 1
ATOM 11793 C C . GLY C 1 462 ? 25.456 119.203 41.705 1.00 17.27 462 GLY C C 1
ATOM 11794 O O . GLY C 1 462 ? 26.335 118.596 41.108 1.00 17.58 462 GLY C O 1
ATOM 11795 N N . ASP C 1 463 ? 25.603 119.664 42.942 1.00 17.19 463 ASP C N 1
ATOM 11796 C CA . ASP C 1 463 ? 26.867 119.544 43.673 1.00 17.42 463 ASP C CA 1
ATOM 11797 C C . ASP C 1 463 ? 27.284 118.095 43.962 1.00 17.25 463 ASP C C 1
ATOM 11798 O O . ASP C 1 463 ? 28.468 117.795 43.989 1.00 17.34 463 ASP C O 1
ATOM 11803 N N . GLY C 1 464 ? 26.309 117.213 44.178 1.00 17.40 464 GLY C N 1
ATOM 11804 C CA . GLY C 1 464 ? 26.576 115.795 44.455 1.00 17.22 464 GLY C CA 1
ATOM 11805 C C . GLY C 1 464 ? 27.166 115.083 43.252 1.00 17.16 464 GLY C C 1
ATOM 11806 O O . GLY C 1 464 ? 28.264 114.533 43.316 1.00 17.44 464 GLY C O 1
ATOM 11807 N N . GLY C 1 465 ? 26.438 115.116 42.143 1.00 17.19 465 GLY C N 1
ATOM 11808 C CA . GLY C 1 465 ? 26.888 114.493 40.899 1.00 16.92 465 GLY C CA 1
ATOM 11809 C C . GLY C 1 465 ? 28.075 115.198 40.274 1.00 16.82 465 GLY C C 1
ATOM 11810 O O . GLY C 1 465 ? 29.030 114.551 39.832 1.00 16.96 465 GLY C O 1
ATOM 11811 N N . PHE C 1 466 ? 28.038 116.526 40.245 1.00 16.75 466 PHE C N 1
ATOM 11812 C CA . PHE C 1 466 ? 29.156 117.274 39.681 1.00 16.34 466 PHE C CA 1
ATOM 11813 C C . PHE C 1 466 ? 30.480 116.929 40.354 1.00 16.03 466 PHE C C 1
ATOM 11814 O O . PHE C 1 466 ? 31.460 116.662 39.669 1.00 16.22 466 PHE C O 1
ATOM 11822 N N . HIS C 1 467 ? 30.510 116.953 41.683 1.00 15.63 467 HIS C N 1
ATOM 11823 C CA . HIS C 1 467 ? 31.756 116.717 42.417 1.00 15.78 467 HIS C CA 1
ATOM 11824 C C . HIS C 1 467 ? 32.238 115.259 42.370 1.00 15.76 467 HIS C C 1
ATOM 11825 O O . HIS C 1 467 ? 33.416 114.978 42.613 1.00 15.49 467 HIS C O 1
ATOM 11832 N N . SER C 1 468 ? 31.339 114.343 42.033 1.00 15.85 468 SER C N 1
ATOM 11833 C CA . SER C 1 468 ? 31.689 112.927 41.899 1.00 15.88 468 SER C CA 1
ATOM 11834 C C . SER C 1 468 ? 32.658 112.694 40.744 1.00 16.00 468 SER C C 1
ATOM 11835 O O . SER C 1 468 ? 33.366 111.690 40.714 1.00 16.79 468 SER C O 1
ATOM 11838 N N . ASN C 1 469 ? 32.692 113.643 39.813 1.00 15.86 469 ASN C N 1
ATOM 11839 C CA . ASN C 1 469 ? 33.485 113.550 38.588 1.00 15.59 469 ASN C CA 1
ATOM 11840 C C . ASN C 1 469 ? 33.995 114.940 38.154 1.00 15.52 469 ASN C C 1
ATOM 11841 O O . ASN C 1 469 ? 34.138 115.214 36.959 1.00 15.59 469 ASN C O 1
ATOM 11846 N N . SER C 1 470 ? 34.265 115.807 39.132 1.00 15.79 470 SER C N 1
ATOM 11847 C CA . SER C 1 470 ? 34.669 117.200 38.875 1.00 15.85 470 SER C CA 1
ATOM 11848 C C . SER C 1 470 ? 36.121 117.383 38.408 1.00 16.08 470 SER C C 1
ATOM 11849 O O . SER C 1 470 ? 36.477 118.447 37.889 1.00 16.29 470 SER C O 1
ATOM 11852 N N . SER C 1 471 ? 36.958 116.370 38.605 1.00 16.10 471 SER C N 1
ATOM 11853 C CA . SER C 1 471 ? 38.386 116.464 38.236 1.00 16.15 471 SER C CA 1
ATOM 11854 C C . SER C 1 471 ? 38.622 116.614 36.738 1.00 16.20 471 SER C C 1
ATOM 11855 O O . SER C 1 471 ? 39.659 117.144 36.314 1.00 16.47 471 SER C O 1
ATOM 11858 N N . ASP C 1 472 ? 37.661 116.170 35.930 1.00 16.09 472 ASP C N 1
ATOM 11859 C CA . ASP C 1 472 ? 37.759 116.363 34.488 1.00 16.09 472 ASP C CA 1
ATOM 11860 C C . ASP C 1 472 ? 37.474 117.800 34.004 1.00 16.45 472 ASP C C 1
ATOM 11861 O O . ASP C 1 472 ? 37.454 118.070 32.795 1.00 16.37 472 ASP C O 1
ATOM 11866 N N . LEU C 1 473 ? 37.279 118.721 34.944 1.00 16.81 473 LEU C N 1
ATOM 11867 C CA . LEU C 1 473 ? 37.387 120.155 34.632 1.00 17.10 473 LEU C CA 1
ATOM 11868 C C . LEU C 1 473 ? 38.737 120.476 33.969 1.00 17.70 473 LEU C C 1
ATOM 11869 O O . LEU C 1 473 ? 38.795 121.273 33.018 1.00 17.94 473 LEU C O 1
ATOM 11874 N N . GLU C 1 474 ? 39.810 119.840 34.452 1.00 18.05 474 GLU C N 1
ATOM 11875 C CA . GLU C 1 474 ? 41.149 120.042 33.888 1.00 18.33 474 GLU C CA 1
ATOM 11876 C C . GLU C 1 474 ? 41.199 119.662 32.405 1.00 18.65 474 GLU C C 1
ATOM 11877 O O . GLU C 1 474 ? 41.876 120.326 31.604 1.00 18.89 474 GLU C O 1
ATOM 11883 N N . THR C 1 475 ? 40.483 118.597 32.044 1.00 18.18 475 THR C N 1
ATOM 11884 C CA . THR C 1 475 ? 40.383 118.155 30.660 1.00 17.86 475 THR C CA 1
ATOM 11885 C C . THR C 1 475 ? 39.651 119.187 29.801 1.00 18.22 475 THR C C 1
ATOM 11886 O O . THR C 1 475 ? 40.051 119.455 28.661 1.00 18.28 475 THR C O 1
ATOM 11890 N N . ILE C 1 476 ? 38.574 1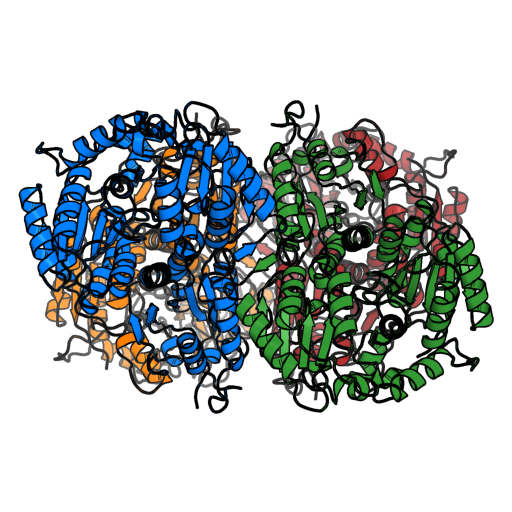19.754 30.336 1.00 18.36 476 ILE C N 1
ATOM 11891 C CA . ILE C 1 476 ? 37.837 120.798 29.629 1.00 18.89 476 ILE C CA 1
ATOM 11892 C C . ILE C 1 476 ? 38.781 121.981 29.359 1.00 19.17 476 ILE C C 1
ATOM 11893 O O . ILE C 1 476 ? 38.837 122.489 28.237 1.00 19.14 476 ILE C O 1
ATOM 11898 N N . ALA C 1 477 ? 39.539 122.376 30.382 1.00 19.54 477 ALA C N 1
ATOM 11899 C CA . ALA C 1 477 ? 40.556 123.426 30.256 1.00 20.23 477 ALA C CA 1
ATOM 11900 C C . ALA C 1 477 ? 41.613 123.079 29.215 1.00 20.69 477 ALA C C 1
ATOM 11901 O O . ALA C 1 477 ? 41.858 123.869 28.296 1.00 21.66 477 ALA C O 1
ATOM 11903 N N . ARG C 1 478 ? 42.212 121.895 29.352 1.00 21.06 478 ARG C N 1
ATOM 11904 C CA . ARG C 1 478 ? 43.282 121.404 28.463 1.00 21.19 478 ARG C CA 1
ATOM 11905 C C . ARG C 1 478 ? 42.881 121.333 26.986 1.00 21.61 478 ARG C C 1
ATOM 11906 O O . ARG C 1 478 ? 43.680 121.653 26.098 1.00 21.91 478 ARG C O 1
ATOM 11914 N N . LEU C 1 479 ? 41.654 120.902 26.719 1.00 21.54 479 LEU C N 1
ATOM 11915 C CA . LEU C 1 479 ? 41.170 120.836 25.348 1.00 21.85 479 LEU C CA 1
ATOM 11916 C C . LEU C 1 479 ? 40.598 122.178 24.877 1.00 21.93 479 LEU C C 1
ATOM 11917 O O . LEU C 1 479 ? 40.222 122.312 23.715 1.00 22.03 479 LEU C O 1
ATOM 11922 N N . ASN C 1 480 ? 40.551 123.155 25.789 1.00 22.35 480 ASN C N 1
ATOM 11923 C CA . ASN C 1 480 ? 39.921 124.463 25.570 1.00 22.67 480 ASN C CA 1
ATOM 11924 C C . ASN C 1 480 ? 38.542 124.375 24.916 1.00 22.70 480 ASN C C 1
ATOM 11925 O O . ASN C 1 480 ? 38.278 125.017 23.886 1.00 22.66 480 ASN C O 1
ATOM 11930 N N . LEU C 1 481 ? 37.670 123.563 25.518 1.00 21.99 481 LEU C N 1
ATOM 11931 C CA . LEU C 1 481 ? 36.306 123.438 25.045 1.00 21.51 481 LEU C CA 1
ATOM 11932 C C . LEU C 1 481 ? 35.466 124.473 25.783 1.00 21.34 481 LEU C C 1
ATOM 11933 O O . LEU C 1 481 ? 35.338 124.411 27.010 1.00 21.19 481 LEU C O 1
ATOM 11938 N N . PRO C 1 482 ? 34.900 125.436 25.036 1.00 21.04 482 PRO C N 1
ATOM 11939 C CA . PRO C 1 482 ? 34.237 126.611 25.616 1.00 20.89 482 PRO C CA 1
ATOM 11940 C C . PRO C 1 482 ? 32.865 126.291 26.231 1.00 20.68 482 PRO C C 1
ATOM 11941 O O . PRO C 1 482 ? 31.871 126.988 25.966 1.00 20.71 482 PRO C O 1
ATOM 11945 N N . ILE C 1 483 ? 32.828 125.238 27.046 1.00 20.04 483 ILE C N 1
ATOM 11946 C CA . ILE C 1 483 ? 31.613 124.801 27.725 1.00 19.37 483 ILE C CA 1
ATOM 11947 C C . ILE C 1 483 ? 31.305 125.758 28.874 1.00 19.35 483 ILE C C 1
ATOM 11948 O O . ILE C 1 483 ? 32.213 126.144 29.611 1.00 19.24 483 ILE C O 1
ATOM 11953 N N . VAL C 1 484 ? 30.029 126.120 29.024 1.00 19.32 484 VAL C N 1
ATOM 11954 C CA . VAL C 1 484 ? 29.567 126.898 30.173 1.00 19.13 484 VAL C CA 1
ATOM 11955 C C . VAL C 1 484 ? 28.820 125.987 31.157 1.00 19.32 484 VAL C C 1
ATOM 11956 O O . VAL C 1 484 ? 27.752 125.449 30.845 1.00 19.46 484 VAL C O 1
ATOM 11960 N N . THR C 1 485 ? 29.391 125.832 32.348 1.00 19.48 485 THR C N 1
ATOM 11961 C CA . THR C 1 485 ? 28.851 124.952 33.379 1.00 19.42 485 THR C CA 1
ATOM 11962 C C . THR C 1 485 ? 28.132 125.762 34.458 1.00 19.60 485 THR C C 1
ATOM 11963 O O . THR C 1 485 ? 28.675 126.739 34.966 1.00 20.04 485 THR C O 1
ATOM 11967 N N . VAL C 1 486 ? 26.915 125.344 34.798 1.00 19.37 486 VAL C N 1
ATOM 11968 C CA . VAL C 1 486 ? 26.204 125.850 35.970 1.00 19.18 486 VAL C CA 1
ATOM 11969 C C . VAL C 1 486 ? 26.088 124.721 37.010 1.00 19.28 486 VAL C C 1
ATOM 11970 O O . VAL C 1 486 ? 25.518 123.656 36.731 1.00 19.19 486 VAL C O 1
ATOM 11974 N N . VAL C 1 487 ? 26.654 124.950 38.191 1.00 19.22 487 VAL C N 1
ATOM 11975 C CA . VAL C 1 487 ? 26.552 124.006 39.299 1.00 19.50 487 VAL C CA 1
ATOM 11976 C C . VAL C 1 487 ? 25.506 124.508 40.285 1.00 19.81 487 VAL C C 1
ATOM 11977 O O . VAL C 1 487 ? 25.688 125.556 40.916 1.00 20.07 487 VAL C O 1
ATOM 11981 N N . VAL C 1 488 ? 24.394 123.783 40.396 1.00 20.16 488 VAL C N 1
ATOM 11982 C CA . VAL C 1 488 ? 23.357 124.142 41.362 1.00 20.40 488 VAL C CA 1
ATOM 11983 C C . VAL C 1 488 ? 23.666 123.442 42.679 1.00 20.96 488 VAL C C 1
ATOM 11984 O O . VAL C 1 488 ? 23.624 122.217 42.762 1.00 21.22 488 VAL C O 1
ATOM 11988 N N . ASN C 1 489 ? 24.003 124.230 43.695 1.00 21.57 489 ASN C N 1
ATOM 11989 C CA . ASN C 1 489 ? 24.578 123.708 44.931 1.00 22.45 489 ASN C CA 1
ATOM 11990 C C . ASN C 1 489 ? 23.642 123.862 46.129 1.00 22.77 489 ASN C C 1
ATOM 11991 O O . ASN C 1 489 ? 23.216 124.977 46.462 1.00 22.84 489 ASN C O 1
ATOM 11996 N N . ASN C 1 490 ? 23.317 122.738 46.763 1.00 22.99 490 ASN C N 1
ATOM 11997 C CA . ASN C 1 490 ? 22.575 122.756 48.021 1.00 23.12 490 ASN C CA 1
ATOM 11998 C C . ASN C 1 490 ? 23.208 121.888 49.113 1.00 23.10 490 ASN C C 1
ATOM 11999 O O . ASN C 1 490 ? 22.548 121.527 50.094 1.00 23.26 490 ASN C O 1
ATOM 12004 N N . ASP C 1 491 ? 24.497 121.582 48.944 1.00 23.15 491 ASP C N 1
ATOM 12005 C CA . ASP C 1 491 ? 25.279 120.771 49.901 1.00 23.29 491 ASP C CA 1
ATOM 12006 C C . ASP C 1 491 ? 24.633 119.420 50.235 1.00 22.60 491 ASP C C 1
ATOM 12007 O O . ASP C 1 491 ? 24.727 118.950 51.362 1.00 22.29 491 ASP C O 1
ATOM 12012 N N . THR C 1 492 ? 23.984 118.798 49.253 1.00 22.24 492 THR C N 1
ATOM 12013 C CA . THR C 1 492 ? 23.182 117.596 49.496 1.00 22.09 492 THR C CA 1
ATOM 12014 C C . THR C 1 492 ? 23.027 116.767 48.224 1.00 21.97 492 THR C C 1
ATOM 12015 O O . THR C 1 492 ? 23.013 117.315 47.108 1.00 22.01 492 THR C O 1
ATOM 12019 N N . ASN C 1 493 ? 22.911 115.450 48.398 1.00 21.55 493 ASN C N 1
ATOM 12020 C CA . ASN C 1 493 ? 22.338 114.593 47.369 1.00 20.99 493 ASN C CA 1
ATOM 12021 C C . ASN C 1 493 ? 20.831 114.742 47.522 1.00 20.88 493 ASN C C 1
ATOM 12022 O O . ASN C 1 493 ? 20.187 113.964 48.231 1.00 20.82 493 ASN C O 1
ATOM 12027 N N . GLY C 1 494 ? 20.289 115.779 46.884 1.00 20.64 494 GLY C N 1
ATOM 12028 C CA . GLY C 1 494 ? 18.928 116.249 47.140 1.00 20.50 494 GLY C CA 1
ATOM 12029 C C . GLY C 1 494 ? 17.843 115.257 46.787 1.00 20.68 494 GLY C C 1
ATOM 12030 O O . GLY C 1 494 ? 16.923 115.021 47.587 1.00 20.50 494 GLY C O 1
ATOM 12031 N N . LEU C 1 495 ? 17.939 114.682 45.586 1.00 20.27 495 LEU C N 1
ATOM 12032 C CA . LEU C 1 495 ? 16.978 113.682 45.141 1.00 20.22 495 LEU C CA 1
ATOM 12033 C C . LEU C 1 495 ? 16.904 112.539 46.148 1.00 20.11 495 LEU C C 1
ATOM 12034 O O . LEU C 1 495 ? 15.838 111.988 46.388 1.00 19.89 495 LEU C O 1
ATOM 12039 N N . ILE C 1 496 ? 18.045 112.200 46.737 1.00 20.20 496 ILE C N 1
ATOM 12040 C CA . ILE C 1 496 ? 18.124 111.096 47.690 1.00 20.37 496 ILE C CA 1
ATOM 12041 C C . ILE C 1 496 ? 17.443 111.462 49.021 1.00 20.96 496 ILE C C 1
ATOM 12042 O O . ILE C 1 496 ? 16.765 110.628 49.625 1.00 20.92 496 ILE C O 1
ATOM 12047 N N . GLU C 1 497 ? 17.585 112.716 49.447 1.00 21.48 497 GLU C N 1
ATOM 12048 C CA . GLU C 1 497 ? 16.840 113.213 50.607 1.00 22.07 497 GLU C CA 1
ATOM 12049 C C . GLU C 1 497 ? 15.332 113.163 50.341 1.00 22.32 497 GLU C C 1
ATOM 12050 O O . GLU C 1 497 ? 14.550 112.769 51.220 1.00 22.22 497 GLU C O 1
ATOM 12056 N N . LEU C 1 498 ? 14.924 113.532 49.128 1.00 22.44 498 LEU C N 1
ATOM 12057 C CA . LEU C 1 498 ? 13.524 113.372 48.722 1.00 22.83 498 LEU C CA 1
ATOM 12058 C C . LEU C 1 498 ? 13.061 111.917 48.855 1.00 23.00 498 LEU C C 1
ATOM 12059 O O . LEU C 1 498 ? 11.974 111.663 49.376 1.00 22.86 498 LEU C O 1
ATOM 12064 N N . TYR C 1 499 ? 13.888 110.968 48.399 1.00 23.04 499 TYR C N 1
ATOM 12065 C CA . TYR C 1 499 ? 13.566 109.543 48.539 1.00 23.01 499 TYR C CA 1
ATOM 12066 C C . TYR C 1 499 ? 13.422 109.087 49.989 1.00 22.98 499 TYR C C 1
ATOM 12067 O O . TYR C 1 499 ? 12.524 108.296 50.301 1.00 22.51 499 TYR C O 1
ATOM 12076 N N . GLN C 1 500 ? 14.290 109.595 50.864 1.00 23.09 500 GLN C N 1
ATOM 12077 C CA . GLN C 1 500 ? 14.176 109.340 52.306 1.00 23.86 500 GLN C CA 1
ATOM 12078 C C . GLN C 1 500 ? 12.794 109.751 52.829 1.00 24.37 500 GLN C C 1
ATOM 12079 O O . GLN C 1 500 ? 12.131 108.977 53.523 1.00 24.57 500 GLN C O 1
ATOM 12085 N N . ASN C 1 501 ? 12.360 110.954 52.459 1.00 25.06 501 ASN C N 1
ATOM 12086 C CA . ASN C 1 501 ? 11.066 111.500 52.872 1.00 25.98 501 ASN C CA 1
ATOM 12087 C C . ASN C 1 501 ? 9.850 110.773 52.291 1.00 26.28 501 ASN C C 1
ATOM 12088 O O . ASN C 1 501 ? 8.838 110.614 52.973 1.00 26.52 501 ASN C O 1
ATOM 12093 N N . ILE C 1 502 ? 9.944 110.329 51.039 1.00 26.70 502 ILE C N 1
ATOM 12094 C CA . ILE C 1 502 ? 8.859 109.548 50.438 1.00 27.12 502 ILE C CA 1
ATOM 12095 C C . ILE C 1 502 ? 8.695 108.206 51.168 1.00 27.22 502 ILE C C 1
ATOM 12096 O O . ILE C 1 502 ? 7.575 107.812 51.516 1.00 27.02 502 ILE C O 1
ATOM 12101 N N . GLY C 1 503 ? 9.816 107.528 51.417 1.00 27.14 503 GLY C N 1
ATOM 12102 C CA . GLY C 1 503 ? 9.800 106.181 51.979 1.00 27.48 503 GLY C CA 1
ATOM 12103 C C . GLY C 1 503 ? 9.685 106.097 53.491 1.00 27.82 503 GLY C C 1
ATOM 12104 O O . GLY C 1 503 ? 9.143 105.126 54.020 1.00 27.74 503 GLY C O 1
ATOM 12105 N N . HIS C 1 504 ? 10.197 107.110 54.188 1.00 28.21 504 HIS C N 1
ATOM 12106 C CA . HIS C 1 504 ? 10.307 107.067 55.647 1.00 28.80 504 HIS C CA 1
ATOM 12107 C C . HIS C 1 504 ? 9.634 108.234 56.365 1.00 29.61 504 HIS C C 1
ATOM 12108 O O . HIS C 1 504 ? 9.567 108.240 57.597 1.00 30.06 504 HIS C O 1
ATOM 12115 N N . HIS C 1 505 ? 9.151 109.210 55.596 1.00 30.22 505 HIS C N 1
ATOM 12116 C CA . HIS C 1 505 ? 8.557 110.449 56.128 1.00 31.34 505 HIS C CA 1
ATOM 12117 C C . HIS C 1 505 ? 9.520 111.291 56.981 1.00 31.27 505 HIS C C 1
ATOM 12118 O O . HIS C 1 505 ? 9.085 112.099 57.814 1.00 31.18 505 HIS C O 1
ATOM 12125 N N . ARG C 1 506 ? 10.821 111.105 56.748 1.00 31.05 506 ARG C N 1
ATOM 12126 C CA . ARG C 1 506 ? 11.876 111.892 57.404 1.00 30.76 506 ARG C CA 1
ATOM 12127 C C . ARG C 1 506 ? 13.231 111.737 56.704 1.00 30.22 506 ARG C C 1
ATOM 12128 O O . ARG C 1 506 ? 13.410 110.845 55.871 1.00 29.95 506 ARG C O 1
ATOM 12136 N N . SER C 1 507 ? 14.166 112.618 57.058 1.00 29.60 507 SER C N 1
ATOM 12137 C CA . SER C 1 507 ? 15.527 112.630 56.519 1.00 29.05 507 SER C CA 1
ATOM 12138 C C . SER C 1 507 ? 16.495 111.885 57.423 1.00 28.35 507 SER C C 1
ATOM 12139 O O . SER C 1 507 ? 16.229 111.678 58.613 1.00 28.23 507 SER C O 1
ATOM 12142 N N . HIS C 1 508 ? 17.631 111.495 56.853 1.00 27.42 508 HIS C N 1
ATOM 12143 C CA . HIS C 1 508 ? 18.763 111.040 57.642 1.00 26.62 508 HIS C CA 1
ATOM 12144 C C . HIS C 1 508 ? 20.036 111.584 57.007 1.00 26.12 508 HIS C C 1
ATOM 12145 O O . HIS C 1 508 ? 20.509 111.062 55.990 1.00 25.77 508 HIS C O 1
ATOM 12152 N N . ASP C 1 509 ? 20.575 112.639 57.618 1.00 25.49 509 ASP C N 1
ATOM 12153 C CA . ASP C 1 509 ? 21.671 113.431 57.046 1.00 25.41 509 ASP C CA 1
ATOM 12154 C C . ASP C 1 509 ? 22.992 112.700 56.769 1.00 24.55 509 ASP C C 1
ATOM 12155 O O . ASP C 1 509 ? 23.653 113.025 55.785 1.00 24.53 509 ASP C O 1
ATOM 12160 N N . PRO C 1 510 ? 23.411 111.757 57.648 1.00 23.97 510 PRO C N 1
ATOM 12161 C CA . PRO C 1 510 ? 24.654 111.024 57.328 1.00 23.62 510 PRO C CA 1
ATOM 12162 C C . PRO C 1 510 ? 24.664 110.339 55.952 1.00 23.26 510 PRO C C 1
ATOM 12163 O O . PRO C 1 510 ? 25.742 110.076 55.414 1.00 22.99 510 PRO C O 1
ATOM 12167 N N . ALA C 1 511 ? 23.484 110.078 55.393 1.00 22.63 511 ALA C N 1
ATOM 12168 C CA . ALA C 1 511 ? 23.364 109.377 54.112 1.00 22.22 511 ALA C CA 1
ATOM 12169 C C . ALA C 1 511 ? 23.231 110.301 52.901 1.00 22.17 511 ALA C C 1
ATOM 12170 O O . ALA C 1 511 ? 23.266 109.814 51.762 1.00 22.04 511 ALA C O 1
ATOM 12172 N N . VAL C 1 512 ? 23.090 111.616 53.138 1.00 21.71 512 VAL C N 1
ATOM 12173 C CA . VAL C 1 512 ? 22.821 112.586 52.060 1.00 21.57 512 VAL C CA 1
ATOM 12174 C C . VAL C 1 512 ? 23.586 113.922 52.114 1.00 21.84 512 VAL C C 1
ATOM 12175 O O . VAL C 1 512 ? 23.820 114.532 51.076 1.00 21.63 512 VAL C O 1
ATOM 12179 N N . LYS C 1 513 ? 23.956 114.385 53.307 1.00 22.05 513 LYS C N 1
ATOM 12180 C CA . LYS C 1 513 ? 24.494 115.750 53.465 1.00 22.53 513 LYS C CA 1
ATOM 12181 C C . LYS C 1 513 ? 26.008 115.859 53.317 1.00 22.41 513 LYS C C 1
ATOM 12182 O O . LYS C 1 513 ? 26.756 115.011 53.813 1.00 22.26 513 LYS C O 1
ATOM 12188 N N . PHE C 1 514 ? 26.439 116.924 52.643 1.00 22.37 514 PHE C N 1
ATOM 12189 C CA . PHE C 1 514 ? 27.854 117.261 52.505 1.00 22.37 514 PHE C CA 1
ATOM 12190 C C . PHE C 1 514 ? 28.211 118.521 53.294 1.00 22.77 514 PHE C C 1
ATOM 12191 O O . PHE C 1 514 ? 27.325 119.259 53.743 1.00 22.69 514 PHE C O 1
ATOM 12199 N N . GLY C 1 515 ? 29.513 118.757 53.448 1.00 22.74 515 GLY C N 1
ATOM 12200 C CA . GLY C 1 515 ? 30.027 120.054 53.869 1.00 23.10 515 GLY C CA 1
ATOM 12201 C C . GLY C 1 515 ? 30.157 120.967 52.666 1.00 23.13 515 GLY C C 1
ATOM 12202 O O . GLY C 1 515 ? 29.771 120.600 51.550 1.00 23.62 515 GLY C O 1
ATOM 12203 N N . GLY C 1 516 ? 30.699 122.161 52.881 1.00 22.96 516 GLY C N 1
ATOM 12204 C CA . GLY C 1 516 ? 30.823 123.150 51.809 1.00 22.37 516 GLY C CA 1
ATOM 12205 C C . GLY C 1 516 ? 31.926 122.851 50.807 1.00 22.02 516 GLY C C 1
ATOM 12206 O O . GLY C 1 516 ? 33.054 122.545 51.182 1.00 22.20 516 GLY C O 1
ATOM 12207 N N . VAL C 1 517 ? 31.584 122.910 49.525 1.00 21.58 517 VAL C N 1
ATOM 12208 C CA . VAL C 1 517 ? 32.584 122.907 48.458 1.00 21.12 517 VAL C CA 1
ATOM 12209 C C . VAL C 1 517 ? 32.431 124.226 47.714 1.00 21.08 517 VAL C C 1
ATOM 12210 O O . VAL C 1 517 ? 31.311 124.602 47.329 1.00 20.65 517 VAL C O 1
ATOM 12214 N N . ASP C 1 518 ? 33.549 124.936 47.558 1.00 20.70 518 ASP C N 1
ATOM 12215 C CA . ASP C 1 518 ? 33.593 126.161 46.773 1.00 20.95 518 ASP C CA 1
ATOM 12216 C C . ASP C 1 518 ? 33.881 125.792 45.329 1.00 20.76 518 ASP C C 1
ATOM 12217 O O . ASP C 1 518 ? 35.041 125.584 44.961 1.00 20.74 518 ASP C O 1
ATOM 12222 N N . PHE C 1 519 ? 32.829 125.716 44.513 1.00 20.60 519 PHE C N 1
ATOM 12223 C CA . PHE C 1 519 ? 32.969 125.262 43.127 1.00 20.47 519 PHE C CA 1
ATOM 12224 C C . PHE C 1 519 ? 33.585 126.305 42.207 1.00 20.37 519 PHE C C 1
ATOM 12225 O O . PHE C 1 519 ? 34.148 125.956 41.165 1.00 20.49 519 PHE C O 1
ATOM 12233 N N . VAL C 1 520 ? 33.488 127.577 42.599 1.00 20.06 520 VAL C N 1
ATOM 12234 C CA . VAL C 1 520 ? 34.220 128.648 41.916 1.00 19.78 520 VAL C CA 1
ATOM 12235 C C . VAL C 1 520 ? 35.731 128.447 42.085 1.00 19.61 520 VAL C C 1
ATOM 12236 O O . VAL C 1 520 ? 36.467 128.429 41.102 1.00 19.42 520 VAL C O 1
ATOM 12240 N N . ALA C 1 521 ? 36.186 128.293 43.325 1.00 19.51 521 ALA C N 1
ATOM 12241 C CA . ALA C 1 521 ? 37.614 128.053 43.585 1.00 19.84 521 ALA C CA 1
ATOM 12242 C C . ALA C 1 521 ? 38.071 126.701 43.026 1.00 19.95 521 ALA C C 1
ATOM 12243 O O . ALA C 1 521 ? 39.233 126.543 42.623 1.00 19.89 521 ALA C O 1
ATOM 12245 N N . LEU C 1 522 ? 37.159 125.726 43.012 1.00 19.93 522 LEU C N 1
ATOM 12246 C CA . LEU C 1 522 ? 37.454 124.414 42.436 1.00 19.76 522 LEU C CA 1
ATOM 12247 C C . LEU C 1 522 ? 37.757 124.554 40.939 1.00 19.91 522 LEU C C 1
ATOM 12248 O O . LEU C 1 522 ? 38.802 124.098 40.468 1.00 19.85 522 LEU C O 1
ATOM 12253 N N . ALA C 1 523 ? 36.859 125.223 40.211 1.00 19.97 523 ALA C N 1
ATOM 12254 C CA . ALA C 1 523 ? 37.035 125.458 38.782 1.00 20.29 523 ALA C CA 1
ATOM 12255 C C . ALA C 1 523 ? 38.351 126.177 38.485 1.00 20.69 523 ALA C C 1
ATOM 12256 O O . ALA C 1 523 ? 39.121 125.742 37.634 1.00 20.42 523 ALA C O 1
ATOM 12258 N N . GLU C 1 524 ? 38.625 127.256 39.218 1.00 21.23 524 GLU C N 1
ATOM 12259 C CA . GLU C 1 524 ? 39.851 128.035 39.014 1.00 21.61 524 GLU C CA 1
ATOM 12260 C C . GLU C 1 524 ? 41.137 127.245 39.313 1.00 21.13 524 GLU C C 1
ATOM 12261 O O . GLU C 1 524 ? 42.174 127.477 38.675 1.00 21.20 524 GLU C O 1
ATOM 12267 N N . ALA C 1 525 ? 41.061 126.301 40.251 1.00 20.38 525 ALA C N 1
ATOM 12268 C CA . ALA C 1 525 ? 42.193 125.427 40.569 1.00 20.06 525 ALA C CA 1
ATOM 12269 C C . ALA C 1 525 ? 42.529 124.497 39.399 1.00 20.05 525 ALA C C 1
ATOM 12270 O O . ALA C 1 525 ? 43.669 124.043 39.265 1.00 19.86 525 ALA C O 1
ATOM 12272 N N . ASN C 1 526 ? 41.527 124.237 38.555 1.00 20.10 526 ASN C N 1
ATOM 12273 C CA . ASN C 1 526 ? 41.675 123.430 37.340 1.00 20.53 526 ASN C CA 1
ATOM 12274 C C . ASN C 1 526 ? 41.974 124.274 36.096 1.00 20.82 526 ASN C C 1
ATOM 12275 O O . ASN C 1 526 ? 42.106 123.727 34.991 1.00 20.95 526 ASN C O 1
ATOM 12280 N N . GLY C 1 527 ? 42.058 125.597 36.275 1.00 20.97 527 GLY C N 1
ATOM 12281 C CA . GLY C 1 527 ? 42.302 126.526 35.170 1.00 20.85 527 GLY C CA 1
ATOM 12282 C C . GLY C 1 527 ? 41.046 126.873 34.392 1.00 21.19 527 GLY C C 1
ATOM 12283 O O . GLY C 1 527 ? 41.101 127.170 33.195 1.00 21.20 527 GLY C O 1
ATOM 12284 N N . VAL C 1 528 ? 39.904 126.822 35.069 1.00 21.50 528 VAL C N 1
ATOM 12285 C CA . VAL C 1 528 ? 38.637 127.237 34.480 1.00 21.85 528 VAL C CA 1
ATOM 12286 C C . VAL C 1 528 ? 38.137 128.463 35.246 1.00 22.25 528 VAL C C 1
ATOM 12287 O O . VAL C 1 528 ? 37.958 128.404 36.457 1.00 22.18 528 VAL C O 1
ATOM 12291 N N . ASP C 1 529 ? 37.936 129.573 34.540 1.00 22.87 529 ASP C N 1
ATOM 12292 C CA . ASP C 1 529 ? 37.411 130.789 35.160 1.00 23.48 529 ASP C CA 1
ATOM 12293 C C . ASP C 1 529 ? 35.988 130.564 35.637 1.00 23.39 529 ASP C C 1
ATOM 12294 O O . ASP C 1 529 ? 35.202 129.855 34.991 1.00 23.24 529 ASP C O 1
ATOM 12299 N N . ALA C 1 530 ? 35.658 131.165 36.772 1.00 23.14 530 ALA C N 1
ATOM 12300 C CA . ALA C 1 530 ? 34.369 130.924 37.395 1.00 23.05 530 ALA C CA 1
ATOM 12301 C C . ALA C 1 530 ? 33.844 132.125 38.177 1.00 23.42 530 ALA C C 1
ATOM 12302 O O . ALA C 1 530 ? 34.597 133.038 38.533 1.00 23.24 530 ALA C O 1
ATOM 12304 N N . THR C 1 531 ? 32.538 132.108 38.426 1.00 23.55 531 THR C N 1
ATOM 12305 C CA . THR C 1 531 ? 31.879 133.124 39.227 1.00 24.22 531 THR C CA 1
ATOM 12306 C C . THR C 1 531 ? 30.682 132.511 39.949 1.00 24.55 531 THR C C 1
ATOM 12307 O O . THR C 1 531 ? 30.192 131.444 39.566 1.00 24.64 531 THR C O 1
ATOM 12311 N N . ARG C 1 532 ? 30.232 133.191 40.998 1.00 25.05 532 ARG C N 1
ATOM 12312 C CA . ARG C 1 532 ? 29.039 132.816 41.735 1.00 25.52 532 ARG C CA 1
ATOM 12313 C C . ARG C 1 532 ? 27.879 133.746 41.376 1.00 25.38 532 ARG C C 1
ATOM 12314 O O . ARG C 1 532 ? 28.034 134.965 41.381 1.00 25.86 532 ARG C O 1
ATOM 12322 N N . ALA C 1 533 ? 26.720 133.167 41.079 1.00 24.96 533 ALA C N 1
ATOM 12323 C CA . ALA C 1 533 ? 25.521 133.932 40.739 1.00 24.67 533 ALA C CA 1
ATOM 12324 C C . ALA C 1 533 ? 24.404 133.543 41.693 1.00 24.73 533 ALA C C 1
ATOM 12325 O O . ALA C 1 533 ? 24.134 132.355 41.876 1.00 24.45 533 ALA C O 1
ATOM 12327 N N . THR C 1 534 ? 23.762 134.541 42.303 1.00 24.80 534 THR C N 1
ATOM 12328 C CA . THR C 1 534 ? 22.807 134.291 43.387 1.00 24.85 534 THR C CA 1
ATOM 12329 C C . THR C 1 534 ? 21.365 134.682 43.037 1.00 24.99 534 THR C C 1
ATOM 12330 O O . THR C 1 534 ? 20.445 134.464 43.835 1.00 25.29 534 THR C O 1
ATOM 12334 N N . ASN C 1 535 ? 21.172 135.250 41.849 1.00 24.84 535 ASN C N 1
ATOM 12335 C CA . ASN C 1 535 ? 19.836 135.620 41.367 1.00 24.98 535 ASN C CA 1
ATOM 12336 C C . ASN C 1 535 ? 19.794 135.731 39.843 1.00 24.49 535 ASN C C 1
ATOM 12337 O O . ASN C 1 535 ? 20.835 135.657 39.199 1.00 24.33 535 ASN C O 1
ATOM 12342 N N . ARG C 1 536 ? 18.596 135.912 39.273 1.00 24.59 536 ARG C N 1
ATOM 12343 C CA . ARG C 1 536 ? 18.410 135.978 37.806 1.00 24.37 536 ARG C CA 1
ATOM 12344 C C . ARG C 1 536 ? 19.336 136.982 37.125 1.00 24.81 536 ARG C C 1
ATOM 12345 O O . ARG C 1 536 ? 19.893 136.707 36.057 1.00 24.69 536 ARG C O 1
ATOM 12353 N N . GLU C 1 537 ? 19.483 138.153 37.744 1.00 25.11 537 GLU C N 1
ATOM 12354 C CA . GLU C 1 537 ? 20.307 139.223 37.198 1.00 25.13 537 GLU C CA 1
ATOM 12355 C C . GLU C 1 537 ? 21.781 138.810 37.134 1.00 24.74 537 GLU C C 1
ATOM 12356 O O . GLU C 1 537 ? 22.412 138.941 36.090 1.00 24.45 537 GLU C O 1
ATOM 12362 N N . GLU C 1 538 ? 22.313 138.302 38.246 1.00 24.73 538 GLU C N 1
ATOM 12363 C CA . GLU C 1 538 ? 23.703 137.821 38.298 1.00 24.62 538 GLU C CA 1
ATOM 12364 C C . GLU C 1 538 ? 23.941 136.584 37.413 1.00 24.36 538 GLU C C 1
ATOM 12365 O O . GLU C 1 538 ? 25.008 136.436 36.816 1.00 23.83 538 GLU C O 1
ATOM 12371 N N . LEU C 1 539 ? 22.941 135.704 37.334 1.00 24.17 539 LEU C N 1
ATOM 12372 C CA . LEU C 1 539 ? 23.028 134.508 36.497 1.00 23.67 539 LEU C CA 1
ATOM 12373 C C . LEU C 1 539 ? 23.020 134.841 35.008 1.00 23.74 539 LEU C C 1
ATOM 12374 O O . LEU C 1 539 ? 23.904 134.389 34.268 1.00 24.18 539 LEU C O 1
ATOM 12379 N N . LEU C 1 540 ? 22.049 135.640 34.564 1.00 23.62 540 LEU C N 1
ATOM 12380 C CA . LEU C 1 540 ? 21.993 136.044 33.160 1.00 23.50 540 LEU C CA 1
ATOM 12381 C C . LEU C 1 540 ? 23.312 136.669 32.690 1.00 23.50 540 LEU C C 1
ATOM 12382 O O . LEU C 1 540 ? 23.768 136.399 31.577 1.00 23.52 540 LEU C O 1
ATOM 12387 N N . ALA C 1 541 ? 23.916 137.491 33.553 1.00 23.45 541 ALA C N 1
ATOM 12388 C CA . ALA C 1 541 ? 25.175 138.172 33.252 1.00 23.25 541 ALA C CA 1
ATOM 12389 C C . ALA C 1 541 ? 26.330 137.183 33.161 1.00 23.02 541 ALA C C 1
ATOM 12390 O O . ALA C 1 541 ? 27.146 137.255 32.247 1.00 23.17 541 ALA C O 1
ATOM 12392 N N . ALA C 1 542 ? 26.394 136.268 34.126 1.00 23.05 542 ALA C N 1
ATOM 12393 C CA . ALA C 1 542 ? 27.402 135.209 34.136 1.00 23.07 542 ALA C CA 1
ATOM 12394 C C . ALA C 1 542 ? 27.312 134.301 32.900 1.00 22.94 542 ALA C C 1
ATOM 12395 O O . ALA C 1 542 ? 28.333 133.981 32.285 1.00 23.02 542 ALA C O 1
ATOM 12397 N N . LEU C 1 543 ? 26.091 133.912 32.527 1.00 22.99 543 LEU C N 1
ATOM 12398 C CA . LEU C 1 543 ? 25.858 133.093 31.334 1.00 23.00 543 LEU C CA 1
ATOM 12399 C C . LEU C 1 543 ? 26.274 133.799 30.037 1.00 23.58 543 LEU C C 1
ATOM 12400 O O . LEU C 1 543 ? 26.950 133.210 29.185 1.00 23.67 543 LEU C O 1
ATOM 12405 N N . ARG C 1 544 ? 25.885 135.063 29.899 1.00 23.74 544 ARG C N 1
ATOM 12406 C CA . ARG C 1 544 ? 26.266 135.863 28.734 1.00 24.14 544 ARG C CA 1
ATOM 12407 C C . ARG C 1 544 ? 27.784 136.029 28.604 1.00 24.27 544 ARG C C 1
ATOM 12408 O O . ARG C 1 544 ? 28.326 135.944 27.501 1.00 24.39 544 ARG C O 1
ATOM 12416 N N . LYS C 1 545 ? 28.454 136.270 29.729 1.00 24.54 545 LYS C N 1
ATOM 12417 C CA . LYS C 1 545 ? 29.915 136.346 29.759 1.00 25.17 545 LYS C CA 1
ATOM 12418 C C . LYS C 1 545 ? 30.555 135.024 29.327 1.00 25.10 545 LYS C C 1
ATOM 12419 O O . LYS C 1 545 ? 31.468 135.014 28.506 1.00 25.59 545 LYS C O 1
ATOM 12425 N N . GLY C 1 546 ? 30.067 133.918 29.882 1.00 25.39 546 GLY C N 1
ATOM 12426 C CA . GLY C 1 546 ? 30.582 132.592 29.556 1.00 25.30 546 GLY C CA 1
ATOM 12427 C C . GLY C 1 546 ? 30.394 132.234 28.102 1.00 25.41 546 GLY C C 1
ATOM 12428 O O . GLY C 1 546 ? 31.304 131.716 27.465 1.00 25.52 546 GLY C O 1
ATOM 12429 N N . ALA C 1 547 ? 29.209 132.529 27.575 1.00 26.08 547 ALA C N 1
ATOM 12430 C CA . ALA C 1 547 ? 28.844 132.176 26.203 1.00 26.76 547 ALA C CA 1
ATOM 12431 C C . ALA C 1 547 ? 29.724 132.875 25.167 1.00 27.30 547 ALA C C 1
ATOM 12432 O O . ALA C 1 547 ? 29.892 132.374 24.049 1.00 27.58 547 ALA C O 1
ATOM 12434 N N . GLU C 1 548 ? 30.287 134.021 25.552 1.00 27.92 548 GLU C N 1
ATOM 12435 C CA . GLU C 1 548 ? 31.118 134.831 24.658 1.00 28.61 548 GLU C CA 1
ATOM 12436 C C . GLU C 1 548 ? 32.607 134.817 25.033 1.00 28.91 548 GLU C C 1
ATOM 12437 O O . GLU C 1 548 ? 33.411 135.514 24.406 1.00 29.47 548 GLU C O 1
ATOM 12443 N N . LEU C 1 549 ? 32.978 134.002 26.022 1.00 28.74 549 LEU C N 1
ATOM 12444 C CA . LEU C 1 549 ? 34.355 133.987 26.548 1.00 28.82 549 LEU C CA 1
ATOM 12445 C C . LEU C 1 549 ? 35.402 133.326 25.637 1.00 28.71 549 LEU C C 1
ATOM 12446 O O . LEU C 1 549 ? 36.585 133.658 25.712 1.00 28.79 549 LEU C O 1
ATOM 12451 N N . GLY C 1 550 ? 34.983 132.376 24.805 1.00 28.59 550 GLY C N 1
ATOM 12452 C CA . GLY C 1 550 ? 35.938 131.616 23.989 1.00 28.53 550 GLY C CA 1
ATOM 12453 C C . GLY C 1 550 ? 36.819 130.668 24.794 1.00 28.45 550 GLY C C 1
ATOM 12454 O O . GLY C 1 550 ? 37.807 130.130 24.274 1.00 28.79 550 GLY C O 1
ATOM 12455 N N . ARG C 1 551 ? 36.465 130.489 26.069 1.00 27.88 551 ARG C N 1
ATOM 12456 C CA . ARG C 1 551 ? 37.113 129.555 26.991 1.00 27.55 551 ARG C CA 1
ATOM 12457 C C . ARG C 1 551 ? 35.996 128.905 27.809 1.00 26.58 551 ARG C C 1
ATOM 12458 O O . ARG C 1 551 ? 34.874 129.431 27.830 1.00 26.58 551 ARG C O 1
ATOM 12466 N N . PRO C 1 552 ? 36.285 127.769 28.489 1.00 25.58 552 PRO C N 1
ATOM 12467 C CA . PRO C 1 552 ? 35.315 127.238 29.470 1.00 24.78 552 PRO C CA 1
ATOM 12468 C C . PRO C 1 552 ? 35.018 128.202 30.630 1.00 24.16 552 PRO C C 1
ATOM 12469 O O . PRO C 1 552 ? 35.894 128.948 31.061 1.00 23.98 552 PRO C O 1
ATOM 12473 N N . PHE C 1 553 ? 33.784 128.173 31.124 1.00 23.28 553 PHE C N 1
ATOM 12474 C CA . PHE C 1 553 ? 33.374 129.017 32.242 1.00 22.67 553 PHE C CA 1
ATOM 12475 C C . PHE C 1 553 ? 32.488 128.189 33.167 1.00 22.22 553 PHE C C 1
ATOM 12476 O O . PHE C 1 553 ? 31.702 127.352 32.698 1.00 22.34 553 PHE C O 1
ATOM 12484 N N . LEU C 1 554 ? 32.630 128.407 34.473 1.00 21.43 554 LEU C N 1
ATOM 12485 C CA . LEU C 1 554 ? 31.800 127.726 35.463 1.00 20.87 554 LEU C CA 1
ATOM 12486 C C . LEU C 1 554 ? 31.081 128.722 36.365 1.00 21.07 554 LEU C C 1
ATOM 12487 O O . LEU C 1 554 ? 31.671 129.690 36.840 1.00 20.98 554 LEU C O 1
ATOM 12492 N N . ILE C 1 555 ? 29.803 128.463 36.610 1.00 20.69 555 ILE C N 1
ATOM 12493 C CA . ILE C 1 555 ? 28.987 129.335 37.433 1.00 20.78 555 ILE C CA 1
ATOM 12494 C C . ILE C 1 555 ? 28.376 128.530 38.573 1.00 20.91 555 ILE C C 1
ATOM 12495 O O . ILE C 1 555 ? 27.635 127.577 38.332 1.00 20.82 555 ILE C O 1
ATOM 12500 N N . GLU C 1 556 ? 28.699 128.896 39.812 1.00 21.28 556 GLU C N 1
ATOM 12501 C CA . GLU C 1 556 ? 28.028 128.296 40.958 1.00 21.85 556 GLU C CA 1
ATOM 12502 C C . GLU C 1 556 ? 26.775 129.074 41.339 1.00 22.30 556 GLU C C 1
ATOM 12503 O O . GLU C 1 556 ? 26.797 130.307 41.445 1.00 22.67 556 GLU C O 1
ATOM 12509 N N . VAL C 1 557 ? 25.692 128.342 41.561 1.00 22.53 557 VAL C N 1
ATOM 12510 C CA . VAL C 1 557 ? 24.425 128.927 41.953 1.00 22.97 557 VAL C CA 1
ATOM 12511 C C . VAL C 1 557 ? 23.915 128.211 43.202 1.00 23.67 557 VAL C C 1
ATOM 12512 O O . VAL C 1 557 ? 23.661 127.007 43.159 1.00 23.56 557 VAL C O 1
ATOM 12516 N N . PRO C 1 558 ? 23.800 128.947 44.328 1.00 24.19 558 PRO C N 1
ATOM 12517 C CA . PRO C 1 558 ? 23.134 128.397 45.503 1.00 24.65 558 PRO C CA 1
ATOM 12518 C C . PRO C 1 558 ? 21.667 128.170 45.174 1.00 25.21 558 PRO C C 1
ATOM 12519 O O . PRO C 1 558 ? 21.018 129.062 44.620 1.00 25.29 558 PRO C O 1
ATOM 12523 N N . VAL C 1 559 ? 21.168 126.973 45.467 1.00 25.72 559 VAL C N 1
ATOM 12524 C CA . VAL C 1 559 ? 19.758 126.660 45.279 1.00 26.49 559 VAL C CA 1
ATOM 12525 C C . VAL C 1 559 ? 19.172 126.028 46.528 1.00 27.70 559 VAL C C 1
ATOM 12526 O O . VAL C 1 559 ? 19.898 125.600 47.435 1.00 27.78 559 VAL C O 1
ATOM 12530 N N . ASN C 1 560 ? 17.846 125.963 46.556 1.00 29.29 560 ASN C N 1
ATOM 12531 C CA . ASN C 1 560 ? 17.143 125.273 47.608 1.00 30.92 560 ASN C CA 1
ATOM 12532 C C . ASN C 1 560 ? 15.953 124.502 47.057 1.00 31.52 560 ASN C C 1
ATOM 12533 O O . ASN C 1 560 ? 15.300 124.953 46.108 1.00 31.71 560 ASN C O 1
ATOM 12538 N N . TYR C 1 561 ? 15.697 123.334 47.645 1.00 32.64 561 TYR C N 1
ATOM 12539 C CA . TYR C 1 561 ? 14.482 122.566 47.372 1.00 33.49 561 TYR C CA 1
ATOM 12540 C C . TYR C 1 561 ? 13.622 122.511 48.636 1.00 34.09 561 TYR C C 1
ATOM 12541 O O . TYR C 1 561 ? 12.402 122.708 48.579 1.00 35.09 561 TYR C O 1
ATOM 12550 N N . LYS D 1 11 ? 6.766 97.937 61.192 1.00 29.26 11 LYS D N 1
ATOM 12551 C CA . LYS D 1 11 ? 7.447 96.622 61.400 1.00 28.78 11 LYS D CA 1
ATOM 12552 C C . LYS D 1 11 ? 8.823 96.621 60.730 1.00 28.43 11 LYS D C 1
ATOM 12553 O O . LYS D 1 11 ? 8.960 97.125 59.607 1.00 29.06 11 LYS D O 1
ATOM 12559 N N . PRO D 1 12 ? 9.852 96.082 61.423 1.00 27.45 12 PRO D N 1
ATOM 12560 C CA . PRO D 1 12 ? 11.217 96.016 60.878 1.00 26.21 12 PRO D CA 1
ATOM 12561 C C . PRO D 1 12 ? 11.304 95.265 59.546 1.00 24.88 12 PRO D C 1
ATOM 12562 O O . PRO D 1 12 ? 10.655 94.229 59.358 1.00 24.65 12 PRO D O 1
ATOM 12566 N N . THR D 1 13 ? 12.113 95.797 58.638 1.00 23.14 13 THR D N 1
ATOM 12567 C CA . THR D 1 13 ? 12.236 95.260 57.287 1.00 21.58 13 THR D CA 1
ATOM 12568 C C . THR D 1 13 ? 13.569 94.530 57.073 1.00 20.67 13 THR D C 1
ATOM 12569 O O . THR D 1 13 ? 14.396 94.449 57.987 1.00 20.43 13 THR D O 1
ATOM 12573 N N . ALA D 1 14 ? 13.783 94.016 55.860 1.00 19.47 14 ALA D N 1
ATOM 12574 C CA . ALA D 1 14 ? 15.068 93.418 55.486 1.00 18.53 14 ALA D CA 1
ATOM 12575 C C . ALA D 1 14 ? 16.241 94.399 55.673 1.00 18.05 14 ALA D C 1
ATOM 12576 O O . ALA D 1 14 ? 17.367 93.977 55.904 1.00 17.31 14 ALA D O 1
ATOM 12578 N N . ALA D 1 15 ? 15.957 95.704 55.586 1.00 17.78 15 ALA D N 1
ATOM 12579 C CA . ALA D 1 15 ? 16.967 96.751 55.811 1.00 17.78 15 ALA D CA 1
ATOM 12580 C C . ALA D 1 15 ? 17.471 96.714 57.255 1.00 17.78 15 ALA D C 1
ATOM 12581 O O . ALA D 1 15 ? 18.685 96.759 57.509 1.00 17.45 15 ALA D O 1
ATOM 12583 N N . HIS D 1 16 ? 16.529 96.595 58.192 1.00 17.67 16 HIS D N 1
ATOM 12584 C CA . HIS D 1 16 ? 16.832 96.413 59.606 1.00 18.17 16 HIS D CA 1
ATOM 12585 C C . HIS D 1 16 ? 17.602 95.105 59.841 1.00 17.59 16 HIS D C 1
ATOM 12586 O O . HIS D 1 16 ? 18.639 95.096 60.522 1.00 17.42 16 HIS D O 1
ATOM 12593 N N . ALA D 1 17 ? 17.102 94.010 59.270 1.00 16.73 17 ALA D N 1
ATOM 12594 C CA . ALA D 1 17 ? 17.732 92.700 59.430 1.00 16.41 17 ALA D CA 1
ATOM 12595 C C . ALA D 1 17 ? 19.161 92.691 58.882 1.00 16.18 17 ALA D C 1
ATOM 12596 O O . ALA D 1 17 ? 20.055 92.087 59.474 1.00 15.76 17 ALA D O 1
ATOM 12598 N N . LEU D 1 18 ? 19.355 93.375 57.757 1.00 16.09 18 LEU D N 1
ATOM 12599 C CA . LEU D 1 18 ? 20.671 93.520 57.130 1.00 16.29 18 LEU D CA 1
ATOM 12600 C C . LEU D 1 18 ? 21.674 94.238 58.037 1.00 15.91 18 LEU D C 1
ATOM 12601 O O . LEU D 1 18 ? 22.757 93.723 58.299 1.00 16.10 18 LEU D O 1
ATOM 12606 N N . LEU D 1 19 ? 21.304 95.427 58.503 1.00 15.83 19 LEU D N 1
ATOM 12607 C CA . LEU D 1 19 ? 22.155 96.227 59.377 1.00 16.19 19 LEU D CA 1
ATOM 12608 C C . LEU D 1 19 ? 22.413 95.543 60.722 1.00 16.33 19 LEU D C 1
ATOM 12609 O O . LEU D 1 19 ? 23.528 95.588 61.257 1.00 16.05 19 LEU D O 1
ATOM 12614 N N . SER D 1 20 ? 21.380 94.891 61.251 1.00 16.28 20 SER D N 1
ATOM 12615 C CA . SER D 1 20 ? 21.501 94.132 62.490 1.00 16.38 20 SER D CA 1
ATOM 12616 C C . SER D 1 20 ? 22.491 92.965 62.366 1.00 16.03 20 SER D C 1
ATOM 12617 O O . SER D 1 20 ? 23.252 92.689 63.298 1.00 15.24 20 SER D O 1
ATOM 12620 N N . ARG D 1 21 ? 22.492 92.284 61.217 1.00 15.51 21 ARG D N 1
ATOM 12621 C CA . ARG D 1 21 ? 23.402 91.162 61.019 1.00 15.26 21 ARG D CA 1
ATOM 12622 C C . ARG D 1 21 ? 24.840 91.618 60.805 1.00 15.34 21 ARG D C 1
ATOM 12623 O O . ARG D 1 21 ? 25.772 90.957 61.256 1.00 15.19 21 ARG D O 1
ATOM 12631 N N . LEU D 1 22 ? 25.024 92.735 60.108 1.00 15.85 22 LEU D N 1
ATOM 12632 C CA . LEU D 1 22 ? 26.369 93.309 59.953 1.00 16.22 22 LEU D CA 1
ATOM 12633 C C . LEU D 1 22 ? 26.922 93.665 61.332 1.00 16.63 22 LEU D C 1
ATOM 12634 O O . LEU D 1 22 ? 28.070 93.354 61.647 1.00 16.16 22 LEU D O 1
ATOM 12639 N N . ARG D 1 23 ? 26.074 94.275 62.161 1.00 17.50 23 ARG D N 1
ATOM 12640 C CA . ARG D 1 23 ? 26.443 94.603 63.540 1.00 18.63 23 ARG D CA 1
ATOM 12641 C C . ARG D 1 23 ? 26.790 93.355 64.372 1.00 18.12 23 ARG D C 1
ATOM 12642 O O . ARG D 1 23 ? 27.735 93.391 65.161 1.00 17.90 23 ARG D O 1
ATOM 12650 N N . ASP D 1 24 ? 26.061 92.251 64.171 1.00 17.57 24 ASP D N 1
ATOM 12651 C CA . ASP D 1 24 ? 26.403 90.974 64.836 1.00 17.60 24 ASP D CA 1
ATOM 12652 C C . ASP D 1 24 ? 27.829 90.513 64.471 1.00 17.42 24 ASP D C 1
ATOM 12653 O O . ASP D 1 24 ? 28.515 89.881 65.282 1.00 17.36 24 ASP D O 1
ATOM 12658 N N . HIS D 1 25 ? 28.260 90.818 63.246 1.00 17.26 25 HIS D N 1
ATOM 12659 C CA . HIS D 1 25 ? 29.620 90.482 62.787 1.00 17.13 25 HIS D CA 1
ATOM 12660 C C . HIS D 1 25 ? 30.649 91.573 63.118 1.00 17.48 25 HIS D C 1
ATOM 12661 O O . HIS D 1 25 ? 31.764 91.549 62.595 1.00 17.75 25 HIS D O 1
ATOM 12668 N N . GLY D 1 26 ? 30.273 92.521 63.982 1.00 17.83 26 GLY D N 1
ATOM 12669 C CA . GLY D 1 26 ? 31.205 93.539 64.498 1.00 17.65 26 GLY D CA 1
ATOM 12670 C C . GLY D 1 26 ? 31.343 94.819 63.687 1.00 17.76 26 GLY D C 1
ATOM 12671 O O . GLY D 1 26 ? 32.175 95.682 64.004 1.00 17.88 26 GLY D O 1
ATOM 12672 N N . VAL D 1 27 ? 30.537 94.948 62.637 1.00 17.38 27 VAL D N 1
ATOM 12673 C CA . VAL D 1 27 ? 30.619 96.081 61.727 1.00 17.36 27 VAL D CA 1
ATOM 12674 C C . VAL D 1 27 ? 29.979 97.311 62.384 1.00 17.51 27 VAL D C 1
ATOM 12675 O O . VAL D 1 27 ? 28.839 97.251 62.847 1.00 16.99 27 VAL D O 1
ATOM 12679 N N . GLY D 1 28 ? 30.723 98.417 62.429 1.00 17.41 28 GLY D N 1
ATOM 12680 C CA . GLY D 1 28 ? 30.212 99.669 63.000 1.00 17.53 28 GLY D CA 1
ATOM 12681 C C . GLY D 1 28 ? 30.037 100.781 61.982 1.00 17.51 28 GLY D C 1
ATOM 12682 O O . GLY D 1 28 ? 29.419 101.809 62.282 1.00 17.73 28 GLY D O 1
ATOM 12683 N N . LYS D 1 29 ? 30.584 100.578 60.782 1.00 17.21 29 LYS D N 1
ATOM 12684 C CA . LYS D 1 29 ? 30.544 101.577 59.699 1.00 17.03 29 LYS D CA 1
ATOM 12685 C C . LYS D 1 29 ? 30.098 100.952 58.373 1.00 16.52 29 LYS D C 1
ATOM 12686 O O . LYS D 1 29 ? 30.485 99.835 58.054 1.00 16.64 29 LYS D O 1
ATOM 12692 N N . VAL D 1 30 ? 29.295 101.680 57.604 1.00 16.00 30 VAL D N 1
ATOM 12693 C CA . VAL D 1 30 ? 28.995 101.310 56.217 1.00 15.51 30 VAL D CA 1
ATOM 12694 C C . VAL D 1 30 ? 29.413 102.485 55.333 1.00 15.42 30 VAL D C 1
ATOM 12695 O O . VAL D 1 30 ? 28.844 103.568 55.426 1.00 15.39 30 VAL D O 1
ATOM 12699 N N . PHE D 1 31 ? 30.415 102.266 54.488 1.00 14.79 31 PHE D N 1
ATOM 12700 C CA . PHE D 1 31 ? 30.896 103.303 53.578 1.00 14.40 31 PHE D CA 1
ATOM 12701 C C . PHE D 1 31 ? 30.109 103.236 52.279 1.00 14.37 31 PHE D C 1
ATOM 12702 O O . PHE D 1 31 ? 29.823 102.150 51.782 1.00 13.79 31 PHE D O 1
ATOM 12710 N N . GLY D 1 32 ? 29.765 104.387 51.712 1.00 14.42 32 GLY D N 1
ATOM 12711 C CA . GLY D 1 32 ? 29.123 104.357 50.409 1.00 14.83 32 GLY D CA 1
ATOM 12712 C C . GLY D 1 32 ? 28.419 105.596 49.943 1.00 14.98 32 GLY D C 1
ATOM 12713 O O . GLY D 1 32 ? 28.600 106.669 50.495 1.00 15.16 32 GLY D O 1
ATOM 12714 N N . VAL D 1 33 ? 27.632 105.417 48.888 1.00 14.99 33 VAL D N 1
ATOM 12715 C CA . VAL D 1 33 ? 26.790 106.452 48.328 1.00 15.68 33 VAL D CA 1
ATOM 12716 C C . VAL D 1 33 ? 25.417 105.820 48.155 1.00 15.73 33 VAL D C 1
ATOM 12717 O O . VAL D 1 33 ? 25.298 104.749 47.552 1.00 15.68 33 VAL D O 1
ATOM 12721 N N . VAL D 1 34 ? 24.388 106.469 48.694 1.00 16.17 34 VAL D N 1
ATOM 12722 C CA . VAL D 1 34 ? 23.024 105.930 48.652 1.00 16.34 34 VAL D CA 1
ATOM 12723 C C . VAL D 1 34 ? 22.238 106.541 47.497 1.00 16.71 34 VAL D C 1
ATOM 12724 O O . VAL D 1 34 ? 22.332 107.747 47.242 1.00 17.14 34 VAL D O 1
ATOM 12728 N N . GLY D 1 35 ? 21.456 105.703 46.811 1.00 16.78 35 GLY D N 1
ATOM 12729 C CA . GLY D 1 35 ? 20.594 106.135 45.721 1.00 16.39 35 GLY D CA 1
ATOM 12730 C C . GLY D 1 35 ? 19.132 106.108 46.107 1.00 16.99 35 GLY D C 1
ATOM 12731 O O . GLY D 1 35 ? 18.783 106.363 47.261 1.00 17.02 35 GLY D O 1
ATOM 12732 N N . ARG D 1 36 ? 18.267 105.793 45.147 1.00 17.27 36 ARG D N 1
ATOM 12733 C CA . ARG D 1 36 ? 16.821 105.808 45.393 1.00 17.64 36 ARG D CA 1
ATOM 12734 C C . ARG D 1 36 ? 16.345 104.691 46.338 1.00 17.92 36 ARG D C 1
ATOM 12735 O O . ARG D 1 36 ? 15.201 104.706 46.803 1.00 17.90 36 ARG D O 1
ATOM 12743 N N . GLU D 1 37 ? 17.233 103.744 46.638 1.00 17.90 37 GLU D N 1
ATOM 12744 C CA . GLU D 1 37 ? 16.967 102.741 47.667 1.00 17.91 37 GLU D CA 1
ATOM 12745 C C . GLU D 1 37 ? 16.862 103.386 49.050 1.00 18.12 37 GLU D C 1
ATOM 12746 O O . GLU D 1 37 ? 16.547 102.707 50.028 1.00 18.27 37 GLU D O 1
ATOM 12752 N N . ALA D 1 38 ? 17.131 104.688 49.135 1.00 18.29 38 ALA D N 1
ATOM 12753 C CA . ALA D 1 38 ? 16.926 105.422 50.395 1.00 18.41 38 ALA D CA 1
ATOM 12754 C C . ALA D 1 38 ? 15.464 105.360 50.868 1.00 18.64 38 ALA D C 1
ATOM 12755 O O . ALA D 1 38 ? 15.187 105.484 52.058 1.00 18.54 38 ALA D O 1
ATOM 12757 N N . ALA D 1 39 ? 14.536 105.154 49.931 1.00 19.12 39 ALA D N 1
ATOM 12758 C CA . ALA D 1 39 ? 13.129 104.943 50.263 1.00 19.49 39 ALA D CA 1
ATOM 12759 C C . ALA D 1 39 ? 12.886 103.625 51.002 1.00 19.77 39 ALA D C 1
ATOM 12760 O O . ALA D 1 39 ? 11.808 103.420 51.563 1.00 20.08 39 ALA D O 1
ATOM 12762 N N . SER D 1 40 ? 13.887 102.742 50.999 1.00 19.92 40 SER D N 1
ATOM 12763 C CA . SER D 1 40 ? 13.782 101.418 51.612 1.00 19.99 40 SER D CA 1
ATOM 12764 C C . SER D 1 40 ? 14.729 101.249 52.802 1.00 20.10 40 SER D C 1
ATOM 12765 O O . SER D 1 40 ? 14.521 100.372 53.633 1.00 20.50 40 SER D O 1
ATOM 12768 N N . ILE D 1 41 ? 15.769 102.077 52.869 1.00 19.78 41 ILE D N 1
ATOM 12769 C CA . ILE D 1 41 ? 16.770 102.004 53.936 1.00 19.76 41 ILE D CA 1
ATOM 12770 C C . ILE D 1 41 ? 17.277 103.409 54.301 1.00 20.21 41 ILE D C 1
ATOM 12771 O O . ILE D 1 41 ? 17.799 104.138 53.446 1.00 20.07 41 ILE D O 1
ATOM 12776 N N . LEU D 1 42 ? 17.112 103.785 55.570 1.00 20.44 42 LEU D N 1
ATOM 12777 C CA . LEU D 1 42 ? 17.558 105.101 56.051 1.00 21.23 42 LEU D CA 1
ATOM 12778 C C . LEU D 1 42 ? 19.005 105.097 56.515 1.00 21.13 42 LEU D C 1
ATOM 12779 O O . LEU D 1 42 ? 19.735 106.060 56.284 1.00 21.41 42 LEU D O 1
ATOM 12784 N N . PHE D 1 43 ? 19.380 104.012 57.192 1.00 21.40 43 PHE D N 1
ATOM 12785 C CA . PHE D 1 43 ? 20.682 103.823 57.862 1.00 21.85 43 PHE D CA 1
ATOM 12786 C C . PHE D 1 43 ? 20.715 104.328 59.309 1.00 22.41 43 PHE D C 1
ATOM 12787 O O . PHE D 1 43 ? 21.783 104.496 59.892 1.00 22.32 43 PHE D O 1
ATOM 12795 N N . ASP D 1 44 ? 19.531 104.534 59.882 1.00 23.04 44 ASP D N 1
ATOM 12796 C CA . ASP D 1 44 ? 19.394 104.789 61.312 1.00 23.79 44 ASP D CA 1
ATOM 12797 C C . ASP D 1 44 ? 18.625 103.657 61.998 1.00 23.76 44 ASP D C 1
ATOM 12798 O O . ASP D 1 44 ? 18.253 103.773 63.166 1.00 23.69 44 ASP D O 1
ATOM 12803 N N . GLU D 1 45 ? 18.373 102.577 61.260 1.00 23.75 45 GLU D N 1
ATOM 12804 C CA . GLU D 1 45 ? 17.606 101.434 61.769 1.00 23.92 45 GLU D CA 1
ATOM 12805 C C . GLU D 1 45 ? 18.240 100.787 63.003 1.00 24.05 45 GLU D C 1
ATOM 12806 O O . GLU D 1 45 ? 17.539 100.344 63.913 1.00 24.37 45 GLU D O 1
ATOM 12812 N N . VAL D 1 46 ? 19.566 100.727 63.024 1.00 23.99 46 VAL D N 1
ATOM 12813 C CA . VAL D 1 46 ? 20.264 99.951 64.038 1.00 23.85 46 VAL D CA 1
ATOM 12814 C C . VAL D 1 46 ? 21.319 100.802 64.738 1.00 23.98 46 VAL D C 1
ATOM 12815 O O . VAL D 1 46 ? 22.206 101.364 64.093 1.00 23.63 46 VAL D O 1
ATOM 12819 N N . GLU D 1 47 ? 21.205 100.904 66.062 1.00 24.44 47 GLU D N 1
ATOM 12820 C CA . GLU D 1 47 ? 22.194 101.617 66.872 1.00 24.58 47 GLU D CA 1
ATOM 12821 C C . GLU D 1 47 ? 23.536 100.907 66.799 1.00 24.50 47 GLU D C 1
ATOM 12822 O O . GLU D 1 47 ? 23.589 99.683 66.827 1.00 24.67 47 GLU D O 1
ATOM 12828 N N . GLY D 1 48 ? 24.615 101.676 66.712 1.00 24.42 48 GLY D N 1
ATOM 12829 C CA . GLY D 1 48 ? 25.961 101.110 66.690 1.00 24.46 48 GLY D CA 1
ATOM 12830 C C . GLY D 1 48 ? 26.561 100.957 65.300 1.00 24.50 48 GLY D C 1
ATOM 12831 O O . GLY D 1 48 ? 27.722 100.573 65.158 1.00 24.27 48 GLY D O 1
ATOM 12832 N N . ILE D 1 49 ? 25.774 101.256 64.270 1.00 24.50 49 ILE D N 1
ATOM 12833 C CA . ILE D 1 49 ? 26.257 101.169 62.900 1.00 24.46 49 ILE D CA 1
ATOM 12834 C C . ILE D 1 49 ? 25.900 102.458 62.145 1.00 24.26 49 ILE D C 1
ATOM 12835 O O . ILE D 1 49 ? 24.725 102.828 62.022 1.00 24.29 49 ILE D O 1
ATOM 12840 N N . ASP D 1 50 ? 26.943 103.166 61.711 1.00 23.78 50 ASP D N 1
ATOM 12841 C CA . ASP D 1 50 ? 26.833 104.498 61.098 1.00 23.30 50 ASP D CA 1
ATOM 12842 C C . ASP D 1 50 ? 27.204 104.476 59.624 1.00 22.23 50 ASP D C 1
ATOM 12843 O O . ASP D 1 50 ? 28.194 103.853 59.243 1.00 21.91 50 ASP D O 1
ATOM 12848 N N . PHE D 1 51 ? 26.437 105.191 58.807 1.00 21.18 51 PHE D N 1
ATOM 12849 C CA . PHE D 1 51 ? 26.783 105.367 57.401 1.00 19.93 51 PHE D CA 1
ATOM 12850 C C . PHE D 1 51 ? 27.874 106.430 57.240 1.00 19.47 51 PHE D C 1
ATOM 12851 O O . PHE D 1 51 ? 27.822 107.508 57.858 1.00 18.93 51 PHE D O 1
ATOM 12859 N N . VAL D 1 52 ? 28.847 106.122 56.392 1.00 18.34 52 VAL D N 1
ATOM 12860 C CA . VAL D 1 52 ? 29.904 107.063 56.045 1.00 17.70 52 VAL D CA 1
ATOM 12861 C C . VAL D 1 52 ? 29.789 107.419 54.556 1.00 17.35 52 VAL D C 1
ATOM 12862 O O . VAL D 1 52 ? 30.125 106.608 53.692 1.00 16.76 52 VAL D O 1
ATOM 12866 N N . LEU D 1 53 ? 29.317 108.634 54.276 1.00 16.60 53 LEU D N 1
ATOM 12867 C CA . LEU D 1 53 ? 29.053 109.088 52.916 1.00 16.53 53 LEU D CA 1
ATOM 12868 C C . LEU D 1 53 ? 30.316 109.591 52.228 1.00 16.41 53 LEU D C 1
ATOM 12869 O O . LEU D 1 53 ? 31.014 110.468 52.749 1.00 16.73 53 LEU D O 1
ATOM 12874 N N . THR D 1 54 ? 30.595 109.031 51.054 1.00 16.32 54 THR D N 1
ATOM 12875 C CA . THR D 1 54 ? 31.734 109.442 50.235 1.00 16.05 54 THR D CA 1
ATOM 12876 C C . THR D 1 54 ? 31.235 110.169 48.987 1.00 16.05 54 THR D C 1
ATOM 12877 O O . THR D 1 54 ? 30.025 110.208 48.727 1.00 16.52 54 THR D O 1
ATOM 12881 N N . ARG D 1 55 ? 32.159 110.763 48.228 1.00 16.15 55 ARG D N 1
ATOM 12882 C CA . ARG D 1 55 ? 31.818 111.454 46.980 1.00 15.65 55 ARG D CA 1
ATOM 12883 C C . ARG D 1 55 ? 31.756 110.512 45.773 1.00 15.38 55 ARG D C 1
ATOM 12884 O O . ARG D 1 55 ? 31.156 110.840 44.743 1.00 15.16 55 ARG D O 1
ATOM 12892 N N . HIS D 1 56 ? 32.391 109.350 45.901 1.00 15.19 56 HIS D N 1
ATOM 12893 C CA . HIS D 1 56 ? 32.421 108.339 44.838 1.00 14.96 56 HIS D CA 1
ATOM 12894 C C . HIS D 1 56 ? 32.485 106.960 45.497 1.00 14.52 56 HIS D C 1
ATOM 12895 O O . HIS D 1 56 ? 33.097 106.813 46.549 1.00 14.67 56 HIS D O 1
ATOM 12902 N N . GLU D 1 57 ? 31.861 105.962 44.875 1.00 14.37 57 GLU D N 1
ATOM 12903 C CA . GLU D 1 57 ? 31.778 104.603 45.439 1.00 13.83 57 GLU D CA 1
ATOM 12904 C C . GLU D 1 57 ? 33.120 103.879 45.537 1.00 13.79 57 GLU D C 1
ATOM 12905 O O . GLU D 1 57 ? 33.313 103.036 46.418 1.00 14.09 57 GLU D O 1
ATOM 12911 N N . PHE D 1 58 ? 34.045 104.198 44.634 1.00 13.83 58 PHE D N 1
ATOM 12912 C CA . PHE D 1 58 ? 35.403 103.642 44.697 1.00 13.79 58 PHE D CA 1
ATOM 12913 C C . PHE D 1 58 ? 36.024 103.912 46.060 1.00 13.62 58 PHE D C 1
ATOM 12914 O O . PHE D 1 58 ? 36.576 103.007 46.683 1.00 13.98 58 PHE D O 1
ATOM 12922 N N . THR D 1 59 ? 35.905 105.153 46.531 1.00 13.64 59 THR D N 1
ATOM 12923 C CA . THR D 1 59 ? 36.417 105.551 47.850 1.00 13.23 59 THR D CA 1
ATOM 12924 C C . THR D 1 59 ? 35.811 104.710 48.994 1.00 13.09 59 THR D C 1
ATOM 12925 O O . THR D 1 59 ? 36.519 104.292 49.909 1.00 12.60 59 THR D O 1
ATOM 12929 N N . ALA D 1 60 ? 34.501 104.480 48.929 1.00 12.99 60 ALA D N 1
ATOM 12930 C CA . ALA D 1 60 ? 33.794 103.651 49.903 1.00 13.12 60 ALA D CA 1
ATOM 12931 C C . ALA D 1 60 ? 34.327 102.221 49.937 1.00 13.10 60 ALA D C 1
ATOM 12932 O O . ALA D 1 60 ? 34.592 101.683 51.016 1.00 13.26 60 ALA D O 1
ATOM 12934 N N . GLY D 1 61 ? 34.471 101.614 48.755 1.00 12.86 61 GLY D N 1
ATOM 12935 C CA . GLY D 1 61 ? 34.967 100.249 48.646 1.00 12.77 61 GLY D CA 1
ATOM 12936 C C . GLY D 1 61 ? 36.375 100.101 49.204 1.00 12.71 61 GLY D C 1
ATOM 12937 O O . GLY D 1 61 ? 36.652 99.177 49.953 1.00 12.65 61 GLY D O 1
ATOM 12938 N N . VAL D 1 62 ? 37.269 101.012 48.827 1.00 13.29 62 VAL D N 1
ATOM 12939 C CA . VAL D 1 62 ? 38.670 100.971 49.278 1.00 13.38 62 VAL D CA 1
ATOM 12940 C C . VAL D 1 62 ? 38.830 101.296 50.783 1.00 13.72 62 VAL D C 1
ATOM 12941 O O . VAL D 1 62 ? 39.647 100.675 51.463 1.00 13.89 62 VAL D O 1
ATOM 12945 N N . ALA D 1 63 ? 38.051 102.250 51.302 1.00 13.41 63 ALA D N 1
ATOM 12946 C CA . ALA D 1 63 ? 38.070 102.540 52.745 1.00 13.96 63 ALA D CA 1
ATOM 12947 C C . ALA D 1 63 ? 37.682 101.306 53.555 1.00 13.95 63 ALA D C 1
ATOM 12948 O O . ALA D 1 63 ? 38.303 101.016 54.579 1.00 13.87 63 ALA D O 1
ATOM 12950 N N . ALA D 1 64 ? 36.660 100.581 53.088 1.00 13.82 64 ALA D N 1
ATOM 12951 C CA . ALA D 1 64 ? 36.259 99.307 53.712 1.00 14.26 64 ALA D CA 1
ATOM 12952 C C . ALA D 1 64 ? 37.360 98.253 53.615 1.00 14.28 64 ALA D C 1
ATOM 12953 O O . ALA D 1 64 ? 37.650 97.577 54.601 1.00 14.65 64 ALA D O 1
ATOM 12955 N N . ASP D 1 65 ? 37.964 98.126 52.431 1.00 14.22 65 ASP D N 1
ATOM 12956 C CA . ASP D 1 65 ? 39.103 97.218 52.202 1.00 14.76 65 ASP D CA 1
ATOM 12957 C C . ASP D 1 65 ? 40.245 97.458 53.195 1.00 14.34 65 ASP D C 1
ATOM 12958 O O . ASP D 1 65 ? 40.736 96.523 53.819 1.00 14.61 65 ASP D O 1
ATOM 12963 N N . VAL D 1 66 ? 40.654 98.712 53.343 1.00 14.49 66 VAL D N 1
ATOM 12964 C CA . VAL D 1 66 ? 41.764 99.070 54.241 1.00 14.49 66 VAL D CA 1
ATOM 12965 C C . VAL D 1 66 ? 41.390 98.939 55.728 1.00 14.53 66 VAL D C 1
ATOM 12966 O O . VAL D 1 66 ? 42.176 98.429 56.527 1.00 14.50 66 VAL D O 1
ATOM 12970 N N . LEU D 1 67 ? 40.197 99.395 56.100 1.00 14.59 67 LEU D N 1
ATOM 12971 C CA . LEU D 1 67 ? 39.711 99.177 57.458 1.00 14.67 67 LEU D CA 1
ATOM 12972 C C . LEU D 1 67 ? 39.704 97.675 57.806 1.00 15.07 67 LEU D C 1
ATOM 12973 O O . LEU D 1 67 ? 40.100 97.288 58.906 1.00 15.29 67 LEU D O 1
ATOM 12978 N N . ALA D 1 68 ? 39.276 96.837 56.859 1.00 14.81 68 ALA D N 1
ATOM 12979 C CA . ALA D 1 68 ? 39.277 95.384 57.052 1.00 14.95 68 ALA D CA 1
ATOM 12980 C C . ALA D 1 68 ? 40.687 94.808 57.205 1.00 15.21 68 ALA D C 1
ATOM 12981 O O . ALA D 1 68 ? 40.909 93.926 58.027 1.00 14.89 68 ALA D O 1
ATOM 12983 N N . ARG D 1 69 ? 41.634 95.314 56.413 1.00 15.65 69 ARG D N 1
ATOM 12984 C CA . ARG D 1 69 ? 43.031 94.856 56.467 1.00 16.01 69 ARG D CA 1
ATOM 12985 C C . ARG D 1 69 ? 43.650 95.130 57.840 1.00 16.38 69 ARG D C 1
ATOM 12986 O O . ARG D 1 69 ? 44.219 94.232 58.459 1.00 17.01 69 ARG D O 1
ATOM 12994 N N . ILE D 1 70 ? 43.535 96.370 58.312 1.00 16.71 70 ILE D N 1
ATOM 12995 C CA . ILE D 1 70 ? 44.114 96.754 59.593 1.00 16.83 70 ILE D CA 1
ATOM 12996 C C . ILE D 1 70 ? 43.384 96.131 60.789 1.00 16.81 70 ILE D C 1
ATOM 12997 O O . ILE D 1 70 ? 44.027 95.615 61.700 1.00 16.91 70 ILE D O 1
ATOM 13002 N N . THR D 1 71 ? 42.052 96.150 60.793 1.00 17.18 71 THR D N 1
ATOM 13003 C CA . THR D 1 71 ? 41.311 95.549 61.923 1.00 17.14 71 THR D CA 1
ATOM 13004 C C . THR D 1 71 ? 41.320 94.030 61.921 1.00 17.45 71 THR D C 1
ATOM 13005 O O . THR D 1 71 ? 41.212 93.412 62.977 1.00 17.76 71 THR D O 1
ATOM 13009 N N . GLY D 1 72 ? 41.436 93.425 60.741 1.00 17.58 72 GLY D N 1
ATOM 13010 C CA . GLY D 1 72 ? 41.319 91.971 60.607 1.00 17.56 72 GLY D CA 1
ATOM 13011 C C . GLY D 1 72 ? 39.889 91.487 60.756 1.00 17.78 72 GLY D C 1
ATOM 13012 O O . GLY D 1 72 ? 39.654 90.304 61.008 1.00 17.86 72 GLY D O 1
ATOM 13013 N N . ARG D 1 73 ? 38.929 92.401 60.607 1.00 17.60 73 ARG D N 1
ATOM 13014 C CA . ARG D 1 73 ? 37.507 92.063 60.722 1.00 17.95 73 ARG D CA 1
ATOM 13015 C C . ARG D 1 73 ? 36.759 92.483 59.452 1.00 17.38 73 ARG D C 1
ATOM 13016 O O . ARG D 1 73 ? 37.144 93.462 58.814 1.00 17.42 73 ARG D O 1
ATOM 13024 N N . PRO D 1 74 ? 35.678 91.757 59.095 1.00 17.00 74 PRO D N 1
ATOM 13025 C CA . PRO D 1 74 ? 34.874 92.129 57.930 1.00 16.53 74 PRO D CA 1
ATOM 13026 C C . PRO D 1 74 ? 34.358 93.562 58.018 1.00 16.04 74 PRO D C 1
ATOM 13027 O O . PRO D 1 74 ? 33.960 94.010 59.091 1.00 15.92 74 PRO D O 1
ATOM 13031 N N . GLN D 1 75 ? 34.381 94.267 56.890 1.00 15.51 75 GLN D N 1
ATOM 13032 C CA . GLN D 1 75 ? 33.859 95.632 56.809 1.00 15.35 75 GLN D CA 1
ATOM 13033 C C . GLN D 1 75 ? 32.883 95.720 55.643 1.00 15.04 75 GLN D C 1
ATOM 13034 O O . GLN D 1 75 ? 32.707 94.743 54.914 1.00 15.42 75 GLN D O 1
ATOM 13040 N N . ALA D 1 76 ? 32.231 96.864 55.477 1.00 14.50 76 ALA D N 1
ATOM 13041 C CA . ALA D 1 76 ? 31.091 96.930 54.575 1.00 13.93 76 ALA D CA 1
ATOM 13042 C C . ALA D 1 76 ? 31.035 98.201 53.757 1.00 13.97 76 ALA D C 1
ATOM 13043 O O . ALA D 1 76 ? 31.378 99.280 54.237 1.00 13.67 76 ALA D O 1
ATOM 13045 N N . CYS D 1 77 ? 30.598 98.063 52.509 1.00 13.78 77 CYS D N 1
ATOM 13046 C CA . CYS D 1 77 ? 30.398 99.209 51.649 1.00 13.85 77 CYS D CA 1
ATOM 13047 C C . CYS D 1 77 ? 29.074 99.067 50.925 1.00 14.07 77 CYS D C 1
ATOM 13048 O O . CYS D 1 77 ? 28.492 97.971 50.885 1.00 14.06 77 CYS D O 1
ATOM 13051 N N . TRP D 1 78 ? 28.601 100.184 50.372 1.00 13.68 78 TRP D N 1
ATOM 13052 C CA . TRP D 1 78 ? 27.255 100.294 49.842 1.00 13.55 78 TRP D CA 1
ATOM 13053 C C . TRP D 1 78 ? 27.221 101.112 48.548 1.00 13.68 78 TRP D C 1
ATOM 13054 O O . TRP D 1 78 ? 27.882 102.142 48.448 1.00 13.80 78 TRP D O 1
ATOM 13065 N N . ALA D 1 79 ? 26.433 100.669 47.569 1.00 13.33 79 ALA D N 1
ATOM 13066 C CA . ALA D 1 79 ? 26.198 101.473 46.376 1.00 13.05 79 ALA D CA 1
ATOM 13067 C C . ALA D 1 79 ? 24.772 101.316 45.875 1.00 13.36 79 ALA D C 1
ATOM 13068 O O . ALA D 1 79 ? 24.071 100.372 46.252 1.00 13.27 79 ALA D O 1
ATOM 13070 N N . THR D 1 80 ? 24.340 102.235 45.019 1.00 12.99 80 THR D N 1
ATOM 13071 C CA . THR D 1 80 ? 23.014 102.124 44.435 1.00 13.05 80 THR D CA 1
ATOM 13072 C C . THR D 1 80 ? 23.010 101.142 43.261 1.00 13.40 80 THR D C 1
ATOM 13073 O O . THR D 1 80 ? 24.041 100.525 42.946 1.00 13.46 80 THR D O 1
ATOM 13077 N N . LEU D 1 81 ? 21.862 100.999 42.602 1.00 13.59 81 LEU D N 1
ATOM 13078 C CA . LEU D 1 81 ? 21.772 100.127 41.441 1.00 14.07 81 LEU D CA 1
ATOM 13079 C C . LEU D 1 81 ? 22.588 100.630 40.250 1.00 13.91 81 LEU D C 1
ATOM 13080 O O . LEU D 1 81 ? 23.050 101.779 40.247 1.00 13.58 81 LEU D O 1
ATOM 13085 N N . GLY D 1 82 ? 22.795 99.752 39.269 1.00 13.45 82 GLY D N 1
ATOM 13086 C CA . GLY D 1 82 ? 23.402 100.136 37.990 1.00 13.31 82 GLY D CA 1
ATOM 13087 C C . GLY D 1 82 ? 24.792 100.728 38.130 1.00 13.19 82 GLY D C 1
ATOM 13088 O O . GLY D 1 82 ? 25.714 100.039 38.563 1.00 13.36 82 GLY D O 1
ATOM 13089 N N . PRO D 1 83 ? 24.939 102.032 37.818 1.00 13.15 83 PRO D N 1
ATOM 13090 C CA . PRO D 1 83 ? 26.244 102.699 37.864 1.00 12.93 83 PRO D CA 1
ATOM 13091 C C . PRO D 1 83 ? 26.813 102.864 39.281 1.00 12.56 83 PRO D C 1
ATOM 13092 O O . PRO D 1 83 ? 28.017 103.059 39.440 1.00 12.75 83 PRO D O 1
ATOM 13096 N N . GLY D 1 84 ? 25.967 102.770 40.302 1.00 12.25 84 GLY D N 1
ATOM 13097 C CA . GLY D 1 84 ? 26.462 102.737 41.679 1.00 11.59 84 GLY D CA 1
ATOM 13098 C C . GLY D 1 84 ? 27.296 101.481 41.877 1.00 11.89 84 GLY D C 1
ATOM 13099 O O . GLY D 1 84 ? 28.444 101.535 42.347 1.00 11.06 84 GLY D O 1
ATOM 13100 N N . MET D 1 85 ? 26.703 100.346 41.509 1.00 11.47 85 MET D N 1
ATOM 13101 C CA . MET D 1 85 ? 27.358 99.059 41.600 1.00 11.88 85 MET D CA 1
ATOM 13102 C C . MET D 1 85 ? 28.618 99.005 40.726 1.00 11.64 85 MET D C 1
ATOM 13103 O O . MET D 1 85 ? 29.635 98.507 41.176 1.00 11.90 85 MET D O 1
ATOM 13108 N N . THR D 1 86 ? 28.577 99.529 39.500 1.00 11.62 86 THR D N 1
ATOM 13109 C CA . THR D 1 86 ? 29.798 99.489 38.662 1.00 11.80 86 THR D CA 1
ATOM 13110 C C . THR D 1 86 ? 30.918 100.372 39.207 1.00 11.45 86 THR D C 1
ATOM 13111 O O . THR D 1 86 ? 32.081 100.001 39.124 1.00 11.80 86 THR D O 1
ATOM 13115 N N . ASN D 1 87 ? 30.570 101.519 39.785 1.00 11.72 87 ASN D N 1
ATOM 13116 C CA . ASN D 1 87 ? 31.560 102.365 40.449 1.00 12.07 87 ASN D CA 1
ATOM 13117 C C . ASN D 1 87 ? 32.198 101.665 41.651 1.00 11.87 87 ASN D C 1
ATOM 13118 O O . ASN D 1 87 ? 33.411 101.703 41.833 1.00 11.66 87 ASN D O 1
ATOM 13123 N N . LEU D 1 88 ? 31.366 101.014 42.457 1.00 11.91 88 LEU D N 1
ATOM 13124 C CA . LEU D 1 88 ? 31.831 100.228 43.606 1.00 11.61 88 LEU D CA 1
ATOM 13125 C C . LEU D 1 88 ? 32.749 99.075 43.184 1.00 11.80 88 LEU D C 1
ATOM 13126 O O . LEU D 1 88 ? 33.656 98.694 43.930 1.00 10.98 88 LEU D O 1
ATOM 13131 N N . SER D 1 89 ? 32.528 98.544 41.978 1.00 11.59 89 SER D N 1
ATOM 13132 C CA . SER D 1 89 ? 33.252 97.356 41.522 1.00 11.63 89 SER D CA 1
ATOM 13133 C C . SER D 1 89 ? 34.786 97.530 41.483 1.00 11.97 89 SER D C 1
ATOM 13134 O O . SER D 1 89 ? 35.527 96.551 41.633 1.00 11.86 89 SER D O 1
ATOM 13137 N N . THR D 1 90 ? 35.264 98.767 41.323 1.00 12.06 90 THR D N 1
ATOM 13138 C CA . THR D 1 90 ? 36.711 99.021 41.360 1.00 11.76 90 THR D CA 1
ATOM 13139 C C . THR D 1 90 ? 37.240 98.895 42.787 1.00 11.89 90 THR D C 1
ATOM 13140 O O . THR D 1 90 ? 38.377 98.459 43.000 1.00 12.24 90 THR D O 1
ATOM 13144 N N . GLY D 1 91 ? 36.403 99.255 43.763 1.00 11.84 91 GLY D N 1
ATOM 13145 C CA . GLY D 1 91 ? 36.663 98.943 45.169 1.00 11.25 91 GLY D CA 1
ATOM 13146 C C . GLY D 1 91 ? 36.604 97.446 45.449 1.00 11.32 91 GLY D C 1
ATOM 13147 O O . GLY D 1 91 ? 37.415 96.915 46.213 1.00 10.91 91 GLY D O 1
ATOM 13148 N N . ILE D 1 92 ? 35.640 96.762 44.840 1.00 11.17 92 ILE D N 1
ATOM 13149 C CA . ILE D 1 92 ? 35.504 95.303 44.994 1.00 11.17 92 ILE D CA 1
ATOM 13150 C C . ILE D 1 92 ? 36.715 94.574 44.392 1.00 11.28 92 ILE D C 1
ATOM 13151 O O . ILE D 1 92 ? 37.242 93.629 44.980 1.00 11.30 92 ILE D O 1
ATOM 13156 N N . ALA D 1 93 ? 37.151 95.042 43.225 1.00 11.71 93 ALA D N 1
ATOM 13157 C CA . ALA D 1 93 ? 38.344 94.528 42.556 1.00 12.22 93 ALA D CA 1
ATOM 13158 C C . ALA D 1 93 ? 39.596 94.773 43.393 1.00 12.39 93 ALA D C 1
ATOM 13159 O O . ALA D 1 93 ? 40.492 93.936 43.416 1.00 12.62 93 ALA D O 1
ATOM 13161 N N . THR D 1 94 ? 39.644 95.909 44.086 1.00 12.83 94 THR D N 1
ATOM 13162 C CA . THR D 1 94 ? 40.733 96.222 45.027 1.00 13.24 94 THR D CA 1
ATOM 13163 C C . THR D 1 94 ? 40.779 95.163 46.127 1.00 13.70 94 THR D C 1
ATOM 13164 O O . THR D 1 94 ? 41.839 94.624 46.441 1.00 14.35 94 THR D O 1
ATOM 13168 N N . SER D 1 95 ? 39.619 94.858 46.701 1.00 13.53 95 SER D N 1
ATOM 13169 C CA . SER D 1 95 ? 39.516 93.849 47.747 1.00 13.29 95 SER D CA 1
ATOM 13170 C C . SER D 1 95 ? 39.872 92.440 47.258 1.00 13.17 95 SER D C 1
ATOM 13171 O O . SER D 1 95 ? 40.529 91.702 47.977 1.00 12.94 95 SER D O 1
ATOM 13174 N N . VAL D 1 96 ? 39.437 92.060 46.054 1.00 12.77 96 VAL D N 1
ATOM 13175 C CA . VAL D 1 96 ? 39.681 90.691 45.581 1.00 12.91 96 VAL D CA 1
ATOM 13176 C C . VAL D 1 96 ? 41.166 90.447 45.298 1.00 13.35 96 VAL D C 1
ATOM 13177 O O . VAL D 1 96 ? 41.710 89.398 45.653 1.00 13.05 96 VAL D O 1
ATOM 13181 N N . LEU D 1 97 ? 41.823 91.441 44.697 1.00 13.44 97 LEU D N 1
ATOM 13182 C CA . LEU D 1 97 ? 43.240 91.323 44.376 1.00 13.16 97 LEU D CA 1
ATOM 13183 C C . LEU D 1 97 ? 44.183 91.615 45.551 1.00 13.30 97 LEU D C 1
ATOM 13184 O O . LEU D 1 97 ? 45.217 90.958 45.686 1.00 13.28 97 LEU D O 1
ATOM 13189 N N . ASP D 1 98 ? 43.833 92.590 46.391 1.00 13.46 98 ASP D N 1
ATOM 13190 C CA . ASP D 1 98 ? 44.695 92.981 47.520 1.00 14.10 98 ASP D CA 1
ATOM 13191 C C . ASP D 1 98 ? 44.444 92.115 48.752 1.00 14.54 98 ASP D C 1
ATOM 13192 O O . ASP D 1 98 ? 45.267 92.092 49.669 1.00 14.45 98 ASP D O 1
ATOM 13197 N N . ARG D 1 99 ? 43.300 91.419 48.762 1.00 14.34 99 ARG D N 1
ATOM 13198 C CA . ARG D 1 99 ? 42.912 90.462 49.823 1.00 14.71 99 ARG D CA 1
ATOM 13199 C C . ARG D 1 99 ? 42.439 91.130 51.119 1.00 15.05 99 ARG D C 1
ATOM 13200 O O . ARG D 1 99 ? 43.230 91.424 52.010 1.00 14.96 99 ARG D O 1
ATOM 13208 N N . SER D 1 100 ? 41.133 91.355 51.220 1.00 14.90 100 SER D N 1
ATOM 13209 C CA . SER D 1 100 ? 40.545 91.874 52.448 1.00 15.10 100 SER D CA 1
ATOM 13210 C C . SER D 1 100 ? 39.092 91.408 52.504 1.00 14.77 100 SER D C 1
ATOM 13211 O O . SER D 1 100 ? 38.436 91.327 51.469 1.00 14.89 100 SER D O 1
ATOM 13214 N N . PRO D 1 101 ? 38.601 91.064 53.708 1.00 14.77 101 PRO D N 1
ATOM 13215 C CA . PRO D 1 101 ? 37.220 90.617 53.890 1.00 14.51 101 PRO D CA 1
ATOM 13216 C C . PRO D 1 101 ? 36.191 91.757 53.827 1.00 14.71 101 PRO D C 1
ATOM 13217 O O . PRO D 1 101 ? 35.828 92.328 54.849 1.00 15.07 101 PRO D O 1
ATOM 13221 N N . VAL D 1 102 ? 35.730 92.088 52.627 1.00 14.59 102 VAL D N 1
ATOM 13222 C CA . VAL D 1 102 ? 34.750 93.162 52.458 1.00 14.28 102 VAL D CA 1
ATOM 13223 C C . VAL D 1 102 ? 33.379 92.588 52.094 1.00 14.23 102 VAL D C 1
ATOM 13224 O O . VAL D 1 102 ? 33.279 91.694 51.255 1.00 13.91 102 VAL D O 1
ATOM 13228 N N . ILE D 1 103 ? 32.339 93.103 52.750 1.00 13.67 103 ILE D N 1
ATOM 13229 C CA . ILE D 1 103 ? 30.959 92.810 52.385 1.00 13.32 103 ILE D CA 1
ATOM 13230 C C . ILE D 1 103 ? 30.443 93.983 51.552 1.00 13.06 103 ILE D C 1
ATOM 13231 O O . ILE D 1 103 ? 30.293 95.096 52.056 1.00 13.17 103 ILE D O 1
ATOM 13236 N N . ALA D 1 104 ? 30.206 93.730 50.269 1.00 12.57 104 ALA D N 1
ATOM 13237 C CA . ALA D 1 104 ? 29.802 94.771 49.345 1.00 12.29 104 ALA D CA 1
ATOM 13238 C C . ALA D 1 104 ? 28.322 94.614 49.037 1.00 12.40 104 ALA D C 1
ATOM 13239 O O . ALA D 1 104 ? 27.858 93.532 48.662 1.00 12.33 104 ALA D O 1
ATOM 13241 N N . LEU D 1 105 ? 27.588 95.707 49.204 1.00 12.58 105 LEU D N 1
ATOM 13242 C CA . LEU D 1 105 ? 26.134 95.703 49.096 1.00 12.45 105 LEU D CA 1
ATOM 13243 C C . LEU D 1 105 ? 25.708 96.714 48.047 1.00 12.48 105 LEU D C 1
ATOM 13244 O O . LEU D 1 105 ? 26.229 97.822 48.009 1.00 12.31 105 LEU D O 1
ATOM 13249 N N . ALA D 1 106 ? 24.797 96.317 47.162 1.00 12.46 106 ALA D N 1
ATOM 13250 C CA . ALA D 1 106 ? 24.267 97.245 46.183 1.00 12.44 106 ALA D CA 1
ATOM 13251 C C . ALA D 1 106 ? 22.795 97.010 45.932 1.00 12.54 106 ALA D C 1
ATOM 13252 O O . ALA D 1 106 ? 22.341 95.867 45.860 1.00 12.97 106 ALA D O 1
ATOM 13254 N N . ALA D 1 107 ? 22.058 98.105 45.795 1.00 12.29 107 ALA D N 1
ATOM 13255 C CA . ALA D 1 107 ? 20.650 98.049 45.458 1.00 12.79 107 ALA D CA 1
ATOM 13256 C C . ALA D 1 107 ? 20.455 97.531 44.040 1.00 12.93 107 ALA D C 1
ATOM 13257 O O . ALA D 1 107 ? 21.386 97.508 43.223 1.00 13.14 107 ALA D O 1
ATOM 13259 N N . GLN D 1 108 ? 19.229 97.123 43.758 1.00 13.03 108 GLN D N 1
ATOM 13260 C CA . GLN D 1 108 ? 18.856 96.617 42.457 1.00 13.14 108 GLN D CA 1
ATOM 13261 C C . GLN D 1 108 ? 17.406 97.022 42.217 1.00 13.28 108 GLN D C 1
ATOM 13262 O O . GLN D 1 108 ? 16.691 97.369 43.161 1.00 13.48 108 GLN D O 1
ATOM 13268 N N . SER D 1 109 ? 16.991 97.007 40.953 1.00 13.58 109 SER D N 1
ATOM 13269 C CA . SER D 1 109 ? 15.606 97.252 40.569 1.00 14.00 109 SER D CA 1
ATOM 13270 C C . SER D 1 109 ? 14.621 96.383 41.347 1.00 14.04 109 SER D C 1
ATOM 13271 O O . SER D 1 109 ? 14.962 95.290 41.806 1.00 13.86 109 SER D O 1
ATOM 13274 N N . GLU D 1 110 ? 13.395 96.871 41.484 1.00 14.34 110 GLU D N 1
ATOM 13275 C CA . GLU D 1 110 ? 12.309 96.082 42.068 1.00 14.87 110 GLU D CA 1
ATOM 13276 C C . GLU D 1 110 ? 12.319 94.699 41.434 1.00 14.57 110 GLU D C 1
ATOM 13277 O O . GLU D 1 110 ? 12.378 94.590 40.209 1.00 15.00 110 GLU D O 1
ATOM 13283 N N . SER D 1 111 ? 12.272 93.661 42.272 1.00 14.51 111 SER D N 1
ATOM 13284 C CA . SER D 1 111 ? 12.415 92.257 41.861 1.00 14.26 111 SER D CA 1
ATOM 13285 C C . SER D 1 111 ? 11.591 91.866 40.625 1.00 14.26 111 SER D C 1
ATOM 13286 O O . SER D 1 111 ? 12.098 91.191 39.721 1.00 14.75 111 SER D O 1
ATOM 13289 N N . HIS D 1 112 ? 10.336 92.295 40.575 1.00 13.93 112 HIS D N 1
ATOM 13290 C CA . HIS D 1 112 ? 9.464 92.000 39.430 1.00 13.74 112 HIS D CA 1
ATOM 13291 C C . HIS D 1 112 ? 9.818 92.790 38.152 1.00 13.56 112 HIS D C 1
ATOM 13292 O O . HIS D 1 112 ? 9.277 92.510 37.084 1.00 13.00 112 HIS D O 1
ATOM 13299 N N . ASP D 1 113 ? 10.713 93.771 38.274 1.00 13.19 113 ASP D N 1
ATOM 13300 C CA . ASP D 1 113 ? 11.085 94.657 37.164 1.00 13.37 113 ASP D CA 1
ATOM 13301 C C . ASP D 1 113 ? 12.567 94.494 36.788 1.00 12.87 113 ASP D C 1
ATOM 13302 O O . ASP D 1 113 ? 13.153 95.373 36.156 1.00 12.75 113 ASP D O 1
ATOM 13307 N N . ILE D 1 114 ? 13.171 93.372 37.169 1.00 12.85 114 ILE D N 1
ATOM 13308 C CA . ILE D 1 114 ? 14.576 93.125 36.825 1.00 12.75 114 ILE D CA 1
ATOM 13309 C C . ILE D 1 114 ? 14.663 92.593 35.391 1.00 12.73 114 ILE D C 1
ATOM 13310 O O . ILE D 1 114 ? 14.390 91.414 35.116 1.00 12.99 114 ILE D O 1
ATOM 13315 N N . PHE D 1 115 ? 15.008 93.509 34.489 1.00 12.61 115 PHE D N 1
ATOM 13316 C CA . PHE D 1 115 ? 15.255 93.232 33.076 1.00 12.27 115 PHE D CA 1
ATOM 13317 C C . PHE D 1 115 ? 16.563 93.952 32.744 1.00 12.07 115 PHE D C 1
ATOM 13318 O O . PHE D 1 115 ? 16.542 95.130 32.381 1.00 12.26 115 PHE D O 1
ATOM 13326 N N . PRO D 1 116 ? 17.715 93.272 32.947 1.00 12.26 116 PRO D N 1
ATOM 13327 C CA . PRO D 1 116 ? 19.018 93.896 32.766 1.00 12.26 116 PRO D CA 1
ATOM 13328 C C . PRO D 1 116 ? 19.191 94.490 31.375 1.00 12.46 116 PRO D C 1
ATOM 13329 O O . PRO D 1 116 ? 18.839 93.840 30.383 1.00 12.77 116 PRO D O 1
ATOM 13333 N N . ASN D 1 117 ? 19.716 95.717 31.322 1.00 12.37 117 ASN D N 1
ATOM 13334 C CA . ASN D 1 117 ? 19.925 96.480 30.074 1.00 12.80 117 ASN D CA 1
ATOM 13335 C C . ASN D 1 117 ? 18.634 96.969 29.401 1.00 13.30 117 ASN D C 1
ATOM 13336 O O . ASN D 1 117 ? 18.672 97.451 28.271 1.00 13.82 117 ASN D O 1
ATOM 13341 N N . ASP D 1 118 ? 17.504 96.839 30.099 1.00 13.60 118 ASP D N 1
ATOM 13342 C CA . ASP D 1 118 ? 16.206 97.295 29.593 1.00 14.32 118 ASP D CA 1
ATOM 13343 C C . ASP D 1 118 ? 15.486 98.181 30.599 1.00 14.59 118 ASP D C 1
ATOM 13344 O O . ASP D 1 118 ? 15.040 99.275 30.256 1.00 15.35 118 ASP D O 1
ATOM 13349 N N . THR D 1 119 ? 15.378 97.714 31.838 1.00 14.68 119 THR D N 1
ATOM 13350 C CA . THR D 1 119 ? 14.852 98.539 32.925 1.00 14.74 119 THR D CA 1
ATOM 13351 C C . THR D 1 119 ? 15.840 99.644 33.278 1.00 15.29 119 THR D C 1
ATOM 13352 O O . THR D 1 119 ? 17.058 99.421 33.326 1.00 15.14 119 THR D O 1
ATOM 13356 N N . HIS D 1 120 ? 15.297 100.831 33.526 1.00 15.42 120 HIS D N 1
ATOM 13357 C CA . HIS D 1 120 ? 16.065 101.984 33.990 1.00 16.00 120 HIS D CA 1
ATOM 13358 C C . HIS D 1 120 ? 17.016 101.604 35.120 1.00 15.79 120 HIS D C 1
ATOM 13359 O O . HIS D 1 120 ? 16.588 101.043 36.138 1.00 16.05 120 HIS D O 1
ATOM 13366 N N . GLN D 1 121 ? 18.298 101.918 34.927 1.00 15.40 121 GLN D N 1
ATOM 13367 C CA . GLN D 1 121 ? 19.387 101.620 35.881 1.00 15.43 121 GLN D CA 1
ATOM 13368 C C . GLN D 1 121 ? 19.636 100.143 36.207 1.00 14.84 121 GLN D C 1
ATOM 13369 O O . GLN D 1 121 ? 20.385 99.849 37.125 1.00 14.95 121 GLN D O 1
ATOM 13375 N N . CYS D 1 122 ? 19.034 99.220 35.457 1.00 14.21 122 CYS D N 1
ATOM 13376 C CA . CYS D 1 122 ? 19.113 97.795 35.794 1.00 13.51 122 CYS D CA 1
ATOM 13377 C C . CYS D 1 122 ? 20.212 97.091 35.006 1.00 13.31 122 CYS D C 1
ATOM 13378 O O . CYS D 1 122 ? 20.132 96.965 33.780 1.00 13.35 122 CYS D O 1
ATOM 13381 N N . LEU D 1 123 ? 21.229 96.638 35.732 1.00 12.56 123 LEU D N 1
ATOM 13382 C CA . LEU D 1 123 ? 22.308 95.836 35.175 1.00 12.29 123 LEU D CA 1
ATOM 13383 C C . LEU D 1 123 ? 22.296 94.492 35.880 1.00 12.47 123 LEU D C 1
ATOM 13384 O O . LEU D 1 123 ? 21.748 94.378 36.974 1.00 13.13 123 LEU D O 1
ATOM 13389 N N . ASP D 1 124 ? 22.883 93.478 35.251 1.00 12.58 124 ASP D N 1
ATOM 13390 C CA . ASP D 1 124 ? 23.000 92.148 35.843 1.00 12.60 124 ASP D CA 1
ATOM 13391 C C . ASP D 1 124 ? 24.178 92.133 36.825 1.00 12.64 124 ASP D C 1
ATOM 13392 O O . ASP D 1 124 ? 25.242 91.585 36.536 1.00 12.40 124 ASP D O 1
ATOM 13397 N N . SER D 1 125 ? 23.957 92.738 37.997 1.00 12.33 125 SER D N 1
ATOM 13398 C CA . SER D 1 125 ? 24.988 92.920 39.033 1.00 11.69 125 SER D CA 1
ATOM 13399 C C . SER D 1 125 ? 25.729 91.665 39.462 1.00 11.72 125 SER D C 1
ATOM 13400 O O . SER D 1 125 ? 26.966 91.685 39.595 1.00 11.79 125 SER D O 1
ATOM 13403 N N . VAL D 1 126 ? 24.993 90.579 39.699 1.00 11.37 126 VAL D N 1
ATOM 13404 C CA . VAL D 1 126 ? 25.617 89.336 40.149 1.00 11.34 126 VAL D CA 1
ATOM 13405 C C . VAL D 1 126 ? 26.583 88.795 39.075 1.00 11.28 126 VAL D C 1
ATOM 13406 O O . VAL D 1 126 ? 27.709 88.383 39.391 1.00 11.71 126 VAL D O 1
ATOM 13410 N N . ALA D 1 127 ? 26.158 88.834 37.816 1.00 10.92 127 ALA D N 1
ATOM 13411 C CA . ALA D 1 127 ? 26.985 88.339 36.704 1.00 11.35 127 ALA D CA 1
ATOM 13412 C C . ALA D 1 127 ? 28.241 89.185 36.511 1.00 11.15 127 ALA D C 1
ATOM 13413 O O . ALA D 1 127 ? 29.306 88.661 36.189 1.00 11.92 127 ALA D O 1
ATOM 13415 N N . ILE D 1 128 ? 28.107 90.491 36.720 1.00 11.39 128 ILE D N 1
ATOM 13416 C CA . ILE D 1 128 ? 29.220 91.443 36.601 1.00 11.07 128 ILE D CA 1
ATOM 13417 C C . ILE D 1 128 ? 30.236 91.302 37.733 1.00 11.04 128 ILE D C 1
ATOM 13418 O O . ILE D 1 128 ? 31.451 91.438 37.514 1.00 11.22 128 ILE D O 1
ATOM 13423 N N . VAL D 1 129 ? 29.744 91.019 38.940 1.00 11.03 129 VAL D N 1
ATOM 13424 C CA . VAL D 1 129 ? 30.587 91.020 40.142 1.00 10.93 129 VAL D CA 1
ATOM 13425 C C . VAL D 1 129 ? 31.106 89.624 40.497 1.00 11.09 129 VAL D C 1
ATOM 13426 O O . VAL D 1 129 ? 32.178 89.494 41.083 1.00 11.13 129 VAL D O 1
ATOM 13430 N N . ALA D 1 130 ? 30.365 88.579 40.123 1.00 11.19 130 ALA D N 1
ATOM 13431 C CA . ALA D 1 130 ? 30.798 87.204 40.418 1.00 11.61 130 ALA D CA 1
ATOM 13432 C C . ALA D 1 130 ? 32.259 86.881 40.025 1.00 11.74 130 ALA D C 1
ATOM 13433 O O . ALA D 1 130 ? 32.960 86.243 40.797 1.00 11.35 130 ALA D O 1
ATOM 13435 N N . PRO D 1 131 ? 32.718 87.296 38.821 1.00 12.14 131 PRO D N 1
ATOM 13436 C CA . PRO D 1 131 ? 34.122 86.991 38.462 1.00 12.44 131 PRO D CA 1
ATOM 13437 C C . PRO D 1 131 ? 35.208 87.647 39.333 1.00 12.52 131 PRO D C 1
ATOM 13438 O O . PRO D 1 131 ? 36.362 87.212 39.302 1.00 13.05 131 PRO D O 1
ATOM 13442 N N . MET D 1 132 ? 34.836 88.665 40.106 1.00 12.51 132 MET D N 1
ATOM 13443 C CA . MET D 1 132 ? 35.784 89.424 40.926 1.00 12.75 132 MET D CA 1
ATOM 13444 C C . MET D 1 132 ? 35.462 89.347 42.415 1.00 12.45 132 MET D C 1
ATOM 13445 O O . MET D 1 132 ? 35.795 90.258 43.166 1.00 12.37 132 MET D O 1
ATOM 13450 N N . SER D 1 133 ? 34.817 88.264 42.847 1.00 12.02 133 SER D N 1
ATOM 13451 C CA . SER D 1 133 ? 34.391 88.157 44.238 1.00 11.69 133 SER D CA 1
ATOM 13452 C C . SER D 1 133 ? 34.433 86.714 44.731 1.00 11.50 133 SER D C 1
ATOM 13453 O O . SER D 1 133 ? 34.529 85.776 43.937 1.00 11.05 133 SER D O 1
ATOM 13456 N N . LYS D 1 134 ? 34.374 86.553 46.050 1.00 11.10 134 LYS D N 1
ATOM 13457 C CA . LYS D 1 134 ? 34.389 85.247 46.683 1.00 11.41 134 LYS D CA 1
ATOM 13458 C C . LYS D 1 134 ? 33.000 84.616 46.649 1.00 11.79 134 LYS D C 1
ATOM 13459 O O . LYS D 1 134 ? 32.864 83.398 46.769 1.00 11.89 134 LYS D O 1
ATOM 13465 N N . TYR D 1 135 ? 31.985 85.463 46.465 1.00 11.80 135 TYR D N 1
ATOM 13466 C CA . TYR D 1 135 ? 30.582 85.116 46.685 1.00 11.75 135 TYR D CA 1
ATOM 13467 C C . TYR D 1 135 ? 29.756 86.263 46.129 1.00 11.50 135 TYR D C 1
ATOM 13468 O O . TYR D 1 135 ? 30.100 87.426 46.341 1.00 11.00 135 TYR D O 1
ATOM 13477 N N . ALA D 1 136 ? 28.680 85.938 45.407 1.00 11.47 136 ALA D N 1
ATOM 13478 C CA . ALA D 1 136 ? 27.770 86.942 44.847 1.00 11.25 136 ALA D CA 1
ATOM 13479 C C . ALA D 1 136 ? 26.365 86.370 44.672 1.00 11.56 136 ALA D C 1
ATOM 13480 O O . ALA D 1 136 ? 26.183 85.296 44.094 1.00 11.10 136 ALA D O 1
ATOM 13482 N N . VAL D 1 137 ? 25.374 87.110 45.162 1.00 11.69 137 VAL D N 1
ATOM 13483 C CA . VAL D 1 137 ? 24.011 86.607 45.275 1.00 12.39 137 VAL D CA 1
ATOM 13484 C C . VAL D 1 137 ? 23.034 87.777 45.194 1.00 12.61 137 VAL D C 1
ATOM 13485 O O . VAL D 1 137 ? 23.390 88.916 45.499 1.00 12.40 137 VAL D O 1
ATOM 13489 N N . GLU D 1 138 ? 21.820 87.491 44.745 1.00 12.85 138 GLU D N 1
ATOM 13490 C CA . GLU D 1 138 ? 20.735 88.454 44.778 1.00 13.44 138 GLU D CA 1
ATOM 13491 C C . GLU D 1 138 ? 19.668 87.985 45.768 1.00 13.66 138 GLU D C 1
ATOM 13492 O O . GLU D 1 138 ? 19.206 86.829 45.722 1.00 13.32 138 GLU D O 1
ATOM 13498 N N . LEU D 1 139 ? 19.295 88.890 46.670 1.00 13.68 139 LEU D N 1
ATOM 13499 C CA . LEU D 1 139 ? 18.223 88.650 47.642 1.00 13.62 139 LEU D CA 1
ATOM 13500 C C . LEU D 1 139 ? 16.909 88.341 46.910 1.00 13.81 139 LEU D C 1
ATOM 13501 O O . LEU D 1 139 ? 16.550 89.030 45.953 1.00 13.89 139 LEU D O 1
ATOM 13506 N N . GLN D 1 140 ? 16.204 87.307 47.363 1.00 14.15 140 GLN D N 1
ATOM 13507 C CA . GLN D 1 140 ? 14.948 86.904 46.745 1.00 14.95 140 GLN D CA 1
ATOM 13508 C C . GLN D 1 140 ? 13.774 86.820 47.722 1.00 14.89 140 GLN D C 1
ATOM 13509 O O . GLN D 1 140 ? 12.641 87.096 47.346 1.00 15.04 140 GLN D O 1
ATOM 13515 N N . ARG D 1 141 ? 14.056 86.409 48.954 1.00 14.40 141 ARG D N 1
ATOM 13516 C CA . ARG D 1 141 ? 13.057 86.327 50.019 1.00 14.93 141 ARG D CA 1
ATOM 13517 C C . ARG D 1 141 ? 13.628 87.126 51.199 1.00 14.87 141 ARG D C 1
ATOM 13518 O O . ARG D 1 141 ? 14.663 86.758 51.736 1.00 14.92 141 ARG D O 1
ATOM 13526 N N . PRO D 1 142 ? 12.976 88.245 51.576 1.00 15.18 142 PRO D N 1
ATOM 13527 C CA . PRO D 1 142 ? 13.518 89.226 52.537 1.00 15.29 142 PRO D CA 1
ATOM 13528 C C . PRO D 1 142 ? 14.180 88.672 53.807 1.00 15.48 142 PRO D C 1
ATOM 13529 O O . PRO D 1 142 ? 15.261 89.134 54.188 1.00 15.72 142 PRO D O 1
ATOM 13533 N N . HIS D 1 143 ? 13.553 87.688 54.447 1.00 15.70 143 HIS D N 1
ATOM 13534 C CA . HIS D 1 143 ? 14.029 87.173 55.735 1.00 15.72 143 HIS D CA 1
ATOM 13535 C C . HIS D 1 143 ? 15.360 86.417 55.634 1.00 15.37 143 HIS D C 1
ATOM 13536 O O . HIS D 1 143 ? 16.044 86.216 56.641 1.00 15.39 143 HIS D O 1
ATOM 13543 N N . GLU D 1 144 ? 15.715 86.007 54.418 1.00 14.71 144 GLU D N 1
ATOM 13544 C CA . GLU D 1 144 ? 16.932 85.240 54.173 1.00 14.58 144 GLU D CA 1
ATOM 13545 C C . GLU D 1 144 ? 18.196 86.098 54.173 1.00 14.05 144 GLU D C 1
ATOM 13546 O O . GLU D 1 144 ? 19.310 85.564 54.110 1.00 13.88 144 GLU D O 1
ATOM 13552 N N . ILE D 1 145 ? 18.030 87.414 54.254 1.00 13.81 145 ILE D N 1
ATOM 13553 C CA . ILE D 1 145 ? 19.169 88.346 54.242 1.00 13.64 145 ILE D CA 1
ATOM 13554 C C . ILE D 1 145 ? 20.193 88.041 55.348 1.00 13.54 145 ILE D C 1
ATOM 13555 O O . ILE D 1 145 ? 21.400 88.223 55.157 1.00 13.54 145 ILE D O 1
ATOM 13560 N N . THR D 1 146 ? 19.699 87.551 56.487 1.00 13.28 146 THR D N 1
ATOM 13561 C CA . THR D 1 146 ? 20.538 87.123 57.604 1.00 13.25 146 THR D CA 1
ATOM 13562 C C . THR D 1 146 ? 21.487 85.993 57.179 1.00 12.67 146 THR D C 1
ATOM 13563 O O . THR D 1 146 ? 22.686 86.088 57.409 1.00 12.29 146 THR D O 1
ATOM 13567 N N . ASP D 1 147 ? 20.962 84.945 56.545 1.00 12.31 147 ASP D N 1
ATOM 13568 C CA . ASP D 1 147 ? 21.833 83.854 56.091 1.00 12.50 147 ASP D CA 1
ATOM 13569 C C . ASP D 1 147 ? 22.722 84.264 54.909 1.00 12.03 147 ASP D C 1
ATOM 13570 O O . ASP D 1 147 ? 23.805 83.729 54.752 1.00 12.31 147 ASP D O 1
ATOM 13575 N N . LEU D 1 148 ? 22.264 85.222 54.102 1.00 12.20 148 LEU D N 1
ATOM 13576 C CA . LEU D 1 148 ? 23.068 85.738 52.981 1.00 12.07 148 LEU D CA 1
ATOM 13577 C C . LEU D 1 148 ? 24.287 86.481 53.499 1.00 12.13 148 LEU D C 1
ATOM 13578 O O . LEU D 1 148 ? 25.396 86.247 53.023 1.00 12.01 148 LEU D O 1
ATOM 13583 N N . VAL D 1 149 ? 24.086 87.354 54.492 1.00 12.51 149 VAL D N 1
ATOM 13584 C CA . VAL D 1 149 ? 25.215 88.003 55.193 1.00 12.23 149 VAL D CA 1
ATOM 13585 C C . VAL D 1 149 ? 26.202 86.982 55.771 1.00 12.40 149 VAL D C 1
ATOM 13586 O O . VAL D 1 149 ? 27.411 87.118 55.582 1.00 12.36 149 VAL D O 1
ATOM 13590 N N . ASP D 1 150 ? 25.688 85.965 56.467 1.00 12.49 150 ASP D N 1
ATOM 13591 C CA . ASP D 1 150 ? 26.544 84.931 57.061 1.00 12.64 150 ASP D CA 1
ATOM 13592 C C . ASP D 1 150 ? 27.379 84.183 56.034 1.00 12.58 150 ASP D C 1
ATOM 13593 O O . ASP D 1 150 ? 28.567 83.942 56.257 1.00 12.45 150 ASP D O 1
ATOM 13598 N N . SER D 1 151 ? 26.758 83.809 54.919 1.00 12.47 151 SER D N 1
ATOM 13599 C CA . SER D 1 151 ? 27.483 83.120 53.842 1.00 12.64 151 SER D CA 1
ATOM 13600 C C . SER D 1 151 ? 28.484 84.055 53.164 1.00 12.45 151 SER D C 1
ATOM 13601 O O . SER D 1 151 ? 29.562 83.623 52.742 1.00 12.13 151 SER D O 1
ATOM 13604 N N . ALA D 1 152 ? 28.116 85.332 53.055 1.00 12.31 152 ALA D N 1
ATOM 13605 C CA . ALA D 1 152 ? 29.022 86.348 52.520 1.00 12.70 152 ALA D CA 1
ATOM 13606 C C . ALA D 1 152 ? 30.272 86.481 53.412 1.00 12.77 152 ALA D C 1
ATOM 13607 O O . ALA D 1 152 ? 31.404 86.488 52.922 1.00 12.56 152 ALA D O 1
ATOM 13609 N N . VAL D 1 153 ? 30.055 86.548 54.722 1.00 13.22 153 VAL D N 1
ATOM 13610 C CA . VAL D 1 153 ? 31.164 86.624 55.682 1.00 13.72 153 VAL D CA 1
ATOM 13611 C C . VAL D 1 153 ? 32.028 85.358 55.639 1.00 13.75 153 VAL D C 1
ATOM 13612 O O . VAL D 1 153 ? 33.262 85.442 55.614 1.00 13.96 153 VAL D O 1
ATOM 13616 N N . ASN D 1 154 ? 31.380 84.194 55.625 1.00 13.84 154 ASN D N 1
ATOM 13617 C CA . ASN D 1 154 ? 32.098 82.917 55.504 1.00 14.12 154 ASN D CA 1
ATOM 13618 C C . ASN D 1 154 ? 33.058 82.874 54.319 1.00 13.98 154 ASN D C 1
ATOM 13619 O O . ASN D 1 154 ? 34.202 82.458 54.466 1.00 13.85 154 ASN D O 1
ATOM 13624 N N . ALA D 1 155 ? 32.585 83.289 53.144 1.00 13.69 155 ALA D N 1
ATOM 13625 C CA . ALA D 1 155 ? 33.405 83.227 51.936 1.00 13.88 155 ALA D CA 1
ATOM 13626 C C . ALA D 1 155 ? 34.492 84.307 51.933 1.00 13.86 155 ALA D C 1
ATOM 13627 O O . ALA D 1 155 ? 35.609 84.061 51.475 1.00 13.97 155 ALA D O 1
ATOM 13629 N N . ALA D 1 156 ? 34.151 85.486 52.459 1.00 13.64 156 ALA D N 1
ATOM 13630 C CA . ALA D 1 156 ? 35.075 86.615 52.593 1.00 13.84 156 ALA D CA 1
ATOM 13631 C C . ALA D 1 156 ? 36.264 86.298 53.496 1.00 13.96 156 ALA D C 1
ATOM 13632 O O . ALA D 1 156 ? 37.379 86.757 53.240 1.00 13.94 156 ALA D O 1
ATOM 13634 N N . MET D 1 157 ? 36.017 85.509 54.543 1.00 14.11 157 MET D N 1
ATOM 13635 C CA . MET D 1 157 ? 37.029 85.188 55.557 1.00 14.42 157 MET D CA 1
ATOM 13636 C C . MET D 1 157 ? 37.746 83.853 55.335 1.00 14.62 157 MET D C 1
ATOM 13637 O O . MET D 1 157 ? 38.344 83.297 56.271 1.00 14.45 157 MET D O 1
ATOM 13642 N N . THR D 1 158 ? 37.682 83.335 54.109 1.00 14.39 158 THR D N 1
ATOM 13643 C CA . THR D 1 158 ? 38.446 82.139 53.745 1.00 14.44 158 THR D CA 1
ATOM 13644 C C . THR D 1 158 ? 39.558 82.560 52.796 1.00 14.41 158 THR D C 1
ATOM 13645 O O . THR D 1 158 ? 39.297 83.247 51.818 1.00 14.60 158 THR D O 1
ATOM 13649 N N . GLU D 1 159 ? 40.796 82.161 53.082 1.00 14.40 159 GLU D N 1
ATOM 13650 C CA . GLU D 1 159 ? 41.919 82.497 52.195 1.00 14.55 159 GLU D CA 1
ATOM 13651 C C . GLU D 1 159 ? 41.724 81.963 50.765 1.00 14.46 159 GLU D C 1
ATOM 13652 O O . GLU D 1 159 ? 41.210 80.860 50.586 1.00 14.84 159 GLU D O 1
ATOM 13658 N N . PRO D 1 160 ? 42.074 82.774 49.741 1.00 14.41 160 PRO D N 1
ATOM 13659 C CA . PRO D 1 160 ? 42.510 84.173 49.884 1.00 14.11 160 PRO D CA 1
ATOM 13660 C C . PRO D 1 160 ? 41.323 85.051 50.225 1.00 14.00 160 PRO D C 1
ATOM 13661 O O . PRO D 1 160 ? 40.285 84.982 49.548 1.00 13.93 160 PRO D O 1
ATOM 13665 N N . VAL D 1 161 ? 41.455 85.845 51.284 1.00 13.87 161 VAL D N 1
ATOM 13666 C CA . VAL D 1 161 ? 40.348 86.685 51.723 1.00 13.65 161 VAL D CA 1
ATOM 13667 C C . VAL D 1 161 ? 39.989 87.681 50.623 1.00 13.52 161 VAL D C 1
ATOM 13668 O O . VAL D 1 161 ? 40.843 88.102 49.837 1.00 13.71 161 VAL D O 1
ATOM 13672 N N . GLY D 1 162 ? 38.708 88.004 50.531 1.00 13.04 162 GLY D N 1
ATOM 13673 C CA . GLY D 1 162 ? 38.227 88.901 49.495 1.00 12.55 162 GLY D CA 1
ATOM 13674 C C . GLY D 1 162 ? 36.811 89.324 49.770 1.00 12.34 162 GLY D C 1
ATOM 13675 O O . GLY D 1 162 ? 36.282 89.029 50.841 1.00 12.26 162 GLY D O 1
ATOM 13676 N N . PRO D 1 163 ? 36.188 90.012 48.796 1.00 12.16 163 PRO D N 1
ATOM 13677 C CA . PRO D 1 163 ? 34.871 90.593 48.952 1.00 12.01 163 PRO D CA 1
ATOM 13678 C C . PRO D 1 163 ? 33.734 89.635 48.600 1.00 12.12 163 PRO D C 1
ATOM 13679 O O . PRO D 1 163 ? 33.869 88.779 47.712 1.00 11.83 163 PRO D O 1
ATOM 13683 N N . SER D 1 164 ? 32.615 89.812 49.293 1.00 11.85 164 SER D N 1
ATOM 13684 C CA . SER D 1 164 ? 31.398 89.079 49.004 1.00 11.95 164 SER D CA 1
ATOM 13685 C C . SER D 1 164 ? 30.317 90.097 48.710 1.00 11.86 164 SER D C 1
ATOM 13686 O O . SER D 1 164 ? 30.211 91.103 49.404 1.00 12.66 164 SER D O 1
ATOM 13689 N N . PHE D 1 165 ? 29.500 89.805 47.707 1.00 11.70 165 PHE D N 1
ATOM 13690 C CA . PHE D 1 165 ? 28.561 90.763 47.164 1.00 11.81 165 PHE D CA 1
ATOM 13691 C C . PHE D 1 165 ? 27.112 90.307 47.327 1.00 11.67 165 PHE D C 1
ATOM 13692 O O . PHE D 1 165 ? 26.764 89.165 47.006 1.00 11.50 165 PHE D O 1
ATOM 13700 N N . ILE D 1 166 ? 26.269 91.206 47.824 1.00 11.88 166 ILE D N 1
ATOM 13701 C CA . ILE D 1 166 ? 24.837 90.943 47.852 1.00 11.69 166 ILE D CA 1
ATOM 13702 C C . ILE D 1 166 ? 24.107 92.051 47.106 1.00 11.82 166 ILE D C 1
ATOM 13703 O O . ILE D 1 166 ? 24.258 93.232 47.432 1.00 11.43 166 ILE D O 1
ATOM 13708 N N . SER D 1 167 ? 23.321 91.651 46.108 1.00 11.91 167 SER D N 1
ATOM 13709 C CA . SER D 1 167 ? 22.465 92.562 45.348 1.00 12.25 167 SER D CA 1
ATOM 13710 C C . SER D 1 167 ? 21.070 92.601 45.998 1.00 12.28 167 SER D C 1
ATOM 13711 O O . SER D 1 167 ? 20.510 91.552 46.343 1.00 11.95 167 SER D O 1
ATOM 13714 N N . LEU D 1 168 ? 20.522 93.809 46.176 1.00 12.82 168 LEU D N 1
ATOM 13715 C CA . LEU D 1 168 ? 19.302 94.017 46.981 1.00 12.41 168 LEU D CA 1
ATOM 13716 C C . LEU D 1 168 ? 18.153 94.711 46.235 1.00 12.58 168 LEU D C 1
ATOM 13717 O O . LEU D 1 168 ? 18.077 95.947 46.222 1.00 12.50 168 LEU D O 1
ATOM 13722 N N . PRO D 1 169 ? 17.237 93.930 45.631 1.00 12.92 169 PRO D N 1
ATOM 13723 C CA . PRO D 1 169 ? 16.089 94.580 44.976 1.00 13.56 169 PRO D CA 1
ATOM 13724 C C . PRO D 1 169 ? 15.341 95.475 45.971 1.00 13.94 169 PRO D C 1
ATOM 13725 O O . PRO D 1 169 ? 15.067 95.042 47.097 1.00 13.85 169 PRO D O 1
ATOM 13729 N N . VAL D 1 170 ? 15.050 96.712 45.571 1.00 14.47 170 VAL D N 1
ATOM 13730 C CA . VAL D 1 170 ? 14.564 97.732 46.524 1.00 15.28 170 VAL D CA 1
ATOM 13731 C C . VAL D 1 170 ? 13.243 97.371 47.209 1.00 15.45 170 VAL D C 1
ATOM 13732 O O . VAL D 1 170 ? 13.042 97.714 48.370 1.00 15.68 170 VAL D O 1
ATOM 13736 N N . ASP D 1 171 ? 12.357 96.681 46.490 1.00 15.76 171 ASP D N 1
ATOM 13737 C CA . ASP D 1 171 ? 11.084 96.225 47.048 1.00 15.72 171 ASP D CA 1
ATOM 13738 C C . ASP D 1 171 ? 11.305 95.227 48.193 1.00 16.06 171 ASP D C 1
ATOM 13739 O O . ASP D 1 171 ? 10.644 95.311 49.233 1.00 15.69 171 ASP D O 1
ATOM 13744 N N . LEU D 1 172 ? 12.239 94.294 47.995 1.00 15.57 172 LEU D N 1
ATOM 13745 C CA . LEU D 1 172 ? 12.566 93.285 49.002 1.00 15.61 172 LEU D CA 1
ATOM 13746 C C . LEU D 1 172 ? 13.337 93.876 50.180 1.00 16.10 172 LEU D C 1
ATOM 13747 O O . LEU D 1 172 ? 13.126 93.480 51.333 1.00 16.26 172 LEU D O 1
ATOM 13752 N N . LEU D 1 173 ? 14.227 94.826 49.895 1.00 16.40 173 LEU D N 1
ATOM 13753 C CA . LEU D 1 173 ? 14.972 95.522 50.947 1.00 16.84 173 LEU D CA 1
ATOM 13754 C C . LEU D 1 173 ? 14.030 96.254 51.914 1.00 17.31 173 LEU D C 1
ATOM 13755 O O . LEU D 1 173 ? 14.282 96.304 53.118 1.00 17.02 173 LEU D O 1
ATOM 13760 N N . GLY D 1 174 ? 12.940 96.800 51.380 1.00 17.73 174 GLY D N 1
ATOM 13761 C CA . GLY D 1 174 ? 11.964 97.522 52.191 1.00 18.59 174 GLY D CA 1
ATOM 13762 C C . GLY D 1 174 ? 10.796 96.668 52.664 1.00 19.43 174 GLY D C 1
ATOM 13763 O O . GLY D 1 174 ? 9.782 97.203 53.105 1.00 19.51 174 GLY D O 1
ATOM 13764 N N . SER D 1 175 ? 10.939 95.347 52.576 1.00 19.77 175 SER D N 1
ATOM 13765 C CA . SER D 1 175 ? 9.876 94.422 52.954 1.00 20.39 175 SER D CA 1
ATOM 13766 C C . SER D 1 175 ? 10.121 93.793 54.324 1.00 21.09 175 SER D C 1
ATOM 13767 O O . SER D 1 175 ? 11.270 93.478 54.688 1.00 20.29 175 SER D O 1
ATOM 13770 N N . SER D 1 176 ? 9.023 93.595 55.059 1.00 21.64 176 SER D N 1
ATOM 13771 C CA . SER D 1 176 ? 9.053 92.939 56.362 1.00 23.19 176 SER D CA 1
ATOM 13772 C C . SER D 1 176 ? 8.519 91.506 56.308 1.00 24.06 176 SER D C 1
ATOM 13773 O O . SER D 1 176 ? 8.435 90.842 57.343 1.00 24.02 176 SER D O 1
ATOM 13776 N N . GLU D 1 177 ? 8.164 91.033 55.110 1.00 25.14 177 GLU D N 1
ATOM 13777 C CA . GLU D 1 177 ? 7.631 89.676 54.931 1.00 26.21 177 GLU D CA 1
ATOM 13778 C C . GLU D 1 177 ? 8.565 88.610 55.507 1.00 27.33 177 GLU D C 1
ATOM 13779 O O . GLU D 1 177 ? 9.722 88.483 55.090 1.00 27.15 177 GLU D O 1
ATOM 13785 N N . GLY D 1 178 ? 8.059 87.863 56.483 1.00 28.39 178 GLY D N 1
ATOM 13786 C CA . GLY D 1 178 ? 8.811 86.764 57.086 1.00 30.04 178 GLY D CA 1
ATOM 13787 C C . GLY D 1 178 ? 9.846 87.182 58.115 1.00 31.33 178 GLY D C 1
ATOM 13788 O O . GLY D 1 178 ? 10.563 86.339 58.657 1.00 31.53 178 GLY D O 1
ATOM 13789 N N . ILE D 1 179 ? 9.930 88.480 58.387 1.00 32.55 179 ILE D N 1
ATOM 13790 C CA . ILE D 1 179 ? 10.895 88.996 59.354 1.00 34.08 179 ILE D CA 1
ATOM 13791 C C . ILE D 1 179 ? 10.277 89.144 60.750 1.00 35.63 179 ILE D C 1
ATOM 13792 O O . ILE D 1 179 ? 9.232 89.779 60.921 1.00 35.35 179 ILE D O 1
ATOM 13797 N N . ASP D 1 180 ? 10.946 88.535 61.729 1.00 37.47 180 ASP D N 1
ATOM 13798 C CA . ASP D 1 180 ? 10.520 88.541 63.123 1.00 39.35 180 ASP D CA 1
ATOM 13799 C C . ASP D 1 180 ? 11.737 88.785 64.013 1.00 40.33 180 ASP D C 1
ATOM 13800 O O . ASP D 1 180 ? 12.472 87.853 64.341 1.00 40.57 180 ASP D O 1
ATOM 13805 N N . THR D 1 181 ? 11.945 90.044 64.396 1.00 41.63 181 THR D N 1
ATOM 13806 C CA . THR D 1 181 ? 13.101 90.427 65.210 1.00 42.96 181 THR D CA 1
ATOM 13807 C C . THR D 1 181 ? 12.925 90.138 66.712 1.00 43.54 181 THR D C 1
ATOM 13808 O O . THR D 1 181 ? 13.857 90.341 67.496 1.00 43.87 181 THR D O 1
ATOM 13812 N N . THR D 1 182 ? 11.741 89.668 67.109 1.00 44.18 182 THR D N 1
ATOM 13813 C CA . THR D 1 182 ? 11.493 89.290 68.508 1.00 44.56 182 THR D CA 1
ATOM 13814 C C . THR D 1 182 ? 12.212 87.981 68.852 1.00 44.68 182 THR D C 1
ATOM 13815 O O . THR D 1 182 ? 12.507 87.709 70.022 1.00 44.87 182 THR D O 1
ATOM 13819 N N . VAL D 1 183 ? 12.482 87.181 67.819 1.00 44.49 183 VAL D N 1
ATOM 13820 C CA . VAL D 1 183 ? 13.286 85.967 67.935 1.00 44.18 183 VAL D CA 1
ATOM 13821 C C . VAL D 1 183 ? 14.734 86.351 67.627 1.00 43.79 183 VAL D C 1
ATOM 13822 O O . VAL D 1 183 ? 15.043 86.724 66.489 1.00 44.09 183 VAL D O 1
ATOM 13826 N N . PRO D 1 184 ? 15.624 86.284 68.641 1.00 43.05 184 PRO D N 1
ATOM 13827 C CA . PRO D 1 184 ? 17.013 86.718 68.440 1.00 42.02 184 PRO D CA 1
ATOM 13828 C C . PRO D 1 184 ? 17.734 85.952 67.330 1.00 40.72 184 PRO D C 1
ATOM 13829 O O . PRO D 1 184 ? 17.457 84.766 67.100 1.00 40.41 184 PRO D O 1
ATOM 13833 N N . ASN D 1 185 ? 18.635 86.649 66.641 1.00 39.24 185 ASN D N 1
ATOM 13834 C CA . ASN D 1 185 ? 19.484 86.043 65.623 1.00 37.69 185 ASN D CA 1
ATOM 13835 C C . ASN D 1 185 ? 20.333 84.929 66.239 1.00 36.56 185 ASN D C 1
ATOM 13836 O O . ASN D 1 185 ? 20.739 85.037 67.395 1.00 36.40 185 ASN D O 1
ATOM 13841 N N . PRO D 1 186 ? 20.587 83.846 65.481 1.00 35.31 186 PRO D N 1
ATOM 13842 C CA . PRO D 1 186 ? 21.600 82.865 65.885 1.00 34.33 186 PRO D CA 1
ATOM 13843 C C . PRO D 1 186 ? 22.988 83.522 66.014 1.00 33.30 186 PRO D C 1
ATOM 13844 O O . PRO D 1 186 ? 23.206 84.586 65.430 1.00 33.15 186 PRO D O 1
ATOM 13848 N N . PRO D 1 187 ? 23.913 82.915 66.788 1.00 32.44 187 PRO D N 1
ATOM 13849 C CA . PRO D 1 187 ? 25.250 83.512 66.925 1.00 31.74 187 PRO D CA 1
ATOM 13850 C C . PRO D 1 187 ? 25.948 83.761 65.580 1.00 30.79 187 PRO D C 1
ATOM 13851 O O . PRO D 1 187 ? 25.750 83.008 64.622 1.00 30.35 187 PRO D O 1
ATOM 13855 N N . ALA D 1 188 ? 26.757 84.814 65.528 1.00 29.82 188 ALA D N 1
ATOM 13856 C CA . ALA D 1 188 ? 27.461 85.188 64.305 1.00 29.11 188 ALA D CA 1
ATOM 13857 C C . ALA D 1 188 ? 28.671 84.293 64.042 1.00 28.65 188 ALA D C 1
ATOM 13858 O O . ALA D 1 188 ? 28.909 83.882 62.904 1.00 28.74 188 ALA D O 1
ATOM 13860 N N . ASN D 1 189 ? 29.434 84.000 65.090 1.00 27.94 189 ASN D N 1
ATOM 13861 C CA . ASN D 1 189 ? 30.614 83.141 64.970 1.00 27.64 189 ASN D CA 1
ATOM 13862 C C . ASN D 1 189 ? 31.607 83.619 63.902 1.00 26.44 189 ASN D C 1
ATOM 13863 O O . ASN D 1 189 ? 32.133 82.818 63.134 1.00 26.64 189 ASN D O 1
ATOM 13868 N N . THR D 1 190 ? 31.843 84.928 63.855 1.00 24.95 190 THR D N 1
ATOM 13869 C CA . THR D 1 190 ? 32.790 85.526 62.915 1.00 23.46 190 THR D CA 1
ATOM 13870 C C . THR D 1 190 ? 34.183 84.938 63.167 1.00 22.77 190 THR D C 1
ATOM 13871 O O . THR D 1 190 ? 34.634 84.933 64.308 1.00 22.63 190 THR D O 1
ATOM 13875 N N . PRO D 1 191 ? 34.855 84.423 62.117 1.00 21.85 191 PRO D N 1
ATOM 13876 C CA . PRO D 1 191 ? 36.223 83.945 62.339 1.00 21.74 191 PRO D CA 1
ATOM 13877 C C . PRO D 1 191 ? 37.109 85.067 62.878 1.00 21.51 191 PRO D C 1
ATOM 13878 O O . PRO D 1 191 ? 37.014 86.204 62.408 1.00 21.64 191 PRO D O 1
ATOM 13882 N N . ALA D 1 192 ? 37.945 84.749 63.864 1.00 21.20 192 ALA D N 1
ATOM 13883 C CA . ALA D 1 192 ? 38.882 85.713 64.454 1.00 20.66 192 ALA D CA 1
ATOM 13884 C C . ALA D 1 192 ? 40.043 86.012 63.516 1.00 20.50 192 ALA D C 1
ATOM 13885 O O . ALA D 1 192 ? 40.630 87.100 63.554 1.00 21.06 192 ALA D O 1
ATOM 13887 N N . LYS D 1 193 ? 40.405 85.022 62.711 1.00 19.57 193 LYS D N 1
ATOM 13888 C CA . LYS D 1 193 ? 41.378 85.191 61.648 1.00 19.01 193 LYS D CA 1
ATOM 13889 C C . LYS D 1 193 ? 40.923 84.308 60.472 1.00 18.46 193 LYS D C 1
ATOM 13890 O O . LYS D 1 193 ? 40.020 83.487 60.639 1.00 17.97 193 LYS D O 1
ATOM 13896 N N . PRO D 1 194 ? 41.497 84.515 59.267 1.00 17.97 194 PRO D N 1
ATOM 13897 C CA . PRO D 1 194 ? 40.997 83.766 58.115 1.00 17.34 194 PRO D CA 1
ATOM 13898 C C . PRO D 1 194 ? 41.127 82.247 58.209 1.00 17.40 194 PRO D C 1
ATOM 13899 O O . PRO D 1 194 ? 42.132 81.708 58.712 1.00 16.79 194 PRO D O 1
ATOM 13903 N N . VAL D 1 195 ? 40.077 81.583 57.737 1.00 16.93 195 VAL D N 1
ATOM 13904 C CA . VAL D 1 195 ? 40.062 80.145 57.497 1.00 16.77 195 VAL D CA 1
ATOM 13905 C C . VAL D 1 195 ? 40.996 79.886 56.315 1.00 16.94 195 VAL D C 1
ATOM 13906 O O . VAL D 1 195 ? 41.014 80.656 55.361 1.00 16.63 195 VAL D O 1
ATOM 13910 N N . GLY D 1 196 ? 41.815 78.842 56.404 1.00 17.58 196 GLY D N 1
ATOM 13911 C CA . GLY D 1 196 ? 42.726 78.489 55.302 1.00 18.19 196 GLY D CA 1
ATOM 13912 C C . GLY D 1 196 ? 42.572 77.045 54.860 1.00 18.63 196 GLY D C 1
ATOM 13913 O O . GLY D 1 196 ? 41.817 76.289 55.477 1.00 18.84 196 GLY D O 1
ATOM 13914 N N . VAL D 1 197 ? 43.250 76.651 53.781 1.00 18.78 197 VAL D N 1
ATOM 13915 C CA . VAL D 1 197 ? 43.319 75.223 53.474 1.00 19.63 197 VAL D CA 1
ATOM 13916 C C . VAL D 1 197 ? 44.606 74.657 54.015 1.00 19.46 197 VAL D C 1
ATOM 13917 O O . VAL D 1 197 ? 45.584 75.383 54.230 1.00 19.44 197 VAL D O 1
ATOM 13921 N N . VAL D 1 198 ? 44.565 73.355 54.264 1.00 19.42 198 VAL D N 1
ATOM 13922 C CA . VAL D 1 198 ? 45.657 72.619 54.860 1.00 19.23 198 VAL D CA 1
ATOM 13923 C C . VAL D 1 198 ? 45.741 71.295 54.105 1.00 19.32 198 VAL D C 1
ATOM 13924 O O . VAL D 1 198 ? 44.749 70.557 54.011 1.00 19.02 198 VAL D O 1
ATOM 13928 N N . ALA D 1 199 ? 46.915 71.013 53.541 1.00 19.20 199 ALA D N 1
ATOM 13929 C CA . ALA D 1 199 ? 47.133 69.746 52.869 1.00 19.32 199 ALA D CA 1
ATOM 13930 C C . ALA D 1 199 ? 47.572 68.695 53.871 1.00 19.79 199 ALA D C 1
ATOM 13931 O O . ALA D 1 199 ? 48.343 68.972 54.792 1.00 19.51 199 ALA D O 1
ATOM 13933 N N . ASP D 1 200 ? 47.065 67.483 53.683 1.00 20.48 200 ASP D N 1
ATOM 13934 C CA . ASP D 1 200 ? 47.574 66.314 54.385 1.00 21.14 200 ASP D CA 1
ATOM 13935 C C . ASP D 1 200 ? 49.082 66.182 54.163 1.00 21.00 200 ASP D C 1
ATOM 13936 O O . ASP D 1 200 ? 49.561 66.298 53.029 1.00 21.34 200 ASP D O 1
ATOM 13941 N N . GLY D 1 201 ? 49.820 65.947 55.244 1.00 20.90 201 GLY D N 1
ATOM 13942 C CA . GLY D 1 201 ? 51.266 65.748 55.169 1.00 20.79 201 GLY D CA 1
ATOM 13943 C C . GLY D 1 201 ? 52.054 67.044 55.127 1.00 21.01 201 GLY D C 1
ATOM 13944 O O . GLY D 1 201 ? 53.232 67.045 54.761 1.00 21.29 201 GLY D O 1
ATOM 13945 N N . TRP D 1 202 ? 51.419 68.160 55.493 1.00 20.50 202 TRP D N 1
ATOM 13946 C CA . TRP D 1 202 ? 52.109 69.441 55.438 1.00 19.73 202 TRP D CA 1
ATOM 13947 C C . TRP D 1 202 ? 53.290 69.470 56.402 1.00 19.84 202 TRP D C 1
ATOM 13948 O O . TRP D 1 202 ? 54.302 70.092 56.107 1.00 19.59 202 TRP D O 1
ATOM 13959 N N . GLN D 1 203 ? 53.139 68.800 57.545 1.00 20.00 203 GLN D N 1
ATOM 13960 C CA . GLN D 1 203 ? 54.213 68.658 58.534 1.00 20.46 203 GLN D CA 1
ATOM 13961 C C . GLN D 1 203 ? 55.436 67.960 57.946 1.00 20.48 203 GLN D C 1
ATOM 13962 O O . GLN D 1 203 ? 56.561 68.356 58.234 1.00 20.71 203 GLN D O 1
ATOM 13968 N N . LYS D 1 204 ? 55.217 66.922 57.134 1.00 20.42 204 LYS D N 1
ATOM 13969 C CA . LYS D 1 204 ? 56.319 66.241 56.450 1.00 20.45 204 LYS D CA 1
ATOM 13970 C C . LYS D 1 204 ? 56.997 67.194 55.467 1.00 20.46 204 LYS D C 1
ATOM 13971 O O . LYS D 1 204 ? 58.230 67.257 55.408 1.00 20.47 204 LYS D O 1
ATOM 13977 N N . ALA D 1 205 ? 56.195 67.957 54.720 1.00 20.03 205 ALA D N 1
ATOM 13978 C CA . ALA D 1 205 ? 56.737 68.994 53.845 1.00 19.93 205 ALA D CA 1
ATOM 13979 C C . ALA D 1 205 ? 57.549 70.023 54.649 1.00 19.80 205 ALA D C 1
ATOM 13980 O O . ALA D 1 205 ? 58.649 70.408 54.244 1.00 19.84 205 ALA D O 1
ATOM 13982 N N . ALA D 1 206 ? 57.012 70.455 55.788 1.00 20.09 206 ALA D N 1
ATOM 13983 C CA . ALA D 1 206 ? 57.724 71.373 56.690 1.00 20.61 206 ALA D CA 1
ATOM 13984 C C . ALA D 1 206 ? 59.051 70.785 57.184 1.00 21.02 206 ALA D C 1
ATOM 13985 O O . ALA D 1 206 ? 60.036 71.512 57.319 1.00 21.59 206 ALA D O 1
ATOM 13987 N N . ASP D 1 207 ? 59.072 69.477 57.452 1.00 21.51 207 ASP D N 1
ATOM 13988 C CA . ASP D 1 207 ? 60.305 68.771 57.839 1.00 22.04 207 ASP D CA 1
ATOM 13989 C C . ASP D 1 207 ? 61.336 68.773 56.716 1.00 22.39 207 ASP D C 1
ATOM 13990 O O . ASP D 1 207 ? 62.539 68.914 56.969 1.00 22.46 207 ASP D O 1
ATOM 13995 N N . GLN D 1 208 ? 60.869 68.632 55.477 1.00 22.32 208 GLN D N 1
ATOM 13996 C CA . GLN D 1 208 ? 61.753 68.724 54.320 1.00 22.75 208 GLN D CA 1
ATOM 13997 C C . GLN D 1 208 ? 62.294 70.148 54.145 1.00 22.70 208 GLN D C 1
ATOM 13998 O O . GLN D 1 208 ? 63.448 70.324 53.768 1.00 22.82 208 GLN D O 1
ATOM 14004 N N . ALA D 1 209 ? 61.465 71.154 54.441 1.00 22.33 209 ALA D N 1
ATOM 14005 C CA . ALA D 1 209 ? 61.900 72.554 54.425 1.00 22.35 209 ALA D CA 1
ATOM 14006 C C . ALA D 1 209 ? 62.985 72.806 55.476 1.00 22.26 209 ALA D C 1
ATOM 14007 O O . ALA D 1 209 ? 63.952 73.521 55.210 1.00 22.15 209 ALA D O 1
ATOM 14009 N N . ALA D 1 210 ? 62.807 72.223 56.665 1.00 22.71 210 ALA D N 1
ATOM 14010 C CA . ALA D 1 210 ? 63.816 72.263 57.735 1.00 22.97 210 ALA D CA 1
ATOM 14011 C C . ALA D 1 210 ? 65.153 71.631 57.323 1.00 23.50 210 ALA D C 1
ATOM 14012 O O . ALA D 1 210 ? 66.220 72.182 57.616 1.00 24.14 210 ALA D O 1
ATOM 14014 N N . ALA D 1 211 ? 65.099 70.487 56.640 1.00 23.87 211 ALA D N 1
ATOM 14015 C CA . ALA D 1 211 ? 66.312 69.845 56.128 1.00 23.98 211 ALA D CA 1
ATOM 14016 C C . ALA D 1 211 ? 67.032 70.733 55.107 1.00 24.14 211 ALA D C 1
ATOM 14017 O O . ALA D 1 211 ? 68.263 70.814 55.116 1.00 24.64 211 ALA D O 1
ATOM 14019 N N . LEU D 1 212 ? 66.273 71.405 54.239 1.00 24.18 212 LEU D N 1
ATOM 14020 C CA . LEU D 1 212 ? 66.850 72.368 53.289 1.00 24.19 212 LEU D CA 1
ATOM 14021 C C . LEU D 1 212 ? 67.522 73.546 54.004 1.00 24.58 212 LEU D C 1
ATOM 14022 O O . LEU D 1 212 ? 68.563 74.048 53.552 1.00 24.85 212 LEU D O 1
ATOM 14027 N N . LEU D 1 213 ? 66.927 73.974 55.119 1.00 24.72 213 LEU D N 1
ATOM 14028 C CA . LEU D 1 213 ? 67.466 75.065 55.927 1.00 25.15 213 LEU D CA 1
ATOM 14029 C C . LEU D 1 213 ? 68.792 74.683 56.579 1.00 25.40 213 LEU D C 1
ATOM 14030 O O . LEU D 1 213 ? 69.745 75.461 56.545 1.00 25.64 213 LEU D O 1
ATOM 14035 N N . ALA D 1 214 ? 68.845 73.486 57.156 1.00 25.80 214 ALA D N 1
ATOM 14036 C CA . ALA D 1 214 ? 70.074 72.951 57.754 1.00 26.28 214 ALA D CA 1
ATOM 14037 C C . ALA D 1 214 ? 71.253 73.015 56.782 1.00 26.55 214 ALA D C 1
ATOM 14038 O O . ALA D 1 214 ? 72.360 73.366 57.175 1.00 27.05 214 ALA D O 1
ATOM 14040 N N . GLU D 1 215 ? 70.991 72.700 55.515 1.00 26.83 215 GLU D N 1
ATOM 14041 C CA . GLU D 1 215 ? 72.011 72.653 54.468 1.00 26.54 215 GLU D CA 1
ATOM 14042 C C . GLU D 1 215 ? 72.324 74.008 53.820 1.00 26.64 215 GLU D C 1
ATOM 14043 O O . GLU D 1 215 ? 73.330 74.143 53.106 1.00 26.66 215 GLU D O 1
ATOM 14049 N N . ALA D 1 216 ? 71.469 75.006 54.053 1.00 26.22 216 ALA D N 1
ATOM 14050 C CA . ALA D 1 216 ? 71.641 76.328 53.437 1.00 25.84 216 ALA D CA 1
ATOM 14051 C C . ALA D 1 216 ? 72.693 77.205 54.142 1.00 25.70 216 ALA D C 1
ATOM 14052 O O . ALA D 1 216 ? 72.752 77.252 55.375 1.00 25.78 216 ALA D O 1
ATOM 14054 N N . LYS D 1 217 ? 73.508 77.899 53.345 1.00 25.45 217 LYS D N 1
ATOM 14055 C CA . LYS D 1 217 ? 74.485 78.864 53.866 1.00 25.34 217 LYS D CA 1
ATOM 14056 C C . LYS D 1 217 ? 73.808 80.217 54.106 1.00 24.80 217 LYS D C 1
ATOM 14057 O O . LYS D 1 217 ? 73.973 80.833 55.165 1.00 24.64 217 LYS D O 1
ATOM 14063 N N . HIS D 1 218 ? 73.039 80.665 53.113 1.00 24.36 218 HIS D N 1
ATOM 14064 C CA . HIS D 1 218 ? 72.403 81.976 53.158 1.00 23.75 218 HIS D CA 1
ATOM 14065 C C . HIS D 1 218 ? 70.910 81.901 52.828 1.00 23.13 218 HIS D C 1
ATOM 14066 O O . HIS D 1 218 ? 70.510 82.200 51.704 1.00 22.93 218 HIS D O 1
ATOM 14073 N N . PRO D 1 219 ? 70.080 81.503 53.812 1.00 22.84 219 PRO D N 1
ATOM 14074 C CA . PRO D 1 219 ? 68.630 81.502 53.595 1.00 22.60 219 PRO D CA 1
ATOM 14075 C C . PRO D 1 219 ? 68.024 82.892 53.815 1.00 22.46 219 PRO D C 1
ATOM 14076 O O . PRO D 1 219 ? 68.588 83.691 54.568 1.00 22.95 219 PRO D O 1
ATOM 14080 N N . VAL D 1 220 ? 66.905 83.177 53.143 1.00 22.05 220 VAL D N 1
ATOM 14081 C CA . VAL D 1 220 ? 66.111 84.382 53.420 1.00 21.50 220 VAL D CA 1
ATOM 14082 C C . VAL D 1 220 ? 64.632 84.056 53.640 1.00 21.44 220 VAL D C 1
ATOM 14083 O O . VAL D 1 220 ? 64.095 83.091 53.069 1.00 21.84 220 VAL D O 1
ATOM 14087 N N . LEU D 1 221 ? 63.983 84.864 54.474 1.00 20.91 221 LEU D N 1
ATOM 14088 C CA . LEU D 1 221 ? 62.535 84.820 54.615 1.00 20.13 221 LEU D CA 1
ATOM 14089 C C . LEU D 1 221 ? 61.926 85.951 53.791 1.00 19.85 221 LEU D C 1
ATOM 14090 O O . LEU D 1 221 ? 62.252 87.128 53.985 1.00 20.13 221 LEU D O 1
ATOM 14095 N N . VAL D 1 222 ? 61.089 85.581 52.828 1.00 19.37 222 VAL D N 1
ATOM 14096 C CA . VAL D 1 222 ? 60.337 86.544 52.031 1.00 18.67 222 VAL D CA 1
ATOM 14097 C C . VAL D 1 222 ? 58.891 86.479 52.524 1.00 18.80 222 VAL D C 1
ATOM 14098 O O . VAL D 1 222 ? 58.182 85.490 52.287 1.00 18.35 222 VAL D O 1
ATOM 14102 N N . VAL D 1 223 ? 58.478 87.539 53.220 1.00 18.30 223 VAL D N 1
ATOM 14103 C CA . VAL D 1 223 ? 57.220 87.559 53.965 1.00 18.15 223 VAL D CA 1
ATOM 14104 C C . VAL D 1 223 ? 56.149 88.370 53.231 1.00 17.86 223 VAL D C 1
ATOM 14105 O O . VAL D 1 223 ? 56.400 89.500 52.798 1.00 17.97 223 VAL D O 1
ATOM 14109 N N . GLY D 1 224 ? 54.973 87.763 53.079 1.00 17.71 224 GLY D N 1
ATOM 14110 C CA . GLY D 1 224 ? 53.778 88.422 52.529 1.00 17.02 224 GLY D CA 1
ATOM 14111 C C . GLY D 1 224 ? 52.717 88.694 53.592 1.00 17.06 224 GLY D C 1
ATOM 14112 O O . GLY D 1 224 ? 52.796 88.178 54.701 1.00 17.19 224 GLY D O 1
ATOM 14113 N N . ALA D 1 225 ? 51.715 89.504 53.250 1.00 16.86 225 ALA D N 1
ATOM 14114 C CA . ALA D 1 225 ? 50.663 89.897 54.199 1.00 16.81 225 ALA D CA 1
ATOM 14115 C C . ALA D 1 225 ? 49.830 88.745 54.777 1.00 16.76 225 ALA D C 1
ATOM 14116 O O . ALA D 1 225 ? 49.293 88.873 55.871 1.00 17.01 225 ALA D O 1
ATOM 14118 N N . ALA D 1 226 ? 49.710 87.634 54.045 1.00 16.94 226 ALA D N 1
ATOM 14119 C CA . ALA D 1 226 ? 49.043 86.430 54.574 1.00 16.64 226 ALA D CA 1
ATOM 14120 C C . ALA D 1 226 ? 49.577 86.027 55.941 1.00 16.80 226 ALA D C 1
ATOM 14121 O O . ALA D 1 226 ? 48.830 85.510 56.778 1.00 16.85 226 ALA D O 1
ATOM 14123 N N . ALA D 1 227 ? 50.874 86.245 56.149 1.00 16.74 227 ALA D N 1
ATOM 14124 C CA . ALA D 1 227 ? 51.543 85.894 57.402 1.00 16.77 227 ALA D CA 1
ATOM 14125 C C . ALA D 1 227 ? 51.149 86.825 58.537 1.00 16.92 227 ALA D C 1
ATOM 14126 O O . ALA D 1 227 ? 51.088 86.401 59.690 1.00 17.32 227 ALA D O 1
ATOM 14128 N N . ILE D 1 228 ? 50.878 88.089 58.210 1.00 16.96 228 ILE D N 1
ATOM 14129 C CA . ILE D 1 228 ? 50.304 89.023 59.184 1.00 16.95 228 ILE D CA 1
ATOM 14130 C C . ILE D 1 228 ? 48.856 88.639 59.539 1.00 16.89 228 ILE D C 1
ATOM 14131 O O . ILE D 1 228 ? 48.491 88.661 60.710 1.00 16.99 228 ILE D O 1
ATOM 14136 N N . ARG D 1 229 ? 48.044 88.278 58.539 1.00 16.61 229 ARG D N 1
ATOM 14137 C CA . ARG D 1 229 ? 46.646 87.858 58.789 1.00 16.60 229 ARG D CA 1
ATOM 14138 C C . ARG D 1 229 ? 46.555 86.645 59.703 1.00 16.63 229 ARG D C 1
ATOM 14139 O O . ARG D 1 229 ? 45.623 86.517 60.499 1.00 17.03 229 ARG D O 1
ATOM 14147 N N . SER D 1 230 ? 47.531 85.756 59.567 1.00 16.83 230 SER D N 1
ATOM 14148 C CA . SER D 1 230 ? 47.639 84.547 60.359 1.00 17.22 230 SER D CA 1
ATOM 14149 C C . SER D 1 230 ? 48.046 84.841 61.805 1.00 17.37 230 SER D C 1
ATOM 14150 O O . SER D 1 230 ? 47.910 83.984 62.678 1.00 17.42 230 SER D O 1
ATOM 14153 N N . GLY D 1 231 ? 48.561 86.043 62.053 1.00 17.63 231 GLY D N 1
ATOM 14154 C CA . GLY D 1 231 ? 49.063 86.403 63.377 1.00 17.84 231 GLY D CA 1
ATOM 14155 C C . GLY D 1 231 ? 50.437 85.824 63.662 1.00 17.91 231 GLY D C 1
ATOM 14156 O O . GLY D 1 231 ? 50.765 85.538 64.812 1.00 17.86 231 GLY D O 1
ATOM 14157 N N . ALA D 1 232 ? 51.255 85.683 62.618 1.00 18.12 232 ALA D N 1
ATOM 14158 C CA . ALA D 1 232 ? 52.557 85.010 62.741 1.00 18.19 232 ALA D CA 1
ATOM 14159 C C . ALA D 1 232 ? 53.768 85.958 62.843 1.00 18.56 232 ALA D C 1
ATOM 14160 O O . ALA D 1 232 ? 54.912 85.502 62.839 1.00 19.00 232 ALA D O 1
ATOM 14162 N N . VAL D 1 233 ? 53.522 87.262 62.943 1.00 18.98 233 VAL D N 1
ATOM 14163 C CA . VAL D 1 233 ? 54.605 88.251 63.001 1.00 19.23 233 VAL D CA 1
ATOM 14164 C C . VAL D 1 233 ? 55.588 88.056 64.190 1.00 19.36 233 VAL D C 1
ATOM 14165 O O . VAL D 1 233 ? 56.800 87.924 63.969 1.00 19.12 233 VAL D O 1
ATOM 14169 N N . PRO D 1 234 ? 55.083 88.032 65.440 1.00 19.68 234 PRO D N 1
ATOM 14170 C CA . PRO D 1 234 ? 56.024 87.765 66.537 1.00 19.56 234 PRO D CA 1
ATOM 14171 C C . PRO D 1 234 ? 56.784 86.444 66.386 1.00 19.83 234 PRO D C 1
ATOM 14172 O O . PRO D 1 234 ? 57.980 86.393 66.682 1.00 19.91 234 PRO D O 1
ATOM 14176 N N . ALA D 1 235 ? 56.107 85.399 65.905 1.00 19.71 235 ALA D N 1
ATOM 14177 C CA . ALA D 1 235 ? 56.726 84.083 65.736 1.00 19.69 235 ALA D CA 1
ATOM 14178 C C . ALA D 1 235 ? 57.787 84.060 64.633 1.00 19.74 235 ALA D C 1
ATOM 14179 O O . ALA D 1 235 ? 58.854 83.467 64.814 1.00 20.43 235 ALA D O 1
ATOM 14181 N N . ILE D 1 236 ? 57.498 84.704 63.502 1.00 19.48 236 ILE D N 1
ATOM 14182 C CA . ILE D 1 236 ? 58.473 84.841 62.416 1.00 19.81 236 ILE D CA 1
ATOM 14183 C C . ILE D 1 236 ? 59.695 85.642 62.887 1.00 20.26 236 ILE D C 1
ATOM 14184 O O . ILE D 1 236 ? 60.833 85.310 62.544 1.00 20.74 236 ILE D O 1
ATOM 14189 N N . ARG D 1 237 ? 59.449 86.696 63.661 1.00 20.32 237 ARG D N 1
ATOM 14190 C CA . ARG D 1 237 ? 60.526 87.519 64.207 1.00 20.72 237 ARG D CA 1
ATOM 14191 C C . ARG D 1 237 ? 61.447 86.715 65.136 1.00 20.80 237 ARG D C 1
ATOM 14192 O O . ARG D 1 237 ? 62.672 86.783 65.002 1.00 21.14 237 ARG D O 1
ATOM 14200 N N . ALA D 1 238 ? 60.854 85.955 66.056 1.00 20.75 238 ALA D N 1
ATOM 14201 C CA . ALA D 1 238 ? 61.612 85.110 66.978 1.00 20.90 238 ALA D CA 1
ATOM 14202 C C . ALA D 1 238 ? 62.408 84.006 66.267 1.00 21.15 238 ALA D C 1
ATOM 14203 O O . ALA D 1 238 ? 63.496 83.631 66.718 1.00 21.73 238 ALA D O 1
ATOM 14205 N N . LEU D 1 239 ? 61.865 83.480 65.168 1.00 21.06 239 LEU D N 1
ATOM 14206 C CA . LEU D 1 239 ? 62.562 82.478 64.354 1.00 20.95 239 LEU D CA 1
ATOM 14207 C C . LEU D 1 239 ? 63.767 83.088 63.628 1.00 20.96 239 LEU D C 1
ATOM 14208 O O . LEU D 1 239 ? 64.859 82.510 63.620 1.00 21.34 239 LEU D O 1
ATOM 14213 N N . ALA D 1 240 ? 63.557 84.249 63.014 1.00 20.79 240 ALA D N 1
ATOM 14214 C CA . ALA D 1 240 ? 64.597 84.912 62.238 1.00 20.97 240 ALA D CA 1
ATOM 14215 C C . ALA D 1 240 ? 65.725 85.379 63.148 1.00 21.19 240 ALA D C 1
ATOM 14216 O O . ALA D 1 240 ? 66.895 85.276 62.787 1.00 21.21 240 ALA D O 1
ATOM 14218 N N . GLU D 1 241 ? 65.359 85.892 64.319 1.00 21.43 241 GLU D N 1
ATOM 14219 C CA . GLU D 1 241 ? 66.324 86.374 65.301 1.00 21.94 241 GLU D CA 1
ATOM 14220 C C . GLU D 1 241 ? 67.230 85.271 65.842 1.00 22.46 241 GLU D C 1
ATOM 14221 O O . GLU D 1 241 ? 68.436 85.467 65.953 1.00 22.91 241 GLU D O 1
ATOM 14227 N N . ARG D 1 242 ? 66.649 84.117 66.154 1.00 22.93 242 ARG D N 1
ATOM 14228 C CA . ARG D 1 242 ? 67.394 82.975 66.695 1.00 23.21 242 ARG D CA 1
ATOM 14229 C C . ARG D 1 242 ? 68.362 82.359 65.675 1.00 23.53 242 ARG D C 1
ATOM 14230 O O . ARG D 1 242 ? 69.501 82.011 66.016 1.00 23.85 242 ARG D O 1
ATOM 14238 N N . LEU D 1 243 ? 67.913 82.239 64.427 1.00 23.35 243 LEU D N 1
ATOM 14239 C CA . LEU D 1 243 ? 68.706 81.588 63.394 1.00 22.91 243 LEU D CA 1
ATOM 14240 C C . LEU D 1 243 ? 69.461 82.546 62.486 1.00 22.67 243 LEU D C 1
ATOM 14241 O O . LEU D 1 243 ? 70.168 82.103 61.576 1.00 22.90 243 LEU D O 1
ATOM 14246 N N . ASN D 1 244 ? 69.319 83.847 62.743 1.00 22.36 244 ASN D N 1
ATOM 14247 C CA . ASN D 1 244 ? 70.025 84.892 61.997 1.00 22.35 244 ASN D CA 1
ATOM 14248 C C . ASN D 1 244 ? 69.659 84.933 60.499 1.00 22.14 244 ASN D C 1
ATOM 14249 O O . ASN D 1 244 ? 70.526 85.070 59.616 1.00 22.23 244 ASN D O 1
ATOM 14254 N N . ILE D 1 245 ? 68.359 84.833 60.226 1.00 21.72 245 ILE D N 1
ATOM 14255 C CA . ILE D 1 245 ? 67.847 84.845 58.859 1.00 21.07 245 ILE D CA 1
ATOM 14256 C C . ILE D 1 245 ? 67.270 86.220 58.516 1.00 20.76 245 ILE D C 1
ATOM 14257 O O . ILE D 1 245 ? 66.378 86.706 59.219 1.00 21.06 245 ILE D O 1
ATOM 14262 N N . PRO D 1 246 ? 67.781 86.852 57.439 1.00 20.33 246 PRO D N 1
ATOM 14263 C CA . PRO D 1 246 ? 67.245 88.105 56.903 1.00 20.18 246 PRO D CA 1
ATOM 14264 C C . PRO D 1 246 ? 65.772 87.997 56.506 1.00 20.05 246 PRO D C 1
ATOM 14265 O O . PRO D 1 246 ? 65.330 86.951 56.011 1.00 20.37 246 PRO D O 1
ATOM 14269 N N . VAL D 1 247 ? 65.041 89.086 56.717 1.00 19.89 247 VAL D N 1
ATOM 14270 C CA . VAL D 1 247 ? 63.628 89.190 56.367 1.00 19.48 247 VAL D CA 1
ATOM 14271 C C . VAL D 1 247 ? 63.438 90.250 55.284 1.00 19.30 247 VAL D C 1
ATOM 14272 O O . VAL D 1 247 ? 63.759 91.426 55.480 1.00 19.95 247 VAL D O 1
ATOM 14276 N N . ILE D 1 248 ? 62.946 89.809 54.132 1.00 18.73 248 ILE D N 1
ATOM 14277 C CA . ILE D 1 248 ? 62.619 90.678 53.002 1.00 18.70 248 ILE D CA 1
ATOM 14278 C C . ILE D 1 248 ? 61.102 90.587 52.877 1.00 18.91 248 ILE D C 1
ATOM 14279 O O . ILE D 1 248 ? 60.526 89.529 53.145 1.00 19.09 248 ILE D O 1
ATOM 14284 N N . THR D 1 249 ? 60.444 91.687 52.508 1.00 18.98 249 THR D N 1
ATOM 14285 C CA . THR D 1 249 ? 58.975 91.703 52.450 1.00 18.79 249 THR D CA 1
ATOM 14286 C C . THR D 1 249 ? 58.441 92.082 51.082 1.00 18.82 249 THR D C 1
ATOM 14287 O O . THR D 1 249 ? 59.186 92.566 50.230 1.00 19.08 249 THR D O 1
ATOM 14291 N N . THR D 1 250 ? 57.147 91.834 50.879 1.00 18.99 250 THR D N 1
ATOM 14292 C CA . THR D 1 250 ? 56.396 92.415 49.769 1.00 19.03 250 THR D CA 1
ATOM 14293 C C . THR D 1 250 ? 56.127 93.894 50.084 1.00 19.38 250 THR D C 1
ATOM 14294 O O . THR D 1 250 ? 56.413 94.341 51.186 1.00 19.01 250 THR D O 1
ATOM 14298 N N . TYR D 1 251 ? 55.538 94.629 49.136 1.00 20.45 251 TYR D N 1
ATOM 14299 C CA . TYR D 1 251 ? 55.146 96.037 49.353 1.00 21.79 251 TYR D CA 1
ATOM 14300 C C . TYR D 1 251 ? 54.368 96.226 50.639 1.00 22.40 251 TYR D C 1
ATOM 14301 O O . TYR D 1 251 ? 54.551 97.215 51.349 1.00 23.19 251 TYR D O 1
ATOM 14310 N N . ILE D 1 252 ? 53.482 95.284 50.933 1.00 22.61 252 ILE D N 1
ATOM 14311 C CA . ILE D 1 252 ? 52.519 95.523 51.991 1.00 23.21 252 ILE D CA 1
ATOM 14312 C C . ILE D 1 252 ? 52.804 94.812 53.325 1.00 22.77 252 ILE D C 1
ATOM 14313 O O . ILE D 1 252 ? 52.088 95.020 54.305 1.00 23.05 252 ILE D O 1
ATOM 14318 N N . ALA D 1 253 ? 53.864 94.005 53.367 1.00 22.07 253 ALA D N 1
ATOM 14319 C CA . ALA D 1 253 ? 54.307 93.392 54.619 1.00 21.55 253 ALA D CA 1
ATOM 14320 C C . ALA D 1 253 ? 55.498 94.127 55.266 1.00 21.56 253 ALA D C 1
ATOM 14321 O O . ALA D 1 253 ? 56.152 93.598 56.168 1.00 21.46 253 ALA D O 1
ATOM 14323 N N . LYS D 1 254 ? 55.776 95.347 54.800 1.00 21.17 254 LYS D N 1
ATOM 14324 C CA . LYS D 1 254 ? 56.767 96.211 55.448 1.00 21.17 254 LYS D CA 1
ATOM 14325 C C . LYS D 1 254 ? 56.309 96.499 56.868 1.00 20.92 254 LYS D C 1
ATOM 14326 O O . LYS D 1 254 ? 55.139 96.809 57.092 1.00 20.93 254 LYS D O 1
ATOM 14332 N N . GLY D 1 255 ? 57.226 96.393 57.821 1.00 20.81 255 GLY D N 1
ATOM 14333 C CA . GLY D 1 255 ? 56.904 96.671 59.214 1.00 21.12 255 GLY D CA 1
ATOM 14334 C C . GLY D 1 255 ? 56.783 95.439 60.094 1.00 21.55 255 GLY D C 1
ATOM 14335 O O . GLY D 1 255 ? 56.507 95.560 61.289 1.00 21.84 255 GLY D O 1
ATOM 14336 N N . VAL D 1 256 ? 56.978 94.251 59.515 1.00 21.66 256 VAL D N 1
ATOM 14337 C CA . VAL D 1 256 ? 56.941 93.017 60.305 1.00 21.97 256 VAL D CA 1
ATOM 14338 C C . VAL D 1 256 ? 58.150 92.949 61.238 1.00 22.21 256 VAL D C 1
ATOM 14339 O O . VAL D 1 256 ? 58.110 92.261 62.251 1.00 22.33 256 VAL D O 1
ATOM 14343 N N . LEU D 1 257 ? 59.217 93.659 60.866 1.00 22.48 257 LEU D N 1
ATOM 14344 C CA . LEU D 1 257 ? 60.329 93.968 61.764 1.00 22.69 257 LEU D CA 1
ATOM 14345 C C . LEU D 1 257 ? 60.375 95.487 61.965 1.00 23.07 257 LEU D C 1
ATOM 14346 O O . LEU D 1 257 ? 60.028 96.234 61.050 1.00 23.56 257 LEU D O 1
ATOM 14351 N N . PRO D 1 258 ? 60.806 95.951 63.157 1.00 23.51 258 PRO D N 1
ATOM 14352 C CA . PRO D 1 258 ? 60.871 97.394 63.405 1.00 23.65 258 PRO D CA 1
ATOM 14353 C C . PRO D 1 258 ? 61.936 98.071 62.544 1.00 23.93 258 PRO D C 1
ATOM 14354 O O . PRO D 1 258 ? 62.897 97.417 62.129 1.00 23.90 258 PRO D O 1
ATOM 14358 N N . VAL D 1 259 ? 61.753 99.359 62.262 1.00 24.31 259 VAL D N 1
ATOM 14359 C CA . VAL D 1 259 ? 62.764 100.148 61.553 1.00 24.69 259 VAL D CA 1
ATOM 14360 C C . VAL D 1 259 ? 64.105 100.001 62.286 1.00 24.90 259 VAL D C 1
ATOM 14361 O O . VAL D 1 259 ? 64.163 100.060 63.518 1.00 25.16 259 VAL D O 1
ATOM 14365 N N . GLY D 1 260 ? 65.168 99.761 61.525 1.00 25.11 260 GLY D N 1
ATOM 14366 C CA . GLY D 1 260 ? 66.511 99.659 62.094 1.00 25.04 260 GLY D CA 1
ATOM 14367 C C . GLY D 1 260 ? 66.881 98.302 62.661 1.00 24.96 260 GLY D C 1
ATOM 14368 O O . GLY D 1 260 ? 67.990 98.132 63.185 1.00 24.85 260 GLY D O 1
ATOM 14369 N N . HIS D 1 261 ? 65.962 97.336 62.568 1.00 24.46 261 HIS D N 1
ATOM 14370 C CA . HIS D 1 261 ? 66.256 95.958 62.956 1.00 23.72 261 HIS D CA 1
ATOM 14371 C C . HIS D 1 261 ? 67.314 95.424 62.006 1.00 23.71 261 HIS D C 1
ATOM 14372 O O . HIS D 1 261 ? 67.222 95.632 60.788 1.00 24.12 261 HIS D O 1
ATOM 14379 N N . GLU D 1 262 ? 68.318 94.746 62.557 1.00 23.83 262 GLU D N 1
ATOM 14380 C CA . GLU D 1 262 ? 69.435 94.200 61.766 1.00 23.82 262 GLU D CA 1
ATOM 14381 C C . GLU D 1 262 ? 69.007 93.247 60.641 1.00 23.61 262 GLU D C 1
ATOM 14382 O O . GLU D 1 262 ? 69.669 93.170 59.609 1.00 23.63 262 GLU D O 1
ATOM 14388 N N . LEU D 1 263 ? 67.911 92.516 60.847 1.00 23.53 263 LEU D N 1
ATOM 14389 C CA . LEU D 1 263 ? 67.427 91.555 59.853 1.00 23.19 263 LEU D CA 1
ATOM 14390 C C . LEU D 1 263 ? 66.353 92.147 58.938 1.00 23.53 263 LEU D C 1
ATOM 14391 O O . LEU D 1 263 ? 65.810 91.450 58.071 1.00 23.90 263 LEU D O 1
ATOM 14396 N N . ASN D 1 264 ? 66.058 93.435 59.123 1.00 23.67 264 ASN D N 1
ATOM 14397 C CA . ASN D 1 264 ? 65.058 94.140 58.318 1.00 23.73 264 ASN D CA 1
ATOM 14398 C C . ASN D 1 264 ? 65.684 94.565 56.988 1.00 23.92 264 ASN D C 1
ATOM 14399 O O . ASN D 1 264 ? 66.123 95.708 56.824 1.00 24.18 264 ASN D O 1
ATOM 14404 N N . TYR D 1 265 ? 65.738 93.630 56.042 1.00 23.65 265 TYR D N 1
ATOM 14405 C CA . TYR D 1 265 ? 66.383 93.874 54.750 1.00 23.67 265 TYR D CA 1
ATOM 14406 C C . TYR D 1 265 ? 65.534 94.714 53.784 1.00 23.72 265 TYR D C 1
ATOM 14407 O O . TYR D 1 265 ? 66.026 95.155 52.743 1.00 24.35 265 TYR D O 1
ATOM 14416 N N . GLY D 1 266 ? 64.266 94.922 54.126 1.00 23.48 266 GLY D N 1
ATOM 14417 C CA . GLY D 1 266 ? 63.407 95.843 53.388 1.00 23.15 266 GLY D CA 1
ATOM 14418 C C . GLY D 1 266 ? 62.546 95.181 52.332 1.00 23.46 266 GLY D C 1
ATOM 14419 O O . GLY D 1 266 ? 62.466 93.955 52.248 1.00 23.29 266 GLY D O 1
ATOM 14420 N N . ALA D 1 267 ? 61.899 96.010 51.523 1.00 23.58 267 ALA D N 1
ATOM 14421 C CA . ALA D 1 267 ? 61.021 95.538 50.470 1.00 23.74 267 ALA D CA 1
ATOM 14422 C C . ALA D 1 267 ? 61.734 95.640 49.133 1.00 24.33 267 ALA D C 1
ATOM 14423 O O . ALA D 1 267 ? 62.658 96.438 48.963 1.00 24.15 267 ALA D O 1
ATOM 14425 N N . VAL D 1 268 ? 61.290 94.833 48.177 1.00 24.80 268 VAL D N 1
ATOM 14426 C CA . VAL D 1 268 ? 61.868 94.869 46.851 1.00 25.31 268 VAL D CA 1
ATOM 14427 C C . VAL D 1 268 ? 60.826 95.311 45.829 1.00 25.89 268 VAL D C 1
ATOM 14428 O O . VAL D 1 268 ? 59.619 95.116 46.019 1.00 26.21 268 VAL D O 1
ATOM 14432 N N . THR D 1 269 ? 61.305 95.942 44.765 1.00 26.23 269 THR D N 1
ATOM 14433 C CA . THR D 1 269 ? 60.485 96.236 43.600 1.00 26.88 269 THR D CA 1
ATOM 14434 C C . THR D 1 269 ? 61.382 96.151 42.376 1.00 27.03 269 THR D C 1
ATOM 14435 O O . THR D 1 269 ? 62.582 96.372 42.486 1.00 27.16 269 THR D O 1
ATOM 14439 N N . GLY D 1 270 ? 60.806 95.823 41.218 1.00 27.55 270 GLY D N 1
ATOM 14440 C CA . GLY D 1 270 ? 61.581 95.667 39.981 1.00 27.81 270 GLY D CA 1
ATOM 14441 C C . GLY D 1 270 ? 62.262 96.951 39.561 1.00 28.66 270 GLY D C 1
ATOM 14442 O O . GLY D 1 270 ? 63.255 96.937 38.817 1.00 29.11 270 GLY D O 1
ATOM 14443 N N . TYR D 1 271 ? 61.743 98.073 40.052 1.00 28.87 271 TYR D N 1
ATOM 14444 C CA . TYR D 1 271 ? 62.272 99.376 39.674 1.00 29.47 271 TYR D CA 1
ATOM 14445 C C . TYR D 1 271 ? 63.482 99.760 40.506 1.00 29.32 271 TYR D C 1
ATOM 14446 O O . TYR D 1 271 ? 64.125 100.769 40.217 1.00 29.96 271 TYR D O 1
ATOM 14455 N N . MET D 1 272 ? 63.802 98.964 41.528 1.00 29.17 272 MET D N 1
ATOM 14456 C CA . MET D 1 272 ? 64.799 99.378 42.524 1.00 29.15 272 MET D CA 1
ATOM 14457 C C . MET D 1 272 ? 66.219 99.588 41.992 1.00 29.31 272 MET D C 1
ATOM 14458 O O . MET D 1 272 ? 66.917 100.494 42.453 1.00 29.16 272 MET D O 1
ATOM 14463 N N . ASP D 1 273 ? 66.636 98.761 41.031 1.00 29.74 273 ASP D N 1
ATOM 14464 C CA . ASP D 1 273 ? 67.945 98.913 40.377 1.00 29.99 273 ASP D CA 1
ATOM 14465 C C . ASP D 1 273 ? 68.057 100.259 39.659 1.00 30.05 273 ASP D C 1
ATOM 14466 O O . ASP D 1 273 ? 69.006 101.015 39.885 1.00 30.44 273 ASP D O 1
ATOM 14471 N N . GLY D 1 274 ? 67.075 100.548 38.805 1.00 30.37 274 GLY D N 1
ATOM 14472 C CA . GLY D 1 274 ? 66.982 101.838 38.122 1.00 30.49 274 GLY D CA 1
ATOM 14473 C C . GLY D 1 274 ? 66.985 103.032 39.063 1.00 30.63 274 GLY D C 1
ATOM 14474 O O . GLY D 1 274 ? 67.723 104.001 38.838 1.00 31.08 274 GLY D O 1
ATOM 14475 N N . ILE D 1 275 ? 66.182 102.953 40.129 1.00 30.30 275 ILE D N 1
ATOM 14476 C CA . ILE D 1 275 ? 66.018 104.064 41.078 1.00 29.75 275 ILE D CA 1
ATOM 14477 C C . ILE D 1 275 ? 67.299 104.411 41.841 1.00 30.01 275 ILE D C 1
ATOM 14478 O O . ILE D 1 275 ? 67.663 105.582 41.945 1.00 30.28 275 ILE D O 1
ATOM 14483 N N . LEU D 1 276 ? 67.978 103.402 42.378 1.00 30.12 276 LEU D N 1
ATOM 14484 C CA . LEU D 1 276 ? 69.217 103.643 43.118 1.00 30.10 276 LEU D CA 1
ATOM 14485 C C . LEU D 1 276 ? 70.449 103.776 42.214 1.00 30.50 276 LEU D C 1
ATOM 14486 O O . LEU D 1 276 ? 71.528 104.179 42.687 1.00 30.93 276 LEU D O 1
ATOM 14491 N N . ASN D 1 277 ? 70.290 103.439 40.930 1.00 30.76 277 ASN D N 1
ATOM 14492 C CA . ASN D 1 277 ? 71.421 103.367 39.991 1.00 31.00 277 ASN D CA 1
ATOM 14493 C C . ASN D 1 277 ? 72.522 102.507 40.632 1.00 30.56 277 ASN D C 1
ATOM 14494 O O . ASN D 1 277 ? 73.616 102.989 40.954 1.00 30.94 277 ASN D O 1
ATOM 14499 N N . PHE D 1 278 ? 72.188 101.231 40.837 1.00 30.01 278 PHE D N 1
ATOM 14500 C CA . PHE D 1 278 ? 72.963 100.321 41.679 1.00 29.15 278 PHE D CA 1
ATOM 14501 C C . PHE D 1 278 ? 72.467 98.889 41.443 1.00 28.92 278 PHE D C 1
ATOM 14502 O O . PHE D 1 278 ? 71.268 98.691 41.199 1.00 29.48 278 PHE D O 1
ATOM 14510 N N . PRO D 1 279 ? 73.381 97.888 41.484 1.00 28.26 279 PRO D N 1
ATOM 14511 C CA . PRO D 1 279 ? 72.991 96.466 41.451 1.00 27.56 279 PRO D CA 1
ATOM 14512 C C . PRO D 1 279 ? 72.338 96.019 42.767 1.00 27.11 279 PRO D C 1
ATOM 14513 O O . PRO D 1 279 ? 72.926 95.249 43.535 1.00 27.14 279 PRO D O 1
ATOM 14517 N N . ALA D 1 280 ? 71.118 96.503 43.004 1.00 26.69 280 ALA D N 1
ATOM 14518 C CA . ALA D 1 280 ? 70.408 96.304 44.272 1.00 25.91 280 ALA D CA 1
ATOM 14519 C C . ALA D 1 280 ? 69.877 94.877 44.435 1.00 25.40 280 ALA D C 1
ATOM 14520 O O . ALA D 1 280 ? 70.144 94.227 45.446 1.00 25.56 280 ALA D O 1
ATOM 14522 N N . LEU D 1 281 ? 69.131 94.399 43.440 1.00 24.97 281 LEU D N 1
ATOM 14523 C CA . LEU D 1 281 ? 68.555 93.048 43.470 1.00 24.71 281 LEU D CA 1
ATOM 14524 C C . LEU D 1 281 ? 69.617 91.946 43.473 1.00 24.70 281 LEU D C 1
ATOM 14525 O O . LEU D 1 281 ? 69.483 90.931 44.169 1.00 24.44 281 LEU D O 1
ATOM 14530 N N . GLN D 1 282 ? 70.674 92.162 42.694 1.00 24.66 282 GLN D N 1
ATOM 14531 C CA . GLN D 1 282 ? 71.833 91.270 42.682 1.00 24.46 282 GLN D CA 1
ATOM 14532 C C . GLN D 1 282 ? 72.525 91.225 44.048 1.00 24.27 282 GLN D C 1
ATOM 14533 O O . GLN D 1 282 ? 72.862 90.151 44.542 1.00 24.47 282 GLN D O 1
ATOM 14539 N N . THR D 1 283 ? 72.720 92.393 44.661 1.00 24.25 283 THR D N 1
ATOM 14540 C CA . THR D 1 283 ? 73.297 92.495 46.009 1.00 24.03 283 THR D CA 1
ATOM 14541 C C . THR D 1 283 ? 72.432 91.777 47.050 1.00 24.19 283 THR D C 1
ATOM 14542 O O . THR D 1 283 ? 72.948 91.089 47.944 1.00 24.30 283 THR D O 1
ATOM 14546 N N . MET D 1 284 ? 71.118 91.952 46.921 1.00 24.20 284 MET D N 1
ATOM 14547 C CA . MET D 1 284 ? 70.132 91.334 47.804 1.00 24.33 284 MET D CA 1
ATOM 14548 C C . MET D 1 284 ? 70.073 89.809 47.671 1.00 23.36 284 MET D C 1
ATOM 14549 O O . MET D 1 284 ? 70.117 89.091 48.673 1.00 23.66 284 MET D O 1
ATOM 14554 N N . PHE D 1 285 ? 69.977 89.316 46.438 1.00 22.93 285 PHE D N 1
ATOM 14555 C CA . PHE D 1 285 ? 69.686 87.890 46.198 1.00 22.15 285 PHE D CA 1
ATOM 14556 C C . PHE D 1 285 ? 70.816 87.004 45.640 1.00 21.88 285 PHE D C 1
ATOM 14557 O O . PHE D 1 285 ? 70.729 85.790 45.747 1.00 21.85 285 PHE D O 1
ATOM 14565 N N . ALA D 1 286 ? 71.859 87.584 45.046 1.00 21.78 286 ALA D N 1
ATOM 14566 C CA . ALA D 1 286 ? 72.885 86.763 44.359 1.00 21.72 286 ALA D CA 1
ATOM 14567 C C . ALA D 1 286 ? 73.496 85.596 45.168 1.00 21.42 286 ALA D C 1
ATOM 14568 O O . ALA D 1 286 ? 73.586 84.481 44.640 1.00 21.75 286 ALA D O 1
ATOM 14570 N N . PRO D 1 287 ? 73.912 85.831 46.434 1.00 21.22 287 PRO D N 1
ATOM 14571 C CA . PRO D 1 287 ? 74.482 84.711 47.209 1.00 21.01 287 PRO D CA 1
ATOM 14572 C C . PRO D 1 287 ? 73.469 83.814 47.955 1.00 20.96 287 PRO D C 1
ATOM 14573 O O . PR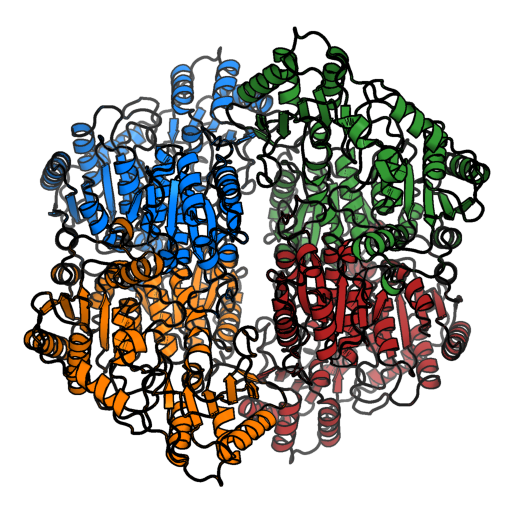O D 1 287 ? 73.853 82.775 48.510 1.00 20.71 287 PRO D O 1
ATOM 14577 N N . VAL D 1 288 ? 72.195 84.206 47.963 1.00 20.71 288 VAL D N 1
ATOM 14578 C CA . VAL D 1 288 ? 71.146 83.466 48.674 1.00 20.03 288 VAL D CA 1
ATOM 14579 C C . VAL D 1 288 ? 70.979 82.074 48.052 1.00 20.07 288 VAL D C 1
ATOM 14580 O O . VAL D 1 288 ? 70.949 81.947 46.834 1.00 20.31 288 VAL D O 1
ATOM 14584 N N . ASP D 1 289 ? 70.905 81.031 48.875 1.00 20.27 289 ASP D N 1
ATOM 14585 C CA . ASP D 1 289 ? 70.730 79.673 48.328 1.00 20.54 289 ASP D CA 1
ATOM 14586 C C . ASP D 1 289 ? 69.401 79.001 48.694 1.00 20.00 289 ASP D C 1
ATOM 14587 O O . ASP D 1 289 ? 69.131 77.882 48.245 1.00 20.37 289 ASP D O 1
ATOM 14592 N N . LEU D 1 290 ? 68.577 79.681 49.490 1.00 19.60 290 LEU D N 1
ATOM 14593 C CA . LEU D 1 290 ? 67.263 79.152 49.884 1.00 19.01 290 LEU D CA 1
ATOM 14594 C C . LEU D 1 290 ? 66.303 80.287 50.179 1.00 18.92 290 LEU D C 1
ATOM 14595 O O . LEU D 1 290 ? 66.591 81.136 51.014 1.00 19.01 290 LEU D O 1
ATOM 14600 N N . VAL D 1 291 ? 65.162 80.289 49.493 1.00 18.30 291 VAL D N 1
ATOM 14601 C CA . VAL D 1 291 ? 64.151 81.338 49.658 1.00 17.77 291 VAL D CA 1
ATOM 14602 C C . VAL D 1 291 ? 62.891 80.702 50.249 1.00 17.50 291 VAL D C 1
ATOM 14603 O O . VAL D 1 291 ? 62.261 79.856 49.609 1.00 17.14 291 VAL D O 1
ATOM 14607 N N . LEU D 1 292 ? 62.548 81.072 51.480 1.00 17.31 292 LEU D N 1
ATOM 14608 C CA . LEU D 1 292 ? 61.286 80.632 52.062 1.00 17.16 292 LEU D CA 1
ATOM 14609 C C . LEU D 1 292 ? 60.283 81.754 51.891 1.00 17.27 292 LEU D C 1
ATOM 14610 O O . LEU D 1 292 ? 60.404 82.809 52.514 1.00 17.37 292 LEU D O 1
ATOM 14615 N N . THR D 1 293 ? 59.323 81.537 50.996 1.00 17.02 293 THR D N 1
ATOM 14616 C CA . THR D 1 293 ? 58.274 82.512 50.761 1.00 16.81 293 THR D CA 1
ATOM 14617 C C . THR D 1 293 ? 57.129 82.218 51.733 1.00 16.95 293 THR D C 1
ATOM 14618 O O . THR D 1 293 ? 56.291 81.343 51.495 1.00 16.71 293 THR D O 1
ATOM 14622 N N . VAL D 1 294 ? 57.140 82.948 52.846 1.00 16.93 294 VAL D N 1
ATOM 14623 C CA . VAL D 1 294 ? 56.230 82.734 53.963 1.00 17.09 294 VAL D CA 1
ATOM 14624 C C . VAL D 1 294 ? 54.938 83.541 53.771 1.00 17.15 294 VAL D C 1
ATOM 14625 O O . VAL D 1 294 ? 54.939 84.769 53.903 1.00 17.44 294 VAL D O 1
ATOM 14629 N N . GLY D 1 295 ? 53.843 82.837 53.482 1.00 17.06 295 GLY D N 1
ATOM 14630 C CA . GLY D 1 295 ? 52.568 83.463 53.128 1.00 16.61 295 GLY D CA 1
ATOM 14631 C C . GLY D 1 295 ? 52.593 83.994 51.710 1.00 16.61 295 GLY D C 1
ATOM 14632 O O . GLY D 1 295 ? 52.135 85.115 51.463 1.00 17.35 295 GLY D O 1
ATOM 14633 N N . TYR D 1 296 ? 53.126 83.206 50.772 1.00 16.09 296 TYR D N 1
ATOM 14634 C CA . TYR D 1 296 ? 53.322 83.682 49.400 1.00 15.62 296 TYR D CA 1
ATOM 14635 C C . TYR D 1 296 ? 52.009 83.944 48.647 1.00 15.82 296 TYR D C 1
ATOM 14636 O O . TYR D 1 296 ? 51.074 83.138 48.699 1.00 15.99 296 TYR D O 1
ATOM 14645 N N . ASP D 1 297 ? 51.961 85.074 47.946 1.00 15.32 297 ASP D N 1
ATOM 14646 C CA . ASP D 1 297 ? 50.831 85.431 47.106 1.00 15.03 297 ASP D CA 1
ATOM 14647 C C . ASP D 1 297 ? 51.349 86.212 45.903 1.00 15.12 297 ASP D C 1
ATOM 14648 O O . ASP D 1 297 ? 51.858 87.319 46.052 1.00 14.68 297 ASP D O 1
ATOM 14653 N N . TYR D 1 298 ? 51.223 85.609 44.719 1.00 15.09 298 TYR D N 1
ATOM 14654 C CA . TYR D 1 298 ? 51.629 86.206 43.449 1.00 15.15 298 TYR D CA 1
ATOM 14655 C C . TYR D 1 298 ? 51.033 87.593 43.242 1.00 15.84 298 TYR D C 1
ATOM 14656 O O . TYR D 1 298 ? 51.643 88.429 42.565 1.00 15.58 298 TYR D O 1
ATOM 14665 N N . ALA D 1 299 ? 49.845 87.822 43.818 1.00 15.94 299 ALA D N 1
ATOM 14666 C CA . ALA D 1 299 ? 49.126 89.088 43.666 1.00 16.77 299 ALA D CA 1
ATOM 14667 C C . ALA D 1 299 ? 49.852 90.271 44.304 1.00 17.20 299 ALA D C 1
ATOM 14668 O O . ALA D 1 299 ? 49.636 91.408 43.906 1.00 17.91 299 ALA D O 1
ATOM 14670 N N . GLU D 1 300 ? 50.718 90.003 45.277 1.00 17.95 300 GLU D N 1
ATOM 14671 C CA . GLU D 1 300 ? 51.537 91.051 45.896 1.00 18.58 300 GLU D CA 1
ATOM 14672 C C . GLU D 1 300 ? 52.663 91.542 44.980 1.00 19.24 300 GLU D C 1
ATOM 14673 O O . GLU D 1 300 ? 53.385 92.492 45.315 1.00 19.59 300 GLU D O 1
ATOM 14679 N N . ASP D 1 301 ? 52.812 90.865 43.840 1.00 19.68 301 ASP D N 1
ATOM 14680 C CA . ASP D 1 301 ? 53.749 91.241 42.767 1.00 20.02 301 ASP D CA 1
ATOM 14681 C C . ASP D 1 301 ? 55.244 91.135 43.101 1.00 19.95 301 ASP D C 1
ATOM 14682 O O . ASP D 1 301 ? 56.080 91.792 42.470 1.00 20.08 301 ASP D O 1
ATOM 14687 N N . LEU D 1 302 ? 55.573 90.326 44.098 1.00 19.54 302 LEU D N 1
ATOM 14688 C CA . LEU D 1 302 ? 56.936 89.856 44.257 1.00 19.37 302 LEU D CA 1
ATOM 14689 C C . LEU D 1 302 ? 56.972 88.519 43.533 1.00 19.32 302 LEU D C 1
ATOM 14690 O O . LEU D 1 302 ? 56.554 87.493 44.074 1.00 19.40 302 LEU D O 1
ATOM 14695 N N . ARG D 1 303 ? 57.451 88.563 42.293 1.00 19.57 303 ARG D N 1
ATOM 14696 C CA A ARG D 1 303 ? 57.447 87.406 41.405 0.50 19.85 303 ARG D CA 1
ATOM 14697 C CA B ARG D 1 303 ? 57.445 87.415 41.393 0.50 19.77 303 ARG D CA 1
ATOM 14698 C C . ARG D 1 303 ? 58.718 86.583 41.586 1.00 19.94 303 ARG D C 1
ATOM 14699 O O . ARG D 1 303 ? 59.733 87.110 42.052 1.00 20.14 303 ARG D O 1
ATOM 14714 N N . PRO D 1 304 ? 58.675 85.266 41.248 1.00 19.97 304 PRO D N 1
ATOM 14715 C CA . PRO D 1 304 ? 59.924 84.483 41.344 1.00 19.99 304 PRO D CA 1
ATOM 14716 C C . PRO D 1 304 ? 61.125 85.085 40.597 1.00 20.50 304 PRO D C 1
ATOM 14717 O O . PRO D 1 304 ? 62.260 84.984 41.077 1.00 20.09 304 PRO D O 1
ATOM 14721 N N . SER D 1 305 ? 60.875 85.708 39.447 1.00 20.78 305 SER D N 1
ATOM 14722 C CA . SER D 1 305 ? 61.944 86.317 38.655 1.00 21.72 305 SER D CA 1
ATOM 14723 C C . SER D 1 305 ? 62.756 87.332 39.457 1.00 22.05 305 SER D C 1
ATOM 14724 O O . SER D 1 305 ? 63.930 87.558 39.156 1.00 22.87 305 SER D O 1
ATOM 14727 N N . MET D 1 306 ? 62.135 87.907 40.489 1.00 22.07 306 MET D N 1
ATOM 14728 C CA A MET D 1 306 ? 62.797 88.920 41.304 0.50 22.25 306 MET D CA 1
ATOM 14729 C CA B MET D 1 306 ? 62.753 88.913 41.371 0.50 22.17 306 MET D CA 1
ATOM 14730 C C . MET D 1 306 ? 63.907 88.360 42.206 1.00 22.02 306 MET D C 1
ATOM 14731 O O . MET D 1 306 ? 64.913 89.033 42.436 1.00 22.11 306 MET D O 1
ATOM 14740 N N . TRP D 1 307 ? 63.745 87.135 42.690 1.00 21.72 307 TRP D N 1
ATOM 14741 C CA . TRP D 1 307 ? 64.756 86.534 43.557 1.00 21.33 307 TRP D CA 1
ATOM 14742 C C . TRP D 1 307 ? 65.712 85.616 42.802 1.00 21.57 307 TRP D C 1
ATOM 14743 O O . TRP D 1 307 ? 66.672 85.118 43.374 1.00 21.55 307 TRP D O 1
ATOM 14754 N N . GLN D 1 308 ? 65.438 85.403 41.520 1.00 21.97 308 GLN D N 1
ATOM 14755 C CA . GLN D 1 308 ? 66.244 84.523 40.679 1.00 22.34 308 GLN D CA 1
ATOM 14756 C C . GLN D 1 308 ? 67.432 85.288 40.071 1.00 22.96 308 GLN D C 1
ATOM 14757 O O . GLN D 1 308 ? 67.486 85.549 38.863 1.00 23.05 308 GLN D O 1
ATOM 14763 N N . LYS D 1 309 ? 68.362 85.656 40.957 1.00 23.38 309 LYS D N 1
ATOM 14764 C CA . LYS D 1 309 ? 69.591 86.386 40.630 1.00 23.78 309 LYS D CA 1
ATOM 14765 C C . LYS D 1 309 ? 70.771 85.599 41.182 1.00 23.77 309 LYS D C 1
ATOM 14766 O O . LYS D 1 309 ? 70.673 85.012 42.261 1.00 23.79 309 LYS D O 1
ATOM 14772 N N . GLY D 1 310 ? 71.887 85.595 40.454 1.00 24.10 310 GLY D N 1
ATOM 14773 C CA . GLY D 1 310 ? 73.096 84.917 40.927 1.00 24.07 310 GLY D CA 1
ATOM 14774 C C . GLY D 1 310 ? 72.955 83.407 40.911 1.00 24.37 310 GLY D C 1
ATOM 14775 O O . GLY D 1 310 ? 72.538 82.829 39.902 1.00 24.56 310 GLY D O 1
ATOM 14776 N N . ILE D 1 311 ? 73.299 82.771 42.029 1.00 24.35 311 ILE D N 1
ATOM 14777 C CA . ILE D 1 311 ? 73.300 81.313 42.121 1.00 24.63 311 ILE D CA 1
ATOM 14778 C C . ILE D 1 311 ? 71.897 80.692 42.138 1.00 25.09 311 ILE D C 1
ATOM 14779 O O . ILE D 1 311 ? 70.902 81.364 42.463 1.00 25.10 311 ILE D O 1
ATOM 14784 N N . GLU D 1 312 ? 71.843 79.411 41.771 1.00 25.09 312 GLU D N 1
ATOM 14785 C CA . GLU D 1 312 ? 70.641 78.590 41.889 1.00 24.99 312 GLU D CA 1
ATOM 14786 C C . GLU D 1 312 ? 70.166 78.498 43.335 1.00 24.58 312 GLU D C 1
ATOM 14787 O O . GLU D 1 312 ? 70.962 78.316 44.262 1.00 24.78 312 GLU D O 1
ATOM 14793 N N . LYS D 1 313 ? 68.856 78.625 43.515 1.00 24.10 313 LYS D N 1
ATOM 14794 C CA . LYS D 1 313 ? 68.248 78.633 44.841 1.00 23.61 313 LYS D CA 1
ATOM 14795 C C . LYS D 1 313 ? 67.220 77.518 44.980 1.00 23.06 313 LYS D C 1
ATOM 14796 O O . LYS D 1 313 ? 66.546 77.154 44.013 1.00 23.23 313 LYS D O 1
ATOM 14802 N N . LYS D 1 314 ? 67.105 76.988 46.189 1.00 22.35 314 LYS D N 1
ATOM 14803 C CA . LYS D 1 314 ? 65.962 76.1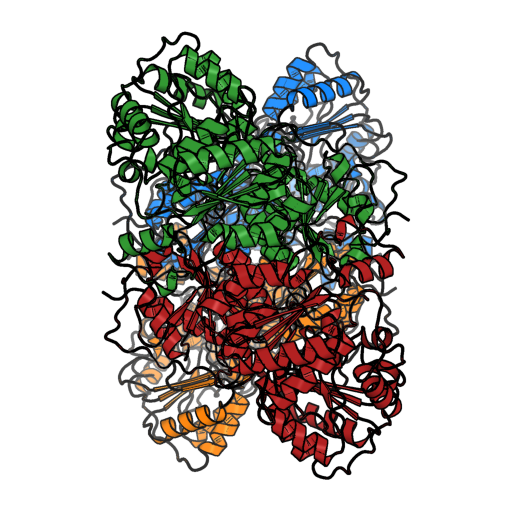67 46.551 1.00 21.75 314 LYS D CA 1
ATOM 14804 C C . LYS D 1 314 ? 64.858 77.117 47.036 1.00 20.83 314 LYS D C 1
ATOM 14805 O O . LYS D 1 314 ? 65.150 78.218 47.511 1.00 20.68 314 LYS D O 1
ATOM 14811 N N . THR D 1 315 ? 63.599 76.714 46.861 1.00 19.77 315 THR D N 1
ATOM 14812 C CA . THR D 1 315 ? 62.445 77.515 47.318 1.00 18.49 315 THR D CA 1
ATOM 14813 C C . THR D 1 315 ? 61.470 76.670 48.127 1.00 18.03 315 THR D C 1
ATOM 14814 O O . THR D 1 315 ? 61.237 75.501 47.803 1.00 17.96 315 THR D O 1
ATOM 14818 N N . VAL D 1 316 ? 60.930 77.271 49.187 1.00 17.08 316 VAL D N 1
ATOM 14819 C CA . VAL D 1 316 ? 59.874 76.685 50.017 1.00 16.43 316 VAL D CA 1
ATOM 14820 C C . VAL D 1 316 ? 58.703 77.668 50.004 1.00 16.30 316 VAL D C 1
ATOM 14821 O O . VAL D 1 316 ? 58.850 78.840 50.383 1.00 16.26 316 VAL D O 1
ATOM 14825 N N . ARG D 1 317 ? 57.556 77.200 49.533 1.00 15.57 317 ARG D N 1
ATOM 14826 C CA . ARG D 1 317 ? 56.347 78.002 49.549 1.00 15.03 317 ARG D CA 1
ATOM 14827 C C . ARG D 1 317 ? 55.528 77.606 50.767 1.00 14.99 317 ARG D C 1
ATOM 14828 O O . ARG D 1 317 ? 55.332 76.421 51.015 1.00 15.03 317 ARG D O 1
ATOM 14836 N N . ILE D 1 318 ? 55.084 78.592 51.544 1.00 15.02 318 ILE D N 1
ATOM 14837 C CA . ILE D 1 318 ? 54.159 78.352 52.661 1.00 14.94 318 ILE D CA 1
ATOM 14838 C C . ILE D 1 318 ? 52.949 79.257 52.469 1.00 15.35 318 ILE D C 1
ATOM 14839 O O . ILE D 1 318 ? 53.087 80.490 52.381 1.00 15.55 318 ILE D O 1
ATOM 14844 N N . SER D 1 319 ? 51.769 78.649 52.395 1.00 15.44 319 SER D N 1
ATOM 14845 C CA . SER D 1 319 ? 50.541 79.388 52.116 1.00 15.45 319 SER D CA 1
ATOM 14846 C C . SER D 1 319 ? 49.297 78.614 52.565 1.00 15.38 319 SER D C 1
ATOM 14847 O O . SER D 1 319 ? 49.248 77.392 52.429 1.00 15.54 319 SER D O 1
ATOM 14850 N N . PRO D 1 320 ? 48.284 79.320 53.109 1.00 15.37 320 PRO D N 1
ATOM 14851 C CA . PRO D 1 320 ? 47.000 78.672 53.424 1.00 15.08 320 PRO D CA 1
ATOM 14852 C C . PRO D 1 320 ? 46.116 78.478 52.183 1.00 15.19 320 PRO D C 1
ATOM 14853 O O . PRO D 1 320 ? 44.885 78.579 52.288 1.00 15.08 320 PRO D O 1
ATOM 14857 N N . THR D 1 321 ? 46.753 78.249 51.028 1.00 15.37 321 THR D N 1
ATOM 14858 C CA . THR D 1 321 ? 46.082 78.003 49.748 1.00 15.61 321 THR D CA 1
ATOM 14859 C C . THR D 1 321 ? 46.922 77.049 48.907 1.00 15.62 321 THR D C 1
ATOM 14860 O O . THR D 1 321 ? 48.148 76.998 49.036 1.00 15.48 321 THR D O 1
ATOM 14864 N N . VAL D 1 322 ? 46.249 76.302 48.037 1.00 15.55 322 VAL D N 1
ATOM 14865 C CA . VAL D 1 322 ? 46.927 75.464 47.058 1.00 15.28 322 VAL D CA 1
ATOM 14866 C C . VAL D 1 322 ? 47.514 76.386 45.980 1.00 15.02 322 VAL D C 1
ATOM 14867 O O . VAL D 1 322 ? 46.889 77.384 45.615 1.00 14.56 322 VAL D O 1
ATOM 14871 N N . ASN D 1 323 ? 48.715 76.061 45.497 1.00 14.40 323 ASN D N 1
ATOM 14872 C CA . ASN D 1 323 ? 49.417 76.876 44.497 1.00 14.06 323 ASN D CA 1
ATOM 14873 C C . ASN D 1 323 ? 48.556 77.116 43.251 1.00 13.83 323 ASN D C 1
ATOM 14874 O O . ASN D 1 323 ? 48.254 76.169 42.524 1.00 13.99 323 ASN D O 1
ATOM 14879 N N . PRO D 1 324 ? 48.139 78.380 43.016 1.00 13.47 324 PRO D N 1
ATOM 14880 C CA . PRO D 1 324 ? 47.309 78.711 41.860 1.00 13.39 324 PRO D CA 1
ATOM 14881 C C . PRO D 1 324 ? 48.078 78.898 40.550 1.00 13.43 324 PRO D C 1
ATOM 14882 O O . PRO D 1 324 ? 47.461 78.955 39.467 1.00 13.35 324 PRO D O 1
ATOM 14886 N N . ILE D 1 325 ? 49.400 79.011 40.649 1.00 13.10 325 ILE D N 1
ATOM 14887 C CA . ILE D 1 325 ? 50.232 79.396 39.512 1.00 13.67 325 ILE D CA 1
ATOM 14888 C C . ILE D 1 325 ? 51.453 78.475 39.307 1.00 13.91 325 ILE D C 1
ATOM 14889 O O . ILE D 1 325 ? 52.574 78.974 39.212 1.00 14.48 325 ILE D O 1
ATOM 14894 N N . PRO D 1 326 ? 51.241 77.144 39.194 1.00 14.29 326 PRO D N 1
ATOM 14895 C CA . PRO D 1 326 ? 52.368 76.215 38.949 1.00 14.37 326 PRO D CA 1
ATOM 14896 C C . PRO D 1 326 ? 53.130 76.479 37.632 1.00 14.72 326 PRO D C 1
ATOM 14897 O O . PRO D 1 326 ? 54.312 76.118 37.514 1.00 14.55 326 PRO D O 1
ATOM 14901 N N . ARG D 1 327 ? 52.472 77.126 36.668 1.00 14.77 327 ARG D N 1
ATOM 14902 C CA . ARG D 1 327 ? 53.146 77.587 35.453 1.00 15.01 327 ARG D CA 1
ATOM 14903 C C . ARG D 1 327 ? 54.302 78.529 35.779 1.00 15.47 327 ARG D C 1
ATOM 14904 O O . ARG D 1 327 ? 55.328 78.510 35.101 1.00 16.22 327 ARG D O 1
ATOM 14912 N N . VAL D 1 328 ? 54.127 79.333 36.827 1.00 15.89 328 VAL D N 1
ATOM 14913 C CA . VAL D 1 328 ? 55.084 80.390 37.203 1.00 15.85 328 VAL D CA 1
ATOM 14914 C C . VAL D 1 328 ? 55.996 80.000 38.365 1.00 16.18 328 VAL D C 1
ATOM 14915 O O . VAL D 1 328 ? 57.185 80.305 38.349 1.00 17.06 328 VAL D O 1
ATOM 14919 N N . TYR D 1 329 ? 55.448 79.330 39.373 1.00 16.29 329 TYR D N 1
ATOM 14920 C CA . TYR D 1 329 ? 56.207 79.038 40.581 1.00 16.46 329 TYR D CA 1
ATOM 14921 C C . TYR D 1 329 ? 56.032 77.573 40.934 1.00 17.06 329 TYR D C 1
ATOM 14922 O O . TYR D 1 329 ? 54.937 77.124 41.264 1.00 17.20 329 TYR D O 1
ATOM 14931 N N . ARG D 1 330 ? 57.117 76.820 40.807 1.00 17.83 330 ARG D N 1
ATOM 14932 C CA . ARG D 1 330 ? 57.148 75.412 41.181 1.00 18.67 330 ARG D CA 1
ATOM 14933 C C . ARG D 1 330 ? 58.066 75.261 42.372 1.00 18.59 330 ARG D C 1
ATOM 14934 O O . ARG D 1 330 ? 59.235 74.924 42.189 1.00 18.93 330 ARG D O 1
ATOM 14942 N N . PRO D 1 331 ? 57.561 75.501 43.601 1.00 18.69 331 PRO D N 1
ATOM 14943 C CA . PRO D 1 331 ? 58.480 75.388 44.742 1.00 18.34 331 PRO D CA 1
ATOM 14944 C C . PRO D 1 331 ? 59.108 74.000 44.878 1.00 18.64 331 PRO D C 1
ATOM 14945 O O . PRO D 1 331 ? 58.483 73.005 44.506 1.00 18.65 331 PRO D O 1
ATOM 14949 N N . ASP D 1 332 ? 60.336 73.941 45.399 1.00 18.52 332 ASP D N 1
ATOM 14950 C CA . ASP D 1 332 ? 60.984 72.675 45.734 1.00 18.68 332 ASP D CA 1
ATOM 14951 C C . ASP D 1 332 ? 60.209 71.967 46.829 1.00 18.57 332 ASP D C 1
ATOM 14952 O O . ASP D 1 332 ? 60.094 70.735 46.825 1.00 18.62 332 ASP D O 1
ATOM 14957 N N . VAL D 1 333 ? 59.700 72.756 47.773 1.00 17.91 333 VAL D N 1
ATOM 14958 C CA . VAL D 1 333 ? 58.848 72.259 48.846 1.00 17.66 333 VAL D CA 1
ATOM 14959 C C . VAL D 1 333 ? 57.631 73.179 48.955 1.00 17.62 333 VAL D C 1
ATOM 14960 O O . VAL D 1 333 ? 57.786 74.400 49.037 1.00 17.54 333 VAL D O 1
ATOM 14964 N N . ASP D 1 334 ? 56.430 72.596 48.932 1.00 17.10 334 ASP D N 1
ATOM 14965 C CA . ASP D 1 334 ? 55.189 73.376 49.026 1.00 16.94 334 ASP D CA 1
ATOM 14966 C C . ASP D 1 334 ? 54.442 72.968 50.290 1.00 16.63 334 ASP D C 1
ATOM 14967 O O . ASP D 1 334 ? 54.003 71.824 50.416 1.00 16.57 334 ASP D O 1
ATOM 14972 N N . VAL D 1 335 ? 54.340 73.896 51.239 1.00 16.37 335 VAL D N 1
ATOM 14973 C CA . VAL D 1 335 ? 53.707 73.631 52.536 1.00 16.21 335 VAL D CA 1
ATOM 14974 C C . VAL D 1 335 ? 52.372 74.359 52.581 1.00 16.35 335 VAL D C 1
ATOM 14975 O O . VAL D 1 335 ? 52.323 75.591 52.696 1.00 16.78 335 VAL D O 1
ATOM 14979 N N . VAL D 1 336 ? 51.287 73.597 52.461 1.00 16.43 336 VAL D N 1
ATOM 14980 C CA . VAL D 1 336 ? 49.952 74.177 52.372 1.00 15.95 336 VAL D CA 1
ATOM 14981 C C . VAL D 1 336 ? 49.310 74.043 53.739 1.00 16.41 336 VAL D C 1
ATOM 14982 O O . VAL D 1 336 ? 48.891 72.954 54.136 1.00 16.45 336 VAL D O 1
ATOM 14986 N N . THR D 1 337 ? 49.273 75.158 54.469 1.00 16.56 337 THR D N 1
ATOM 14987 C CA . THR D 1 337 ? 48.819 75.169 55.855 1.00 16.83 337 THR D CA 1
ATOM 14988 C C . THR D 1 337 ? 48.737 76.612 56.373 1.00 17.14 337 THR D C 1
ATOM 14989 O O . THR D 1 337 ? 49.123 77.548 55.674 1.00 16.94 337 THR D O 1
ATOM 14993 N N . ASP D 1 338 ? 48.232 76.776 57.594 1.00 17.57 338 ASP D N 1
ATOM 14994 C CA . ASP D 1 338 ? 48.197 78.082 58.248 1.00 17.75 338 ASP D CA 1
ATOM 14995 C C . ASP D 1 338 ? 49.626 78.536 58.503 1.00 17.69 338 ASP D C 1
ATOM 14996 O O . ASP D 1 338 ? 50.462 77.753 58.970 1.00 17.76 338 ASP D O 1
ATOM 15001 N N . VAL D 1 339 ? 49.913 79.793 58.174 1.00 17.96 339 VAL D N 1
ATOM 15002 C CA . VAL D 1 339 ? 51.263 80.334 58.331 1.00 17.80 339 VAL D CA 1
ATOM 15003 C C . VAL D 1 339 ? 51.796 80.186 59.767 1.00 18.01 339 VAL D C 1
ATOM 15004 O O . VAL D 1 339 ? 52.921 79.718 59.964 1.00 18.11 339 VAL D O 1
ATOM 15008 N N . LEU D 1 340 ? 50.992 80.565 60.757 1.00 18.12 340 LEU D N 1
ATOM 15009 C CA . LEU D 1 340 ? 51.388 80.417 62.157 1.00 18.26 340 LEU D CA 1
ATOM 15010 C C . LEU D 1 340 ? 51.635 78.955 62.557 1.00 18.76 340 LEU D C 1
ATOM 15011 O O . LEU D 1 340 ? 52.622 78.658 63.246 1.00 18.62 340 LEU D O 1
ATOM 15016 N N . ALA D 1 341 ? 50.741 78.053 62.139 1.00 18.53 341 ALA D N 1
ATOM 15017 C CA . ALA D 1 341 ? 50.924 76.618 62.397 1.00 18.52 341 ALA D CA 1
ATOM 15018 C C . ALA D 1 341 ? 52.248 76.130 61.825 1.00 18.62 341 ALA D C 1
ATOM 15019 O O . ALA D 1 341 ? 52.960 75.355 62.470 1.00 18.38 341 ALA D O 1
ATOM 15021 N N . PHE D 1 342 ? 52.575 76.584 60.614 1.00 18.89 342 PHE D N 1
ATOM 15022 C CA . PHE D 1 342 ? 53.852 76.237 60.006 1.00 18.96 342 PHE D CA 1
ATOM 15023 C C . PHE D 1 342 ? 55.020 76.711 60.860 1.00 19.44 342 PHE D C 1
ATOM 15024 O O . PHE D 1 342 ? 55.944 75.946 61.111 1.00 19.49 342 PHE D O 1
ATOM 15032 N N . VAL D 1 343 ? 54.980 77.973 61.286 1.00 19.67 343 VAL D N 1
ATOM 15033 C CA . VAL D 1 343 ? 56.089 78.555 62.039 1.00 20.41 343 VAL D CA 1
ATOM 15034 C C . VAL D 1 343 ? 56.291 77.827 63.373 1.00 20.83 343 VAL D C 1
ATOM 15035 O O . VAL D 1 343 ? 57.419 77.529 63.751 1.00 21.08 343 VAL D O 1
ATOM 15039 N N . GLU D 1 344 ? 55.195 77.523 64.065 1.00 21.35 344 GLU D N 1
ATOM 15040 C CA . GLU D 1 344 ? 55.268 76.774 65.323 1.00 21.96 344 GLU D CA 1
ATOM 15041 C C . GLU D 1 344 ? 55.828 75.361 65.141 1.00 22.33 344 GLU D C 1
ATOM 15042 O O . GLU D 1 344 ? 56.651 74.915 65.944 1.00 22.71 344 GLU D O 1
ATOM 15048 N N . HIS D 1 345 ? 55.417 74.666 64.079 1.00 22.30 345 HIS D N 1
ATOM 15049 C CA . HIS D 1 345 ? 56.001 73.355 63.763 1.00 22.26 345 HIS D CA 1
ATOM 15050 C C . HIS D 1 345 ? 57.480 73.498 63.405 1.00 22.65 345 HIS D C 1
ATOM 15051 O O . HIS D 1 345 ? 58.320 72.712 63.857 1.00 22.54 345 HIS D O 1
ATOM 15058 N N . PHE D 1 346 ? 57.780 74.514 62.595 1.00 22.65 346 PHE D N 1
ATOM 15059 C CA . PHE D 1 346 ? 59.114 74.756 62.079 1.00 23.26 346 PHE D CA 1
ATOM 15060 C C . PHE D 1 346 ? 60.102 75.114 63.196 1.00 24.01 346 PHE D C 1
ATOM 15061 O O . PHE D 1 346 ? 61.289 74.809 63.089 1.00 24.03 346 PHE D O 1
ATOM 15069 N N . GLU D 1 347 ? 59.604 75.773 64.245 1.00 24.65 347 GLU D N 1
ATOM 15070 C CA . GLU D 1 347 ? 60.390 76.052 65.451 1.00 25.40 347 GLU D CA 1
ATOM 15071 C C . GLU D 1 347 ? 60.886 74.769 66.117 1.00 25.90 347 GLU D C 1
ATOM 15072 O O . GLU D 1 347 ? 62.052 74.680 66.501 1.00 26.63 347 GLU D O 1
ATOM 15078 N N . THR D 1 348 ? 59.999 73.785 66.250 1.00 26.24 348 THR D N 1
ATOM 15079 C CA . THR D 1 348 ? 60.341 72.480 66.808 1.00 26.57 348 THR D CA 1
ATOM 15080 C C . THR D 1 348 ? 61.340 71.732 65.910 1.00 26.82 348 THR D C 1
ATOM 15081 O O . THR D 1 348 ? 62.340 71.193 66.399 1.00 27.35 348 THR D O 1
ATOM 15085 N N . ALA D 1 349 ? 61.079 71.721 64.604 1.00 26.43 349 ALA D N 1
ATOM 15086 C CA . ALA D 1 349 ? 61.937 71.019 63.648 1.00 26.70 349 ALA D CA 1
ATOM 15087 C C . ALA D 1 349 ? 63.360 71.583 63.580 1.00 26.84 349 ALA D C 1
ATOM 15088 O O . ALA D 1 349 ? 64.299 70.852 63.251 1.00 27.44 349 ALA D O 1
ATOM 15090 N N . THR D 1 350 ? 63.510 72.874 63.884 1.00 26.65 350 THR D N 1
ATOM 15091 C CA . THR D 1 350 ? 64.797 73.569 63.758 1.00 26.30 350 THR D CA 1
ATOM 15092 C C . THR D 1 350 ? 65.374 74.048 65.097 1.00 26.29 350 THR D C 1
ATOM 15093 O O . THR D 1 350 ? 66.295 74.865 65.115 1.00 26.45 350 THR D O 1
ATOM 15097 N N . ALA D 1 351 ? 64.849 73.529 66.204 1.00 26.54 351 ALA D N 1
ATOM 15098 C CA . ALA D 1 351 ? 65.264 73.946 67.547 1.00 27.03 351 ALA D CA 1
ATOM 15099 C C . ALA D 1 351 ? 66.777 73.840 67.792 1.00 27.59 351 ALA D C 1
ATOM 15100 O O . ALA D 1 351 ? 67.356 74.676 68.486 1.00 27.80 351 ALA D O 1
ATOM 15102 N N . SER D 1 352 ? 67.410 72.822 67.216 1.00 28.20 352 SER D N 1
ATOM 15103 C CA . SER D 1 352 ? 68.808 72.512 67.529 1.00 28.60 352 SER D CA 1
ATOM 15104 C C . SER D 1 352 ? 69.786 73.051 66.484 1.00 28.58 352 SER D C 1
ATOM 15105 O O . SER D 1 352 ? 70.989 72.814 66.583 1.00 28.93 352 SER D O 1
ATOM 15108 N N . PHE D 1 353 ? 69.270 73.782 65.496 1.00 28.27 353 PHE D N 1
ATOM 15109 C CA . PHE D 1 353 ? 70.096 74.316 64.420 1.00 28.09 353 PHE D CA 1
ATOM 15110 C C . PHE D 1 353 ? 70.986 75.417 64.967 1.00 28.23 353 PHE D C 1
ATOM 15111 O O . PHE D 1 353 ? 70.640 76.063 65.958 1.00 28.54 353 PHE D O 1
ATOM 15119 N N . GLY D 1 354 ? 72.136 75.619 64.329 1.00 28.35 354 GLY D N 1
ATOM 15120 C CA . GLY D 1 354 ? 73.030 76.704 64.705 1.00 28.11 354 GLY D CA 1
ATOM 15121 C C . GLY D 1 354 ? 72.729 77.907 63.839 1.00 28.07 354 GLY D C 1
ATOM 15122 O O . GLY D 1 354 ? 72.453 77.753 62.645 1.00 28.48 354 GLY D O 1
ATOM 15123 N N . ALA D 1 355 ? 72.776 79.098 64.434 1.00 27.82 355 ALA D N 1
ATOM 15124 C CA . ALA D 1 355 ? 72.600 80.354 63.698 1.00 27.67 355 ALA D CA 1
ATOM 15125 C C . ALA D 1 355 ? 73.413 80.395 62.401 1.00 27.85 355 ALA D C 1
ATOM 15126 O O . ALA D 1 355 ? 74.542 79.895 62.346 1.00 27.89 355 ALA D O 1
ATOM 15128 N N . LYS D 1 356 ? 72.825 80.987 61.363 1.00 27.68 356 LYS D N 1
ATOM 15129 C CA . LYS D 1 356 ? 73.484 81.126 60.067 1.00 27.93 356 LYS D CA 1
ATOM 15130 C C . LYS D 1 356 ? 74.368 82.371 60.006 1.00 28.14 356 LYS D C 1
ATOM 15131 O O . LYS D 1 356 ? 74.247 83.277 60.832 1.00 28.43 356 LYS D O 1
ATOM 15137 N N . GLN D 1 357 ? 75.262 82.402 59.023 1.00 28.66 357 GLN D N 1
ATOM 15138 C CA . GLN D 1 357 ? 75.944 83.634 58.650 1.00 29.00 357 GLN D CA 1
ATOM 15139 C C . GLN D 1 357 ? 75.128 84.278 57.543 1.00 29.28 357 GLN D C 1
ATOM 15140 O O . GLN D 1 357 ? 74.701 83.605 56.598 1.00 29.74 357 GLN D O 1
ATOM 15146 N N . ARG D 1 358 ? 74.882 85.577 57.649 1.00 29.51 358 ARG D N 1
ATOM 15147 C CA . ARG D 1 358 ? 74.163 86.251 56.575 1.00 29.58 358 ARG D CA 1
ATOM 15148 C C . ARG D 1 358 ? 75.122 86.954 55.633 1.00 29.79 358 ARG D C 1
ATOM 15149 O O . ARG D 1 358 ? 76.230 87.335 56.024 1.00 30.51 358 ARG D O 1
ATOM 15157 N N . HIS D 1 359 ? 74.706 87.080 54.376 1.00 29.66 359 HIS D N 1
ATOM 15158 C CA . HIS D 1 359 ? 75.528 87.698 53.339 1.00 29.38 359 HIS D CA 1
ATOM 15159 C C . HIS D 1 359 ? 75.561 89.216 53.515 1.00 29.29 359 HIS D C 1
ATOM 15160 O O . HIS D 1 359 ? 74.718 89.793 54.205 1.00 29.60 359 HIS D O 1
ATOM 15167 N N . ASP D 1 360 ? 76.546 89.850 52.890 1.00 29.15 360 ASP D N 1
ATOM 15168 C CA . ASP D 1 360 ? 76.778 91.278 53.057 1.00 28.79 360 ASP D CA 1
ATOM 15169 C C . ASP D 1 360 ? 75.879 92.091 52.129 1.00 28.79 360 ASP D C 1
ATOM 15170 O O . ASP D 1 360 ? 75.940 91.943 50.900 1.00 28.84 360 ASP D O 1
ATOM 15175 N N . ILE D 1 361 ? 75.037 92.943 52.713 1.00 28.53 361 ILE D N 1
ATOM 15176 C CA . ILE D 1 361 ? 74.275 93.913 51.918 1.00 28.11 361 ILE D CA 1
ATOM 15177 C C . ILE D 1 361 ? 74.646 95.354 52.285 1.00 28.08 361 ILE D C 1
ATOM 15178 O O . ILE D 1 361 ? 73.949 96.298 51.895 1.00 28.20 361 ILE D O 1
ATOM 15183 N N . GLU D 1 362 ? 75.757 95.518 53.010 1.00 28.10 362 GLU D N 1
ATOM 15184 C CA . GLU D 1 362 ? 76.188 96.847 53.481 1.00 28.18 362 GLU D CA 1
ATOM 15185 C C . GLU D 1 362 ? 76.381 97.871 52.364 1.00 28.20 362 GLU D C 1
ATOM 15186 O O . GLU D 1 362 ? 75.915 99.009 52.507 1.00 28.89 362 GLU D O 1
ATOM 15192 N N . PRO D 1 363 ? 77.055 97.488 51.253 1.00 28.16 363 PRO D N 1
ATOM 15193 C CA . PRO D 1 363 ? 77.089 98.375 50.078 1.00 28.06 363 PRO D CA 1
ATOM 15194 C C . PRO D 1 363 ? 75.716 98.908 49.651 1.00 28.11 363 PRO D C 1
ATOM 15195 O O . PRO D 1 363 ? 75.602 100.084 49.285 1.00 28.83 363 PRO D O 1
ATOM 15199 N N . LEU D 1 364 ? 74.691 98.058 49.694 1.00 27.86 364 LEU D N 1
ATOM 15200 C CA . LEU D 1 364 ? 73.332 98.462 49.329 1.00 27.54 364 LEU D CA 1
ATOM 15201 C C . LEU D 1 364 ? 72.711 99.389 50.386 1.00 27.79 364 LEU D C 1
ATOM 15202 O O . LEU D 1 364 ? 72.071 100.389 50.041 1.00 28.16 364 LEU D O 1
ATOM 15207 N N . ARG D 1 365 ? 72.910 99.054 51.661 1.00 27.87 365 ARG D N 1
ATOM 15208 C CA . ARG D 1 365 ? 72.430 99.883 52.779 1.00 28.11 365 ARG D CA 1
ATOM 15209 C C . ARG D 1 365 ? 73.094 101.261 52.791 1.00 28.40 365 ARG D C 1
ATOM 15210 O O . ARG D 1 365 ? 72.535 102.226 53.318 1.00 28.57 365 ARG D O 1
ATOM 15218 N N . ALA D 1 366 ? 74.295 101.342 52.223 1.00 28.74 366 ALA D N 1
ATOM 15219 C CA . ALA D 1 366 ? 75.022 102.599 52.144 1.00 28.90 366 ALA D CA 1
ATOM 15220 C C . ALA D 1 366 ? 74.438 103.485 51.049 1.00 29.12 366 ALA D C 1
ATOM 15221 O O . ALA D 1 366 ? 74.354 104.705 51.223 1.00 29.82 366 ALA D O 1
ATOM 15223 N N . ARG D 1 367 ? 74.028 102.865 49.940 1.00 29.15 367 ARG D N 1
ATOM 15224 C CA . ARG D 1 367 ? 73.446 103.573 48.800 1.00 29.12 367 ARG D CA 1
ATOM 15225 C C . ARG D 1 367 ? 72.043 104.096 49.093 1.00 29.32 367 ARG D C 1
ATOM 15226 O O . ARG D 1 367 ? 71.651 105.148 48.581 1.00 29.61 367 ARG D O 1
ATOM 15234 N N . ILE D 1 368 ? 71.282 103.341 49.887 1.00 29.34 368 ILE D N 1
ATOM 15235 C CA . ILE D 1 368 ? 69.946 103.756 50.322 1.00 29.04 368 ILE D CA 1
ATOM 15236 C C . ILE D 1 368 ? 70.053 104.904 51.323 1.00 29.10 368 ILE D C 1
ATOM 15237 O O . ILE D 1 368 ? 69.350 105.907 51.192 1.00 29.68 368 ILE D O 1
ATOM 15242 N N . ALA D 1 369 ? 70.935 104.757 52.308 1.00 29.37 369 ALA D N 1
ATOM 15243 C CA . ALA D 1 369 ? 71.183 105.813 53.286 1.00 29.76 369 ALA D CA 1
ATOM 15244 C C . ALA D 1 369 ? 71.659 107.105 52.612 1.00 30.30 369 ALA D C 1
ATOM 15245 O O . ALA D 1 369 ? 71.172 108.191 52.941 1.00 30.92 369 ALA D O 1
ATOM 15247 N N . GLU D 1 370 ? 72.590 106.987 51.661 1.00 30.65 370 GLU D N 1
ATOM 15248 C CA . GLU D 1 370 ? 73.120 108.157 50.953 1.00 30.80 370 GLU D CA 1
ATOM 15249 C C . GLU D 1 370 ? 72.050 108.807 50.078 1.00 30.74 370 GLU D C 1
ATOM 15250 O O . GLU D 1 370 ? 71.983 110.040 49.979 1.00 30.91 370 GLU D O 1
ATOM 15256 N N . PHE D 1 371 ? 71.214 107.967 49.470 1.00 30.59 371 PHE D N 1
ATOM 15257 C CA . PHE D 1 371 ? 70.119 108.395 48.595 1.00 30.34 371 PHE D CA 1
ATOM 15258 C C . PHE D 1 371 ? 69.094 109.235 49.352 1.00 30.33 371 PHE D C 1
ATOM 15259 O O . PHE D 1 371 ? 68.691 110.307 48.886 1.00 30.42 371 PHE D O 1
ATOM 15267 N N . LEU D 1 372 ? 68.689 108.749 50.526 1.00 30.17 372 LEU D N 1
ATOM 15268 C CA . LEU D 1 372 ? 67.679 109.414 51.352 1.00 30.13 372 LEU D CA 1
ATOM 15269 C C . LEU D 1 372 ? 68.164 110.757 51.892 1.00 30.53 372 LEU D C 1
ATOM 15270 O O . LEU D 1 372 ? 67.366 111.673 52.085 1.00 30.13 372 LEU D O 1
ATOM 15275 N N . ALA D 1 373 ? 69.474 110.858 52.127 1.00 30.95 373 ALA D N 1
ATOM 15276 C CA . ALA D 1 373 ? 70.093 112.076 52.646 1.00 31.21 373 ALA D CA 1
ATOM 15277 C C . ALA D 1 373 ? 70.485 113.097 51.556 1.00 31.76 373 ALA D C 1
ATOM 15278 O O . ALA D 1 373 ? 71.003 114.170 51.880 1.00 31.98 373 ALA D O 1
ATOM 15280 N N . ASP D 1 374 ? 70.222 112.768 50.287 1.00 32.16 374 ASP D N 1
ATOM 15281 C CA . ASP D 1 374 ? 70.561 113.621 49.132 1.00 32.85 374 ASP D CA 1
ATOM 15282 C C . ASP D 1 374 ? 70.345 115.115 49.408 1.00 33.53 374 ASP D C 1
ATOM 15283 O O . ASP D 1 374 ? 69.199 115.569 49.478 1.00 33.58 374 ASP D O 1
ATOM 15288 N N . PRO D 1 375 ? 71.450 115.882 49.566 1.00 34.32 375 PRO D N 1
ATOM 15289 C CA . PRO D 1 375 ? 71.351 117.298 49.928 1.00 34.72 375 PRO D CA 1
ATOM 15290 C C . PRO D 1 375 ? 71.273 118.249 48.735 1.00 35.30 375 PRO D C 1
ATOM 15291 O O . PRO D 1 375 ? 71.155 119.461 48.935 1.00 35.40 375 PRO D O 1
ATOM 15295 N N . GLU D 1 376 ? 71.331 117.714 47.517 1.00 35.78 376 GLU D N 1
ATOM 15296 C CA . GLU D 1 376 ? 71.303 118.541 46.321 1.00 36.64 376 GLU D CA 1
ATOM 15297 C C . GLU D 1 376 ? 69.956 119.247 46.156 1.00 36.97 376 GLU D C 1
ATOM 15298 O O . GLU D 1 376 ? 68.929 118.806 46.681 1.00 37.09 376 GLU D O 1
ATOM 15304 N N . THR D 1 377 ? 69.988 120.363 45.443 1.00 37.21 377 THR D N 1
ATOM 15305 C CA . THR D 1 377 ? 68.797 121.093 45.075 1.00 37.59 377 THR D CA 1
ATOM 15306 C C . THR D 1 377 ? 68.650 120.897 43.570 1.00 37.77 377 THR D C 1
ATOM 15307 O O . THR D 1 377 ? 69.635 120.622 42.877 1.00 37.96 377 THR D O 1
ATOM 15311 N N . TYR D 1 378 ? 67.427 121.001 43.062 1.00 37.70 378 TYR D N 1
ATOM 15312 C CA . TYR D 1 378 ? 67.173 120.728 41.654 1.00 37.48 378 TYR D CA 1
ATOM 15313 C C . TYR D 1 378 ? 66.395 121.857 41.002 1.00 37.83 378 TYR D C 1
ATOM 15314 O O . TYR D 1 378 ? 65.696 122.612 41.680 1.00 37.68 378 TYR D O 1
ATOM 15323 N N . GLU D 1 379 ? 66.522 121.963 39.681 1.00 38.20 379 GLU D N 1
ATOM 15324 C CA . GLU D 1 379 ? 65.972 123.095 38.939 1.00 38.56 379 GLU D CA 1
ATOM 15325 C C . GLU D 1 379 ? 64.453 123.063 38.825 1.00 38.65 379 GLU D C 1
ATOM 15326 O O . GLU D 1 379 ? 63.808 124.120 38.865 1.00 39.11 379 GLU D O 1
ATOM 15332 N N . ASP D 1 380 ? 63.884 121.865 38.687 1.00 38.09 380 ASP D N 1
ATOM 15333 C CA . ASP D 1 380 ? 62.462 121.744 38.357 1.00 37.70 380 ASP D CA 1
ATOM 15334 C C . ASP D 1 380 ? 61.597 121.155 39.480 1.00 37.15 380 ASP D C 1
ATOM 15335 O O . ASP D 1 380 ? 60.570 120.524 39.216 1.00 37.73 380 ASP D O 1
ATOM 15340 N N . GLY D 1 381 ? 62.008 121.380 40.728 1.00 36.03 381 GLY D N 1
ATOM 15341 C CA . GLY D 1 381 ? 61.289 120.873 41.895 1.00 34.26 381 GLY D CA 1
ATOM 15342 C C . GLY D 1 381 ? 62.134 119.892 42.680 1.00 33.07 381 GLY D C 1
ATOM 15343 O O . GLY D 1 381 ? 63.315 119.707 42.381 1.00 33.68 381 GLY D O 1
ATOM 15344 N N . MET D 1 382 ? 61.533 119.255 43.682 1.00 31.42 382 MET D N 1
ATOM 15345 C CA . MET D 1 382 ? 62.228 118.244 44.475 1.00 29.73 382 MET D CA 1
ATOM 15346 C C . MET D 1 382 ? 62.319 116.909 43.725 1.00 28.84 382 MET D C 1
ATOM 15347 O O . MET D 1 382 ? 61.728 116.740 42.652 1.00 28.58 382 MET D O 1
ATOM 15352 N N . ARG D 1 383 ? 63.088 115.981 44.286 1.00 27.74 383 ARG D N 1
ATOM 15353 C CA . ARG D 1 383 ? 63.119 114.600 43.817 1.00 26.97 383 ARG D CA 1
ATOM 15354 C C . ARG D 1 383 ? 62.420 113.734 44.868 1.00 25.85 383 ARG D C 1
ATOM 15355 O O . ARG D 1 383 ? 62.474 114.037 46.062 1.00 25.34 383 ARG D O 1
ATOM 15363 N N . VAL D 1 384 ? 61.757 112.667 44.423 1.00 24.70 384 VAL D N 1
ATOM 15364 C CA . VAL D 1 384 ? 60.843 111.913 45.295 1.00 23.52 384 VAL D CA 1
ATOM 15365 C C . VAL D 1 384 ? 61.509 111.295 46.540 1.00 22.90 384 VAL D C 1
ATOM 15366 O O . VAL D 1 384 ? 60.890 111.229 47.604 1.00 22.73 384 VAL D O 1
ATOM 15370 N N . HIS D 1 385 ? 62.765 110.867 46.423 1.00 22.47 385 HIS D N 1
ATOM 15371 C CA . HIS D 1 385 ? 63.484 110.333 47.593 1.00 21.96 385 HIS D CA 1
ATOM 15372 C C . HIS D 1 385 ? 63.658 111.353 48.725 1.00 21.75 385 HIS D C 1
ATOM 15373 O O . HIS D 1 385 ? 63.646 110.989 49.902 1.00 21.60 385 HIS D O 1
ATOM 15380 N N . GLN D 1 386 ? 63.796 112.629 48.364 1.00 21.37 386 GLN D N 1
ATOM 15381 C CA . GLN D 1 386 ? 63.864 113.705 49.351 1.00 21.41 386 GLN D CA 1
ATOM 15382 C C . GLN D 1 386 ? 62.509 113.925 50.023 1.00 21.29 386 GLN D C 1
ATOM 15383 O O . GLN D 1 386 ? 62.446 114.223 51.215 1.00 21.22 386 GLN D O 1
ATOM 15389 N N . VAL D 1 387 ? 61.437 113.782 49.243 1.00 21.08 387 VAL D N 1
ATOM 15390 C CA . VAL D 1 387 ? 60.074 113.926 49.747 1.00 21.42 387 VAL D CA 1
ATOM 15391 C C . VAL D 1 387 ? 59.784 112.859 50.796 1.00 21.30 387 VAL D C 1
ATOM 15392 O O . VAL D 1 387 ? 59.327 113.169 51.891 1.00 21.99 387 VAL D O 1
ATOM 15396 N N . ILE D 1 388 ? 60.079 111.607 50.464 1.00 21.31 388 ILE D N 1
ATOM 15397 C CA . ILE D 1 388 ? 59.859 110.494 51.382 1.00 21.10 388 ILE D CA 1
ATOM 15398 C C . ILE D 1 388 ? 60.756 110.558 52.625 1.00 21.12 388 ILE D C 1
ATOM 15399 O O . ILE D 1 388 ? 60.302 110.274 53.735 1.00 20.85 388 ILE D O 1
ATOM 15404 N N . ASP D 1 389 ? 62.014 110.952 52.447 1.00 21.31 389 ASP D N 1
ATOM 15405 C CA . ASP D 1 389 ? 62.900 111.196 53.603 1.00 21.75 389 ASP D CA 1
ATOM 15406 C C . ASP D 1 389 ? 62.323 112.230 54.585 1.00 21.63 389 ASP D C 1
ATOM 15407 O O . ASP D 1 389 ? 62.370 112.029 55.797 1.00 22.11 389 ASP D O 1
ATOM 15412 N N . SER D 1 390 ? 61.778 113.328 54.062 1.00 21.72 390 SER D N 1
ATOM 15413 C CA . SER D 1 390 ? 61.148 114.345 54.906 1.00 21.71 390 SER D CA 1
ATOM 15414 C C . SER D 1 390 ? 59.935 113.779 55.650 1.00 21.58 390 SER D C 1
ATOM 15415 O O . SER D 1 390 ? 59.763 114.028 56.844 1.00 21.41 390 SER D O 1
ATOM 15418 N N . MET D 1 391 ? 59.102 113.019 54.929 1.00 21.41 391 MET D N 1
ATOM 15419 C CA . MET D 1 391 ? 57.934 112.352 55.506 1.00 20.81 391 MET D CA 1
ATOM 15420 C C . MET D 1 391 ? 58.323 111.385 56.621 1.00 20.90 391 MET D C 1
ATOM 15421 O O . MET D 1 391 ? 57.672 111.366 57.668 1.00 20.74 391 MET D O 1
ATOM 15426 N N . ASN D 1 392 ? 59.383 110.595 56.400 1.00 20.94 392 ASN D N 1
ATOM 15427 C CA . ASN D 1 392 ? 59.913 109.673 57.421 1.00 21.17 392 ASN D CA 1
ATOM 15428 C C . ASN D 1 392 ? 60.339 110.411 58.684 1.00 21.54 392 ASN D C 1
ATOM 15429 O O . ASN D 1 392 ? 60.041 109.980 59.805 1.00 21.97 392 ASN D O 1
ATOM 15434 N N . THR D 1 393 ? 61.061 111.515 58.495 1.00 21.91 393 THR D N 1
ATOM 15435 C CA . THR D 1 393 ? 61.562 112.320 59.614 1.00 21.97 393 THR D CA 1
ATOM 15436 C C . THR D 1 393 ? 60.409 112.799 60.496 1.00 21.79 393 THR D C 1
ATOM 15437 O O . THR D 1 393 ? 60.425 112.597 61.708 1.00 22.36 393 THR D O 1
ATOM 15441 N N . VAL D 1 394 ? 59.403 113.410 59.882 1.00 21.86 394 VAL D N 1
ATOM 15442 C CA . VAL D 1 394 ? 58.279 113.978 60.632 1.00 21.93 394 VAL D CA 1
ATOM 15443 C C . VAL D 1 394 ? 57.341 112.888 61.183 1.00 22.47 394 VAL D C 1
ATOM 15444 O O . VAL D 1 394 ? 56.774 113.043 62.275 1.00 22.60 394 VAL D O 1
ATOM 15448 N N . MET D 1 395 ? 57.193 111.786 60.444 1.00 22.63 395 MET D N 1
ATOM 15449 C CA . MET D 1 395 ? 56.443 110.628 60.956 1.00 23.17 395 MET D CA 1
ATOM 15450 C C . MET D 1 395 ? 57.091 110.065 62.217 1.00 23.41 395 MET D C 1
ATOM 15451 O O . MET D 1 395 ? 56.395 109.750 63.188 1.00 23.81 395 MET D O 1
ATOM 15456 N N . GLU D 1 396 ? 58.418 109.957 62.211 1.00 23.71 396 GLU D N 1
ATOM 15457 C CA . GLU D 1 396 ? 59.141 109.452 63.381 1.00 24.29 396 GLU D CA 1
ATOM 15458 C C . GLU D 1 396 ? 58.961 110.367 64.597 1.00 24.68 396 GLU D C 1
ATOM 15459 O O . GLU D 1 396 ? 58.882 109.881 65.729 1.00 24.93 396 GLU D O 1
ATOM 15465 N N . GLU D 1 397 ? 58.889 111.679 64.347 1.00 24.90 397 GLU D N 1
ATOM 15466 C CA . GLU D 1 397 ? 58.599 112.690 65.376 1.00 24.88 397 GLU D CA 1
ATOM 15467 C C . GLU D 1 397 ? 57.156 112.630 65.881 1.00 24.96 397 GLU D C 1
ATOM 15468 O O . GLU D 1 397 ? 56.932 112.569 67.084 1.00 24.86 397 GLU D O 1
ATOM 15474 N N . ALA D 1 398 ? 56.185 112.641 64.966 1.00 25.25 398 ALA D N 1
ATOM 15475 C CA . ALA D 1 398 ? 54.761 112.697 65.326 1.00 25.45 398 ALA D CA 1
ATOM 15476 C C . ALA D 1 398 ? 54.215 111.432 65.999 1.00 25.81 398 ALA D C 1
ATOM 15477 O O . ALA D 1 398 ? 53.326 111.511 66.855 1.00 25.83 398 ALA D O 1
ATOM 15479 N N . ALA D 1 399 ? 54.741 110.274 65.608 1.00 25.99 399 ALA D N 1
ATOM 15480 C CA . ALA D 1 399 ? 54.189 108.993 66.036 1.00 26.33 399 ALA D CA 1
ATOM 15481 C C . ALA D 1 399 ? 54.882 108.418 67.261 1.00 26.67 399 ALA D C 1
ATOM 15482 O O . ALA D 1 399 ? 56.086 108.576 67.425 1.00 27.08 399 ALA D O 1
ATOM 15484 N N . GLU D 1 400 ? 54.122 107.734 68.110 1.00 26.96 400 GLU D N 1
ATOM 15485 C CA . GLU D 1 400 ? 54.709 106.889 69.146 1.00 27.58 400 GLU D CA 1
ATOM 15486 C C . GLU D 1 400 ? 55.500 105.765 68.475 1.00 27.51 400 GLU D C 1
ATOM 15487 O O . GLU D 1 400 ? 55.209 105.416 67.319 1.00 27.73 400 GLU D O 1
ATOM 15493 N N . PRO D 1 401 ? 56.514 105.209 69.175 1.00 27.47 401 PRO D N 1
ATOM 15494 C CA . PRO D 1 401 ? 57.231 104.047 68.631 1.00 27.19 401 PRO D CA 1
ATOM 15495 C C . PRO D 1 401 ? 56.274 102.897 68.309 1.00 26.67 401 PRO D C 1
ATOM 15496 O O . PRO D 1 401 ? 55.368 102.598 69.095 1.00 26.51 401 PRO D O 1
ATOM 15500 N N . GLY D 1 402 ? 56.471 102.284 67.144 1.00 26.11 402 GLY D N 1
ATOM 15501 C CA . GLY D 1 402 ? 55.602 101.219 66.660 1.00 25.19 402 GLY D CA 1
ATOM 15502 C C . GLY D 1 402 ? 54.238 101.683 66.177 1.00 24.63 402 GLY D C 1
ATOM 15503 O O . GLY D 1 402 ? 53.320 100.870 66.059 1.00 24.93 402 GLY D O 1
ATOM 15504 N N . GLU D 1 403 ? 54.099 102.982 65.907 1.00 23.72 403 GLU D N 1
ATOM 15505 C CA . GLU D 1 403 ? 52.825 103.555 65.461 1.00 23.18 403 GLU D CA 1
ATOM 15506 C C . GLU D 1 403 ? 53.001 104.409 64.212 1.00 22.41 403 GLU D C 1
ATOM 15507 O O . GLU D 1 403 ? 54.124 104.668 63.783 1.00 22.55 403 GLU D O 1
ATOM 15513 N N . GLY D 1 404 ? 51.887 104.830 63.622 1.00 21.51 404 GLY D N 1
ATOM 15514 C CA . GLY D 1 404 ? 51.920 105.655 62.423 1.00 20.53 404 GLY D CA 1
ATOM 15515 C C . GLY D 1 404 ? 51.673 104.843 61.166 1.00 20.07 404 GLY D C 1
ATOM 15516 O O . GLY D 1 404 ? 51.992 103.653 61.110 1.00 20.17 404 GLY D O 1
ATOM 15517 N N . THR D 1 405 ? 51.085 105.493 60.167 1.00 19.61 405 THR D N 1
ATOM 15518 C CA . THR D 1 405 ? 50.834 104.891 58.864 1.00 18.84 405 THR D CA 1
ATOM 15519 C C . THR D 1 405 ? 51.234 105.865 57.758 1.00 18.76 405 THR D C 1
ATOM 15520 O O . THR D 1 405 ? 50.839 107.036 57.777 1.00 18.76 405 THR D O 1
ATOM 15524 N N . ILE D 1 406 ? 52.017 105.371 56.804 1.00 18.20 406 ILE D N 1
ATOM 15525 C CA . ILE D 1 406 ? 52.257 106.079 55.553 1.00 18.05 406 ILE D CA 1
ATOM 15526 C C . ILE D 1 406 ? 51.501 105.343 54.436 1.00 17.91 406 ILE D C 1
ATOM 15527 O O . ILE D 1 406 ? 51.614 104.131 54.284 1.00 17.96 406 ILE D O 1
ATOM 15532 N N . VAL D 1 407 ? 50.712 106.090 53.678 1.00 17.67 407 VAL D N 1
ATOM 15533 C CA . VAL D 1 407 ? 49.904 105.529 52.611 1.00 17.39 407 VAL D CA 1
ATOM 15534 C C . VAL D 1 407 ? 50.463 106.059 51.300 1.00 17.43 407 VAL D C 1
ATOM 15535 O O . VAL D 1 407 ? 50.773 107.253 51.195 1.00 17.24 407 VAL D O 1
ATOM 15539 N N . SER D 1 408 ? 50.604 105.174 50.313 1.00 17.39 408 SER D N 1
ATOM 15540 C CA . SER D 1 408 ? 50.987 105.583 48.965 1.00 17.28 408 SER D CA 1
ATOM 15541 C C . SER D 1 408 ? 49.921 105.271 47.903 1.00 17.79 408 SER D C 1
ATOM 15542 O O . SER D 1 408 ? 49.411 104.139 47.822 1.00 18.03 408 SER D O 1
ATOM 15545 N N . ASP D 1 409 ? 49.592 106.274 47.090 1.00 17.38 409 ASP D N 1
ATOM 15546 C CA . ASP D 1 409 ? 48.771 106.058 45.902 1.00 17.59 409 ASP D CA 1
ATOM 15547 C C . ASP D 1 409 ? 49.654 105.347 44.865 1.00 17.64 409 ASP D C 1
ATOM 15548 O O . ASP D 1 409 ? 50.728 104.845 45.203 1.00 17.83 409 ASP D O 1
ATOM 15553 N N . ILE D 1 410 ? 49.210 105.307 43.614 1.00 17.79 410 ILE D N 1
ATOM 15554 C CA . ILE D 1 410 ? 49.885 104.532 42.577 1.00 17.71 410 ILE D CA 1
ATOM 15555 C C . ILE D 1 410 ? 50.564 105.452 41.568 1.00 18.00 410 ILE D C 1
ATOM 15556 O O . ILE D 1 410 ? 49.957 106.402 41.066 1.00 18.60 410 ILE D O 1
ATOM 15561 N N . GLY D 1 411 ? 51.825 105.161 41.274 1.00 17.90 411 GLY D N 1
ATOM 15562 C CA . GLY D 1 411 ? 52.573 105.893 40.252 1.00 18.22 411 GLY D CA 1
ATOM 15563 C C . GLY D 1 411 ? 54.038 105.540 40.380 1.00 18.09 411 GLY D C 1
ATOM 15564 O O . GLY D 1 411 ? 54.395 104.686 41.192 1.00 17.78 411 GLY D O 1
ATOM 15565 N N . PHE D 1 412 ? 54.891 106.192 39.589 1.00 18.81 412 PHE D N 1
ATOM 15566 C CA . PHE D 1 412 ? 56.349 105.990 39.708 1.00 19.38 412 PHE D CA 1
ATOM 15567 C C . PHE D 1 412 ? 56.828 106.259 41.140 1.00 18.98 412 PHE D C 1
ATOM 15568 O O . PHE D 1 412 ? 57.599 105.488 41.698 1.00 19.18 412 PHE D O 1
ATOM 15576 N N . PHE D 1 413 ? 56.312 107.326 41.745 1.00 19.25 413 PHE D N 1
ATOM 15577 C CA . PHE D 1 413 ? 56.623 107.700 43.131 1.00 19.05 413 PHE D CA 1
ATOM 15578 C C . PHE D 1 413 ? 56.362 106.576 44.153 1.00 19.24 413 PHE D C 1
ATOM 15579 O O . PHE D 1 413 ? 56.965 106.564 45.225 1.00 19.20 413 PHE D O 1
ATOM 15587 N N . ARG D 1 414 ? 55.436 105.664 43.837 1.00 19.38 414 ARG D N 1
ATOM 15588 C CA . ARG D 1 414 ? 55.015 104.614 44.779 1.00 19.37 414 ARG D CA 1
ATOM 15589 C C . ARG D 1 414 ? 56.175 103.673 45.097 1.00 19.50 414 ARG D C 1
ATOM 15590 O O . ARG D 1 414 ? 56.306 103.188 46.221 1.00 19.84 414 ARG D O 1
ATOM 15598 N N . HIS D 1 415 ? 57.014 103.429 44.099 1.00 20.09 415 HIS D N 1
ATOM 15599 C CA . HIS D 1 415 ? 58.159 102.545 44.262 1.00 20.92 415 HIS D CA 1
ATOM 15600 C C . HIS D 1 415 ? 59.232 103.128 45.153 1.00 20.58 415 HIS D C 1
ATOM 15601 O O . HIS D 1 415 ? 59.970 102.380 45.780 1.00 20.35 415 HIS D O 1
ATOM 15608 N N . TYR D 1 416 ? 59.282 104.460 45.241 1.00 20.78 416 TYR D N 1
ATOM 15609 C CA . TYR D 1 416 ? 60.124 105.132 46.236 1.00 21.15 416 TYR D CA 1
ATOM 15610 C C . TYR D 1 416 ? 59.548 104.921 47.634 1.00 20.87 416 TYR D C 1
ATOM 15611 O O . TYR D 1 416 ? 60.290 104.777 48.596 1.00 21.22 416 TYR D O 1
ATOM 15620 N N . GLY D 1 417 ? 58.219 104.923 47.742 1.00 20.83 417 GLY D N 1
ATOM 15621 C CA . GLY D 1 417 ? 57.555 104.634 49.014 1.00 20.25 417 GLY D CA 1
ATOM 15622 C C . GLY D 1 417 ? 57.811 103.203 49.450 1.00 20.15 417 GLY D C 1
ATOM 15623 O O . GLY D 1 417 ? 58.069 102.938 50.621 1.00 20.20 417 GLY D O 1
ATOM 15624 N N . VAL D 1 418 ? 57.734 102.275 48.499 1.00 20.18 418 VAL D N 1
ATOM 15625 C CA . VAL D 1 418 ? 58.021 100.862 48.776 1.00 20.15 418 VAL D CA 1
ATOM 15626 C C . VAL D 1 418 ? 59.453 100.687 49.288 1.00 20.48 418 VAL D C 1
ATOM 15627 O O . VAL D 1 418 ? 59.687 99.996 50.273 1.00 20.78 418 VAL D O 1
ATOM 15631 N N . LEU D 1 419 ? 60.402 101.341 48.630 1.00 21.06 419 LEU D N 1
ATOM 15632 C CA . LEU D 1 419 ? 61.814 101.210 49.001 1.00 21.85 419 LEU D CA 1
ATOM 15633 C C . LEU D 1 419 ? 62.209 101.957 50.276 1.00 22.16 419 LEU D C 1
ATOM 15634 O O . LEU D 1 419 ? 62.968 101.433 51.090 1.00 23.06 419 LEU D O 1
ATOM 15639 N N . PHE D 1 420 ? 61.682 103.167 50.452 1.00 22.44 420 PHE D N 1
ATOM 15640 C CA . PHE D 1 420 ? 62.226 104.097 51.442 1.00 22.65 420 PHE D CA 1
ATOM 15641 C C . PHE D 1 420 ? 61.313 104.452 52.608 1.00 22.59 420 PHE D C 1
ATOM 15642 O O . PHE D 1 420 ? 61.808 104.808 53.682 1.00 23.15 420 PHE D O 1
ATOM 15650 N N . ALA D 1 421 ? 59.995 104.362 52.415 1.00 22.32 421 ALA D N 1
ATOM 15651 C CA . ALA D 1 421 ? 59.059 104.825 53.446 1.00 22.25 421 ALA D CA 1
ATOM 15652 C C . ALA D 1 421 ? 59.194 104.047 54.739 1.00 22.28 421 ALA D C 1
ATOM 15653 O O . ALA D 1 421 ? 59.433 102.831 54.727 1.00 22.67 421 ALA D O 1
ATOM 15655 N N . ARG D 1 422 ? 59.060 104.770 55.849 1.00 22.23 422 ARG D N 1
ATOM 15656 C CA . ARG D 1 422 ? 59.181 104.222 57.194 1.00 22.25 422 ARG D CA 1
ATOM 15657 C C . ARG D 1 422 ? 57.988 103.329 57.515 1.00 22.10 422 ARG D C 1
ATOM 15658 O O . ARG D 1 422 ? 56.843 103.692 57.233 1.00 22.47 422 ARG D O 1
ATOM 15666 N N . ALA D 1 423 ? 58.256 102.165 58.100 1.00 22.00 423 ALA D N 1
ATOM 15667 C CA . ALA D 1 423 ? 57.191 101.284 58.590 1.00 21.87 423 ALA D CA 1
ATOM 15668 C C . ALA D 1 423 ? 57.621 100.616 59.880 1.00 22.02 423 ALA D C 1
ATOM 15669 O O . ALA D 1 423 ? 58.434 99.693 59.866 1.00 22.48 423 ALA D O 1
ATOM 15671 N N . ASP D 1 424 ? 57.075 101.081 60.999 1.00 22.08 424 ASP D N 1
ATOM 15672 C CA . ASP D 1 424 ? 57.493 100.571 62.303 1.00 21.94 424 ASP D CA 1
ATOM 15673 C C . ASP D 1 424 ? 56.482 99.598 62.917 1.00 21.62 424 ASP D C 1
ATOM 15674 O O . ASP D 1 424 ? 56.605 99.232 64.081 1.00 21.91 424 ASP D O 1
ATOM 15679 N N . GLN D 1 425 ? 55.491 99.180 62.128 1.00 20.94 425 GLN D N 1
ATOM 15680 C CA . GLN D 1 425 ? 54.522 98.169 62.544 1.00 20.45 425 GLN D CA 1
ATOM 15681 C C . GLN D 1 425 ? 53.948 97.484 61.298 1.00 20.34 425 GLN D C 1
ATOM 15682 O O . GLN D 1 425 ? 54.065 98.026 60.193 1.00 20.71 425 GLN D O 1
ATOM 15688 N N . PRO D 1 426 ? 53.346 96.286 61.458 1.00 20.01 426 PRO D N 1
ATOM 15689 C CA . PRO D 1 426 ? 52.636 95.688 60.318 1.00 19.61 426 PRO D CA 1
ATOM 15690 C C . PRO D 1 426 ? 51.545 96.628 59.793 1.00 19.45 426 PRO D C 1
ATOM 15691 O O . PRO D 1 426 ? 50.795 97.211 60.579 1.00 19.20 426 PRO D O 1
ATOM 15695 N N . PHE D 1 427 ? 51.493 96.782 58.471 1.00 19.39 427 PHE D N 1
ATOM 15696 C CA . PHE D 1 427 ? 50.599 97.735 57.800 1.00 19.53 427 PHE D CA 1
ATOM 15697 C C . PHE D 1 427 ? 50.951 99.175 58.174 1.00 19.54 427 PHE D C 1
ATOM 15698 O O . PHE D 1 427 ? 50.074 100.044 58.225 1.00 19.50 427 PHE D O 1
ATOM 15706 N N . GLY D 1 428 ? 52.242 99.408 58.433 1.00 19.28 428 GLY D N 1
ATOM 15707 C CA . GLY D 1 428 ? 52.762 100.745 58.730 1.00 19.02 428 GLY D CA 1
ATOM 15708 C C . GLY D 1 428 ? 53.003 101.517 57.453 1.00 18.99 428 GLY D C 1
ATOM 15709 O O . GLY D 1 428 ? 53.091 102.747 57.471 1.00 19.17 428 GLY D O 1
ATOM 15710 N N . PHE D 1 429 ? 53.151 100.781 56.351 1.00 18.54 429 PHE D N 1
ATOM 15711 C CA . PHE D 1 429 ? 53.143 101.344 55.014 1.00 18.41 429 PHE D CA 1
ATOM 15712 C C . PHE D 1 429 ? 52.057 100.648 54.207 1.00 18.43 429 PHE D C 1
ATOM 15713 O O . PHE D 1 429 ? 52.051 99.413 54.091 1.00 18.49 429 PHE D O 1
ATOM 15721 N N . LEU D 1 430 ? 51.144 101.441 53.649 1.00 18.21 430 LEU D N 1
ATOM 15722 C CA . LEU D 1 430 ? 50.031 100.893 52.892 1.00 18.23 430 LEU D CA 1
ATOM 15723 C C . LEU D 1 430 ? 50.075 101.339 51.448 1.00 17.85 430 LEU D C 1
ATOM 15724 O O . LEU D 1 430 ? 50.245 102.522 51.150 1.00 17.83 430 LEU D O 1
ATOM 15729 N N . THR D 1 431 ? 49.914 100.379 50.553 1.00 17.07 431 THR D N 1
ATOM 15730 C CA . THR D 1 431 ? 49.656 100.679 49.156 1.00 16.83 431 THR D CA 1
ATOM 15731 C C . THR D 1 431 ? 48.842 99.526 48.571 1.00 16.61 431 THR D C 1
ATOM 15732 O O . THR D 1 431 ? 48.599 98.537 49.265 1.00 16.26 431 THR D O 1
ATOM 15736 N N . SER D 1 432 ? 48.426 99.663 47.312 1.00 16.38 432 SER D N 1
ATOM 15737 C CA . SER D 1 432 ? 47.666 98.620 46.624 1.00 16.51 432 SER D CA 1
ATOM 15738 C C . SER D 1 432 ? 48.597 97.839 45.712 1.00 16.56 432 SER D C 1
ATOM 15739 O O . SER D 1 432 ? 48.992 98.330 44.655 1.00 16.84 432 SER D O 1
ATOM 15742 N N . ALA D 1 433 ? 48.950 96.628 46.130 1.00 17.01 433 ALA D N 1
ATOM 15743 C CA . ALA D 1 433 ? 49.911 95.779 45.395 1.00 17.18 433 ALA D CA 1
ATOM 15744 C C . ALA D 1 433 ? 49.272 94.877 44.319 1.00 17.38 433 ALA D C 1
ATOM 15745 O O . ALA D 1 433 ? 49.887 94.610 43.274 1.00 18.06 433 ALA D O 1
ATOM 15747 N N . GLY D 1 434 ? 48.045 94.413 44.566 1.00 17.00 434 GLY D N 1
ATOM 15748 C CA . GLY D 1 434 ? 47.354 93.527 43.624 1.00 16.31 434 GLY D CA 1
ATOM 15749 C C . GLY D 1 434 ? 46.540 94.242 42.557 1.00 16.40 434 GLY D C 1
ATOM 15750 O O . GLY D 1 434 ? 46.698 93.958 41.375 1.00 16.45 434 GLY D O 1
ATOM 15751 N N . CYS D 1 435 ? 45.658 95.153 42.970 1.00 15.68 435 CYS D N 1
ATOM 15752 C CA . CYS D 1 435 ? 44.825 95.914 42.033 1.00 15.86 435 CYS D CA 1
ATOM 15753 C C . CYS D 1 435 ? 45.543 97.159 41.461 1.00 16.02 435 CYS D C 1
ATOM 15754 O O . CYS D 1 435 ? 45.469 97.420 40.256 1.00 16.23 435 CYS D O 1
ATOM 15757 N N . SER D 1 436 ? 46.240 97.899 42.328 1.00 16.09 436 SER D N 1
ATOM 15758 C CA . SER D 1 436 ? 46.941 99.155 41.967 1.00 16.09 436 SER D CA 1
ATOM 15759 C C . SER D 1 436 ? 46.097 100.149 41.171 1.00 15.88 436 SER D C 1
ATOM 15760 O O . SER D 1 436 ? 46.542 100.663 40.127 1.00 15.59 436 SER D O 1
ATOM 15763 N N . SER D 1 437 ? 44.879 100.414 41.646 1.00 15.08 437 SER D N 1
ATOM 15764 C CA . SER D 1 437 ? 44.079 101.465 41.051 1.00 14.71 437 SER D CA 1
ATOM 15765 C C . SER D 1 437 ? 44.652 102.801 41.500 1.00 15.02 437 SER D C 1
ATOM 15766 O O . SER D 1 437 ? 44.827 103.015 42.704 1.00 14.94 437 SER D O 1
ATOM 15769 N N . PHE D 1 438 ? 44.933 103.701 40.556 1.00 15.28 438 PHE D N 1
ATOM 15770 C CA . PHE D 1 438 ? 45.245 105.083 40.948 1.00 15.53 438 PHE D CA 1
ATOM 15771 C C . PHE D 1 438 ? 44.018 105.738 41.607 1.00 15.54 438 PHE D C 1
ATOM 15772 O O . PHE D 1 438 ? 42.894 105.300 41.380 1.00 15.60 438 PHE D O 1
ATOM 15780 N N . GLY D 1 439 ? 44.245 106.730 42.467 1.00 15.35 439 GLY D N 1
ATOM 15781 C CA . GLY D 1 439 ? 43.173 107.307 43.274 1.00 14.77 439 GLY D CA 1
ATOM 15782 C C . GLY D 1 439 ? 42.965 106.591 44.599 1.00 14.69 439 GLY D C 1
ATOM 15783 O O . GLY D 1 439 ? 42.177 107.040 45.438 1.00 14.76 439 GLY D O 1
ATOM 15784 N N . TYR D 1 440 ? 43.692 105.487 44.782 1.00 14.61 440 TYR D N 1
ATOM 15785 C CA . TYR D 1 440 ? 43.667 104.634 45.984 1.00 14.51 440 TYR D CA 1
ATOM 15786 C C . TYR D 1 440 ? 43.975 105.383 47.279 1.00 14.74 440 TYR D C 1
ATOM 15787 O O . TYR D 1 440 ? 43.442 105.055 48.345 1.00 14.46 440 TYR D O 1
ATOM 15796 N N . GLY D 1 441 ? 44.850 106.379 47.180 1.00 14.81 441 GLY D N 1
ATOM 15797 C CA . GLY D 1 441 ? 45.417 107.044 48.350 1.00 14.64 441 GLY D CA 1
ATOM 15798 C C . GLY D 1 441 ? 44.448 107.636 49.349 1.00 14.43 441 GLY D C 1
ATOM 15799 O O . GLY D 1 441 ? 44.547 107.352 50.535 1.00 14.76 441 GLY D O 1
ATOM 15800 N N . ILE D 1 442 ? 43.516 108.468 48.886 1.00 14.48 442 ILE D N 1
ATOM 15801 C CA . ILE D 1 442 ? 42.565 109.109 49.804 1.00 14.00 442 ILE D CA 1
ATOM 15802 C C . ILE D 1 442 ? 41.725 108.094 50.614 1.00 13.98 442 ILE D C 1
ATOM 15803 O O . ILE D 1 442 ? 41.722 108.159 51.840 1.00 13.93 442 ILE D O 1
ATOM 15808 N N . PRO D 1 443 ? 41.022 107.149 49.941 1.00 13.99 443 PRO D N 1
ATOM 15809 C CA . PRO D 1 443 ? 40.253 106.167 50.732 1.00 13.91 443 PRO D CA 1
ATOM 15810 C C . PRO D 1 443 ? 41.078 105.306 51.685 1.00 14.18 443 PRO D C 1
ATOM 15811 O O . PRO D 1 443 ? 40.609 104.985 52.786 1.00 14.51 443 PRO D O 1
ATOM 15815 N N . ALA D 1 444 ? 42.281 104.917 51.273 1.00 14.01 444 ALA D N 1
ATOM 15816 C CA . ALA D 1 444 ? 43.149 104.124 52.133 1.00 14.85 444 ALA D CA 1
ATOM 15817 C C . ALA D 1 444 ? 43.572 104.903 53.376 1.00 15.14 444 ALA D C 1
ATOM 15818 O O . ALA D 1 444 ? 43.650 104.335 54.461 1.00 15.80 444 ALA D O 1
ATOM 15820 N N . ALA D 1 445 ? 43.837 106.200 53.214 1.00 15.49 445 ALA D N 1
ATOM 15821 C CA . ALA D 1 445 ? 44.145 107.088 54.339 1.00 15.49 445 ALA D CA 1
ATOM 15822 C C . ALA D 1 445 ? 42.946 107.225 55.280 1.00 15.91 445 ALA D C 1
ATOM 15823 O O . ALA D 1 445 ? 43.111 107.204 56.497 1.00 15.91 445 ALA D O 1
ATOM 15825 N N . ILE D 1 446 ? 41.745 107.362 54.710 1.00 16.17 446 ILE D N 1
ATOM 15826 C CA . ILE D 1 446 ? 40.501 107.379 55.490 1.00 16.47 446 ILE D CA 1
ATOM 15827 C C . ILE D 1 446 ? 40.374 106.103 56.328 1.00 16.71 446 ILE D C 1
ATOM 15828 O O . ILE D 1 446 ? 40.242 106.168 57.552 1.00 16.79 446 ILE D O 1
ATOM 15833 N N . GLY D 1 447 ? 40.444 104.949 55.660 1.00 17.05 447 GLY D N 1
ATOM 15834 C CA . GLY D 1 447 ? 40.445 103.647 56.327 1.00 17.21 447 GLY D CA 1
ATOM 15835 C C . GLY D 1 447 ? 41.513 103.508 57.405 1.00 17.63 447 GLY D C 1
ATOM 15836 O O . GLY D 1 447 ? 41.237 102.999 58.496 1.00 17.67 447 GLY D O 1
ATOM 15837 N N . ALA D 1 448 ? 42.726 103.965 57.106 1.00 17.70 448 ALA D N 1
ATOM 15838 C CA . ALA D 1 448 ? 43.847 103.883 58.056 1.00 17.99 448 ALA D CA 1
ATOM 15839 C C . ALA D 1 448 ? 43.675 104.794 59.271 1.00 18.14 448 ALA D C 1
ATOM 15840 O O . ALA D 1 448 ? 43.937 104.378 60.403 1.00 18.10 448 ALA D O 1
ATOM 15842 N N . GLN D 1 449 ? 43.215 106.023 59.038 1.00 18.46 449 GLN D N 1
ATOM 15843 C CA . GLN D 1 449 ? 42.973 106.965 60.133 1.00 18.93 449 GLN D CA 1
ATOM 15844 C C . GLN D 1 449 ? 41.830 106.516 61.045 1.00 19.25 449 GLN D C 1
ATOM 15845 O O . GLN D 1 449 ? 41.911 106.664 62.261 1.00 19.58 449 GLN D O 1
ATOM 15851 N N . MET D 1 450 ? 40.775 105.953 60.458 1.00 19.70 450 MET D N 1
ATOM 15852 C CA . MET D 1 450 ? 39.658 105.399 61.229 1.00 19.59 450 MET D CA 1
ATOM 15853 C C . MET D 1 450 ? 40.060 104.163 62.036 1.00 20.02 450 MET D C 1
ATOM 15854 O O . MET D 1 450 ? 39.584 103.962 63.156 1.00 20.19 450 MET D O 1
ATOM 15859 N N . ALA D 1 451 ? 40.949 103.346 61.473 1.00 20.13 451 ALA D N 1
ATOM 15860 C CA . ALA D 1 451 ? 41.467 102.156 62.155 1.00 20.48 451 ALA D CA 1
ATOM 15861 C C . ALA D 1 451 ? 42.415 102.515 63.299 1.00 20.86 451 ALA D C 1
ATOM 15862 O O . ALA D 1 451 ? 42.517 101.779 64.287 1.00 21.06 451 ALA D O 1
ATOM 15864 N N . ARG D 1 452 ? 43.111 103.640 63.149 1.00 21.21 452 ARG D N 1
ATOM 15865 C CA . ARG D 1 452 ? 44.133 104.090 64.101 1.00 21.50 452 ARG D CA 1
ATOM 15866 C C . ARG D 1 452 ? 43.915 105.574 64.444 1.00 22.23 452 ARG D C 1
ATOM 15867 O O . ARG D 1 452 ? 44.717 106.430 64.060 1.00 22.44 452 ARG D O 1
ATOM 15875 N N . PRO D 1 453 ? 42.816 105.883 65.166 1.00 22.90 453 PRO D N 1
ATOM 15876 C CA . PRO D 1 453 ? 42.390 107.272 65.380 1.00 23.40 453 PRO D CA 1
ATOM 15877 C C . PRO D 1 453 ? 43.399 108.148 66.122 1.00 23.84 453 PRO D C 1
ATOM 15878 O O . PRO D 1 453 ? 43.413 109.367 65.929 1.00 24.05 453 PRO D O 1
ATOM 15882 N N . ASP D 1 454 ? 44.244 107.530 66.939 1.00 24.46 454 ASP D N 1
ATOM 15883 C CA . ASP D 1 454 ? 45.224 108.267 67.732 1.00 24.98 454 ASP D CA 1
ATOM 15884 C C . ASP D 1 454 ? 46.635 108.236 67.132 1.00 24.72 454 ASP D C 1
ATOM 15885 O O . ASP D 1 454 ? 47.602 108.642 67.784 1.00 25.10 454 ASP D O 1
ATOM 15890 N N . GLN D 1 455 ? 46.744 107.786 65.879 1.00 24.00 455 GLN D N 1
ATOM 15891 C CA . GLN D 1 455 ? 48.038 107.702 65.194 1.00 22.86 455 GLN D CA 1
ATOM 15892 C C . GLN D 1 455 ? 48.127 108.659 64.001 1.00 22.39 455 GLN D C 1
ATOM 15893 O O . GLN D 1 455 ? 47.114 108.923 63.350 1.00 22.65 455 GLN D O 1
ATOM 15899 N N . PRO D 1 456 ? 49.337 109.184 63.706 1.00 21.96 456 PRO D N 1
ATOM 15900 C CA . PRO D 1 456 ? 49.486 110.035 62.519 1.00 21.44 456 PRO D CA 1
ATOM 15901 C C . PRO D 1 456 ? 49.326 109.213 61.244 1.00 20.70 456 PRO D C 1
ATOM 15902 O O . PRO D 1 456 ? 49.802 108.080 61.170 1.00 20.85 456 PRO D O 1
ATOM 15906 N N . THR D 1 457 ? 48.652 109.791 60.258 1.00 20.21 457 THR D N 1
ATOM 15907 C CA . THR D 1 457 ? 48.444 109.155 58.970 1.00 19.43 457 THR D CA 1
ATOM 15908 C C . THR D 1 457 ? 48.943 110.141 57.935 1.00 19.28 457 THR D C 1
ATOM 15909 O O . THR D 1 457 ? 48.408 111.240 57.836 1.00 19.44 457 THR D O 1
ATOM 15913 N N . PHE D 1 458 ? 49.984 109.765 57.190 1.00 19.18 458 PHE D N 1
ATOM 15914 C CA . PHE D 1 458 ? 50.443 110.555 56.040 1.00 19.12 458 PHE D CA 1
ATOM 15915 C C . PHE D 1 458 ? 50.105 109.853 54.730 1.00 18.86 458 PHE D C 1
ATOM 15916 O O . PHE D 1 458 ? 50.212 108.630 54.635 1.00 19.18 458 PHE D O 1
ATOM 15924 N N . LEU D 1 459 ? 49.699 110.634 53.729 1.00 18.32 459 LEU D N 1
ATOM 15925 C CA . LEU D 1 459 ? 49.485 110.132 52.376 1.00 17.85 459 LEU D CA 1
ATOM 15926 C C . LEU D 1 459 ? 50.433 110.810 51.387 1.00 17.94 459 LEU D C 1
ATOM 15927 O O . LEU D 1 459 ? 50.593 112.029 51.424 1.00 17.74 459 LEU D O 1
ATOM 15932 N N . ILE D 1 460 ? 51.038 110.012 50.504 1.00 17.73 460 ILE D N 1
ATOM 15933 C CA . ILE D 1 460 ? 51.720 110.525 49.319 1.00 17.61 460 ILE D CA 1
ATOM 15934 C C . ILE D 1 460 ? 51.013 110.029 48.054 1.00 17.90 460 ILE D C 1
ATOM 15935 O O . ILE D 1 460 ? 50.709 108.836 47.925 1.00 17.91 460 ILE D O 1
ATOM 15940 N N . ALA D 1 461 ? 50.736 110.959 47.142 1.00 17.84 461 ALA D N 1
ATOM 15941 C CA . ALA D 1 461 ? 50.090 110.668 45.868 1.00 18.00 461 ALA D CA 1
ATOM 15942 C C . ALA D 1 461 ? 50.695 111.551 44.785 1.00 18.24 461 ALA D C 1
ATOM 15943 O O . ALA D 1 461 ? 51.269 112.600 45.089 1.00 18.45 461 ALA D O 1
ATOM 15945 N N . GLY D 1 462 ? 50.580 111.113 43.531 1.00 17.91 462 GLY D N 1
ATOM 15946 C CA . GLY D 1 462 ? 51.016 111.887 42.375 1.00 17.84 462 GLY D CA 1
ATOM 15947 C C . GLY D 1 462 ? 49.833 112.629 41.786 1.00 18.03 462 GLY D C 1
ATOM 15948 O O . GLY D 1 462 ? 48.686 112.317 42.099 1.00 18.10 462 GLY D O 1
ATOM 15949 N N . ASP D 1 463 ? 50.093 113.609 40.929 1.00 17.70 463 ASP D N 1
ATOM 15950 C CA . ASP D 1 463 ? 49.009 114.428 40.394 1.00 17.68 463 ASP D CA 1
ATOM 15951 C C . ASP D 1 463 ? 48.002 113.623 39.570 1.00 17.73 463 ASP D C 1
ATOM 15952 O O . ASP D 1 463 ? 46.801 113.870 39.652 1.00 17.39 463 ASP D O 1
ATOM 15957 N N . GLY D 1 464 ? 48.498 112.658 38.792 1.00 17.89 464 GLY D N 1
ATOM 15958 C CA . GLY D 1 464 ? 47.657 111.819 37.940 1.00 17.54 464 GLY D CA 1
ATOM 15959 C C . GLY D 1 464 ? 46.661 111.017 38.749 1.00 17.83 464 GLY D C 1
ATOM 15960 O O . GLY D 1 464 ? 45.445 111.138 38.553 1.00 18.24 464 GLY D O 1
ATOM 15961 N N . GLY D 1 465 ? 47.184 110.214 39.669 1.00 17.73 465 GLY D N 1
ATOM 15962 C CA . GLY D 1 465 ? 46.368 109.383 40.558 1.00 17.38 465 GLY D CA 1
ATOM 15963 C C . GLY D 1 465 ? 45.538 110.155 41.564 1.00 17.56 465 GLY D C 1
ATOM 15964 O O . GLY D 1 465 ? 44.357 109.849 41.763 1.00 17.76 465 GLY D O 1
ATOM 15965 N N . PHE D 1 466 ? 46.139 111.165 42.198 1.00 17.32 466 PHE D N 1
ATOM 15966 C CA . PHE D 1 466 ? 45.406 111.971 43.169 1.00 16.77 466 PHE D CA 1
ATOM 15967 C C . PHE D 1 466 ? 44.184 112.626 42.536 1.00 16.52 466 PHE D C 1
ATOM 15968 O O . PHE D 1 466 ? 43.086 112.543 43.079 1.00 16.70 466 PHE D O 1
ATOM 15976 N N . HIS D 1 467 ? 44.362 113.258 41.380 1.00 16.36 467 HIS D N 1
ATOM 15977 C CA . HIS D 1 467 ? 43.268 114.014 40.794 1.00 15.78 467 HIS D CA 1
ATOM 15978 C C . HIS D 1 467 ? 42.163 113.118 40.242 1.00 15.92 467 HIS D C 1
ATOM 15979 O O . HIS D 1 467 ? 41.026 113.565 40.093 1.00 16.60 467 HIS D O 1
ATOM 15986 N N . SER D 1 468 ? 42.480 111.852 39.969 1.00 15.61 468 SER D N 1
ATOM 15987 C CA . SER D 1 468 ? 41.478 110.904 39.495 1.00 15.74 468 SER D CA 1
ATOM 15988 C C . SER D 1 468 ? 40.401 110.680 40.552 1.00 15.61 468 SER D C 1
ATOM 15989 O O . SER D 1 468 ? 39.268 110.332 40.217 1.00 16.36 468 SER D O 1
ATOM 15992 N N . ASN D 1 469 ? 40.752 110.937 41.813 1.00 15.52 469 ASN D N 1
ATOM 15993 C CA . ASN D 1 469 ? 39.867 110.698 42.955 1.00 15.49 469 ASN D CA 1
ATOM 15994 C C . ASN D 1 469 ? 39.922 111.805 44.036 1.00 15.58 469 ASN D C 1
ATOM 15995 O O . ASN D 1 469 ? 39.718 111.534 45.223 1.00 15.92 469 ASN D O 1
ATOM 16000 N N . SER D 1 470 ? 40.171 113.047 43.621 1.00 15.32 470 SER D N 1
ATOM 16001 C CA . SER D 1 470 ? 40.453 114.153 44.552 1.00 15.59 470 SER D CA 1
ATOM 16002 C C . SER D 1 470 ? 39.232 114.716 45.261 1.00 15.85 470 SER D C 1
ATOM 16003 O O . SER D 1 470 ? 39.359 115.380 46.292 1.00 16.31 470 SER D O 1
ATOM 16006 N N . SER D 1 471 ? 38.051 114.462 44.705 1.00 15.84 471 SER D N 1
ATOM 16007 C CA . SER D 1 471 ? 36.810 115.005 45.238 1.00 15.95 471 SER D CA 1
ATOM 16008 C C . SER D 1 471 ? 36.514 114.578 46.661 1.00 15.99 471 SER D C 1
ATOM 16009 O O . SER D 1 471 ? 35.820 115.298 47.387 1.00 16.03 471 SER D O 1
ATOM 16012 N N . ASP D 1 472 ? 37.025 113.412 47.060 1.00 15.94 472 ASP D N 1
ATOM 16013 C CA . ASP D 1 472 ? 36.828 112.933 48.426 1.00 15.85 472 ASP D CA 1
ATOM 16014 C C . ASP D 1 472 ? 37.702 113.644 49.449 1.00 15.89 472 ASP D C 1
ATOM 16015 O O . ASP D 1 472 ? 37.686 113.288 50.623 1.00 16.03 472 ASP D O 1
ATOM 16020 N N . LEU D 1 473 ? 38.438 114.669 49.012 1.00 16.33 473 LEU D N 1
ATOM 16021 C CA . LEU D 1 473 ? 38.999 115.652 49.945 1.00 16.47 473 LEU D CA 1
ATOM 16022 C C . LEU D 1 473 ? 37.901 116.223 50.855 1.00 16.77 473 LEU D C 1
ATOM 16023 O O . LEU D 1 473 ? 38.140 116.454 52.036 1.00 16.75 473 LEU D O 1
ATOM 16028 N N . GLU D 1 474 ? 36.707 116.442 50.297 1.00 17.06 474 GLU D N 1
ATOM 16029 C CA . GLU D 1 474 ? 35.566 116.978 51.060 1.00 17.77 474 GLU D CA 1
ATOM 16030 C C . GLU D 1 474 ? 35.121 116.013 52.163 1.00 18.05 474 GLU D C 1
ATOM 16031 O O . GLU D 1 474 ? 34.674 116.451 53.225 1.00 18.49 474 GLU D O 1
ATOM 16037 N N . THR D 1 475 ? 35.246 114.709 51.905 1.00 17.67 475 THR D N 1
ATOM 16038 C CA . THR D 1 475 ? 34.915 113.681 52.889 1.00 17.71 475 THR D CA 1
ATOM 16039 C C . THR D 1 475 ? 35.888 113.717 54.058 1.00 17.91 475 THR D C 1
ATOM 16040 O O . THR D 1 475 ? 35.478 113.604 55.222 1.00 17.55 475 THR D O 1
ATOM 16044 N N . ILE D 1 476 ? 37.173 113.878 53.742 1.00 18.07 476 ILE D N 1
ATOM 16045 C CA . ILE D 1 476 ? 38.214 113.981 54.761 1.00 18.41 476 ILE D CA 1
ATOM 16046 C C . ILE D 1 476 ? 37.943 115.190 55.669 1.00 18.63 476 ILE D C 1
ATOM 16047 O O . ILE D 1 476 ? 38.055 115.088 56.880 1.00 18.83 476 ILE D O 1
ATOM 16052 N N . ALA D 1 477 ? 37.571 116.319 55.068 1.00 18.96 477 ALA D N 1
ATOM 16053 C CA . ALA D 1 477 ? 37.196 117.529 55.816 1.00 19.13 477 ALA D CA 1
ATOM 16054 C C . ALA D 1 477 ? 35.917 117.303 56.644 1.00 19.40 477 ALA D C 1
ATOM 16055 O O . ALA D 1 477 ? 35.864 117.659 57.826 1.00 19.60 477 ALA D O 1
ATOM 16057 N N . ARG D 1 478 ? 34.903 116.700 56.026 1.00 19.51 478 ARG D N 1
ATOM 16058 C CA . ARG D 1 478 ? 33.613 116.440 56.691 1.00 19.83 478 ARG D CA 1
ATOM 16059 C C . ARG D 1 478 ? 33.767 115.553 57.923 1.00 20.31 478 ARG D C 1
ATOM 16060 O O . ARG D 1 478 ? 33.206 115.841 58.980 1.00 20.48 478 ARG D O 1
ATOM 16068 N N . LEU D 1 479 ? 34.547 114.484 57.787 1.00 20.60 479 LEU D N 1
ATOM 16069 C CA . LEU D 1 479 ? 34.820 113.582 58.902 1.00 21.03 479 LEU D CA 1
ATOM 16070 C C . LEU D 1 479 ? 35.905 114.134 59.834 1.00 21.54 479 LEU D C 1
ATOM 16071 O O . LEU D 1 479 ? 36.183 113.550 60.884 1.00 21.63 479 LEU D O 1
ATOM 16076 N N . ASN D 1 480 ? 36.507 115.260 59.445 1.00 22.11 480 ASN D N 1
ATOM 16077 C CA . ASN D 1 480 ? 37.634 115.862 60.175 1.00 22.52 480 ASN D CA 1
ATOM 16078 C C . ASN D 1 480 ? 38.729 114.854 60.544 1.00 22.30 480 ASN D C 1
ATOM 16079 O O . ASN D 1 480 ? 39.178 114.793 61.689 1.00 22.39 480 ASN D O 1
ATOM 16084 N N . LEU D 1 481 ? 39.161 114.068 59.563 1.00 21.87 481 LEU D N 1
ATOM 16085 C CA . LEU D 1 481 ? 40.265 113.141 59.777 1.00 21.22 481 LEU D CA 1
ATOM 16086 C C . LEU D 1 481 ? 41.568 113.882 59.535 1.00 21.09 481 LEU D C 1
ATOM 16087 O O . LEU D 1 481 ? 41.793 114.398 58.436 1.00 20.94 481 LEU D O 1
ATOM 16092 N N . PRO D 1 482 ? 42.432 113.952 60.568 1.00 21.11 482 PRO D N 1
ATOM 16093 C CA . PRO D 1 482 ? 43.666 114.746 60.495 1.00 20.94 482 PRO D CA 1
ATOM 16094 C C . PRO D 1 482 ? 44.775 114.120 59.639 1.00 20.80 482 PRO D C 1
ATOM 16095 O O . PRO D 1 482 ? 45.938 114.043 60.064 1.00 20.96 482 PRO D O 1
ATOM 16099 N N . ILE D 1 483 ? 44.409 113.686 58.436 1.00 20.22 483 ILE D N 1
ATOM 16100 C CA . ILE D 1 483 ? 45.360 113.114 57.484 1.00 19.57 483 ILE D CA 1
ATOM 16101 C C . ILE D 1 483 ? 46.201 114.224 56.859 1.00 19.51 483 ILE D C 1
ATOM 16102 O O . ILE D 1 483 ? 45.647 115.251 56.443 1.00 19.58 483 ILE D O 1
ATOM 16107 N N . VAL D 1 484 ? 47.518 114.010 56.778 1.00 19.33 484 VAL D N 1
ATOM 16108 C CA . VAL D 1 484 ? 48.419 114.911 56.056 1.00 19.47 484 VAL D CA 1
ATOM 16109 C C . VAL D 1 484 ? 48.772 114.321 54.689 1.00 19.60 484 VAL D C 1
ATOM 16110 O O . VAL D 1 484 ? 49.433 113.277 54.610 1.00 19.74 484 VAL D O 1
ATOM 16114 N N . THR D 1 485 ? 48.334 115.001 53.625 1.00 19.52 485 THR D N 1
ATOM 16115 C CA . THR D 1 485 ? 48.543 114.560 52.240 1.00 19.40 485 THR D CA 1
ATOM 16116 C C . THR D 1 485 ? 49.669 115.338 51.560 1.00 19.81 485 THR D C 1
ATOM 16117 O O . THR D 1 485 ? 49.685 116.573 51.589 1.00 19.87 485 THR D O 1
ATOM 16121 N N . VAL D 1 486 ? 50.600 114.611 50.943 1.00 19.65 486 VAL D N 1
ATOM 16122 C CA . VAL D 1 486 ? 51.592 115.213 50.053 1.00 19.52 486 VAL D CA 1
ATOM 16123 C C . VAL D 1 486 ? 51.274 114.850 48.602 1.00 19.82 486 VAL D C 1
ATOM 16124 O O . VAL D 1 486 ? 51.204 113.664 48.254 1.00 19.95 486 VAL D O 1
ATOM 16128 N N . VAL D 1 487 ? 51.073 115.864 47.762 1.00 19.73 487 VAL D N 1
ATOM 16129 C CA . VAL D 1 487 ? 50.872 115.638 46.337 1.00 19.77 487 VAL D CA 1
ATOM 16130 C C . VAL D 1 487 ? 52.150 115.985 45.586 1.00 20.19 487 VAL D C 1
ATOM 16131 O O . VAL D 1 487 ? 52.581 117.151 45.557 1.00 19.99 487 VAL D O 1
ATOM 16135 N N . VAL D 1 488 ? 52.768 114.968 44.992 1.00 20.52 488 VAL D N 1
ATOM 16136 C CA . VAL D 1 488 ? 53.940 115.177 44.145 1.00 20.99 488 VAL D CA 1
ATOM 16137 C C . VAL D 1 488 ? 53.493 115.425 42.700 1.00 21.47 488 VAL D C 1
ATOM 16138 O O . VAL D 1 488 ? 52.933 114.538 42.050 1.00 21.57 488 VAL D O 1
ATOM 16142 N N . ASN D 1 489 ? 53.746 116.636 42.206 1.00 21.95 489 ASN D N 1
ATOM 16143 C CA . ASN D 1 489 ? 53.156 117.106 40.951 1.00 22.66 489 ASN D CA 1
ATOM 16144 C C . ASN D 1 489 ? 54.163 117.313 39.821 1.00 23.10 489 ASN D C 1
ATOM 16145 O O . ASN D 1 489 ? 55.092 118.119 39.950 1.00 23.61 489 ASN D O 1
ATOM 16150 N N . ASN D 1 490 ? 53.975 116.595 38.712 1.00 23.45 490 ASN D N 1
ATOM 16151 C CA . ASN D 1 490 ? 54.772 116.827 37.497 1.00 23.23 490 ASN D CA 1
ATOM 16152 C C . ASN D 1 490 ? 53.941 116.987 36.219 1.00 23.35 490 ASN D C 1
ATOM 16153 O O . ASN D 1 490 ? 54.465 116.853 35.103 1.00 23.29 490 ASN D O 1
ATOM 16158 N N . ASP D 1 491 ? 52.649 117.288 36.391 1.00 23.15 491 ASP D N 1
ATOM 16159 C CA . ASP D 1 491 ? 51.708 117.503 35.276 1.00 23.41 491 ASP D CA 1
ATOM 16160 C C . ASP D 1 491 ? 51.704 116.348 34.277 1.00 23.15 491 ASP D C 1
ATOM 16161 O O . ASP D 1 491 ? 51.533 116.565 33.069 1.00 22.94 491 ASP D O 1
ATOM 16166 N N . THR D 1 492 ? 51.896 115.125 34.779 1.00 22.96 492 THR D N 1
ATOM 16167 C CA . THR D 1 492 ? 52.091 113.954 33.927 1.00 22.60 492 THR D CA 1
ATOM 16168 C C . THR D 1 492 ? 51.657 112.682 34.643 1.00 22.45 492 THR D C 1
ATOM 16169 O O . THR D 1 492 ? 51.814 112.575 35.863 1.00 22.51 492 THR D O 1
ATOM 16173 N N . ASN D 1 493 ? 51.102 111.729 33.886 1.00 22.20 493 ASN D N 1
ATOM 16174 C CA . ASN D 1 493 ? 51.077 110.329 34.329 1.00 21.85 493 ASN D CA 1
ATOM 16175 C C . ASN D 1 493 ? 52.472 109.773 34.077 1.00 21.58 493 ASN D C 1
ATOM 16176 O O . ASN D 1 493 ? 52.743 109.203 33.013 1.00 21.77 493 ASN D O 1
ATOM 16181 N N . GLY D 1 494 ? 53.351 109.963 35.060 1.00 21.40 494 GLY D N 1
ATOM 16182 C CA . GLY D 1 494 ? 54.793 109.795 34.892 1.00 21.39 494 GLY D CA 1
ATOM 16183 C C . GLY D 1 494 ? 55.280 108.392 34.603 1.00 21.55 494 GLY D C 1
ATOM 16184 O O . GLY D 1 494 ? 56.093 108.190 33.701 1.00 21.58 494 GLY D O 1
ATOM 16185 N N . LEU D 1 495 ? 54.797 107.425 35.384 1.00 21.56 495 LEU D N 1
ATOM 16186 C CA . LEU D 1 495 ? 55.134 106.015 35.180 1.00 21.37 495 LEU D CA 1
ATOM 16187 C C . LEU D 1 495 ? 54.801 105.577 33.757 1.00 21.17 495 LEU D C 1
ATOM 16188 O O . LEU D 1 495 ? 55.529 104.786 33.151 1.00 21.08 495 LEU D O 1
ATOM 16193 N N . ILE D 1 496 ? 53.699 106.110 33.230 1.00 21.03 496 ILE D N 1
ATOM 16194 C CA . ILE D 1 496 ? 53.241 105.763 31.890 1.00 20.89 496 ILE D CA 1
ATOM 16195 C C . ILE D 1 496 ? 54.172 106.340 30.817 1.00 21.46 496 ILE D C 1
ATOM 16196 O O . ILE D 1 496 ? 54.431 105.688 29.804 1.00 21.37 496 ILE D O 1
ATOM 16201 N N . GLU D 1 497 ? 54.686 107.551 31.047 1.00 22.15 497 GLU D N 1
ATOM 16202 C CA . GLU D 1 497 ? 55.705 108.118 30.154 1.00 22.86 497 GLU D CA 1
ATOM 16203 C C . GLU D 1 497 ? 56.974 107.249 30.159 1.00 22.78 497 GLU D C 1
ATOM 16204 O O . GLU D 1 497 ? 57.571 107.014 29.109 1.00 23.06 497 GLU D O 1
ATOM 16210 N N . LEU D 1 498 ? 57.365 106.759 31.335 1.00 22.94 498 LEU D N 1
ATOM 16211 C CA . LEU D 1 498 ? 58.463 105.788 31.427 1.00 23.26 498 LEU D CA 1
ATOM 16212 C C . LEU D 1 498 ? 58.201 104.551 30.555 1.00 23.51 498 LEU D C 1
ATOM 16213 O O . LEU D 1 498 ? 59.052 104.159 29.748 1.00 23.68 498 LEU D O 1
ATOM 16218 N N . TYR D 1 499 ? 57.021 103.952 30.699 1.00 23.57 499 TYR D N 1
ATOM 16219 C CA . TYR D 1 499 ? 56.649 102.804 29.864 1.00 23.65 499 TYR D CA 1
ATOM 16220 C C . TYR D 1 499 ? 56.689 103.097 28.366 1.00 23.62 499 TYR D C 1
ATOM 16221 O O . TYR D 1 499 ? 57.160 102.262 27.588 1.00 23.40 499 TYR D O 1
ATOM 16230 N N . GLN D 1 500 ? 56.216 104.281 27.967 1.00 23.86 500 GLN D N 1
ATOM 16231 C CA . GLN D 1 500 ? 56.312 104.722 26.570 1.00 24.36 500 GLN D CA 1
ATOM 16232 C C . GLN D 1 500 ? 57.759 104.663 26.090 1.00 25.02 500 GLN D C 1
ATOM 16233 O O . GLN D 1 500 ? 58.038 104.179 24.985 1.00 24.93 500 GLN D O 1
ATOM 16239 N N . ASN D 1 501 ? 58.666 105.152 26.937 1.00 25.84 501 ASN D N 1
ATOM 16240 C CA . ASN D 1 501 ? 60.100 105.203 26.630 1.00 26.65 501 ASN D CA 1
ATOM 16241 C C . ASN D 1 501 ? 60.781 103.829 26.592 1.00 26.90 501 ASN D C 1
ATOM 16242 O O . ASN D 1 501 ? 61.586 103.559 25.698 1.00 27.08 501 ASN D O 1
ATOM 16247 N N . ILE D 1 502 ? 60.445 102.972 27.557 1.00 27.36 502 ILE D N 1
ATOM 16248 C CA . ILE D 1 502 ? 60.885 101.574 27.573 1.00 27.65 502 ILE D CA 1
ATOM 16249 C C . ILE D 1 502 ? 60.464 100.836 26.292 1.00 27.91 502 ILE D C 1
ATOM 16250 O O . ILE D 1 502 ? 61.267 100.131 25.682 1.00 28.20 502 ILE D O 1
ATOM 16255 N N . GLY D 1 503 ? 59.213 101.019 25.875 1.00 27.98 503 GLY D N 1
ATOM 16256 C CA . GLY D 1 503 ? 58.677 100.287 24.737 1.00 28.02 503 GLY D CA 1
ATOM 16257 C C . GLY D 1 503 ? 59.007 100.847 23.364 1.00 28.41 503 GLY D C 1
ATOM 16258 O O . GLY D 1 503 ? 59.209 100.083 22.417 1.00 28.07 503 GLY D O 1
ATOM 16259 N N . HIS D 1 504 ? 59.064 102.174 23.257 1.00 28.65 504 HIS D N 1
ATOM 16260 C CA . HIS D 1 504 ? 59.147 102.853 21.960 1.00 29.45 504 HIS D CA 1
ATOM 16261 C C . HIS D 1 504 ? 60.365 103.777 21.795 1.00 30.10 504 HIS D C 1
ATOM 16262 O O . HIS D 1 504 ? 60.569 104.339 20.713 1.00 30.17 504 HIS D O 1
ATOM 16269 N N . HIS D 1 505 ? 61.140 103.935 22.871 1.00 30.96 505 HIS D N 1
ATOM 16270 C CA . HIS D 1 505 ? 62.304 104.846 22.936 1.00 31.94 505 HIS D CA 1
ATOM 16271 C C . HIS D 1 505 ? 61.987 106.331 22.711 1.00 31.93 505 HIS D C 1
ATOM 16272 O O . HIS D 1 505 ? 62.874 107.127 22.364 1.00 32.24 505 HIS D O 1
ATOM 16279 N N . ARG D 1 506 ? 60.719 106.691 22.918 1.00 31.76 506 ARG D N 1
ATOM 16280 C CA . ARG D 1 506 ? 60.261 108.082 22.889 1.00 31.39 506 ARG D CA 1
ATOM 16281 C C . ARG D 1 506 ? 58.898 108.213 23.580 1.00 31.09 506 ARG D C 1
ATOM 16282 O O . ARG D 1 506 ? 58.202 107.209 23.801 1.00 30.96 506 ARG D O 1
ATOM 16290 N N . SER D 1 507 ? 58.540 109.455 23.907 1.00 30.34 507 SER D N 1
ATOM 16291 C CA . SER D 1 507 ? 57.283 109.793 24.562 1.00 29.68 507 SER D CA 1
ATOM 16292 C C . SER D 1 507 ? 56.211 110.163 23.544 1.00 28.96 507 SER D C 1
ATOM 16293 O O . SER D 1 507 ? 56.508 110.462 22.377 1.00 28.82 507 SER D O 1
ATOM 16296 N N . HIS D 1 508 ? 54.960 110.144 23.991 1.00 28.00 508 HIS D N 1
ATOM 16297 C CA . HIS D 1 508 ? 53.864 110.692 23.212 1.00 27.33 508 HIS D CA 1
ATOM 16298 C C . HIS D 1 508 ? 52.914 111.424 24.159 1.00 27.02 508 HIS D C 1
ATOM 16299 O O . HIS D 1 508 ? 52.082 110.810 24.843 1.00 26.73 508 HIS D O 1
ATOM 16306 N N . ASP D 1 509 ? 53.059 112.746 24.183 1.00 26.32 509 ASP D N 1
ATOM 16307 C CA . ASP D 1 509 ? 52.412 113.602 25.165 1.00 25.68 509 ASP D CA 1
ATOM 16308 C C . ASP D 1 509 ? 50.873 113.561 25.228 1.00 24.92 509 ASP D C 1
ATOM 16309 O O . ASP D 1 509 ? 50.326 113.623 26.324 1.00 24.86 509 ASP D O 1
ATOM 16314 N N . PRO D 1 510 ? 50.169 113.476 24.071 1.00 24.24 510 PRO D N 1
ATOM 16315 C CA . PRO D 1 510 ? 48.699 113.379 24.173 1.00 23.85 510 PRO D CA 1
ATOM 16316 C C . PRO D 1 510 ? 48.185 112.223 25.055 1.00 23.58 510 PRO D C 1
ATOM 16317 O O . PRO D 1 510 ? 47.036 112.263 25.498 1.00 23.50 510 PRO D O 1
ATOM 16321 N N . ALA D 1 511 ? 49.044 111.238 25.324 1.00 22.98 511 ALA D N 1
ATOM 16322 C CA . ALA D 1 511 ? 48.681 110.050 26.099 1.00 22.62 511 ALA D CA 1
ATOM 16323 C C . ALA D 1 511 ? 49.058 110.115 27.594 1.00 22.31 511 ALA D C 1
ATOM 16324 O O . ALA D 1 511 ? 48.580 109.295 28.385 1.00 21.80 511 ALA D O 1
ATOM 16326 N N . VAL D 1 512 ? 49.890 111.091 27.977 1.00 22.12 512 VAL D N 1
ATOM 16327 C CA . VAL D 1 512 ? 50.396 111.195 29.361 1.00 22.01 512 VAL D CA 1
ATOM 16328 C C . VAL D 1 512 ? 50.410 112.585 30.032 1.00 22.27 512 VAL D C 1
ATOM 16329 O O . VAL D 1 512 ? 50.492 112.674 31.257 1.00 22.08 512 VAL D O 1
ATOM 16333 N N . LYS D 1 513 ? 50.341 113.659 29.243 1.00 22.61 513 LYS D N 1
ATOM 16334 C CA . LYS D 1 513 ? 50.529 115.016 29.783 1.00 22.89 513 LYS D CA 1
ATOM 16335 C C . LYS D 1 513 ? 49.232 115.734 30.126 1.00 22.79 513 LYS D C 1
ATOM 16336 O O . LYS D 1 513 ? 48.261 115.694 29.363 1.00 22.61 513 LYS D O 1
ATOM 16342 N N . PHE D 1 514 ? 49.246 116.408 31.271 1.00 22.64 514 PHE D N 1
ATOM 16343 C CA . PHE D 1 514 ? 48.148 117.263 31.690 1.00 22.78 514 PHE D CA 1
ATOM 16344 C C . PHE D 1 514 ? 48.530 118.745 31.644 1.00 23.27 514 PHE D C 1
ATOM 16345 O O . PHE D 1 514 ? 49.709 119.102 31.492 1.00 23.09 514 PHE D O 1
ATOM 16353 N N . GLY D 1 515 ? 47.516 119.596 31.790 1.00 23.49 515 GLY D N 1
ATOM 16354 C CA . GLY D 1 515 ? 47.722 121.006 32.110 1.00 23.67 515 GLY D CA 1
ATOM 16355 C C . GLY D 1 515 ? 47.950 121.152 33.606 1.00 23.67 515 GLY D C 1
ATOM 16356 O O . GLY D 1 515 ? 47.986 120.155 34.347 1.00 23.89 515 GLY D O 1
ATOM 16357 N N . GLY D 1 516 ? 48.095 122.390 34.065 1.00 23.49 516 GLY D N 1
ATOM 16358 C CA . GLY D 1 516 ? 48.326 122.642 35.482 1.00 23.00 516 GLY D CA 1
ATOM 16359 C C . GLY D 1 516 ? 47.074 122.511 36.331 1.00 23.00 516 GLY D C 1
ATOM 16360 O O . GLY D 1 516 ? 45.986 122.962 35.938 1.00 23.65 516 GLY D O 1
ATOM 16361 N N . VAL D 1 517 ? 47.226 121.879 37.489 1.00 22.25 517 VAL D N 1
ATOM 16362 C CA . VAL D 1 517 ? 46.185 121.876 38.516 1.00 21.78 517 VAL D CA 1
ATOM 16363 C C . VAL D 1 517 ? 46.810 122.449 39.773 1.00 21.55 517 VAL D C 1
ATOM 16364 O O . VAL D 1 517 ? 47.900 122.036 40.169 1.00 21.29 517 VAL D O 1
ATOM 16368 N N . ASP D 1 518 ? 46.131 123.414 40.385 1.00 21.26 518 ASP D N 1
ATOM 16369 C CA . ASP D 1 518 ? 46.608 123.989 41.638 1.00 21.66 518 ASP D CA 1
ATOM 16370 C C . ASP D 1 518 ? 45.987 123.175 42.772 1.00 21.28 518 ASP D C 1
ATOM 16371 O O . ASP D 1 518 ? 44.808 123.343 43.093 1.00 21.44 518 ASP D O 1
ATOM 16376 N N . PHE D 1 519 ? 46.786 122.289 43.366 1.00 21.17 519 PHE D N 1
ATOM 16377 C CA . PHE D 1 519 ? 46.290 121.352 44.374 1.00 20.87 519 PHE D CA 1
ATOM 16378 C C . PHE D 1 519 ? 46.094 121.995 45.737 1.00 20.87 519 PHE D C 1
ATOM 16379 O O . PHE D 1 519 ? 45.312 121.502 46.554 1.00 21.05 519 PHE D O 1
ATOM 16387 N N . VAL D 1 520 ? 46.809 123.094 45.970 1.00 20.78 520 VAL D N 1
ATOM 16388 C CA . VAL D 1 520 ? 46.623 123.911 47.163 1.00 20.24 520 VAL D CA 1
ATOM 16389 C C . VAL D 1 520 ? 45.231 124.545 47.120 1.00 20.24 520 VAL D C 1
ATOM 16390 O O . VAL D 1 520 ? 44.459 124.415 48.066 1.00 20.73 520 VAL D O 1
ATOM 16394 N N . ALA D 1 521 ? 44.910 125.209 46.015 1.00 20.27 521 ALA D N 1
ATOM 16395 C CA . ALA D 1 521 ? 43.593 125.819 45.825 1.00 20.20 521 ALA D CA 1
ATOM 16396 C C . ALA D 1 521 ? 42.471 124.776 45.761 1.00 20.25 521 ALA D C 1
ATOM 16397 O O . ALA D 1 521 ? 41.342 125.028 46.227 1.00 20.54 521 ALA D O 1
ATOM 16399 N N . LEU D 1 522 ? 42.786 123.619 45.179 1.00 19.91 522 LEU D N 1
ATOM 16400 C CA . LEU D 1 522 ? 41.870 122.484 45.125 1.00 19.85 522 LEU D CA 1
ATOM 16401 C C . LEU D 1 522 ? 41.494 122.007 46.523 1.00 19.81 522 LEU D C 1
ATOM 16402 O O . LEU D 1 522 ? 40.315 121.816 46.818 1.00 20.15 522 LEU D O 1
ATOM 16407 N N . ALA D 1 523 ? 42.495 121.816 47.375 1.00 19.72 523 ALA D N 1
ATOM 16408 C CA . ALA D 1 523 ? 42.263 121.381 48.744 1.00 20.06 523 ALA D CA 1
ATOM 16409 C C . ALA D 1 523 ? 41.400 122.393 49.488 1.00 20.48 523 ALA D C 1
ATOM 16410 O O . ALA D 1 523 ? 40.438 122.030 50.163 1.00 20.62 523 ALA D O 1
ATOM 16412 N N . GLU D 1 524 ? 41.724 123.675 49.333 1.00 20.97 524 GLU D N 1
ATOM 16413 C CA . GLU D 1 524 ? 41.024 124.729 50.058 1.00 21.11 524 GLU D CA 1
ATOM 16414 C C . GLU D 1 524 ? 39.577 124.914 49.589 1.00 20.74 524 GLU D C 1
ATOM 16415 O O . GLU D 1 524 ? 38.702 125.264 50.389 1.00 20.34 524 GLU D O 1
ATOM 16421 N N . ALA D 1 525 ? 39.321 124.643 48.310 1.00 20.19 525 ALA D N 1
ATOM 16422 C CA . ALA D 1 525 ? 37.952 124.641 47.793 1.00 19.98 525 ALA D CA 1
ATOM 16423 C C . ALA D 1 525 ? 37.101 123.568 48.483 1.00 19.98 525 ALA D C 1
ATOM 16424 O O . ALA D 1 525 ? 35.891 123.719 48.590 1.00 20.08 525 ALA D O 1
ATOM 16426 N N . ASN D 1 526 ? 37.753 122.499 48.947 1.00 20.09 526 ASN D N 1
ATOM 16427 C CA . ASN D 1 526 ? 37.107 121.369 49.633 1.00 20.17 526 ASN D CA 1
ATOM 16428 C C . ASN D 1 526 ? 37.080 121.546 51.147 1.00 20.58 526 ASN D C 1
ATOM 16429 O O . ASN D 1 526 ? 36.636 120.656 51.879 1.00 20.67 526 ASN D O 1
ATOM 16434 N N . GLY D 1 527 ? 37.576 122.691 51.617 1.00 20.92 527 GLY D N 1
ATOM 16435 C CA . GLY D 1 527 ? 37.618 122.990 53.045 1.00 21.02 527 GLY D CA 1
ATOM 16436 C C . GLY D 1 527 ? 38.818 122.406 53.766 1.00 21.25 527 GLY D C 1
ATOM 16437 O O . GLY D 1 527 ? 38.814 122.290 54.997 1.00 21.59 527 GLY D O 1
ATOM 16438 N N . VAL D 1 528 ? 39.847 122.036 53.008 1.00 21.51 528 VAL D N 1
ATOM 16439 C CA . VAL D 1 528 ? 41.075 121.475 53.588 1.00 21.70 528 VAL D CA 1
ATOM 16440 C C . VAL D 1 528 ? 42.217 122.486 53.475 1.00 22.30 528 VAL D C 1
ATOM 16441 O O . VAL D 1 528 ? 42.505 122.967 52.380 1.00 22.56 528 VAL D O 1
ATOM 16445 N N . ASP D 1 529 ? 42.852 122.812 54.604 1.00 22.99 529 ASP D N 1
ATOM 16446 C CA . ASP D 1 529 ? 43.989 123.742 54.623 1.00 23.44 529 ASP D CA 1
ATOM 16447 C C . ASP D 1 529 ? 45.153 123.148 53.844 1.00 23.31 529 ASP D C 1
ATOM 16448 O O . ASP D 1 529 ? 45.393 121.944 53.919 1.00 23.02 529 ASP D O 1
ATOM 16453 N N . ALA D 1 530 ? 45.884 123.990 53.112 1.00 23.23 530 ALA D N 1
ATOM 16454 C CA . ALA D 1 530 ? 46.956 123.511 52.229 1.00 23.31 530 ALA D CA 1
ATOM 16455 C C . ALA D 1 530 ? 48.082 124.517 52.029 1.00 23.83 530 ALA D C 1
ATOM 16456 O O . ALA D 1 530 ? 47.898 125.718 52.254 1.00 23.68 530 ALA D O 1
ATOM 16458 N N . THR D 1 531 ? 49.242 124.018 51.596 1.00 24.05 531 THR D N 1
ATOM 16459 C CA . THR D 1 531 ? 50.399 124.861 51.276 1.00 24.54 531 THR D CA 1
ATOM 16460 C C . THR D 1 531 ? 51.303 124.216 50.212 1.00 25.02 531 THR D C 1
ATOM 16461 O O . THR D 1 531 ? 51.234 123.000 49.981 1.00 24.69 531 THR D O 1
ATOM 16465 N N . ARG D 1 532 ? 52.122 125.045 49.558 1.00 25.28 532 ARG D N 1
ATOM 16466 C CA A ARG D 1 532 ? 53.104 124.568 48.582 0.50 25.70 532 ARG D CA 1
ATOM 16467 C CA B ARG D 1 532 ? 53.102 124.578 48.580 0.50 25.65 532 ARG D CA 1
ATOM 16468 C C . ARG D 1 532 ? 54.483 124.488 49.232 1.00 25.83 532 ARG D C 1
ATOM 16469 O O . ARG D 1 532 ? 54.876 125.379 49.991 1.00 26.37 532 ARG D O 1
ATOM 16484 N N . ALA D 1 533 ? 55.211 123.410 48.953 1.00 25.66 533 ALA D N 1
ATOM 16485 C CA . ALA D 1 533 ? 56.562 123.235 49.492 1.00 25.41 533 ALA D CA 1
ATOM 16486 C C . ALA D 1 533 ? 57.495 122.838 48.357 1.00 25.77 533 ALA D C 1
ATOM 16487 O O . ALA D 1 533 ? 57.229 121.869 47.641 1.00 26.00 533 ALA D O 1
ATOM 16489 N N . THR D 1 534 ? 58.578 123.596 48.181 1.00 25.61 534 THR D N 1
ATOM 16490 C CA . THR D 1 534 ? 59.418 123.456 46.985 1.00 25.76 534 THR D CA 1
ATOM 16491 C C . THR D 1 534 ? 60.816 122.934 47.285 1.00 25.61 534 THR D C 1
ATOM 16492 O O . THR D 1 534 ? 61.619 122.736 46.365 1.00 25.94 534 THR D O 1
ATOM 16496 N N . ASN D 1 535 ? 61.097 122.723 48.568 1.00 25.33 535 ASN D N 1
ATOM 16497 C CA . ASN D 1 535 ? 62.383 122.202 49.028 1.00 25.36 535 ASN D CA 1
ATOM 16498 C C . ASN D 1 535 ? 62.240 121.502 50.372 1.00 24.98 535 ASN D C 1
ATOM 16499 O O . ASN D 1 535 ? 61.174 121.567 50.995 1.00 25.00 535 ASN D O 1
ATOM 16504 N N . ARG D 1 536 ? 63.312 120.846 50.818 1.00 25.00 536 ARG D N 1
ATOM 16505 C CA . ARG D 1 536 ? 63.325 120.130 52.093 1.00 24.86 536 ARG D CA 1
ATOM 16506 C C . ARG D 1 536 ? 62.850 120.973 53.265 1.00 25.29 536 ARG D C 1
ATOM 16507 O O . ARG D 1 536 ? 62.068 120.490 54.099 1.00 24.96 536 ARG D O 1
ATOM 16515 N N . GLU D 1 537 ? 63.334 122.218 53.354 1.00 25.16 537 GLU D N 1
ATOM 16516 C CA . GLU D 1 537 ? 62.991 123.063 54.503 1.00 25.16 537 GLU D CA 1
ATOM 16517 C C . GLU D 1 537 ? 61.508 123.421 54.509 1.00 24.56 537 GLU D C 1
ATOM 16518 O O . GLU D 1 537 ? 60.856 123.314 55.540 1.00 24.56 537 GLU D O 1
ATOM 16524 N N . GLU D 1 538 ? 60.980 123.841 53.363 1.00 24.49 538 GLU D N 1
ATOM 16525 C CA . GLU D 1 538 ? 59.557 124.151 53.274 1.00 24.86 538 GLU D CA 1
ATOM 16526 C C . GLU D 1 538 ? 58.705 122.898 53.544 1.00 24.53 538 GLU D C 1
ATOM 16527 O O . GLU D 1 538 ? 57.661 122.979 54.191 1.00 24.71 538 GLU D O 1
ATOM 16533 N N . LEU D 1 539 ? 59.178 121.744 53.076 1.00 24.26 539 LEU D N 1
ATOM 16534 C CA . LEU D 1 539 ? 58.424 120.492 53.202 1.00 23.79 539 LEU D CA 1
ATOM 16535 C C . LEU D 1 539 ? 58.371 119.992 54.638 1.00 23.78 539 LEU D C 1
ATOM 16536 O O . LEU D 1 539 ? 57.298 119.630 55.126 1.00 24.21 539 LEU D O 1
ATOM 16541 N N . LEU D 1 540 ? 59.519 119.981 55.311 1.00 23.61 540 LEU D N 1
ATOM 16542 C CA . LEU D 1 540 ? 59.570 119.677 56.740 1.00 23.32 540 LEU D CA 1
ATOM 16543 C C . LEU D 1 540 ? 58.646 120.581 57.570 1.00 23.37 540 LEU D C 1
ATOM 16544 O O . LEU D 1 540 ? 57.927 120.103 58.448 1.00 23.13 540 LEU D O 1
ATOM 16549 N N . ALA D 1 541 ? 58.652 121.880 57.279 1.00 23.06 541 ALA D N 1
ATOM 16550 C CA . ALA D 1 541 ? 57.819 122.828 58.014 1.00 23.22 541 ALA D CA 1
ATOM 16551 C C . ALA D 1 541 ? 56.339 122.549 57.773 1.00 23.13 541 ALA D C 1
ATOM 16552 O O . ALA D 1 541 ? 55.544 122.540 58.712 1.00 23.24 541 ALA D O 1
ATOM 16554 N N . ALA D 1 542 ? 55.989 122.316 56.508 1.00 23.16 542 ALA D N 1
ATOM 16555 C CA . ALA D 1 542 ? 54.622 121.988 56.107 1.00 22.87 542 ALA D CA 1
ATOM 16556 C C . ALA D 1 542 ? 54.109 120.720 56.804 1.00 23.09 542 ALA D C 1
ATOM 16557 O O . ALA D 1 542 ? 52.978 120.694 57.300 1.00 23.07 542 ALA D O 1
ATOM 16559 N N . LEU D 1 543 ? 54.954 119.690 56.859 1.00 23.04 543 LEU D N 1
ATOM 16560 C CA . LEU D 1 543 ? 54.575 118.402 57.434 1.00 23.16 543 LEU D CA 1
ATOM 16561 C C . LEU D 1 543 ? 54.396 118.502 58.939 1.00 23.69 543 LEU D C 1
ATOM 16562 O O . LEU D 1 543 ? 53.439 117.953 59.482 1.00 23.47 543 LEU D O 1
ATOM 16567 N N . ARG D 1 544 ? 55.322 119.193 59.609 1.00 24.19 544 ARG D N 1
ATOM 16568 C CA . ARG D 1 544 ? 55.250 119.402 61.060 1.00 24.55 544 ARG D CA 1
ATOM 16569 C C . ARG D 1 544 ? 54.011 120.207 61.449 1.00 24.72 544 ARG D C 1
ATOM 16570 O O . ARG D 1 544 ? 53.329 119.871 62.418 1.00 24.66 544 ARG D O 1
ATOM 16578 N N . LYS D 1 545 ? 53.728 121.262 60.685 1.00 25.03 545 LYS D N 1
ATOM 16579 C CA . LYS D 1 545 ? 52.506 122.039 60.860 1.00 25.45 545 LYS D CA 1
ATOM 16580 C C . LYS D 1 545 ? 51.295 121.112 60.728 1.00 25.49 545 LYS D C 1
ATOM 16581 O O . LYS D 1 545 ? 50.423 121.076 61.608 1.00 25.76 545 LYS D O 1
ATOM 16587 N N . GLY D 1 546 ? 51.260 120.359 59.628 1.00 25.51 546 GLY D N 1
ATOM 16588 C CA . GLY D 1 546 ? 50.166 119.444 59.341 1.00 25.43 546 GLY D CA 1
ATOM 16589 C C . GLY D 1 546 ? 49.990 118.411 60.425 1.00 25.44 546 GLY D C 1
ATOM 16590 O O . GLY D 1 546 ? 48.868 118.146 60.854 1.00 25.33 546 GLY D O 1
ATOM 16591 N N . ALA D 1 547 ? 51.103 117.843 60.882 1.00 25.54 547 ALA D N 1
ATOM 16592 C CA . ALA D 1 547 ? 51.081 116.777 61.874 1.00 26.23 547 ALA D CA 1
ATOM 16593 C C . ALA D 1 547 ? 50.459 117.192 63.214 1.00 26.89 547 ALA D C 1
ATOM 16594 O O . ALA D 1 547 ? 49.885 116.354 63.916 1.00 27.32 547 ALA D O 1
ATOM 16596 N N . GLU D 1 548 ? 50.577 118.473 63.562 1.00 27.35 548 GLU D N 1
ATOM 16597 C CA . GLU D 1 548 ? 50.054 118.979 64.834 1.00 27.85 548 GLU D CA 1
ATOM 16598 C C . GLU D 1 548 ? 48.786 119.824 64.660 1.00 28.18 548 GLU D C 1
ATOM 16599 O O . GLU D 1 548 ? 48.279 120.394 65.628 1.00 28.62 548 GLU D O 1
ATOM 16605 N N . LEU D 1 549 ? 48.260 119.882 63.436 1.00 28.07 549 LEU D N 1
ATOM 16606 C CA . LEU D 1 549 ? 47.159 120.789 63.119 1.00 28.15 549 LEU D CA 1
ATOM 16607 C C . LEU D 1 549 ? 45.801 120.390 63.715 1.00 28.31 549 LEU D C 1
ATOM 16608 O O . LEU D 1 549 ? 44.944 121.256 63.941 1.00 28.48 549 LEU D O 1
ATOM 16613 N N . GLY D 1 550 ? 45.601 119.094 63.953 1.00 27.99 550 GLY D N 1
ATOM 16614 C CA . GLY D 1 550 ? 44.328 118.597 64.474 1.00 27.87 550 GLY D CA 1
ATOM 16615 C C . GLY D 1 550 ? 43.203 118.648 63.456 1.00 27.67 550 GLY D C 1
ATOM 16616 O O . GLY D 1 550 ? 42.037 118.465 63.805 1.00 28.07 550 GLY D O 1
ATOM 16617 N N . ARG D 1 551 ? 43.566 118.925 62.205 1.00 27.22 551 ARG D N 1
ATOM 16618 C CA . ARG D 1 551 ? 42.661 118.950 61.058 1.00 26.81 551 ARG D CA 1
ATOM 16619 C C . ARG D 1 551 ? 43.443 118.365 59.890 1.00 25.67 551 ARG D C 1
ATOM 16620 O O . ARG D 1 551 ? 44.667 118.285 59.966 1.00 25.40 551 ARG D O 1
ATOM 16628 N N . PRO D 1 552 ? 42.748 117.941 58.810 1.00 24.68 552 PRO D N 1
ATOM 16629 C CA . PRO D 1 552 ? 43.472 117.536 57.596 1.00 24.01 552 PRO D CA 1
ATOM 16630 C C . PRO D 1 552 ? 44.306 118.668 56.969 1.00 23.57 552 PRO D C 1
ATOM 16631 O O . PRO D 1 552 ? 43.937 119.844 57.064 1.00 23.48 552 PRO D O 1
ATOM 16635 N N . PHE D 1 553 ? 45.417 118.300 56.333 1.00 22.94 553 PHE D N 1
ATOM 16636 C CA . PHE D 1 553 ? 46.333 119.262 55.712 1.00 22.47 553 PHE D CA 1
ATOM 16637 C C . PHE D 1 553 ? 46.867 118.679 54.399 1.00 22.11 553 PHE D C 1
ATOM 16638 O O . PHE D 1 553 ? 47.174 117.479 54.327 1.00 22.02 553 PHE D O 1
ATOM 16646 N N . LEU D 1 554 ? 46.943 119.510 53.359 1.00 21.44 554 LEU D N 1
ATOM 16647 C CA . LEU D 1 554 ? 47.517 119.084 52.073 1.00 20.83 554 LEU D CA 1
ATOM 16648 C C . LEU D 1 554 ? 48.737 119.906 51.674 1.00 21.02 554 LEU D C 1
ATOM 16649 O O . LEU D 1 554 ? 48.745 121.136 51.783 1.00 20.89 554 LEU D O 1
ATOM 16654 N N . ILE D 1 555 ? 49.752 119.212 51.173 1.00 21.09 555 ILE D N 1
ATOM 16655 C CA . ILE D 1 555 ? 50.998 119.840 50.758 1.00 20.94 555 ILE D CA 1
ATOM 16656 C C . ILE D 1 555 ? 51.264 119.501 49.296 1.00 21.30 555 ILE D C 1
ATOM 16657 O O . ILE D 1 555 ? 51.399 118.326 48.946 1.00 21.48 555 ILE D O 1
ATOM 16662 N N . GLU D 1 556 ? 51.314 120.518 48.439 1.00 21.65 556 GLU D N 1
ATOM 16663 C CA . GLU D 1 556 ? 51.710 120.297 47.054 1.00 22.05 556 GLU D CA 1
ATOM 16664 C C . GLU D 1 556 ? 53.206 120.496 46.903 1.00 22.38 556 GLU D C 1
ATOM 16665 O O . GLU D 1 556 ? 53.758 121.497 47.367 1.00 22.29 556 GLU D O 1
ATOM 16671 N N . VAL D 1 557 ? 53.847 119.528 46.257 1.00 22.69 557 VAL D N 1
ATOM 16672 C CA . VAL D 1 557 ? 55.282 119.547 46.014 1.00 23.32 557 VAL D CA 1
ATOM 16673 C C . VAL D 1 557 ? 55.562 119.295 44.528 1.00 24.04 557 VAL D C 1
ATOM 16674 O O . VAL D 1 557 ? 55.303 118.196 44.028 1.00 24.12 557 VAL D O 1
ATOM 16678 N N . PRO D 1 558 ? 56.104 120.307 43.815 1.00 24.65 558 PRO D N 1
ATOM 16679 C CA . PRO D 1 558 ? 56.543 120.049 42.440 1.00 24.97 558 PRO D CA 1
ATOM 16680 C C . PRO D 1 558 ? 57.712 119.059 42.425 1.00 25.47 558 PRO D C 1
ATOM 16681 O O . PRO D 1 558 ? 58.621 119.168 43.253 1.00 25.04 558 PRO D O 1
ATOM 16685 N N . VAL D 1 559 ? 57.659 118.086 41.511 1.00 26.04 559 VAL D N 1
ATOM 16686 C CA . VAL D 1 559 ? 58.744 117.112 41.342 1.00 26.85 559 VAL D CA 1
ATOM 16687 C C . VAL D 1 559 ? 59.101 116.895 39.873 1.00 27.71 559 VAL D C 1
ATOM 16688 O O . VAL D 1 559 ? 58.392 117.346 38.972 1.00 27.72 559 VAL D O 1
ATOM 16692 N N . ASN D 1 560 ? 60.217 116.206 39.652 1.00 29.20 560 ASN D N 1
ATOM 16693 C CA . ASN D 1 560 ? 60.626 115.775 38.323 1.00 30.73 560 ASN D CA 1
ATOM 16694 C C . ASN D 1 560 ? 61.337 114.423 38.420 1.00 31.41 560 ASN D C 1
ATOM 16695 O O . ASN D 1 560 ? 61.834 114.049 39.488 1.00 31.28 560 ASN D O 1
ATOM 16700 N N . TYR D 1 561 ? 61.370 113.688 37.308 1.00 32.60 561 TYR D N 1
ATOM 16701 C CA . TYR D 1 561 ? 62.003 112.369 37.269 1.00 33.36 561 TYR D CA 1
ATOM 16702 C C . TYR D 1 561 ? 63.170 112.315 36.278 1.00 33.71 561 TYR D C 1
ATOM 16703 O O . TYR D 1 561 ? 63.019 112.689 35.110 1.00 34.17 561 TYR D O 1
#

Secondary structure (DSSP, 8-state):
---HHHHHHHHHHHTT--EEEE---GGGGT--S-SSTT-EEEE-SSHHHHHHHHHHHHHHH-S-EEEEE-TTHHHHHHHHHHHHHHHHT--EEEEEEES-GGG--TTTSTT---HHHHHGGGSSEEEE--SGGGHHHHHHHHHHHHTBSSP--EEEEEEHHHHT--TT--TTSPPPP----SS-BEEE-TTHHHHHHHHHHHHHH-SSEEEEE-HHHHHTT-HHHHHHHHHHHT--EEE-STTTTSS-TT-TTEEEE--TTHHHHHTS-HHHHHHTT--EEEEET--GGG---HHHH--SS--EEEEEESS--S-TTT---SEEEES-HHHHHHHHHHHTTTPPPP-PPP-HHHHHHHHHHHH-----SSSB-HHHHHHHHHHHHHHHSPTT--EEEE-SSHHHHHHHHH----STTSEE--SSS--TT-HHHHHHHHHHHSTTS-EEEEEEHHHHHHTGGGHHHHHHHT---EEEEEE-SB-HHHHHHHHHHHSS--GGGTB-----HHHHHHHTT-EEEE--SHHHHHHHHHHHHHSSS-EEEEEEB-----GGGGGGG-/---HHHHHHHHHHHTT--EEEE---GGGGT--S-SSTT-EEEE-SSHHHHHHHHHHHHHHH-S-EEEEE-TTHHHHHHHHHHHHHHHHT--EEEEEEES-GGG--TTTSTT---HHHHHGGGSSEEEE--SGGGHHHHHHHHHHHHTBSSP--EEEEEEHHHHT--TT--TTSPPPP----SS-BEEE-TTHHHHHHHHHHHHHH-SSEEEEE-HHHHHTT-HHHHHHHHHHHT--EEE-SS-TTSS-TT-TTEEEE--TTHHHHHTS-HHHHHHTT--EEEEET--GGG---HHHH--SS--EEEEEESS--S-TTT---SEEEES-HHHHHHHHHHHTTT--PPPPPP-HHHHHHHHHHHH-----TT-B-HHHHHHHHHHHHHHHSPTT--EEEE-SSHHHHHHHHH---SSTTSEE--SSS--TT-HHHHHHHHHHHSTTS-EEEEEEHHHHHHTGGGHHHHHHHT---EEEEEE-SB-HHHHHHHHHHHSS--GGGTB-----HHHHHHHTT-EEEE--SHHHHHHHHHHHHHSSS-EEEEEEB---/---HHHHHHHHHHHTT--EEEE---GGGGT--S-SSTT-EEEE-SSHHHHHHHHHHHHHHH-S-EEEEE-TTHHHHHHHHHHHHHHHHT--EEEEEEES-GGG--TTTSTT---HHHHHGGGSSEEEE--SGGGHHHHHHHHHHHHTBSSP--EEEEEEHHHHT--TT--TTSPPPP----SS-BEEE-TTHHHHHHHHHHHHHH-SSEEEEE-HHHHHTT-HHHHHHHHHHHT--EEE-TT-TTSS-TT-TTEEEE--TTHHHHHTS-HHHHHHTT--EEEEET--GGGS--HHHH--SS--EEEEEESS--S-TTT---SEEEES-HHHHHHHHHHHTTTPPPPPPPP-HHHHHHHHHHHT-----SSSB-HHHHHHHHHHHHHHHSPTT--EEEE-SSTTHHHHHHH----STTSEE--SSS--TT-HHHHHHHHHHHSTTS-EEEEEEHHHHHHTGGGHHHHHHTT---EEEEEE-SB-HHHHHHHHHHHSS--GGGTB-----HHHHHHHTT-EEEE--SHHHHHHHHHHHHTSSS-EEEEEEB--/---HHHHHHHHHHHTT--EEEE---GGGGT--S-SSTT-EEEE-SSHHHHHHHHHHHHHHH-S-EEEEE-TTHHHHHHHHHHHHHHHHT--EEEEEEES-GGG--TTTSTT---HHHHHGGGSSEEEE--SGGGHHHHHHHHHHHHTBSSP--EEEEEEHHHHT--TT--TTSPPPP----SS-BEEE-TTHHHHHHHHHHHHHH-SSEEEEE-HHHHHTT-HHHHHHHHHHHT--EEE-TT-TTSS-TT-TTEEEE--TTHHHHHTS-HHHHHHTT--EEEEET--GGG---HHHH--SS--EEEEEESS--S-TTT---SEEEES-HHHHHHHHHHHTTT---PPPPP-HHHHHHHHHHHT-----TTSB-HHHHHHHHHHHHHHHSPTT--EEEE-SSHHHHHHHHH---SSTTSEE--SSS--TT-HHHHHHHHHHHSTTS-EEEEEEHHHHHHTGGGHHHHHHTT---EEEEEE-SB-HHHHHHHHHHHSS--GGGTB-----HHHHHHHTT-EEEE--SHHHHHHHHHHHHTSSS-EEEEEEB--

Sequence (2216 aa):
KPTAAHALLSRLRDHGVGKVFGVVGREAASILFDEVEGIDFVLTRHEFTAGVAADVLARITGRPQACWATLGPGMTNLSTGIATSVLDRSPVIALAAQSESHDIFPNDTHQCLDSVAIVAPMSKYAVELQRPHEITDLVDSAVNAAMTEPVGPSFISLPVDLLGSSEGIDTTVPNPPANTPAKPVGVVADGWQKAADQAAALLAEAKHPVLVVGAAAIRSGAVPAIRALAERLNIPVITTYIAKGVLPVGHELNYGAVTGYMDGILNFPALQTMMFAPVDLVLTVGYDYAEDLRPSMWQKGIEKKTVRISPTVNPIPRVYRPDVDVVTDVLAFVEHFETATASFGAKQRHDIEPLRARIAEFLADPETYEDGMRVHQVIDSMNTVMEEAAEPGEGTIVSDIGFFRHYGVLFARADQPFGFLTSAGCSSFGYGIPAAIGAQMARPDQPTFLIAGDGGFHSNSSDLETIARLNLPIVTVVVNNDTNGLIELYQNIGHHRSHDPAVKFGGVDFVALAEANGVDATRATNREELLAALRKGAELGRPFLIEVPVNYDFQPGGFGALSKPTAAHALLSRLRDHGVGKVFGVVGREAASILFDEVEGIDFVLTRHEFTAGVAADVLARITGRRPQACWATLGPGMTNLSTGIATSVLDRSPVIALAAQSESHDIFPNDTHQCLDSVAIVAPMSKYAVELQRPHEITDLVDSAVNAAMTEPVGPSFISLPVDLLGSSEGIDTTVPNPPANTPAKPVGVVADGWQKAADQAAALLAEAKHPVLVVGAAAIRSGAVPAIRALAERLNIPVITTYIAKGVLPVGHEELNYGAVTGYMDGILNFPALQTMMFAPVDLVLTVGYDYAEDLRPSMWQKGIEKKTVRISPTVNPIPRVYRPDVDVVTDVLAFVEHFETATASFGAKQRHDIEPLRARIAEFLADPETYEDGMRVHQVIDSMNTVMEEAAEPGEGTIVSDIGFFRHYGVLFARADQPFGFLTSAGCSSFGYGIPAAIGAQMARPDQPTFLIAGDGGFHSNSSDLETIARLNLPIVTVVVNNDTNGLIELYQNIGHHRSHDPAVKFGGVDFVALAEANGVDATRATNREELLAALRKGAELGRPFLIEVPVNYDKPTAAHALLSSRLRDHGVGKVFGVVGREAASILFDEVEGIDFVLTRHEFTAGVAADVLARITGRPQACWATLGPGMTNLSTGIATSVLDRSPVIALAAQSESHDIFPNDTHQCLDSVAIVAPMSKYAVELQRPHEITDLVDSAVNAAMTEPVGPSFISLPVDLLGSSEGIDTTVPNPPANTPAKPVGVVADGWQKAADQAAALLAEAKHPVLVVGAAAIRSGAVPAIRALAERLNIPVITTYIAKGVLPVGHELNYGAVTGYMDGILNFPALQTMFAPVDLVLTVGYDYAEDLRRPSMWQKGIEKKTVRISPTVNPIPRVYRPDVDVVTDVLAFVEHFETATASFGAKQRHDIEPLRARIAEFLADPETYEDGMRVHQVIDSMNTVMEEEAAEPGEGTIVSDIGFFRHYGVLFARADQPFGFLTSAGCSSFGYGIPAAIGAQMARPDQPTFLIAGDGGFHSNSSDLETIARLNLPIVTVVVNNDTNGLIELYQNIGHHRSHDPAVKFGGVDFVALAEANGVDATRATNREELLAALRKGAELGRPFLIEVPVNYKPTAAHALLSRLRDHGVGKVFGVVGREAASILFDEVEGIDFVLTRHEFTAGVAADVLARITGRPQACWATLGPGMTNLSTGIATSVLDRSPVIALAAQSESHDIFPNDTHQCLDSVAIVAPMSKYAVELQRPHEITDLVDSAVNAAMTEPVGPSFISLPVDLLGSSEGIDTTVPNPPANTPAKPVGVVADGWQKAADQAAALLAEAKHPVLVVGAAAIRSGAVPAIRALAERLNIPVITTYIAKGVLPVGHELNYGAVTGYMDGILNFPALQTMFAPVDLVLTVGYDYAEDLRRPSMMWQKGIEKKTVRISPTVNPIPRVYRPDVDVVTDVLAFVEHFETATASFGAKQRHDIEPLRARIAEFLADPETYEDGMRVHQVIDSMNTVMEEAAEPGEGTIVSDIGFFRHYGVLFARADQPFGFLTSAGCSSFGYGIPAAIGAQMARPDQPTFLIAGDGGFHSNSSDLETIARLNLPIVTVVVNNDTNGLIELYQNIGHHRSHDPAVKFGGVDFVALAEANGVDATRRATNREELLAALRKGAELGRPFLIEVPVNY

CATH classification: 3.40.50.970 (+2 more: 3.40.50.1220, 3.40.50.970)

GO terms:
  GO:0000287 magnesium ion binding (F, IDA)
  GO:0030976 thiamine pyrophosphate binding (F, IDA)
  GO:0033848 N2-(2-carboxyethyl)arginine synthase activity (F, IDA)

Foldseek 3Di:
DDALLLLLQVLCVLQVEQEEEFDDDPLCVQHVQPSDPRHHYFYFPFLLLRLLLQQLLQLLQVGEYHYEFEAAVRLVRNLLSQLLFQLQQGLYEYEYEAAAPVQADAPPPVRHHPNQVVNVVSFQEEEEDDASQCSSVLVLVQLLSQQAPSHGGYYYYYHSVRSNHCVPPDVVDPDDRSCRDSFGHFAADPCLLVLLLVVLVVVLVWQAEAEEEESLCVRLVNLVLVVVVCVQQVHAYEYQQQQPQSAFPPPPSDPAYDDLCLCFQLVHPQLQLSAARGAEYEHQADDCLSVPFPLSNCHHDHHAYEYEHRDDDPCCVGDDHPGYRNRRSNVSSVSSCVSCVPPHHHDHDDNVVNVVSLVCLLVPPDADPFFDALSVLQSLVQVLLVVLFDQQFAAEEEAAAPSVVSCRSRHHANHRSNYDYRRRSRQQLSFVSSQSSVCVSVVRHAYEYEYEPVSCVVNVLSLLSLQVVQRLYEYEYEYDQWSHRVQLVCCLVPVHGDCVVIGHDDDDVCVVSVVSVAHEDEAGHSVRSSVQSNCSSPVSGYYYYYTYHDRPTDSVRSPSVD/DDALLLVLVVLCVLQVEQEEEFADDPLCVQHVQPSDPRHHYQYFPFLLLRLLLQQLLQLLVLGEYEYEFEAAVRLVRNLLSQLLFQLLAGLYEYEYEAAAPVQADAPPPVRHHPNQVVNVVSFQEEEEDDASQCSSVLVLVQLLRQQAPSHGGYYYYYYSVRSNHCVPPDVVPPDDRSCRDPFGHFAADPCLLVLLLVLLVQVQPWQAEAEEEESLCVSLVNLVLVVVVCVFAVHAYEYQLQFPQSAFPPPPSDLAYDDPCVCVQLVHPQLCLVAQRGAEYEHQQDDCLSPPFPVSNPHHDHHAYEYEHSDDDPCPVGDDHPGYRHDRRNVSSVSNCVSCVVPGYHDHGDNVVVVVSLVCLLVPPDQDPQFDALSPLQSLVQVVLVVLFDQLFAAEEEAAAPSSVSCRGRHGANHRNSYDYRRRSRQQLSFPSSQSSVCVSVVRHAYEYEYEPVSCVVNVLSLLSQQVVQRLYEYEYAYDQWSHRVQVVCCVPPVHGDCVVIGHDDDDVQVVSVVSVAHEDEAGHSVSSSVQSNCSSPVSGYYYYYTYYDDD/DDALLLVLVVLCVLQVEQEEEFADDPLCVQHVQPSDPRHHYQYFPFLLLRLLLQQLLQLLQVGEYEYEFEAAVRLVRNLLSQLLFQLQFGLYEYEYEAAAPVQQDAPPPVRHHPNQVVNVVSFQEEEEDDASQCSNVLVLVQLLSQQAPSHGGYYYYYYSVRSNDCPPPDVVDPDDRSCRDPAGHFAFDPCLLVLLLVVLVVVLVWQAEAEEEESLCVSLVCLVLVVVVCVQQVHAYEYFLQFPASAAPPDPRDPFYDDPCPCVLLVHPQQCLVAQRHAEYEHQQDDCLSVPFPVSNPHHDHHAYEYEHSYDDPCCVGDDHPGYRHDRRNVSSVSSCVSCVPRHHHDHRDSPVVVVSLVCQLVPPDQDDQFDALSVLQSLLQVLLVVLFDQLFAAEEEAAAPSVNSCRGPHHHNHRNNYDYRSRSRQQLSFVSSQSSVCVSVVRHAYEYEHEPVSCVVNVLSLLSLQVVQRLYEYEYAYDQWRVRVQVVCCVVPVHGDCVVIGHDDDDVQVVSVVSVAHEDEAGGSVSSSVQSNCSSPVSGYYYYYTYHDD/DDALLLLLQVLCVLQVEQEEEFDDDPLCVQHVQPSDPRHHYQYFPFLLLRLLLQQLLQLLQVGEYEYEFEAAVRLVRNLLSQLLFQLLAGLYEYEYEAAAPVQQDAPPPVRHHPNQVVNVVSFQEEEEDDASQCSSVLVLVQLLSQQAPSHGGYYYYYHSVRSNHCVPPDVVDPDDRSCRDSFGHFAFDPCLLVLLLVVLVQVLVWQAEAEEEESLCVSLVCLVLVVVVCVQQVHAYEYQLQQQQSAFPPPPSDLAYDDPCVCVVLVHPQLCLVAQRGAEYEHQQDDCLSVPFPVSNPHHDHHAYEYEHSYDDPCCVGDDHPGYRHDRSNVSSVSSCVSCVPRHHHDHGDSPVVVVSLVCQLVPPDADDFFDALSVLQSLVQVLLVVLFDQLFAAEEEAAAPSSVSCRGRHHHNHRNNYDYRRRSRQQLSFPSSQSSVCVSPVSHAYEYEYEPVRCVVNVLSLLSLQVVQRLYEYEYAYDQWRPRVQVVCCVVPVHGDCVVIGHDDDDVQVVSVVSVAHEDEAGDSVSSSVQSNCSSPVSGYYYYYTYHDD

InterPro domains:
  IPR000399 TPP-binding enzyme, conserved site [PS00187] (446-465)
  IPR011766 Thiamine pyrophosphate enzyme, TPP-binding [PF02775] (409-557)
  IPR012000 Thiamine pyrophosphate enzyme, central domain [PF00205] (207-344)
  IPR012001 Thiamine pyrophosphate enzyme, N-terminal TPP-binding domain [PF02776] (13-127)
  IPR029035 DHS-like NAD/FAD-binding domain superfamily [SSF52467] (202-353)
  IPR029061 Thiamin diphosphate-binding fold [SSF52518] (9-185)
  IPR029061 Thiamin diphosphate-binding fold [SSF52518] (380-565)
  IPR045229 Thiamine pyrophosphate enzyme [PTHR18968] (13-562)

Organism: Streptomyces clavuligerus (NCBI:txid1901)

Radius of gyration: 37.17 Å; Cα contacts (8 Å, |Δi|>4): 5732; chains: 4; bounding box: 88×109×101 Å

B-factor: mean 20.91, std 6.59, range [7.43, 67.6]

Nearest PDB structures (foldseek):
  2ihv-assembly1_C  TM=1.000E+00  e=0.000E+00  Streptomyces clavuligerus
  1upb-assembly1_C  TM=1.000E+00  e=0.000E+00  Streptomyces clavuligerus
  1upb-assembly1_A  TM=1.001E+00  e=0.000E+00  Streptomyces clavuligerus
  1upc-assembly1_B  TM=9.998E-01  e=0.000E+00  Streptomyces clavuligerus
  1upc-assembly2_E  TM=1.000E+00  e=0.000E+00  Streptomyces clavuligerus